Protein 5WPJ (pdb70)

Organism: Streptococcus pneumoniae (strain ATCC BAA-255 / R6) (NCBI:txid171101)

InterPro domains:
  IPR002202 Hydroxymethylglutaryl-CoA reductase, class I/II [PF00368] (13-383)
  IPR002202 Hydroxymethylglutaryl-CoA reductase, class I/II [PS50065] (44-381)
  IPR002202 Hydroxymethylglutaryl-CoA reductase, class I/II [PTHR10572] (31-384)
  IPR004553 Hydroxymethylglutaryl-CoA reductase, bacterial-type [TIGR00532] (6-382)
  IPR004553 Hydroxymethylglutaryl-CoA reductase, bacterial-type [cd00644] (7-423)
  IPR009023 Hydroxymethylglutaryl-CoA reductase, class I/II, NAD/NADP-binding domain superfamily [SSF55035] (110-216)
  IPR009029 Hydroxymethylglutaryl-CoA reductase, class I/II, substrate-binding domain superfamily [SSF56542] (5-423)
  IPR023074 Hydroxymethylglutaryl-CoA reductase, class I/II, catalytic domain superfamily [G3DSA:3.90.770.10] (3-153)
  IPR023074 Hydroxymethylglutaryl-CoA reductase, class I/II, catalytic domain superfamily [G3DSA:3.90.770.10] (174-372)
  IPR023076 Hydroxymethylglutaryl-CoA reductase, class I/II, conserved site [PS01192] (368-381)

Foldseek 3Di:
DDCPCLVVDDPVVVLVVVVVVVLDDPVLSVCVVVPPWQAQVLVCVQDPPRDGDDDFDKDWQFQQAEPNDGATFIFTARDPPLSVLLNVLNVLQVVQVHKYKDKPAAWFKKKWKWPPQPCLVQLQVLCVVCFVVLQVQLCVLPVVQVVVPKGWDGKHWDWDPDVHIIIMIMIIIRNWQDLCFVSQQSSQVSCQVVSCVSRVTHTPGIGTDLLGPRGKMKMKTKGALCSLDVVPVVSVVLLVQLQVLLVVQQVDVVSQVVLQVLLVSQLVGRCVQQQWDVVSQVVNFQVVCCPVPDRGHQKGWDAPVVRRIIMIMGMGRQNTHCDDRCRPSTSSNVSSCSSRVVDGSRVVSRSSNSSSRSSSVSVSSVVRD/DDPVVVLVVVVVVVLFPPVLSVCVVVPPWQAQVLVVVQDPPRDGDDDFDKDWQFQQAEPNDGATFIFTDNDPPLSVLLNVLNVLLVVQVHKYKAKPAAWWKKKWKWPPQPDLVQLQVLCQVCWVVLQVQLCVLPVPQVVVPKGWDGKHWDWDPDVHIIIMIMIIIGPFQDLCFVSQQSSQVSNQVVSCVSRVTHTDGITIDLLGPRTKMKMKTKGALCSLDVPVVVSLVLLVQLQVLQVVQAVDVVSQVVLQVLLCSQLVGRCVQQQWDVVSQVVNFQVVCCPVPDRGHQKGWDAPPVRRIIMIMGMGRQNTHCDDNCNPRIVSNVSSCSSRVNDGSRVVSRSSNSSSRSSSVSVSSVVRDDDPPPPVLLVQQLVLLVVLPHDDVVRVVRSVVQNVDPHDDSVRSNVVVVVVVD/DDCPCLVVDDPVVVLVVVVVVVLDDPVLSVCVVVVPWQFQVLVCVQDPPRDGDDDFDKDWQFQQAEPNDGATFIFTFRDPPLSVLLNVLRVLLVVQVHKYKDWPAAWFKKKWKWPPQPDLVQLQVLCVVCFVVLQVQLCVLPVVQVVVVKGWDGKHWDWDPDVHIIIMIMIIIDNWFDLCFVSQQSSQVRCQVVSCVSRVTHIPGIGTDLLGPRGKMKMKTKGALCSLDVDPCVSVVLLVQLQVLLVVQAVDVVSQVVLQVLLVSQLVGRCVQQVWDVVSQVVNFQCVCCVVPDRGHQKGWDAPPVRRIIMIMGMGRQNTHNDDSCGPSTSSNVSSCSSRVNDGSRVVSSSSNSSSRSSSVSVSSVVPVD/DLDCPCLVVDDPVVVLVSVVVVVLDDPVLSVCVVVPPWQFLVLVCVQDPPRPGDDDFDKDWQFQQAEPRDGAIFIFTDRDPPLSVLLNVLNVLLVVQVHKYKAWPAAWFKKKWKWPPQPCLVQLQVLCVVCWVVLQVQLCVQPVVQVVVPKGWDGKHWDWDPDVHIIIMIMIIIDNFQDLQFVSQQSSQVRNQVVSCVSRVTHTDGIGTDLLGPRGKMKMKTKGALCSLDPPRVCSLVLLVQLQVLQVVQAVDVVSQVVLQVLLVSQLVGRCVQQVWDVVSQVVNFQVVCCVVPRRGHQKHWDAPPVRRIIMIMGMGRQNTHCDDRCCVRISSNVSSCSSRVNDGSRVVSRSSNSSSRSSSVSVSSVVRDDPPDDDDLLVQLLVLLVVLPDDPVRSVVLSVVCVVVVDDDNVSSNVVCVVVPD

Radius of gyration: 37.46 Å; Cα contacts (8 Å, |Δi|>4): 3570; chains: 4; bounding box: 80×111×124 Å

Structure (mmCIF, N/CA/C/O backbone):
data_5WPJ
#
_entry.id   5WPJ
#
_cell.length_a   57.990
_cell.length_b   84.000
_cell.length_c   94.210
_cell.angle_alpha   108.16
_cell.angle_beta   100.60
_cell.angle_gamma   109.12
#
_symmetry.space_group_name_H-M   'P 1'
#
loop_
_entity.id
_entity.type
_entity.pdbx_description
1 polymer '3-hydroxy-3-methylglutaryl coenzyme A reductase'
2 non-polymer 'NADPH DIHYDRO-NICOTINAMIDE-ADENINE-DINUCLEOTIDE PHOSPHATE'
3 non-polymer GLYCEROL
4 water water
#
loop_
_atom_site.group_PDB
_atom_site.id
_atom_site.type_symbol
_atom_site.label_atom_id
_atom_site.label_alt_id
_atom_site.label_comp_id
_atom_site.label_asym_id
_atom_site.label_entity_id
_atom_site.label_seq_id
_atom_site.pdbx_PDB_ins_code
_atom_site.Cartn_x
_atom_site.Cartn_y
_atom_site.Cartn_z
_atom_site.occupancy
_atom_site.B_iso_or_equiv
_atom_site.auth_seq_id
_atom_site.auth_comp_id
_atom_site.auth_asym_id
_atom_site.auth_atom_id
_atom_site.pdbx_PDB_model_num
ATOM 1 N N . ILE A 1 5 ? -33.373 106.796 43.626 1.00 43.23 3 ILE A N 1
ATOM 2 C CA . ILE A 1 5 ? -33.303 108.204 43.988 1.00 38.51 3 ILE A CA 1
ATOM 3 C C . ILE A 1 5 ? -31.867 108.718 43.892 1.00 43.46 3 ILE A C 1
ATOM 4 O O . ILE A 1 5 ? -30.913 107.948 43.719 1.00 40.35 3 ILE A O 1
ATOM 9 N N . SER A 1 6 ? -31.712 110.031 44.009 1.00 43.04 4 SER A N 1
ATOM 10 C CA . SER A 1 6 ? -30.451 110.666 43.660 1.00 37.98 4 SER A CA 1
ATOM 11 C C . SER A 1 6 ? -29.429 110.584 44.792 1.00 37.54 4 SER A C 1
ATOM 12 O O . SER A 1 6 ? -29.776 110.663 45.976 1.00 32.33 4 SER A O 1
ATOM 15 N N . TRP A 1 7 ? -28.158 110.419 44.415 1.00 27.03 5 TRP A N 1
ATOM 16 C CA . TRP A 1 7 ? -27.032 110.570 45.329 1.00 35.08 5 TRP A CA 1
ATOM 17 C C . TRP A 1 7 ? -26.504 111.993 45.356 1.00 36.11 5 TRP A C 1
ATOM 18 O O . TRP A 1 7 ? -25.432 112.233 45.914 1.00 34.44 5 TRP A O 1
ATOM 29 N N . ASN A 1 8 ? -27.218 112.938 44.760 1.00 41.75 6 ASN A N 1
ATOM 30 C CA . ASN A 1 8 ? -26.732 114.308 44.734 1.00 45.08 6 ASN A CA 1
ATOM 31 C C . ASN A 1 8 ? -26.710 114.894 46.141 1.00 46.17 6 ASN A C 1
ATOM 32 O O . ASN A 1 8 ? -27.630 114.683 46.938 1.00 46.45 6 ASN A O 1
ATOM 37 N N . GLY A 1 9 ? -25.633 115.613 46.455 1.00 36.66 7 GLY A N 1
ATOM 38 C CA . GLY A 1 9 ? -25.507 116.228 47.760 1.00 40.14 7 GLY A CA 1
ATOM 39 C C . GLY A 1 9 ? -24.963 115.327 48.843 1.00 34.97 7 GLY A C 1
ATOM 40 O O . GLY A 1 9 ? -24.889 115.751 50.001 1.00 33.68 7 GLY A O 1
ATOM 41 N N . PHE A 1 10 ? -24.557 114.106 48.499 1.00 27.28 8 PHE A N 1
ATOM 42 C CA . PHE A 1 10 ? -24.161 113.139 49.514 1.00 28.75 8 PHE A CA 1
ATOM 43 C C . PHE A 1 10 ? -22.866 113.547 50.214 1.00 28.00 8 PHE A C 1
ATOM 44 O O . PHE A 1 10 ? -22.760 113.429 51.440 1.00 27.18 8 PHE A O 1
ATOM 52 N N . SER A 1 11 ? -21.866 114.020 49.460 1.00 25.93 9 SER A N 1
ATOM 53 C CA . SER A 1 11 ? -20.584 114.371 50.074 1.00 27.86 9 SER A CA 1
ATOM 54 C C . SER A 1 11 ? -20.718 115.581 50.994 1.00 29.27 9 SER A C 1
ATOM 55 O O . SER A 1 11 ? -20.089 115.635 52.056 1.00 24.28 9 SER A O 1
ATOM 58 N N . LYS A 1 12 ? -21.513 116.568 50.597 1.00 29.28 10 LYS A N 1
ATOM 59 C CA . LYS A 1 12 ? -21.680 117.759 51.419 1.00 34.23 10 LYS A CA 1
ATOM 60 C C . LYS A 1 12 ? -22.655 117.550 52.575 1.00 33.46 10 LYS A C 1
ATOM 61 O O . LYS A 1 12 ? -22.648 118.347 53.517 1.00 36.86 10 LYS A O 1
ATOM 67 N N . LYS A 1 13 ? -23.481 116.503 52.528 1.00 26.82 11 LYS A N 1
ATOM 68 C CA . LYS A 1 13 ? -24.338 116.173 53.656 1.00 23.98 11 LYS A CA 1
ATOM 69 C C . LYS A 1 13 ? -23.519 115.866 54.901 1.00 25.27 11 LYS A C 1
ATOM 70 O O . LYS A 1 13 ? -22.379 115.392 54.835 1.00 20.53 11 LYS A O 1
ATOM 76 N N . SER A 1 14 ? -24.129 116.116 56.050 1.00 21.50 12 SER A N 1
ATOM 77 C CA . SER A 1 14 ? -23.515 115.699 57.293 1.00 25.30 12 SER A CA 1
ATOM 78 C C . SER A 1 14 ? -23.536 114.178 57.391 1.00 24.90 12 SER A C 1
ATOM 79 O O . SER A 1 14 ? -24.259 113.487 56.667 1.00 25.69 12 SER A O 1
ATOM 82 N N . TYR A 1 15 ? -22.707 113.662 58.294 1.00 25.07 13 TYR A N 1
ATOM 83 C CA . TYR A 1 15 ? -22.746 112.245 58.633 1.00 23.93 13 TYR A CA 1
ATOM 84 C C . TYR A 1 15 ? -24.189 111.766 58.856 1.00 22.58 13 TYR A C 1
ATOM 85 O O . TYR A 1 15 ? -24.644 110.799 58.236 1.00 22.16 13 TYR A O 1
ATOM 94 N N . GLN A 1 16 ? -24.931 112.451 59.727 1.00 27.08 14 GLN A N 1
ATOM 95 C CA . GLN A 1 16 ? -26.305 112.047 60.000 1.00 18.14 14 GLN A CA 1
ATOM 96 C C . GLN A 1 16 ? -27.161 112.078 58.739 1.00 21.95 14 GLN A C 1
ATOM 97 O O . GLN A 1 16 ? -27.987 111.183 58.521 1.00 20.43 14 GLN A O 1
ATOM 99 N N . GLU A 1 17 ? -27.005 113.113 57.909 1.00 21.03 15 GLU A N 1
ATOM 100 C CA . GLU A 1 17 ? -27.774 113.165 56.671 1.00 19.35 15 GLU A CA 1
ATOM 101 C C . GLU A 1 17 ? -27.334 112.088 55.681 1.00 20.03 15 GLU A C 1
ATOM 102 O O . GLU A 1 17 ? -28.175 111.516 54.976 1.00 19.86 15 GLU A O 1
ATOM 108 N N . ARG A 1 18 ? -26.032 111.780 55.615 1.00 18.44 16 ARG A N 1
ATOM 109 C CA . ARG A 1 18 ? -25.599 110.700 54.729 1.00 15.42 16 ARG A CA 1
ATOM 110 C C . ARG A 1 18 ? -26.272 109.395 55.102 1.00 18.80 16 ARG A C 1
ATOM 111 O O . ARG A 1 18 ? -26.722 108.649 54.226 1.00 15.81 16 ARG A O 1
ATOM 119 N N . LEU A 1 19 ? -26.356 109.107 56.402 1.00 19.58 17 LEU A N 1
ATOM 120 C CA . LEU A 1 19 ? -27.023 107.892 56.846 1.00 17.85 17 LEU A CA 1
ATOM 121 C C . LEU A 1 19 ? -28.482 107.881 56.414 1.00 16.87 17 LEU A C 1
ATOM 122 O O . LEU A 1 19 ? -28.992 106.851 55.961 1.00 19.37 17 LEU A O 1
ATOM 127 N N . GLU A 1 20 ? -29.159 109.028 56.530 1.00 18.39 18 GLU A N 1
ATOM 128 C CA . GLU A 1 20 ? -30.546 109.138 56.091 1.00 20.24 18 GLU A CA 1
ATOM 129 C C . GLU A 1 20 ? -30.684 108.906 54.595 1.00 21.54 18 GLU A C 1
ATOM 130 O O . GLU A 1 20 ? -31.621 108.227 54.147 1.00 24.18 18 GLU A O 1
ATOM 136 N N . LEU A 1 21 ? -29.786 109.494 53.799 1.00 19.01 19 LEU A N 1
ATOM 137 C CA . LEU A 1 21 ? -29.842 109.265 52.363 1.00 18.03 19 LEU A CA 1
ATOM 138 C C . LEU A 1 21 ? -29.633 107.786 52.048 1.00 17.01 19 LEU A C 1
ATOM 139 O O . LEU A 1 21 ? -30.351 107.208 51.225 1.00 19.35 19 LEU A O 1
ATOM 144 N N . LEU A 1 22 ? -28.661 107.155 52.705 1.00 16.32 20 LEU A N 1
ATOM 145 C CA . LEU A 1 22 ? -28.473 105.719 52.552 1.00 17.03 20 LEU A CA 1
ATOM 146 C C . LEU A 1 22 ? -29.754 104.953 52.884 1.00 14.89 20 LEU A C 1
ATOM 147 O O . LEU A 1 22 ? -30.121 103.993 52.195 1.00 14.36 20 LEU A O 1
ATOM 152 N N . LYS A 1 23 ? -30.434 105.356 53.957 1.00 17.11 21 LYS A N 1
ATOM 153 C CA . LYS A 1 23 ? -31.673 104.699 54.344 1.00 16.39 21 LYS A CA 1
ATOM 154 C C . LYS A 1 23 ? -32.714 104.858 53.245 1.00 14.56 21 LYS A C 1
ATOM 155 O O . LYS A 1 23 ? -33.401 103.902 52.886 1.00 14.94 21 LYS A O 1
ATOM 161 N N . ALA A 1 24 ? -32.784 106.047 52.646 1.00 14.21 22 ALA A N 1
ATOM 162 C CA . ALA A 1 24 ? -33.727 106.281 51.563 1.00 17.29 22 ALA A CA 1
ATOM 163 C C . ALA A 1 24 ? -33.454 105.371 50.384 1.00 18.35 22 ALA A C 1
ATOM 164 O O . ALA A 1 24 ? -34.391 104.966 49.687 1.00 17.74 22 ALA A O 1
ATOM 166 N N . GLN A 1 25 ? -32.186 105.009 50.156 1.00 18.04 23 GLN A N 1
ATOM 167 C CA . GLN A 1 25 ? -31.855 104.099 49.058 1.00 17.25 23 GLN A CA 1
ATOM 168 C C . GLN A 1 25 ? -32.305 102.659 49.310 1.00 14.27 23 GLN A C 1
ATOM 169 O O . GLN A 1 25 ? -32.366 101.873 48.360 1.00 20.50 23 GLN A O 1
ATOM 175 N N . ALA A 1 26 ? -32.629 102.283 50.546 1.00 12.81 24 ALA A N 1
ATOM 176 C CA . ALA A 1 26 ? -33.156 100.947 50.806 1.00 11.50 24 ALA A CA 1
ATOM 177 C C . ALA A 1 26 ? -32.155 99.872 50.392 1.00 18.07 24 ALA A C 1
ATOM 178 O O . ALA A 1 26 ? -32.523 98.841 49.824 1.00 19.21 24 ALA A O 1
ATOM 180 N N . LEU A 1 27 ? -30.863 100.154 50.594 1.00 19.71 25 LEU A N 1
ATOM 181 C CA . LEU A 1 27 ? -29.829 99.181 50.269 1.00 16.19 25 LEU A CA 1
ATOM 182 C C . LEU A 1 27 ? -29.624 98.149 51.372 1.00 18.94 25 LEU A C 1
ATOM 183 O O . LEU A 1 27 ? -29.189 97.029 51.082 1.00 23.29 25 LEU A O 1
ATOM 188 N N . LEU A 1 28 ? -29.958 98.482 52.613 1.00 16.25 26 LEU A N 1
ATOM 189 C CA . LEU A 1 28 ? -29.683 97.625 53.756 1.00 14.99 26 LEU A CA 1
ATOM 190 C C . LEU A 1 28 ? -30.956 97.196 54.467 1.00 15.24 26 LEU A C 1
ATOM 191 O O . LEU A 1 28 ? -31.909 97.971 54.591 1.00 15.55 26 LEU A O 1
ATOM 196 N N . SER A 1 29 ? -30.928 95.968 54.997 1.00 15.45 27 SER A N 1
ATOM 197 C CA . SER A 1 29 ? -31.999 95.478 55.838 1.00 10.47 27 SER A CA 1
ATOM 198 C C . SER A 1 29 ? -32.163 96.366 57.074 1.00 15.34 27 SER A C 1
ATOM 199 O O . SER A 1 29 ? -31.260 97.126 57.432 1.00 18.81 27 SER A O 1
ATOM 202 N N . PRO A 1 30 ? -33.313 96.295 57.744 1.00 16.73 28 PRO A N 1
ATOM 203 C CA . PRO A 1 30 ? -33.453 97.061 59.003 1.00 14.75 28 PRO A CA 1
ATOM 204 C C . PRO A 1 30 ? -32.346 96.772 60.006 1.00 14.16 28 PRO A C 1
ATOM 205 O O . PRO A 1 30 ? -31.875 97.700 60.671 1.00 10.87 28 PRO A O 1
ATOM 209 N N . GLU A 1 31 ? -31.913 95.513 60.139 1.00 11.86 29 GLU A N 1
ATOM 210 C CA . GLU A 1 31 ? -30.863 95.208 61.112 1.00 17.65 29 GLU A CA 1
ATOM 211 C C . GLU A 1 31 ? -29.530 95.839 60.705 1.00 13.21 29 GLU A C 1
ATOM 212 O O . GLU A 1 31 ? -28.834 96.432 61.536 1.00 15.94 29 GLU A O 1
ATOM 218 N N . ARG A 1 32 ? -29.156 95.711 59.432 1.00 16.15 30 ARG A N 1
ATOM 219 C CA . ARG A 1 32 ? -27.884 96.268 58.967 1.00 14.31 30 ARG A CA 1
ATOM 220 C C . ARG A 1 32 ? -27.890 97.789 59.041 1.00 15.13 30 ARG A C 1
ATOM 221 O O . ARG A 1 32 ? -26.901 98.403 59.461 1.00 18.15 30 ARG A O 1
ATOM 229 N N . GLN A 1 33 ? -28.990 98.424 58.630 1.00 15.94 31 GLN A N 1
ATOM 230 C CA . GLN A 1 33 ? -29.054 99.876 58.754 1.00 13.25 31 GLN A CA 1
ATOM 231 C C . GLN A 1 33 ? -28.930 100.288 60.220 1.00 16.55 31 GLN A C 1
ATOM 232 O O . GLN A 1 33 ? -28.221 101.249 60.548 1.00 16.79 31 GLN A O 1
ATOM 238 N N . ALA A 1 34 ? -29.589 99.556 61.118 1.00 15.03 32 ALA A N 1
ATOM 239 C CA . ALA A 1 34 ? -29.468 99.847 62.544 1.00 19.80 32 ALA A CA 1
ATOM 240 C C . ALA A 1 34 ? -28.038 99.680 63.028 1.00 17.42 32 ALA A C 1
ATOM 241 O O . ALA A 1 34 ? -27.560 100.466 63.852 1.00 13.94 32 ALA A O 1
ATOM 243 N N . SER A 1 35 ? -27.379 98.605 62.592 1.00 15.95 33 SER A N 1
ATOM 244 C CA . SER A 1 35 ? -25.995 98.345 62.957 1.00 15.09 33 SER A CA 1
ATOM 245 C C . SER A 1 35 ? -25.122 99.526 62.574 1.00 18.47 33 SER A C 1
ATOM 246 O O . SER A 1 35 ? -24.313 100.007 63.374 1.00 19.54 33 SER A O 1
ATOM 249 N N . LEU A 1 36 ? -25.285 100.010 61.346 1.00 18.66 34 LEU A N 1
ATOM 250 C CA . LEU A 1 36 ? -24.473 101.122 60.876 1.00 16.46 34 LEU A CA 1
ATOM 251 C C . LEU A 1 36 ? -24.798 102.403 61.632 1.00 18.06 34 LEU A C 1
ATOM 252 O O . LEU A 1 36 ? -23.890 103.149 62.011 1.00 18.94 34 LEU A O 1
ATOM 257 N N . GLU A 1 37 ? -26.083 102.657 61.889 1.00 19.43 35 GLU A N 1
ATOM 258 C CA . GLU A 1 37 ? -26.485 103.911 62.524 1.00 23.73 35 GLU A CA 1
ATOM 259 C C . GLU A 1 37 ? -25.963 104.027 63.951 1.00 20.50 35 GLU A C 1
ATOM 260 O O . GLU A 1 37 ? -25.702 105.139 64.417 1.00 26.93 35 GLU A O 1
ATOM 266 N N . LYS A 1 38 ? -25.804 102.912 64.658 1.00 17.66 36 LYS A N 1
ATOM 267 C CA . LYS A 1 38 ? -25.143 102.895 65.954 1.00 18.72 36 LYS A CA 1
ATOM 268 C C . LYS A 1 38 ? -23.623 102.743 65.833 1.00 20.89 36 LYS A C 1
ATOM 269 O O . LYS A 1 38 ? -22.955 102.577 66.853 1.00 14.96 36 LYS A O 1
ATOM 275 N N . ASP A 1 39 ? -23.085 102.774 64.611 1.00 20.31 37 ASP A N 1
ATOM 276 C CA . ASP A 1 39 ? -21.663 102.559 64.288 1.00 17.61 37 ASP A CA 1
ATOM 277 C C . ASP A 1 39 ? -21.085 101.364 65.033 1.00 16.38 37 ASP A C 1
ATOM 278 O O . ASP A 1 39 ? -20.053 101.455 65.701 1.00 18.28 37 ASP A O 1
ATOM 283 N N . GLU A 1 40 ? -21.756 100.225 64.891 1.00 14.93 38 GLU A N 1
ATOM 284 C CA . GLU A 1 40 ? -21.351 99.003 65.575 1.00 16.27 38 GLU A CA 1
ATOM 285 C C . GLU A 1 40 ? -20.013 98.510 65.057 1.00 17.78 38 GLU A C 1
ATOM 286 O O . GLU A 1 40 ? -19.806 98.392 63.846 1.00 16.91 38 GLU A O 1
ATOM 292 N N . GLN A 1 41 ? -19.123 98.197 65.984 1.00 14.70 39 GLN A N 1
ATOM 293 C CA . GLN A 1 41 ? -17.769 97.772 65.690 1.00 22.56 39 GLN A CA 1
ATOM 294 C C . GLN A 1 41 ? -17.605 96.319 66.085 1.00 20.73 39 GLN A C 1
ATOM 295 O O . GLN A 1 41 ? -18.324 95.795 66.942 1.00 23.04 39 GLN A O 1
ATOM 301 N N . MET A 1 42 ? -16.636 95.676 65.453 1.00 19.65 40 MET A N 1
ATOM 302 C CA . MET A 1 42 ? -16.168 94.399 65.956 1.00 27.13 40 MET A CA 1
ATOM 303 C C . MET A 1 42 ? -15.732 94.560 67.402 1.00 22.12 40 MET A C 1
ATOM 304 O O . MET A 1 42 ? -15.023 95.513 67.746 1.00 20.61 40 MET A O 1
ATOM 309 N N . SER A 1 43 ? -16.166 93.636 68.248 1.00 23.00 41 SER A N 1
ATOM 310 C CA . SER A 1 43 ? -15.823 93.756 69.650 1.00 21.70 41 SER A CA 1
ATOM 311 C C . SER A 1 43 ? -14.388 93.299 69.881 1.00 22.99 41 SER A C 1
ATOM 312 O O . SER A 1 43 ? -13.757 92.672 69.026 1.00 25.31 41 SER A O 1
ATOM 315 N N . VAL A 1 44 ? -13.867 93.639 71.060 1.00 23.61 42 VAL A N 1
ATOM 316 C CA . VAL A 1 44 ? -12.569 93.114 71.466 1.00 20.54 42 VAL A CA 1
ATOM 317 C C . VAL A 1 44 ? -12.612 91.596 71.570 1.00 25.05 42 VAL A C 1
ATOM 318 O O . VAL A 1 44 ? -11.634 90.916 71.239 1.00 23.14 42 VAL A O 1
ATOM 322 N N . THR A 1 45 ? -13.745 91.033 72.002 1.00 26.42 43 THR A N 1
ATOM 323 C CA . THR A 1 45 ? -13.824 89.580 72.150 1.00 27.28 43 THR A CA 1
ATOM 324 C C . THR A 1 45 ? -13.672 88.869 70.814 1.00 26.58 43 THR A C 1
ATOM 325 O O . THR A 1 45 ? -12.987 87.844 70.726 1.00 31.55 43 THR A O 1
ATOM 329 N N . VAL A 1 46 ? -14.316 89.382 69.768 1.00 25.42 44 VAL A N 1
ATOM 330 C CA . VAL A 1 46 ? -14.166 88.787 68.443 1.00 27.80 44 VAL A CA 1
ATOM 331 C C . VAL A 1 46 ? -12.772 89.078 67.885 1.00 23.38 44 VAL A C 1
ATOM 332 O O . VAL A 1 46 ? -12.148 88.214 67.259 1.00 23.86 44 VAL A O 1
ATOM 336 N N . ALA A 1 47 ? -12.270 90.299 68.088 1.00 19.93 45 ALA A N 1
ATOM 337 C CA . ALA A 1 47 ? -10.910 90.617 67.659 1.00 21.58 45 ALA A CA 1
ATOM 338 C C . ALA A 1 47 ? -9.918 89.641 68.266 1.00 24.17 45 ALA A C 1
ATOM 339 O O . ALA A 1 47 ? -8.988 89.174 67.594 1.00 20.20 45 ALA A O 1
ATOM 341 N N . ASP A 1 48 ? -10.136 89.299 69.535 1.00 21.48 46 ASP A N 1
ATOM 342 C CA . ASP A 1 48 ? -9.275 88.391 70.277 1.00 29.30 46 ASP A CA 1
ATOM 343 C C . ASP A 1 48 ? -9.211 87.003 69.659 1.00 27.48 46 ASP A C 1
ATOM 344 O O . ASP A 1 48 ? -8.272 86.256 69.949 1.00 31.66 46 ASP A O 1
ATOM 349 N N . GLN A 1 49 ? -10.194 86.620 68.846 1.00 30.57 47 GLN A N 1
ATOM 350 C CA . GLN A 1 49 ? -10.120 85.338 68.155 1.00 28.43 47 GLN A CA 1
ATOM 351 C C . GLN A 1 49 ? -9.542 85.444 66.745 1.00 28.42 47 GLN A C 1
ATOM 352 O O . GLN A 1 49 ? -9.157 84.418 66.175 1.00 37.30 47 GLN A O 1
ATOM 358 N N . LEU A 1 50 ? -9.463 86.647 66.171 1.00 25.90 48 LEU A N 1
ATOM 359 C CA . LEU A 1 50 ? -8.856 86.823 64.855 1.00 28.81 48 LEU A CA 1
ATOM 360 C C . LEU A 1 50 ? -7.338 87.026 64.902 1.00 25.49 48 LEU A C 1
ATOM 361 O O . LEU A 1 50 ? -6.661 86.781 63.895 1.00 25.99 48 LEU A O 1
ATOM 366 N N . SER A 1 51 ? -6.799 87.542 66.005 1.00 21.68 49 SER A N 1
ATOM 367 C CA . SER A 1 51 ? -5.381 87.861 66.114 1.00 15.94 49 SER A CA 1
ATOM 368 C C . SER A 1 51 ? -4.898 87.428 67.493 1.00 19.14 49 SER A C 1
ATOM 369 O O . SER A 1 51 ? -5.656 86.850 68.277 1.00 20.10 49 SER A O 1
ATOM 372 N N . GLU A 1 52 ? -3.612 87.666 67.775 1.00 18.64 50 GLU A N 1
ATOM 373 C CA . GLU A 1 52 ? -2.993 87.294 69.043 1.00 18.87 50 GLU A CA 1
ATOM 374 C C . GLU A 1 52 ? -2.510 88.534 69.792 1.00 17.62 50 GLU A C 1
ATOM 375 O O . GLU A 1 52 ? -2.309 89.608 69.213 1.00 17.62 50 GLU A O 1
ATOM 381 N N . ASN A 1 53 ? -2.289 88.367 71.097 1.00 19.90 51 ASN A N 1
ATOM 382 C CA . ASN A 1 53 ? -1.807 89.462 71.947 1.00 19.09 51 ASN A CA 1
ATOM 383 C C . ASN A 1 53 ? -2.679 90.707 71.807 1.00 17.58 51 ASN A C 1
ATOM 384 O O . ASN A 1 53 ? -2.188 91.840 71.798 1.00 14.82 51 ASN A O 1
ATOM 389 N N . VAL A 1 54 ? -3.986 90.496 71.663 1.00 14.68 52 VAL A N 1
ATOM 390 C CA . VAL A 1 54 ? -4.900 91.599 71.410 1.00 15.64 52 VAL A CA 1
ATOM 391 C C . VAL A 1 54 ? -5.107 92.384 72.704 1.00 16.57 52 VAL A C 1
ATOM 392 O O . VAL A 1 54 ? -5.321 91.794 73.773 1.00 16.04 52 VAL A O 1
ATOM 396 N N . VAL A 1 55 ? -5.004 93.718 72.623 1.00 15.74 53 VAL A N 1
ATOM 397 C CA . VAL A 1 55 ? -5.185 94.597 73.787 1.00 14.73 53 VAL A CA 1
ATOM 398 C C . VAL A 1 55 ? -6.207 95.685 73.486 1.00 17.13 53 VAL A C 1
ATOM 399 O O . VAL A 1 55 ? -6.452 96.575 74.313 1.00 19.07 53 VAL A O 1
ATOM 403 N N . GLY A 1 56 ? -6.854 95.592 72.332 1.00 15.17 54 GLY A N 1
ATOM 404 C CA . GLY A 1 56 ? -7.841 96.586 71.954 1.00 16.02 54 GLY A CA 1
ATOM 405 C C . GLY A 1 56 ? -8.190 96.453 70.483 1.00 13.37 54 GLY A C 1
ATOM 406 O O . GLY A 1 56 ? -7.872 95.448 69.854 1.00 16.91 54 GLY A O 1
ATOM 407 N N . THR A 1 57 ? -8.826 97.490 69.946 1.00 13.56 55 THR A N 1
ATOM 408 C CA . THR A 1 57 ? -9.187 97.541 68.536 1.00 18.50 55 THR A CA 1
ATOM 409 C C . THR A 1 57 ? -8.680 98.849 67.949 1.00 18.64 55 THR A C 1
ATOM 410 O O . THR A 1 57 ? -8.272 99.761 68.675 1.00 22.23 55 THR A O 1
ATOM 414 N N . PHE A 1 58 ? -8.695 98.931 66.616 1.00 15.21 56 PHE A N 1
ATOM 415 C CA . PHE A 1 58 ? -8.152 100.072 65.890 1.00 15.30 56 PHE A CA 1
ATOM 416 C C . PHE A 1 58 ? -9.165 100.444 64.820 1.00 17.03 56 PHE A C 1
ATOM 417 O O . PHE A 1 58 ? -9.580 99.582 64.036 1.00 19.42 56 PHE A O 1
ATOM 425 N N . SER A 1 59 ? -9.582 101.708 64.789 1.00 13.86 57 SER A N 1
ATOM 426 C CA A SER A 1 59 ? -10.654 102.131 63.902 0.27 15.17 57 SER A CA 1
ATOM 427 C CA B SER A 1 59 ? -10.657 102.151 63.913 0.73 15.23 57 SER A CA 1
ATOM 428 C C . SER A 1 59 ? -10.129 103.020 62.783 1.00 14.79 57 SER A C 1
ATOM 429 O O . SER A 1 59 ? -9.159 103.762 62.946 1.00 14.44 57 SER A O 1
ATOM 434 N N . LEU A 1 60 ? -10.798 102.929 61.645 1.00 15.89 58 LEU A N 1
ATOM 435 C CA . LEU A 1 60 ? -10.544 103.726 60.455 1.00 11.51 58 LEU A CA 1
ATOM 436 C C . LEU A 1 60 ? -11.877 104.229 59.948 1.00 10.63 58 LEU A C 1
ATOM 437 O O . LEU A 1 60 ? -12.929 103.726 60.348 1.00 13.88 58 LEU A O 1
ATOM 442 N N . PRO A 1 61 ? -11.871 105.199 59.036 1.00 14.24 59 PRO A N 1
ATOM 443 C CA . PRO A 1 61 ? -13.130 105.657 58.445 1.00 14.79 59 PRO A CA 1
ATOM 444 C C . PRO A 1 61 ? -13.752 104.583 57.571 1.00 14.50 59 PRO A C 1
ATOM 445 O O . PRO A 1 61 ? -13.068 103.685 57.047 1.00 9.05 59 PRO A O 1
ATOM 449 N N . TYR A 1 62 ? -15.080 104.674 57.462 1.00 12.43 60 TYR A N 1
ATOM 450 C CA . TYR A 1 62 ? -15.907 103.806 56.627 1.00 12.90 60 TYR A CA 1
ATOM 451 C C . TYR A 1 62 ? -16.803 104.683 55.758 1.00 17.16 60 TYR A C 1
ATOM 452 O O . TYR A 1 62 ? -17.616 105.465 56.277 1.00 12.99 60 TYR A O 1
ATOM 461 N N . SER A 1 63 ? -16.630 104.585 54.444 1.00 11.18 61 SER A N 1
ATOM 462 C CA . SER A 1 63 ? -17.247 105.503 53.498 1.00 12.79 61 SER A CA 1
ATOM 463 C C . SER A 1 63 ? -17.945 104.722 52.396 1.00 14.12 61 SER A C 1
ATOM 464 O O . SER A 1 63 ? -17.682 103.531 52.191 1.00 17.69 61 SER A O 1
ATOM 467 N N . LEU A 1 64 ? -18.778 105.427 51.628 1.00 15.15 62 LEU A N 1
ATOM 468 C CA . LEU A 1 64 ? -19.495 104.845 50.500 1.00 12.97 62 LEU A CA 1
ATOM 469 C C . LEU A 1 64 ? -19.076 105.516 49.198 1.00 16.84 62 LEU A C 1
ATOM 470 O O . LEU A 1 64 ? -18.947 106.741 49.128 1.00 18.41 62 LEU A O 1
ATOM 475 N N . VAL A 1 65 ? -18.869 104.699 48.170 1.00 15.22 63 VAL A N 1
ATOM 476 C CA . VAL A 1 65 ? -18.661 105.181 46.805 1.00 14.51 63 VAL A CA 1
ATOM 477 C C . VAL A 1 65 ? -19.885 104.754 46.002 1.00 15.29 63 VAL A C 1
ATOM 478 O O . VAL A 1 65 ? -20.025 103.574 45.652 1.00 18.26 63 VAL A O 1
ATOM 482 N N . PRO A 1 66 ? -20.800 105.655 45.713 1.00 14.33 64 PRO A N 1
ATOM 483 C CA . PRO A 1 66 ? -22.019 105.265 45.000 1.00 17.60 64 PRO A CA 1
ATOM 484 C C . PRO A 1 66 ? -21.818 105.255 43.492 1.00 18.34 64 PRO A C 1
ATOM 485 O O . PRO A 1 66 ? -20.841 105.772 42.951 1.00 13.89 64 PRO A O 1
ATOM 489 N N . GLU A 1 67 ? -22.780 104.629 42.824 1.00 15.07 65 GLU A N 1
ATOM 490 C CA . GLU A 1 67 ? -22.910 104.704 41.377 1.00 15.98 65 GLU A CA 1
ATOM 491 C C . GLU A 1 67 ? -21.734 104.063 40.649 1.00 18.46 65 GLU A C 1
ATOM 492 O O . GLU A 1 67 ? -21.264 104.572 39.629 1.00 18.17 65 GLU A O 1
ATOM 498 N N . VAL A 1 68 ? -21.319 102.899 41.131 1.00 10.41 66 VAL A N 1
ATOM 499 C CA . VAL A 1 68 ? -20.344 102.060 40.438 1.00 16.29 66 VAL A CA 1
ATOM 500 C C . VAL A 1 68 ? -21.099 101.069 39.550 1.00 14.49 66 VAL A C 1
ATOM 501 O O . VAL A 1 68 ? -21.675 100.089 40.029 1.00 14.32 66 VAL A O 1
ATOM 505 N N . LEU A 1 69 ? -21.025 101.280 38.243 1.00 17.94 67 LE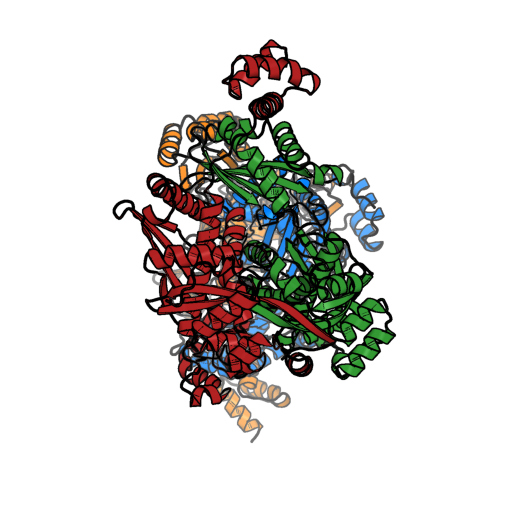U A N 1
ATOM 506 C CA . LEU A 1 69 ? -21.806 100.521 37.274 1.00 16.74 67 LEU A CA 1
ATOM 507 C C . LEU A 1 69 ? -20.896 99.498 36.597 1.00 14.71 67 LEU A C 1
ATOM 508 O O . LEU A 1 69 ? -20.015 99.862 35.812 1.00 15.42 67 LEU A O 1
ATOM 513 N N . VAL A 1 70 ? -21.136 98.217 36.869 1.00 17.25 68 VAL A N 1
ATOM 514 C CA . VAL A 1 70 ? -20.304 97.131 36.364 1.00 14.75 68 VAL A CA 1
ATOM 515 C C . VAL A 1 70 ? -21.202 96.116 35.666 1.00 17.20 68 VAL A C 1
ATOM 516 O O . VAL A 1 70 ? -22.050 95.485 36.309 1.00 19.21 68 VAL A O 1
ATOM 520 N N . ASN A 1 71 ? -20.984 95.925 34.364 1.00 16.11 69 ASN A N 1
ATOM 521 C CA . ASN A 1 71 ? -21.749 94.964 33.575 1.00 18.12 69 ASN A CA 1
ATOM 522 C C . ASN A 1 71 ? -23.257 95.201 33.724 1.00 21.83 69 ASN A C 1
ATOM 523 O O . ASN A 1 71 ? -24.043 94.271 33.925 1.00 20.63 69 ASN A O 1
ATOM 528 N N . GLY A 1 72 ? -23.662 96.465 33.649 1.00 19.34 70 GLY A N 1
ATOM 529 C CA . GLY A 1 72 ? -25.067 96.814 33.732 1.00 24.35 70 GLY A CA 1
ATOM 530 C C . GLY A 1 72 ? -25.663 96.763 35.119 1.00 22.95 70 GLY A C 1
ATOM 531 O O . GLY A 1 72 ? -26.863 97.006 35.266 1.00 26.03 70 GLY A O 1
ATOM 532 N N . GLN A 1 73 ? -24.878 96.428 36.137 1.00 23.90 71 GLN A N 1
ATOM 533 C CA . GLN A 1 73 ? -25.347 96.369 37.514 1.00 19.80 71 GLN A CA 1
ATOM 534 C C . GLN A 1 73 ? -24.723 97.495 38.323 1.00 21.80 71 GLN A C 1
ATOM 535 O O . GLN A 1 73 ? -23.498 97.664 38.310 1.00 18.15 71 GLN A O 1
ATOM 541 N N . GLU A 1 74 ? -25.563 98.240 39.052 1.00 22.47 72 GLU A N 1
ATOM 542 C CA . GLU A 1 74 ? -25.103 99.378 39.832 1.00 21.00 72 GLU A CA 1
ATOM 543 C C . GLU A 1 74 ? -24.889 98.965 41.279 1.00 21.25 72 GLU A C 1
ATOM 544 O O . GLU A 1 74 ? -25.715 98.264 41.868 1.00 22.61 72 GLU A O 1
ATOM 550 N N . TYR A 1 75 ? -23.772 99.415 41.849 1.00 20.02 73 TYR A N 1
ATOM 551 C CA . TYR A 1 75 ? -23.387 99.066 43.203 1.00 16.97 73 TYR A CA 1
ATOM 552 C C . TYR A 1 75 ? -23.080 100.326 43.985 1.00 16.18 73 TYR A C 1
ATOM 553 O O . TYR A 1 75 ? -22.703 101.355 43.418 1.00 15.17 73 TYR A O 1
ATOM 562 N N . THR A 1 76 ? -23.250 100.237 45.287 1.00 12.09 74 THR A N 1
ATOM 563 C CA . THR A 1 76 ? -22.749 101.244 46.208 1.00 15.20 74 THR A CA 1
ATOM 564 C C . THR A 1 76 ? -21.578 100.589 46.920 1.00 12.98 74 THR A C 1
ATOM 565 O O . THR A 1 76 ? -21.776 99.621 47.660 1.00 12.50 74 THR A O 1
ATOM 569 N N . VAL A 1 77 ? -20.367 101.083 46.691 1.00 11.89 75 VAL A N 1
ATOM 570 C CA . VAL A 1 77 ? -19.150 100.376 47.097 1.00 17.74 75 VAL A CA 1
ATOM 571 C C . VAL A 1 77 ? -18.675 100.906 48.445 1.00 17.81 75 VAL A C 1
ATOM 572 O O . VAL A 1 77 ? -18.506 102.130 48.593 1.00 14.58 75 VAL A O 1
ATOM 576 N N . PRO A 1 78 ? -18.397 100.030 49.416 1.00 13.46 76 PRO A N 1
ATOM 577 C CA . PRO A 1 78 ? -17.824 100.468 50.692 1.00 13.91 76 PRO A CA 1
ATOM 578 C C . PRO A 1 78 ? -16.301 100.570 50.653 1.00 14.43 76 PRO A C 1
ATOM 579 O O . PRO A 1 78 ? -15.589 99.724 50.094 1.00 11.18 76 PRO A O 1
ATOM 583 N N . TYR A 1 79 ? -15.802 101.618 51.303 1.00 14.75 77 TYR A N 1
ATOM 584 C CA . TYR A 1 79 ? -14.378 101.930 51.367 1.00 14.48 77 TYR A CA 1
ATOM 585 C C . TYR A 1 79 ? -13.927 102.149 52.804 1.00 15.45 77 TYR A C 1
ATOM 586 O O . TYR A 1 79 ? -14.574 102.885 53.565 1.00 9.24 77 TYR A O 1
ATOM 595 N N . VAL A 1 80 ? -12.759 101.595 53.138 1.00 10.81 78 VAL A N 1
ATOM 596 C CA . VAL A 1 80 ? -12.068 101.911 54.385 1.00 12.08 78 VAL A CA 1
ATOM 597 C C . VAL A 1 80 ? -10.714 102.503 53.996 1.00 12.10 78 VAL A C 1
ATOM 598 O O . VAL A 1 80 ? -9.832 101.783 53.499 1.00 10.20 78 VAL A O 1
ATOM 602 N N . THR A 1 81 ? -10.573 103.820 54.149 1.00 14.48 79 THR A N 1
ATOM 603 C CA . THR A 1 81 ? -9.312 104.504 53.882 1.00 10.99 79 THR A CA 1
ATOM 604 C C . THR A 1 81 ? -9.141 105.685 54.831 1.00 17.31 79 THR A C 1
ATOM 605 O O . THR A 1 81 ? -10.111 106.323 55.260 1.00 14.98 79 THR A O 1
ATOM 609 N N . GLU A 1 82 ? -7.878 105.953 55.145 1.00 16.61 80 GLU A N 1
ATOM 610 C CA . GLU A 1 82 ? -7.445 107.049 55.996 1.00 18.37 80 GLU A CA 1
ATOM 611 C C . GLU A 1 82 ? -6.816 108.187 55.198 1.00 18.69 80 GLU A C 1
ATOM 612 O O . GLU A 1 82 ? -6.272 109.121 55.792 1.00 19.29 80 GLU A O 1
ATOM 618 N N . GLU A 1 83 ? -6.890 108.136 53.867 1.00 15.59 81 GLU A N 1
ATOM 619 C CA . GLU A 1 83 ? -6.229 109.126 53.020 1.00 15.61 81 GLU A CA 1
ATOM 620 C C . GLU A 1 83 ? -7.251 110.113 52.484 1.00 14.90 81 GLU A C 1
ATOM 621 O O . GLU A 1 83 ? -8.154 109.700 51.746 1.00 15.50 81 GLU A O 1
ATOM 627 N N . PRO A 1 84 ? -7.164 111.400 52.805 1.00 16.65 82 PRO A N 1
ATOM 628 C CA . PRO A 1 84 ? -8.129 112.348 52.246 1.00 18.13 82 PRO A CA 1
ATOM 629 C C . PRO A 1 84 ? -8.056 112.360 50.731 1.00 16.76 82 PRO A C 1
ATOM 630 O O . PRO A 1 84 ? -6.974 112.262 50.140 1.00 18.07 82 PRO A O 1
ATOM 634 N N . SER A 1 85 ? -9.226 112.544 50.120 1.00 16.00 83 SER A N 1
ATOM 635 C CA . SER A 1 85 ? -9.512 112.721 48.701 1.00 16.21 83 SER A CA 1
ATOM 636 C C . SER A 1 85 ? -9.673 111.390 47.987 1.00 13.34 83 SER A C 1
ATOM 637 O O . SER A 1 85 ? -10.215 111.365 46.884 1.00 17.59 83 SER A O 1
ATOM 640 N N . VAL A 1 86 ? -9.291 110.275 48.606 1.00 13.75 84 VAL A N 1
ATOM 641 C CA . VAL A 1 86 ? -9.397 108.985 47.928 1.00 14.21 84 VAL A CA 1
ATOM 642 C C . VAL A 1 86 ? -10.858 108.648 47.629 1.00 13.00 84 VAL A C 1
ATOM 643 O O . VAL A 1 86 ? -11.214 108.300 46.497 1.00 14.13 84 VAL A O 1
ATOM 647 N N . VAL A 1 87 ? -11.724 108.740 48.638 1.00 15.71 85 VAL A N 1
ATOM 648 C CA . VAL A 1 87 ? -13.136 108.404 48.431 1.00 13.34 85 VAL A CA 1
ATOM 649 C C . VAL A 1 87 ? -13.769 109.376 47.443 1.00 12.54 85 VAL A C 1
ATOM 650 O O . VAL A 1 87 ? -14.577 108.979 46.595 1.00 16.12 85 VAL A O 1
ATOM 654 N N . ALA A 1 88 ? -13.446 110.666 47.562 1.00 14.70 86 ALA A N 1
ATOM 655 C CA . ALA A 1 88 ? -13.987 111.662 46.642 1.00 14.82 86 ALA A CA 1
ATOM 656 C C . ALA A 1 88 ? -13.584 111.369 45.204 1.00 16.99 86 ALA A C 1
ATOM 657 O O . ALA A 1 88 ? -14.405 111.459 44.282 1.00 14.43 86 ALA A O 1
ATOM 659 N N . ALA A 1 89 ? -12.307 111.042 44.989 1.00 20.39 87 ALA A N 1
ATOM 660 C CA . ALA A 1 89 ? -11.828 110.753 43.642 1.00 14.94 87 ALA A CA 1
ATOM 661 C C . ALA A 1 89 ? -12.529 109.542 43.064 1.00 13.50 87 ALA A C 1
ATOM 662 O O . ALA A 1 89 ? -12.887 109.524 41.883 1.00 16.63 87 ALA A O 1
ATOM 664 N N . ALA A 1 90 ? -12.673 108.488 43.862 1.00 14.12 88 ALA A N 1
ATOM 665 C CA . ALA A 1 90 ? -13.337 107.289 43.377 1.00 10.99 88 ALA A CA 1
ATOM 666 C C . ALA A 1 90 ? -14.802 107.564 43.048 1.00 15.26 88 ALA A C 1
ATOM 667 O O . ALA A 1 90 ? -15.325 107.056 42.050 1.00 12.68 88 ALA A O 1
ATOM 669 N N . SER A 1 91 ? -15.481 108.370 43.875 1.00 14.00 89 SER A N 1
ATOM 670 C CA . SER A 1 91 ? -16.874 108.712 43.592 1.00 15.47 89 SER A CA 1
ATOM 671 C C . SER A 1 91 ? -16.986 109.574 42.338 1.00 14.36 89 SER A C 1
ATOM 672 O O . SER A 1 91 ? -17.913 109.406 41.536 1.00 11.65 89 SER A O 1
ATOM 675 N N . TYR A 1 92 ? -16.070 110.522 42.166 1.00 17.41 90 TYR A N 1
ATOM 676 C CA . TYR A 1 92 ? -16.083 111.366 40.974 1.00 13.99 90 TYR A CA 1
ATOM 677 C C . TYR A 1 92 ? -15.882 110.536 39.710 1.00 17.98 90 TYR A C 1
ATOM 678 O O . TYR A 1 92 ? -16.636 110.658 38.730 1.00 19.79 90 TYR A O 1
ATOM 687 N N . ALA A 1 93 ? -14.883 109.651 39.730 1.00 13.44 91 ALA A N 1
ATOM 688 C CA . ALA A 1 93 ? -14.622 108.806 38.573 1.00 15.17 91 ALA A CA 1
ATOM 689 C C . ALA A 1 93 ? -15.800 107.886 38.287 1.00 10.68 91 ALA A C 1
ATOM 690 O O . ALA A 1 93 ? -16.183 107.689 37.129 1.00 15.77 91 ALA A O 1
ATOM 692 N N . SER A 1 94 ? -16.381 107.305 39.330 1.00 11.98 92 SER A N 1
ATOM 693 C CA . SER A 1 94 ? -17.462 106.356 39.114 1.00 14.30 92 SER A CA 1
ATOM 694 C C . SER A 1 94 ? -18.660 107.023 38.427 1.00 18.53 92 SER A C 1
ATOM 695 O O . SER A 1 94 ? -19.263 106.445 37.514 1.00 21.11 92 SER A O 1
ATOM 698 N N . LYS A 1 95 ? -19.014 108.241 38.852 1.00 16.25 93 LYS A N 1
ATOM 699 C CA . LYS A 1 95 ? -20.144 108.945 38.248 1.00 19.70 93 LYS A CA 1
ATOM 700 C C . LYS A 1 95 ? -19.893 109.239 36.774 1.00 24.76 93 LYS A C 1
ATOM 701 O O . LYS A 1 95 ? -20.772 109.023 35.929 1.00 19.99 93 LYS A O 1
ATOM 707 N N . ILE A 1 96 ? -18.702 109.752 36.442 1.00 17.31 94 ILE A N 1
ATOM 708 C CA . ILE A 1 96 ? -18.382 110.024 35.042 1.00 21.16 94 ILE A CA 1
ATOM 709 C C . ILE A 1 96 ? -18.508 108.751 34.223 1.00 16.76 94 ILE A C 1
ATOM 710 O O . ILE A 1 96 ? -19.089 108.744 33.130 1.00 18.53 94 ILE A O 1
ATOM 715 N N . ILE A 1 97 ? -17.943 107.656 34.733 1.00 18.82 95 ILE A N 1
ATOM 716 C CA . ILE A 1 97 ? -17.912 106.411 33.973 1.00 17.51 95 ILE A CA 1
ATOM 717 C C . ILE A 1 97 ? -19.293 105.758 33.917 1.00 18.47 95 ILE A C 1
ATOM 718 O O . ILE A 1 97 ? -19.617 105.055 32.949 1.00 16.90 95 ILE A O 1
ATOM 723 N N . LYS A 1 98 ? -20.127 105.959 34.941 1.00 19.56 96 LYS A N 1
ATOM 724 C CA . LYS A 1 98 ? -21.525 105.551 34.822 1.00 17.21 96 LYS A CA 1
ATOM 725 C C . LYS A 1 98 ? -22.196 106.285 33.674 1.00 21.27 96 LYS A C 1
ATOM 726 O O . LYS A 1 98 ? -22.953 105.683 32.896 1.00 17.55 96 LYS A O 1
ATOM 732 N N . ARG A 1 99 ? -21.940 107.591 33.557 1.00 18.14 97 ARG A N 1
ATOM 733 C CA . ARG A 1 99 ? -22.481 108.326 32.424 1.00 22.10 97 ARG A CA 1
ATOM 734 C C . ARG A 1 99 ? -22.036 107.688 31.118 1.00 23.05 97 ARG A C 1
ATOM 735 O O . ARG A 1 99 ? -22.836 107.543 30.185 1.00 21.75 97 ARG A O 1
ATOM 743 N N . ALA A 1 100 ? -20.795 107.214 31.067 1.00 21.31 98 ALA A N 1
ATOM 744 C CA . ALA A 1 100 ? -20.236 106.666 29.838 1.00 24.16 98 ALA A CA 1
ATOM 745 C C . ALA A 1 100 ? -20.595 105.208 29.643 1.00 21.22 98 ALA A C 1
ATOM 746 O O . ALA A 1 100 ? -20.007 104.540 28.791 1.00 21.97 98 ALA A O 1
ATOM 748 N N . GLY A 1 101 ? -21.563 104.705 30.395 1.00 20.72 99 GLY A N 1
ATOM 749 C CA . GLY A 1 101 ? -22.033 103.352 30.217 1.00 21.56 99 GLY A CA 1
ATOM 750 C C . GLY A 1 101 ? -21.500 102.369 31.220 1.00 20.66 99 GLY A C 1
ATOM 751 O O . GLY A 1 101 ? -21.911 101.201 31.193 1.00 18.03 99 GLY A O 1
ATOM 752 N N . GLY A 1 102 ? -20.603 102.802 32.104 1.00 18.64 100 GLY A N 1
ATOM 753 C CA . GLY A 1 102 ? -20.076 101.932 33.131 1.00 14.97 100 GLY A CA 1
ATOM 754 C C . GLY A 1 102 ? -18.983 101.013 32.633 1.00 21.70 100 GLY A C 1
ATOM 755 O O . GLY A 1 102 ? -18.545 101.044 31.471 1.00 21.49 100 GLY A O 1
ATOM 756 N N . PHE A 1 103 ? -18.569 100.137 33.537 1.00 16.32 101 PHE A N 1
ATOM 757 C CA . PHE A 1 103 ? -17.491 99.209 33.264 1.00 15.67 101 PHE A CA 1
ATOM 758 C C . PHE A 1 103 ? -18.014 97.928 32.629 1.00 18.60 101 PHE A C 1
ATOM 759 O O . PHE A 1 103 ? -19.155 97.516 32.843 1.00 17.21 101 PHE A O 1
ATOM 767 N N . THR A 1 104 ? -17.144 97.309 31.844 1.00 18.84 102 THR A N 1
ATOM 768 C CA . THR A 1 104 ? -17.274 95.931 31.401 1.00 17.46 102 THR A CA 1
ATOM 769 C C . THR A 1 104 ? -16.177 95.109 32.056 1.00 15.14 102 THR A C 1
ATOM 770 O O . THR A 1 104 ? -15.004 95.495 32.031 1.00 15.88 102 THR A O 1
ATOM 774 N N . ALA A 1 105 ? -16.561 93.998 32.665 1.00 18.69 103 ALA A N 1
ATOM 775 C CA . ALA A 1 105 ? -15.622 93.209 33.439 1.00 19.09 103 ALA A CA 1
ATOM 776 C C . ALA A 1 105 ? -15.866 91.734 33.159 1.00 21.20 103 ALA A C 1
ATOM 777 O O . ALA A 1 105 ? -17.007 91.290 33.008 1.00 22.40 103 ALA A O 1
ATOM 779 N N . GLN A 1 106 ? -14.787 90.967 33.154 1.00 17.06 104 GLN A N 1
ATOM 780 C CA . GLN A 1 106 ? -14.901 89.542 32.922 1.00 24.28 104 GLN A CA 1
ATOM 781 C C . GLN A 1 106 ? -13.817 88.805 33.692 1.00 23.25 104 GLN A C 1
ATOM 782 O O . GLN A 1 106 ? -12.695 89.302 33.866 1.00 18.08 104 GLN A O 1
ATOM 788 N N . VAL A 1 107 ? -14.196 87.634 34.184 1.00 19.28 105 VAL A N 1
ATOM 789 C CA . VAL A 1 107 ? -13.299 86.712 34.858 1.00 22.78 105 VAL A CA 1
ATOM 790 C C . VAL A 1 107 ? -12.832 85.669 33.857 1.00 25.49 105 VAL A C 1
ATOM 791 O O . VAL A 1 107 ? -13.644 84.917 33.305 1.00 28.61 105 VAL A O 1
ATOM 795 N N . HIS A 1 108 ? -11.520 85.597 33.657 1.00 22.18 106 HIS A N 1
ATOM 796 C CA . HIS A 1 108 ? -10.960 84.630 32.725 1.00 26.26 106 HIS A CA 1
ATOM 797 C C . HIS A 1 108 ? -10.908 83.234 33.326 1.00 26.11 106 HIS A C 1
ATOM 798 O O . HIS A 1 108 ? -11.187 82.239 32.648 1.00 27.48 106 HIS A O 1
ATOM 805 N N . GLN A 1 109 ? -10.561 83.149 34.600 1.00 25.35 107 GLN A N 1
ATOM 806 C CA . GLN A 1 109 ? -10.433 81.879 35.281 1.00 23.85 107 GLN A CA 1
ATOM 807 C C . GLN A 1 109 ? -10.493 82.207 36.758 1.00 19.88 107 GLN A C 1
ATOM 808 O O . GLN A 1 109 ? -10.187 83.331 37.157 1.00 18.37 107 GLN A O 1
ATOM 814 N N . ARG A 1 110 ? -10.892 81.230 37.574 1.00 21.11 108 ARG A N 1
ATOM 815 C CA . ARG A 1 110 ? -10.852 81.446 39.026 1.00 17.95 108 ARG A CA 1
ATOM 816 C C . ARG A 1 110 ? -10.362 80.154 39.667 1.00 19.46 108 ARG A C 1
ATOM 817 O O . ARG A 1 110 ? -11.150 79.284 40.042 1.00 18.08 108 ARG A O 1
ATOM 825 N N . GLN A 1 111 ? -9.042 80.036 39.760 1.00 18.63 109 GLN A N 1
ATOM 826 C CA . GLN A 1 111 ? -8.383 78.943 40.446 1.00 12.75 109 GLN A CA 1
ATOM 827 C C . GLN A 1 111 ? -7.167 79.485 41.180 1.00 16.27 109 GLN A C 1
ATOM 828 O O . GLN A 1 111 ? -6.560 80.473 40.752 1.00 12.86 109 GLN A O 1
ATOM 834 N N . MET A 1 112 ? -6.801 78.810 42.270 1.00 12.80 110 MET A N 1
ATOM 835 C CA . MET A 1 112 ? -5.601 79.119 43.032 1.00 12.56 110 MET A CA 1
ATOM 836 C C . MET A 1 112 ? -4.480 78.161 42.670 1.00 17.56 110 MET A C 1
ATOM 837 O O . MET A 1 112 ? -4.711 77.008 42.293 1.00 15.19 110 MET A O 1
ATOM 842 N N . ILE A 1 113 ? -3.256 78.657 42.811 1.00 14.04 111 ILE A N 1
ATOM 843 C CA . ILE A 1 113 ? -2.044 77.917 42.490 1.00 15.59 111 ILE A CA 1
ATOM 844 C C . ILE A 1 113 ? -1.292 77.626 43.786 1.00 16.59 111 ILE A C 1
ATOM 845 O O . ILE A 1 113 ? -1.164 78.507 44.647 1.00 19.48 111 ILE A O 1
ATOM 850 N N . GLY A 1 114 ? -0.851 76.377 43.954 1.00 15.72 112 GLY A N 1
ATOM 851 C CA . GLY A 1 114 ? 0.064 76.033 45.020 1.00 13.45 112 GLY A CA 1
ATOM 852 C C . GLY A 1 114 ? 1.253 75.283 44.458 1.00 17.03 112 GLY A C 1
ATOM 853 O O . GLY A 1 114 ? 1.197 74.727 43.359 1.00 13.00 112 GLY A O 1
ATOM 854 N N . GLN A 1 115 ? 2.340 75.261 45.234 1.00 15.77 113 GLN A N 1
ATOM 855 C CA . GLN A 1 115 ? 3.572 74.681 44.720 1.00 16.89 113 GLN A CA 1
ATOM 856 C C . GLN A 1 115 ? 4.296 73.871 45.777 1.00 13.27 113 GLN A C 1
ATOM 857 O O . GLN A 1 115 ? 4.321 74.231 46.963 1.00 13.51 113 GLN A O 1
ATOM 863 N N . VAL A 1 116 ? 4.910 72.790 45.311 1.00 13.70 114 VAL A N 1
ATOM 864 C CA . VAL A 1 116 ? 5.881 72.020 46.064 1.00 14.97 114 VAL A CA 1
ATOM 865 C C . VAL A 1 116 ? 7.217 72.195 45.356 1.00 18.64 114 VAL A C 1
ATOM 866 O O . VAL A 1 116 ? 7.315 72.009 44.133 1.00 18.83 114 VAL A O 1
ATOM 870 N N . ALA A 1 117 ? 8.221 72.632 46.102 1.00 15.90 115 ALA A N 1
ATOM 871 C CA . ALA A 1 117 ? 9.558 72.781 45.552 1.00 16.02 115 ALA A CA 1
ATOM 872 C C . ALA A 1 117 ? 10.364 71.560 45.953 1.00 18.85 115 ALA A C 1
ATOM 873 O O . ALA A 1 117 ? 10.463 71.237 47.139 1.00 19.89 115 ALA A O 1
ATOM 875 N N . LEU A 1 118 ? 10.937 70.895 44.968 1.00 18.83 116 LEU A N 1
ATOM 876 C CA . LEU A 1 118 ? 11.762 69.724 45.183 1.00 19.78 116 LEU A CA 1
ATOM 877 C C . LEU A 1 118 ? 13.195 70.055 44.787 1.00 20.75 116 LEU A C 1
ATOM 878 O O . LEU A 1 118 ? 13.427 70.794 43.823 1.00 19.02 116 LEU A O 1
ATOM 883 N N . TYR A 1 119 ? 14.151 69.531 45.546 1.00 20.72 117 TYR A N 1
ATOM 884 C CA . TYR A 1 119 ? 15.560 69.699 45.222 1.00 23.53 117 TYR A CA 1
ATOM 885 C C . TYR A 1 119 ? 16.278 68.364 45.384 1.00 27.52 117 TYR A C 1
ATOM 886 O O . TYR A 1 119 ? 15.709 67.368 45.846 1.00 23.02 117 TYR A O 1
ATOM 895 N N . GLN A 1 120 ? 17.541 68.341 44.964 1.00 26.90 118 GLN A N 1
ATOM 896 C CA . GLN A 1 120 ? 18.323 67.104 44.950 1.00 33.48 118 GLN A CA 1
ATOM 897 C C . GLN A 1 120 ? 17.640 66.042 44.094 1.00 31.27 118 GLN A C 1
ATOM 898 O O . GLN A 1 120 ? 17.613 64.861 44.444 1.00 33.66 118 GLN A O 1
ATOM 904 N N . VAL A 1 121 ? 17.074 66.471 42.969 1.00 29.40 119 VAL A N 1
ATOM 905 C CA . VAL A 1 121 ? 16.458 65.570 42.005 1.00 30.78 119 VAL A CA 1
ATOM 906 C C . VAL A 1 121 ? 17.513 65.225 40.961 1.00 33.07 119 VAL A C 1
ATOM 907 O O . VAL A 1 121 ? 17.900 66.073 40.155 1.00 31.95 119 VAL A O 1
ATOM 911 N N . ALA A 1 122 ? 17.999 63.987 40.992 1.00 30.59 120 ALA A N 1
ATOM 912 C CA . ALA A 1 122 ? 19.087 63.614 40.092 1.00 38.45 120 ALA A CA 1
ATOM 913 C C . ALA A 1 122 ? 18.640 63.641 38.633 1.00 35.38 120 ALA A C 1
ATOM 914 O O . ALA A 1 122 ? 19.397 64.069 37.754 1.00 33.45 120 ALA A O 1
ATOM 916 N N . ASN A 1 123 ? 17.412 63.202 38.353 1.00 33.98 121 ASN A N 1
ATOM 917 C CA . ASN A 1 123 ? 16.905 63.064 36.988 1.00 31.85 121 ASN A CA 1
ATOM 918 C C . ASN A 1 123 ? 15.628 63.882 36.825 1.00 29.58 121 ASN A C 1
ATOM 919 O O . ASN A 1 123 ? 14.518 63.324 36.773 1.00 27.92 121 ASN A O 1
ATOM 924 N N . PRO A 1 124 ? 15.750 65.207 36.701 1.00 33.93 122 PRO A N 1
ATOM 925 C CA . PRO A 1 124 ? 14.540 66.051 36.615 1.00 37.62 122 PRO A CA 1
ATOM 926 C C . PRO A 1 124 ? 13.624 65.679 35.464 1.00 34.75 122 PRO A C 1
ATOM 927 O O . PRO A 1 124 ? 12.396 65.689 35.619 1.00 36.40 122 PRO A O 1
ATOM 931 N N . LYS A 1 125 ? 14.190 65.375 34.294 1.00 35.26 123 LYS A N 1
ATOM 932 C CA . LYS A 1 125 ? 13.365 64.996 33.155 1.00 35.79 123 LYS A CA 1
ATOM 933 C C . LYS A 1 125 ? 12.561 63.745 33.468 1.00 29.30 123 LYS A C 1
ATOM 934 O O . LYS A 1 125 ? 11.348 63.699 33.244 1.00 34.39 123 LYS A O 1
ATOM 936 N N . LEU A 1 126 ? 13.218 62.724 34.015 1.00 33.95 124 LEU A N 1
ATOM 937 C CA . LEU A 1 126 ? 12.510 61.503 34.384 1.00 30.08 124 LEU A CA 1
ATOM 938 C C . LEU A 1 126 ? 11.464 61.782 35.455 1.00 29.79 124 LEU A C 1
ATOM 939 O O . LEU A 1 126 ? 10.308 61.362 35.337 1.00 28.27 124 LEU A O 1
ATOM 944 N N . ALA A 1 127 ? 11.852 62.494 36.512 1.00 29.08 125 ALA A N 1
ATOM 945 C CA . ALA A 1 127 ? 10.885 62.822 37.550 1.00 27.61 125 ALA A CA 1
ATOM 946 C C . ALA A 1 127 ? 9.697 63.551 36.954 1.00 27.22 125 ALA A C 1
ATOM 947 O O . ALA A 1 127 ? 8.542 63.231 37.250 1.00 24.26 125 ALA A O 1
ATOM 949 N N . GLN A 1 128 ? 9.969 64.506 36.072 1.00 28.65 126 GLN A N 1
ATOM 950 C CA . GLN A 1 128 ? 8.906 65.269 35.436 1.00 29.69 126 GLN A CA 1
ATOM 951 C C . GLN A 1 128 ? 7.919 64.362 34.705 1.00 29.56 126 GLN A C 1
ATOM 952 O O . GLN A 1 128 ? 6.705 64.590 34.760 1.00 30.62 126 GLN A O 1
ATOM 958 N N . GLU A 1 129 ? 8.416 63.335 34.001 1.00 30.29 127 GLU A N 1
ATOM 959 C CA . GLU A 1 129 ? 7.512 62.448 33.270 1.00 34.70 127 GLU A CA 1
ATOM 960 C C . GLU A 1 129 ? 6.787 61.485 34.202 1.00 27.25 127 GLU A C 1
ATOM 961 O O . GLU A 1 129 ? 5.612 61.177 33.978 1.00 27.16 127 GLU A O 1
ATOM 967 N N . LYS A 1 130 ? 7.479 60.967 35.221 1.00 27.67 128 LYS A N 1
ATOM 968 C CA . LYS A 1 130 ? 6.823 60.090 36.190 1.00 27.31 128 LYS A CA 1
ATOM 969 C C . LYS A 1 130 ? 5.698 60.826 36.902 1.00 31.17 128 LYS A C 1
ATOM 970 O O . LYS A 1 130 ? 4.588 60.299 37.056 1.00 27.99 128 LYS A O 1
ATOM 972 N N . ILE A 1 131 ? 5.959 62.059 37.338 1.00 28.51 129 ILE A N 1
ATOM 973 C CA . ILE A 1 131 ? 4.913 62.821 38.018 1.00 28.58 129 ILE A CA 1
ATOM 974 C C . ILE A 1 131 ? 3.737 63.055 37.070 1.00 30.47 129 ILE A C 1
ATOM 975 O O . ILE A 1 131 ? 2.576 62.834 37.430 1.00 26.69 129 ILE A O 1
ATOM 980 N N . ALA A 1 132 ? 4.019 63.461 35.822 1.00 34.84 130 ALA A N 1
ATOM 981 C CA . ALA A 1 132 ? 2.926 63.695 34.875 1.00 32.41 130 ALA A CA 1
ATOM 982 C C . ALA A 1 132 ? 2.118 62.428 34.616 1.00 34.69 130 ALA A C 1
ATOM 983 O O . ALA A 1 132 ? 0.907 62.501 34.368 1.00 30.33 130 ALA A O 1
ATOM 985 N N . SER A 1 133 ? 2.757 61.258 34.676 1.00 32.17 131 SER A N 1
ATOM 986 C CA . SER A 1 133 ? 2.041 60.023 34.386 1.00 32.92 131 SER A CA 1
ATOM 987 C C . SER A 1 133 ? 1.111 59.604 35.519 1.00 32.22 131 SER A C 1
ATOM 988 O O . SER A 1 133 ? 0.214 58.787 35.296 1.00 33.67 131 SER A O 1
ATOM 991 N N . LYS A 1 134 ? 1.305 60.126 36.729 1.00 32.92 132 LYS A N 1
ATOM 992 C CA . LYS A 1 134 ? 0.378 59.908 37.832 1.00 30.34 132 LYS A CA 1
ATOM 993 C C . LYS A 1 134 ? -0.480 61.133 38.129 1.00 27.34 132 LYS A C 1
ATOM 994 O O . LYS A 1 134 ? -1.029 61.254 39.230 1.00 26.69 132 LYS A O 1
ATOM 1000 N N . LYS A 1 135 ? -0.613 62.039 37.166 1.00 25.21 133 LYS A N 1
ATOM 1001 C CA . LYS A 1 135 ? -1.370 63.262 37.386 1.00 26.03 133 LYS A CA 1
ATOM 1002 C C . LYS A 1 135 ? -2.750 62.980 37.972 1.00 27.99 133 LYS A C 1
ATOM 1003 O O . LYS A 1 135 ? -3.111 63.523 39.022 1.00 32.23 133 LYS A O 1
ATOM 1009 N N . ALA A 1 136 ? -3.550 62.149 37.295 1.00 27.34 134 ALA A N 1
ATOM 1010 C CA . ALA A 1 136 ? -4.900 61.871 37.780 1.00 30.59 134 ALA A CA 1
ATOM 1011 C C . ALA A 1 136 ? -4.877 61.265 39.180 1.00 31.85 134 ALA A C 1
ATOM 1012 O O . ALA A 1 136 ? -5.723 61.594 40.022 1.00 29.46 134 ALA A O 1
ATOM 1014 N N . GLU A 1 137 ? -3.923 60.373 39.445 1.00 26.57 135 GLU A N 1
ATOM 1015 C CA . GLU A 1 137 ? -3.835 59.762 40.767 1.00 25.09 135 GLU A CA 1
ATOM 1016 C C . GLU A 1 137 ? -3.441 60.793 41.815 1.00 28.72 135 GLU A C 1
ATOM 1017 O O . GLU A 1 137 ? -3.925 60.753 42.952 1.00 28.19 135 GLU A O 1
ATOM 1023 N N . LEU A 1 138 ? -2.556 61.725 41.449 1.00 31.12 136 LEU A N 1
ATOM 1024 C CA . LEU A 1 138 ? -2.141 62.765 42.383 1.00 25.70 136 LEU A CA 1
ATOM 1025 C C . LEU A 1 138 ? -3.272 63.756 42.648 1.00 18.18 136 LEU A C 1
ATOM 1026 O O . LEU A 1 138 ? -3.460 64.207 43.782 1.00 21.00 136 LEU A O 1
ATOM 1031 N N . LEU A 1 139 ? -4.043 64.103 41.620 1.00 23.17 137 LEU A N 1
ATOM 1032 C CA . LEU A 1 139 ? -5.155 65.017 41.841 1.00 24.78 137 LEU A CA 1
ATOM 1033 C C . LEU A 1 139 ? -6.200 64.400 42.758 1.00 27.10 137 LEU A C 1
ATOM 1034 O O . LEU A 1 139 ? -6.764 65.089 43.615 1.00 24.31 137 LEU A O 1
ATOM 1039 N N . GLU A 1 140 ? -6.461 63.098 42.610 1.00 23.71 138 GLU A N 1
ATOM 1040 C CA . GLU A 1 140 ? -7.434 62.453 43.490 1.00 26.87 138 GLU A CA 1
ATOM 1041 C C . GLU A 1 140 ? -6.905 62.367 44.920 1.00 25.53 138 GLU A C 1
ATOM 1042 O O . GLU A 1 140 ? -7.666 62.528 45.880 1.00 26.83 138 GLU A O 1
ATOM 1048 N N . LEU A 1 141 ? -5.598 62.148 45.081 1.00 27.38 139 LEU A N 1
ATOM 1049 C CA . LEU A 1 141 ? -5.002 62.155 46.418 1.00 24.91 139 LEU A CA 1
ATOM 1050 C C . LEU A 1 141 ? -5.189 63.504 47.104 1.00 28.06 139 LEU A C 1
ATOM 1051 O O . LEU A 1 141 ? -5.516 63.567 48.297 1.00 24.52 139 LEU A O 1
ATOM 1056 N N . ALA A 1 142 ? -4.954 64.594 46.367 1.00 25.86 140 ALA A N 1
ATOM 1057 C CA . ALA A 1 142 ? -5.149 65.937 46.906 1.00 30.74 140 ALA A CA 1
ATOM 1058 C C . ALA A 1 142 ? -6.602 66.180 47.304 1.00 26.67 140 ALA A C 1
ATOM 1059 O O . ALA A 1 142 ? -6.882 66.765 48.359 1.00 29.44 140 ALA A O 1
ATOM 1061 N N . ASN A 1 143 ? -7.542 65.746 46.469 1.00 28.94 141 ASN A N 1
ATOM 1062 C CA . ASN A 1 143 ? -8.947 65.992 46.762 1.00 30.36 141 ASN A CA 1
ATOM 1063 C C . ASN A 1 143 ? -9.392 65.247 48.009 1.00 33.24 141 ASN A C 1
ATOM 1064 O O . ASN A 1 143 ? -10.201 65.762 48.785 1.00 45.54 141 ASN A O 1
ATOM 1069 N N . GLN A 1 144 ? -8.875 64.041 48.231 1.00 29.13 142 GLN A N 1
ATOM 1070 C CA . GLN A 1 144 ? -9.236 63.332 49.452 1.00 35.53 142 GLN A CA 1
ATOM 1071 C C . GLN A 1 144 ? -8.658 63.993 50.689 1.00 39.98 142 GLN A C 1
ATOM 1072 O O . GLN A 1 144 ? -9.176 63.780 51.789 1.00 37.40 142 GLN A O 1
ATOM 1078 N N . ALA A 1 145 ? -7.594 64.787 50.535 1.00 40.94 143 ALA A N 1
ATOM 1079 C CA . ALA A 1 145 ? -7.003 65.473 51.675 1.00 37.47 143 ALA A CA 1
ATOM 1080 C C . ALA A 1 145 ? -7.870 66.617 52.170 1.00 39.05 143 ALA A C 1
ATOM 1081 O O . ALA A 1 145 ? -7.735 67.028 53.327 1.00 39.56 143 ALA A O 1
ATOM 1083 N N . TYR A 1 146 ? -8.753 67.137 51.327 1.00 39.22 144 TYR A N 1
ATOM 1084 C CA . TYR A 1 146 ? -9.636 68.243 51.692 1.00 39.35 144 TYR A CA 1
ATOM 1085 C C . TYR A 1 146 ? -10.991 67.982 51.054 1.00 40.22 144 TYR A C 1
ATOM 1086 O O . TYR A 1 146 ? -11.415 68.685 50.128 1.00 39.21 144 TYR A O 1
ATOM 1095 N N . PRO A 1 147 ? -11.695 66.952 51.523 1.00 35.23 145 PRO A N 1
ATOM 1096 C CA . PRO A 1 147 ? -12.897 66.495 50.809 1.00 47.36 145 PRO A CA 1
ATOM 1097 C C . PRO A 1 147 ? -14.068 67.457 50.885 1.00 45.37 145 PRO A C 1
ATOM 1098 O O . PRO A 1 147 ? -14.972 67.354 50.053 1.00 42.20 145 PRO A O 1
ATOM 1102 N N . SER A 1 148 ? -14.089 68.392 51.835 1.00 47.16 146 SER A N 1
ATOM 1103 C CA . SER A 1 148 ? -15.241 69.284 51.923 1.00 44.75 146 SER A CA 1
ATOM 1104 C C . SER A 1 148 ? -15.353 70.171 50.688 1.00 50.70 146 SER A C 1
ATOM 1105 O O . SER A 1 148 ? -16.468 70.487 50.254 1.00 51.03 146 SER A O 1
ATOM 1108 N N . ILE A 1 149 ? -14.220 70.577 50.105 1.00 51.13 147 ILE A N 1
ATOM 1109 C CA . ILE A 1 149 ? -14.266 71.470 48.951 1.00 43.08 147 ILE A CA 1
ATOM 1110 C C . ILE A 1 149 ? -14.836 70.762 47.732 1.00 42.02 147 ILE A C 1
ATOM 1111 O O . ILE A 1 149 ? -15.510 71.388 46.904 1.00 42.11 147 ILE A O 1
ATOM 1116 N N . VAL A 1 150 ? -14.561 69.464 47.583 1.00 43.48 148 VAL A N 1
ATOM 1117 C CA . VAL A 1 150 ? -15.083 68.722 46.437 1.00 49.80 148 VAL A CA 1
ATOM 1118 C C . VAL A 1 150 ? -16.597 68.566 46.545 1.00 46.96 148 VAL A C 1
ATOM 1119 O O . VAL A 1 150 ? -17.316 68.665 45.542 1.00 50.60 148 VAL A O 1
ATOM 1123 N N . LYS A 1 151 ? -17.108 68.336 47.759 1.00 49.24 149 LYS A N 1
ATOM 1124 C CA . LYS A 1 151 ? -18.555 68.269 47.947 1.00 43.26 149 LYS A CA 1
ATOM 1125 C C . LYS A 1 151 ? -19.235 69.543 47.458 1.00 47.69 149 LYS A C 1
ATOM 1126 O O . LYS A 1 151 ? -20.395 69.505 47.032 1.00 39.68 149 LYS A O 1
ATOM 1128 N N . ARG A 1 152 ? -18.529 70.673 47.493 1.00 47.94 150 ARG A N 1
ATOM 1129 C CA . ARG A 1 152 ? -19.078 71.953 47.068 1.00 45.01 150 ARG A CA 1
ATOM 1130 C C . ARG A 1 152 ? -18.853 72.232 45.588 1.00 49.38 150 ARG A C 1
ATOM 1131 O O . ARG A 1 152 ? -19.224 73.313 45.119 1.00 53.37 150 ARG A O 1
ATOM 1139 N N . GLY A 1 153 ? -18.215 71.316 44.855 1.00 47.56 151 GLY A N 1
ATOM 1140 C CA . GLY A 1 153 ? -18.010 71.473 43.430 1.00 47.22 151 GLY A CA 1
ATOM 1141 C C . GLY A 1 153 ? -16.618 71.899 43.005 1.00 43.81 151 GLY A C 1
ATOM 1142 O O . GLY A 1 153 ? -16.375 72.019 41.798 1.00 46.09 151 GLY A O 1
ATOM 1143 N N . GLY A 1 154 ? -15.706 72.150 43.944 1.00 42.88 152 GLY A N 1
ATOM 1144 C CA . GLY A 1 154 ? -14.345 72.534 43.629 1.00 36.17 152 GLY A CA 1
ATOM 1145 C C . GLY A 1 154 ? -13.365 71.384 43.757 1.00 36.80 152 GLY A C 1
ATOM 1146 O O . GLY A 1 154 ? -13.735 70.205 43.727 1.00 44.08 152 GLY A O 1
ATOM 1147 N N . GLY A 1 155 ? -12.096 71.733 43.923 1.00 26.52 153 GLY A N 1
ATOM 1148 C CA . GLY A 1 155 ? -11.047 70.763 44.148 1.00 29.72 153 GLY A CA 1
ATOM 1149 C C . GLY A 1 155 ? -9.887 70.941 43.190 1.00 25.17 153 GLY A C 1
ATOM 1150 O O . GLY A 1 155 ? -9.848 71.856 42.366 1.00 21.54 153 GLY A O 1
ATOM 1151 N N . ALA A 1 156 ? -8.923 70.028 43.312 1.00 21.87 154 ALA A N 1
ATOM 1152 C CA . ALA A 1 156 ? -7.720 70.076 42.497 1.00 22.69 154 ALA A CA 1
ATOM 1153 C C . ALA A 1 156 ? -8.061 69.720 41.061 1.00 24.25 154 ALA A C 1
ATOM 1154 O O . ALA A 1 156 ? -8.607 68.643 40.800 1.00 27.93 154 ALA A O 1
ATOM 1156 N N . ARG A 1 157 ? -7.716 70.605 40.125 1.00 19.49 155 ARG A N 1
ATOM 1157 C CA . ARG A 1 157 ? -8.107 70.439 38.728 1.00 22.53 155 ARG A CA 1
ATOM 1158 C C . ARG A 1 157 ? -6.956 70.095 37.810 1.00 19.96 155 ARG A C 1
ATOM 1159 O O . ARG A 1 157 ? -7.171 69.437 36.793 1.00 19.67 155 ARG A O 1
ATOM 1167 N N . ASP A 1 158 ? -5.747 70.541 38.124 1.00 20.82 156 ASP A N 1
ATOM 1168 C CA . ASP A 1 158 ? -4.632 70.346 37.215 1.00 18.63 156 ASP A CA 1
ATOM 1169 C C . ASP A 1 158 ? -3.349 70.367 38.034 1.00 20.47 156 ASP A C 1
ATOM 1170 O O . ASP A 1 158 ? -3.323 70.823 39.181 1.00 20.21 156 ASP A O 1
ATOM 1175 N N . LEU A 1 159 ? -2.284 69.885 37.411 1.00 18.26 157 LEU A N 1
ATOM 1176 C CA . LEU A 1 159 ? -0.986 69.762 38.051 1.00 20.00 157 LEU A CA 1
ATOM 1177 C C . LEU A 1 159 ? 0.037 69.784 36.934 1.00 25.49 157 LEU A C 1
ATOM 1178 O O . LEU A 1 159 ? -0.149 69.090 35.925 1.00 29.19 157 LEU A O 1
ATOM 1183 N N . HIS A 1 160 ? 1.069 70.620 37.073 1.00 20.79 158 HIS A N 1
ATOM 1184 C CA . HIS A 1 160 ? 2.182 70.608 36.134 1.00 22.15 158 HIS A CA 1
ATOM 1185 C C . HIS A 1 160 ? 3.496 70.787 36.894 1.00 23.54 158 HIS A C 1
ATOM 1186 O O . HIS A 1 160 ? 3.521 71.151 38.076 1.00 18.82 158 HIS A O 1
ATOM 1193 N N . VAL A 1 161 ? 4.594 70.488 36.198 1.00 24.45 159 VAL A N 1
ATOM 1194 C CA . VAL A 1 161 ? 5.930 70.387 36.772 1.00 20.25 159 VAL A CA 1
ATOM 1195 C C . VAL A 1 161 ? 6.904 71.196 35.924 1.00 24.62 159 VAL A C 1
ATOM 1196 O O . VAL A 1 161 ? 6.875 71.117 34.691 1.00 25.10 159 VAL A O 1
ATOM 1200 N N . GLU A 1 162 ? 7.752 71.991 36.583 1.00 19.71 160 GLU A N 1
ATOM 1201 C CA . GLU A 1 162 ? 8.729 72.829 35.901 1.00 25.29 160 GLU A CA 1
ATOM 1202 C C . GLU A 1 162 ? 10.102 72.674 36.530 1.00 25.69 160 GLU A C 1
ATOM 1203 O O . GLU A 1 162 ? 10.241 72.602 37.752 1.00 20.59 160 GLU A O 1
ATOM 1209 N N . GLN A 1 163 ? 11.117 72.630 35.683 1.00 29.06 161 GLN A N 1
ATOM 1210 C CA . GLN A 1 163 ? 12.487 72.760 36.136 1.00 29.16 161 GLN A CA 1
ATOM 1211 C C . GLN A 1 163 ? 12.851 74.239 36.172 1.00 29.60 161 GLN A C 1
ATOM 1212 O O . GLN A 1 163 ? 12.688 74.951 35.178 1.00 30.44 161 GLN A O 1
ATOM 1218 N N . ILE A 1 164 ? 13.353 74.694 37.310 1.00 30.72 162 ILE A N 1
ATOM 1219 C CA . ILE A 1 164 ? 13.842 76.057 37.451 1.00 29.63 162 ILE A CA 1
ATOM 1220 C C . ILE A 1 164 ? 15.323 75.944 37.756 1.00 34.76 162 ILE A C 1
ATOM 1221 O O . ILE A 1 164 ? 15.718 75.700 38.902 1.00 35.94 162 ILE A O 1
ATOM 1226 N N . LYS A 1 165 ? 16.146 76.118 36.729 1.00 40.36 163 LYS A N 1
ATOM 1227 C CA . LYS A 1 165 ? 17.580 76.005 36.898 1.00 45.47 163 LYS A CA 1
ATOM 1228 C C . LYS A 1 165 ? 18.100 77.198 37.692 1.00 49.23 163 LYS A C 1
ATOM 1229 O O . LYS A 1 165 ? 17.486 78.269 37.738 1.00 52.51 163 LYS A O 1
ATOM 1231 N N . GLY A 1 166 ? 19.230 76.993 38.344 1.00 49.30 164 GLY A N 1
ATOM 1232 C CA . GLY A 1 166 ? 19.806 78.031 39.177 1.00 45.37 164 GLY A CA 1
ATOM 1233 C C . GLY A 1 166 ? 20.726 77.413 40.210 1.00 38.99 164 GLY A C 1
ATOM 1234 O O . GLY A 1 166 ? 21.378 76.399 39.948 1.00 46.97 164 GLY A O 1
ATOM 1235 N N . GLU A 1 167 ? 20.739 78.027 41.391 1.00 42.17 165 GLU A N 1
ATOM 1236 C CA . GLU A 1 167 ? 21.669 77.663 42.459 1.00 39.07 165 GLU A CA 1
ATOM 1237 C C . GLU A 1 167 ? 20.896 77.399 43.742 1.00 40.65 165 GLU A C 1
ATOM 1238 O O . GLU A 1 167 ? 20.690 78.311 44.556 1.00 46.37 165 GLU A O 1
ATOM 1240 N N . PRO A 1 168 ? 20.434 76.158 43.955 1.00 36.32 166 PRO A N 1
ATOM 1241 C CA . PRO A 1 168 ? 20.568 75.046 43.010 1.00 33.72 166 PRO A CA 1
ATOM 1242 C C . PRO A 1 168 ? 19.380 74.969 42.065 1.00 32.61 166 PRO A C 1
ATOM 1243 O O . PRO A 1 168 ? 18.549 75.872 42.075 1.00 38.61 166 PRO A O 1
ATOM 1247 N N . ASP A 1 169 ? 19.287 73.897 41.282 1.00 38.46 167 ASP A N 1
ATOM 1248 C CA . ASP A 1 169 ? 18.092 73.670 40.482 1.00 35.15 167 ASP A CA 1
ATOM 1249 C C . ASP A 1 169 ? 16.943 73.228 41.378 1.00 33.17 167 ASP A C 1
ATOM 1250 O O . ASP A 1 169 ? 17.137 72.528 42.374 1.00 38.57 167 ASP A O 1
ATOM 1255 N N . PHE A 1 170 ? 15.735 73.644 41.022 1.00 27.61 168 PHE A N 1
ATOM 1256 C CA . PHE A 1 170 ? 14.534 73.192 41.704 1.00 27.36 168 PHE A CA 1
ATOM 1257 C C . PHE A 1 170 ? 13.619 72.509 40.698 1.00 25.19 168 PHE A C 1
ATOM 1258 O O . PHE A 1 170 ? 13.570 72.897 39.525 1.00 24.90 168 PHE A O 1
ATOM 1266 N N . LEU A 1 171 ? 12.918 71.477 41.163 1.00 21.53 169 LEU A N 1
ATOM 1267 C CA . LEU A 1 171 ? 11.821 70.852 40.439 1.00 22.78 169 LEU A CA 1
ATOM 1268 C C . LEU A 1 171 ? 10.539 71.274 41.138 1.00 17.62 169 LEU A C 1
ATOM 1269 O O . LEU A 1 171 ? 10.326 70.916 42.302 1.00 21.09 169 LEU A O 1
ATOM 1274 N N . VAL A 1 172 ? 9.685 72.018 40.443 1.00 15.48 170 VAL A N 1
ATOM 1275 C CA . VAL A 1 172 ? 8.514 72.634 41.072 1.00 15.25 170 VAL A CA 1
ATOM 1276 C C . VAL A 1 172 ? 7.255 71.977 40.521 1.00 16.10 170 VAL A C 1
ATOM 1277 O O . VAL A 1 172 ? 7.005 71.998 39.307 1.00 21.68 170 VAL A O 1
ATOM 1281 N N . VAL A 1 173 ? 6.440 71.445 41.418 1.00 18.28 171 VAL A N 1
ATOM 1282 C CA . VAL A 1 173 ? 5.126 70.901 41.088 1.00 14.15 171 VAL A CA 1
ATOM 1283 C C . VAL A 1 173 ? 4.101 71.956 41.479 1.00 17.95 171 VAL A C 1
ATOM 1284 O O . VAL A 1 173 ? 4.050 72.378 42.641 1.00 17.21 171 VAL A O 1
ATOM 1288 N N . TYR A 1 174 ? 3.306 72.400 40.509 1.00 18.39 172 TYR A N 1
ATOM 1289 C CA . TYR A 1 174 ? 2.232 73.357 40.725 1.00 18.86 172 TYR A CA 1
ATOM 1290 C C . TYR A 1 174 ? 0.893 72.640 40.650 1.00 17.03 172 TYR A C 1
ATOM 1291 O O . TYR A 1 174 ? 0.683 71.791 39.778 1.00 13.52 172 TYR A O 1
ATOM 1300 N N . ILE A 1 175 ? -0.019 72.994 41.549 1.00 13.58 173 ILE A N 1
ATOM 1301 C CA . ILE A 1 175 ? -1.374 72.476 41.465 1.00 16.68 173 ILE A CA 1
ATOM 1302 C C . ILE A 1 175 ? -2.321 73.644 41.253 1.00 18.19 173 ILE A C 1
ATOM 1303 O O . ILE A 1 175 ? -2.104 74.752 41.751 1.00 16.73 173 ILE A O 1
ATOM 1308 N N . HIS A 1 176 ? -3.374 73.388 40.489 1.00 17.35 174 HIS A N 1
ATOM 1309 C CA . HIS A 1 176 ? -4.367 74.395 40.170 1.00 15.62 174 HIS A CA 1
ATOM 1310 C C . HIS A 1 176 ? -5.676 73.906 40.770 1.00 18.05 174 HIS A C 1
ATOM 1311 O O . HIS A 1 176 ? -6.150 72.823 40.409 1.00 21.08 174 HIS A O 1
ATOM 1318 N N . VAL A 1 177 ? -6.254 74.701 41.675 1.00 14.94 175 VAL A N 1
ATOM 1319 C CA . VAL A 1 177 ? -7.328 74.255 42.554 1.00 18.34 175 VAL A CA 1
ATOM 1320 C C . VAL A 1 177 ? -8.490 75.242 42.488 1.00 19.64 175 VAL A C 1
ATOM 1321 O O . VAL A 1 177 ? -8.308 76.441 42.725 1.00 23.09 175 VAL A O 1
ATOM 1325 N N . ASP A 1 178 ? -9.688 74.726 42.236 1.00 17.66 176 ASP A N 1
ATOM 1326 C CA . ASP A 1 178 ? -10.928 75.496 42.334 1.00 18.32 176 ASP A CA 1
ATOM 1327 C C . ASP A 1 178 ? -11.321 75.592 43.804 1.00 22.87 176 ASP A C 1
ATOM 1328 O O . ASP A 1 178 ? -11.695 74.590 44.423 1.00 21.18 176 ASP A O 1
ATOM 1333 N N . THR A 1 179 ? -11.192 76.782 44.384 1.00 18.75 177 THR A N 1
ATOM 1334 C CA . THR A 1 179 ? -11.479 76.973 45.804 1.00 24.43 177 THR A CA 1
ATOM 1335 C C . THR A 1 179 ? -12.864 77.566 46.060 1.00 24.64 177 THR A C 1
ATOM 1336 O O . THR A 1 179 ? -13.201 77.862 47.220 1.00 20.26 177 THR A O 1
ATOM 1340 N N . GLN A 1 180 ? -13.659 77.768 45.012 1.00 22.01 178 GLN A N 1
ATOM 1341 C CA . GLN A 1 180 ? -15.053 78.219 45.144 1.00 29.02 178 GLN A CA 1
ATOM 1342 C C . GLN A 1 180 ? -15.066 79.600 45.798 1.00 25.38 178 GLN A C 1
ATOM 1343 O O . GLN A 1 180 ? -14.405 80.519 45.290 1.00 27.60 178 GLN A O 1
ATOM 1349 N N . GLU A 1 181 ? -15.809 79.811 46.883 1.00 23.92 179 GLU A N 1
ATOM 1350 C CA . GLU A 1 181 ? -15.965 81.144 47.454 1.00 25.57 179 GLU A CA 1
ATOM 1351 C C . GLU A 1 181 ? -14.867 81.513 48.449 1.00 25.99 179 GLU A C 1
ATOM 1352 O O . GLU A 1 181 ? -14.886 82.626 48.987 1.00 24.76 179 GLU A O 1
ATOM 1358 N N . ALA A 1 182 ? -13.940 80.612 48.745 1.00 26.53 180 ALA A N 1
ATOM 1359 C CA . ALA A 1 182 ? -12.895 80.904 49.714 1.00 28.80 180 ALA A CA 1
ATOM 1360 C C . ALA A 1 182 ? -11.592 81.231 49.005 1.00 28.22 180 ALA A C 1
ATOM 1361 O O . ALA A 1 182 ? -11.386 80.876 47.843 1.00 25.80 180 ALA A O 1
ATOM 1363 N N . MET A 1 183 ? -10.686 81.884 49.739 1.00 31.31 181 MET A N 1
ATOM 1364 C CA . MET A 1 183 ? -9.350 82.112 49.200 1.00 28.00 181 MET A CA 1
ATOM 1365 C C . MET A 1 183 ? -8.576 80.802 49.111 1.00 32.12 181 MET A C 1
ATOM 1366 O O . MET A 1 183 ? -7.784 80.607 48.180 1.00 32.98 181 MET A O 1
ATOM 1371 N N . GLY A 1 184 ? -8.791 79.898 50.070 1.00 28.68 182 GLY A N 1
ATOM 1372 C CA . GLY A 1 184 ? -8.298 78.537 49.964 1.00 34.59 182 GLY A CA 1
ATOM 1373 C C . GLY A 1 184 ? -6.864 78.305 50.376 1.00 29.81 182 GLY A C 1
ATOM 1374 O O . GLY A 1 184 ? -6.282 77.279 50.003 1.00 25.96 182 GLY A O 1
ATOM 1375 N N . ALA A 1 185 ? -6.286 79.204 51.168 1.00 29.78 183 ALA A N 1
ATOM 1376 C CA . ALA A 1 185 ? -4.939 78.977 51.672 1.00 35.82 183 ALA A CA 1
ATOM 1377 C C . ALA A 1 185 ? -4.878 77.685 52.474 1.00 26.63 183 ALA A C 1
ATOM 1378 O O . ALA A 1 185 ? -3.977 76.860 52.280 1.00 30.16 183 ALA A O 1
ATOM 1380 N N . ASN A 1 186 ? -5.824 77.491 53.387 1.00 30.00 184 ASN A N 1
ATOM 1381 C CA . ASN A 1 186 ? -5.801 76.270 54.185 1.00 24.47 184 ASN A CA 1
ATOM 1382 C C . ASN A 1 186 ? -6.055 75.048 53.313 1.00 26.42 184 ASN A C 1
ATOM 1383 O O . ASN A 1 186 ? -5.418 74.001 53.497 1.00 33.24 184 ASN A O 1
ATOM 1385 N N . MET A 1 187 ? -6.976 75.166 52.354 1.00 31.91 185 MET A N 1
ATOM 1386 C CA . MET A 1 187 ? -7.242 74.081 51.416 1.00 29.96 185 MET A CA 1
ATOM 1387 C C . MET A 1 187 ? -5.972 73.690 50.648 1.00 24.96 185 MET A C 1
ATOM 1388 O O . MET A 1 187 ? -5.545 72.529 50.683 1.00 22.54 185 MET A O 1
ATOM 1393 N N . LEU A 1 188 ? -5.333 74.657 49.972 1.00 18.61 186 LEU A N 1
ATOM 1394 C CA . LEU A 1 188 ? -4.130 74.331 49.203 1.00 25.81 186 LEU A CA 1
ATOM 1395 C C . LEU A 1 188 ? -3.007 73.834 50.104 1.00 23.06 186 LEU A C 1
ATOM 1396 O O . LEU A 1 188 ? -2.308 72.869 49.767 1.00 23.21 186 LEU A O 1
ATOM 1401 N N . ASN A 1 189 ? -2.789 74.490 51.238 1.00 22.45 187 ASN A N 1
ATOM 1402 C CA . ASN A 1 189 ? -1.696 74.041 52.088 1.00 27.35 187 ASN A CA 1
ATOM 1403 C C . ASN A 1 189 ? -1.924 72.614 52.567 1.00 27.38 187 ASN A C 1
ATOM 1404 O O . ASN A 1 189 ? -0.974 71.827 52.652 1.00 24.48 187 ASN A O 1
ATOM 1409 N N . THR A 1 190 ? -3.185 72.248 52.833 1.00 25.23 188 THR A N 1
ATOM 1410 C CA . THR A 1 190 ? -3.491 70.881 53.246 1.00 23.54 188 THR A CA 1
ATOM 1411 C C . THR A 1 190 ? -3.225 69.881 52.117 1.00 20.53 188 THR A C 1
ATOM 1412 O O . THR A 1 190 ? -2.600 68.839 52.332 1.00 24.56 188 THR A O 1
ATOM 1416 N N . MET A 1 191 ? -3.687 70.184 50.902 1.00 21.67 189 MET A N 1
ATOM 1417 C CA . MET A 1 191 ? -3.411 69.311 49.762 1.00 23.13 189 MET A CA 1
ATOM 1418 C C . MET A 1 191 ? -1.919 69.178 49.533 1.00 24.33 189 MET A C 1
ATOM 1419 O O . MET A 1 191 ? -1.415 68.088 49.222 1.00 23.01 189 MET A O 1
ATOM 1424 N N . LEU A 1 192 ? -1.200 70.294 49.656 1.00 21.04 190 LEU A N 1
ATOM 1425 C CA . LEU A 1 192 ? 0.229 70.280 49.397 1.00 24.90 190 LEU A CA 1
ATOM 1426 C C . LEU A 1 192 ? 0.957 69.418 50.421 1.00 22.13 190 LEU A C 1
ATOM 1427 O O . LEU A 1 192 ? 1.817 68.609 50.053 1.00 16.30 190 LEU A O 1
ATOM 1432 N N . GLU A 1 193 ? 0.581 69.509 51.698 1.00 19.36 191 GLU A N 1
ATOM 1433 C CA . GLU A 1 193 ? 1.198 68.609 52.667 1.00 27.82 191 GLU A CA 1
ATOM 1434 C C . GLU A 1 193 ? 0.998 67.147 52.283 1.00 26.55 191 GLU A C 1
ATOM 1435 O O . GLU A 1 193 ? 1.921 66.331 52.423 1.00 29.41 191 GLU A O 1
ATOM 1441 N N . ALA A 1 194 ? -0.194 66.796 51.790 1.00 22.84 192 ALA A N 1
ATOM 1442 C CA . ALA A 1 194 ? -0.442 65.421 51.367 1.00 23.79 192 ALA A CA 1
ATOM 1443 C C . ALA A 1 194 ? 0.386 65.040 50.143 1.00 22.62 192 ALA A C 1
ATOM 1444 O O . ALA A 1 194 ? 0.729 63.867 49.985 1.00 24.53 192 ALA A O 1
ATOM 1446 N N . LEU A 1 195 ? 0.693 65.996 49.256 1.00 19.28 193 LEU A N 1
ATOM 1447 C CA . LEU A 1 195 ? 1.448 65.663 48.052 1.00 19.00 193 LEU A CA 1
ATOM 1448 C C . LEU A 1 195 ? 2.939 65.481 48.316 1.00 23.66 193 LEU A C 1
ATOM 1449 O O . LEU A 1 195 ? 3.611 64.773 47.557 1.00 24.10 193 LEU A O 1
ATOM 1454 N N . LYS A 1 196 ? 3.480 66.109 49.356 1.00 16.85 194 LYS A N 1
ATOM 1455 C CA . LYS A 1 196 ? 4.923 66.065 49.580 1.00 27.06 194 LYS A CA 1
ATOM 1456 C C . LYS A 1 196 ? 5.483 64.652 49.547 1.00 23.69 194 LYS A C 1
ATOM 1457 O O . LYS A 1 196 ? 6.440 64.408 48.796 1.00 26.01 194 LYS A O 1
ATOM 1463 N N . PRO A 1 197 ? 4.952 63.695 50.312 1.00 24.23 195 PRO A N 1
ATOM 1464 C CA . PRO A 1 197 ? 5.545 62.346 50.318 1.00 24.56 195 PRO A CA 1
ATOM 1465 C C . PRO A 1 197 ? 5.606 61.708 48.941 1.00 22.93 195 PRO A C 1
ATOM 1466 O O . PRO A 1 197 ? 6.656 61.184 48.546 1.00 22.30 195 PRO A O 1
ATOM 1470 N N . VAL A 1 198 ? 4.492 61.735 48.199 1.00 21.97 196 VAL A N 1
ATOM 1471 C CA . VAL A 1 198 ? 4.427 61.040 46.919 1.00 21.01 196 VAL A CA 1
ATOM 1472 C C . VAL A 1 198 ? 5.275 61.748 45.876 1.00 26.88 196 VAL A C 1
ATOM 1473 O O . VAL A 1 198 ? 5.906 61.099 45.031 1.00 22.28 196 VAL A O 1
ATOM 1477 N N . LEU A 1 199 ? 5.305 63.084 45.913 1.00 20.57 197 LEU A N 1
ATOM 1478 C CA . LEU A 1 199 ? 6.160 63.818 44.986 1.00 23.84 197 LEU A CA 1
ATOM 1479 C C . LEU A 1 199 ? 7.634 63.525 45.245 1.00 20.74 197 LEU A C 1
ATOM 1480 O O . LEU A 1 199 ? 8.418 63.385 44.300 1.00 23.59 197 LEU A O 1
ATOM 1485 N N . GLU A 1 200 ? 8.026 63.408 46.518 1.00 23.63 198 GLU A N 1
ATOM 1486 C CA . GLU A 1 200 ? 9.398 63.007 46.838 1.00 23.46 198 GLU A CA 1
ATOM 1487 C C . GLU A 1 200 ? 9.686 61.605 46.322 1.00 26.74 198 GLU A C 1
ATOM 1488 O O . GLU A 1 200 ? 10.758 61.345 45.759 1.00 23.51 198 GLU A O 1
ATOM 1494 N N . GLU A 1 201 ? 8.733 60.688 46.510 1.00 27.17 199 GLU A N 1
ATOM 1495 C CA . GLU A 1 201 ? 8.903 59.325 46.029 1.00 27.57 199 GLU A CA 1
ATOM 1496 C C . GLU A 1 201 ? 9.030 59.297 44.513 1.00 27.98 199 GLU A C 1
ATOM 1497 O O . GLU A 1 201 ? 9.945 58.671 43.965 1.00 28.78 199 GLU A O 1
ATOM 1503 N N . LEU A 1 202 ? 8.126 59.993 43.819 1.00 21.74 200 LEU A N 1
ATOM 1504 C CA . LEU A 1 202 ? 8.148 59.997 42.361 1.00 26.56 200 LEU A CA 1
ATOM 1505 C C . LEU A 1 202 ? 9.424 60.642 41.835 1.00 27.75 200 LEU A C 1
ATOM 1506 O O . LEU A 1 202 ? 10.072 60.112 40.923 1.00 34.21 200 LEU A O 1
ATOM 1511 N N . SER A 1 203 ? 9.854 61.729 42.458 1.00 23.97 201 SER A N 1
ATOM 1512 C CA . SER A 1 203 ? 11.016 62.447 41.960 1.00 28.71 201 SER A CA 1
ATOM 1513 C C . SER A 1 203 ? 12.322 61.892 42.490 1.00 25.57 201 SER A C 1
ATOM 1514 O O . SER A 1 203 ? 13.377 62.196 41.929 1.00 25.84 201 SER A O 1
ATOM 1517 N N . GLN A 1 204 ? 12.270 61.071 43.538 1.00 29.90 202 GLN A N 1
ATOM 1518 C CA . GLN A 1 204 ? 13.474 60.668 44.258 1.00 34.93 202 GLN A CA 1
ATOM 1519 C C . GLN A 1 204 ? 14.262 61.887 44.733 1.00 31.98 202 GLN A C 1
ATOM 1520 O O . GLN A 1 204 ? 15.492 61.863 44.796 1.00 32.68 202 GLN A O 1
ATOM 1526 N N . GLY A 1 205 ? 13.539 62.958 45.077 1.00 31.81 203 GLY A N 1
ATOM 1527 C CA . GLY A 1 205 ? 14.125 64.192 45.565 1.00 26.30 203 GLY A CA 1
ATOM 1528 C C . GLY A 1 205 ? 13.658 64.576 46.961 1.00 29.73 203 GLY A C 1
ATOM 1529 O O . GLY A 1 205 ? 12.922 63.827 47.617 1.00 27.83 203 GLY A O 1
ATOM 1530 N N . GLN A 1 206 ? 14.064 65.760 47.414 1.00 26.82 204 GLN A N 1
ATOM 1531 C CA . GLN A 1 206 ? 13.736 66.271 48.739 1.00 25.89 204 GLN A CA 1
ATOM 1532 C C . GLN A 1 206 ? 12.722 67.393 48.618 1.00 25.23 204 GLN A C 1
ATOM 1533 O O . GLN A 1 206 ? 12.879 68.297 47.788 1.00 22.82 204 GLN A O 1
ATOM 1539 N N . SER A 1 207 ? 11.699 67.341 49.454 1.00 19.52 205 SER A N 1
ATOM 1540 C CA . SER A 1 207 ? 10.723 68.412 49.493 1.00 23.93 205 SER A CA 1
ATOM 1541 C C . SER A 1 207 ? 11.282 69.564 50.321 1.00 30.74 205 SER A C 1
ATOM 1542 O O . SER A 1 207 ? 11.638 69.377 51.487 1.00 21.99 205 SER A O 1
ATOM 1545 N N . LEU A 1 208 ? 11.343 70.757 49.726 1.00 26.46 206 LEU A N 1
ATOM 1546 C CA . LEU A 1 208 ? 11.741 71.958 50.449 1.00 19.33 206 LEU A CA 1
ATOM 1547 C C . LEU A 1 208 ? 10.554 72.626 51.125 1.00 22.29 206 LEU A C 1
ATOM 1548 O O . LEU A 1 208 ? 10.682 73.139 52.244 1.00 21.03 206 LEU A O 1
ATOM 1553 N N . MET A 1 209 ? 9.406 72.646 50.456 1.00 18.68 207 MET A N 1
ATOM 1554 C CA . MET A 1 209 ? 8.230 73.327 50.973 1.00 22.06 207 MET A CA 1
ATOM 1555 C C . MET A 1 209 ? 7.050 72.916 50.119 1.00 21.40 207 MET A C 1
ATOM 1556 O O . MET A 1 209 ? 7.220 72.399 49.010 1.00 21.18 207 MET A O 1
ATOM 1561 N N . GLY A 1 210 ? 5.854 73.127 50.666 1.00 21.15 208 GLY A N 1
ATOM 1562 C CA . GLY A 1 210 ? 4.597 73.021 49.947 1.00 20.70 208 GLY A CA 1
ATOM 1563 C C . GLY A 1 210 ? 3.670 74.132 50.403 1.00 20.35 208 GLY A C 1
ATOM 1564 O O . GLY A 1 210 ? 3.261 74.162 51.567 1.00 18.13 208 GLY A O 1
ATOM 1565 N N . ILE A 1 211 ? 3.358 75.086 49.532 1.00 16.43 209 ILE A N 1
ATOM 1566 C CA . ILE A 1 211 ? 2.695 76.304 49.987 1.00 16.47 209 ILE A CA 1
ATOM 1567 C C . ILE A 1 211 ? 1.951 76.928 48.815 1.00 19.99 209 ILE A C 1
ATOM 1568 O O . ILE A 1 211 ? 2.378 76.825 47.657 1.00 16.60 209 ILE A O 1
ATOM 1573 N N . LEU A 1 212 ? 0.845 77.596 49.121 1.00 12.53 210 LEU A N 1
ATOM 1574 C CA . LEU A 1 212 ? 0.132 78.288 48.072 1.00 14.38 210 LEU A CA 1
ATOM 1575 C C . LEU A 1 212 ? 0.986 79.427 47.539 1.00 14.91 210 LEU A C 1
ATOM 1576 O O . LEU A 1 212 ? 1.917 79.897 48.191 1.00 17.26 210 LEU A O 1
ATOM 1581 N N . SER A 1 213 ? 0.655 79.878 46.340 1.00 14.70 211 SER A N 1
ATOM 1582 C CA . SER A 1 213 ? 1.312 81.018 45.726 1.00 13.99 211 SER A CA 1
ATOM 1583 C C . SER A 1 213 ? 0.338 82.185 45.635 1.00 14.54 211 SER A C 1
ATOM 1584 O O . SER A 1 213 ? -0.791 82.017 45.157 1.00 15.37 211 SER A O 1
ATOM 1587 N N . ASN A 1 214 ? 0.782 83.372 46.073 1.00 18.06 212 ASN A N 1
ATOM 1588 C CA . ASN A 1 214 ? 0.005 84.601 45.917 1.00 13.76 212 ASN A CA 1
ATOM 1589 C C . ASN A 1 214 ? 0.190 85.242 44.550 1.00 15.27 212 ASN A C 1
ATOM 1590 O O . ASN A 1 214 ? -0.351 86.330 44.312 1.00 19.11 212 ASN A O 1
ATOM 1595 N N . TYR A 1 215 ? 0.973 84.626 43.665 1.00 18.79 213 TYR A N 1
ATOM 1596 C CA . TYR A 1 215 ? 1.084 85.079 42.278 1.00 18.94 213 TYR A CA 1
ATOM 1597 C C . TYR A 1 215 ? -0.024 84.368 41.503 1.00 15.96 213 TYR A C 1
ATOM 1598 O O . TYR A 1 215 ? 0.198 83.399 40.776 1.00 15.67 213 TYR A O 1
ATOM 1607 N N . ALA A 1 216 ? -1.237 84.894 41.644 1.00 16.53 214 ALA A N 1
ATOM 1608 C CA . ALA A 1 216 ? -2.464 84.155 41.332 1.00 16.80 214 ALA A CA 1
ATOM 1609 C C . ALA A 1 216 ? -2.873 84.346 39.865 1.00 16.59 214 ALA A C 1
ATOM 1610 O O . ALA A 1 216 ? -3.912 84.925 39.540 1.00 15.60 214 ALA A O 1
ATOM 1612 N N . THR A 1 217 ? -2.049 83.805 38.960 1.00 14.91 215 THR A N 1
ATOM 1613 C CA . THR A 1 217 ? -2.266 84.017 37.530 1.00 14.07 215 THR A CA 1
ATOM 1614 C C . THR A 1 217 ? -3.381 83.158 36.935 1.00 13.03 215 THR A C 1
ATOM 1615 O O . THR A 1 217 ? -3.759 83.377 35.775 1.00 14.32 215 THR A O 1
ATOM 1619 N N . ASP A 1 218 ? -3.932 82.228 37.705 1.00 12.06 216 ASP A N 1
ATOM 1620 C CA . ASP A 1 218 ? -5.127 81.472 37.363 1.00 17.48 216 ASP A CA 1
ATOM 1621 C C . ASP A 1 218 ? -6.399 82.168 37.844 1.00 16.26 216 ASP A C 1
ATOM 1622 O O . ASP A 1 218 ? -7.487 81.582 37.771 1.00 20.92 216 ASP A O 1
ATOM 1627 N N . SER A 1 219 ? -6.280 83.395 38.353 1.00 16.94 217 SER A N 1
ATOM 1628 C CA . SER A 1 219 ? -7.407 84.182 38.852 1.00 15.10 217 SER A CA 1
ATOM 1629 C C . SER A 1 219 ? -7.400 85.590 38.266 1.00 16.27 217 SER A C 1
ATOM 1630 O O . SER A 1 219 ? -7.711 86.570 38.953 1.00 20.38 217 SER A O 1
ATOM 1633 N N . LEU A 1 220 ? -7.099 85.717 36.977 1.00 17.06 218 LEU A N 1
ATOM 1634 C CA . LEU A 1 220 ? -7.065 87.032 36.345 1.00 15.55 218 LEU A CA 1
ATOM 1635 C C . LEU A 1 220 ? -8.462 87.602 36.119 1.00 19.30 218 LEU A C 1
ATOM 1636 O O . LEU A 1 220 ? -9.395 86.893 35.738 1.00 18.82 218 LEU A O 1
ATOM 1641 N N . VAL A 1 221 ? -8.594 88.901 36.342 1.00 19.49 219 VAL A N 1
ATOM 1642 C CA . VAL A 1 221 ? -9.834 89.619 36.103 1.00 17.16 219 VAL A CA 1
ATOM 1643 C C . VAL A 1 221 ? -9.496 90.872 35.312 1.00 13.56 219 VAL A C 1
ATOM 1644 O O . VAL A 1 221 ? -8.488 91.526 35.584 1.00 16.74 219 VAL A O 1
ATOM 1648 N N . THR A 1 222 ? -10.307 91.171 34.293 1.00 14.78 220 THR A N 1
ATOM 1649 C CA . THR A 1 222 ? -10.132 92.343 33.442 1.00 17.33 220 THR A CA 1
ATOM 1650 C C . THR A 1 222 ? -11.346 93.245 33.593 1.00 16.29 220 THR A C 1
ATOM 1651 O O . THR A 1 222 ? -12.487 92.763 33.627 1.00 17.26 220 THR A O 1
ATOM 1655 N N . ALA A 1 223 ? -11.097 94.543 33.710 1.00 15.35 221 ALA A N 1
ATOM 1656 C CA . ALA A 1 223 ? -12.151 95.547 33.687 1.00 16.48 221 ALA A CA 1
ATOM 1657 C C . ALA A 1 223 ? -11.765 96.599 32.663 1.00 16.04 221 ALA A C 1
ATOM 1658 O O . ALA A 1 223 ? -10.580 96.871 32.465 1.00 11.91 221 ALA A O 1
ATOM 1660 N N . SER A 1 224 ? -12.769 97.177 32.002 1.00 12.62 222 SER A N 1
ATOM 1661 C CA . SER A 1 224 ? -12.500 98.209 31.015 1.00 16.41 222 SER A CA 1
ATOM 1662 C C . SER A 1 224 ? -13.641 99.222 31.003 1.00 14.91 222 SER A C 1
ATOM 1663 O O . SER A 1 224 ? -14.738 98.950 31.494 1.00 15.29 222 SER A O 1
ATOM 1666 N N . CYS A 1 225 ? -13.365 100.405 30.434 1.00 14.22 223 CYS A N 1
ATOM 1667 C CA . CYS A 1 225 ? -14.390 101.419 30.201 1.00 14.70 223 CYS A CA 1
ATOM 1668 C C . CYS A 1 225 ? -14.069 102.184 28.927 1.00 18.41 223 CYS A C 1
ATOM 1669 O O . CYS A 1 225 ? -12.944 102.156 28.424 1.00 17.98 223 CYS A O 1
ATOM 1672 N N . ARG A 1 226 ? -15.080 102.890 28.423 1.00 21.49 224 ARG A N 1
ATOM 1673 C CA . ARG A 1 226 ? -14.969 103.670 27.192 1.00 18.10 224 ARG A CA 1
ATOM 1674 C C . ARG A 1 226 ? -15.674 104.984 27.470 1.00 18.25 224 ARG A C 1
ATOM 1675 O O . ARG A 1 226 ? -16.894 105.005 27.642 1.00 20.35 224 ARG A O 1
ATOM 1683 N N . ILE A 1 227 ? -14.911 106.068 27.559 1.00 23.13 225 ILE A N 1
ATOM 1684 C CA . ILE A 1 227 ? -15.430 107.347 28.026 1.00 18.25 225 ILE A CA 1
ATOM 1685 C C . ILE A 1 227 ? -15.409 108.303 26.842 1.00 21.86 225 ILE A C 1
ATOM 1686 O O . ILE A 1 227 ? -14.334 108.712 26.386 1.00 19.24 225 ILE A O 1
ATOM 1691 N N . ALA A 1 228 ? -16.595 108.666 26.350 1.00 17.23 226 ALA A N 1
ATOM 1692 C CA . ALA A 1 228 ? -16.686 109.641 25.276 1.00 19.29 226 ALA A CA 1
ATOM 1693 C C . ALA A 1 228 ? -16.009 110.939 25.694 1.00 22.31 226 ALA A C 1
ATOM 1694 O O . ALA A 1 228 ? -16.026 111.323 26.866 1.00 24.35 226 ALA A O 1
ATOM 1696 N N . PHE A 1 229 ? -15.385 111.607 24.720 1.00 17.74 227 PHE A N 1
ATOM 1697 C CA . PHE A 1 229 ? -14.694 112.860 25.008 1.00 22.01 227 PHE A CA 1
ATOM 1698 C C . PHE A 1 229 ? -15.614 113.885 25.666 1.00 28.35 227 PHE A C 1
ATOM 1699 O O . PHE A 1 229 ? -15.147 114.714 26.460 1.00 26.53 227 PHE A O 1
ATOM 1707 N N . ARG A 1 230 ? -16.911 113.861 25.342 1.00 25.89 228 ARG A N 1
ATOM 1708 C CA . ARG A 1 230 ? -17.834 114.854 25.877 1.00 26.19 228 ARG A CA 1
ATOM 1709 C C . ARG A 1 230 ? -18.096 114.644 27.364 1.00 32.54 228 ARG A C 1
ATOM 1710 O O . ARG A 1 230 ? -18.571 115.569 28.040 1.00 23.98 228 ARG A O 1
ATOM 1718 N N . TYR A 1 231 ? -17.819 113.446 27.883 1.00 25.37 229 TYR A N 1
ATOM 1719 C CA . TYR A 1 231 ? -17.938 113.224 29.314 1.00 23.13 229 TYR A CA 1
ATOM 1720 C C . TYR A 1 231 ? -16.690 113.650 30.066 1.00 26.76 229 TYR A C 1
ATOM 1721 O O . TYR A 1 231 ? -16.703 113.644 31.300 1.00 27.90 229 TYR A O 1
ATOM 1730 N N . LEU A 1 232 ? -15.615 114.004 29.358 1.00 25.77 230 LEU A N 1
ATOM 1731 C CA . LEU A 1 232 ? -14.409 114.503 30.007 1.00 28.63 230 LEU A CA 1
ATOM 1732 C C . LEU A 1 232 ? -14.398 116.013 30.122 1.00 32.74 230 LEU A C 1
ATOM 1733 O O . LEU A 1 232 ? -13.631 116.547 30.927 1.00 31.77 230 LEU A O 1
ATOM 1738 N N . SER A 1 233 ? -15.227 116.712 29.345 1.00 31.53 231 SER A N 1
ATOM 1739 C CA . SER A 1 233 ? -15.230 118.169 29.390 1.00 45.71 231 SER A CA 1
ATOM 1740 C C . SER A 1 233 ? -16.415 118.711 28.604 1.00 41.21 231 SER A C 1
ATOM 1741 O O . SER A 1 233 ? -16.778 118.167 27.560 1.00 42.82 231 SER A O 1
ATOM 1744 N N . ARG A 1 234 ? -16.996 119.798 29.117 1.00 55.39 232 ARG A N 1
ATOM 1745 C CA . ARG A 1 234 ? -18.095 120.485 28.447 1.00 54.26 232 ARG A CA 1
ATOM 1746 C C . ARG A 1 234 ? -17.633 121.314 27.251 1.00 62.47 232 ARG A C 1
ATOM 1747 O O . ARG A 1 234 ? -18.406 121.501 26.302 1.00 62.78 232 ARG A O 1
ATOM 1749 N N . GLN A 1 235 ? -16.387 121.810 27.266 1.00 57.73 233 GLN A N 1
ATOM 1750 C CA . GLN A 1 235 ? -15.900 122.696 26.209 1.00 56.97 233 GLN A CA 1
ATOM 1751 C C . GLN A 1 235 ? -15.571 121.983 24.898 1.00 60.61 233 GLN A C 1
ATOM 1752 O O . GLN A 1 235 ? -15.107 122.656 23.968 1.00 64.55 233 GLN A O 1
ATOM 1754 N N . LYS A 1 236 ? -15.785 120.668 24.796 1.00 60.12 234 LYS A N 1
ATOM 1755 C CA . LYS A 1 236 ? -15.574 119.920 23.556 1.00 56.93 234 LYS A CA 1
ATOM 1756 C C . LYS A 1 236 ? -14.121 119.527 23.321 1.00 59.31 234 LYS A C 1
ATOM 1757 O O . LYS A 1 236 ? -13.676 118.482 23.811 1.00 57.32 234 LYS A O 1
ATOM 1759 N N . ASP A 1 237 ? -13.373 120.352 22.572 1.00 56.13 235 ASP A N 1
ATOM 1760 C CA . ASP A 1 237 ? -11.997 119.992 22.232 1.00 52.26 235 ASP A CA 1
ATOM 1761 C C . ASP A 1 237 ? -11.173 119.748 23.475 1.00 45.29 235 ASP A C 1
ATOM 1762 O O . ASP A 1 237 ? -10.247 118.929 23.462 1.00 44.75 235 ASP A O 1
ATOM 1767 N N . GLN A 1 238 ? -11.490 120.457 24.552 1.00 48.70 236 GLN A N 1
ATOM 1768 C CA . GLN A 1 238 ? -10.788 120.245 25.807 1.00 48.60 236 GLN A CA 1
ATOM 1769 C C . GLN A 1 238 ? -10.885 118.774 26.203 1.00 36.97 236 GLN A C 1
ATOM 1770 O O . GLN A 1 238 ? -9.928 118.194 26.727 1.00 35.01 236 GLN A O 1
ATOM 1776 N N . GLY A 1 239 ? -12.036 118.150 25.933 1.00 37.50 237 GLY A N 1
ATOM 1777 C CA . GLY A 1 239 ? -12.197 116.740 26.246 1.00 32.86 237 GLY A CA 1
ATOM 1778 C C . GLY A 1 239 ? -11.174 115.870 25.538 1.00 32.87 237 GLY A C 1
ATOM 1779 O O . GLY A 1 239 ? -10.606 114.951 26.135 1.00 26.16 237 GLY A O 1
ATOM 1780 N N . ARG A 1 240 ? -10.930 116.142 24.252 1.00 30.30 238 ARG A N 1
ATOM 1781 C CA . ARG A 1 240 ? -9.934 115.369 23.516 1.00 34.51 238 ARG A CA 1
ATOM 1782 C C . ARG A 1 240 ? -8.534 115.599 24.080 1.00 30.38 238 ARG A C 1
ATOM 1783 O O . ARG A 1 240 ? -7.745 114.655 24.198 1.00 24.55 238 ARG A O 1
ATOM 1791 N N . GLU A 1 241 ? -8.213 116.845 24.448 1.00 25.68 239 GLU A N 1
ATOM 1792 C CA . GLU A 1 241 ? -6.907 117.134 25.035 1.00 28.95 239 GLU A CA 1
ATOM 1793 C C . GLU A 1 241 ? -6.717 116.390 26.349 1.00 22.70 239 GLU A C 1
ATOM 1794 O O . GLU A 1 241 ? -5.624 115.896 26.638 1.00 29.02 239 GLU A O 1
ATOM 1800 N N . ILE A 1 242 ? -7.761 116.328 27.175 1.00 28.17 240 ILE A N 1
ATOM 1801 C CA . ILE A 1 242 ? -7.670 115.571 28.421 1.00 25.37 240 ILE A CA 1
ATOM 1802 C C . ILE A 1 242 ? -7.460 114.095 28.125 1.00 23.22 240 ILE A C 1
ATOM 1803 O O . ILE A 1 242 ? -6.586 113.448 28.707 1.00 23.04 240 ILE A O 1
ATOM 1808 N N . ALA A 1 243 ? -8.244 113.544 27.201 1.00 26.43 241 ALA A N 1
ATOM 1809 C CA . ALA A 1 243 ? -8.041 112.156 26.804 1.00 22.42 241 ALA A CA 1
ATOM 1810 C C . ALA A 1 243 ? -6.605 111.929 26.352 1.00 21.71 241 ALA A C 1
ATOM 1811 O O . ALA A 1 243 ? -5.961 110.955 26.751 1.00 18.84 241 ALA A O 1
ATOM 1813 N N . GLU A 1 244 ? -6.088 112.830 25.517 1.00 21.52 242 GLU A N 1
ATOM 1814 C CA . GLU A 1 244 ? -4.737 112.674 24.997 1.00 23.01 242 GLU A CA 1
ATOM 1815 C C . GLU A 1 244 ? -3.708 112.685 26.120 1.00 19.98 242 GLU A C 1
ATOM 1816 O O . GLU A 1 244 ? -2.745 111.920 26.088 1.00 14.81 242 GLU A O 1
ATOM 1822 N N . LYS A 1 245 ? -3.894 113.551 27.120 1.00 17.93 243 LYS A N 1
ATOM 1823 C CA . LYS A 1 245 ? -2.916 113.640 28.203 1.00 19.26 243 LYS A CA 1
ATOM 1824 C C . LYS A 1 245 ? -3.000 112.441 29.144 1.00 19.32 243 LYS A C 1
ATOM 1825 O O . LYS A 1 245 ? -1.977 111.985 29.670 1.00 22.72 243 LYS A O 1
ATOM 1831 N N . ILE A 1 246 ? -4.202 111.923 29.374 1.00 11.55 244 ILE A N 1
ATOM 1832 C CA . ILE A 1 246 ? -4.341 110.736 30.216 1.00 17.79 244 ILE A CA 1
ATOM 1833 C C . ILE A 1 246 ? -3.672 109.529 29.561 1.00 17.47 244 ILE A C 1
ATOM 1834 O O . ILE A 1 246 ? -2.948 108.772 30.212 1.00 16.31 244 ILE A O 1
ATOM 1839 N N . ALA A 1 247 ? -3.871 109.357 28.256 1.00 18.00 245 ALA A N 1
ATOM 1840 C CA . ALA A 1 247 ? -3.161 108.309 27.539 1.00 16.12 245 ALA A CA 1
ATOM 1841 C C . ALA A 1 247 ? -1.650 108.505 27.651 1.00 18.19 245 ALA A C 1
ATOM 1842 O O . ALA A 1 247 ? -0.908 107.546 27.886 1.00 17.37 245 ALA A O 1
ATOM 1844 N N . LEU A 1 248 ? -1.177 109.749 27.511 1.00 18.35 246 LEU A N 1
ATOM 1845 C CA . LEU A 1 248 ? 0.252 110.020 27.669 1.00 16.68 246 LEU A CA 1
ATOM 1846 C C . LEU A 1 248 ? 0.750 109.640 29.067 1.00 18.72 246 LEU A C 1
ATOM 1847 O O . LEU A 1 248 ? 1.814 109.030 29.210 1.00 18.17 246 LEU A O 1
ATOM 1852 N N . ALA A 1 249 ? -0.012 109.990 30.110 1.00 16.19 247 ALA A N 1
ATOM 1853 C CA . ALA A 1 249 ? 0.382 109.631 31.473 1.00 19.98 247 ALA A CA 1
ATOM 1854 C C . ALA A 1 249 ? 0.436 108.116 31.647 1.00 17.97 247 ALA A C 1
ATOM 1855 O O . ALA A 1 249 ? 1.307 107.595 32.350 1.00 16.98 247 ALA A O 1
ATOM 1857 N N . SER A 1 250 ? -0.515 107.398 31.042 1.00 16.98 248 SER A N 1
ATOM 1858 C CA . SER A 1 250 ? -0.484 105.937 31.050 1.00 17.47 248 SER A CA 1
ATOM 1859 C C . SER A 1 250 ? 0.776 105.406 30.361 1.00 20.48 248 SER A C 1
ATOM 1860 O O . SER A 1 250 ? 1.386 104.425 30.815 1.00 12.66 248 SER A O 1
ATOM 1863 N N . GLN A 1 251 ? 1.169 106.038 29.255 1.00 15.95 249 GLN A N 1
ATOM 1864 C CA . GLN A 1 251 ? 2.380 105.643 28.542 1.00 22.60 249 GLN A CA 1
ATOM 1865 C C . GLN A 1 251 ? 3.629 105.941 29.367 1.00 18.72 249 GLN A C 1
ATOM 1866 O O . GLN A 1 251 ? 4.598 105.168 29.357 1.00 20.08 249 GLN A O 1
ATOM 1872 N N . PHE A 1 252 ? 3.631 107.068 30.066 1.00 16.22 250 PHE A N 1
ATOM 1873 C CA . PHE A 1 252 ? 4.748 107.397 30.940 1.00 17.00 250 PHE A CA 1
ATOM 1874 C C . PHE A 1 252 ? 4.941 106.306 31.980 1.00 18.31 250 PHE A C 1
ATOM 1875 O O . PHE A 1 252 ? 6.077 105.958 32.324 1.00 19.42 250 PHE A O 1
ATOM 1883 N N . ALA A 1 253 ? 3.836 105.746 32.484 1.00 16.45 251 ALA A N 1
ATOM 1884 C CA . ALA A 1 253 ? 3.912 104.675 33.472 1.00 14.40 251 ALA A CA 1
ATOM 1885 C C . ALA A 1 253 ? 4.398 103.360 32.879 1.00 16.38 251 ALA A C 1
ATOM 1886 O O . ALA A 1 253 ? 4.871 102.487 33.627 1.00 17.85 251 ALA A O 1
ATOM 1888 N N . GLN A 1 254 ? 4.271 103.183 31.564 1.00 16.00 252 GLN A N 1
ATOM 1889 C CA . GLN A 1 254 ? 4.900 102.039 30.919 1.00 15.48 252 GLN A CA 1
ATOM 1890 C C . GLN A 1 254 ? 6.397 102.227 30.775 1.00 20.12 252 GLN A C 1
ATOM 1891 O O . GLN A 1 254 ? 7.129 101.235 30.690 1.00 20.78 252 GLN A O 1
ATOM 1897 N N . ALA A 1 255 ? 6.865 103.473 30.782 1.00 17.66 253 ALA A N 1
ATOM 1898 C CA . ALA A 1 255 ? 8.252 103.776 30.475 1.00 22.15 253 ALA A CA 1
ATOM 1899 C C . ALA A 1 255 ? 9.129 103.929 31.701 1.00 20.42 253 ALA A C 1
ATOM 1900 O O . ALA A 1 255 ? 10.308 103.569 31.639 1.00 17.20 253 ALA A O 1
ATOM 1902 N N . ASP A 1 256 ? 8.591 104.429 32.813 1.00 17.08 254 ASP A N 1
ATOM 1903 C CA . ASP A 1 256 ? 9.416 104.758 33.976 1.00 16.60 254 ASP A CA 1
ATOM 1904 C C . ASP A 1 256 ? 8.932 104.065 35.238 1.00 17.35 254 ASP A C 1
ATOM 1905 O O . ASP A 1 256 ? 7.863 104.431 35.768 1.00 17.19 254 ASP A O 1
ATOM 1910 N N . PRO A 1 257 ? 9.701 103.115 35.786 1.00 12.21 255 PRO A N 1
ATOM 1911 C CA . PRO A 1 257 ? 9.318 102.507 37.076 1.00 10.99 255 PRO A CA 1
ATOM 1912 C C . PRO A 1 257 ? 9.073 103.519 38.186 1.00 15.88 255 PRO A C 1
ATOM 1913 O O . PRO A 1 257 ? 8.272 103.235 39.086 1.00 11.17 255 PRO A O 1
ATOM 1917 N N . TYR A 1 258 ? 9.768 104.668 38.189 1.00 11.41 256 TYR A N 1
ATOM 1918 C CA . TYR A 1 258 ? 9.475 105.676 39.206 1.00 13.63 256 TYR A CA 1
ATOM 1919 C C . TYR A 1 258 ? 8.051 106.177 39.089 1.00 12.85 256 TYR A C 1
ATOM 1920 O O . TYR A 1 258 ? 7.436 106.529 40.103 1.00 12.15 256 TYR A O 1
ATOM 1929 N N . ARG A 1 259 ? 7.523 106.249 37.860 1.00 13.69 257 ARG A N 1
ATOM 1930 C CA . ARG A 1 259 ? 6.118 106.597 37.665 1.00 13.14 257 ARG A CA 1
ATOM 1931 C C . ARG A 1 259 ? 5.205 105.398 37.887 1.00 12.89 257 ARG A C 1
ATOM 1932 O O . ARG A 1 259 ? 4.138 105.541 38.490 1.00 15.03 257 ARG A O 1
ATOM 1940 N N . ALA A 1 260 ? 5.599 104.209 37.419 1.00 12.99 258 ALA A N 1
ATOM 1941 C CA . ALA A 1 260 ? 4.726 103.044 37.559 1.00 13.81 258 ALA A CA 1
ATOM 1942 C C . ALA A 1 260 ? 4.385 102.786 39.026 1.00 13.55 258 ALA A C 1
ATOM 1943 O O . ALA A 1 260 ? 3.224 102.498 39.360 1.00 13.42 258 ALA A O 1
ATOM 1945 N N . ALA A 1 261 ? 5.373 102.917 39.920 1.00 14.30 259 ALA A N 1
ATOM 1946 C CA . ALA A 1 261 ? 5.117 102.673 41.340 1.00 11.97 259 ALA A CA 1
ATOM 1947 C C . ALA A 1 261 ? 3.997 103.572 41.859 1.00 12.50 259 ALA A C 1
ATOM 1948 O O . ALA A 1 261 ? 3.111 103.109 42.581 1.00 13.24 259 ALA A O 1
ATOM 1950 N N . THR A 1 262 ? 4.013 104.856 41.485 1.00 11.46 260 THR A N 1
ATOM 1951 C CA . THR A 1 262 ? 2.982 105.797 41.933 1.00 13.19 260 THR A CA 1
ATOM 1952 C C . THR A 1 262 ? 1.638 105.530 41.241 1.00 14.83 260 THR A C 1
ATOM 1953 O O . THR A 1 262 ? 0.569 105.632 41.856 1.00 10.46 260 THR A O 1
ATOM 1957 N N . HIS A 1 263 ? 1.681 105.257 39.944 1.00 13.81 261 HIS A N 1
ATOM 1958 C CA . HIS A 1 263 ? 0.499 104.854 39.194 1.00 13.45 261 HIS A CA 1
ATOM 1959 C C . HIS A 1 263 ? -0.196 103.677 39.871 1.00 12.99 261 HIS A C 1
ATOM 1960 O O . HIS A 1 263 ? -1.413 103.679 40.060 1.00 10.72 261 HIS A O 1
ATOM 1967 N N . ASN A 1 264 ? 0.572 102.640 40.211 1.00 13.49 262 ASN A N 1
ATOM 1968 C CA . ASN A 1 264 ? -0.013 101.424 40.765 1.00 12.77 262 ASN A CA 1
ATOM 1969 C C . ASN A 1 264 ? -0.434 101.643 42.213 1.00 14.66 262 ASN A C 1
ATOM 1970 O O . ASN A 1 264 ? -1.489 101.156 42.643 1.00 11.96 262 ASN A O 1
ATOM 1975 N N . LYS A 1 265 ? 0.354 102.409 42.963 1.00 9.01 263 LYS A N 1
ATOM 1976 C CA . LYS A 1 265 ? -0.078 102.821 44.296 1.00 11.81 263 LYS A CA 1
ATOM 1977 C C . LYS A 1 265 ? -1.445 103.490 44.242 1.00 13.49 263 LYS A C 1
ATOM 1978 O O . LYS A 1 265 ? -2.319 103.207 45.069 1.00 15.71 263 LYS A O 1
ATOM 1984 N N . GLY A 1 266 ? -1.644 104.384 43.274 1.00 11.70 264 GLY A N 1
ATOM 1985 C CA . GLY A 1 266 ? -2.905 105.101 43.191 1.00 12.60 264 GLY A CA 1
ATOM 1986 C C . GLY A 1 266 ? -4.079 104.172 42.956 1.00 12.66 264 GLY A C 1
ATOM 1987 O O . GLY A 1 266 ? -5.178 104.422 43.435 1.00 16.86 264 GLY A O 1
ATOM 1988 N N . ILE A 1 267 ? -3.862 103.112 42.175 1.00 15.43 265 ILE A N 1
ATOM 1989 C CA . ILE A 1 267 ? -4.861 102.068 41.972 1.00 11.66 265 ILE A CA 1
ATOM 1990 C C . ILE A 1 267 ? -5.203 101.387 43.294 1.00 14.67 265 ILE A C 1
ATOM 1991 O O . ILE A 1 267 ? -6.373 101.092 43.578 1.00 8.46 265 ILE A O 1
ATOM 1996 N N . PHE A 1 268 ? -4.191 101.110 44.113 1.00 10.52 266 PHE A N 1
ATOM 1997 C CA . PHE A 1 268 ? -4.426 100.324 45.320 1.00 12.75 266 PHE A CA 1
ATOM 1998 C C . PHE A 1 268 ? -4.937 101.155 46.490 1.00 11.32 266 PHE A C 1
ATOM 1999 O O . PHE A 1 268 ? -5.439 100.581 47.468 1.00 16.68 266 PHE A O 1
ATOM 2007 N N . ASN A 1 269 ? -4.891 102.477 46.384 1.00 11.10 267 ASN A N 1
ATOM 2008 C CA . ASN A 1 269 ? -5.682 103.310 47.288 1.00 13.61 267 ASN A CA 1
ATOM 2009 C C . ASN A 1 269 ? -7.141 102.863 47.285 1.00 18.46 267 ASN A C 1
ATOM 2010 O O . ASN A 1 269 ? -7.786 102.822 48.337 1.00 17.54 267 ASN A O 1
ATOM 2015 N N . GLY A 1 270 ? -7.680 102.546 46.105 1.00 12.39 268 GLY A N 1
ATOM 2016 C CA . GLY A 1 270 ? -9.055 102.109 45.991 1.00 10.67 268 GLY A CA 1
ATOM 2017 C C . GLY A 1 270 ? -9.227 100.633 46.287 1.00 14.92 268 GLY A C 1
ATOM 2018 O O . GLY A 1 270 ? -10.094 100.233 47.071 1.00 10.81 268 GLY A O 1
ATOM 2019 N N . ILE A 1 271 ? -8.380 99.810 45.665 1.00 11.55 269 ILE A N 1
ATOM 2020 C CA . ILE A 1 271 ? -8.516 98.365 45.802 1.00 8.29 269 ILE A CA 1
ATOM 2021 C C . ILE A 1 271 ? -8.385 97.945 47.260 1.00 9.04 269 ILE A C 1
ATOM 2022 O O . ILE A 1 271 ? -9.203 97.172 47.774 1.00 11.26 269 ILE A O 1
ATOM 2027 N N . ASP A 1 272 ? -7.349 98.426 47.949 1.00 13.81 270 ASP A N 1
ATOM 2028 C CA . ASP A 1 272 ? -7.190 98.020 49.339 1.00 13.18 270 ASP A CA 1
ATOM 2029 C C . ASP A 1 272 ? -8.345 98.535 50.193 1.00 12.72 270 ASP A C 1
ATOM 2030 O O . ASP A 1 272 ? -8.733 97.883 51.171 1.00 9.45 270 ASP A O 1
ATOM 2035 N N . ALA A 1 273 ? -8.913 99.692 49.830 1.00 13.47 271 ALA A N 1
ATOM 2036 C CA . ALA A 1 273 ? -10.018 100.262 50.600 1.00 14.99 271 ALA A CA 1
ATOM 2037 C C . ALA A 1 273 ? -11.240 99.344 50.585 1.00 14.67 271 ALA A C 1
ATOM 2038 O O . ALA A 1 273 ? -11.850 99.098 51.633 1.00 14.63 271 ALA A O 1
ATOM 2040 N N . ILE A 1 274 ? -11.584 98.783 49.421 1.00 12.59 272 ILE A N 1
ATOM 2041 C CA . ILE A 1 274 ? -12.725 97.869 49.375 1.00 9.48 272 ILE A CA 1
ATOM 2042 C C . ILE A 1 274 ? -12.334 96.468 49.847 1.00 12.02 272 ILE A C 1
ATOM 2043 O O . ILE A 1 274 ? -13.178 95.731 50.367 1.00 15.85 272 ILE A O 1
ATOM 2048 N N . LEU A 1 275 ? -11.065 96.074 49.698 1.00 12.84 273 LEU A N 1
ATOM 2049 C CA . LEU A 1 275 ? -10.622 94.801 50.254 1.00 11.38 273 LEU A CA 1
ATOM 2050 C C . LEU A 1 275 ? -10.782 94.779 51.772 1.00 13.35 273 LEU A C 1
ATOM 2051 O O . LEU A 1 275 ? -11.307 93.814 52.349 1.00 13.93 273 LEU A O 1
ATOM 2056 N N . ILE A 1 276 ? -10.316 95.824 52.444 1.00 12.30 274 ILE A N 1
ATOM 2057 C CA . ILE A 1 276 ? -10.502 95.867 53.889 1.00 15.42 274 ILE A CA 1
ATOM 2058 C C . ILE A 1 276 ? -11.988 95.819 54.223 1.00 11.59 274 ILE A C 1
ATOM 2059 O O . ILE A 1 276 ? -12.419 95.049 55.089 1.00 13.34 274 ILE A O 1
ATOM 2064 N N . ALA A 1 277 ? -12.801 96.611 53.512 1.00 13.11 275 ALA A N 1
ATOM 2065 C CA . ALA A 1 277 ? -14.236 96.675 53.815 1.00 14.16 275 ALA A CA 1
ATOM 2066 C C . ALA A 1 277 ? -14.926 95.320 53.693 1.00 12.83 275 ALA A C 1
ATOM 2067 O O . ALA A 1 277 ? -15.919 95.083 54.377 1.00 15.08 275 ALA A O 1
ATOM 2069 N N . THR A 1 278 ? -14.442 94.437 52.816 1.00 11.91 276 THR A N 1
ATOM 2070 C CA . THR A 1 278 ? -15.040 93.127 52.601 1.00 11.97 276 THR A CA 1
ATOM 2071 C C . THR A 1 278 ? -14.251 92.004 53.287 1.00 13.71 276 THR A C 1
ATOM 2072 O O . THR A 1 278 ? -14.474 90.832 52.994 1.00 15.88 276 THR A O 1
ATOM 2076 N N . GLY A 1 279 ? -13.321 92.343 54.178 1.00 16.40 277 GLY A N 1
ATOM 2077 C CA . GLY A 1 279 ? -12.604 91.341 54.940 1.00 15.47 277 GLY A CA 1
ATOM 2078 C C . GLY A 1 279 ? -11.595 90.516 54.166 1.00 15.56 277 GLY A C 1
ATOM 2079 O O . GLY A 1 279 ? -11.206 89.451 54.638 1.00 15.44 277 GLY A O 1
ATOM 2080 N N . ASN A 1 280 ? -11.117 90.995 53.018 1.00 10.79 278 ASN A N 1
ATOM 2081 C CA . ASN A 1 280 ? -10.175 90.243 52.204 1.00 18.09 278 ASN A CA 1
ATOM 2082 C C . ASN A 1 280 ? -8.721 90.632 52.512 1.00 15.04 278 ASN A C 1
ATOM 2083 O O . ASN A 1 280 ? -8.427 91.714 53.018 1.00 10.90 278 ASN A O 1
ATOM 2088 N N . ASP A 1 281 ? -7.812 89.717 52.191 1.00 15.09 279 ASP A N 1
ATOM 2089 C CA . ASP A 1 281 ? -6.386 89.846 52.510 1.00 13.72 279 ASP A CA 1
ATOM 2090 C C . ASP A 1 281 ? -5.748 90.782 51.497 1.00 13.67 279 ASP A C 1
ATOM 2091 O O . ASP A 1 281 ? -5.503 90.397 50.354 1.00 16.49 279 ASP A O 1
ATOM 2096 N N . TRP A 1 282 ? -5.492 92.025 51.891 1.00 10.03 280 TRP A N 1
ATOM 2097 C CA . TRP A 1 282 ? -4.940 92.954 50.916 1.00 16.44 280 TRP A CA 1
ATOM 2098 C C . TRP A 1 282 ? -3.434 92.760 50.702 1.00 14.12 280 TRP A C 1
ATOM 2099 O O . TRP A 1 282 ? -2.920 93.205 49.676 1.00 15.19 280 TRP A O 1
ATOM 2110 N N . ARG A 1 283 ? -2.705 92.140 51.640 1.00 13.03 281 ARG A N 1
ATOM 2111 C CA . ARG A 1 283 ? -1.307 91.818 51.349 1.00 14.45 281 ARG A CA 1
ATOM 2112 C C . ARG A 1 283 ? -1.209 90.859 50.172 1.00 14.34 281 ARG A C 1
ATOM 2113 O O . ARG A 1 283 ? -0.327 91.004 49.321 1.00 13.49 281 ARG A O 1
ATOM 2121 N N . ALA A 1 284 ? -2.121 89.882 50.106 1.00 12.07 282 ALA A N 1
ATOM 2122 C CA . ALA A 1 284 ? -2.133 88.899 49.023 1.00 15.26 282 ALA A CA 1
ATOM 2123 C C . ALA A 1 284 ? -2.403 89.552 47.660 1.00 11.47 282 ALA A C 1
ATOM 2124 O O . ALA A 1 284 ? -1.723 89.256 46.671 1.00 13.42 282 ALA A O 1
ATOM 2126 N N . ILE A 1 285 ? -3.421 90.412 47.582 1.00 14.06 283 ILE A N 1
ATOM 2127 C CA . ILE A 1 285 ? -3.746 91.061 46.312 1.00 12.26 283 ILE A CA 1
ATOM 2128 C C . ILE A 1 285 ? -2.634 92.024 45.911 1.00 9.14 283 ILE A C 1
ATOM 2129 O O . ILE A 1 285 ? -2.216 92.063 44.743 1.00 10.02 283 ILE A O 1
ATOM 2134 N N . GLU A 1 286 ? -2.136 92.814 46.864 1.00 11.19 284 GLU A N 1
ATOM 2135 C CA . GLU A 1 286 ? -1.023 93.719 46.570 1.00 15.10 284 GLU A CA 1
ATOM 2136 C C . GLU A 1 286 ? 0.158 92.958 45.972 1.00 13.03 284 GLU A C 1
ATOM 2137 O O . GLU A 1 286 ? 0.694 93.332 44.929 1.00 11.10 284 GLU A O 1
ATOM 2143 N N . ALA A 1 287 ? 0.572 91.879 46.629 1.00 9.15 285 ALA A N 1
ATOM 2144 C CA . ALA A 1 287 ? 1.772 91.164 46.202 1.00 17.53 285 ALA A CA 1
ATOM 2145 C C . ALA A 1 287 ? 1.610 90.576 44.801 1.00 18.03 285 ALA A C 1
ATOM 2146 O O . ALA A 1 287 ? 2.482 90.736 43.939 1.00 16.00 285 ALA A O 1
ATOM 2148 N N . GLY A 1 288 ? 0.504 89.875 44.558 1.00 11.71 286 GLY A N 1
ATOM 2149 C CA . GLY A 1 288 ? 0.323 89.251 43.261 1.00 12.74 286 GLY A CA 1
ATOM 2150 C C . GLY A 1 288 ? 0.253 90.271 42.142 1.00 13.04 286 GLY A C 1
ATOM 2151 O O . GLY A 1 288 ? 0.739 90.033 41.037 1.00 11.78 286 GLY A O 1
ATOM 2152 N N . ALA A 1 289 ? -0.365 91.417 42.416 1.00 10.56 287 ALA A N 1
ATOM 2153 C CA . ALA A 1 289 ? -0.587 92.419 41.384 1.00 11.98 287 ALA A CA 1
ATOM 2154 C C . ALA A 1 289 ? 0.707 93.136 41.039 1.00 11.62 287 ALA A C 1
ATOM 2155 O O . ALA A 1 289 ? 1.004 93.377 39.865 1.00 12.60 287 ALA A O 1
ATOM 2157 N N . HIS A 1 290 ? 1.451 93.556 42.062 1.00 12.21 288 HIS A N 1
ATOM 2158 C CA . HIS A 1 290 ? 2.745 94.176 41.822 1.00 15.07 288 HIS A CA 1
ATOM 2159 C C . HIS A 1 290 ? 3.698 93.195 41.156 1.00 11.65 288 HIS A C 1
ATOM 2160 O O . HIS A 1 290 ? 4.525 93.600 40.346 1.00 12.24 288 HIS A O 1
ATOM 2167 N N . ALA A 1 291 ? 3.604 91.910 41.489 1.00 10.48 289 ALA A N 1
ATOM 2168 C CA . ALA A 1 291 ? 4.385 90.928 40.749 1.00 12.00 289 ALA A CA 1
ATOM 2169 C C . ALA A 1 291 ? 3.964 90.899 39.286 1.00 15.19 289 ALA A C 1
ATOM 2170 O O . ALA A 1 291 ? 4.808 90.783 38.386 1.00 16.18 289 ALA A O 1
ATOM 2172 N N . PHE A 1 292 ? 2.652 91.005 39.037 1.00 12.59 290 PHE A N 1
ATOM 2173 C CA . PHE A 1 292 ? 2.126 90.986 37.683 1.00 13.75 290 PHE A CA 1
ATOM 2174 C C . PHE A 1 292 ? 2.626 92.182 36.890 1.00 14.80 290 PHE A C 1
ATOM 2175 O O . PHE A 1 292 ? 2.785 92.099 35.668 1.00 15.20 290 PHE A O 1
ATOM 2183 N N . ALA A 1 293 ? 2.880 93.296 37.571 1.00 13.75 291 ALA A N 1
ATOM 2184 C CA . ALA A 1 293 ? 3.282 94.528 36.897 1.00 16.63 291 ALA A CA 1
ATOM 2185 C C . ALA A 1 293 ? 4.659 94.430 36.250 1.00 14.76 291 ALA A C 1
ATOM 2186 O O . ALA A 1 293 ? 4.986 95.265 35.406 1.00 15.45 291 ALA A O 1
ATOM 2188 N N . SER A 1 294 ? 5.468 93.439 36.611 1.00 15.12 292 SER A N 1
ATOM 2189 C CA . SER A 1 294 ? 6.778 93.275 36.000 1.00 22.35 292 SER A CA 1
ATOM 2190 C C . SER A 1 294 ? 6.865 92.001 35.167 1.00 26.50 292 SER A C 1
ATOM 2191 O O . SER A 1 294 ? 7.953 91.459 34.975 1.00 29.29 292 SER A O 1
ATOM 2194 N N . ARG A 1 295 ? 5.727 91.498 34.678 1.00 25.97 293 ARG A N 1
ATOM 2195 C CA . ARG A 1 295 ? 5.758 90.246 33.930 1.00 29.13 293 ARG A CA 1
ATOM 2196 C C . ARG A 1 295 ? 6.493 90.384 32.599 1.00 34.89 293 ARG A C 1
ATOM 2197 O O . ARG A 1 295 ? 6.983 89.379 32.072 1.00 41.51 293 ARG A O 1
ATOM 2205 N N . ASP A 1 296 ? 6.597 91.593 32.050 1.00 34.45 294 ASP A N 1
ATOM 2206 C CA . ASP A 1 296 ? 7.287 91.800 30.782 1.00 37.16 294 ASP A CA 1
ATOM 2207 C C . ASP A 1 296 ? 8.760 92.171 30.956 1.00 35.14 294 ASP A C 1
ATOM 2208 O O . ASP A 1 296 ? 9.379 92.656 30.004 1.00 46.77 294 ASP A O 1
ATOM 2213 N N . GLY A 1 297 ? 9.331 91.970 32.142 1.00 30.27 295 GLY A N 1
ATOM 2214 C CA . GLY A 1 297 ? 10.735 92.262 32.367 1.00 32.82 295 GLY A CA 1
ATOM 2215 C C . GLY A 1 297 ? 11.039 93.629 32.945 1.00 28.88 295 GLY A C 1
ATOM 2216 O O . GLY A 1 297 ? 12.211 93.931 33.199 1.00 28.35 295 GLY A O 1
ATOM 2217 N N . ARG A 1 298 ? 10.032 94.471 33.140 1.00 26.98 296 ARG A N 1
ATOM 2218 C CA . ARG A 1 298 ? 10.219 95.788 33.729 1.00 22.40 296 ARG A CA 1
ATOM 2219 C C . ARG A 1 298 ? 8.990 96.083 34.572 1.00 16.93 296 ARG A C 1
ATOM 2220 O O . ARG A 1 298 ? 7.873 95.734 34.181 1.00 15.87 296 ARG A O 1
ATOM 2228 N N . TYR A 1 299 ? 9.197 96.725 35.718 1.00 15.93 297 TYR A N 1
ATOM 2229 C CA . TYR A 1 299 ? 8.073 97.120 36.555 1.00 15.24 297 TYR A CA 1
ATOM 2230 C C . TYR A 1 299 ? 7.291 98.240 35.869 1.00 13.18 297 TYR A C 1
ATOM 2231 O O . TYR A 1 299 ? 7.808 99.355 35.689 1.00 14.63 297 TYR A O 1
ATOM 2240 N N . GLN A 1 300 ? 6.036 97.965 35.510 1.00 13.33 298 GLN A N 1
ATOM 2241 C CA . GLN A 1 300 ? 5.272 98.893 34.688 1.00 13.27 298 GLN A CA 1
ATOM 2242 C C . GLN A 1 300 ? 3.884 99.114 35.273 1.00 15.40 298 GLN A C 1
ATOM 2243 O O . GLN A 1 300 ? 3.432 98.364 36.131 1.00 13.52 298 GLN A O 1
ATOM 2249 N N . GLY A 1 301 ? 3.204 100.144 34.770 1.00 12.76 299 GLY A N 1
ATOM 2250 C CA . GLY A 1 301 ? 1.840 100.411 35.205 1.00 13.32 299 GLY A CA 1
ATOM 2251 C C . GLY A 1 301 ? 0.896 99.268 34.868 1.00 13.40 299 GLY A C 1
ATOM 2252 O O . GLY A 1 301 ? 1.004 98.628 33.820 1.00 15.04 299 GLY A O 1
ATOM 2253 N N . LEU A 1 302 ? -0.046 99.017 35.776 1.00 14.19 300 LEU A N 1
ATOM 2254 C CA . LEU A 1 302 ? -0.947 97.872 35.702 1.00 14.36 300 LEU A CA 1
ATOM 2255 C C . LEU A 1 302 ? -2.161 98.122 34.814 1.00 14.71 300 LEU A C 1
ATOM 2256 O O . LEU A 1 302 ? -2.896 97.184 34.502 1.00 12.53 300 LEU A O 1
ATOM 2261 N N . SER A 1 303 ? -2.409 99.364 34.432 1.00 15.23 301 SER A N 1
ATOM 2262 C CA . SER A 1 303 ? -3.538 99.717 33.599 1.00 12.98 301 SER A CA 1
ATOM 2263 C C . SER A 1 303 ? -3.042 100.458 32.369 1.00 16.55 301 SER A C 1
ATOM 2264 O O . SER A 1 303 ? -1.936 101.021 32.351 1.00 15.08 301 SER A O 1
ATOM 2267 N N . CYS A 1 304 ? -3.868 100.449 31.327 1.00 15.11 302 CYS A N 1
ATOM 2268 C CA A CYS A 1 304 ? -3.544 101.113 30.071 0.91 17.53 302 CYS A CA 1
ATOM 2269 C CA B CYS A 1 304 ? -3.539 101.123 30.080 0.09 17.55 302 CYS A CA 1
ATOM 2270 C C . CYS A 1 304 ? -4.714 101.989 29.663 1.00 16.93 302 CYS A C 1
ATOM 2271 O O . CYS A 1 304 ? -5.855 101.524 29.647 1.00 18.97 302 CYS A O 1
ATOM 2276 N N . TRP A 1 305 ? -4.424 103.240 29.327 1.00 14.07 303 TRP A N 1
ATOM 2277 C CA . TRP A 1 305 ? -5.401 104.175 28.801 1.00 13.34 303 TRP A CA 1
ATOM 2278 C C . TRP A 1 305 ? -4.984 104.560 27.390 1.00 18.22 303 TRP A C 1
ATOM 2279 O O . TRP A 1 305 ? -3.825 104.915 27.156 1.00 18.44 303 TRP A O 1
ATOM 2290 N N . THR A 1 306 ? -5.921 104.484 26.456 1.00 15.05 304 THR A N 1
ATOM 2291 C CA . THR A 1 306 ? -5.583 104.689 25.059 1.00 24.12 304 THR A CA 1
ATOM 2292 C C . THR A 1 306 ? -6.630 105.572 24.396 1.00 18.73 304 THR A C 1
ATOM 2293 O O . THR A 1 306 ? -7.801 105.555 24.775 1.00 20.26 304 THR A O 1
ATOM 2297 N N . LEU A 1 307 ? -6.203 106.303 23.365 1.00 18.09 305 LEU A N 1
ATOM 2298 C CA . LEU A 1 307 ? -7.114 107.139 22.603 1.00 23.98 305 LEU A CA 1
ATOM 2299 C C . LEU A 1 307 ? -7.794 106.302 21.536 1.00 22.52 305 LEU A C 1
ATOM 2300 O O . LEU A 1 307 ? -7.139 105.555 20.802 1.00 19.47 305 LEU A O 1
ATOM 2305 N N . ASP A 1 308 ? -9.109 106.419 21.462 1.00 21.29 306 ASP A N 1
ATOM 2306 C CA . ASP A 1 308 ? -9.872 105.944 20.318 1.00 17.30 306 ASP A CA 1
ATOM 2307 C C . ASP A 1 308 ? -10.360 107.201 19.601 1.00 16.29 306 ASP A C 1
ATOM 2308 O O . ASP A 1 308 ? -11.485 107.659 19.793 1.00 18.97 306 ASP A O 1
ATOM 2313 N N . LEU A 1 309 ? -9.482 107.781 18.784 1.00 18.95 307 LEU A N 1
ATOM 2314 C CA . LEU A 1 309 ? -9.839 109.019 18.102 1.00 22.42 307 LEU A CA 1
ATOM 2315 C C . LEU A 1 309 ? -11.035 108.814 17.180 1.00 21.90 307 LEU A C 1
ATOM 2316 O O . LEU A 1 309 ? -11.890 109.694 17.054 1.00 22.12 307 LEU A O 1
ATOM 2321 N N . GLU A 1 310 ? -11.127 107.640 16.554 1.00 17.76 308 GLU A N 1
ATOM 2322 C CA . GLU A 1 310 ? -12.198 107.387 15.599 1.00 18.80 308 GLU A CA 1
ATOM 2323 C C . GLU A 1 310 ? -13.567 107.388 16.272 1.00 20.53 308 GLU A C 1
ATOM 2324 O O . GLU A 1 310 ? -14.527 107.936 15.723 1.00 23.42 308 GLU A O 1
ATOM 2330 N N . ARG A 1 311 ? -13.692 106.746 17.433 1.00 19.00 309 ARG A N 1
ATOM 2331 C CA . ARG A 1 311 ? -14.949 106.756 18.179 1.00 16.21 309 ARG A CA 1
ATOM 2332 C C . ARG A 1 311 ? -15.051 107.929 19.147 1.00 16.83 309 ARG A C 1
ATOM 2333 O O . ARG A 1 311 ? -16.052 108.047 19.862 1.00 19.60 309 ARG A O 1
ATOM 2341 N N . GLU A 1 312 ? -14.019 108.761 19.220 1.00 19.96 310 GLU A N 1
ATOM 2342 C CA . GLU A 1 312 ? -13.933 109.866 20.174 1.00 21.55 310 GLU A CA 1
ATOM 2343 C C . GLU A 1 312 ? -14.151 109.379 21.603 1.00 19.57 310 GLU A C 1
ATOM 2344 O O . GLU A 1 312 ? -14.967 109.910 22.357 1.00 17.78 310 GLU A O 1
ATOM 2350 N N . GLU A 1 313 ? -13.338 108.391 21.994 1.00 17.08 311 GLU A N 1
ATOM 2351 C CA . GLU A 1 313 ? -13.471 107.809 23.321 1.00 18.69 311 GLU A CA 1
ATOM 2352 C C . GLU A 1 313 ? -12.097 107.649 23.963 1.00 20.19 311 GLU A C 1
ATOM 2353 O O . GLU A 1 313 ? -11.106 107.376 23.279 1.00 15.78 311 GLU A O 1
ATOM 2359 N N . LEU A 1 314 ? -12.050 107.853 25.279 1.00 15.41 312 LEU A N 1
ATOM 2360 C CA . LEU A 1 314 ? -10.898 107.480 26.089 1.00 16.41 312 LEU A CA 1
ATOM 2361 C C . LEU A 1 314 ? -11.178 106.087 26.640 1.00 18.19 312 LEU A C 1
ATOM 2362 O O . LEU A 1 314 ? -12.232 105.860 27.248 1.00 17.45 312 LEU A O 1
ATOM 2367 N N . VAL A 1 315 ? -10.261 105.148 26.395 1.00 14.11 313 VAL A N 1
ATOM 2368 C CA . VAL A 1 315 ? -10.491 103.737 26.700 1.00 17.42 313 VAL A CA 1
ATOM 2369 C C . VAL A 1 315 ? -9.541 103.310 27.808 1.00 16.41 313 VAL A C 1
ATOM 2370 O O . VAL A 1 315 ? -8.329 103.534 27.710 1.00 18.06 313 VAL A O 1
ATOM 2374 N N . GLY A 1 316 ? -10.094 102.706 28.859 1.00 17.58 314 GLY A N 1
ATOM 2375 C CA . GLY A 1 316 ? -9.310 102.218 29.978 1.00 18.31 314 GLY A CA 1
ATOM 2376 C C . GLY A 1 316 ? -9.522 100.731 30.186 1.00 15.30 314 GLY A C 1
ATOM 2377 O O . GLY A 1 316 ? -10.615 100.206 29.964 1.00 15.72 314 GLY A O 1
ATOM 2378 N N . GLU A 1 317 ? -8.453 100.048 30.593 1.00 11.87 315 GLU A N 1
ATOM 2379 C CA . GLU A 1 317 ? -8.443 98.602 30.772 1.00 15.68 315 GLU A CA 1
ATOM 2380 C C . GLU A 1 317 ? -7.406 98.219 31.825 1.00 16.52 315 GLU A C 1
ATOM 2381 O O . GLU A 1 317 ? -6.326 98.821 31.898 1.00 14.96 315 GLU A O 1
ATOM 2387 N N . MET A 1 318 ? -7.730 97.214 32.635 1.00 11.64 316 MET A N 1
ATOM 2388 C CA . MET A 1 318 ? -6.788 96.743 33.640 1.00 12.39 316 MET A CA 1
ATOM 2389 C C . MET A 1 318 ? -7.067 95.278 33.939 1.00 14.33 316 MET A C 1
ATOM 2390 O O . MET A 1 318 ? -8.217 94.916 34.215 1.00 19.31 316 MET A O 1
ATOM 2395 N N . THR A 1 319 ? -6.030 94.447 33.865 1.00 13.92 317 THR A N 1
ATOM 2396 C CA . THR A 1 319 ? -6.105 93.036 34.230 1.00 15.62 317 THR A CA 1
ATOM 2397 C C . THR A 1 319 ? -5.231 92.771 35.446 1.00 12.34 317 THR A C 1
ATOM 2398 O O . THR A 1 319 ? -4.056 93.156 35.466 1.00 11.43 317 THR A O 1
ATOM 2402 N N . LEU A 1 320 ? -5.795 92.097 36.445 1.00 9.34 318 LEU A N 1
ATOM 2403 C CA . LEU A 1 320 ? -5.063 91.799 37.665 1.00 16.33 318 LEU A CA 1
ATOM 2404 C C . LEU A 1 320 ? -5.391 90.398 38.143 1.00 12.41 318 LEU A C 1
ATOM 2405 O O . LEU A 1 320 ? -6.485 89.886 37.880 1.00 16.16 318 LEU A O 1
ATOM 2410 N N . PRO A 1 321 ? -4.472 89.775 38.881 1.00 13.32 319 PRO A N 1
ATOM 2411 C CA . PRO A 1 321 ? -4.837 88.610 39.699 1.00 14.28 319 PRO A CA 1
ATOM 2412 C C . PRO A 1 321 ? -5.713 89.082 40.847 1.00 14.80 319 PRO A C 1
ATOM 2413 O O . PRO A 1 321 ? -5.339 89.993 41.590 1.00 15.53 319 PRO A O 1
ATOM 2417 N N . MET A 1 322 ? -6.891 88.479 40.980 1.00 15.38 320 MET A N 1
ATOM 2418 C CA . MET A 1 322 ? -7.890 88.962 41.937 1.00 16.01 320 MET A CA 1
ATOM 2419 C C . MET A 1 322 ? -8.582 87.777 42.608 1.00 13.25 320 MET A C 1
ATOM 2420 O O . MET A 1 322 ? -9.797 87.595 42.503 1.00 17.12 320 MET A O 1
ATOM 2425 N N . PRO A 1 323 ? -7.831 86.953 43.306 1.00 15.47 321 PRO A N 1
ATOM 2426 C CA . PRO A 1 323 ? -8.407 85.804 44.029 1.00 14.91 321 PRO A CA 1
ATOM 2427 C C . PRO A 1 323 ? -9.052 86.222 45.351 1.00 15.13 321 PRO A C 1
ATOM 2428 O O . PRO A 1 323 ? -8.625 85.813 46.435 1.00 17.71 321 PRO A O 1
ATOM 2432 N N . VAL A 1 324 ? -10.098 87.047 45.279 1.00 12.66 322 VAL A N 1
ATOM 2433 C CA . VAL A 1 324 ? -10.742 87.525 46.502 1.00 17.92 322 VAL A CA 1
ATOM 2434 C C . VAL A 1 324 ? -11.729 86.465 46.982 1.00 19.51 322 VAL A C 1
ATOM 2435 O O . VAL A 1 324 ? -11.908 85.434 46.325 1.00 20.23 322 VAL A O 1
ATOM 2439 N N . ALA A 1 325 ? -12.352 86.687 48.139 1.00 20.42 323 ALA A N 1
ATOM 2440 C CA . ALA A 1 325 ? -13.215 85.674 48.733 1.00 18.71 323 ALA A CA 1
ATOM 2441 C C . ALA A 1 325 ? -14.490 86.302 49.279 1.00 19.75 323 ALA A C 1
ATOM 2442 O O . ALA A 1 325 ? -14.555 87.503 49.531 1.00 16.47 323 ALA A O 1
ATOM 2444 N N . THR A 1 326 ? -15.521 85.463 49.446 1.00 22.54 324 THR A N 1
ATOM 2445 C CA . THR A 1 326 ? -16.729 85.856 50.159 1.00 18.54 324 THR A CA 1
ATOM 2446 C C . THR A 1 326 ? -16.990 84.969 51.367 1.00 20.40 324 THR A C 1
ATOM 2447 O O . THR A 1 326 ? -17.948 85.222 52.108 1.00 21.34 324 THR A O 1
ATOM 2451 N N . LYS A 1 327 ? -16.177 83.934 51.571 1.00 22.52 325 LYS A N 1
ATOM 2452 C CA . LYS A 1 327 ? -16.263 83.047 52.722 1.00 25.12 325 LYS A CA 1
ATOM 2453 C C . LYS A 1 327 ? -14.875 82.847 53.312 1.00 28.98 325 LYS A C 1
ATOM 2454 O O . LYS A 1 327 ? -13.877 82.786 52.589 1.00 25.54 325 LYS A O 1
ATOM 2460 N N . GLY A 1 328 ? -14.837 82.693 54.638 1.00 37.58 326 GLY A N 1
ATOM 2461 C CA . GLY A 1 328 ? -13.622 82.437 55.392 1.00 31.32 326 GLY A CA 1
ATOM 2462 C C . GLY A 1 328 ? -13.069 83.687 56.066 1.00 45.97 326 GLY A C 1
ATOM 2463 O O . GLY A 1 328 ? -13.652 84.777 56.030 1.00 44.84 326 GLY A O 1
ATOM 2464 N N . GLY A 1 329 ? -11.904 83.506 56.692 1.00 51.09 327 GLY A N 1
ATOM 2465 C CA . GLY A 1 329 ? -11.244 84.587 57.419 1.00 39.09 327 GLY A CA 1
ATOM 2466 C C . GLY A 1 329 ? -12.178 85.371 58.322 1.00 44.42 327 GLY A C 1
ATOM 2467 O O . GLY A 1 329 ? -13.075 84.821 58.975 1.00 33.86 327 GLY A O 1
ATOM 2468 N N . SER A 1 330 ? -11.951 86.678 58.387 1.00 48.80 328 SER A N 1
ATOM 2469 C CA . SER A 1 330 ? -12.795 87.572 59.177 1.00 41.17 328 SER A CA 1
ATOM 2470 C C . SER A 1 330 ? -14.132 87.852 58.520 1.00 40.08 328 SER A C 1
ATOM 2471 O O . SER A 1 330 ? -14.955 88.580 59.098 1.00 31.13 328 SER A O 1
ATOM 2474 N N . ILE A 1 331 ? -14.354 87.306 57.325 1.00 33.13 329 ILE A N 1
ATOM 2475 C CA . ILE A 1 331 ? -15.589 87.533 56.596 1.00 26.89 329 ILE A CA 1
ATOM 2476 C C . ILE A 1 331 ? -16.700 86.967 57.465 1.00 37.30 329 ILE A C 1
ATOM 2477 O O . ILE A 1 331 ? -16.744 85.755 57.711 1.00 39.09 329 ILE A O 1
ATOM 2482 N N . GLY A 1 332 ? -17.581 87.833 57.971 1.00 22.98 330 GLY A N 1
ATOM 2483 C CA . GLY A 1 332 ? -18.673 87.423 58.795 1.00 34.91 330 GLY A CA 1
ATOM 2484 C C . GLY A 1 332 ? -18.433 87.596 60.284 1.00 37.11 330 GLY A C 1
ATOM 2485 O O . GLY A 1 332 ? -19.402 87.761 61.033 1.00 37.87 330 GLY A O 1
ATOM 2486 N N . LEU A 1 333 ? -17.172 87.577 60.736 1.00 30.88 331 LEU A N 1
ATOM 2487 C CA . LEU A 1 333 ? -16.937 87.800 62.160 1.00 20.79 331 LEU A CA 1
ATOM 2488 C C . LEU A 1 333 ? -16.969 89.280 62.474 1.00 20.96 331 LEU A C 1
ATOM 2489 O O . LEU A 1 333 ? -17.532 89.686 63.494 1.00 22.24 331 LEU A O 1
ATOM 2494 N N . ASN A 1 334 ? -16.350 90.096 61.624 1.00 22.06 332 ASN A N 1
ATOM 2495 C CA . ASN A 1 334 ? -16.419 91.528 61.794 1.00 19.62 332 ASN A CA 1
ATOM 2496 C C . ASN A 1 334 ? -17.784 91.998 61.311 1.00 22.12 332 ASN A C 1
ATOM 2497 O O . ASN A 1 334 ? -18.091 91.851 60.121 1.00 17.72 332 ASN A O 1
ATOM 2502 N N . PRO A 1 335 ? -18.640 92.535 62.185 1.00 21.23 333 PRO A N 1
ATOM 2503 C CA . PRO A 1 335 ? -20.004 92.858 61.732 1.00 18.71 333 PRO A CA 1
ATOM 2504 C C . PRO A 1 335 ? -20.026 93.842 60.575 1.00 14.23 333 PRO A C 1
ATOM 2505 O O . PRO A 1 335 ? -20.938 93.786 59.744 1.00 14.66 333 PRO A O 1
ATOM 2509 N N . ARG A 1 336 ? -19.057 94.746 60.483 1.00 14.53 334 ARG A N 1
ATOM 2510 C CA . ARG A 1 336 ? -19.083 95.670 59.361 1.00 13.99 334 ARG A CA 1
ATOM 2511 C C . ARG A 1 336 ? -18.648 94.992 58.059 1.00 14.26 334 ARG A C 1
ATOM 2512 O O . ARG A 1 336 ? -19.064 95.419 56.976 1.00 13.63 334 ARG A O 1
ATOM 2520 N N . VAL A 1 337 ? -17.846 93.925 58.127 1.00 12.31 335 VAL A N 1
ATOM 2521 C CA . VAL A 1 337 ? -17.526 93.194 56.902 1.00 13.00 335 VAL A CA 1
ATOM 2522 C C . VAL A 1 337 ? -18.769 92.479 56.380 1.00 12.31 335 VAL A C 1
ATOM 2523 O O . VAL A 1 337 ? -19.089 92.548 55.189 1.00 13.33 335 VAL A O 1
ATOM 2527 N N . ALA A 1 338 ? -19.486 91.776 57.262 1.00 15.40 336 ALA A N 1
ATOM 2528 C CA . ALA A 1 338 ? -20.740 91.160 56.843 1.00 19.06 336 ALA A CA 1
ATOM 2529 C C . ALA A 1 338 ? -21.667 92.196 56.240 1.00 14.66 336 ALA A C 1
ATOM 2530 O O . ALA A 1 338 ? -22.305 91.948 55.209 1.00 14.45 336 ALA A O 1
ATOM 2532 N N . LEU A 1 339 ? -21.732 93.379 56.855 1.00 16.00 337 LEU A N 1
ATOM 2533 C CA . LEU A 1 339 ? -22.582 94.441 56.324 1.00 14.14 337 LEU A CA 1
ATOM 2534 C C . LEU A 1 339 ? -22.130 94.867 54.931 1.00 14.82 337 LEU A C 1
ATOM 2535 O O . LEU A 1 339 ? -22.961 95.047 54.031 1.00 17.08 337 LEU A O 1
ATOM 2540 N N . SER A 1 340 ? -20.815 94.989 54.718 1.00 12.94 338 SER A N 1
ATOM 2541 C CA . SER A 1 340 ? -20.303 95.382 53.401 1.00 14.28 338 SER A CA 1
ATOM 2542 C C . SER A 1 340 ? -20.739 94.408 52.313 1.00 14.61 338 SER A C 1
ATOM 2543 O O . SER A 1 340 ? -21.127 94.820 51.208 1.00 10.59 338 SER A O 1
ATOM 2546 N N . HIS A 1 341 ? -20.674 93.109 52.599 1.00 12.21 339 HIS A N 1
ATOM 2547 C CA . HIS A 1 341 ? -21.125 92.145 51.605 1.00 17.11 339 HIS A CA 1
ATOM 2548 C C . HIS A 1 341 ? -22.629 92.267 51.351 1.00 15.29 339 HIS A C 1
ATOM 2549 O O . HIS A 1 341 ? -23.067 92.236 50.195 1.00 15.54 339 HIS A O 1
ATOM 2556 N N . ASP A 1 342 ? -23.439 92.417 52.407 1.00 20.26 340 ASP A N 1
ATOM 2557 C CA . ASP A 1 342 ? -24.869 92.633 52.183 1.00 16.74 340 ASP A CA 1
ATOM 2558 C C . ASP A 1 342 ? -25.088 93.869 51.331 1.00 15.79 340 ASP A C 1
ATOM 2559 O O . ASP A 1 342 ? -25.903 93.864 50.405 1.00 21.02 340 ASP A O 1
ATOM 2564 N N . LEU A 1 343 ? -24.348 94.933 51.626 1.00 13.63 341 LEU A N 1
ATOM 2565 C CA . LEU A 1 343 ? -24.458 96.180 50.873 1.00 13.57 341 LEU A CA 1
ATOM 2566 C C . LEU A 1 343 ? -24.247 95.962 49.377 1.00 16.67 341 LEU A C 1
ATOM 2567 O O . LEU A 1 343 ? -24.916 96.591 48.548 1.00 19.96 341 LEU A O 1
ATOM 2572 N N . LEU A 1 344 ? -23.327 95.077 49.010 1.00 13.65 342 LEU A N 1
ATOM 2573 C CA . LEU A 1 344 ? -23.060 94.827 47.603 1.00 15.88 342 LEU A CA 1
ATOM 2574 C C . LEU A 1 344 ? -24.054 93.865 46.971 1.00 18.67 342 LEU A C 1
ATOM 2575 O O . LEU A 1 344 ? -23.929 93.568 45.777 1.00 20.22 342 LEU A O 1
ATOM 2580 N N . GLY A 1 345 ? -25.055 93.403 47.722 1.00 26.91 343 GLY A N 1
ATOM 2581 C CA . GLY A 1 345 ? -25.975 92.409 47.206 1.00 20.35 343 GLY A CA 1
ATOM 2582 C C . GLY A 1 345 ? -25.463 91.000 47.339 1.00 22.06 343 GLY A C 1
ATOM 2583 O O . GLY A 1 345 ? -25.923 90.111 46.622 1.00 24.71 343 GLY A O 1
ATOM 2584 N N . ASN A 1 346 ? -24.524 90.767 48.249 1.00 18.90 344 ASN A N 1
ATOM 2585 C CA . ASN A 1 346 ? -23.938 89.450 48.466 1.00 20.81 344 ASN A CA 1
ATOM 2586 C C . ASN A 1 346 ? -23.397 88.863 47.159 1.00 20.02 344 ASN A C 1
ATOM 2587 O O . ASN A 1 346 ? -23.751 87.744 46.778 1.00 22.55 344 ASN A O 1
ATOM 2592 N N . PRO A 1 347 ? -22.515 89.579 46.472 1.00 18.41 345 PRO A N 1
ATOM 2593 C CA . PRO A 1 347 ? -21.992 89.062 45.205 1.00 18.67 345 PRO A CA 1
ATOM 2594 C C . PRO A 1 347 ? -21.187 87.790 45.432 1.00 15.80 345 PRO A C 1
ATOM 2595 O O . PRO A 1 347 ? -20.657 87.548 46.517 1.00 16.00 345 PRO A O 1
ATOM 2599 N N . SER A 1 348 ? -21.147 86.942 44.411 1.00 15.13 346 SER A N 1
ATOM 2600 C CA . SER A 1 348 ? -20.209 85.840 44.458 1.00 20.39 346 SER A CA 1
ATOM 2601 C C . SER A 1 348 ? -18.786 86.398 44.442 1.00 16.83 346 SER A C 1
ATOM 2602 O O . SER A 1 348 ? -18.553 87.566 44.114 1.00 17.22 346 SER A O 1
ATOM 2605 N N . ALA A 1 349 ? -17.819 85.543 44.777 1.00 18.44 347 ALA A N 1
ATOM 2606 C CA . ALA A 1 349 ? -16.425 85.978 44.714 1.00 16.75 347 ALA A CA 1
ATOM 2607 C C . ALA A 1 349 ? -16.075 86.474 43.316 1.00 18.73 347 ALA A C 1
ATOM 2608 O O . ALA A 1 349 ? -15.418 87.517 43.160 1.00 13.65 347 ALA A O 1
ATOM 2610 N N . ARG A 1 350 ? -16.515 85.740 42.286 1.00 20.64 348 ARG A N 1
ATOM 2611 C CA . ARG A 1 350 ? -16.288 86.164 40.907 1.00 15.80 348 ARG A CA 1
ATOM 2612 C C . ARG A 1 350 ? -16.872 87.546 40.660 1.00 14.06 348 ARG A C 1
ATOM 2613 O O . ARG A 1 350 ? -16.204 88.427 40.107 1.00 19.60 348 ARG A O 1
ATOM 2621 N N . GLU A 1 351 ? -18.121 87.759 41.076 1.00 19.81 349 GLU A N 1
ATOM 2622 C CA . GLU A 1 351 ? -18.731 89.077 40.937 1.00 19.86 349 GLU A CA 1
ATOM 2623 C C . GLU A 1 351 ? -17.952 90.142 41.709 1.00 18.44 349 GLU A C 1
ATOM 2624 O O . GLU A 1 351 ? -17.706 91.239 41.190 1.00 14.00 349 GLU A O 1
ATOM 2630 N N . LEU A 1 352 ? -17.563 89.835 42.954 1.00 15.38 350 LEU A N 1
ATOM 2631 C CA . LEU A 1 352 ? -16.804 90.790 43.761 1.00 17.27 350 LEU A CA 1
ATOM 2632 C C . LEU A 1 352 ? -15.486 91.144 43.101 1.00 14.28 350 LEU A C 1
ATOM 2633 O O . LEU A 1 352 ? -15.065 92.307 43.125 1.00 14.84 350 LEU A O 1
ATOM 2638 N N . ALA A 1 353 ? -14.791 90.141 42.549 1.00 16.35 351 ALA A N 1
ATOM 2639 C CA . ALA A 1 353 ? -13.550 90.414 41.835 1.00 11.29 351 ALA A CA 1
ATOM 2640 C C . ALA A 1 353 ? -13.795 91.423 40.729 1.00 12.26 351 ALA A C 1
ATOM 2641 O O . ALA A 1 353 ? -12.998 92.346 40.520 1.00 11.59 351 ALA A O 1
ATOM 2643 N N . GLN A 1 354 ? -14.930 91.301 40.042 1.00 12.53 352 GLN A N 1
ATOM 2644 C CA . GLN A 1 354 ? -15.193 92.231 38.956 1.00 16.41 352 GLN A CA 1
ATOM 2645 C C . GLN A 1 354 ? -15.513 93.620 39.482 1.00 12.01 352 GLN A C 1
ATOM 2646 O O . GLN A 1 354 ? -15.162 94.615 38.842 1.00 14.35 352 GLN A O 1
ATOM 2652 N N . ILE A 1 355 ? -16.167 93.718 40.635 1.00 13.08 353 ILE A N 1
ATOM 2653 C CA . ILE A 1 355 ? -16.398 95.037 41.221 1.00 13.39 353 ILE A CA 1
ATOM 2654 C C . ILE A 1 355 ? -15.084 95.680 41.659 1.00 11.47 353 ILE A C 1
ATOM 2655 O O . ILE A 1 355 ? -14.849 96.874 41.423 1.00 10.14 353 ILE A O 1
ATOM 2660 N N . ILE A 1 356 ? -14.225 94.914 42.333 1.00 10.95 354 ILE A N 1
ATOM 2661 C CA . ILE A 1 356 ? -12.972 95.487 42.809 1.00 12.39 354 ILE A CA 1
ATOM 2662 C C . ILE A 1 356 ? -12.102 95.913 41.638 1.00 11.84 354 ILE A C 1
ATOM 2663 O O . ILE A 1 356 ? -11.564 97.019 41.627 1.00 13.59 354 ILE A O 1
ATOM 2668 N N . GLU A 1 357 ? -12.004 95.074 40.609 1.00 14.06 355 GLU A N 1
ATOM 2669 C CA . GLU A 1 357 ? -11.190 95.436 39.452 1.00 10.53 355 GLU A CA 1
ATOM 2670 C C . GLU A 1 357 ? -11.654 96.755 38.862 1.00 10.97 355 GLU A C 1
ATOM 2671 O O . GLU A 1 357 ? -10.835 97.615 38.520 1.00 12.50 355 GLU A O 1
ATOM 2677 N N . SER A 1 358 ? -12.975 96.926 38.738 1.00 14.01 356 SER A N 1
ATOM 2678 C CA . SER A 1 358 ? -13.549 98.174 38.247 1.00 13.79 356 SER A CA 1
ATOM 2679 C C . SER A 1 358 ? -13.212 99.346 39.160 1.00 12.83 356 SER A C 1
ATOM 2680 O O . SER A 1 358 ? -12.875 100.438 38.685 1.00 10.81 356 SER A O 1
ATOM 2683 N N . ILE A 1 359 ? -13.316 99.147 40.478 1.00 9.24 357 ILE A N 1
ATOM 2684 C CA . ILE A 1 359 ? -12.996 100.218 41.423 1.00 13.43 357 ILE A CA 1
ATOM 2685 C C . ILE A 1 359 ? -11.553 100.699 41.235 1.00 13.90 357 ILE A C 1
ATOM 2686 O O . ILE A 1 359 ? -11.273 101.908 41.200 1.00 15.40 357 ILE A O 1
ATOM 2691 N N . GLY A 1 360 ? -10.615 99.761 41.096 1.00 14.02 358 GLY A N 1
ATOM 2692 C CA . GLY A 1 360 ? -9.220 100.150 40.931 1.00 10.48 358 GLY A CA 1
ATOM 2693 C C . GLY A 1 360 ? -9.000 101.015 39.705 1.00 12.18 358 GLY A C 1
ATOM 2694 O O . GLY A 1 360 ? -8.267 102.014 39.753 1.00 11.30 358 GLY A O 1
ATOM 2695 N N . LEU A 1 361 ? -9.633 100.639 38.589 1.00 11.52 359 LEU A N 1
ATOM 2696 C CA . LEU A 1 361 ? -9.557 101.418 37.357 1.00 11.90 359 LEU A CA 1
ATOM 2697 C C . LEU A 1 361 ? -10.238 102.774 37.520 1.00 12.82 359 LEU A C 1
ATOM 2698 O O . LEU A 1 361 ? -9.763 103.783 36.982 1.00 15.90 359 LEU A O 1
ATOM 2703 N N . ALA A 1 362 ? -11.352 102.823 38.258 1.00 13.75 360 ALA A N 1
ATOM 2704 C CA . ALA A 1 362 ? -11.990 104.111 38.543 1.00 11.61 360 ALA A CA 1
ATOM 2705 C C . ALA A 1 362 ? -11.043 105.017 39.310 1.00 13.59 360 ALA A C 1
ATOM 2706 O O . ALA A 1 362 ? -10.879 106.197 38.980 1.00 13.35 360 ALA A O 1
ATOM 2708 N N . GLN A 1 363 ? -10.446 104.481 40.371 1.00 12.73 361 GLN A N 1
ATOM 2709 C CA . GLN A 1 363 ? -9.491 105.249 41.165 1.00 14.21 361 GLN A CA 1
ATOM 2710 C C . GLN A 1 363 ? -8.354 105.758 40.297 1.00 12.49 361 GLN A C 1
ATOM 2711 O O . GLN A 1 363 ? -7.956 106.926 40.385 1.00 13.00 361 GLN A O 1
ATOM 2717 N N . ASN A 1 364 ? -7.831 104.886 39.437 1.00 15.01 362 ASN A N 1
ATOM 2718 C CA . ASN A 1 364 ? -6.744 105.258 38.546 1.00 14.89 362 ASN A CA 1
ATOM 2719 C C . ASN A 1 364 ? -7.164 106.384 37.615 1.00 14.24 362 ASN A C 1
ATOM 2720 O O . ASN A 1 364 ? -6.416 107.352 37.428 1.00 12.35 362 ASN A O 1
ATOM 2725 N N . PHE A 1 365 ? -8.386 106.306 37.070 1.00 18.91 363 PHE A N 1
ATOM 2726 C CA . PHE A 1 365 ? -8.859 107.348 36.165 1.00 15.95 363 PHE A CA 1
ATOM 2727 C C . PHE A 1 365 ? -8.863 108.714 36.848 1.00 13.53 363 PHE A C 1
ATOM 2728 O O . PHE A 1 365 ? -8.385 109.704 36.285 1.00 14.52 363 PHE A O 1
ATOM 2736 N N . ALA A 1 366 ? -9.377 108.781 38.071 1.00 13.19 364 ALA A N 1
ATOM 2737 C CA . ALA A 1 366 ? -9.428 110.059 38.771 1.00 12.36 364 ALA A CA 1
ATOM 2738 C C . ALA A 1 366 ? -8.021 110.584 39.067 1.00 16.38 364 ALA A C 1
ATOM 2739 O O . ALA A 1 366 ? -7.756 111.789 38.937 1.00 17.41 364 ALA A O 1
ATOM 2741 N N . ALA A 1 367 ? -7.096 109.696 39.434 1.00 14.37 365 ALA A N 1
ATOM 2742 C CA . ALA A 1 367 ? -5.731 110.145 39.686 1.00 16.45 365 ALA A CA 1
ATOM 2743 C C . ALA A 1 367 ? -5.113 110.747 38.427 1.00 18.93 365 ALA A C 1
ATOM 2744 O O . ALA A 1 367 ? -4.595 111.866 38.463 1.00 14.21 365 ALA A O 1
ATOM 2746 N N . LEU A 1 368 ? -5.207 110.042 37.289 1.00 15.16 366 LEU A N 1
ATOM 2747 C CA . LEU A 1 368 ? -4.581 110.545 36.065 1.00 15.88 366 LEU A CA 1
ATOM 2748 C C . LEU A 1 368 ? -5.248 111.824 35.581 1.00 16.46 366 LEU A C 1
ATOM 2749 O O . LEU A 1 368 ? -4.560 112.767 35.169 1.00 18.68 366 LEU A O 1
ATOM 2754 N N . LYS A 1 369 ? -6.588 111.863 35.598 1.00 16.65 367 LYS A N 1
ATOM 2755 C CA . LYS A 1 369 ? -7.305 113.066 35.182 1.00 19.67 367 LYS A CA 1
ATOM 2756 C C . LYS A 1 369 ? -6.885 114.267 36.014 1.00 17.65 367 LYS A C 1
ATOM 2757 O O . LYS A 1 369 ? -6.589 115.342 35.477 1.00 13.59 367 LYS A O 1
ATOM 2763 N N . ALA A 1 370 ? -6.854 114.104 37.332 1.00 12.76 368 ALA A N 1
ATOM 2764 C CA . ALA A 1 370 ? -6.437 115.213 38.186 1.00 20.77 368 ALA A CA 1
ATOM 2765 C C . ALA A 1 370 ? -4.982 115.586 37.918 1.00 19.54 368 ALA A C 1
ATOM 2766 O O . ALA A 1 370 ? -4.621 116.770 37.935 1.00 17.71 368 ALA A O 1
ATOM 2768 N N . LEU A 1 371 ? -4.138 114.588 37.638 1.00 17.35 369 LEU A N 1
ATOM 2769 C CA . LEU A 1 371 ? -2.714 114.847 37.431 1.00 19.39 369 LEU A CA 1
ATOM 2770 C C . LEU A 1 371 ? -2.454 115.717 36.196 1.00 18.50 369 LEU A C 1
ATOM 2771 O O . LEU A 1 371 ? -1.634 116.641 36.242 1.00 19.99 369 LEU A O 1
ATOM 2776 N N . VAL A 1 372 ? -3.150 115.454 35.085 1.00 23.49 370 VAL A N 1
ATOM 2777 C CA . VAL A 1 372 ? -2.852 116.126 33.817 1.00 22.43 370 VAL A CA 1
ATOM 2778 C C . VAL A 1 372 ? -3.720 117.349 33.576 1.00 27.50 370 VAL A C 1
ATOM 2779 O O . VAL A 1 372 ? -3.460 118.092 32.620 1.00 26.95 370 VAL A O 1
ATOM 2783 N N . SER A 1 373 ? -4.736 117.582 34.400 1.00 24.99 371 SER A N 1
ATOM 2784 C CA . SER A 1 373 ? -5.672 118.676 34.188 1.00 25.62 371 SER A CA 1
ATOM 2785 C C . SER A 1 373 ? -5.227 119.925 34.931 1.00 39.18 371 SER A C 1
ATOM 2786 O O . SER A 1 373 ? -5.560 120.101 36.103 1.00 41.44 371 SER A O 1
ATOM 2789 N N . LYS B 1 13 ? -2.667 84.487 78.406 1.00 47.11 11 LYS B N 1
ATOM 2790 C CA . LYS B 1 13 ? -3.403 85.417 79.257 1.00 35.38 11 LYS B CA 1
ATOM 2791 C C . LYS B 1 13 ? -4.669 85.877 78.568 1.00 34.51 11 LYS B C 1
ATOM 2792 O O . LYS B 1 13 ? -4.750 85.873 77.344 1.00 42.63 11 LYS B O 1
ATOM 2798 N N . SER B 1 14 ? -5.674 86.232 79.361 1.00 37.81 12 SER B N 1
ATOM 2799 C CA . SER B 1 14 ? -6.877 86.837 78.817 1.00 35.80 12 SER B CA 1
ATOM 2800 C C . SER B 1 14 ? -6.613 88.280 78.392 1.00 33.08 12 SER B C 1
ATOM 2801 O O . SER B 1 14 ? -5.616 88.906 78.769 1.00 26.11 12 SER B O 1
ATOM 2804 N N . TYR B 1 15 ? -7.539 88.806 77.593 1.00 31.12 13 TYR B N 1
ATOM 2805 C CA . TYR B 1 15 ? -7.506 90.213 77.210 1.00 32.67 13 TYR B CA 1
ATOM 2806 C C . TYR B 1 15 ? -7.271 91.135 78.411 1.00 32.51 13 TYR B C 1
ATOM 2807 O O . TYR B 1 15 ? -6.348 91.957 78.413 1.00 31.92 13 TYR B O 1
ATOM 2816 N N . GLN B 1 16 ? -8.114 91.020 79.439 1.00 35.51 14 GLN B N 1
ATOM 2817 C CA . GLN B 1 16 ? -7.957 91.859 80.627 1.00 30.35 14 GLN B CA 1
ATOM 2818 C C . GLN B 1 16 ? -6.612 91.621 81.311 1.00 30.95 14 GLN B C 1
ATOM 2819 O O . GLN B 1 16 ? -5.996 92.560 81.823 1.00 31.59 14 GLN B O 1
ATOM 2821 N N . GLU B 1 17 ? -6.154 90.369 81.367 1.00 34.92 15 GLU B N 1
ATOM 2822 C CA . GLU B 1 17 ? -4.859 90.106 81.987 1.00 36.79 15 GLU B CA 1
ATOM 2823 C C . GLU B 1 17 ? -3.739 90.744 81.175 1.00 33.94 15 GLU B C 1
ATOM 2824 O O . GLU B 1 17 ? -2.742 91.211 81.740 1.00 31.88 15 GLU B O 1
ATOM 2830 N N . ARG B 1 18 ? -3.889 90.779 79.853 1.00 32.26 16 ARG B N 1
ATOM 2831 C CA . ARG B 1 18 ? -2.910 91.462 79.017 1.00 31.18 16 ARG B CA 1
ATOM 2832 C C . ARG B 1 18 ? -2.818 92.945 79.374 1.00 19.91 16 ARG B C 1
ATOM 2833 O O . ARG B 1 18 ? -1.721 93.504 79.454 1.00 23.84 16 ARG B O 1
ATOM 2841 N N . LEU B 1 19 ? -3.962 93.600 79.587 1.00 27.73 17 LEU B N 1
ATOM 2842 C CA . LEU B 1 19 ? -3.953 95.008 79.972 1.00 26.76 17 LEU B CA 1
ATOM 2843 C C . LEU B 1 19 ? -3.274 95.218 81.321 1.00 27.08 17 LEU B C 1
ATOM 2844 O O . LEU B 1 19 ? -2.484 96.156 81.485 1.00 26.42 17 LEU B O 1
ATOM 2849 N N . GLU B 1 20 ? -3.550 94.346 82.295 1.00 25.09 18 GLU B N 1
ATOM 2850 C CA . GLU B 1 20 ? -2.881 94.467 83.588 1.00 29.41 18 GLU B CA 1
ATOM 2851 C C . GLU B 1 20 ? -1.375 94.321 83.439 1.00 32.31 18 GLU B C 1
ATOM 2852 O O . GLU B 1 20 ? -0.605 95.088 84.035 1.00 29.09 18 GLU B O 1
ATOM 2858 N N . LEU B 1 21 ? -0.934 93.340 82.641 1.00 27.00 19 LEU B N 1
ATOM 2859 C CA . LEU B 1 21 ? 0.495 93.151 82.426 1.00 22.22 19 LEU B CA 1
ATOM 2860 C C . LEU B 1 21 ? 1.119 94.364 81.754 1.00 24.58 19 LEU B C 1
ATOM 2861 O O . LEU B 1 21 ? 2.173 94.849 82.181 1.00 31.67 19 LEU B O 1
ATOM 2866 N N . LEU B 1 22 ? 0.487 94.871 80.694 1.00 24.69 20 LEU B N 1
ATOM 2867 C CA . LEU B 1 22 ? 0.993 96.083 80.058 1.00 22.45 20 LEU B CA 1
ATOM 2868 C C . LEU B 1 22 ? 1.061 97.234 81.058 1.00 25.38 20 LEU B C 1
ATOM 2869 O O . LEU B 1 22 ? 1.987 98.054 81.024 1.00 22.35 20 LEU B O 1
ATOM 2874 N N . LYS B 1 23 ? 0.068 97.336 81.932 1.00 25.16 21 LYS B N 1
ATOM 2875 C CA . LYS B 1 23 ? 0.095 98.395 82.930 1.00 24.07 21 LYS B CA 1
ATOM 2876 C C . LYS B 1 23 ? 1.277 98.227 83.885 1.00 24.94 21 LYS B C 1
ATOM 2877 O O . LYS B 1 23 ? 1.972 99.199 84.198 1.00 26.06 21 LYS B O 1
ATOM 2883 N N . ALA B 1 24 ? 1.538 96.995 84.333 1.00 22.85 22 ALA B N 1
ATOM 2884 C CA . ALA B 1 24 ? 2.657 96.748 85.241 1.00 26.04 22 ALA B CA 1
ATOM 2885 C C . ALA B 1 24 ? 4.009 96.997 84.576 1.00 24.15 22 ALA B C 1
ATOM 2886 O O . ALA B 1 24 ? 4.965 97.396 85.252 1.00 28.71 22 ALA B O 1
ATOM 2888 N N . GLN B 1 25 ? 4.119 96.742 83.269 1.00 26.61 23 GLN B N 1
ATOM 2889 C CA . GLN B 1 25 ? 5.348 97.039 82.541 1.00 26.19 23 GLN B CA 1
ATOM 2890 C C . GLN B 1 25 ? 5.587 98.534 82.376 1.00 23.05 23 GLN B C 1
ATOM 2891 O O . GLN B 1 25 ? 6.710 98.937 82.058 1.00 23.71 23 GLN B O 1
ATOM 2897 N N . ALA B 1 26 ? 4.565 99.360 82.592 1.00 23.73 24 ALA B N 1
ATOM 2898 C CA . ALA B 1 26 ? 4.703 100.813 82.579 1.00 25.14 24 ALA B CA 1
ATOM 2899 C C . ALA B 1 26 ? 5.159 101.338 81.221 1.00 27.27 24 ALA B C 1
ATOM 2900 O O . ALA B 1 26 ? 5.824 102.375 81.134 1.00 21.08 24 ALA B O 1
ATOM 2902 N N . LEU B 1 27 ? 4.739 100.682 80.140 1.00 27.57 25 LEU B N 1
ATOM 2903 C CA . LEU B 1 27 ? 5.127 101.136 78.810 1.00 24.51 25 LEU B CA 1
ATOM 2904 C C . LEU B 1 27 ? 4.330 102.362 78.376 1.00 22.42 25 LEU B C 1
ATOM 2905 O O . LEU B 1 27 ? 4.781 103.110 77.504 1.00 22.72 25 LEU B O 1
ATOM 2910 N N . LEU B 1 28 ? 3.170 102.596 78.979 1.00 23.62 26 LEU B N 1
ATOM 2911 C CA . LEU B 1 28 ? 2.329 103.724 78.634 1.00 21.30 26 LEU B CA 1
ATOM 2912 C C . LEU B 1 28 ? 2.224 104.622 79.853 1.00 22.40 26 LEU B C 1
ATOM 2913 O O . LEU B 1 28 ? 2.229 104.145 80.990 1.00 21.70 26 LEU B O 1
ATOM 2918 N N . SER B 1 29 ? 2.140 105.922 79.610 1.00 18.48 27 SER B N 1
ATOM 2919 C CA . SER B 1 29 ? 1.831 106.828 80.688 1.00 21.38 27 SER B CA 1
ATOM 2920 C C . SER B 1 29 ? 0.468 106.459 81.274 1.00 20.53 27 SER B C 1
ATOM 2921 O O . SER B 1 29 ? -0.342 105.782 80.629 1.00 22.05 27 SER B O 1
ATOM 2924 N N . PRO B 1 30 ? 0.181 106.893 82.499 1.00 26.30 28 PRO B N 1
ATOM 2925 C CA . PRO B 1 30 ? -1.134 106.565 83.071 1.00 19.04 28 PRO B CA 1
ATOM 2926 C C . PRO B 1 30 ? -2.282 106.978 82.167 1.00 21.87 28 PRO B C 1
ATOM 2927 O O . PRO B 1 30 ? -3.261 106.237 82.045 1.00 19.32 28 PRO B O 1
ATOM 2931 N N . GLU B 1 31 ? -2.181 108.137 81.517 1.00 22.22 29 GLU B N 1
ATOM 2932 C CA . GLU B 1 31 ? -3.267 108.608 80.661 1.00 26.60 29 GLU B CA 1
ATOM 2933 C C . GLU B 1 31 ? -3.419 107.715 79.430 1.00 21.54 29 GLU B C 1
ATOM 2934 O O . GLU B 1 31 ? -4.537 107.337 79.059 1.00 23.99 29 GLU B O 1
ATOM 2940 N N . ARG B 1 32 ? -2.304 107.370 78.778 1.00 22.56 30 ARG B N 1
ATOM 2941 C CA . ARG B 1 32 ? -2.392 106.479 77.625 1.00 19.45 30 ARG B CA 1
ATOM 2942 C C . ARG B 1 32 ? -2.909 105.118 78.042 1.00 19.20 30 ARG B C 1
ATOM 2943 O O . ARG B 1 32 ? -3.761 104.539 77.360 1.00 18.89 30 ARG B O 1
ATOM 2951 N N . GLN B 1 33 ? -2.432 104.602 79.178 1.00 17.73 31 GLN B N 1
ATOM 2952 C CA . GLN B 1 33 ? -2.908 103.303 79.631 1.00 20.94 31 GLN B CA 1
ATOM 2953 C C . GLN B 1 33 ? -4.421 103.308 79.833 1.00 20.58 31 GLN B C 1
ATOM 2954 O O . GLN B 1 33 ? -5.114 102.395 79.373 1.00 18.92 31 GLN B O 1
ATOM 2960 N N . ALA B 1 34 ? -4.960 104.355 80.486 1.00 20.59 32 ALA B N 1
ATOM 2961 C CA . ALA B 1 34 ? -6.406 104.444 80.693 1.00 22.35 32 ALA B CA 1
ATOM 2962 C C . ALA B 1 34 ? -7.140 104.513 79.362 1.00 23.37 32 ALA B C 1
ATOM 2963 O O . ALA B 1 34 ? -8.165 103.845 79.170 1.00 21.42 32 ALA B O 1
ATOM 2965 N N . SER B 1 35 ? -6.620 105.313 78.428 1.00 22.72 33 SER B N 1
ATOM 2966 C CA . SER B 1 35 ? -7.188 105.387 77.085 1.00 23.59 33 SER B CA 1
ATOM 2967 C C . SER B 1 35 ? -7.270 104.009 76.441 1.00 22.25 33 SER B C 1
ATOM 2968 O O . SER B 1 35 ? -8.300 103.628 75.868 1.00 19.76 33 SER B O 1
ATOM 2971 N N . LEU B 1 36 ? -6.184 103.245 76.520 1.00 17.31 34 LEU B N 1
ATOM 2972 C CA . LEU B 1 36 ? -6.208 101.910 75.943 1.00 18.09 34 LEU B CA 1
ATOM 2973 C C . LEU B 1 36 ? -7.200 101.010 76.673 1.00 24.29 34 LEU B C 1
ATOM 2974 O O . LEU B 1 36 ? -7.893 100.205 76.041 1.00 17.32 34 LEU B O 1
ATOM 2979 N N . GLU B 1 37 ? -7.272 101.108 78.005 1.00 21.89 35 GLU B N 1
ATOM 2980 C CA . GLU B 1 37 ? -8.206 100.252 78.730 1.00 22.40 35 GLU B CA 1
ATOM 2981 C C . GLU B 1 37 ? -9.654 100.602 78.386 1.00 23.30 35 GLU B C 1
ATOM 2982 O O . GLU B 1 37 ? -10.528 99.726 78.393 1.00 22.33 35 GLU B O 1
ATOM 2988 N N . LYS B 1 38 ? -9.929 101.854 78.049 1.00 19.14 36 LYS B N 1
ATOM 2989 C CA . LYS B 1 38 ? -11.262 102.172 77.561 1.00 21.08 36 LYS B CA 1
ATOM 2990 C C . LYS B 1 38 ? -11.405 101.883 76.070 1.00 26.32 36 LYS B C 1
ATOM 2991 O O . LYS B 1 38 ? -12.482 102.114 75.508 1.00 21.99 36 LYS B O 1
ATOM 2993 N N . ASP B 1 39 ? -10.364 101.325 75.445 1.00 20.61 37 ASP B N 1
ATOM 2994 C CA . ASP B 1 39 ? -10.335 101.058 74.008 1.00 16.81 37 ASP B CA 1
ATOM 2995 C C . ASP B 1 39 ? -10.829 102.270 73.220 1.00 21.36 37 ASP B C 1
ATOM 2996 O O . ASP B 1 39 ? -11.686 102.164 72.339 1.00 21.17 37 ASP B O 1
ATOM 3001 N N . GLU B 1 40 ? -10.232 103.429 73.511 1.00 16.73 38 GLU B N 1
ATOM 3002 C CA . GLU B 1 40 ? -10.644 104.673 72.868 1.00 20.17 38 GLU B CA 1
ATOM 3003 C C . GLU B 1 40 ? -10.356 104.647 71.371 1.00 23.79 38 GLU B C 1
ATOM 3004 O O . GLU B 1 40 ? -9.247 104.331 70.939 1.00 16.88 38 GLU B O 1
ATOM 3010 N N . GLN B 1 41 ? -11.352 105.025 70.585 1.00 26.20 39 GLN B N 1
ATOM 3011 C CA . GLN B 1 41 ? -11.259 104.993 69.138 1.00 26.11 39 GLN B CA 1
ATOM 3012 C C . GLN B 1 41 ? -11.300 106.399 68.572 1.00 21.59 39 GLN B C 1
ATOM 3013 O O . GLN B 1 41 ? -11.679 107.354 69.245 1.00 20.01 39 GLN B O 1
ATOM 3019 N N . MET B 1 42 ? -10.836 106.515 67.334 1.00 24.66 40 MET B N 1
ATOM 3020 C CA . MET B 1 42 ? -11.112 107.705 66.548 1.00 25.93 40 MET B CA 1
ATOM 3021 C C . MET B 1 42 ? -12.626 107.887 66.425 1.00 28.44 40 MET B C 1
ATOM 3022 O O . MET B 1 42 ? -13.351 106.935 66.115 1.00 29.09 40 MET B O 1
ATOM 3027 N N . SER B 1 43 ? -13.114 109.100 66.681 1.00 25.01 41 SER B N 1
ATOM 3028 C CA . SER B 1 43 ? -14.552 109.325 66.617 1.00 26.54 41 SER B CA 1
ATOM 3029 C C . SER B 1 43 ? -15.014 109.470 65.169 1.00 25.24 41 SER B C 1
ATOM 3030 O O . SER B 1 43 ? -14.217 109.723 64.262 1.00 23.31 41 SER B O 1
ATOM 3033 N N . VAL B 1 44 ? -16.333 109.350 64.965 1.00 22.15 42 VAL B N 1
ATOM 3034 C CA . VAL B 1 44 ? -16.889 109.547 63.626 1.00 21.63 42 VAL B CA 1
ATOM 3035 C C . VAL B 1 44 ? -16.619 110.963 63.143 1.00 22.82 42 VAL B C 1
ATOM 3036 O O . VAL B 1 44 ? -16.468 111.198 61.942 1.00 21.06 42 VAL B O 1
ATOM 3040 N N . THR B 1 45 ? -16.587 111.931 64.058 1.00 19.71 43 THR B N 1
ATOM 3041 C CA . THR B 1 45 ? -16.339 113.319 63.674 1.00 24.56 43 THR B CA 1
ATOM 3042 C C . THR B 1 45 ? -14.937 113.491 63.106 1.00 24.28 43 THR B C 1
ATOM 3043 O O . THR B 1 45 ? -14.742 114.192 62.107 1.00 28.10 43 THR B O 1
ATOM 3047 N N . VAL B 1 46 ? -13.953 112.853 63.739 1.00 22.10 44 VAL B N 1
ATOM 3048 C CA . VAL B 1 46 ? -12.583 112.879 63.255 1.00 24.00 44 VAL B CA 1
ATOM 3049 C C . VAL B 1 46 ? -12.449 112.060 61.969 1.00 22.76 44 VAL B C 1
ATOM 3050 O O . VAL B 1 46 ? -11.792 112.486 61.011 1.00 19.55 44 VAL B O 1
ATOM 3054 N N . ALA B 1 47 ? -13.081 110.883 61.926 1.00 21.09 45 ALA B N 1
ATOM 3055 C CA . ALA B 1 47 ? -13.073 110.078 60.707 1.00 21.76 45 ALA B CA 1
ATOM 3056 C C . ALA B 1 47 ? -13.602 110.891 59.535 1.00 23.22 45 ALA B C 1
ATOM 3057 O O . ALA B 1 47 ? -13.065 110.819 58.426 1.00 19.42 45 ALA B O 1
ATOM 3059 N N . ASP B 1 48 ? -14.644 111.692 59.780 1.00 21.37 46 ASP B N 1
ATOM 3060 C CA . ASP B 1 48 ? -15.204 112.577 58.770 1.00 21.48 46 ASP B CA 1
ATOM 3061 C C . ASP B 1 48 ? -14.175 113.585 58.273 1.00 20.61 46 ASP B C 1
ATOM 3062 O O . ASP B 1 48 ? -14.346 114.148 57.187 1.00 23.72 46 ASP B O 1
ATOM 3067 N N . GLN B 1 49 ? -13.105 113.827 59.037 1.00 23.21 47 GLN B N 1
ATOM 3068 C CA . GLN B 1 49 ? -12.053 114.732 58.584 1.00 28.14 47 GLN B CA 1
ATOM 3069 C C . GLN B 1 49 ? -10.949 114.029 57.817 1.00 24.98 47 GLN B C 1
ATOM 3070 O O . GLN B 1 49 ? -10.206 114.687 57.088 1.00 30.68 47 GLN B O 1
ATOM 3076 N N . LEU B 1 50 ? -10.836 112.716 57.951 1.00 23.34 48 LEU B N 1
ATOM 3077 C CA . LEU B 1 50 ? -9.810 111.959 57.256 1.00 22.11 48 LEU B CA 1
ATOM 3078 C C . LEU B 1 50 ? -10.249 111.500 55.878 1.00 24.77 48 LEU B C 1
ATOM 3079 O O . LEU B 1 50 ? -9.405 111.321 54.999 1.00 26.06 48 LEU B O 1
ATOM 3084 N N . SER B 1 51 ? -11.544 111.284 55.672 1.00 16.07 49 SER B N 1
ATOM 3085 C CA . SER B 1 51 ? -12.043 110.712 54.434 1.00 13.64 49 SER B CA 1
ATOM 3086 C C . SER B 1 51 ? -13.318 111.452 54.039 1.00 18.51 49 SER B C 1
ATOM 3087 O O . SER B 1 51 ? -13.737 112.408 54.701 1.00 18.09 49 SER B O 1
ATOM 3090 N N . GLU B 1 52 ? -13.917 111.021 52.931 1.00 16.24 50 GLU B N 1
ATOM 3091 C CA . GLU B 1 52 ? -15.148 111.590 52.407 1.00 12.51 50 GLU B CA 1
ATOM 3092 C C . GLU B 1 52 ? -16.259 110.543 52.413 1.00 13.32 50 GLU B C 1
ATOM 3093 O O . GLU B 1 52 ? -16.008 109.338 52.522 1.00 13.84 50 GLU B O 1
ATOM 3099 N N . ASN B 1 53 ? -17.504 111.023 52.290 1.00 13.53 51 ASN B N 1
ATOM 3100 C CA . ASN B 1 53 ? -18.702 110.170 52.281 1.00 12.95 51 ASN B CA 1
ATOM 3101 C C . ASN B 1 53 ? -18.707 109.210 53.474 1.00 12.26 51 ASN B C 1
ATOM 3102 O O . ASN B 1 53 ? -19.166 108.068 53.377 1.00 17.08 51 ASN B O 1
ATOM 3107 N N . VAL B 1 54 ? -18.214 109.685 54.619 1.00 16.55 52 VAL B N 1
ATOM 3108 C CA . VAL B 1 54 ? -18.076 108.842 55.805 1.00 12.38 52 VAL B CA 1
ATOM 3109 C C . VAL B 1 54 ? -19.451 108.580 56.418 1.00 18.30 52 VAL B C 1
ATOM 3110 O O . VAL B 1 54 ? -20.228 109.513 56.673 1.00 15.82 52 VAL B O 1
ATOM 3114 N N . VAL B 1 55 ? -19.741 107.308 56.702 1.00 14.41 53 VAL B N 1
ATOM 3115 C CA . VAL B 1 55 ? -21.026 106.913 57.279 1.00 18.36 53 VAL B CA 1
ATOM 3116 C C . VAL B 1 55 ? -20.795 106.084 58.537 1.00 19.08 53 VAL B C 1
ATOM 3117 O O . VAL B 1 55 ? -21.738 105.495 59.081 1.00 17.47 53 VAL B O 1
ATOM 3121 N N . GLY B 1 56 ? -19.548 106.017 58.998 1.00 10.27 54 GLY B N 1
ATOM 3122 C CA . GLY B 1 56 ? -19.239 105.245 60.187 1.00 13.33 54 GLY B CA 1
ATOM 3123 C C . GLY B 1 56 ? -17.742 105.007 60.281 1.00 14.12 54 GLY B C 1
ATOM 3124 O O . GLY B 1 56 ? -16.952 105.663 59.605 1.00 18.06 54 GLY B O 1
ATOM 3125 N N . THR B 1 57 ? -17.380 104.055 61.127 1.00 13.85 55 THR B N 1
ATOM 3126 C CA . THR B 1 57 ? -15.996 103.637 61.282 1.00 16.55 55 THR B CA 1
ATOM 3127 C C . THR B 1 57 ? -15.919 102.117 61.193 1.00 13.96 55 THR B C 1
ATOM 3128 O O . THR B 1 57 ? -16.928 101.405 61.212 1.00 17.87 55 THR B O 1
ATOM 3132 N N . PHE B 1 58 ? -14.696 101.626 61.076 1.00 14.56 56 PHE B N 1
ATOM 3133 C CA . PHE B 1 58 ? -14.402 100.216 60.851 1.00 14.06 56 PHE B CA 1
ATOM 3134 C C . PHE B 1 58 ? -13.248 99.841 61.773 1.00 12.55 56 PHE B C 1
ATOM 3135 O O . PHE B 1 58 ? -12.257 100.568 61.839 1.00 13.49 56 PHE B O 1
ATOM 3143 N N . SER B 1 59 ? -13.385 98.740 62.507 1.00 14.67 57 SER B N 1
ATOM 3144 C CA . SER B 1 59 ? -12.406 98.346 63.511 1.00 11.60 57 SER B CA 1
ATOM 3145 C C . SER B 1 59 ? -11.672 97.078 63.105 1.00 15.99 57 SER B C 1
ATOM 3146 O O . SER B 1 59 ? -12.272 96.144 62.557 1.00 17.16 57 SER B O 1
ATOM 3149 N N . LEU B 1 60 ? -10.371 97.042 63.428 1.00 18.04 58 LEU B N 1
ATOM 3150 C CA . LEU B 1 60 ? -9.509 95.869 63.302 1.00 18.56 58 LEU B CA 1
ATOM 3151 C C . LEU B 1 60 ? -8.884 95.566 64.659 1.00 15.03 58 LEU B C 1
ATOM 3152 O O . LEU B 1 60 ? -8.929 96.421 65.554 1.00 15.97 58 LEU B O 1
ATOM 3157 N N . PRO B 1 61 ? -8.282 94.387 64.840 1.00 15.19 59 PRO B N 1
ATOM 3158 C CA . PRO B 1 61 ? -7.594 94.089 66.104 1.00 18.10 59 PRO B CA 1
ATOM 3159 C C . PRO B 1 61 ? -6.346 94.943 66.283 1.00 16.85 59 PRO B C 1
ATOM 3160 O O . PRO B 1 61 ? -5.697 95.344 65.312 1.00 15.36 59 PRO B O 1
ATOM 3164 N N . TYR B 1 62 ? -6.012 95.205 67.552 1.00 14.56 60 TYR B N 1
ATOM 3165 C CA . TYR B 1 62 ? -4.821 95.946 67.944 1.00 13.93 60 TYR B CA 1
ATOM 3166 C C . TYR B 1 62 ? -4.068 95.079 68.935 1.00 13.31 60 TYR B C 1
ATOM 3167 O O . TYR B 1 62 ? -4.596 94.761 70.008 1.00 16.58 60 TYR B O 1
ATOM 3176 N N . SER B 1 63 ? -2.859 94.673 68.564 1.00 14.46 61 SER B N 1
ATOM 3177 C CA . SER B 1 63 ? -2.098 93.666 69.284 1.00 14.36 61 SER B CA 1
ATOM 3178 C C . SER B 1 63 ? -0.712 94.216 69.589 1.00 12.69 61 SER B C 1
ATOM 3179 O O . SER B 1 63 ? -0.274 95.214 69.008 1.00 10.20 61 SER B O 1
ATOM 3182 N N . LEU B 1 64 ? -0.004 93.530 70.484 1.00 12.15 62 LEU B N 1
ATOM 3183 C CA . LEU B 1 64 ? 1.360 93.889 70.847 1.00 14.39 62 LEU B CA 1
ATOM 3184 C C . LEU B 1 64 ? 2.312 92.746 70.512 1.00 13.41 62 LEU B C 1
ATOM 3185 O O . LEU B 1 64 ? 2.017 91.577 70.790 1.00 16.42 62 LEU B O 1
ATOM 3190 N N . VAL B 1 65 ? 3.462 93.094 69.939 1.00 12.02 63 VAL B N 1
ATOM 3191 C CA . VAL B 1 65 ? 4.571 92.186 69.666 1.00 11.23 63 VAL B CA 1
ATOM 3192 C C . VAL B 1 65 ? 5.707 92.560 70.619 1.00 12.07 63 VAL B C 1
ATOM 3193 O O . VAL B 1 65 ? 6.340 93.610 70.445 1.00 12.36 63 VAL B O 1
ATOM 3197 N N . PRO B 1 66 ? 5.970 91.784 71.660 1.00 12.56 64 PRO B N 1
ATOM 3198 C CA . PRO B 1 66 ? 6.986 92.190 72.633 1.00 11.11 64 PRO B CA 1
ATOM 3199 C C . PRO B 1 66 ? 8.391 91.761 72.225 1.00 18.21 64 PRO B C 1
ATOM 3200 O O . PRO B 1 66 ? 8.594 90.899 71.366 1.00 13.30 64 PRO B O 1
ATOM 3204 N N . GLU B 1 67 ? 9.371 92.400 72.868 1.00 20.22 65 GLU B N 1
ATOM 3205 C CA . GLU B 1 67 ? 10.774 91.981 72.794 1.00 17.42 65 GLU B CA 1
ATOM 3206 C C . GLU B 1 67 ? 11.334 92.080 71.379 1.00 16.20 65 GLU B C 1
ATOM 3207 O O . GLU B 1 67 ? 12.078 91.206 70.910 1.00 19.70 65 GLU B O 1
ATOM 3213 N N . VAL B 1 68 ? 11.031 93.194 70.722 1.00 17.88 66 VAL B N 1
ATOM 3214 C CA . VAL B 1 68 ? 11.621 93.520 69.433 1.00 14.72 66 VAL B CA 1
ATOM 3215 C C . VAL B 1 68 ? 12.880 94.342 69.719 1.00 14.41 66 VAL B C 1
ATOM 3216 O O . VAL B 1 68 ? 12.807 95.477 70.200 1.00 13.90 66 VAL B O 1
ATOM 3220 N N . LEU B 1 69 ? 14.046 93.742 69.470 1.00 18.34 67 LEU B N 1
ATOM 3221 C CA . LEU B 1 69 ? 15.338 94.317 69.842 1.00 10.47 67 LEU B CA 1
ATOM 3222 C C . LEU B 1 69 ? 16.012 94.844 68.583 1.00 15.95 67 LEU B C 1
ATOM 3223 O O . LEU B 1 69 ? 16.401 94.062 67.702 1.00 11.74 67 LEU B O 1
ATOM 3228 N N . VAL B 1 70 ? 16.160 96.164 68.497 1.00 12.45 68 VAL B N 1
ATOM 3229 C CA . VAL B 1 70 ? 16.704 96.805 67.309 1.00 14.92 68 VAL B CA 1
ATOM 3230 C C . VAL B 1 70 ? 17.850 97.709 67.745 1.00 13.20 68 VAL B C 1
ATOM 3231 O O . VAL B 1 70 ? 17.646 98.624 68.553 1.00 16.97 68 VAL B O 1
ATOM 3235 N N . ASN B 1 71 ? 19.052 97.445 67.224 1.00 13.88 69 ASN B N 1
ATOM 3236 C CA . ASN B 1 71 ? 20.239 98.237 67.575 1.00 14.88 69 ASN B CA 1
ATOM 3237 C C . ASN B 1 71 ? 20.385 98.354 69.097 1.00 16.29 69 ASN B C 1
ATOM 3238 O O . ASN B 1 71 ? 20.679 99.417 69.637 1.00 13.88 69 ASN B O 1
ATOM 3243 N N . GLY B 1 72 ? 20.168 97.244 69.804 1.00 15.40 70 GLY B N 1
ATOM 3244 C CA . GLY B 1 72 ? 20.363 97.226 71.234 1.00 15.44 70 GLY B CA 1
ATOM 3245 C C . GLY B 1 72 ? 19.272 97.872 72.054 1.00 18.32 70 GLY B C 1
ATOM 3246 O O . GLY B 1 72 ? 19.399 97.909 73.281 1.00 21.93 70 GLY B O 1
ATOM 3247 N N . GLN B 1 73 ? 18.220 98.403 71.429 1.00 14.53 71 GLN B N 1
ATOM 3248 C CA . GLN B 1 73 ? 17.089 98.965 72.152 1.00 15.32 71 GLN B CA 1
ATOM 3249 C C . GLN B 1 73 ? 15.885 98.056 71.933 1.00 19.12 71 GLN B C 1
ATOM 3250 O O . GLN B 1 73 ? 15.569 97.699 70.793 1.00 16.46 71 GLN B O 1
ATOM 3256 N N . GLU B 1 74 ? 15.207 97.696 73.013 1.00 15.69 72 GLU B N 1
ATOM 3257 C CA . GLU B 1 74 ? 14.074 96.785 72.946 1.00 18.35 72 GLU B CA 1
ATOM 3258 C C . GLU B 1 74 ? 12.761 97.561 72.875 1.00 19.83 72 GLU B C 1
ATOM 3259 O O . GLU B 1 74 ? 12.581 98.565 73.571 1.00 18.42 72 GLU B O 1
ATOM 3265 N N . TYR B 1 75 ? 11.842 97.085 72.026 1.00 15.12 73 TYR B N 1
ATOM 3266 C CA . TYR B 1 75 ? 10.549 97.717 71.821 1.00 16.71 73 TYR B CA 1
ATOM 3267 C C . TYR B 1 75 ? 9.418 96.707 71.982 1.00 18.60 73 TYR B C 1
ATOM 3268 O O . TYR B 1 75 ? 9.604 95.504 71.783 1.00 17.12 73 TYR B O 1
ATOM 3277 N N . THR B 1 76 ? 8.239 97.214 72.351 1.00 15.36 74 THR B N 1
ATOM 3278 C CA . THR B 1 76 ? 6.983 96.483 72.222 1.00 16.55 74 THR B CA 1
ATOM 3279 C C . THR B 1 76 ? 6.259 97.126 71.053 1.00 12.63 74 THR B C 1
ATOM 3280 O O . THR B 1 76 ? 5.997 98.331 71.073 1.00 15.57 74 THR B O 1
ATOM 3284 N N . VAL B 1 77 ? 6.058 96.361 69.990 1.00 10.90 75 VAL B N 1
ATOM 3285 C CA . VAL B 1 77 ? 5.601 96.898 68.714 1.00 10.59 75 VAL B CA 1
ATOM 3286 C C . VAL B 1 77 ? 4.099 96.672 68.592 1.00 13.31 75 VAL B C 1
ATOM 3287 O O . VAL B 1 77 ? 3.626 95.563 68.886 1.00 14.37 75 VAL B O 1
ATOM 3291 N N . PRO B 1 78 ? 3.328 97.676 68.192 1.00 17.21 76 PRO B N 1
ATOM 3292 C CA . PRO B 1 78 ? 1.896 97.465 67.954 1.00 13.89 76 PRO B CA 1
ATOM 3293 C C . PRO B 1 78 ? 1.624 96.931 66.550 1.00 15.15 76 PRO B C 1
ATOM 3294 O O . PRO B 1 78 ? 2.292 97.300 65.583 1.00 16.07 76 PRO B O 1
ATOM 3298 N N . TYR B 1 79 ? 0.635 96.041 66.442 1.00 11.92 77 TYR B N 1
ATOM 3299 C CA . TYR B 1 79 ? 0.242 95.447 65.172 1.00 13.60 77 TYR B CA 1
ATOM 3300 C C . TYR B 1 79 ? -1.263 95.611 64.980 1.00 13.11 77 TYR B C 1
ATOM 3301 O O . TYR B 1 79 ? -2.043 95.391 65.910 1.00 14.93 77 TYR B O 1
ATOM 3310 N N . VAL B 1 80 ? -1.672 95.948 63.764 1.00 14.90 78 VAL B N 1
ATOM 3311 C CA . VAL B 1 80 ? -3.075 95.890 63.361 1.00 13.77 78 VAL B CA 1
ATOM 3312 C C . VAL B 1 80 ? -3.185 94.941 62.178 1.00 13.41 78 VAL B C 1
ATOM 3313 O O . VAL B 1 80 ? -2.826 95.308 61.049 1.00 15.14 78 VAL B O 1
ATOM 3317 N N . THR B 1 81 ? -3.709 93.733 62.429 1.00 14.56 79 THR B N 1
ATOM 3318 C CA . THR B 1 81 ? -3.934 92.738 61.383 1.00 15.20 79 THR B CA 1
ATOM 3319 C C . THR B 1 81 ? -5.190 91.932 61.684 1.00 18.21 79 THR B C 1
ATOM 3320 O O . THR B 1 81 ? -5.536 91.707 62.848 1.00 16.31 79 THR B O 1
ATOM 3324 N N . GLU B 1 82 ? -5.846 91.463 60.619 1.00 19.12 80 GLU B N 1
ATOM 3325 C CA . GLU B 1 82 ? -7.019 90.598 60.725 1.00 22.49 80 GLU B CA 1
ATOM 3326 C C . GLU B 1 82 ? -6.679 89.140 60.468 1.00 25.54 80 GLU B C 1
ATOM 3327 O O . GLU B 1 82 ? -7.589 88.304 60.408 1.00 18.78 80 GLU B O 1
ATOM 3333 N N . GLU B 1 83 ? -5.386 88.816 60.319 1.00 18.81 81 GLU B N 1
ATOM 3334 C CA . GLU B 1 83 ? -4.971 87.492 59.879 1.00 16.78 81 GLU B CA 1
ATOM 3335 C C . GLU B 1 83 ? -4.457 86.683 61.057 1.00 19.12 81 GLU B C 1
ATOM 3336 O O . GLU B 1 83 ? -3.460 87.078 61.689 1.00 18.92 81 GLU B O 1
ATOM 3342 N N . PRO B 1 84 ? -5.084 85.549 61.367 1.00 16.32 82 PRO B N 1
ATOM 3343 C CA . PRO B 1 84 ? -4.617 84.720 62.484 1.00 17.30 82 PRO B CA 1
ATOM 3344 C C . PRO B 1 84 ? -3.176 84.278 62.296 1.00 20.56 82 PRO B C 1
ATOM 3345 O O . PRO B 1 84 ? -2.714 84.062 61.177 1.00 22.88 82 PRO B O 1
ATOM 3349 N N . SER B 1 85 ? -2.460 84.184 63.415 1.00 17.53 83 SER B N 1
ATOM 3350 C CA . SER B 1 85 ? -1.113 83.652 63.565 1.00 17.43 83 SER B CA 1
ATOM 3351 C C . SER B 1 85 ? -0.043 84.675 63.185 1.00 15.83 83 SER B C 1
ATOM 3352 O O . SER B 1 85 ? 1.121 84.493 63.558 1.00 14.83 83 SER B O 1
ATOM 3355 N N . VAL B 1 86 ? -0.405 85.786 62.545 1.00 14.54 84 VAL B N 1
ATOM 3356 C CA . VAL B 1 86 ? 0.580 86.783 62.138 1.00 14.33 84 VAL B CA 1
ATOM 3357 C C . VAL B 1 86 ? 1.293 87.379 63.351 1.00 15.69 84 VAL B C 1
ATOM 3358 O O . VAL B 1 86 ? 2.526 87.423 63.400 1.00 12.61 84 VAL B O 1
ATOM 3362 N N . VAL B 1 87 ? 0.531 87.846 64.347 1.00 14.71 85 VAL B N 1
ATOM 3363 C CA . VAL B 1 87 ? 1.145 88.413 65.546 1.00 14.69 85 VAL B CA 1
ATOM 3364 C C . VAL B 1 87 ? 1.974 87.358 66.267 1.00 18.38 85 VAL B C 1
ATOM 3365 O O . VAL B 1 87 ? 3.121 87.606 66.681 1.00 13.85 85 VAL B O 1
ATOM 3369 N N . ALA B 1 88 ? 1.397 86.165 66.440 1.00 17.69 86 ALA B N 1
ATOM 3370 C CA . ALA B 1 88 ? 2.111 85.098 67.129 1.00 21.91 86 ALA B CA 1
ATOM 3371 C C . ALA B 1 88 ? 3.434 84.791 66.435 1.00 16.97 86 ALA B C 1
ATOM 3372 O O . ALA B 1 88 ? 4.456 84.565 67.095 1.00 12.64 86 ALA B O 1
ATOM 3374 N N . ALA B 1 89 ? 3.428 84.774 65.098 1.00 16.56 87 ALA B N 1
ATOM 3375 C CA . ALA B 1 89 ? 4.651 84.508 64.359 1.00 15.20 87 ALA B CA 1
ATOM 3376 C C . ALA B 1 89 ? 5.683 85.586 64.632 1.00 15.25 87 ALA B C 1
ATOM 3377 O O . ALA B 1 89 ? 6.845 85.288 64.917 1.00 17.35 87 ALA B O 1
ATOM 3379 N N . ALA B 1 90 ? 5.265 86.853 64.582 1.00 16.32 88 ALA B N 1
ATOM 3380 C CA . ALA B 1 90 ? 6.213 87.938 64.794 1.00 17.83 88 ALA B CA 1
ATOM 3381 C C . ALA B 1 90 ? 6.787 87.882 66.200 1.00 16.43 88 ALA B C 1
ATOM 3382 O O . ALA B 1 90 ? 7.979 88.133 66.399 1.00 16.31 88 ALA B O 1
ATOM 3384 N N . SER B 1 91 ? 5.958 87.535 67.184 1.00 19.63 89 SER B N 1
ATOM 3385 C CA . SER B 1 91 ? 6.444 87.444 68.557 1.00 18.33 89 SER B CA 1
ATOM 3386 C C . SER B 1 91 ? 7.440 86.311 68.697 1.00 15.15 89 SER B C 1
ATOM 3387 O O . SER B 1 91 ? 8.438 86.435 69.417 1.00 17.80 89 SER B O 1
ATOM 3390 N N . TYR B 1 92 ? 7.156 85.188 68.039 1.00 18.84 90 TYR B N 1
ATOM 3391 C CA . TYR B 1 92 ? 8.042 84.031 68.081 1.00 19.54 90 TYR B CA 1
ATOM 3392 C C . TYR B 1 92 ? 9.393 84.359 67.462 1.00 21.10 90 TYR B C 1
ATOM 3393 O O . TYR B 1 92 ? 10.449 84.082 68.050 1.00 17.50 90 TYR B O 1
ATOM 3402 N N . ALA B 1 93 ? 9.371 84.982 66.280 1.00 17.58 91 ALA B N 1
ATOM 3403 C CA . ALA B 1 93 ? 10.600 85.354 65.602 1.00 15.19 91 ALA B CA 1
ATOM 3404 C C . ALA B 1 93 ? 11.404 86.342 66.434 1.00 16.35 91 ALA B C 1
ATOM 3405 O O . ALA B 1 93 ? 12.626 86.201 66.566 1.00 14.23 91 ALA B O 1
ATOM 3407 N N . SER B 1 94 ? 10.725 87.336 67.020 1.00 14.87 92 SER B N 1
ATOM 3408 C CA . SER B 1 94 ? 11.412 88.364 67.792 1.00 15.28 92 SER B CA 1
ATOM 3409 C C . SER B 1 94 ? 12.115 87.758 68.991 1.00 15.46 92 SER B C 1
ATOM 3410 O O . SER B 1 94 ? 13.246 88.135 69.317 1.00 16.88 92 SER B O 1
ATOM 3413 N N . LYS B 1 95 ? 11.452 86.811 69.656 1.00 16.89 93 LYS B N 1
ATOM 3414 C CA . LYS B 1 95 ? 12.033 86.162 70.816 1.00 15.09 93 LYS B CA 1
ATOM 3415 C C . LYS B 1 95 ? 13.318 85.434 70.447 1.00 20.99 93 LYS B C 1
ATOM 3416 O O . LYS B 1 95 ? 14.358 85.638 71.080 1.00 17.43 93 LYS B O 1
ATOM 3422 N N . ILE B 1 96 ? 13.271 84.599 69.403 1.00 17.14 94 ILE B N 1
ATOM 3423 C CA . ILE B 1 96 ? 14.473 83.881 68.974 1.00 16.19 94 ILE B CA 1
ATOM 3424 C C . ILE B 1 96 ? 15.569 84.863 68.586 1.00 16.33 94 ILE B C 1
ATOM 3425 O O . ILE B 1 96 ? 16.731 84.711 68.975 1.00 18.27 94 ILE B O 1
ATOM 3430 N N . ILE B 1 97 ? 15.223 85.879 67.796 1.00 17.57 95 ILE B N 1
ATOM 3431 C CA . ILE B 1 97 ? 16.272 86.766 67.303 1.00 17.28 95 ILE B CA 1
ATOM 3432 C C . ILE B 1 97 ? 16.832 87.625 68.430 1.00 16.68 95 ILE B C 1
ATOM 3433 O O . ILE B 1 97 ? 18.030 87.972 68.425 1.00 14.94 95 ILE B O 1
ATOM 3438 N N . LYS B 1 98 ? 16.007 87.947 69.430 1.00 13.10 96 LYS B N 1
ATOM 3439 C CA . LYS B 1 98 ? 16.542 88.595 70.620 1.00 17.44 96 LYS B CA 1
ATOM 3440 C C . LYS B 1 98 ? 17.596 87.717 71.291 1.00 19.12 96 LYS B C 1
ATOM 3441 O O . LYS B 1 98 ? 18.657 88.211 71.684 1.00 23.30 96 LYS B O 1
ATOM 3447 N N . ARG B 1 99 ? 17.342 86.404 71.402 1.00 22.57 97 ARG B N 1
ATOM 3448 C CA . ARG B 1 99 ? 18.357 85.501 71.962 1.00 25.78 97 ARG B CA 1
ATOM 3449 C C . ARG B 1 99 ? 19.673 85.621 71.203 1.00 26.43 97 ARG B C 1
ATOM 3450 O O . ARG B 1 99 ? 20.764 85.518 71.786 1.00 18.29 97 ARG B O 1
ATOM 3458 N N . ALA B 1 100 ? 19.580 85.817 69.892 1.00 22.94 98 ALA B N 1
ATOM 3459 C CA . ALA B 1 100 ? 20.717 85.910 68.997 1.00 19.23 98 ALA B CA 1
ATOM 3460 C C . ALA B 1 100 ? 21.236 87.336 68.838 1.00 16.79 98 ALA B C 1
ATOM 3461 O O . ALA B 1 100 ? 21.860 87.634 67.819 1.00 20.17 98 ALA B O 1
ATOM 3463 N N . GLY B 1 101 ? 20.904 88.247 69.755 1.00 19.78 99 GLY B N 1
ATOM 3464 C CA . GLY B 1 101 ? 21.452 89.592 69.727 1.00 16.88 99 GLY B CA 1
ATOM 3465 C C . GLY B 1 101 ? 20.555 90.672 69.149 1.00 20.79 99 GLY B C 1
ATOM 3466 O O . GLY B 1 101 ? 20.948 91.844 69.160 1.00 12.99 99 GLY B O 1
ATOM 3467 N N . GLY B 1 102 ? 19.366 90.323 68.648 1.00 16.09 100 GLY B N 1
ATOM 3468 C CA . GLY B 1 102 ? 18.502 91.327 68.083 1.00 12.47 100 GLY B CA 1
ATOM 3469 C C . GLY B 1 102 ? 18.933 91.701 66.679 1.00 14.43 100 GLY B C 1
ATOM 3470 O O . GLY B 1 102 ? 19.841 91.110 66.076 1.00 16.06 100 GLY B O 1
ATOM 3471 N N . PHE B 1 103 ? 18.259 92.709 66.147 1.00 12.40 101 PHE B N 1
ATOM 3472 C CA . PHE B 1 103 ? 18.542 93.190 64.806 1.00 11.68 101 PHE B CA 1
ATOM 3473 C C . PHE B 1 103 ? 19.573 94.319 64.840 1.00 12.10 101 PHE B C 1
ATOM 3474 O O . PHE B 1 103 ? 19.685 95.066 65.817 1.00 15.32 101 PHE B O 1
ATOM 3482 N N . THR B 1 104 ? 20.324 94.432 63.755 1.00 12.88 102 THR B N 1
ATOM 3483 C CA . THR B 1 104 ? 21.144 95.596 63.455 1.00 12.94 102 THR B CA 1
ATOM 3484 C C . THR B 1 104 ? 20.530 96.250 62.220 1.00 15.16 102 THR B C 1
ATOM 3485 O O . THR B 1 104 ? 20.233 95.561 61.234 1.00 12.80 102 THR B O 1
ATOM 3489 N N . ALA B 1 105 ? 20.283 97.557 62.285 1.00 13.77 103 ALA B N 1
ATOM 3490 C CA . ALA B 1 105 ? 19.554 98.244 61.220 1.00 13.20 103 ALA B CA 1
ATOM 3491 C C . ALA B 1 105 ? 20.169 99.611 60.975 1.00 15.34 103 ALA B C 1
ATOM 3492 O O . ALA B 1 105 ? 20.740 100.214 61.889 1.00 19.58 103 ALA B O 1
ATOM 3494 N N . GLN B 1 106 ? 20.057 100.096 59.734 1.00 16.27 104 GLN B N 1
ATOM 3495 C CA . GLN B 1 106 ? 20.583 101.416 59.399 1.00 19.06 104 GLN B CA 1
ATOM 3496 C C . GLN B 1 106 ? 19.783 102.050 58.260 1.00 16.24 104 GLN B C 1
ATOM 3497 O O . GLN B 1 106 ? 19.285 101.361 57.373 1.00 13.72 104 GLN B O 1
ATOM 3503 N N . VAL B 1 107 ? 19.680 103.378 58.291 1.00 15.51 105 VAL B N 1
ATOM 3504 C CA . VAL B 1 107 ? 19.091 104.171 57.207 1.00 16.71 105 VAL B CA 1
ATOM 3505 C C . VAL B 1 107 ? 20.219 104.661 56.295 1.00 18.63 105 VAL B C 1
ATOM 3506 O O . VAL B 1 107 ? 21.126 105.364 56.755 1.00 19.11 105 VAL B O 1
ATOM 3510 N N . HIS B 1 108 ? 20.169 104.310 54.999 1.00 14.85 106 HIS B N 1
ATOM 3511 C CA . HIS B 1 108 ? 21.228 104.734 54.082 1.00 15.10 106 HIS B CA 1
ATOM 3512 C C . HIS B 1 108 ? 21.085 106.198 53.715 1.00 16.10 106 HIS B C 1
ATOM 3513 O O . HIS B 1 108 ? 22.084 106.930 53.633 1.00 18.94 106 HIS B O 1
ATOM 3520 N N . GLN B 1 109 ? 19.850 106.624 53.489 1.00 15.56 107 GLN B N 1
ATOM 3521 C CA . GLN B 1 109 ? 19.488 107.981 53.123 1.00 19.88 107 GLN B CA 1
ATOM 3522 C C . GLN B 1 109 ? 18.010 108.145 53.440 1.00 15.11 107 GLN B C 1
ATOM 3523 O O . GLN B 1 109 ? 17.274 107.162 53.570 1.00 17.25 107 GLN B O 1
ATOM 3529 N N . ARG B 1 110 ? 17.586 109.393 53.597 1.00 17.86 108 ARG B N 1
ATOM 3530 C CA . ARG B 1 110 ? 16.159 109.689 53.787 1.00 21.53 108 ARG B CA 1
ATOM 3531 C C . ARG B 1 110 ? 15.832 110.950 52.994 1.00 17.79 108 ARG B C 1
ATOM 3532 O O . ARG B 1 110 ? 15.893 112.062 53.517 1.00 19.11 108 ARG B O 1
ATOM 3540 N N . GLN B 1 111 ? 15.490 110.768 51.731 1.00 14.51 109 GLN B N 1
ATOM 3541 C CA . GLN B 1 111 ? 14.976 111.851 50.915 1.00 16.33 109 GLN B CA 1
ATOM 3542 C C . GLN B 1 111 ? 13.862 111.277 50.056 1.00 16.01 109 GLN B C 1
ATOM 3543 O O . GLN B 1 111 ? 13.875 110.089 49.734 1.00 17.27 109 GLN B O 1
ATOM 3549 N N . MET B 1 112 ? 12.902 112.126 49.687 1.00 15.10 110 MET B N 1
ATOM 3550 C CA . MET B 1 112 ? 11.810 111.751 48.803 1.00 12.03 110 MET B CA 1
ATOM 3551 C C . MET B 1 112 ? 12.113 112.233 47.387 1.00 17.69 110 MET B C 1
ATOM 3552 O O . MET B 1 112 ? 12.795 113.246 47.193 1.00 12.40 110 MET B O 1
ATOM 3557 N N . ILE B 1 113 ? 11.599 111.505 46.399 1.00 16.69 111 ILE B N 1
ATOM 3558 C CA . ILE B 1 113 ? 11.833 111.800 44.986 1.00 15.52 111 ILE B CA 1
ATOM 3559 C C . ILE B 1 113 ? 10.522 112.237 44.345 1.00 14.35 111 ILE B C 1
ATOM 3560 O O . ILE B 1 113 ? 9.470 111.621 44.571 1.00 11.70 111 ILE B O 1
ATOM 3565 N N . GLY B 1 114 ? 10.577 113.342 43.596 1.00 14.50 112 GLY B N 1
ATOM 3566 C CA . GLY B 1 114 ? 9.469 113.757 42.764 1.00 15.45 112 GLY B CA 1
ATOM 3567 C C . GLY B 1 114 ? 9.945 114.005 41.345 1.00 19.21 112 GLY B C 1
ATOM 3568 O O . GLY B 1 114 ? 11.131 114.224 41.092 1.00 16.96 112 GLY B O 1
ATOM 3569 N N . GLN B 1 115 ? 8.994 113.989 40.414 1.00 19.91 113 GLN B N 1
ATOM 3570 C CA . GLN B 1 115 ? 9.340 114.057 39.000 1.00 16.51 113 GLN B CA 1
ATOM 3571 C C . GLN B 1 115 ? 8.366 114.934 38.229 1.00 15.69 113 GLN B C 1
ATOM 3572 O O . GLN B 1 115 ? 7.169 114.963 38.521 1.00 17.17 113 GLN B O 1
ATOM 3578 N N . VAL B 1 116 ? 8.899 115.646 37.245 1.00 18.85 114 VAL B N 1
ATOM 3579 C CA . VAL B 1 116 ? 8.122 116.306 36.206 1.00 18.33 114 VAL B CA 1
ATOM 3580 C C . VAL B 1 116 ? 8.455 115.597 34.900 1.00 21.23 114 VAL B C 1
ATOM 3581 O O . VAL B 1 116 ? 9.636 115.410 34.572 1.00 17.39 114 VAL B O 1
ATOM 3585 N N . ALA B 1 117 ? 7.425 115.147 34.186 1.00 15.77 115 ALA B N 1
ATOM 3586 C CA . ALA B 1 117 ? 7.600 114.537 32.872 1.00 18.66 115 ALA B CA 1
ATOM 3587 C C . ALA B 1 117 ? 7.315 115.579 31.793 1.00 20.77 115 ALA B C 1
ATOM 3588 O O . ALA B 1 117 ? 6.308 116.292 31.861 1.00 21.64 115 ALA B O 1
ATOM 3590 N N . LEU B 1 118 ? 8.236 115.714 30.843 1.00 25.34 116 LEU B N 1
ATOM 3591 C CA . LEU B 1 118 ? 8.096 116.630 29.717 1.00 24.56 116 LEU B CA 1
ATOM 3592 C C . LEU B 1 118 ? 8.028 115.832 28.426 1.00 24.14 116 LEU B C 1
ATOM 3593 O O . LEU B 1 118 ? 8.714 114.814 28.282 1.00 22.44 116 LEU B O 1
ATOM 3598 N N . TYR B 1 119 ? 7.204 116.296 27.488 1.00 22.64 117 TYR B N 1
ATOM 3599 C CA . TYR B 1 119 ? 7.111 115.678 26.169 1.00 27.78 117 TYR B CA 1
ATOM 3600 C C . TYR B 1 119 ? 7.102 116.768 25.108 1.00 31.04 117 TYR B C 1
ATOM 3601 O O . TYR B 1 119 ? 6.982 117.962 25.409 1.00 28.78 117 TYR B O 1
ATOM 3610 N N . GLN B 1 120 ? 7.214 116.343 23.847 1.00 35.68 118 GLN B N 1
ATOM 3611 C CA . GLN B 1 120 ? 7.301 117.275 22.727 1.00 33.07 118 GLN B CA 1
ATOM 3612 C C . GLN B 1 120 ? 8.493 118.213 22.889 1.00 29.48 118 GLN B C 1
ATOM 3613 O O . GLN B 1 120 ? 8.389 119.422 22.671 1.00 34.21 118 GLN B O 1
ATOM 3619 N N . VAL B 1 121 ? 9.622 117.662 23.322 1.00 26.31 119 VAL B N 1
ATOM 3620 C CA . VAL B 1 121 ? 10.866 118.417 23.448 1.00 31.20 119 VAL B CA 1
ATOM 3621 C C . VAL B 1 121 ? 11.671 118.206 22.173 1.00 39.49 119 VAL B C 1
ATOM 3622 O O . VAL B 1 121 ? 12.214 117.120 21.947 1.00 37.71 119 VAL B O 1
ATOM 3626 N N . ALA B 1 122 ? 11.775 119.257 21.352 1.00 36.33 120 ALA B N 1
ATOM 3627 C CA . ALA B 1 122 ? 12.388 119.103 20.035 1.00 43.31 120 ALA B CA 1
ATOM 3628 C C . ALA B 1 122 ? 13.852 118.705 20.140 1.00 36.45 120 ALA B C 1
ATOM 3629 O O . ALA B 1 122 ? 14.319 117.832 19.398 1.00 45.19 120 ALA B O 1
ATOM 3631 N N . ASN B 1 123 ? 14.588 119.300 21.079 1.00 31.85 121 ASN B N 1
ATOM 3632 C CA . ASN B 1 123 ? 16.019 119.051 21.235 1.00 39.35 121 ASN B CA 1
ATOM 3633 C C . ASN B 1 123 ? 16.281 118.535 22.646 1.00 39.31 121 ASN B C 1
ATOM 3634 O O . ASN B 1 123 ? 16.759 119.278 23.518 1.00 35.78 121 ASN B O 1
ATOM 3639 N N . PRO B 1 124 ? 15.978 117.265 22.909 1.00 31.90 122 PRO B N 1
ATOM 3640 C CA . PRO B 1 124 ? 16.174 116.748 24.269 1.00 35.12 122 PRO B CA 1
ATOM 3641 C C . PRO B 1 124 ? 17.602 116.874 24.782 1.00 32.08 122 PRO B C 1
ATOM 3642 O O . PRO B 1 124 ? 17.787 117.196 25.963 1.00 35.64 122 PRO B O 1
ATOM 3646 N N . LYS B 1 125 ? 18.621 116.639 23.946 1.00 33.45 123 LYS B N 1
ATOM 3647 C CA . LYS B 1 125 ? 20.001 116.742 24.427 1.00 37.37 123 LYS B CA 1
ATOM 3648 C C . LYS B 1 125 ? 20.300 118.145 24.948 1.00 34.17 123 LYS B C 1
ATOM 3649 O O . LYS B 1 125 ? 20.843 118.316 26.047 1.00 36.49 123 LYS B O 1
ATOM 3651 N N . LEU B 1 126 ? 19.943 119.166 24.179 1.00 33.80 124 LEU B N 1
ATOM 3652 C CA . LEU B 1 126 ? 20.151 120.529 24.648 1.00 38.13 124 LEU B CA 1
ATOM 3653 C C . LEU B 1 126 ? 19.321 120.821 25.894 1.00 37.45 124 LEU B C 1
ATOM 3654 O O . LEU B 1 126 ? 19.824 121.397 26.869 1.00 33.89 124 LEU B O 1
ATOM 3659 N N . ALA B 1 127 ? 18.035 120.447 25.870 1.00 34.17 125 ALA B N 1
ATOM 3660 C CA . ALA B 1 127 ? 17.163 120.666 27.022 1.00 35.69 125 ALA B CA 1
ATOM 3661 C C . ALA B 1 127 ? 17.732 120.026 28.282 1.00 24.65 125 ALA B C 1
ATOM 3662 O O . ALA B 1 127 ? 17.705 120.631 29.361 1.00 31.34 125 ALA B O 1
ATOM 3664 N N . GLN B 1 128 ? 18.231 118.795 28.170 1.00 25.87 126 GLN B N 1
ATOM 3665 C CA . GLN B 1 128 ? 18.875 118.142 29.305 1.00 27.88 126 GLN B CA 1
ATOM 3666 C C . GLN B 1 128 ? 20.046 118.959 29.840 1.00 35.28 126 GLN B C 1
ATOM 3667 O O . GLN B 1 128 ? 20.192 119.125 31.058 1.00 28.88 126 GLN B O 1
ATOM 3673 N N . GLU B 1 129 ? 20.885 119.496 28.943 1.00 37.86 127 GLU B N 1
ATOM 3674 C CA . GLU B 1 129 ? 22.064 120.235 29.385 1.00 30.03 127 GLU B CA 1
ATOM 3675 C C . GLU B 1 129 ? 21.689 121.599 29.956 1.00 29.48 127 GLU B C 1
ATOM 3676 O O . GLU B 1 129 ? 22.274 122.035 30.952 1.00 27.36 127 GLU B O 1
ATOM 3682 N N . LYS B 1 130 ? 20.701 122.278 29.366 1.00 28.00 128 LYS B N 1
ATOM 3683 C CA . LYS B 1 130 ? 20.253 123.553 29.920 1.00 30.05 128 LYS B CA 1
ATOM 3684 C C . LYS B 1 130 ? 19.724 123.382 31.343 1.00 28.74 128 LYS B C 1
ATOM 3685 O O . LYS B 1 130 ? 20.094 124.132 32.253 1.00 29.08 128 LYS B O 1
ATOM 3691 N N . ILE B 1 131 ? 18.858 122.389 31.551 1.00 27.92 129 ILE B N 1
ATOM 3692 C CA . ILE B 1 131 ? 18.262 122.172 32.863 1.00 24.86 129 ILE B CA 1
ATOM 3693 C C . ILE B 1 131 ? 19.329 121.808 33.882 1.00 23.86 129 ILE B C 1
ATOM 3694 O O . ILE B 1 131 ? 19.354 122.341 34.996 1.00 24.45 129 ILE B O 1
ATOM 3699 N N . ALA B 1 132 ? 20.237 120.913 33.517 1.00 24.49 130 ALA B N 1
ATOM 3700 C CA . ALA B 1 132 ? 21.279 120.513 34.451 1.00 28.51 130 ALA B CA 1
ATOM 3701 C C . ALA B 1 132 ? 22.122 121.712 34.880 1.00 30.31 130 ALA B C 1
ATOM 3702 O O . ALA B 1 132 ? 22.549 121.801 36.039 1.00 27.27 130 ALA B O 1
ATOM 3704 N N . SER B 1 133 ? 22.358 122.653 33.963 1.00 22.80 131 SER B N 1
ATOM 3705 C CA . SER B 1 133 ? 23.178 123.818 34.274 1.00 23.64 131 SER B CA 1
ATOM 3706 C C . SER B 1 133 ? 22.463 124.820 35.179 1.00 28.36 131 SER B C 1
ATOM 3707 O O . SER B 1 133 ? 23.115 125.711 35.741 1.00 28.25 131 SER B O 1
ATOM 3710 N N . LYS B 1 134 ? 21.141 124.714 35.317 1.00 24.44 132 LYS B N 1
ATOM 3711 C CA . LYS B 1 134 ? 20.363 125.587 36.188 1.00 26.87 132 LYS B CA 1
ATOM 3712 C C . LYS B 1 134 ? 19.974 124.888 37.484 1.00 25.29 132 LYS B C 1
ATOM 3713 O O . LYS B 1 134 ? 19.018 125.300 38.154 1.00 24.94 132 LYS B O 1
ATOM 3719 N N . LYS B 1 135 ? 20.706 123.834 37.835 1.00 24.72 133 LYS B N 1
ATOM 3720 C CA . LYS B 1 135 ? 20.383 123.019 38.994 1.00 24.11 133 LYS B CA 1
ATOM 3721 C C . LYS B 1 135 ? 20.162 123.865 40.243 1.00 24.99 133 LYS B C 1
ATOM 3722 O O . LYS B 1 135 ? 19.091 123.816 40.850 1.00 16.58 133 LYS B O 1
ATOM 3728 N N . ALA B 1 136 ? 21.168 124.650 40.647 1.00 19.90 134 ALA B N 1
ATOM 3729 C CA . ALA B 1 136 ? 21.033 125.407 41.891 1.00 22.46 134 ALA B CA 1
ATOM 3730 C C . ALA B 1 136 ? 19.848 126.367 41.820 1.00 25.28 134 ALA B C 1
ATOM 3731 O O . ALA B 1 136 ? 19.065 126.485 42.776 1.00 22.12 134 ALA B O 1
ATOM 3733 N N . GLU B 1 137 ? 19.700 127.049 40.683 1.00 23.34 135 GLU B N 1
ATOM 3734 C CA A GLU B 1 137 ? 18.602 127.991 40.518 0.54 23.44 135 GLU B CA 1
ATOM 3735 C CA B GLU B 1 137 ? 18.601 127.989 40.502 0.46 23.45 135 GLU B CA 1
ATOM 3736 C C . GLU B 1 137 ? 17.248 127.294 40.620 1.00 22.69 135 GLU B C 1
ATOM 3737 O O . GLU B 1 137 ? 16.311 127.835 41.224 1.00 23.29 135 GLU B O 1
ATOM 3748 N N . LEU B 1 138 ? 17.127 126.092 40.046 1.00 18.76 136 LEU B N 1
ATOM 3749 C CA . LEU B 1 138 ? 15.864 125.351 40.089 1.00 24.22 136 LEU B CA 1
ATOM 3750 C C . LEU B 1 138 ? 15.572 124.806 41.489 1.00 24.92 136 LEU B C 1
ATOM 3751 O O . LEU B 1 138 ? 14.405 124.702 41.887 1.00 20.11 136 LEU B O 1
ATOM 3756 N N . LEU B 1 139 ? 16.610 124.368 42.211 1.00 20.32 137 LEU B N 1
ATOM 3757 C CA . LEU B 1 139 ? 16.420 123.918 43.590 1.00 16.54 137 LEU B CA 1
ATOM 3758 C C . LEU B 1 139 ? 16.017 125.078 44.491 1.00 21.60 137 LEU B C 1
ATOM 3759 O O . LEU B 1 139 ? 15.204 124.909 45.410 1.00 19.31 137 LEU B O 1
ATOM 3764 N N . GLU B 1 140 ? 16.567 126.266 44.237 1.00 21.22 138 GLU B N 1
ATOM 3765 C CA . GLU B 1 140 ? 16.163 127.441 44.998 1.00 20.02 138 GLU B CA 1
ATOM 3766 C C . GLU B 1 140 ? 14.714 127.801 44.711 1.00 23.08 138 GLU B C 1
ATOM 3767 O O . GLU B 1 140 ? 14.002 128.289 45.594 1.00 21.65 138 GLU B O 1
ATOM 3773 N N . LEU B 1 141 ? 14.278 127.613 43.465 1.00 17.88 139 LEU B N 1
ATOM 3774 C CA . LEU B 1 141 ? 12.885 127.873 43.117 1.00 25.18 139 LEU B CA 1
ATOM 3775 C C . LEU B 1 141 ? 11.944 126.931 43.862 1.00 19.01 139 LEU B C 1
ATOM 3776 O O . LEU B 1 141 ? 10.942 127.368 44.435 1.00 23.24 139 LEU B O 1
ATOM 3781 N N . ALA B 1 142 ? 12.266 125.633 43.890 1.00 19.51 140 ALA B N 1
ATOM 3782 C CA . ALA B 1 142 ? 11.431 124.690 44.633 1.00 18.74 140 ALA B CA 1
ATOM 3783 C C . ALA B 1 142 ? 11.375 125.062 46.107 1.00 17.61 140 ALA B C 1
ATOM 3784 O O . ALA B 1 142 ? 10.313 124.985 46.739 1.00 23.28 140 ALA B O 1
ATOM 3786 N N . ASN B 1 143 ? 12.512 125.455 46.676 1.00 18.35 141 ASN B N 1
ATOM 3787 C CA . ASN B 1 143 ? 12.533 125.799 48.088 1.00 20.11 141 ASN B CA 1
ATOM 3788 C C . ASN B 1 143 ? 11.708 127.045 48.364 1.00 20.49 141 ASN B C 1
ATOM 3789 O O . ASN B 1 143 ? 11.045 127.130 49.398 1.00 18.92 141 ASN B O 1
ATOM 3794 N N . GLN B 1 144 ? 11.750 128.030 47.462 1.00 18.82 142 GLN B N 1
ATOM 3795 C CA . GLN B 1 144 ? 10.929 129.222 47.646 1.00 27.42 142 GLN B CA 1
ATOM 3796 C C . GLN B 1 144 ? 9.439 128.944 47.471 1.00 18.75 142 GLN B C 1
ATOM 3797 O O . GLN B 1 144 ? 8.619 129.665 48.043 1.00 19.57 142 GLN B O 1
ATOM 3803 N N . ALA B 1 145 ? 9.073 127.903 46.720 1.00 22.66 143 ALA B N 1
ATOM 3804 C CA . ALA B 1 145 ? 7.668 127.549 46.538 1.00 21.88 143 ALA B CA 1
ATOM 3805 C C . ALA B 1 145 ? 7.072 126.897 47.775 1.00 22.86 143 ALA B C 1
ATOM 3806 O O . ALA B 1 145 ? 5.849 126.786 47.866 1.00 22.91 143 ALA B O 1
ATOM 3808 N N . TYR B 1 146 ? 7.904 126.394 48.681 1.00 21.02 144 TYR B N 1
ATOM 3809 C CA . TYR B 1 146 ? 7.454 125.727 49.905 1.00 20.55 144 TYR B CA 1
ATOM 3810 C C . TYR B 1 146 ? 8.417 126.137 51.007 1.00 23.59 144 TYR B C 1
ATOM 3811 O O . TYR B 1 146 ? 9.140 125.305 51.568 1.00 21.62 144 TYR B O 1
ATOM 3820 N N . PRO B 1 147 ? 8.405 127.425 51.385 1.00 24.08 145 PRO B N 1
ATOM 3821 C CA . PRO B 1 147 ? 9.505 127.973 52.199 1.00 23.59 145 PRO B CA 1
ATOM 3822 C C . PRO B 1 147 ? 9.593 127.441 53.617 1.00 25.25 145 PRO B C 1
ATOM 3823 O O . PRO B 1 147 ? 10.619 127.666 54.266 1.00 24.46 145 PRO B O 1
ATOM 3827 N N . SER B 1 148 ? 8.561 126.779 54.143 1.00 24.30 146 SER B N 1
ATOM 3828 C CA . SER B 1 148 ? 8.629 126.326 55.533 1.00 18.55 146 SER B CA 1
ATOM 3829 C C . SER B 1 148 ? 9.701 125.264 55.748 1.00 22.37 146 SER B C 1
ATOM 3830 O O . SER B 1 148 ? 10.363 125.266 56.793 1.00 19.90 146 SER B O 1
ATOM 3833 N N . ILE B 1 149 ? 9.901 124.356 54.778 1.00 19.17 147 ILE B N 1
ATOM 3834 C CA . ILE B 1 149 ? 10.807 123.228 55.009 1.00 22.30 147 ILE B CA 1
ATOM 3835 C C . ILE B 1 149 ? 12.262 123.693 55.122 1.00 22.07 147 ILE B C 1
ATOM 3836 O O . ILE B 1 149 ? 13.037 123.149 55.922 1.00 19.46 147 ILE B O 1
ATOM 3841 N N . VAL B 1 150 ? 12.663 124.710 54.362 1.00 20.94 148 VAL B N 1
ATOM 3842 C CA . VAL B 1 150 ? 14.047 125.149 54.508 1.00 23.28 148 VAL B CA 1
ATOM 3843 C C . VAL B 1 150 ? 14.249 125.817 55.865 1.00 22.46 148 VAL B C 1
ATOM 3844 O O . VAL B 1 150 ? 15.260 125.580 56.533 1.00 23.61 148 VAL B O 1
ATOM 3848 N N . LYS B 1 151 ? 13.281 126.633 56.311 1.00 24.17 149 LYS B N 1
ATOM 3849 C CA . LYS B 1 151 ? 13.392 127.232 57.642 1.00 21.06 149 LYS B CA 1
ATOM 3850 C C . LYS B 1 151 ? 13.521 126.169 58.723 1.00 22.69 149 LYS B C 1
ATOM 3851 O O . LYS B 1 151 ? 14.191 126.388 59.738 1.00 24.64 149 LYS B O 1
ATOM 3857 N N . ARG B 1 152 ? 12.921 125.008 58.518 1.00 22.00 150 ARG B N 1
ATOM 3858 C CA . ARG B 1 152 ? 12.961 123.950 59.511 1.00 22.91 150 ARG B CA 1
ATOM 3859 C C . ARG B 1 152 ? 14.157 123.017 59.337 1.00 25.95 150 ARG B C 1
ATOM 3860 O O . ARG B 1 152 ? 14.286 122.064 60.112 1.00 24.05 150 ARG B O 1
ATOM 3868 N N . GLY B 1 153 ? 15.024 123.266 58.347 1.00 23.50 151 GLY B N 1
ATOM 3869 C CA . GLY B 1 153 ? 16.244 122.494 58.154 1.00 24.46 151 GLY B CA 1
ATOM 3870 C C . GLY B 1 153 ? 16.249 121.493 57.011 1.00 24.27 151 GLY B C 1
ATOM 3871 O O . GLY B 1 153 ? 17.275 120.832 56.804 1.00 22.68 151 GLY B O 1
ATOM 3872 N N . GLY B 1 154 ? 15.153 121.337 56.280 1.00 23.46 152 GLY B N 1
ATOM 3873 C CA . GLY B 1 154 ? 15.063 120.427 55.145 1.00 20.18 152 GLY B CA 1
ATOM 3874 C C . GLY B 1 154 ? 15.152 121.139 53.811 1.00 21.65 152 GLY B C 1
ATOM 3875 O O . GLY B 1 154 ? 15.769 122.203 53.687 1.00 23.26 152 GLY B O 1
ATOM 3876 N N . GLY B 1 155 ? 14.567 120.522 52.784 1.00 12.43 153 GLY B N 1
ATOM 3877 C CA . GLY B 1 155 ? 14.400 121.166 51.502 1.00 14.33 153 GLY B CA 1
ATOM 3878 C C . GLY B 1 155 ? 14.926 120.330 50.355 1.00 16.54 153 GLY B C 1
ATOM 3879 O O . GLY B 1 155 ? 15.436 119.225 50.527 1.00 14.39 153 GLY B O 1
ATOM 3880 N N . ALA B 1 156 ? 14.785 120.886 49.154 1.00 13.88 154 ALA B N 1
ATOM 3881 C CA . ALA B 1 156 ? 15.205 120.201 47.943 1.00 16.15 154 ALA B CA 1
ATOM 3882 C C . ALA B 1 156 ? 16.727 120.242 47.840 1.00 19.99 154 ALA B C 1
ATOM 3883 O O . ALA B 1 156 ? 17.332 121.319 47.866 1.00 20.40 154 ALA B O 1
ATOM 3885 N N . ARG B 1 157 ? 17.335 119.069 47.686 1.00 17.76 155 ARG B N 1
ATOM 3886 C CA . ARG B 1 157 ? 18.779 118.902 47.779 1.00 16.09 155 ARG B CA 1
ATOM 3887 C C . ARG B 1 157 ? 19.459 118.602 46.460 1.00 19.06 155 ARG B C 1
ATOM 3888 O O . ARG B 1 157 ? 20.639 118.912 46.316 1.00 20.77 155 ARG B O 1
ATOM 3896 N N . ASP B 1 158 ? 18.767 117.982 45.509 1.00 17.87 156 ASP B N 1
ATOM 3897 C CA . ASP B 1 158 ? 19.411 117.550 44.279 1.00 24.24 156 ASP B CA 1
ATOM 3898 C C . ASP B 1 158 ? 18.385 117.519 43.163 1.00 22.30 156 ASP B C 1
ATOM 3899 O O . ASP B 1 158 ? 17.174 117.616 43.395 1.00 21.85 156 ASP B O 1
ATOM 3904 N N . LEU B 1 159 ? 18.895 117.403 41.940 1.00 24.46 157 LEU B N 1
ATOM 3905 C CA . LEU B 1 159 ? 18.074 117.386 40.742 1.00 17.24 157 LEU B CA 1
ATOM 3906 C C . LEU B 1 159 ? 18.849 116.653 39.661 1.00 26.68 157 LEU B C 1
ATOM 3907 O O . LEU B 1 159 ? 20.062 116.836 39.533 1.00 27.92 157 LEU B O 1
ATOM 3912 N N . HIS B 1 160 ? 18.157 115.793 38.918 1.00 23.75 158 HIS B N 1
ATOM 3913 C CA A HIS B 1 160 ? 18.719 115.036 37.802 0.57 26.81 158 HIS B CA 1
ATOM 3914 C CA B HIS B 1 160 ? 18.776 115.286 37.714 0.43 26.87 158 HIS B CA 1
ATOM 3915 C C . HIS B 1 160 ? 17.720 115.047 36.653 1.00 25.98 158 HIS B C 1
ATOM 3916 O O . HIS B 1 160 ? 16.507 115.007 36.902 1.00 23.60 158 HIS B O 1
ATOM 3929 N N . VAL B 1 161 ? 18.224 115.031 35.423 1.00 24.33 159 VAL B N 1
ATOM 3930 C CA . VAL B 1 161 ? 17.420 115.028 34.209 1.00 27.03 159 VAL B CA 1
ATOM 3931 C C . VAL B 1 161 ? 17.774 113.771 33.432 1.00 29.52 159 VAL B C 1
ATOM 3932 O O . VAL B 1 161 ? 18.959 113.469 33.245 1.00 27.83 159 VAL B O 1
ATOM 3936 N N . GLU B 1 162 ? 16.753 113.046 32.981 1.00 26.44 160 GLU B N 1
ATOM 3937 C CA . GLU B 1 162 ? 16.934 111.806 32.244 1.00 27.55 160 GLU B CA 1
ATOM 3938 C C . GLU B 1 162 ? 16.051 111.836 31.012 1.00 30.33 160 GLU B C 1
ATOM 3939 O O . GLU B 1 162 ? 14.898 112.280 31.075 1.00 24.37 160 GLU B O 1
ATOM 3945 N N . GLN B 1 163 ? 16.605 111.366 29.897 1.00 26.89 161 GLN B N 1
ATOM 3946 C CA . GLN B 1 163 ? 15.824 111.049 28.715 1.00 29.19 161 GLN B CA 1
ATOM 3947 C C . GLN B 1 163 ? 15.333 109.613 28.826 1.00 29.62 161 GLN B C 1
ATOM 3948 O O . GLN B 1 163 ? 16.112 108.704 29.131 1.00 34.47 161 GLN B O 1
ATOM 3954 N N . ILE B 1 164 ? 14.040 109.417 28.623 1.00 31.49 162 ILE B N 1
ATOM 3955 C CA . ILE B 1 164 ? 13.435 108.092 28.580 1.00 31.81 162 ILE B CA 1
ATOM 3956 C C . ILE B 1 164 ? 12.829 107.953 27.189 1.00 34.44 162 ILE B C 1
ATOM 3957 O O . ILE B 1 164 ? 11.817 108.597 26.873 1.00 33.21 162 ILE B O 1
ATOM 3962 N N . LYS B 1 165 ? 13.512 107.197 26.327 1.00 32.61 163 LYS B N 1
ATOM 3963 C CA . LYS B 1 165 ? 13.071 106.959 24.958 1.00 37.38 163 LYS B CA 1
ATOM 3964 C C . LYS B 1 165 ? 11.887 105.999 24.913 1.00 40.90 163 LYS B C 1
ATOM 3965 O O . LYS B 1 165 ? 11.659 105.207 25.832 1.00 38.36 163 LYS B O 1
ATOM 3971 N N . GLY B 1 166 ? 11.108 106.100 23.851 1.00 39.14 164 GLY B N 1
ATOM 3972 C CA . GLY B 1 166 ? 9.953 105.242 23.719 1.00 38.01 164 GLY B CA 1
ATOM 3973 C C . GLY B 1 166 ? 8.896 105.892 22.830 1.00 45.36 164 GLY B C 1
ATOM 3974 O O . GLY B 1 166 ? 9.213 106.559 21.840 1.00 41.55 164 GLY B O 1
ATOM 3975 N N . GLU B 1 167 ? 7.630 105.659 23.213 1.00 40.65 165 GLU B N 1
ATOM 3976 C CA . GLU B 1 167 ? 6.456 106.079 22.443 1.00 38.90 165 GLU B CA 1
ATOM 3977 C C . GLU B 1 167 ? 5.510 106.864 23.339 1.00 35.06 165 GLU B C 1
ATOM 3978 O O . GLU B 1 167 ? 4.587 106.296 23.933 1.00 41.43 165 GLU B O 1
ATOM 3984 N N . PRO B 1 168 ? 5.698 108.179 23.456 1.00 38.66 166 PRO B N 1
ATOM 3985 C CA . PRO B 1 168 ? 6.766 108.954 22.830 1.00 31.44 166 PRO B CA 1
ATOM 3986 C C . PRO B 1 168 ? 7.989 108.996 23.725 1.00 31.39 166 PRO B C 1
ATOM 3987 O O . PRO B 1 168 ? 8.044 108.229 24.677 1.00 35.28 166 PRO B O 1
ATOM 3991 N N . ASP B 1 169 ? 8.976 109.821 23.392 1.00 31.03 167 ASP B N 1
ATOM 3992 C CA . ASP B 1 169 ? 10.089 110.066 24.298 1.00 32.93 167 ASP B CA 1
ATOM 3993 C C . ASP B 1 169 ? 9.652 111.008 25.417 1.00 26.62 167 ASP B C 1
ATOM 3994 O O . ASP B 1 169 ? 8.843 111.915 25.206 1.00 35.25 167 ASP B O 1
ATOM 3999 N N . PHE B 1 170 ? 10.198 110.800 26.612 1.00 25.46 168 PHE B N 1
ATOM 4000 C CA . PHE B 1 170 ? 9.969 111.710 27.729 1.00 30.13 168 PHE B CA 1
ATOM 4001 C C . PHE B 1 170 ? 11.292 112.271 28.239 1.00 27.67 168 PHE B C 1
ATOM 4002 O O . PHE B 1 170 ? 12.312 111.574 28.260 1.00 27.96 168 PHE B O 1
ATOM 4010 N N . LEU B 1 171 ? 11.275 113.534 28.652 1.00 23.16 169 LEU B N 1
ATOM 4011 C CA . LEU B 1 171 ? 12.376 114.125 29.401 1.00 30.11 169 LEU B CA 1
ATOM 4012 C C . LEU B 1 171 ? 11.889 114.295 30.832 1.00 24.77 169 LEU B C 1
ATOM 4013 O O . LEU B 1 171 ? 10.931 115.030 31.077 1.00 23.71 169 LEU B O 1
ATOM 4018 N N . VAL B 1 172 ? 12.538 113.617 31.769 1.00 26.17 170 VAL B N 1
ATOM 4019 C CA . VAL B 1 172 ? 12.053 113.521 33.142 1.00 23.88 170 VAL B CA 1
ATOM 4020 C C . VAL B 1 172 ? 13.016 114.276 34.054 1.00 18.97 170 VAL B C 1
ATOM 4021 O O . VAL B 1 172 ? 14.229 114.034 34.035 1.00 23.57 170 VAL B O 1
ATOM 4025 N N . VAL B 1 173 ? 12.479 115.224 34.816 1.00 17.39 171 VAL B N 1
ATOM 4026 C CA . VAL B 1 173 ? 13.229 115.945 35.839 1.00 20.25 171 VAL B CA 1
ATOM 4027 C C . VAL B 1 173 ? 12.832 115.374 37.194 1.00 20.47 171 VAL B C 1
ATOM 4028 O O . VAL B 1 173 ? 11.645 115.405 37.569 1.00 15.13 171 VAL B O 1
ATOM 4032 N N . TYR B 1 174 ? 13.820 114.872 37.933 1.00 15.52 172 TYR B N 1
ATOM 4033 C CA . TYR B 1 174 ? 13.622 114.331 39.271 1.00 18.22 172 TYR B CA 1
ATOM 4034 C C . TYR B 1 174 ? 14.200 115.285 40.301 1.00 16.39 172 TYR B C 1
ATOM 4035 O O . TYR B 1 174 ? 15.308 115.803 40.128 1.00 18.87 172 TYR B O 1
ATOM 4044 N N . ILE B 1 175 ? 13.471 115.493 41.385 1.00 16.02 173 ILE B N 1
ATOM 4045 C CA . ILE B 1 175 ? 14.007 116.262 42.499 1.00 19.60 173 ILE B CA 1
ATOM 4046 C C . ILE B 1 175 ? 14.077 115.357 43.722 1.00 20.05 173 ILE B C 1
ATOM 4047 O O . ILE B 1 175 ? 13.260 114.444 43.893 1.00 14.66 173 ILE B O 1
ATOM 4052 N N . HIS B 1 176 ? 15.094 115.604 44.553 1.00 16.55 174 HIS B N 1
ATOM 4053 C CA . HIS B 1 176 ? 15.359 114.885 45.792 1.00 16.30 174 HIS B CA 1
ATOM 4054 C C . HIS B 1 176 ? 15.242 115.880 46.931 1.00 18.10 174 HIS B C 1
ATOM 4055 O O . HIS B 1 176 ? 15.936 116.901 46.941 1.00 18.66 174 HIS B O 1
ATOM 4062 N N . VAL B 1 177 ? 14.366 115.593 47.876 1.00 14.91 175 VAL B N 1
ATOM 4063 C CA . VAL B 1 177 ? 13.931 116.581 48.849 1.00 11.72 175 VAL B CA 1
ATOM 4064 C C . VAL B 1 177 ? 14.048 115.975 50.234 1.00 14.76 175 VAL B C 1
ATOM 4065 O O . VAL B 1 177 ? 13.624 114.834 50.455 1.00 18.34 175 VAL B O 1
ATOM 4069 N N . ASP B 1 178 ? 14.654 116.720 51.153 1.00 17.62 176 ASP B N 1
ATOM 4070 C CA . ASP B 1 178 ? 14.651 116.359 52.566 1.00 15.77 176 ASP B CA 1
ATOM 4071 C C . ASP B 1 178 ? 13.336 116.837 53.187 1.00 17.08 176 ASP B C 1
ATOM 4072 O O . ASP B 1 178 ? 13.138 118.040 53.390 1.00 14.33 176 ASP B O 1
ATOM 4077 N N . THR B 1 179 ? 12.430 115.900 53.488 1.00 13.76 177 THR B N 1
ATOM 4078 C CA . THR B 1 179 ? 11.139 116.235 54.058 1.00 15.93 177 THR B CA 1
ATOM 4079 C C . THR B 1 179 ? 11.116 116.060 55.571 1.00 20.39 177 THR B C 1
ATOM 4080 O O . THR B 1 179 ? 10.059 116.231 56.189 1.00 18.65 177 THR B O 1
ATOM 4084 N N . GLN B 1 180 ? 12.249 115.703 56.172 1.00 16.91 178 GLN B N 1
ATOM 4085 C CA . GLN B 1 180 ? 12.397 115.606 57.625 1.00 19.19 178 GLN B CA 1
ATOM 4086 C C . GLN B 1 180 ? 11.392 114.558 58.102 1.00 18.88 178 GLN B C 1
ATOM 4087 O O . GLN B 1 180 ? 11.428 113.432 57.587 1.00 17.79 178 GLN B O 1
ATOM 4093 N N . GLU B 1 181 ? 10.503 114.863 59.056 1.00 16.81 179 GLU B N 1
ATOM 4094 C CA . GLU B 1 181 ? 9.658 113.828 59.654 1.00 16.48 179 GLU B CA 1
ATOM 4095 C C . GLU B 1 181 ? 8.371 113.544 58.878 1.00 19.53 179 GLU B C 1
ATOM 4096 O O . GLU B 1 181 ? 7.645 112.612 59.249 1.00 19.87 179 GLU B O 1
ATOM 4102 N N . ALA B 1 182 ? 8.086 114.283 57.803 1.00 21.52 180 ALA B N 1
ATOM 4103 C CA . ALA B 1 182 ? 6.847 114.143 57.046 1.00 23.66 180 ALA B CA 1
ATOM 4104 C C . ALA B 1 182 ? 7.052 113.322 55.780 1.00 27.76 180 ALA B C 1
ATOM 4105 O O . ALA B 1 182 ? 8.163 113.205 55.258 1.00 19.88 180 ALA B O 1
ATOM 4107 N N . MET B 1 183 ? 5.935 112.804 55.247 1.00 29.29 181 MET B N 1
ATOM 4108 C CA . MET B 1 183 ? 5.994 112.060 53.987 1.00 37.21 181 MET B CA 1
ATOM 4109 C C . MET B 1 183 ? 6.214 112.982 52.789 1.00 28.38 181 MET B C 1
ATOM 4110 O O . MET B 1 183 ? 6.935 112.623 51.853 1.00 28.42 181 MET B O 1
ATOM 4115 N N . GLY B 1 184 ? 5.597 114.161 52.788 1.00 26.88 182 GLY B N 1
ATOM 4116 C CA . GLY B 1 184 ? 5.941 115.175 51.803 1.00 26.12 182 GLY B CA 1
ATOM 4117 C C . GLY B 1 184 ? 5.309 115.063 50.429 1.00 22.42 182 GLY B C 1
ATOM 4118 O O . GLY B 1 184 ? 5.806 115.676 49.476 1.00 18.41 182 GLY B O 1
ATOM 4119 N N . ALA B 1 185 ? 4.209 114.330 50.286 1.00 25.59 183 ALA B N 1
ATOM 4120 C CA . ALA B 1 185 ? 3.535 114.314 48.994 1.00 21.28 183 ALA B CA 1
ATOM 4121 C C . ALA B 1 185 ? 3.121 115.725 48.600 1.00 25.08 183 ALA B C 1
ATOM 4122 O O . ALA B 1 185 ? 3.357 116.167 47.468 1.00 19.37 183 ALA B O 1
ATOM 4124 N N . ASN B 1 186 ? 2.501 116.454 49.532 1.00 19.80 184 ASN B N 1
ATOM 4125 C CA . ASN B 1 186 ? 2.066 117.808 49.229 1.00 22.76 184 ASN B CA 1
ATOM 4126 C C . ASN B 1 186 ? 3.257 118.741 49.004 1.00 17.88 184 ASN B C 1
ATOM 4127 O O . ASN B 1 186 ? 3.217 119.611 48.124 1.00 18.97 184 ASN B O 1
ATOM 4132 N N . MET B 1 187 ? 4.314 118.593 49.804 1.00 16.28 185 MET B N 1
ATOM 4133 C CA . MET B 1 187 ? 5.517 119.401 49.607 1.00 19.91 185 MET B CA 1
ATOM 4134 C C . MET B 1 187 ? 6.082 119.216 48.200 1.00 16.60 185 MET B C 1
ATOM 4135 O O . MET B 1 187 ? 6.312 120.191 47.472 1.00 18.57 185 MET B O 1
ATOM 4140 N N . LEU B 1 188 ? 6.323 117.966 47.800 1.00 13.57 186 LEU B N 1
ATOM 4141 C CA . LEU B 1 188 ? 6.893 117.732 46.479 1.00 21.82 186 LEU B CA 1
ATOM 4142 C C . LEU B 1 188 ? 5.943 118.203 45.388 1.00 18.86 186 LEU B C 1
ATOM 4143 O O . LEU B 1 188 ? 6.359 118.860 44.422 1.00 19.10 186 LEU B O 1
ATOM 4148 N N . ASN B 1 189 ? 4.657 117.908 45.534 1.00 17.86 187 ASN B N 1
ATOM 4149 C CA . ASN B 1 189 ? 3.720 118.323 44.504 1.00 21.63 187 ASN B CA 1
ATOM 4150 C C . ASN B 1 189 ? 3.729 119.846 44.352 1.00 19.53 187 ASN B C 1
ATOM 4151 O O . ASN B 1 189 ? 3.674 120.364 43.234 1.00 22.09 187 ASN B O 1
ATOM 4156 N N . THR B 1 190 ? 3.855 120.578 45.462 1.00 15.72 188 THR B N 1
ATOM 4157 C CA . THR B 1 190 ? 3.906 122.040 45.395 1.00 15.37 188 THR B CA 1
ATOM 4158 C C . THR B 1 190 ? 5.188 122.534 44.735 1.00 23.07 188 THR B C 1
ATOM 4159 O O . THR B 1 190 ? 5.164 123.498 43.953 1.00 21.29 188 THR B O 1
ATOM 4163 N N . MET B 1 191 ? 6.329 121.943 45.110 1.00 21.23 189 MET B N 1
ATOM 4164 C CA . MET B 1 191 ? 7.596 122.311 44.486 1.00 19.43 189 MET B CA 1
ATOM 4165 C C . MET B 1 191 ? 7.578 122.009 43.000 1.00 22.30 189 MET B C 1
ATOM 4166 O O . MET B 1 191 ? 7.989 122.839 42.179 1.00 18.62 189 MET B O 1
ATOM 4171 N N . LEU B 1 192 ? 7.078 120.832 42.632 1.00 19.57 190 LEU B N 1
ATOM 4172 C CA . LEU B 1 192 ? 7.103 120.434 41.232 1.00 23.48 190 LEU B CA 1
ATOM 4173 C C . LEU B 1 192 ? 6.206 121.331 40.391 1.00 22.46 190 LEU B C 1
ATOM 4174 O O . LEU B 1 192 ? 6.573 121.717 39.274 1.00 20.95 190 LEU B O 1
ATOM 4179 N N . GLU B 1 193 ? 5.040 121.695 40.927 1.00 22.64 191 GLU B N 1
ATOM 4180 C CA . GLU B 1 193 ? 4.143 122.604 40.223 1.00 23.08 191 GLU B CA 1
ATOM 4181 C C . GLU B 1 193 ? 4.832 123.936 39.930 1.00 21.70 191 GLU B C 1
ATOM 4182 O O . GLU B 1 193 ? 4.647 124.517 38.856 1.00 24.62 191 GLU B O 1
ATOM 4188 N N . ALA B 1 194 ? 5.627 124.441 40.882 1.00 22.15 192 ALA B N 1
ATOM 4189 C CA . ALA B 1 194 ? 6.350 125.691 40.675 1.00 26.48 192 ALA B CA 1
ATOM 4190 C C . ALA B 1 194 ? 7.417 125.556 39.598 1.00 23.72 192 ALA B C 1
ATOM 4191 O O . ALA B 1 194 ? 7.706 126.526 38.889 1.00 20.28 192 ALA B O 1
ATOM 4193 N N . LEU B 1 195 ? 8.004 124.369 39.456 1.00 18.61 193 LEU B N 1
ATOM 4194 C CA . LEU B 1 195 ? 9.065 124.158 38.478 1.00 25.19 193 LEU B CA 1
ATOM 4195 C C . LEU B 1 195 ? 8.548 124.041 37.046 1.00 26.27 193 LEU B C 1
ATOM 4196 O O . LEU B 1 195 ? 9.319 124.292 36.112 1.00 24.35 193 LEU B O 1
ATOM 4201 N N . LYS B 1 196 ? 7.280 123.652 36.857 1.00 21.19 194 LYS B N 1
ATOM 4202 C CA . LYS B 1 196 ? 6.739 123.380 35.524 1.00 21.90 194 LYS B CA 1
ATOM 4203 C C . LYS B 1 196 ? 6.964 124.497 34.512 1.00 27.14 194 LYS B C 1
ATOM 4204 O O . LYS B 1 196 ? 7.509 124.221 33.431 1.00 23.89 194 LYS B O 1
ATOM 4210 N N . PRO B 1 197 ? 6.573 125.745 34.773 1.00 23.97 195 PRO B N 1
ATOM 4211 C CA . PRO B 1 197 ? 6.764 126.784 33.747 1.00 23.43 195 PRO B CA 1
ATOM 4212 C C . PRO B 1 197 ? 8.209 126.931 33.314 1.00 29.50 195 PRO B C 1
ATOM 4213 O O . PRO B 1 197 ? 8.490 126.987 32.109 1.00 25.54 195 PRO B O 1
ATOM 4217 N N . VAL B 1 198 ? 9.140 127.002 34.268 1.00 25.12 196 VAL B N 1
ATOM 4218 C CA . VAL B 1 198 ? 10.533 127.224 33.910 1.00 26.02 196 VAL B CA 1
ATOM 4219 C C . VAL B 1 198 ? 11.110 125.984 33.232 1.00 30.16 196 VAL B C 1
ATOM 4220 O O . VAL B 1 198 ? 11.905 126.086 32.290 1.00 23.00 196 VAL B O 1
ATOM 4224 N N . LEU B 1 199 ? 10.698 124.795 33.676 1.00 24.42 197 LEU B N 1
ATOM 4225 C CA . LEU B 1 199 ? 11.146 123.576 33.007 1.00 24.84 197 LEU B CA 1
ATOM 4226 C C . LEU B 1 199 ? 10.648 123.526 31.565 1.00 25.01 197 LEU B C 1
ATOM 4227 O O . LEU B 1 199 ? 11.336 123.011 30.679 1.00 25.82 197 LEU B O 1
ATOM 4232 N N . GLU B 1 200 ? 9.431 124.010 31.319 1.00 27.60 198 GLU B N 1
ATOM 4233 C CA . GLU B 1 200 ? 8.925 124.071 29.953 1.00 30.21 198 GLU B CA 1
ATOM 4234 C C . GLU B 1 200 ? 9.721 125.056 29.107 1.00 32.52 198 GLU B C 1
ATOM 4235 O O . GLU B 1 200 ? 10.080 124.758 27.957 1.00 29.75 198 GLU B O 1
ATOM 4241 N N . GLU B 1 201 ? 9.979 126.249 29.651 1.00 31.03 199 GLU B N 1
ATOM 4242 C CA . GLU B 1 201 ? 10.752 127.243 28.916 1.00 31.94 199 GLU B CA 1
ATOM 4243 C C . GLU B 1 201 ? 12.160 126.736 28.654 1.00 31.05 199 GLU B C 1
ATOM 4244 O O . GLU B 1 201 ? 12.678 126.863 27.537 1.00 37.02 199 GLU B O 1
ATOM 4246 N N . LEU B 1 202 ? 12.796 126.150 29.667 1.00 25.86 200 LEU B N 1
ATOM 4247 C CA . LEU B 1 202 ? 14.161 125.672 29.476 1.00 25.44 200 LEU B CA 1
ATOM 4248 C C . LEU B 1 202 ? 14.224 124.569 28.423 1.00 27.87 200 LEU B C 1
ATOM 4249 O O . LEU B 1 202 ? 15.212 124.456 27.690 1.00 27.95 200 LEU B O 1
ATOM 4254 N N . SER B 1 203 ? 13.230 123.686 28.397 1.00 28.59 201 SER B N 1
ATOM 4255 C CA . SER B 1 203 ? 13.226 122.584 27.447 1.00 26.57 201 SER B CA 1
ATOM 4256 C C . SER B 1 203 ? 12.471 122.920 26.170 1.00 30.38 201 SER B C 1
ATOM 4257 O O . SER B 1 203 ? 12.591 122.187 25.183 1.00 32.01 201 SER B O 1
ATOM 4260 N N . GLN B 1 204 ? 11.688 123.995 26.174 1.00 33.09 202 GLN B N 1
ATOM 4261 C CA . GLN B 1 204 ? 10.744 124.281 25.094 1.00 36.25 202 GLN B CA 1
ATOM 4262 C C . GLN B 1 204 ? 9.821 123.093 24.867 1.00 35.45 202 GLN B C 1
ATOM 4263 O O . GLN B 1 204 ? 9.429 122.791 23.738 1.00 34.47 202 GLN B O 1
ATOM 4269 N N . GLY B 1 205 ? 9.478 122.406 25.953 1.00 35.72 203 GLY B N 1
ATOM 4270 C CA . GLY B 1 205 ? 8.605 121.255 25.878 1.00 27.85 203 GLY B CA 1
ATOM 4271 C C . GLY B 1 205 ? 7.306 121.417 26.647 1.00 34.64 203 GLY B C 1
ATOM 4272 O O . GLY B 1 205 ? 6.995 122.497 27.163 1.00 32.69 203 GLY B O 1
ATOM 4273 N N . GLN B 1 206 ? 6.535 120.339 26.721 1.00 32.59 204 GLN B N 1
ATOM 4274 C CA . GLN B 1 206 ? 5.237 120.330 27.377 1.00 33.90 204 GLN B CA 1
ATOM 4275 C C . GLN B 1 206 ? 5.343 119.558 28.685 1.00 24.46 204 GLN B C 1
ATOM 4276 O O . GLN B 1 206 ? 5.889 118.451 28.717 1.00 25.02 204 GLN B O 1
ATOM 4282 N N . SER B 1 207 ? 4.821 120.140 29.758 1.00 26.28 205 SER B N 1
ATOM 4283 C CA . SER B 1 207 ? 4.789 119.456 31.044 1.00 24.32 205 SER B CA 1
ATOM 4284 C C . SER B 1 207 ? 3.589 118.513 31.060 1.00 26.54 205 SER B C 1
ATOM 4285 O O . SER B 1 207 ? 2.458 118.935 30.799 1.00 25.37 205 SER B O 1
ATOM 4288 N N . LEU B 1 208 ? 3.833 117.234 31.335 1.00 24.10 206 LEU B N 1
ATOM 4289 C CA . LEU B 1 208 ? 2.733 116.283 31.434 1.00 20.49 206 LEU B CA 1
ATOM 4290 C C . LEU B 1 208 ? 2.174 116.206 32.852 1.00 22.80 206 LEU B C 1
ATOM 4291 O O . LEU B 1 208 ? 0.948 116.215 33.045 1.00 22.20 206 LEU B O 1
ATOM 4296 N N . MET B 1 209 ? 3.055 116.200 33.850 1.00 17.46 207 MET B N 1
ATOM 4297 C CA . MET B 1 209 ? 2.652 116.020 35.239 1.00 21.42 207 MET B CA 1
ATOM 4298 C C . MET B 1 209 ? 3.818 116.400 36.136 1.00 19.05 207 MET B C 1
ATOM 4299 O O . MET B 1 209 ? 4.973 116.419 35.704 1.00 20.44 207 MET B O 1
ATOM 4304 N N . GLY B 1 210 ? 3.496 116.701 37.394 1.00 21.71 208 GLY B N 1
ATOM 4305 C CA . GLY B 1 210 ? 4.484 116.897 38.440 1.00 17.52 208 GLY B CA 1
ATOM 4306 C C . GLY B 1 210 ? 3.993 116.246 39.714 1.00 14.92 208 GLY B C 1
ATOM 4307 O O . GLY B 1 210 ? 3.000 116.692 40.284 1.00 16.57 208 GLY B O 1
ATOM 4308 N N . ILE B 1 211 ? 4.665 115.198 40.183 1.00 13.41 209 ILE B N 1
ATOM 4309 C CA . ILE B 1 211 ? 4.083 114.337 41.204 1.00 22.50 209 ILE B CA 1
ATOM 4310 C C . ILE B 1 211 ? 5.206 113.647 41.960 1.00 20.72 209 ILE B C 1
ATOM 4311 O O . ILE B 1 211 ? 6.262 113.352 41.394 1.00 19.89 209 ILE B O 1
ATOM 4316 N N . LEU B 1 212 ? 4.972 113.364 43.241 1.00 17.95 210 LEU B N 1
ATOM 4317 C CA . LEU B 1 212 ? 5.974 112.592 43.958 1.00 16.02 210 LEU B CA 1
ATOM 4318 C C . LEU B 1 212 ? 6.049 111.185 43.376 1.00 17.56 210 LEU B C 1
ATOM 4319 O O . LEU B 1 212 ? 5.138 110.726 42.679 1.00 18.59 210 LEU B O 1
ATOM 4324 N N . SER B 1 213 ? 7.161 110.503 43.638 1.00 14.18 211 SER B N 1
ATOM 4325 C CA . SER B 1 213 ? 7.341 109.128 43.187 1.00 15.53 211 SER B CA 1
ATOM 4326 C C . SER B 1 213 ? 7.357 108.201 44.395 1.00 15.71 211 SER B C 1
ATOM 4327 O O . SER B 1 213 ? 8.094 108.445 45.357 1.00 18.57 211 SER B O 1
ATOM 4330 N N . ASN B 1 214 ? 6.557 107.135 44.339 1.00 16.26 212 ASN B N 1
ATOM 4331 C CA . ASN B 1 214 ? 6.576 106.134 45.400 1.00 15.99 212 ASN B CA 1
ATOM 4332 C C . ASN B 1 214 ? 7.676 105.088 45.219 1.00 15.78 212 ASN B C 1
ATOM 4333 O O . ASN B 1 214 ? 7.743 104.147 46.018 1.00 14.85 212 ASN B O 1
ATOM 4338 N N . TYR B 1 215 ? 8.526 105.215 44.195 1.00 13.57 213 TYR B N 1
ATOM 4339 C CA . TYR B 1 215 ? 9.715 104.371 44.063 1.00 15.74 213 TYR B CA 1
ATOM 4340 C C . TYR B 1 215 ? 10.839 105.075 44.817 1.00 15.26 213 TYR B C 1
ATOM 4341 O O . TYR B 1 215 ? 11.647 105.829 44.263 1.00 12.34 213 TYR B O 1
ATOM 4350 N N . ALA B 1 216 ? 10.838 104.879 46.133 1.00 14.72 214 ALA B N 1
ATOM 4351 C CA . ALA B 1 216 ? 11.564 105.773 47.032 1.00 13.76 214 ALA B CA 1
ATOM 4352 C C . ALA B 1 216 ? 12.986 105.257 47.268 1.00 15.48 214 ALA B C 1
ATOM 4353 O O . ALA B 1 216 ? 13.379 104.875 48.376 1.00 16.85 214 ALA B O 1
ATOM 4355 N N . THR B 1 217 ? 13.784 105.297 46.196 1.00 14.33 215 THR B N 1
ATOM 4356 C CA . THR B 1 217 ? 15.133 104.775 46.273 1.00 13.64 215 THR B CA 1
ATOM 4357 C C . THR B 1 217 ? 16.091 105.701 47.019 1.00 13.52 215 THR B C 1
ATOM 4358 O O . THR B 1 217 ? 17.232 105.302 47.262 1.00 13.88 215 THR B O 1
ATOM 4362 N N . ASP B 1 218 ? 15.667 106.909 47.404 1.00 15.53 216 ASP B N 1
ATOM 4363 C CA . ASP B 1 218 ? 16.463 107.749 48.298 1.00 18.17 216 ASP B CA 1
ATOM 4364 C C . ASP B 1 218 ? 16.130 107.524 49.769 1.00 17.63 216 ASP B C 1
ATOM 4365 O O . ASP B 1 218 ? 16.544 108.326 50.610 1.00 20.24 216 ASP B O 1
ATOM 4370 N N . SER B 1 219 ? 15.401 106.464 50.106 1.00 12.80 217 SER B N 1
ATOM 4371 C CA A SER B 1 219 ? 15.030 106.201 51.492 0.52 14.40 217 SER B CA 1
ATOM 4372 C CA B SER B 1 219 ? 15.050 106.204 51.498 0.48 14.12 217 SER B CA 1
ATOM 4373 C C . SER B 1 219 ? 15.234 104.733 51.827 1.00 14.38 217 SER B C 1
ATOM 4374 O O . SER B 1 219 ? 14.434 104.136 52.554 1.00 11.27 217 SER B O 1
ATOM 4379 N N . LEU B 1 220 ? 16.312 104.133 51.318 1.00 15.83 218 LEU B N 1
ATOM 4380 C CA . LEU B 1 220 ? 16.569 102.722 51.595 1.00 14.46 218 LEU B CA 1
ATOM 4381 C C . LEU B 1 220 ? 16.999 102.508 53.045 1.00 13.75 218 LEU B C 1
ATOM 4382 O O . LEU B 1 220 ? 17.825 103.250 53.584 1.00 15.90 218 LEU B O 1
ATOM 4387 N N . VAL B 1 221 ? 16.479 101.438 53.643 1.00 12.51 219 VAL B N 1
ATOM 4388 C CA . VAL B 1 221 ? 16.738 101.049 55.028 1.00 16.04 219 VAL B CA 1
ATOM 4389 C C . VAL B 1 221 ? 17.044 99.555 55.066 1.00 15.27 219 VAL B C 1
ATOM 4390 O O . VAL B 1 221 ? 16.339 98.760 54.436 1.00 13.99 219 VAL B O 1
ATOM 4394 N N . THR B 1 222 ? 18.098 99.174 55.796 1.00 14.63 220 THR B N 1
ATOM 4395 C CA . THR B 1 222 ? 18.534 97.788 55.879 1.00 14.69 220 THR B CA 1
ATOM 4396 C C . THR B 1 222 ? 18.518 97.316 57.325 1.00 14.12 220 THR B C 1
ATOM 4397 O O . THR B 1 222 ? 18.982 98.023 58.227 1.00 14.62 220 THR B O 1
ATOM 4401 N N . ALA B 1 223 ? 18.015 96.103 57.521 1.00 12.16 221 ALA B N 1
ATOM 4402 C CA . ALA B 1 223 ? 18.021 95.397 58.795 1.00 13.65 221 ALA B CA 1
ATOM 4403 C C . ALA B 1 223 ? 18.625 94.017 58.596 1.00 14.06 221 ALA B C 1
ATOM 4404 O O . ALA B 1 223 ? 18.470 93.402 57.539 1.00 13.43 221 ALA B O 1
ATOM 4406 N N . SER B 1 224 ? 19.304 93.521 59.626 1.00 16.73 222 SER B N 1
ATOM 4407 C CA . SER B 1 224 ? 19.895 92.199 59.546 1.00 13.21 222 SER B CA 1
ATOM 4408 C C . SER B 1 224 ? 19.815 91.529 60.904 1.00 11.09 222 SER B C 1
ATOM 4409 O O . SER B 1 224 ? 19.585 92.169 61.933 1.00 10.65 222 SER B O 1
ATOM 4412 N N . CYS B 1 225 ? 19.990 90.216 60.880 1.00 13.94 223 CYS B N 1
ATOM 4413 C CA . CYS B 1 225 ? 20.103 89.419 62.088 1.00 15.63 223 CYS B CA 1
ATOM 4414 C C . CYS B 1 225 ? 21.099 88.310 61.806 1.00 15.33 223 CYS B C 1
ATOM 4415 O O . CYS B 1 225 ? 21.403 87.997 60.650 1.00 10.95 223 CYS B O 1
ATOM 4418 N N . ARG B 1 226 ? 21.610 87.730 62.884 1.00 14.65 224 ARG B N 1
ATOM 4419 C CA . ARG B 1 226 ? 22.649 86.710 62.819 1.00 16.33 224 ARG B CA 1
ATOM 4420 C C . ARG B 1 226 ? 22.325 85.681 63.893 1.00 23.72 224 ARG B C 1
ATOM 4421 O O . ARG B 1 226 ? 22.487 85.971 65.087 1.00 19.28 224 ARG B O 1
ATOM 4429 N N . ILE B 1 227 ? 21.870 84.493 63.476 1.00 19.92 225 ILE B N 1
ATOM 4430 C CA . ILE B 1 227 ? 21.273 83.498 64.376 1.00 18.12 225 ILE B CA 1
ATOM 4431 C C . ILE B 1 227 ? 22.135 82.241 64.411 1.00 17.97 225 ILE B C 1
ATOM 4432 O O . ILE B 1 227 ? 22.162 81.475 63.441 1.00 16.95 225 ILE B O 1
ATOM 4437 N N . ALA B 1 228 ? 22.795 81.998 65.539 1.00 18.93 226 ALA B N 1
ATOM 4438 C CA . ALA B 1 228 ? 23.575 80.778 65.694 1.00 21.03 226 ALA B CA 1
ATOM 4439 C C . ALA B 1 228 ? 22.678 79.558 65.492 1.00 22.62 226 ALA B C 1
ATOM 4440 O O . ALA B 1 228 ? 21.501 79.573 65.860 1.00 21.06 226 ALA B O 1
ATOM 4442 N N . PHE B 1 229 ? 23.239 78.497 64.889 1.00 18.98 227 PHE B N 1
ATOM 4443 C CA . PHE B 1 229 ? 22.441 77.310 64.585 1.00 21.93 227 PHE B CA 1
ATOM 4444 C C . PHE B 1 229 ? 21.744 76.749 65.816 1.00 24.13 227 PHE B C 1
ATOM 4445 O O . PHE B 1 229 ? 20.664 76.159 65.697 1.00 25.92 227 PHE B O 1
ATOM 4453 N N . ARG B 1 230 ? 22.343 76.919 67.001 1.00 21.31 228 ARG B N 1
ATOM 4454 C CA . ARG B 1 230 ? 21.800 76.342 68.227 1.00 31.19 228 ARG B CA 1
ATOM 4455 C C . ARG B 1 230 ? 20.482 76.975 68.640 1.00 30.53 228 ARG B C 1
ATOM 4456 O O . ARG B 1 230 ? 19.752 76.378 69.436 1.00 36.77 228 ARG B O 1
ATOM 4464 N N . TYR B 1 231 ? 20.161 78.168 68.140 1.00 27.67 229 TYR B N 1
ATOM 4465 C CA . TYR B 1 231 ? 18.850 78.732 68.427 1.00 27.83 229 TYR B CA 1
ATOM 4466 C C . TYR B 1 231 ? 17.777 78.165 67.521 1.00 29.07 229 TYR B C 1
ATOM 4467 O O . TYR B 1 231 ? 16.597 78.470 67.715 1.00 32.06 229 TYR B O 1
ATOM 4476 N N . LEU B 1 232 ? 18.152 77.372 66.524 1.00 27.66 230 LEU B N 1
ATOM 4477 C CA . LEU B 1 232 ? 17.153 76.821 65.627 1.00 32.29 230 LEU B CA 1
ATOM 4478 C C . LEU B 1 232 ? 16.698 75.419 66.011 1.00 32.67 230 LEU B C 1
ATOM 4479 O O . LEU B 1 232 ? 15.561 75.051 65.705 1.00 32.45 230 LEU B O 1
ATOM 4484 N N . SER B 1 233 ? 17.534 74.669 66.725 1.00 43.71 231 SER B N 1
ATOM 4485 C CA . SER B 1 233 ? 17.303 73.293 67.147 1.00 49.17 231 SER B CA 1
ATOM 4486 C C . SER B 1 233 ? 18.446 72.861 68.059 1.00 53.37 231 SER B C 1
ATOM 4487 O O . SER B 1 233 ? 19.601 73.256 67.860 1.00 51.49 231 SER B O 1
ATOM 4490 N N . ARG B 1 234 ? 18.121 72.009 69.029 1.00 59.95 232 ARG B N 1
ATOM 4491 C CA . ARG B 1 234 ? 19.151 71.497 69.926 1.00 53.82 232 ARG B CA 1
ATOM 4492 C C . ARG B 1 234 ? 20.070 70.481 69.243 1.00 50.50 232 ARG B C 1
ATOM 4493 O O . ARG B 1 234 ? 21.259 70.388 69.585 1.00 53.38 232 ARG B O 1
ATOM 4501 N N . GLN B 1 235 ? 19.557 69.722 68.280 1.00 49.86 233 GLN B N 1
ATOM 4502 C CA . GLN B 1 235 ? 20.344 68.680 67.612 1.00 43.15 233 GLN B CA 1
ATOM 4503 C C . GLN B 1 235 ? 21.282 69.334 66.601 1.00 45.59 233 GLN B C 1
ATOM 4504 O O . GLN B 1 235 ? 20.880 69.683 65.486 1.00 44.36 233 GLN B O 1
ATOM 4510 N N . LYS B 1 236 ? 22.536 69.516 67.014 1.00 48.78 234 LYS B N 1
ATOM 4511 C CA . LYS B 1 236 ? 23.574 70.186 66.230 1.00 58.77 234 LYS B CA 1
ATOM 4512 C C . LYS B 1 236 ? 23.339 70.139 64.724 1.00 53.07 234 LYS B C 1
ATOM 4513 O O . LYS B 1 236 ? 23.213 71.185 64.076 1.00 52.40 234 LYS B O 1
ATOM 4515 N N . ASP B 1 237 ? 23.288 68.935 64.150 1.00 48.21 235 ASP B N 1
ATOM 4516 C CA . ASP B 1 237 ? 23.051 68.842 62.714 1.00 44.54 235 ASP B CA 1
ATOM 4517 C C . ASP B 1 237 ? 21.666 69.386 62.344 1.00 46.46 235 ASP B C 1
ATOM 4518 O O . ASP B 1 237 ? 21.497 69.951 61.258 1.00 42.59 235 ASP B O 1
ATOM 4523 N N . GLN B 1 238 ? 20.668 69.220 63.226 1.00 41.37 236 GLN B N 1
ATOM 4524 C CA . GLN B 1 238 ? 19.312 69.699 62.940 1.00 47.59 236 GLN B CA 1
ATOM 4525 C C . GLN B 1 238 ? 19.286 71.206 62.709 1.00 47.17 236 GLN B C 1
ATOM 4526 O O . GLN B 1 238 ? 18.728 71.685 61.714 1.00 37.49 236 GLN B O 1
ATOM 4532 N N . GLY B 1 239 ? 19.891 71.973 63.628 1.00 48.12 237 GLY B N 1
ATOM 4533 C CA . GLY B 1 239 ? 19.891 73.425 63.495 1.00 36.67 237 GLY B CA 1
ATOM 4534 C C . GLY B 1 239 ? 20.527 73.860 62.190 1.00 32.54 237 GLY B C 1
ATOM 4535 O O . GLY B 1 239 ? 20.059 74.789 61.524 1.00 29.56 237 GLY B O 1
ATOM 4536 N N . ARG B 1 240 ? 21.618 73.200 61.820 1.00 34.91 238 ARG B N 1
ATOM 4537 C CA . ARG B 1 240 ? 22.234 73.471 60.537 1.00 33.92 238 ARG B CA 1
ATOM 4538 C C . ARG B 1 240 ? 21.270 73.124 59.410 1.00 27.39 238 ARG B C 1
ATOM 4539 O O . ARG B 1 240 ? 21.129 73.880 58.443 1.00 25.24 238 ARG B O 1
ATOM 4547 N N . GLU B 1 241 ? 20.562 72.001 59.541 1.00 29.73 239 GLU B N 1
ATOM 4548 C CA . GLU B 1 241 ? 19.627 71.596 58.497 1.00 35.39 239 GLU B CA 1
ATOM 4549 C C . GLU B 1 241 ? 18.502 72.618 58.340 1.00 26.29 239 GLU B C 1
ATOM 4550 O O . GLU B 1 241 ? 18.142 72.987 57.218 1.00 23.89 239 GLU B O 1
ATOM 4556 N N . ILE B 1 242 ? 17.965 73.121 59.455 1.00 28.51 240 ILE B N 1
ATOM 4557 C CA . ILE B 1 242 ? 16.929 74.148 59.380 1.00 17.67 240 ILE B CA 1
ATOM 4558 C C . ILE B 1 242 ? 17.480 75.406 58.718 1.00 22.72 240 ILE B C 1
ATOM 4559 O O . ILE B 1 242 ? 16.890 75.945 57.775 1.00 18.28 240 ILE B O 1
ATOM 4564 N N . ALA B 1 243 ? 18.652 75.862 59.168 1.00 23.65 241 ALA B N 1
ATOM 4565 C CA . ALA B 1 243 ? 19.290 77.015 58.539 1.00 19.99 241 ALA B CA 1
ATOM 4566 C C . ALA B 1 243 ? 19.490 76.788 57.045 1.00 20.18 241 ALA B C 1
ATOM 4567 O O . ALA B 1 243 ? 19.187 77.667 56.230 1.00 15.99 241 ALA B O 1
ATOM 4569 N N . GLU B 1 244 ? 19.993 75.606 56.660 1.00 23.50 242 GLU B N 1
ATOM 4570 C CA . GLU B 1 244 ? 20.241 75.336 55.242 1.00 21.17 242 GLU B CA 1
ATOM 4571 C C . GLU B 1 244 ? 18.954 75.421 54.431 1.00 22.26 242 GLU B C 1
ATOM 4572 O O . GLU B 1 244 ? 18.940 75.957 53.312 1.00 19.42 242 GLU B O 1
ATOM 4578 N N . LYS B 1 245 ? 17.859 74.912 54.989 1.00 23.00 243 LYS B N 1
ATOM 4579 C CA . LYS B 1 245 ? 16.585 74.939 54.286 1.00 20.60 243 LYS B CA 1
ATOM 4580 C C . LYS B 1 245 ? 16.036 76.357 54.206 1.00 17.44 243 LYS B C 1
ATOM 4581 O O . LYS B 1 245 ? 15.421 76.733 53.201 1.00 19.14 243 LYS B O 1
ATOM 4587 N N . ILE B 1 246 ? 16.257 77.169 55.243 1.00 14.46 244 ILE B N 1
ATOM 4588 C CA . ILE B 1 246 ? 15.805 78.557 55.168 1.00 16.76 244 ILE B CA 1
ATOM 4589 C C . ILE B 1 246 ? 16.556 79.307 54.072 1.00 20.34 244 ILE B C 1
ATOM 4590 O O . ILE B 1 246 ? 15.954 80.064 53.290 1.00 15.79 244 ILE B O 1
ATOM 4595 N N . ALA B 1 247 ? 17.877 79.097 53.986 1.00 18.20 245 ALA B N 1
ATOM 4596 C CA . ALA B 1 247 ? 18.660 79.680 52.903 1.00 17.61 245 ALA B CA 1
ATOM 4597 C C . ALA B 1 247 ? 18.167 79.189 51.546 1.00 16.90 245 ALA B C 1
ATOM 4598 O O . ALA B 1 247 ? 17.990 79.982 50.614 1.00 18.70 245 ALA B O 1
ATOM 4600 N N . LEU B 1 248 ? 17.916 77.881 51.421 1.00 20.22 246 LEU B N 1
ATOM 4601 C CA . LEU B 1 248 ? 17.334 77.352 50.188 1.00 20.57 246 LEU B CA 1
ATOM 4602 C C . LEU B 1 248 ? 15.975 77.985 49.892 1.00 18.08 246 LEU B C 1
ATOM 4603 O O . LEU B 1 248 ? 15.652 78.262 48.732 1.00 17.61 246 LEU B O 1
ATOM 4608 N N . ALA B 1 249 ? 15.149 78.186 50.917 1.00 18.29 247 ALA B N 1
ATOM 4609 C CA . ALA B 1 249 ? 13.867 78.840 50.678 1.00 14.98 247 ALA B CA 1
ATOM 4610 C C . ALA B 1 249 ? 14.072 80.254 50.154 1.00 16.12 247 ALA B C 1
ATOM 4611 O O . ALA B 1 249 ? 13.406 80.669 49.198 1.00 17.63 247 ALA B O 1
ATOM 4613 N N . SER B 1 250 ? 15.024 80.991 50.744 1.00 15.64 248 SER B N 1
ATOM 4614 C CA . SER B 1 250 ? 15.378 82.321 50.249 1.00 18.09 248 SER B CA 1
ATOM 4615 C C . SER B 1 250 ? 15.914 82.259 48.821 1.00 14.61 248 SER B C 1
ATOM 4616 O O . SER B 1 250 ? 15.572 83.103 47.986 1.00 16.16 248 SER B O 1
ATOM 4619 N N . GLN B 1 251 ? 16.734 81.252 48.504 1.00 16.46 249 GLN B N 1
ATOM 4620 C CA . GLN B 1 251 ? 17.189 81.113 47.119 1.00 17.05 249 GLN B CA 1
ATOM 4621 C C . GLN B 1 251 ? 16.021 80.823 46.172 1.00 20.20 249 GLN B C 1
ATOM 4622 O O . GLN B 1 251 ? 15.941 81.402 45.082 1.00 17.44 249 GLN B O 1
ATOM 4628 N N . PHE B 1 252 ? 15.081 79.974 46.594 1.00 17.05 250 PHE B N 1
ATOM 4629 C CA . PHE B 1 252 ? 13.916 79.669 45.763 1.00 13.92 250 PHE B CA 1
ATOM 4630 C C . PHE B 1 252 ? 13.101 80.918 45.441 1.00 18.70 250 PHE B C 1
ATOM 4631 O O . PHE B 1 252 ? 12.597 81.063 44.320 1.00 14.16 250 PHE B O 1
ATOM 4639 N N . ALA B 1 253 ? 12.945 81.830 46.409 1.00 14.92 251 ALA B N 1
ATOM 4640 C CA . ALA B 1 253 ? 12.201 83.053 46.134 1.00 15.67 251 ALA B CA 1
ATOM 4641 C C . ALA B 1 253 ? 12.945 83.955 45.153 1.00 16.05 251 ALA B C 1
ATOM 4642 O O . ALA B 1 253 ? 12.319 84.811 44.515 1.00 14.28 251 ALA B O 1
ATOM 4644 N N . GLN B 1 254 ? 14.261 83.775 45.014 1.00 17.43 252 GLN B N 1
ATOM 4645 C CA . GLN B 1 254 ? 15.043 84.463 43.984 1.00 17.37 252 GLN B CA 1
ATOM 4646 C C . GLN B 1 254 ? 14.831 83.863 42.594 1.00 16.53 252 GLN B C 1
ATOM 4647 O O . GLN B 1 254 ? 15.045 84.554 41.588 1.00 19.44 252 GLN B O 1
ATOM 4653 N N . ALA B 1 255 ? 14.414 82.601 42.518 1.00 19.50 253 ALA B N 1
ATOM 4654 C CA . ALA B 1 255 ? 14.304 81.865 41.263 1.00 24.62 253 ALA B CA 1
ATOM 4655 C C . ALA B 1 255 ? 12.887 81.821 40.689 1.00 24.10 253 ALA B C 1
ATOM 4656 O O . ALA B 1 255 ? 12.726 81.773 39.462 1.00 22.60 253 ALA B O 1
ATOM 4658 N N . ASP B 1 256 ? 11.857 81.842 41.526 1.00 15.17 254 ASP B N 1
ATOM 4659 C CA . ASP B 1 256 ? 10.482 81.657 41.049 1.00 11.93 254 ASP B CA 1
ATOM 4660 C C . ASP B 1 256 ? 9.618 82.846 41.472 1.00 16.11 254 ASP B C 1
ATOM 4661 O O . ASP B 1 256 ? 9.345 83.020 42.679 1.00 12.36 254 ASP B O 1
ATOM 4666 N N . PRO B 1 257 ? 9.169 83.686 40.543 1.00 18.16 255 PRO B N 1
ATOM 4667 C CA . PRO B 1 257 ? 8.226 84.744 40.926 1.00 16.51 255 PRO B CA 1
ATOM 4668 C C . PRO B 1 257 ? 6.997 84.212 41.653 1.00 16.91 255 PRO B C 1
ATOM 4669 O O . PRO B 1 257 ? 6.443 84.922 42.504 1.00 17.31 255 PRO B O 1
ATOM 4673 N N . TYR B 1 258 ? 6.537 82.994 41.344 1.00 17.42 256 TYR B N 1
ATOM 4674 C CA . TYR B 1 258 ? 5.403 82.452 42.087 1.00 15.29 256 TYR B CA 1
ATOM 4675 C C . TYR B 1 258 ? 5.732 82.304 43.560 1.00 14.24 256 TYR B C 1
ATOM 4676 O O . TYR B 1 258 ? 4.864 82.522 44.411 1.00 13.01 256 TYR B O 1
ATOM 4685 N N . ARG B 1 259 ? 6.983 81.975 43.885 1.00 15.90 257 ARG B N 1
ATOM 4686 C CA . ARG B 1 259 ? 7.385 81.937 45.287 1.00 15.48 257 ARG B CA 1
ATOM 4687 C C . ARG B 1 259 ? 7.630 83.336 45.815 1.00 13.43 257 ARG B C 1
ATOM 4688 O O . ARG B 1 259 ? 7.290 83.640 46.963 1.00 10.43 257 ARG B O 1
ATOM 4696 N N . ALA B 1 260 ? 8.228 84.192 44.981 1.00 14.50 258 ALA B N 1
ATOM 4697 C CA . ALA B 1 260 ? 8.602 85.525 45.418 1.00 14.90 258 ALA B CA 1
ATOM 4698 C C . ALA B 1 260 ? 7.388 86.301 45.906 1.00 15.16 258 ALA B C 1
ATOM 4699 O O . ALA B 1 260 ? 7.465 87.011 46.910 1.00 11.01 258 ALA B O 1
ATOM 4701 N N . ALA B 1 261 ? 6.255 86.187 45.206 1.00 16.16 259 ALA B N 1
ATOM 4702 C CA . ALA B 1 261 ? 5.068 86.920 45.644 1.00 13.38 259 ALA B CA 1
ATOM 4703 C C . ALA B 1 261 ? 4.677 86.530 47.064 1.00 17.19 259 ALA B C 1
ATOM 4704 O O . ALA B 1 261 ? 4.344 87.398 47.886 1.00 12.88 259 ALA B O 1
ATOM 4706 N N . THR B 1 262 ? 4.718 85.220 47.367 1.00 13.55 260 THR B N 1
ATOM 4707 C CA . THR B 1 262 ? 4.319 84.723 48.681 1.00 12.98 260 THR B CA 1
ATOM 4708 C C . THR B 1 262 ? 5.340 85.098 49.750 1.00 13.53 260 THR B C 1
ATOM 4709 O O . THR B 1 262 ? 4.971 85.541 50.847 1.00 13.00 260 THR B O 1
ATOM 4713 N N . HIS B 1 263 ? 6.626 84.921 49.442 1.00 12.44 261 HIS B N 1
ATOM 4714 C CA . HIS B 1 263 ? 7.701 85.369 50.321 1.00 10.77 261 HIS B CA 1
ATOM 4715 C C . HIS B 1 263 ? 7.511 86.832 50.723 1.00 9.94 261 HIS B C 1
ATOM 4716 O O . HIS B 1 263 ? 7.605 87.186 51.905 1.00 10.89 261 HIS B O 1
ATOM 4723 N N . ASN B 1 264 ? 7.268 87.705 49.745 1.00 11.64 262 ASN B N 1
ATOM 4724 C CA . ASN B 1 264 ? 7.158 89.130 50.039 1.00 13.75 262 ASN B CA 1
ATOM 4725 C C . ASN B 1 264 ? 5.830 89.492 50.706 1.00 13.79 262 ASN B C 1
ATOM 4726 O O . ASN B 1 264 ? 5.795 90.379 51.566 1.00 12.87 262 ASN B O 1
ATOM 4731 N N . LYS B 1 265 ? 4.743 88.814 50.328 1.00 12.23 263 LYS B N 1
ATOM 4732 C CA . LYS B 1 265 ? 3.488 88.962 51.041 1.00 9.83 263 LYS B CA 1
ATOM 4733 C C . LYS B 1 265 ? 3.695 88.699 52.526 1.00 11.38 263 LYS B C 1
ATOM 4734 O O . LYS B 1 265 ? 3.212 89.454 53.386 1.00 8.97 263 LYS B O 1
ATOM 4740 N N . GLY B 1 266 ? 4.445 87.643 52.848 1.00 12.97 264 GLY B N 1
ATOM 4741 C CA . GLY B 1 266 ? 4.686 87.325 54.244 1.00 10.97 264 GLY B CA 1
ATOM 4742 C C . GLY B 1 266 ? 5.406 88.439 54.971 1.00 15.13 264 GLY B C 1
ATOM 4743 O O . GLY B 1 266 ? 5.082 88.757 56.119 1.00 17.39 264 GLY B O 1
ATOM 4744 N N . ILE B 1 267 ? 6.361 89.089 54.294 1.00 15.13 265 ILE B N 1
ATOM 4745 C CA . ILE B 1 267 ? 7.019 90.246 54.895 1.00 14.71 265 ILE B CA 1
ATOM 4746 C C . ILE B 1 267 ? 5.994 91.332 55.199 1.00 11.82 265 ILE B C 1
ATOM 4747 O O . ILE B 1 267 ? 6.004 91.939 56.276 1.00 12.67 265 ILE B O 1
ATOM 4752 N N . PHE B 1 268 ? 5.085 91.583 54.264 1.00 13.95 266 PHE B N 1
ATOM 4753 C CA . PHE B 1 268 ? 4.167 92.692 54.444 1.00 14.22 266 PHE B CA 1
ATOM 4754 C C . PHE B 1 268 ? 2.993 92.373 55.356 1.00 13.18 266 PHE B C 1
ATOM 4755 O O . PHE B 1 268 ? 2.274 93.303 55.731 1.00 13.92 266 PHE B O 1
ATOM 4763 N N . ASN B 1 269 ? 2.778 91.103 55.723 1.00 12.51 267 ASN B N 1
ATOM 4764 C CA . ASN B 1 269 ? 1.901 90.816 56.852 1.00 15.16 267 ASN B CA 1
ATOM 4765 C C . ASN B 1 269 ? 2.342 91.589 58.087 1.00 14.27 267 ASN B C 1
ATOM 4766 O O . ASN B 1 269 ? 1.511 92.130 58.825 1.00 11.92 267 ASN B O 1
ATOM 4771 N N . GLY B 1 270 ? 3.651 91.637 58.339 1.00 12.11 268 GLY B N 1
ATOM 4772 C CA . GLY B 1 270 ? 4.170 92.364 59.478 1.00 11.25 268 GLY B CA 1
ATOM 4773 C C . GLY B 1 270 ? 4.298 93.848 59.230 1.00 12.12 268 GLY B C 1
ATOM 4774 O O . GLY B 1 270 ? 3.868 94.690 60.028 1.00 11.16 268 GLY B O 1
ATOM 4775 N N . ILE B 1 271 ? 4.890 94.188 58.100 1.00 14.08 269 ILE B N 1
ATOM 4776 C CA . ILE B 1 271 ? 5.130 95.598 57.818 1.00 14.28 269 ILE B CA 1
ATOM 4777 C C . ILE B 1 271 ? 3.814 96.363 57.776 1.00 9.82 269 ILE B C 1
ATOM 4778 O O . ILE B 1 271 ? 3.676 97.414 58.410 1.00 10.89 269 ILE B O 1
ATOM 4783 N N . ASP B 1 272 ? 2.815 95.835 57.059 1.00 12.88 270 ASP B N 1
ATOM 4784 C CA . ASP B 1 272 ? 1.561 96.574 56.957 1.00 10.01 270 ASP B CA 1
ATOM 4785 C C . ASP B 1 272 ? 0.865 96.693 58.298 1.00 11.46 270 ASP B C 1
ATOM 4786 O O . ASP B 1 272 ? 0.176 97.693 58.543 1.00 11.85 270 ASP B O 1
ATOM 4791 N N . ALA B 1 273 ? 1.034 95.694 59.172 1.00 12.92 271 ALA B N 1
ATOM 4792 C CA . ALA B 1 273 ? 0.421 95.736 60.492 1.00 13.01 271 ALA B CA 1
ATOM 4793 C C . ALA B 1 273 ? 0.951 96.897 61.329 1.00 11.71 271 ALA B C 1
ATOM 4794 O O . ALA B 1 273 ? 0.176 97.573 62.027 1.00 13.64 271 ALA B O 1
ATOM 4796 N N . ILE B 1 274 ? 2.269 97.132 61.299 1.00 10.37 272 ILE B N 1
ATOM 4797 C CA . ILE B 1 274 ? 2.824 98.234 62.074 1.00 9.96 272 ILE B CA 1
ATOM 4798 C C . ILE B 1 274 ? 2.653 99.559 61.335 1.00 13.22 272 ILE B C 1
ATOM 4799 O O . ILE B 1 274 ? 2.537 100.614 61.974 1.00 9.34 272 ILE B O 1
ATOM 4804 N N . LEU B 1 275 ? 2.595 99.551 59.998 1.00 7.65 273 LEU B N 1
ATOM 4805 C CA . LEU B 1 275 ? 2.298 100.808 59.307 1.00 8.61 273 LEU B CA 1
ATOM 4806 C C . LEU B 1 275 ? 0.911 101.323 59.695 1.00 13.28 273 LEU B C 1
ATOM 4807 O O . LEU B 1 275 ? 0.737 102.512 59.987 1.00 8.48 273 LEU B O 1
ATOM 4812 N N . ILE B 1 276 ? -0.097 100.436 59.682 1.00 9.21 274 ILE B N 1
ATOM 4813 C CA . ILE B 1 276 ? -1.447 100.849 60.066 1.00 10.93 274 ILE B CA 1
ATOM 4814 C C . ILE B 1 276 ? -1.448 101.372 61.491 1.00 12.37 274 ILE B C 1
ATOM 4815 O O . ILE B 1 276 ? -1.980 102.448 61.778 1.00 11.96 274 ILE B O 1
ATOM 4820 N N . ALA B 1 277 ? -0.814 100.630 62.396 1.00 10.68 275 ALA B N 1
ATOM 4821 C CA . ALA B 1 277 ? -0.780 101.020 63.793 1.00 11.53 275 ALA B CA 1
ATOM 4822 C C . ALA B 1 277 ? -0.148 102.392 63.992 1.00 15.48 275 ALA B C 1
ATOM 4823 O O . ALA B 1 277 ? -0.513 103.107 64.938 1.00 11.55 275 ALA B O 1
ATOM 4825 N N . THR B 1 278 ? 0.796 102.782 63.132 1.00 13.66 276 THR B N 1
ATOM 4826 C CA . THR B 1 278 ? 1.477 104.060 63.278 1.00 11.60 276 THR B CA 1
ATOM 4827 C C . THR B 1 278 ? 0.974 105.121 62.314 1.00 10.58 276 THR B C 1
ATOM 4828 O O . THR B 1 278 ? 1.659 106.137 62.122 1.00 13.62 276 THR B O 1
ATOM 4832 N N . GLY B 1 279 ? -0.168 104.898 61.666 1.00 14.93 277 GLY B N 1
ATOM 4833 C CA . GLY B 1 279 ? -0.725 105.910 60.791 1.00 12.18 277 GLY B CA 1
ATOM 4834 C C . GLY B 1 279 ? 0.027 106.119 59.491 1.00 14.32 277 GLY B C 1
ATOM 4835 O O . GLY B 1 279 ? -0.145 107.153 58.845 1.00 13.97 277 GLY B O 1
ATOM 4836 N N . ASN B 1 280 ? 0.825 105.154 59.057 1.00 13.02 278 ASN B N 1
ATOM 4837 C CA . ASN B 1 280 ? 1.582 105.332 57.827 1.00 11.64 278 ASN B CA 1
ATOM 4838 C C . ASN B 1 280 ? 0.874 104.718 56.621 1.00 13.48 278 ASN B C 1
ATOM 4839 O O . ASN B 1 280 ? 0.069 103.790 56.731 1.00 12.59 278 ASN B O 1
ATOM 4844 N N . ASP B 1 281 ? 1.215 105.244 55.450 1.00 17.07 279 ASP B N 1
ATOM 4845 C CA . ASP B 1 281 ? 0.554 104.893 54.193 1.00 14.39 279 ASP B CA 1
ATOM 4846 C C . ASP B 1 281 ? 1.163 103.589 53.668 1.00 15.85 279 ASP B C 1
ATOM 4847 O O . ASP B 1 281 ? 2.254 103.587 53.092 1.00 14.55 279 ASP B O 1
ATOM 4852 N N . TRP B 1 282 ? 0.458 102.465 53.858 1.00 12.79 280 TRP B N 1
ATOM 4853 C CA . TRP B 1 282 ? 1.022 101.183 53.450 1.00 13.31 280 TRP B CA 1
ATOM 4854 C C . TRP B 1 282 ? 0.920 100.930 51.953 1.00 11.39 280 TRP B C 1
ATOM 4855 O O . TRP B 1 282 ? 1.741 100.175 51.413 1.00 14.90 280 TRP B O 1
ATOM 4866 N N . ARG B 1 283 ? -0.048 101.544 51.258 1.00 14.29 281 ARG B N 1
ATOM 4867 C CA . ARG B 1 283 ? -0.036 101.446 49.801 1.00 10.55 281 ARG B CA 1
ATOM 4868 C C . ARG B 1 283 ? 1.266 102.014 49.248 1.00 11.88 281 ARG B C 1
ATOM 4869 O O . ARG B 1 283 ? 1.815 101.490 48.274 1.00 11.72 281 ARG B O 1
ATOM 4877 N N . ALA B 1 284 ? 1.757 103.102 49.842 1.00 10.03 282 ALA B N 1
ATOM 4878 C CA . ALA B 1 284 ? 3.022 103.688 49.401 1.00 15.77 282 ALA B CA 1
ATOM 4879 C C . ALA B 1 284 ? 4.192 102.736 49.647 1.00 12.67 282 ALA B C 1
ATOM 4880 O O . ALA B 1 284 ? 5.015 102.507 48.754 1.00 14.24 282 ALA B O 1
ATOM 4882 N N . ILE B 1 285 ? 4.276 102.155 50.850 1.00 12.85 283 ILE B N 1
ATOM 4883 C CA . ILE B 1 285 ? 5.406 101.274 51.149 1.00 11.10 283 ILE B CA 1
ATOM 4884 C C . ILE B 1 285 ? 5.347 100.011 50.298 1.00 12.04 283 ILE B C 1
ATOM 4885 O O . ILE B 1 285 ? 6.375 99.552 49.782 1.00 9.64 283 ILE B O 1
ATOM 4890 N N . GLU B 1 286 ? 4.150 99.408 50.182 1.00 10.56 284 GLU B N 1
ATOM 4891 C CA . GLU B 1 286 ? 3.956 98.232 49.341 1.00 12.64 284 GLU B CA 1
ATOM 4892 C C . GLU B 1 286 ? 4.435 98.489 47.920 1.00 12.65 284 GLU B C 1
ATOM 4893 O O . GLU B 1 286 ? 5.178 97.686 47.344 1.00 13.37 284 GLU B O 1
ATOM 4899 N N . ALA B 1 287 ? 3.974 99.586 47.322 1.00 11.82 285 ALA B N 1
ATOM 4900 C CA . ALA B 1 287 ? 4.313 99.867 45.932 1.00 12.88 285 ALA B CA 1
ATOM 4901 C C . ALA B 1 287 ? 5.810 100.043 45.765 1.00 11.98 285 ALA B C 1
ATOM 4902 O O . ALA B 1 287 ? 6.411 99.470 44.852 1.00 12.16 285 ALA B O 1
ATOM 4904 N N . GLY B 1 288 ? 6.429 100.838 46.638 1.00 13.45 286 GLY B N 1
ATOM 4905 C CA . GLY B 1 288 ? 7.857 101.069 46.505 1.00 10.98 286 GLY B CA 1
ATOM 4906 C C . GLY B 1 288 ? 8.663 99.797 46.652 1.00 12.60 286 GLY B C 1
ATOM 4907 O O . GLY B 1 288 ? 9.602 99.557 45.891 1.00 12.01 286 GLY B O 1
ATOM 4908 N N . ALA B 1 289 ? 8.261 98.930 47.587 1.00 13.40 287 ALA B N 1
ATOM 4909 C CA . ALA B 1 289 ? 9.041 97.734 47.869 1.00 10.79 287 ALA B CA 1
ATOM 4910 C C . ALA B 1 289 ? 8.853 96.670 46.795 1.00 14.17 287 ALA B C 1
ATOM 4911 O O . ALA B 1 289 ? 9.829 96.081 46.323 1.00 12.07 287 ALA B O 1
ATOM 4913 N N . HIS B 1 290 ? 7.603 96.391 46.410 1.00 11.54 288 HIS B N 1
ATOM 4914 C CA . HIS B 1 290 ? 7.374 95.413 45.355 1.00 11.11 288 HIS B CA 1
ATOM 4915 C C . HIS B 1 290 ? 8.023 95.838 44.037 1.00 14.51 288 HIS B C 1
ATOM 4916 O O . HIS B 1 290 ? 8.486 94.982 43.276 1.00 16.03 288 HIS B O 1
ATOM 4923 N N . ALA B 1 291 ? 8.062 97.143 43.748 1.00 13.81 289 ALA B N 1
ATOM 4924 C CA . ALA B 1 291 ? 8.812 97.630 42.594 1.00 11.45 289 ALA B CA 1
ATOM 4925 C C . ALA B 1 291 ? 10.309 97.401 42.773 1.00 19.61 289 ALA B C 1
ATOM 4926 O O . ALA B 1 291 ? 11.016 97.068 41.811 1.00 15.47 289 ALA B O 1
ATOM 4928 N N . PHE B 1 292 ? 10.812 97.603 43.997 1.00 15.06 290 PHE B N 1
ATOM 4929 C CA . PHE B 1 292 ? 12.217 97.354 44.298 1.00 14.80 290 PHE B CA 1
ATOM 4930 C C . PHE B 1 292 ? 12.570 95.888 44.080 1.00 15.77 290 PHE B C 1
ATOM 4931 O O . PHE B 1 292 ? 13.693 95.569 43.656 1.00 18.23 290 PHE B O 1
ATOM 4939 N N . ALA B 1 293 ? 11.605 94.995 44.313 1.00 14.40 291 ALA B N 1
ATOM 4940 C CA . ALA B 1 293 ? 11.808 93.557 44.194 1.00 15.84 291 ALA B CA 1
ATOM 4941 C C . ALA B 1 293 ? 12.055 93.113 42.764 1.00 14.25 291 ALA B C 1
ATOM 4942 O O . ALA B 1 293 ? 12.532 91.993 42.558 1.00 19.16 291 ALA B O 1
ATOM 4944 N N . SER B 1 294 ? 11.747 93.950 41.774 1.00 12.53 292 SER B N 1
ATOM 4945 C CA . SER B 1 294 ? 11.987 93.604 40.375 1.00 19.16 292 SER B CA 1
ATOM 4946 C C . SER B 1 294 ? 13.022 94.512 39.715 1.00 20.65 292 SER B C 1
ATOM 4947 O O . SER B 1 294 ? 13.021 94.662 38.490 1.00 23.34 292 SER B O 1
ATOM 4950 N N . ARG B 1 295 ? 13.890 95.146 40.489 1.00 20.71 293 ARG B N 1
ATOM 4951 C CA . ARG B 1 295 ? 14.837 96.050 39.857 1.00 23.93 293 ARG B CA 1
ATOM 4952 C C . ARG B 1 295 ? 15.854 95.306 38.990 1.00 33.65 293 ARG B C 1
ATOM 4953 O O . ARG B 1 295 ? 16.428 95.910 38.073 1.00 33.37 293 ARG B O 1
ATOM 4961 N N . ASP B 1 296 ? 16.070 94.010 39.228 1.00 33.12 294 ASP B N 1
ATOM 4962 C CA . ASP B 1 296 ? 17.034 93.247 38.442 1.00 32.49 294 ASP B CA 1
ATOM 4963 C C . ASP B 1 296 ? 16.415 92.584 37.229 1.00 28.21 294 ASP B C 1
ATOM 4964 O O . ASP B 1 296 ? 17.022 91.669 36.667 1.00 31.24 294 ASP B O 1
ATOM 4969 N N . GLY B 1 297 ? 15.210 92.989 36.840 1.00 31.14 295 GLY B N 1
ATOM 4970 C CA . GLY B 1 297 ? 14.573 92.439 35.668 1.00 33.12 295 GLY B CA 1
ATOM 4971 C C . GLY B 1 297 ? 13.659 91.266 35.936 1.00 30.26 295 GLY B C 1
ATOM 4972 O O . GLY B 1 297 ? 13.012 90.779 35.002 1.00 31.27 295 GLY B O 1
ATOM 4973 N N . ARG B 1 298 ? 13.586 90.803 37.177 1.00 27.67 296 ARG B N 1
ATOM 4974 C CA . ARG B 1 298 ? 12.727 89.702 37.567 1.00 28.08 296 ARG B CA 1
ATOM 4975 C C . ARG B 1 298 ? 12.183 89.993 38.957 1.00 22.24 296 ARG B C 1
ATOM 4976 O O . ARG B 1 298 ? 12.917 90.485 39.820 1.00 18.54 296 ARG B O 1
ATOM 4984 N N . TYR B 1 299 ? 10.900 89.692 39.172 1.00 18.59 297 TYR B N 1
ATOM 4985 C CA . TYR B 1 299 ? 10.299 89.909 40.481 1.00 16.38 297 TYR B CA 1
ATOM 4986 C C . TYR B 1 299 ? 10.830 88.864 41.467 1.00 17.70 297 TYR B C 1
ATOM 4987 O O . TYR B 1 299 ? 10.611 87.662 41.292 1.00 13.29 297 TYR B O 1
ATOM 4996 N N . GLN B 1 300 ? 11.524 89.314 42.513 1.00 16.25 298 GLN B N 1
ATOM 4997 C CA . GLN B 1 300 ? 12.245 88.408 43.389 1.00 12.01 298 GLN B CA 1
ATOM 4998 C C . GLN B 1 300 ? 11.940 88.711 44.847 1.00 15.56 298 GLN B C 1
ATOM 4999 O O . GLN B 1 300 ? 11.387 89.760 45.188 1.00 14.38 298 GLN B O 1
ATOM 5005 N N . GLY B 1 301 ? 12.321 87.758 45.697 1.00 16.01 299 GLY B N 1
ATOM 5006 C CA . GLY B 1 301 ? 12.156 87.940 47.128 1.00 16.16 299 GLY B CA 1
ATOM 5007 C C . GLY B 1 301 ? 12.970 89.124 47.616 1.00 18.00 299 GLY B C 1
ATOM 5008 O O . GLY B 1 301 ? 14.084 89.369 47.150 1.00 12.35 299 GLY B O 1
ATOM 5009 N N . LEU B 1 302 ? 12.401 89.854 48.580 1.00 14.21 300 LEU B N 1
ATOM 5010 C CA . LEU B 1 302 ? 12.957 91.113 49.053 1.00 12.40 300 LEU B CA 1
ATOM 5011 C C . LEU B 1 302 ? 14.048 90.940 50.107 1.00 14.76 300 LEU B C 1
ATOM 5012 O O . LEU B 1 302 ? 14.818 91.877 50.345 1.00 11.65 300 LEU B O 1
ATOM 5017 N N . SER B 1 303 ? 14.161 89.766 50.712 1.00 12.47 301 SER B N 1
ATOM 5018 C CA . SER B 1 303 ? 15.169 89.512 51.726 1.00 15.02 301 SER B CA 1
ATOM 5019 C C . SER B 1 303 ? 16.051 88.342 51.296 1.00 13.33 301 SER B C 1
ATOM 5020 O O . SER B 1 303 ? 15.678 87.553 50.427 1.00 16.25 301 SER B O 1
ATOM 5023 N N . CYS B 1 304 ? 17.233 88.257 51.917 1.00 13.52 302 CYS B N 1
ATOM 5024 C CA A CYS B 1 304 ? 18.232 87.239 51.613 0.62 16.98 302 CYS B CA 1
ATOM 5025 C CA B CYS B 1 304 ? 18.245 87.246 51.611 0.38 16.97 302 CYS B CA 1
ATOM 5026 C C . CYS B 1 304 ? 18.647 86.543 52.901 1.00 17.68 302 CYS B C 1
ATOM 5027 O O . CYS B 1 304 ? 18.955 87.203 53.899 1.00 14.74 302 CYS B O 1
ATOM 5032 N N . TRP B 1 305 ? 18.629 85.213 52.883 1.00 13.68 303 TRP B N 1
ATOM 5033 C CA . TRP B 1 305 ? 19.059 84.409 54.014 1.00 13.18 303 TRP B CA 1
ATOM 5034 C C . TRP B 1 305 ? 20.228 83.563 53.547 1.00 17.66 303 TRP B C 1
ATOM 5035 O O . TRP B 1 305 ? 20.155 82.928 52.486 1.00 19.07 303 TRP B O 1
ATOM 5046 N N . THR B 1 306 ? 21.322 83.604 54.303 1.00 16.91 304 THR B N 1
ATOM 5047 C CA . THR B 1 306 ? 22.551 82.936 53.899 1.00 15.60 304 THR B CA 1
ATOM 5048 C C . THR B 1 306 ? 23.202 82.286 55.111 1.00 18.32 304 THR B C 1
ATOM 5049 O O . THR B 1 306 ? 22.946 82.649 56.260 1.00 16.91 304 THR B O 1
ATOM 5053 N N . LEU B 1 307 ? 24.014 81.277 54.832 1.00 20.85 305 LEU B N 1
ATOM 5054 C CA . LEU B 1 307 ? 24.742 80.549 55.856 1.00 22.00 305 LEU B CA 1
ATOM 5055 C C . LEU B 1 307 ? 26.115 81.172 56.105 1.00 24.79 305 LEU B C 1
ATOM 5056 O O . LEU B 1 307 ? 26.802 81.593 55.172 1.00 25.52 305 LEU B O 1
ATOM 5061 N N . ASP B 1 308 ? 26.488 81.282 57.374 1.00 27.14 306 ASP B N 1
ATOM 5062 C CA . ASP B 1 308 ? 27.876 81.540 57.766 1.00 26.59 306 ASP B CA 1
ATOM 5063 C C . ASP B 1 308 ? 28.387 80.214 58.323 1.00 25.94 306 ASP B C 1
ATOM 5064 O O . ASP B 1 308 ? 28.311 79.945 59.519 1.00 27.89 306 ASP B O 1
ATOM 5069 N N . LEU B 1 309 ? 28.845 79.349 57.416 1.00 31.65 307 LEU B N 1
ATOM 5070 C CA . LEU B 1 309 ? 29.254 77.997 57.794 1.00 36.68 307 LEU B CA 1
ATOM 5071 C C . LEU B 1 309 ? 30.420 77.996 58.770 1.00 38.97 307 LEU B C 1
ATOM 5072 O O . LEU B 1 309 ? 30.508 77.102 59.621 1.00 45.45 307 LEU B O 1
ATOM 5077 N N . GLU B 1 310 ? 31.339 78.960 58.648 1.00 27.30 308 GLU B N 1
ATOM 5078 C CA . GLU B 1 310 ? 32.464 79.012 59.577 1.00 37.25 308 GLU B CA 1
ATOM 5079 C C . GLU B 1 310 ? 31.990 79.344 60.990 1.00 37.66 308 GLU B C 1
ATOM 5080 O O . GLU B 1 310 ? 32.380 78.685 61.963 1.00 37.14 308 GLU B O 1
ATOM 5082 N N . ARG B 1 311 ? 31.120 80.344 61.125 1.00 27.74 309 ARG B N 1
ATOM 5083 C CA . ARG B 1 311 ? 30.590 80.708 62.432 1.00 28.98 309 ARG B CA 1
ATOM 5084 C C . ARG B 1 311 ? 29.358 79.917 62.820 1.00 23.94 309 ARG B C 1
ATOM 5085 O O . ARG B 1 311 ? 28.889 80.057 63.951 1.00 24.38 309 ARG B O 1
ATOM 5093 N N . GLU B 1 312 ? 28.846 79.084 61.923 1.00 23.79 310 GLU B N 1
ATOM 5094 C CA . GLU B 1 312 ? 27.617 78.327 62.145 1.00 30.69 310 GLU B CA 1
ATOM 5095 C C . GLU B 1 312 ? 26.471 79.251 62.570 1.00 21.63 310 GLU B C 1
ATOM 5096 O O . GLU B 1 312 ? 25.881 79.107 63.639 1.00 17.51 310 GLU B O 1
ATOM 5102 N N . GLU B 1 313 ? 26.172 80.221 61.710 1.00 18.76 311 GLU B N 1
ATOM 5103 C CA . GLU B 1 313 ? 25.133 81.210 61.959 1.00 19.93 311 GLU B CA 1
ATOM 5104 C C . GLU B 1 313 ? 24.304 81.365 60.698 1.00 20.38 311 GLU B C 1
ATOM 5105 O O . GLU B 1 313 ? 24.834 81.276 59.583 1.00 21.32 311 GLU B O 1
ATOM 5111 N N . LEU B 1 314 ? 23.004 81.575 60.882 1.00 26.19 312 LEU B N 1
ATOM 5112 C CA . LEU B 1 314 ? 22.093 81.930 59.801 1.00 16.36 312 LEU B CA 1
ATOM 5113 C C . LEU B 1 314 ? 21.938 83.443 59.784 1.00 14.42 312 LEU B C 1
ATOM 5114 O O . LEU B 1 314 ? 21.598 84.047 60.810 1.00 14.91 312 LEU B O 1
ATOM 5119 N N . VAL B 1 315 ? 22.185 84.046 58.622 1.00 15.07 313 VAL B N 1
ATOM 5120 C CA . VAL B 1 315 ? 22.249 85.494 58.458 1.00 17.42 313 VAL B CA 1
ATOM 5121 C C . VAL B 1 315 ? 21.081 85.953 57.587 1.00 16.06 313 VAL B C 1
ATOM 5122 O O . VAL B 1 315 ? 20.911 85.475 56.460 1.00 16.28 313 VAL B O 1
ATOM 5126 N N . GLY B 1 316 ? 20.298 86.893 58.088 1.00 12.77 314 GLY B N 1
ATOM 5127 C CA . GLY B 1 316 ? 19.173 87.445 57.341 1.00 10.46 314 GLY B CA 1
ATOM 5128 C C . GLY B 1 316 ? 19.392 88.927 57.115 1.00 11.16 314 GLY B C 1
ATOM 5129 O O . GLY B 1 316 ? 19.926 89.615 57.984 1.00 20.20 314 GLY B O 1
ATOM 5130 N N . GLU B 1 317 ? 18.997 89.410 55.937 1.00 13.25 315 GLU B N 1
ATOM 5131 C CA . GLU B 1 317 ? 19.198 90.813 55.591 1.00 12.30 315 GLU B CA 1
ATOM 5132 C C . GLU B 1 317 ? 18.095 91.250 54.630 1.00 17.90 315 GLU B C 1
ATOM 5133 O O . GLU B 1 317 ? 17.716 90.497 53.731 1.00 13.96 315 GLU B O 1
ATOM 5139 N N . MET B 1 318 ? 17.599 92.478 54.811 1.00 17.52 316 MET B N 1
ATOM 5140 C CA . MET B 1 318 ? 16.522 92.981 53.965 1.00 14.41 316 MET B CA 1
ATOM 5141 C C . MET B 1 318 ? 16.624 94.489 53.809 1.00 12.78 316 MET B C 1
ATOM 5142 O O . MET B 1 318 ? 16.592 95.231 54.796 1.00 10.98 316 MET B O 1
ATOM 5147 N N . THR B 1 319 ? 16.672 94.935 52.562 1.00 13.45 317 THR B N 1
ATOM 5148 C CA . THR B 1 319 ? 16.744 96.346 52.223 1.00 11.93 317 THR B CA 1
ATOM 5149 C C . THR B 1 319 ? 15.462 96.754 51.503 1.00 15.03 317 THR B C 1
ATOM 5150 O O . THR B 1 319 ? 15.044 96.084 50.549 1.00 11.40 317 THR B O 1
ATOM 5154 N N . LEU B 1 320 ? 14.833 97.831 51.970 1.00 11.15 318 LEU B N 1
ATOM 5155 C CA . LEU B 1 320 ? 13.606 98.327 51.354 1.00 15.99 318 LEU B CA 1
ATOM 5156 C C . LEU B 1 320 ? 13.596 99.845 51.347 1.00 11.21 318 LEU B C 1
ATOM 5157 O O . LEU B 1 320 ? 14.179 100.477 52.235 1.00 10.15 318 LEU B O 1
ATOM 5162 N N . PRO B 1 321 ? 12.882 100.453 50.399 1.00 12.33 319 PRO B N 1
ATOM 5163 C CA . PRO B 1 321 ? 12.512 101.866 50.542 1.00 11.02 319 PRO B CA 1
ATOM 5164 C C . PRO B 1 321 ? 11.510 101.988 51.684 1.00 16.77 319 PRO B C 1
ATOM 5165 O O . PRO B 1 321 ? 10.487 101.295 51.707 1.00 8.93 319 PRO B O 1
ATOM 5169 N N . MET B 1 322 ? 11.816 102.841 52.661 1.00 12.99 320 MET B N 1
ATOM 5170 C CA . MET B 1 322 ? 11.002 102.923 53.878 1.00 13.78 320 MET B CA 1
ATOM 5171 C C . MET B 1 322 ? 10.822 104.379 54.289 1.00 13.79 320 MET B C 1
ATOM 5172 O O . MET B 1 322 ? 11.191 104.788 55.394 1.00 11.65 320 MET B O 1
ATOM 5177 N N . PRO B 1 323 ? 10.209 105.182 53.419 1.00 13.29 321 PRO B N 1
ATOM 5178 C CA . PRO B 1 323 ? 9.946 106.601 53.662 1.00 13.06 321 PRO B CA 1
ATOM 5179 C C . PRO B 1 323 ? 8.709 106.807 54.529 1.00 18.83 321 PRO B C 1
ATOM 5180 O O . PRO B 1 323 ? 7.675 107.367 54.127 1.00 21.92 321 PRO B O 1
ATOM 5184 N N . VAL B 1 324 ? 8.794 106.334 55.769 1.00 13.74 322 VAL B N 1
ATOM 5185 C CA . VAL B 1 324 ? 7.680 106.439 56.698 1.00 16.15 322 VAL B CA 1
ATOM 5186 C C . VAL B 1 324 ? 7.715 107.815 57.348 1.00 16.80 322 VAL B C 1
ATOM 5187 O O . VAL B 1 324 ? 8.683 108.564 57.187 1.00 17.69 322 VAL B O 1
ATOM 5191 N N . ALA B 1 325 ? 6.695 108.141 58.133 1.00 16.08 323 ALA B N 1
ATOM 5192 C CA . ALA B 1 325 ? 6.596 109.479 58.697 1.00 17.03 323 ALA B CA 1
ATOM 5193 C C . ALA B 1 325 ? 6.213 109.396 60.168 1.00 15.08 323 ALA B C 1
ATOM 5194 O O . ALA B 1 325 ? 5.690 108.386 60.647 1.00 16.22 323 ALA B O 1
ATOM 5196 N N . THR B 1 326 ? 6.490 110.478 60.892 1.00 16.28 324 THR B N 1
ATOM 5197 C CA . THR B 1 326 ? 6.025 110.627 62.262 1.00 16.53 324 THR B CA 1
ATOM 5198 C C . THR B 1 326 ? 5.119 111.829 62.422 1.00 18.36 324 THR B C 1
ATOM 5199 O O . THR B 1 326 ? 4.642 112.079 63.534 1.00 18.53 324 THR B O 1
ATOM 5203 N N . LYS B 1 327 ? 4.906 112.596 61.355 1.00 20.62 325 LYS B N 1
ATOM 5204 C CA . LYS B 1 327 ? 4.009 113.739 61.337 1.00 27.12 325 LYS B CA 1
ATOM 5205 C C . LYS B 1 327 ? 3.156 113.652 60.081 1.00 22.32 325 LYS B C 1
ATOM 5206 O O . LYS B 1 327 ? 3.615 113.172 59.041 1.00 30.84 325 LYS B O 1
ATOM 5212 N N . GLY B 1 328 ? 1.927 114.154 60.167 1.00 29.52 326 GLY B N 1
ATOM 5213 C CA . GLY B 1 328 ? 1.043 114.224 59.015 1.00 26.09 326 GLY B CA 1
ATOM 5214 C C . GLY B 1 328 ? 0.018 113.108 58.973 1.00 28.89 326 GLY B C 1
ATOM 5215 O O . GLY B 1 328 ? -0.090 112.266 59.868 1.00 31.11 326 GLY B O 1
ATOM 5216 N N . GLY B 1 329 ? -0.736 113.100 57.875 1.00 36.89 327 GLY B N 1
ATOM 5217 C CA . GLY B 1 329 ? -1.815 112.143 57.707 1.00 30.38 327 GLY B CA 1
ATOM 5218 C C . GLY B 1 329 ? -2.688 112.077 58.935 1.00 28.80 327 GLY B C 1
ATOM 5219 O O . GLY B 1 329 ? -3.032 113.101 59.536 1.00 35.13 327 GLY B O 1
ATOM 5220 N N . SER B 1 330 ? -3.053 110.858 59.329 1.00 32.57 328 SER B N 1
ATOM 5221 C CA . SER B 1 330 ? -3.863 110.643 60.519 1.00 30.27 328 SER B CA 1
ATOM 5222 C C . SER B 1 330 ? -3.022 110.533 61.785 1.00 31.51 328 SER B C 1
ATOM 5223 O O . SER B 1 330 ? -3.573 110.261 62.862 1.00 24.43 328 SER B O 1
ATOM 5226 N N . ILE B 1 331 ? -1.705 110.738 61.689 1.00 27.57 329 ILE B N 1
ATOM 5227 C CA . ILE B 1 331 ? -0.859 110.546 62.861 1.00 29.92 329 ILE B CA 1
ATOM 5228 C C . ILE B 1 331 ? -1.323 111.431 64.009 1.00 26.46 329 ILE B C 1
ATOM 5229 O O . ILE B 1 331 ? -1.342 111.002 65.166 1.00 28.05 329 ILE B O 1
ATOM 5234 N N . GLY B 1 332 ? -1.761 112.644 63.713 1.00 28.23 330 GLY B N 1
ATOM 5235 C CA . GLY B 1 332 ? -2.282 113.474 64.782 1.00 30.51 330 GLY B CA 1
ATOM 5236 C C . GLY B 1 332 ? -3.756 113.274 65.118 1.00 33.00 330 GLY B C 1
ATOM 5237 O O . GLY B 1 332 ? -4.172 113.590 66.235 1.00 34.31 330 GLY B O 1
ATOM 5238 N N . LEU B 1 333 ? -4.558 112.779 64.169 1.00 30.09 331 LEU B N 1
ATOM 5239 C CA . LEU B 1 333 ? -6.010 112.652 64.330 1.00 29.52 331 LEU B CA 1
ATOM 5240 C C . LEU B 1 333 ? -6.472 111.343 64.985 1.00 27.68 331 LEU B C 1
ATOM 5241 O O . LEU B 1 333 ? -7.320 111.361 65.882 1.00 22.34 331 LEU B O 1
ATOM 5246 N N . ASN B 1 334 ? -5.938 110.201 64.563 1.00 25.70 332 ASN B N 1
ATOM 5247 C CA . ASN B 1 334 ? -6.364 108.937 65.153 1.00 18.64 332 ASN B CA 1
ATOM 5248 C C . ASN B 1 334 ? -5.688 108.765 66.507 1.00 21.50 332 ASN B C 1
ATOM 5249 O O . ASN B 1 334 ? -4.453 108.619 66.583 1.00 20.11 332 ASN B O 1
ATOM 5254 N N . PRO B 1 335 ? -6.453 108.808 67.604 1.00 27.48 333 PRO B N 1
ATOM 5255 C CA . PRO B 1 335 ? -5.817 108.749 68.927 1.00 23.52 333 PRO B CA 1
ATOM 5256 C C . PRO B 1 335 ? -5.026 107.487 69.166 1.00 20.21 333 PRO B C 1
ATOM 5257 O O . PRO B 1 335 ? -4.012 107.541 69.873 1.00 19.49 333 PRO B O 1
ATOM 5261 N N . ARG B 1 336 ? -5.439 106.353 68.597 1.00 22.44 334 ARG B N 1
ATOM 5262 C CA . ARG B 1 336 ? -4.669 105.132 68.813 1.00 22.29 334 ARG B CA 1
ATOM 5263 C C . ARG B 1 336 ? -3.358 105.135 68.051 1.00 17.09 334 ARG B C 1
ATOM 5264 O O . ARG B 1 336 ? -2.438 104.413 68.446 1.00 16.21 334 ARG B O 1
ATOM 5272 N N . VAL B 1 337 ? -3.261 105.905 66.966 1.00 14.91 335 VAL B N 1
ATOM 5273 C CA . VAL B 1 337 ? -1.980 106.053 66.288 1.00 13.20 335 VAL B CA 1
ATOM 5274 C C . VAL B 1 337 ? -1.024 106.828 67.183 1.00 15.11 335 VAL B C 1
ATOM 5275 O O . VAL B 1 337 ? 0.125 106.421 67.397 1.00 12.14 335 VAL B O 1
ATOM 5279 N N . ALA B 1 338 ? -1.504 107.939 67.757 1.00 15.38 336 ALA B N 1
ATOM 5280 C CA . ALA B 1 338 ? -0.690 108.680 68.714 1.00 14.46 336 ALA B CA 1
ATOM 5281 C C . ALA B 1 338 ? -0.216 107.771 69.837 1.00 14.42 336 ALA B C 1
ATOM 5282 O O . ALA B 1 338 ? 0.944 107.840 70.258 1.00 13.95 336 ALA B O 1
ATOM 5284 N N . LEU B 1 339 ? -1.097 106.896 70.326 1.00 14.82 337 LEU B N 1
ATOM 5285 C CA . LEU B 1 339 ? -0.677 105.975 71.372 1.00 12.38 337 LEU B CA 1
ATOM 5286 C C . LEU B 1 339 ? 0.421 105.042 70.864 1.00 12.51 337 LEU B C 1
ATOM 5287 O O . LEU B 1 339 ? 1.398 104.774 71.575 1.00 9.22 337 LEU B O 1
ATOM 5292 N N . SER B 1 340 ? 0.297 104.560 69.623 1.00 13.56 338 SER B N 1
ATOM 5293 C CA . SER B 1 340 ? 1.327 103.677 69.081 1.00 14.58 338 SER B CA 1
ATOM 5294 C C . SER B 1 340 ? 2.682 104.368 69.040 1.00 12.75 338 SER B C 1
ATOM 5295 O O . SER B 1 340 ? 3.694 103.756 69.394 1.00 11.51 338 SER B O 1
ATOM 5298 N N . HIS B 1 341 ? 2.731 105.638 68.613 1.00 12.30 339 HIS B N 1
ATOM 5299 C CA . HIS B 1 341 ? 4.019 106.335 68.607 1.00 13.96 339 HIS B CA 1
ATOM 5300 C C . HIS B 1 341 ? 4.555 106.503 70.026 1.00 13.70 339 HIS B C 1
ATOM 5301 O O . HIS B 1 341 ? 5.745 106.289 70.270 1.00 12.16 339 HIS B O 1
ATOM 5308 N N . ASP B 1 342 ? 3.690 106.872 70.976 1.00 16.85 340 ASP B N 1
ATOM 5309 C CA . ASP B 1 342 ? 4.111 106.934 72.379 1.00 17.05 340 ASP B CA 1
ATOM 5310 C C . ASP B 1 342 ? 4.626 105.588 72.866 1.00 16.36 340 ASP B C 1
ATOM 5311 O O . ASP B 1 342 ? 5.666 105.520 73.536 1.00 20.30 340 ASP B O 1
ATOM 5316 N N . LEU B 1 343 ? 3.913 104.506 72.543 1.00 11.87 341 LEU B N 1
ATOM 5317 C CA . LEU B 1 343 ? 4.344 103.183 72.979 1.00 13.65 341 LEU B CA 1
ATOM 5318 C C . LEU B 1 343 ? 5.765 102.886 72.511 1.00 17.28 341 LEU B C 1
ATOM 5319 O O . LEU B 1 343 ? 6.533 102.213 73.208 1.00 12.77 341 LEU B O 1
ATOM 5324 N N . LEU B 1 344 ? 6.114 103.337 71.311 1.00 15.58 342 LEU B N 1
ATOM 5325 C CA . LEU B 1 344 ? 7.441 103.075 70.773 1.00 15.15 342 LEU B CA 1
ATOM 5326 C C . LEU B 1 344 ? 8.484 104.048 71.306 1.00 17.37 342 LEU B C 1
ATOM 5327 O O . LEU B 1 344 ? 9.645 103.971 70.891 1.00 15.09 342 LEU B O 1
ATOM 5332 N N . GLY B 1 345 ? 8.093 104.959 72.201 1.00 16.04 343 GLY B N 1
ATOM 5333 C CA . GLY B 1 345 ? 9.012 105.960 72.697 1.00 18.77 343 GLY B CA 1
ATOM 5334 C C . GLY B 1 345 ? 9.172 107.144 71.776 1.00 19.31 343 GLY B C 1
ATOM 5335 O O . GLY B 1 345 ? 10.232 107.778 71.789 1.00 13.98 343 GLY B O 1
ATOM 5336 N N . ASN B 1 346 ? 8.184 107.406 70.917 1.00 12.87 344 ASN B N 1
ATOM 5337 C CA . ASN B 1 346 ? 8.216 108.525 69.980 1.00 14.03 344 ASN B CA 1
ATOM 5338 C C . ASN B 1 346 ? 9.475 108.531 69.110 1.00 19.59 344 ASN B C 1
ATOM 5339 O O . ASN B 1 346 ? 10.197 109.535 69.049 1.00 22.15 344 ASN B O 1
ATOM 5344 N N . PRO B 1 347 ? 9.753 107.451 68.400 1.00 16.44 345 PRO B N 1
ATOM 5345 C CA . PRO B 1 347 ? 10.950 107.428 67.562 1.00 15.07 345 PRO B CA 1
ATOM 5346 C C . PRO B 1 347 ? 10.848 108.451 66.440 1.00 16.08 345 PRO B C 1
ATOM 5347 O O . PRO B 1 347 ? 9.758 108.830 65.996 1.00 17.15 345 PRO B O 1
ATOM 5351 N N . SER B 1 348 ? 12.010 108.922 66.003 1.00 12.69 346 SER B N 1
ATOM 5352 C CA . SER B 1 348 ? 12.088 109.693 64.778 1.00 14.92 346 SER B CA 1
ATOM 5353 C C . SER B 1 348 ? 11.656 108.803 63.608 1.00 13.63 346 SER B C 1
ATOM 5354 O O . SER B 1 348 ? 11.464 107.592 63.755 1.00 12.56 346 SER B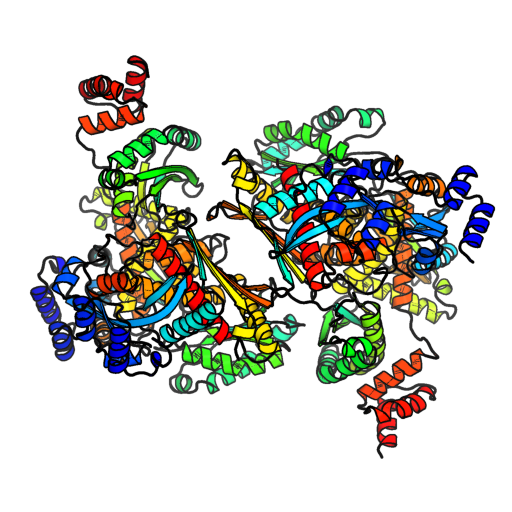 O 1
ATOM 5357 N N . ALA B 1 349 ? 11.458 109.420 62.443 1.00 9.55 347 ALA B N 1
ATOM 5358 C CA . ALA B 1 349 ? 11.144 108.640 61.247 1.00 13.55 347 ALA B CA 1
ATOM 5359 C C . ALA B 1 349 ? 12.248 107.625 60.945 1.00 14.21 347 ALA B C 1
ATOM 5360 O O . ALA B 1 349 ? 11.976 106.455 60.664 1.00 13.64 347 ALA B O 1
ATOM 5362 N N . ARG B 1 350 ? 13.509 108.053 61.003 1.00 13.72 348 ARG B N 1
ATOM 5363 C CA A ARG B 1 350 ? 14.615 107.128 60.761 0.53 13.43 348 ARG B CA 1
ATOM 5364 C CA B ARG B 1 350 ? 14.613 107.128 60.761 0.47 13.11 348 ARG B CA 1
ATOM 5365 C C . ARG B 1 350 ? 14.566 105.949 61.727 1.00 12.92 348 ARG B C 1
ATOM 5366 O O . ARG B 1 350 ? 14.695 104.788 61.320 1.00 11.46 348 ARG B O 1
ATOM 5381 N N . GLU B 1 351 ? 14.371 106.225 63.018 1.00 12.76 349 GLU B N 1
ATOM 5382 C CA . GLU B 1 351 ? 14.295 105.141 63.997 1.00 12.92 349 GLU B CA 1
ATOM 5383 C C . GLU B 1 351 ? 13.082 104.268 63.732 1.00 11.25 349 GLU B C 1
ATOM 5384 O O . GLU B 1 351 ? 13.163 103.037 63.798 1.00 14.36 349 GLU B O 1
ATOM 5390 N N . LEU B 1 352 ? 11.937 104.886 63.426 1.00 11.79 350 LEU B N 1
ATOM 5391 C CA . LEU B 1 352 ? 10.761 104.089 63.128 1.00 11.05 350 LEU B CA 1
ATOM 5392 C C . LEU B 1 352 ? 11.001 103.207 61.915 1.00 11.17 350 LEU B C 1
ATOM 5393 O O . LEU B 1 352 ? 10.654 102.022 61.925 1.00 8.13 350 LEU B O 1
ATOM 5398 N N . ALA B 1 353 ? 11.605 103.767 60.862 1.00 7.97 351 ALA B N 1
ATOM 5399 C CA . ALA B 1 353 ? 11.884 102.987 59.658 1.00 9.93 351 ALA B CA 1
ATOM 5400 C C . ALA B 1 353 ? 12.724 101.757 59.967 1.00 9.90 351 ALA B C 1
ATOM 5401 O O . ALA B 1 353 ? 12.522 100.687 59.371 1.00 13.59 351 ALA B O 1
ATOM 5403 N N . GLN B 1 354 ? 13.684 101.897 60.882 1.00 9.43 352 GLN B N 1
ATOM 5404 C CA . GLN B 1 354 ? 14.573 100.791 61.214 1.00 11.92 352 GLN B CA 1
ATOM 5405 C C . GLN B 1 354 ? 13.848 99.737 62.032 1.00 12.22 352 GLN B C 1
ATOM 5406 O O . GLN B 1 354 ? 14.150 98.543 61.918 1.00 10.64 352 GLN B O 1
ATOM 5412 N N . ILE B 1 355 ? 12.909 100.166 62.873 1.00 12.58 353 ILE B N 1
ATOM 5413 C CA . ILE B 1 355 ? 12.045 99.225 63.585 1.00 13.81 353 ILE B CA 1
ATOM 5414 C C . ILE B 1 355 ? 11.155 98.459 62.612 1.00 13.62 353 ILE B C 1
ATOM 5415 O O . ILE B 1 355 ? 10.965 97.244 62.742 1.00 11.45 353 ILE B O 1
ATOM 5420 N N . ILE B 1 356 ? 10.556 99.162 61.658 1.00 10.85 354 ILE B N 1
ATOM 5421 C CA . ILE B 1 356 ? 9.662 98.506 60.714 1.00 10.84 354 ILE B CA 1
ATOM 5422 C C . ILE B 1 356 ? 10.431 97.504 59.860 1.00 12.18 354 ILE B C 1
ATOM 5423 O O . ILE B 1 356 ? 9.949 96.390 59.600 1.00 12.13 354 ILE B O 1
ATOM 5428 N N . GLU B 1 357 ? 11.632 97.881 59.411 1.00 13.46 355 GLU B N 1
ATOM 5429 C CA . GLU B 1 357 ? 12.454 96.975 58.616 1.00 10.78 355 GLU B CA 1
ATOM 5430 C C . GLU B 1 357 ? 12.776 95.711 59.397 1.00 9.73 355 GLU B C 1
ATOM 5431 O O . GLU B 1 357 ? 12.705 94.598 58.862 1.00 12.46 355 GLU B O 1
ATOM 5437 N N . SER B 1 358 ? 13.136 95.857 60.667 1.00 8.47 356 SER B N 1
ATOM 5438 C CA . SER B 1 358 ? 13.441 94.681 61.476 1.00 12.91 356 SER B CA 1
ATOM 5439 C C . SER B 1 358 ? 12.217 93.793 61.619 1.00 14.04 356 SER B C 1
ATOM 5440 O O . SER B 1 358 ? 12.300 92.563 61.485 1.00 18.33 356 SER B O 1
ATOM 5443 N N . ILE B 1 359 ? 11.069 94.410 61.890 1.00 11.93 357 ILE B N 1
ATOM 5444 C CA . ILE B 1 359 ? 9.818 93.674 62.009 1.00 13.39 357 ILE B CA 1
ATOM 5445 C C . ILE B 1 359 ? 9.522 92.899 60.735 1.00 12.32 357 ILE B C 1
ATOM 5446 O O . ILE B 1 359 ? 9.082 91.745 60.781 1.00 9.18 357 ILE B O 1
ATOM 5451 N N . GLY B 1 360 ? 9.722 93.526 59.575 1.00 10.14 358 GLY B N 1
ATOM 5452 C CA . GLY B 1 360 ? 9.467 92.815 58.334 1.00 10.35 358 GLY B CA 1
ATOM 5453 C C . GLY B 1 360 ? 10.340 91.582 58.217 1.00 14.54 358 GLY B C 1
ATOM 5454 O O . GLY B 1 360 ? 9.865 90.492 57.876 1.00 12.93 358 GLY B O 1
ATOM 5455 N N . LEU B 1 361 ? 11.621 91.724 58.562 1.00 11.88 359 LEU B N 1
ATOM 5456 C CA . LEU B 1 361 ? 12.536 90.588 58.511 1.00 11.87 359 LEU B CA 1
ATOM 5457 C C . LEU B 1 361 ? 12.185 89.534 59.553 1.00 14.46 359 LEU B C 1
ATOM 5458 O O . LEU B 1 361 ? 12.365 88.331 59.313 1.00 13.42 359 LEU B O 1
ATOM 5463 N N . ALA B 1 362 ? 11.744 89.962 60.737 1.00 12.92 360 ALA B N 1
ATOM 5464 C CA . ALA B 1 362 ? 11.290 89.000 61.733 1.00 10.55 360 ALA B CA 1
ATOM 5465 C C . ALA B 1 362 ? 10.118 88.204 61.193 1.00 9.27 360 ALA B C 1
ATOM 5466 O O . ALA B 1 362 ? 10.107 86.973 61.237 1.00 14.39 360 ALA B O 1
ATOM 5468 N N . GLN B 1 363 ? 9.127 88.901 60.645 1.00 15.25 361 GLN B N 1
ATOM 5469 C CA . GLN B 1 363 ? 7.978 88.222 60.084 1.00 12.65 361 GLN B CA 1
ATOM 5470 C C . GLN B 1 363 ? 8.403 87.202 59.045 1.00 12.96 361 GLN B C 1
ATOM 5471 O O . GLN B 1 363 ? 7.924 86.063 59.048 1.00 11.81 361 GLN B O 1
ATOM 5477 N N . ASN B 1 364 ? 9.325 87.592 58.167 1.00 14.06 362 ASN B N 1
ATOM 5478 C CA . ASN B 1 364 ? 9.823 86.697 57.127 1.00 14.77 362 ASN B CA 1
ATOM 5479 C C . ASN B 1 364 ? 10.493 85.458 57.724 1.00 13.77 362 ASN B C 1
ATOM 5480 O O . ASN B 1 364 ? 10.320 84.338 57.222 1.00 12.85 362 ASN B O 1
ATOM 5485 N N . PHE B 1 365 ? 11.284 85.646 58.782 1.00 15.79 363 PHE B N 1
ATOM 5486 C CA . PHE B 1 365 ? 12.002 84.530 59.399 1.00 14.41 363 PHE B CA 1
ATOM 5487 C C . PHE B 1 365 ? 11.046 83.474 59.948 1.00 13.80 363 PHE B C 1
ATOM 5488 O O . PHE B 1 365 ? 11.267 82.273 59.763 1.00 15.38 363 PHE B O 1
ATOM 5496 N N . ALA B 1 366 ? 9.989 83.900 60.647 1.00 15.96 364 ALA B N 1
ATOM 5497 C CA . ALA B 1 366 ? 9.031 82.944 61.204 1.00 17.04 364 ALA B CA 1
ATOM 5498 C C . ALA B 1 366 ? 8.308 82.170 60.100 1.00 16.69 364 ALA B C 1
ATOM 5499 O O . ALA B 1 366 ? 7.986 80.985 60.262 1.00 17.02 364 ALA B O 1
ATOM 5501 N N . ALA B 1 367 ? 7.988 82.844 58.995 1.00 12.99 365 ALA B N 1
ATOM 5502 C CA . ALA B 1 367 ? 7.348 82.178 57.863 1.00 10.93 365 ALA B CA 1
ATOM 5503 C C . ALA B 1 367 ? 8.257 81.104 57.267 1.00 16.05 365 ALA B C 1
ATOM 5504 O O . ALA B 1 367 ? 7.813 79.993 56.964 1.00 16.82 365 ALA B O 1
ATOM 5506 N N . LEU B 1 368 ? 9.532 81.435 57.059 1.00 12.49 366 LEU B N 1
ATOM 5507 C CA . LEU B 1 368 ? 10.455 80.487 56.433 1.00 14.09 366 LEU B CA 1
ATOM 5508 C C . LEU B 1 368 ? 10.730 79.296 57.341 1.00 16.00 366 LEU B C 1
ATOM 5509 O O . LEU B 1 368 ? 10.747 78.149 56.882 1.00 14.26 366 LEU B O 1
ATOM 5514 N N . LYS B 1 369 ? 10.938 79.547 58.632 1.00 16.99 367 LYS B N 1
ATOM 5515 C CA . LYS B 1 369 ? 11.150 78.452 59.571 1.00 18.07 367 LYS B CA 1
ATOM 5516 C C . LYS B 1 369 ? 9.972 77.479 59.545 1.00 22.07 367 LYS B C 1
ATOM 5517 O O . LYS B 1 369 ? 10.154 76.266 59.399 1.00 23.24 367 LYS B O 1
ATOM 5523 N N . ALA B 1 370 ? 8.747 78.004 59.624 1.00 12.73 368 ALA B N 1
ATOM 5524 C CA . ALA B 1 370 ? 7.578 77.131 59.589 1.00 23.78 368 ALA B CA 1
ATOM 5525 C C . ALA B 1 370 ? 7.471 76.406 58.251 1.00 18.79 368 ALA B C 1
ATOM 5526 O O . ALA B 1 370 ? 7.125 75.225 58.206 1.00 16.96 368 ALA B O 1
ATOM 5528 N N . LEU B 1 371 ? 7.796 77.090 57.158 1.00 18.31 369 LEU B N 1
ATOM 5529 C CA . LEU B 1 371 ? 7.683 76.483 55.836 1.00 19.75 369 LEU B CA 1
ATOM 5530 C C . LEU B 1 371 ? 8.578 75.270 55.690 1.00 22.97 369 LEU B C 1
ATOM 5531 O O . LEU B 1 371 ? 8.206 74.291 55.028 1.00 21.89 369 LEU B O 1
ATOM 5536 N N . VAL B 1 372 ? 9.792 75.337 56.241 1.00 20.71 370 VAL B N 1
ATOM 5537 C CA . VAL B 1 372 ? 10.780 74.301 55.982 1.00 23.31 370 VAL B CA 1
ATOM 5538 C C . VAL B 1 372 ? 10.804 73.238 57.057 1.00 25.72 370 VAL B C 1
ATOM 5539 O O . VAL B 1 372 ? 11.537 72.254 56.909 1.00 24.81 370 VAL B O 1
ATOM 5543 N N . SER B 1 373 ? 10.022 73.395 58.129 1.00 24.38 371 SER B N 1
ATOM 5544 C CA . SER B 1 373 ? 10.034 72.445 59.235 1.00 28.17 371 SER B CA 1
ATOM 5545 C C . SER B 1 373 ? 8.995 71.357 59.011 1.00 40.86 371 SER B C 1
ATOM 5546 O O . SER B 1 373 ? 7.901 71.617 58.505 1.00 44.77 371 SER B O 1
ATOM 5549 N N . THR B 1 374 ? 9.348 70.131 59.386 1.00 43.57 372 THR B N 1
ATOM 5550 C CA . THR B 1 374 ? 8.547 68.974 59.017 1.00 52.58 372 THR B CA 1
ATOM 5551 C C . THR B 1 374 ? 8.412 68.027 60.199 1.00 55.50 372 THR B C 1
ATOM 5552 O O . THR B 1 374 ? 9.190 68.075 61.155 1.00 56.33 372 THR B O 1
ATOM 5554 N N . GLY B 1 375 ? 7.403 67.162 60.117 1.00 61.17 373 GLY B N 1
ATOM 5555 C CA . GLY B 1 375 ? 7.317 66.015 60.999 1.00 60.82 373 GLY B CA 1
ATOM 5556 C C . GLY B 1 375 ? 6.429 66.205 62.210 1.00 57.49 373 GLY B C 1
ATOM 5557 O O . GLY B 1 375 ? 6.906 66.228 63.350 1.00 50.18 373 GLY B O 1
ATOM 5558 N N . ILE B 1 376 ? 5.117 66.307 61.966 1.00 64.87 374 ILE B N 1
ATOM 5559 C CA . ILE B 1 376 ? 4.111 66.404 63.019 1.00 62.11 374 ILE B CA 1
ATOM 5560 C C . ILE B 1 376 ? 4.228 65.178 63.914 1.00 64.83 374 ILE B C 1
ATOM 5561 O O . ILE B 1 376 ? 3.572 65.086 64.960 1.00 68.76 374 ILE B O 1
ATOM 5566 N N . GLN B 1 377 ? 5.066 64.229 63.500 1.00 59.66 375 GLN B N 1
ATOM 5567 C CA . GLN B 1 377 ? 5.251 62.981 64.218 1.00 59.27 375 GLN B CA 1
ATOM 5568 C C . GLN B 1 377 ? 3.915 62.255 64.327 1.00 64.59 375 GLN B C 1
ATOM 5569 O O . GLN B 1 377 ? 3.453 61.657 63.350 1.00 60.48 375 GLN B O 1
ATOM 5571 N N . GLN B 1 378 ? 3.277 62.325 65.497 1.00 65.73 376 GLN B N 1
ATOM 5572 C CA . GLN B 1 378 ? 2.114 61.487 65.770 1.00 68.23 376 GLN B CA 1
ATOM 5573 C C . GLN B 1 378 ? 1.119 61.524 64.613 1.00 67.79 376 GLN B C 1
ATOM 5574 O O . GLN B 1 378 ? 0.779 60.488 64.028 1.00 61.47 376 GLN B O 1
ATOM 5576 N N . GLY B 1 379 ? 0.659 62.720 64.252 1.00 69.73 377 GLY B N 1
ATOM 5577 C CA . GLY B 1 379 ? -0.330 62.854 63.203 1.00 59.98 377 GLY B CA 1
ATOM 5578 C C . GLY B 1 379 ? 0.261 62.902 61.811 1.00 56.39 377 GLY B C 1
ATOM 5579 O O . GLY B 1 379 ? -0.367 62.441 60.852 1.00 52.66 377 GLY B O 1
ATOM 5580 N N . HIS B 1 380 ? 1.465 63.465 61.676 1.00 60.20 378 HIS B N 1
ATOM 5581 C CA . HIS B 1 380 ? 2.081 63.568 60.357 1.00 51.99 378 HIS B CA 1
ATOM 5582 C C . HIS B 1 380 ? 2.305 62.198 59.733 1.00 48.12 378 HIS B C 1
ATOM 5583 O O . HIS B 1 380 ? 2.200 62.047 58.509 1.00 46.35 378 HIS B O 1
ATOM 5585 N N . MET B 1 381 ? 2.606 61.188 60.555 1.00 51.14 379 MET B N 1
ATOM 5586 C CA . MET B 1 381 ? 2.935 59.867 60.029 1.00 47.75 379 MET B CA 1
ATOM 5587 C C . MET B 1 381 ? 1.729 59.197 59.390 1.00 45.51 379 MET B C 1
ATOM 5588 O O . MET B 1 381 ? 1.887 58.425 58.437 1.00 40.82 379 MET B O 1
ATOM 5593 N N . LYS B 1 382 ? 0.526 59.461 59.905 1.00 42.64 380 LYS B N 1
ATOM 5594 C CA . LYS B 1 382 ? -0.676 58.905 59.287 1.00 40.42 380 LYS B CA 1
ATOM 5595 C C . LYS B 1 382 ? -0.994 59.619 57.976 1.00 38.30 380 LYS B C 1
ATOM 5596 O O . LYS B 1 382 ? -1.491 59.002 57.022 1.00 33.85 380 LYS B O 1
ATOM 5598 N N . LEU B 1 383 ? -0.719 60.921 57.915 1.00 39.46 381 LEU B N 1
ATOM 5599 C CA . LEU B 1 383 ? -0.852 61.659 56.664 1.00 38.76 381 LEU B CA 1
ATOM 5600 C C . LEU B 1 383 ? 0.085 61.097 55.598 1.00 38.36 381 LEU B C 1
ATOM 5601 O O . LEU B 1 383 ? -0.343 60.785 54.479 1.00 35.20 381 LEU B O 1
ATOM 5606 N N . GLN B 1 384 ? 1.375 60.976 55.931 1.00 36.24 382 GLN B N 1
ATOM 5607 C CA . GLN B 1 384 ? 2.344 60.348 55.034 1.00 37.68 382 GLN B CA 1
ATOM 5608 C C . GLN B 1 384 ? 1.861 58.982 54.563 1.00 31.58 382 GLN B C 1
ATOM 5609 O O . GLN B 1 384 ? 1.827 58.699 53.360 1.00 28.31 382 GLN B O 1
ATOM 5615 N N . ALA B 1 385 ? 1.497 58.113 55.510 1.00 33.67 383 ALA B N 1
ATOM 5616 C CA . ALA B 1 385 ? 1.154 56.739 55.165 1.00 31.30 383 ALA B CA 1
ATOM 5617 C C . ALA B 1 385 ? -0.093 56.675 54.286 1.00 25.18 383 ALA B C 1
ATOM 5618 O O . ALA B 1 385 ? -0.183 55.824 53.389 1.00 24.94 383 ALA B O 1
ATOM 5620 N N . LYS B 1 386 ? -1.058 57.576 54.498 1.00 26.63 384 LYS B N 1
ATOM 5621 C CA . LYS B 1 386 ? -2.254 57.510 53.658 1.00 26.17 384 LYS B CA 1
ATOM 5622 C C . LYS B 1 386 ? -1.943 57.920 52.227 1.00 27.64 384 LYS B C 1
ATOM 5623 O O . LYS B 1 386 ? -2.480 57.339 51.274 1.00 25.69 384 LYS B O 1
ATOM 5629 N N . SER B 1 387 ? -1.095 58.932 52.053 1.00 23.37 385 SER B N 1
ATOM 5630 C CA . SER B 1 387 ? -0.730 59.339 50.705 1.00 27.87 385 SER B CA 1
ATOM 5631 C C . SER B 1 387 ? -0.057 58.201 49.960 1.00 25.45 385 SER B C 1
ATOM 5632 O O . SER B 1 387 ? -0.362 57.950 48.787 1.00 22.86 385 SER B O 1
ATOM 5635 N N . LEU B 1 388 ? 0.854 57.489 50.633 1.00 24.64 386 LEU B N 1
ATOM 5636 C CA . LEU B 1 388 ? 1.536 56.372 49.991 1.00 26.97 386 LEU B CA 1
ATOM 5637 C C . LEU B 1 388 ? 0.568 55.235 49.714 1.00 26.83 386 LEU B C 1
ATOM 5638 O O . LEU B 1 388 ? 0.666 54.566 48.680 1.00 25.67 386 LEU B O 1
ATOM 5643 N N . ALA B 1 389 ? -0.369 54.999 50.635 1.00 28.20 387 ALA B N 1
ATOM 5644 C CA . ALA B 1 389 ? -1.408 54.001 50.397 1.00 27.92 387 ALA B CA 1
ATOM 5645 C C . ALA B 1 389 ? -2.131 54.279 49.087 1.00 29.37 387 ALA B C 1
ATOM 5646 O O . ALA B 1 389 ? -2.273 53.390 48.238 1.00 27.98 387 ALA B O 1
ATOM 5648 N N . LEU B 1 390 ? -2.575 55.526 48.898 1.00 28.51 388 LEU B N 1
ATOM 5649 C CA . LEU B 1 390 ? -3.351 55.867 47.707 1.00 23.00 388 LEU B CA 1
ATOM 5650 C C . LEU B 1 390 ? -2.517 55.758 46.440 1.00 34.72 388 LEU B C 1
ATOM 5651 O O . LEU B 1 390 ? -3.007 55.275 45.410 1.00 31.76 388 LEU B O 1
ATOM 5656 N N . LEU B 1 391 ? -1.264 56.223 46.489 1.00 25.66 389 LEU B N 1
ATOM 5657 C CA . LEU B 1 391 ? -0.382 56.113 45.333 1.00 33.38 389 LEU B CA 1
ATOM 5658 C C . LEU B 1 391 ? -0.122 54.660 44.984 1.00 31.48 389 LEU B C 1
ATOM 5659 O O . LEU B 1 391 ? -0.035 54.305 43.803 1.00 28.56 389 LEU B O 1
ATOM 5664 N N . ALA B 1 392 ? 0.025 53.808 46.002 1.00 30.09 390 ALA B N 1
ATOM 5665 C CA . ALA B 1 392 ? 0.174 52.378 45.768 1.00 36.31 390 ALA B CA 1
ATOM 5666 C C . ALA B 1 392 ? -1.035 51.792 45.054 1.00 36.44 390 ALA B C 1
ATOM 5667 O O . ALA B 1 392 ? -0.943 50.692 44.498 1.00 34.05 390 ALA B O 1
ATOM 5669 N N . GLY B 1 393 ? -2.155 52.506 45.056 1.00 30.96 391 GLY B N 1
ATOM 5670 C CA . GLY B 1 393 ? -3.366 52.048 44.424 1.00 32.41 391 GLY B CA 1
ATOM 5671 C C . GLY B 1 393 ? -4.402 51.513 45.377 1.00 39.58 391 GLY B C 1
ATOM 5672 O O . GLY B 1 393 ? -5.312 50.802 44.935 1.00 41.58 391 GLY B O 1
ATOM 5673 N N . ALA B 1 394 ? -4.288 51.808 46.668 1.00 35.30 392 ALA B N 1
ATOM 5674 C CA . ALA B 1 394 ? -5.291 51.326 47.597 1.00 34.13 392 ALA B CA 1
ATOM 5675 C C . ALA B 1 394 ? -6.648 51.882 47.206 1.00 41.56 392 ALA B C 1
ATOM 5676 O O . ALA B 1 394 ? -6.777 53.057 46.845 1.00 39.39 392 ALA B O 1
ATOM 5678 N N . SER B 1 395 ? -7.659 51.025 47.254 1.00 34.70 393 SER B N 1
ATOM 5679 C CA . SER B 1 395 ? -9.024 51.491 47.102 1.00 42.10 393 SER B CA 1
ATOM 5680 C C . SER B 1 395 ? -9.561 51.931 48.468 1.00 40.31 393 SER B C 1
ATOM 5681 O O . SER B 1 395 ? -8.891 51.817 49.498 1.00 38.34 393 SER B O 1
ATOM 5684 N N . GLU B 1 396 ? -10.798 52.430 48.478 1.00 41.92 394 GLU B N 1
ATOM 5685 C CA . GLU B 1 396 ? -11.303 53.174 49.632 1.00 43.17 394 GLU B CA 1
ATOM 5686 C C . GLU B 1 396 ? -11.286 52.344 50.915 1.00 43.77 394 GLU B C 1
ATOM 5687 O O . GLU B 1 396 ? -10.916 52.851 51.984 1.00 35.96 394 GLU B O 1
ATOM 5693 N N . SER B 1 397 ? -11.699 51.072 50.839 1.00 40.76 395 SER B N 1
ATOM 5694 C CA . SER B 1 397 ? -11.780 50.258 52.050 1.00 49.36 395 SER B CA 1
ATOM 5695 C C . SER B 1 397 ? -10.419 49.759 52.520 1.00 43.16 395 SER B C 1
ATOM 5696 O O . SER B 1 397 ? -10.276 49.399 53.694 1.00 41.91 395 SER B O 1
ATOM 5699 N N . GLU B 1 398 ? -9.415 49.762 51.647 1.00 42.60 396 GLU B N 1
ATOM 5700 C CA . GLU B 1 398 ? -8.094 49.262 51.999 1.00 38.81 396 GLU B CA 1
ATOM 5701 C C . GLU B 1 398 ? -7.226 50.296 52.700 1.00 38.74 396 GLU B C 1
ATOM 5702 O O . GLU B 1 398 ? -6.188 49.933 53.266 1.00 37.38 396 GLU B O 1
ATOM 5708 N N . VAL B 1 399 ? -7.636 51.562 52.698 1.00 38.65 397 VAL B N 1
ATOM 5709 C CA . VAL B 1 399 ? -6.746 52.634 53.127 1.00 40.25 397 VAL B CA 1
ATOM 5710 C C . VAL B 1 399 ? -6.499 52.566 54.632 1.00 40.26 397 VAL B C 1
ATOM 5711 O O . VAL B 1 399 ? -5.358 52.702 55.097 1.00 41.27 397 VAL B O 1
ATOM 5715 N N . ALA B 1 400 ? -7.558 52.364 55.421 1.00 33.94 398 ALA B N 1
ATOM 5716 C CA . ALA B 1 400 ? -7.375 52.380 56.872 1.00 35.62 398 ALA B CA 1
ATOM 5717 C C . ALA B 1 400 ? -6.508 51.221 57.338 1.00 40.12 398 ALA B C 1
ATOM 5718 O O . ALA B 1 400 ? -5.588 51.448 58.146 1.00 39.52 398 ALA B O 1
ATOM 5720 N N . PRO B 1 401 ? -6.727 49.981 56.894 1.00 41.37 399 PRO B N 1
ATOM 5721 C CA . PRO B 1 401 ? -5.801 48.909 57.292 1.00 42.16 399 PRO B CA 1
ATOM 5722 C C . PRO B 1 401 ? -4.366 49.191 56.875 1.00 34.93 399 PRO B C 1
ATOM 5723 O O . PRO B 1 401 ? -3.443 48.952 57.663 1.00 37.75 399 PRO B O 1
ATOM 5727 N N . LEU B 1 402 ? -4.163 49.696 55.652 1.00 34.02 400 LEU B N 1
ATOM 5728 C CA . LEU B 1 402 ? -2.824 50.033 55.171 1.00 35.31 400 LEU B CA 1
ATOM 5729 C C . LEU B 1 402 ? -2.129 51.016 56.106 1.00 33.36 400 LEU B C 1
ATOM 5730 O O . LEU B 1 402 ? -1.025 50.757 56.593 1.00 38.78 400 LEU B O 1
ATOM 5735 N N . VAL B 1 403 ? -2.764 52.160 56.362 1.00 36.82 401 VAL B N 1
ATOM 5736 C CA . VAL B 1 403 ? -2.138 53.190 57.188 1.00 37.11 401 VAL B CA 1
ATOM 5737 C C . VAL B 1 403 ? -1.751 52.620 58.546 1.00 41.10 401 VAL B C 1
ATOM 5738 O O . VAL B 1 403 ? -0.677 52.924 59.087 1.00 34.97 401 VAL B O 1
ATOM 5742 N N . GLU B 1 404 ? -2.618 51.777 59.115 1.00 45.22 402 GLU B N 1
ATOM 5743 C CA . GLU B 1 404 ? -2.380 51.252 60.455 1.00 44.37 402 GLU B CA 1
ATOM 5744 C C . GLU B 1 404 ? -1.093 50.438 60.498 1.00 42.72 402 GLU B C 1
ATOM 5745 O O . GLU B 1 404 ? -0.254 50.619 61.389 1.00 39.78 402 GLU B O 1
ATOM 5751 N N . ARG B 1 405 ? -0.909 49.548 59.525 1.00 39.07 403 ARG B N 1
ATOM 5752 C CA . ARG B 1 405 ? 0.318 48.760 59.470 1.00 42.93 403 ARG B CA 1
ATOM 5753 C C . ARG B 1 405 ? 1.541 49.656 59.272 1.00 42.33 403 ARG B C 1
ATOM 5754 O O . ARG B 1 405 ? 2.520 49.563 60.023 1.00 40.92 403 ARG B O 1
ATOM 5762 N N . LEU B 1 406 ? 1.493 50.549 58.277 1.00 37.28 404 LEU B N 1
ATOM 5763 C CA . LEU B 1 406 ? 2.636 51.411 57.984 1.00 38.19 404 LEU B CA 1
ATOM 5764 C C . LEU B 1 406 ? 3.089 52.185 59.219 1.00 37.22 404 LEU B C 1
ATOM 5765 O O . LEU B 1 406 ? 4.234 52.052 59.669 1.00 35.40 404 LEU B O 1
ATOM 5770 N N . ILE B 1 407 ? 2.207 53.014 59.779 1.00 34.14 405 ILE B N 1
ATOM 5771 C CA . ILE B 1 407 ? 2.609 53.861 60.895 1.00 41.91 405 ILE B CA 1
ATOM 5772 C C . ILE B 1 407 ? 3.117 53.060 62.085 1.00 40.66 405 ILE B C 1
ATOM 5773 O O . ILE B 1 407 ? 3.707 53.635 63.005 1.00 40.26 405 ILE B O 1
ATOM 5778 N N . SER B 1 408 ? 2.913 51.748 62.091 1.00 41.24 406 SER B N 1
ATOM 5779 C CA . SER B 1 408 ? 3.406 50.915 63.178 1.00 44.87 406 SER B CA 1
ATOM 5780 C C . SER B 1 408 ? 4.833 50.425 62.960 1.00 35.82 406 SER B C 1
ATOM 5781 O O . SER B 1 408 ? 5.363 49.723 63.827 1.00 37.45 406 SER B O 1
ATOM 5784 N N . ASP B 1 409 ? 5.469 50.791 61.848 1.00 40.05 407 ASP B N 1
ATOM 5785 C CA . ASP B 1 409 ? 6.849 50.432 61.545 1.00 34.70 407 ASP B CA 1
ATOM 5786 C C . ASP B 1 409 ? 7.811 51.546 61.964 1.00 35.30 407 ASP B C 1
ATOM 5787 O O . ASP B 1 409 ? 7.431 52.717 62.088 1.00 34.47 407 ASP B O 1
ATOM 5792 N N . LYS B 1 410 ? 9.083 51.165 62.1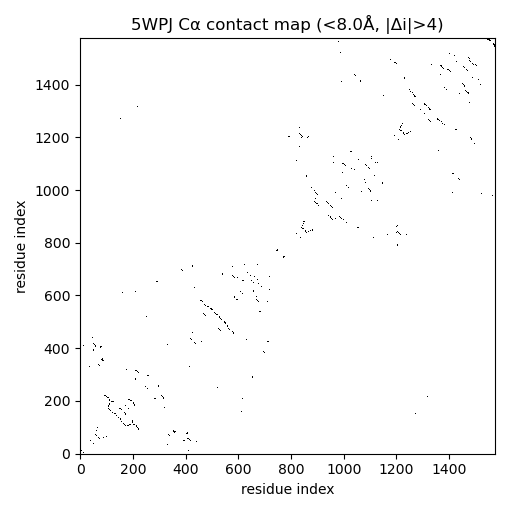67 1.00 32.63 408 LYS B N 1
ATOM 5793 C CA . LYS B 1 410 ? 10.114 52.155 62.489 1.00 36.08 408 LYS B CA 1
ATOM 5794 C C . LYS B 1 410 ? 10.289 53.160 61.362 1.00 32.60 408 LYS B C 1
ATOM 5795 O O . LYS B 1 410 ? 10.696 54.307 61.602 1.00 31.51 408 LYS B O 1
ATOM 5801 N N . THR B 1 411 ? 10.018 52.735 60.132 1.00 32.73 409 THR B N 1
ATOM 5802 C CA . THR B 1 411 ? 10.101 53.580 58.951 1.00 35.70 409 THR B CA 1
ATOM 5803 C C . THR B 1 411 ? 9.287 52.894 57.862 1.00 33.37 409 THR B C 1
ATOM 5804 O O . THR B 1 411 ? 8.913 51.724 57.990 1.00 36.93 409 THR B O 1
ATOM 5808 N N . PHE B 1 412 ? 8.965 53.645 56.816 1.00 28.00 410 PHE B N 1
ATOM 5809 C CA . PHE B 1 412 ? 8.222 53.077 55.699 1.00 31.53 410 PHE B CA 1
ATOM 5810 C C . PHE B 1 412 ? 8.372 54.012 54.512 1.00 28.49 410 PHE B C 1
ATOM 5811 O O . PHE B 1 412 ? 8.786 55.163 54.657 1.00 36.36 410 PHE B O 1
ATOM 5819 N N . ASN B 1 413 ? 8.048 53.493 53.334 1.00 27.91 411 ASN B N 1
ATOM 5820 C CA . ASN B 1 413 ? 8.109 54.259 52.103 1.00 27.12 411 ASN B CA 1
ATOM 5821 C C . ASN B 1 413 ? 7.097 53.673 51.121 1.00 28.65 411 ASN B C 1
ATOM 5822 O O . ASN B 1 413 ? 6.342 52.752 51.455 1.00 22.72 411 ASN B O 1
ATOM 5827 N N . LEU B 1 414 ? 7.104 54.196 49.893 1.00 25.62 412 LEU B N 1
ATOM 5828 C CA . LEU B 1 414 ? 6.171 53.721 48.878 1.00 25.13 412 LEU B CA 1
ATOM 5829 C C . LEU B 1 414 ? 6.267 52.211 48.693 1.00 28.05 412 LEU B C 1
ATOM 5830 O O . LEU B 1 414 ? 5.246 51.521 48.635 1.00 26.41 412 LEU B O 1
ATOM 5835 N N . GLU B 1 415 ? 7.491 51.673 48.602 1.00 30.27 413 GLU B N 1
ATOM 5836 C CA . GLU B 1 415 ? 7.638 50.226 48.441 1.00 29.74 413 GLU B CA 1
ATOM 5837 C C . GLU B 1 415 ? 6.965 49.464 49.584 1.00 31.81 413 GLU B C 1
ATOM 5838 O O . GLU B 1 415 ? 6.348 48.413 49.355 1.00 30.18 413 GLU B O 1
ATOM 5840 N N . THR B 1 416 ? 7.074 49.975 50.823 1.00 27.15 414 THR B N 1
ATOM 5841 C CA . THR B 1 416 ? 6.382 49.356 51.956 1.00 27.35 414 THR B CA 1
ATOM 5842 C C . THR B 1 416 ? 4.868 49.377 51.756 1.00 30.08 414 THR B C 1
ATOM 5843 O O . THR B 1 416 ? 4.183 48.374 51.991 1.00 31.43 414 THR B O 1
ATOM 5847 N N . ALA B 1 417 ? 4.325 50.530 51.353 1.00 27.03 415 ALA B N 1
ATOM 5848 C CA . ALA B 1 417 ? 2.888 50.631 51.098 1.00 26.45 415 ALA B CA 1
ATOM 5849 C C . ALA B 1 417 ? 2.438 49.625 50.047 1.00 30.06 415 ALA B C 1
ATOM 5850 O O . ALA B 1 417 ? 1.386 48.985 50.191 1.00 25.32 415 ALA B O 1
ATOM 5852 N N . GLN B 1 418 ? 3.218 49.478 48.974 1.00 27.82 416 GLN B N 1
ATOM 5853 C CA . GLN B 1 418 ? 2.846 48.550 47.913 1.00 28.60 416 GLN B CA 1
ATOM 5854 C C . GLN B 1 418 ? 2.938 47.099 48.379 1.00 34.32 416 GLN B C 1
ATOM 5855 O O . GLN B 1 418 ? 2.051 46.291 48.078 1.00 30.63 416 GLN B O 1
ATOM 5861 N N . ARG B 1 419 ? 3.997 46.743 49.112 1.00 29.82 417 ARG B N 1
ATOM 5862 C CA . ARG B 1 419 ? 4.111 45.369 49.593 1.00 32.98 417 ARG B CA 1
ATOM 5863 C C . ARG B 1 419 ? 2.960 45.023 50.530 1.00 30.63 417 ARG B C 1
ATOM 5864 O O . ARG B 1 419 ? 2.352 43.952 50.415 1.00 30.63 417 ARG B O 1
ATOM 5866 N N . TYR B 1 420 ? 2.636 45.923 51.461 1.00 30.30 418 TYR B N 1
ATOM 5867 C CA . TYR B 1 420 ? 1.524 45.657 52.363 1.00 29.81 418 TYR B CA 1
ATOM 5868 C C . TYR B 1 420 ? 0.190 45.649 51.619 1.00 32.05 418 TYR B C 1
ATOM 5869 O O . TYR B 1 420 ? -0.717 44.899 51.993 1.00 25.08 418 TYR B O 1
ATOM 5878 N N . LEU B 1 421 ? 0.053 46.462 50.566 1.00 27.92 419 LEU B N 1
ATOM 5879 C CA . LEU B 1 421 ? -1.150 46.396 49.742 1.00 27.69 419 LEU B CA 1
ATOM 5880 C C . LEU B 1 421 ? -1.303 45.016 49.111 1.00 32.98 419 LEU B C 1
ATOM 5881 O O . LEU B 1 421 ? -2.415 44.478 49.034 1.00 28.31 419 LEU B O 1
ATOM 5886 N N . GLU B 1 422 ? -0.197 44.422 48.652 1.00 28.17 420 GLU B N 1
ATOM 5887 C CA . GLU B 1 422 ? -0.290 43.086 48.074 1.00 30.10 420 GLU B CA 1
ATOM 5888 C C . GLU B 1 422 ? -0.671 42.049 49.126 1.00 39.86 420 GLU B C 1
ATOM 5889 O O . GLU B 1 422 ? -1.490 41.159 48.856 1.00 34.47 420 GLU B O 1
ATOM 5895 N N . ASN B 1 423 ? -0.087 42.145 50.329 1.00 35.24 421 ASN B N 1
ATOM 5896 C CA . ASN B 1 423 ? -0.491 41.270 51.428 1.00 35.63 421 ASN B CA 1
ATOM 5897 C C . ASN B 1 423 ? -1.982 41.403 51.703 1.00 38.44 421 ASN B C 1
ATOM 5898 O O . ASN B 1 423 ? -2.684 40.404 51.890 1.00 43.16 421 ASN B O 1
ATOM 5903 N N . LEU B 1 424 ? -2.474 42.642 51.762 1.00 36.50 422 LEU B N 1
ATOM 5904 C CA . LEU B 1 424 ? -3.900 42.877 51.947 1.00 33.21 422 LEU B CA 1
ATOM 5905 C C . LEU B 1 424 ? -4.717 42.087 50.933 1.00 34.93 422 LEU B C 1
ATOM 5906 O O . LEU B 1 424 ? -5.639 41.348 51.295 1.00 31.61 422 LEU B O 1
ATOM 5911 N N . ARG B 1 425 ? -4.362 42.203 49.653 1.00 34.01 423 ARG B N 1
ATOM 5912 C CA . ARG B 1 425 ? -5.194 41.629 48.606 1.00 35.05 423 ARG B CA 1
ATOM 5913 C C . ARG B 1 425 ? -4.927 40.144 48.398 1.00 41.61 423 ARG B C 1
ATOM 5914 O O . ARG B 1 425 ? -5.852 39.404 48.040 1.00 43.35 423 ARG B O 1
ATOM 5922 N N . SER B 1 426 ? -3.703 39.685 48.633 1.00 40.72 424 SER B N 1
ATOM 5923 C CA . SER B 1 426 ? -3.392 38.265 48.467 1.00 43.24 424 SER B CA 1
ATOM 5924 C C . SER B 1 426 ? -4.016 37.435 49.593 1.00 44.45 424 SER B C 1
ATOM 5925 O O . SER B 1 426 ? -3.726 36.243 49.730 1.00 41.23 424 SER B O 1
ATOM 5929 N N . ILE C 1 5 ? -47.383 83.336 8.674 1.00 43.74 3 ILE C N 1
ATOM 5930 C CA . ILE C 1 5 ? -47.032 82.133 7.928 1.00 31.85 3 ILE C CA 1
ATOM 5931 C C . ILE C 1 5 ? -45.605 81.727 8.278 1.00 35.55 3 ILE C C 1
ATOM 5932 O O . ILE C 1 5 ? -44.683 82.534 8.216 1.00 39.35 3 ILE C O 1
ATOM 5937 N N . SER C 1 6 ? -45.433 80.466 8.658 1.00 33.44 4 SER C N 1
ATOM 5938 C CA . SER C 1 6 ? -44.144 79.999 9.145 1.00 36.99 4 SER C CA 1
ATOM 5939 C C . SER C 1 6 ? -43.123 79.868 8.015 1.00 33.35 4 SER C C 1
ATOM 5940 O O . SER C 1 6 ? -43.465 79.585 6.864 1.00 28.82 4 SER C O 1
ATOM 5943 N N . TRP C 1 7 ? -41.845 80.046 8.372 1.00 27.00 5 TRP C N 1
ATOM 5944 C CA . TRP C 1 7 ? -40.727 79.875 7.456 1.00 30.21 5 TRP C CA 1
ATOM 5945 C C . TRP C 1 7 ? -39.964 78.569 7.654 1.00 35.24 5 TRP C C 1
ATOM 5946 O O . TRP C 1 7 ? -39.027 78.307 6.890 1.00 28.01 5 TRP C O 1
ATOM 5957 N N . ASN C 1 8 ? -40.291 77.759 8.661 1.00 39.45 6 ASN C N 1
ATOM 5958 C CA . ASN C 1 8 ? -39.466 76.575 8.874 1.00 35.46 6 ASN C CA 1
ATOM 5959 C C . ASN C 1 8 ? -39.754 75.541 7.790 1.00 38.32 6 ASN C C 1
ATOM 5960 O O . ASN C 1 8 ? -40.868 75.441 7.264 1.00 41.20 6 ASN C O 1
ATOM 5965 N N . GLY C 1 9 ? -38.724 74.783 7.436 1.00 33.09 7 GLY C N 1
ATOM 5966 C CA . GLY C 1 9 ? -38.784 73.991 6.233 1.00 34.20 7 GLY C CA 1
ATOM 5967 C C . GLY C 1 9 ? -38.500 74.757 4.959 1.00 28.75 7 GLY C C 1
ATOM 5968 O O . GLY C 1 9 ? -38.440 74.142 3.888 1.00 28.35 7 GLY C O 1
ATOM 5969 N N . PHE C 1 10 ? -38.322 76.078 5.036 1.00 23.39 8 PHE C N 1
ATOM 5970 C CA . PHE C 1 10 ? -38.019 76.859 3.839 1.00 22.85 8 PHE C CA 1
ATOM 5971 C C . PHE C 1 10 ? -36.781 76.319 3.120 1.00 22.56 8 PHE C C 1
ATOM 5972 O O . PHE C 1 10 ? -36.796 76.100 1.901 1.00 19.50 8 PHE C O 1
ATOM 5980 N N . SER C 1 11 ? -35.695 76.094 3.862 1.00 23.46 9 SER C N 1
ATOM 5981 C CA . SER C 1 11 ? -34.456 75.630 3.242 1.00 25.18 9 SER C CA 1
ATOM 5982 C C . SER C 1 11 ? -34.663 74.317 2.499 1.00 27.28 9 SER C C 1
ATOM 5983 O O . SER C 1 11 ? -34.180 74.141 1.369 1.00 21.96 9 SER C O 1
ATOM 5986 N N . LYS C 1 12 ? -35.367 73.368 3.133 1.00 26.50 10 LYS C N 1
ATOM 5987 C CA . LYS C 1 12 ? -35.546 72.047 2.544 1.00 23.53 10 LYS C CA 1
ATOM 5988 C C . LYS C 1 12 ? -36.621 72.038 1.466 1.00 25.42 10 LYS C C 1
ATOM 5989 O O . LYS C 1 12 ? -36.616 71.146 0.612 1.00 23.74 10 LYS C O 1
ATOM 5991 N N . LYS C 1 13 ? -37.530 73.007 1.475 1.00 20.22 11 LYS C N 1
ATOM 5992 C CA . LYS C 1 13 ? -38.486 73.105 0.382 1.00 27.30 11 LYS C CA 1
ATOM 5993 C C . LYS C 1 13 ? -37.742 73.267 -0.938 1.00 27.21 11 LYS C C 1
ATOM 5994 O O . LYS C 1 13 ? -36.655 73.851 -0.997 1.00 20.78 11 LYS C O 1
ATOM 6000 N N . SER C 1 14 ? -38.344 72.768 -2.013 1.00 23.87 12 SER C N 1
ATOM 6001 C CA . SER C 1 14 ? -37.734 72.969 -3.317 1.00 22.80 12 SER C CA 1
ATOM 6002 C C . SER C 1 14 ? -37.847 74.428 -3.742 1.00 22.96 12 SER C C 1
ATOM 6003 O O . SER C 1 14 ? -38.687 75.192 -3.248 1.00 19.75 12 SER C O 1
ATOM 6006 N N . TYR C 1 15 ? -37.003 74.792 -4.708 1.00 19.21 13 TYR C N 1
ATOM 6007 C CA . TYR C 1 15 ? -37.033 76.127 -5.299 1.00 18.62 13 TYR C CA 1
ATOM 6008 C C . TYR C 1 15 ? -38.459 76.558 -5.614 1.00 20.07 13 TYR C C 1
ATOM 6009 O O . TYR C 1 15 ? -38.893 77.650 -5.229 1.00 18.37 13 TYR C O 1
ATOM 6018 N N . GLN C 1 16 ? -39.199 75.709 -6.334 1.00 22.84 14 GLN C N 1
ATOM 6019 C CA . GLN C 1 16 ? -40.582 76.019 -6.683 1.00 21.34 14 GLN C CA 1
ATOM 6020 C C . GLN C 1 16 ? -41.442 76.196 -5.440 1.00 22.79 14 GLN C C 1
ATOM 6021 O O . GLN C 1 16 ? -42.281 77.105 -5.379 1.00 22.67 14 GLN C O 1
ATOM 6027 N N . GLU C 1 17 ? -41.260 75.327 -4.443 1.00 23.82 15 GLU C N 1
ATOM 6028 C CA . GLU C 1 17 ? -42.012 75.476 -3.204 1.00 24.97 15 GLU C CA 1
ATOM 6029 C C . GLU C 1 17 ? -41.604 76.743 -2.464 1.00 21.96 15 GLU C C 1
ATOM 6030 O O . GLU C 1 17 ? -42.461 77.435 -1.898 1.00 21.20 15 GLU C O 1
ATOM 6036 N N . ARG C 1 18 ? -40.308 77.091 -2.496 1.00 20.45 16 ARG C N 1
ATOM 6037 C CA . ARG C 1 18 ? -39.863 78.338 -1.871 1.00 20.02 16 ARG C CA 1
ATOM 6038 C C . ARG C 1 18 ? -40.562 79.544 -2.479 1.00 19.98 16 ARG C C 1
ATOM 6039 O O . ARG C 1 18 ? -40.942 80.479 -1.759 1.00 15.26 16 ARG C O 1
ATOM 6047 N N . LEU C 1 19 ? -40.687 79.565 -3.813 1.00 14.99 17 LEU C N 1
ATOM 6048 C CA . LEU C 1 19 ? -41.368 80.670 -4.479 1.00 16.44 17 LEU C CA 1
ATOM 6049 C C . LEU C 1 19 ? -42.846 80.735 -4.077 1.00 22.39 17 LEU C C 1
ATOM 6050 O O . LEU C 1 19 ? -43.399 81.825 -3.893 1.00 18.69 17 LEU C O 1
ATOM 6055 N N . GLU C 1 20 ? -43.502 79.578 -3.961 1.00 14.64 18 GLU C N 1
ATOM 6056 C CA . GLU C 1 20 ? -44.885 79.554 -3.507 1.00 19.87 18 GLU C CA 1
ATOM 6057 C C . GLU C 1 20 ? -45.000 80.099 -2.096 1.00 18.67 18 GLU C C 1
ATOM 6058 O O . GLU C 1 20 ? -45.881 80.914 -1.813 1.00 19.75 18 GLU C O 1
ATOM 6064 N N . LEU C 1 21 ? -44.099 79.679 -1.202 1.00 19.91 19 LEU C N 1
ATOM 6065 C CA . LEU C 1 21 ? -44.134 80.185 0.167 1.00 18.37 19 LEU C CA 1
ATOM 6066 C C . LEU C 1 21 ? -43.910 81.687 0.197 1.00 19.49 19 LEU C C 1
ATOM 6067 O O . LEU C 1 21 ? -44.605 82.417 0.921 1.00 16.99 19 LEU C O 1
ATOM 6072 N N . LEU C 1 22 ? -42.929 82.174 -0.562 1.00 17.86 20 LEU C N 1
ATOM 6073 C CA . LEU C 1 22 ? -42.733 83.615 -0.622 1.00 16.65 20 LEU C CA 1
ATOM 6074 C C . LEU C 1 22 ? -43.993 84.306 -1.128 1.00 15.49 20 LEU C C 1
ATOM 6075 O O . LEU C 1 22 ? -44.446 85.303 -0.551 1.00 14.61 20 LEU C O 1
ATOM 6080 N N . LYS C 1 23 ? -44.611 83.753 -2.167 1.00 14.04 21 LYS C N 1
ATOM 6081 C CA . LYS C 1 23 ? -45.838 84.351 -2.678 1.00 18.69 21 LYS C CA 1
ATOM 6082 C C . LYS C 1 23 ? -46.950 84.323 -1.627 1.00 18.88 21 LYS C C 1
ATOM 6083 O O . LYS C 1 23 ? -47.692 85.301 -1.478 1.00 18.50 21 LYS C O 1
ATOM 6089 N N . ALA C 1 24 ? -47.066 83.220 -0.877 1.00 17.41 22 ALA C N 1
ATOM 6090 C CA . ALA C 1 24 ? -48.056 83.153 0.199 1.00 20.01 22 ALA C CA 1
ATOM 6091 C C . ALA C 1 24 ? -47.773 84.179 1.288 1.00 20.14 22 ALA C C 1
ATOM 6092 O O . ALA C 1 24 ? -48.707 84.658 1.946 1.00 17.17 22 ALA C O 1
ATOM 6094 N N . GLN C 1 25 ? -46.498 84.516 1.517 1.00 18.59 23 GLN C N 1
ATOM 6095 C CA . GLN C 1 25 ? -46.181 85.568 2.477 1.00 20.16 23 GLN C CA 1
ATOM 6096 C C . GLN C 1 25 ? -46.632 86.944 1.993 1.00 17.76 23 GLN C C 1
ATOM 6097 O O . GLN C 1 25 ? -46.688 87.879 2.793 1.00 16.63 23 GLN C O 1
ATOM 6103 N N . ALA C 1 26 ? -46.921 87.099 0.701 1.00 18.87 24 ALA C N 1
ATOM 6104 C CA . ALA C 1 26 ? -47.469 88.346 0.157 1.00 15.62 24 ALA C CA 1
ATOM 6105 C C . ALA C 1 26 ? -46.539 89.539 0.404 1.00 19.45 24 ALA C C 1
ATOM 6106 O O . ALA C 1 26 ? -46.995 90.662 0.626 1.00 16.69 24 ALA C O 1
ATOM 6108 N N . LEU C 1 27 ? -45.227 89.295 0.350 1.00 16.15 25 LEU C N 1
ATOM 6109 C CA . LEU C 1 27 ? -44.230 90.339 0.596 1.00 17.78 25 LEU C CA 1
ATOM 6110 C C . LEU C 1 27 ? -44.010 91.250 -0.606 1.00 17.80 25 LEU C C 1
ATOM 6111 O O . LEU C 1 27 ? -43.606 92.404 -0.431 1.00 15.24 25 LEU C O 1
ATOM 6116 N N . LEU C 1 28 ? -44.282 90.767 -1.820 1.00 13.76 26 LEU C N 1
ATOM 6117 C CA . LEU C 1 28 ? -43.989 91.503 -3.040 1.00 15.92 26 LEU C CA 1
ATOM 6118 C C . LEU C 1 28 ? -45.277 91.793 -3.802 1.00 16.69 26 LEU C C 1
ATOM 6119 O O . LEU C 1 28 ? -46.236 91.012 -3.761 1.00 11.85 26 LEU C O 1
ATOM 6124 N N . SER C 1 29 ? -45.275 92.924 -4.507 1.00 18.21 27 SER C N 1
ATOM 6125 C CA . SER C 1 29 ? -46.336 93.269 -5.443 1.00 17.04 27 SER C CA 1
ATOM 6126 C C . SER C 1 29 ? -46.451 92.211 -6.538 1.00 21.81 27 SER C C 1
ATOM 6127 O O . SER C 1 29 ? -45.519 91.436 -6.771 1.00 15.53 27 SER C O 1
ATOM 6130 N N . PRO C 1 30 ? -47.583 92.177 -7.245 1.00 20.48 28 PRO C N 1
ATOM 6131 C CA . PRO C 1 30 ? -47.697 91.222 -8.360 1.00 14.88 28 PRO C CA 1
ATOM 6132 C C . PRO C 1 30 ? -46.580 91.361 -9.385 1.00 16.95 28 PRO C C 1
ATOM 6133 O O . PRO C 1 30 ? -46.067 90.344 -9.880 1.00 13.20 28 PRO C O 1
ATOM 6137 N N . GLU C 1 31 ? -46.176 92.593 -9.719 1.00 15.58 29 GLU C N 1
ATOM 6138 C CA . GLU C 1 31 ? -45.109 92.766 -10.707 1.00 14.86 29 GLU C CA 1
ATOM 6139 C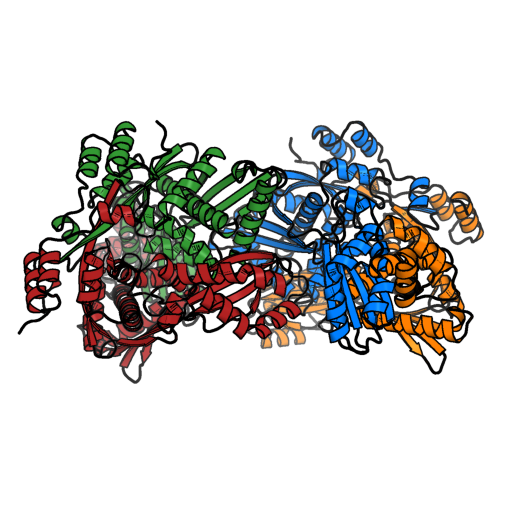 C . GLU C 1 31 ? -43.773 92.223 -10.190 1.00 12.38 29 GLU C C 1
ATOM 6140 O O . GLU C 1 31 ? -43.037 91.552 -10.927 1.00 17.01 29 GLU C O 1
ATOM 6146 N N . ARG C 1 32 ? -43.431 92.524 -8.941 1.00 10.47 30 ARG C N 1
ATOM 6147 C CA . ARG C 1 32 ? -42.165 92.052 -8.386 1.00 20.11 30 ARG C CA 1
ATOM 6148 C C . ARG C 1 32 ? -42.150 90.538 -8.226 1.00 17.94 30 ARG C C 1
ATOM 6149 O O . ARG C 1 32 ? -41.148 89.888 -8.541 1.00 19.41 30 ARG C O 1
ATOM 6157 N N . GLN C 1 33 ? -43.239 89.957 -7.717 1.00 13.90 31 GLN C N 1
ATOM 6158 C CA . GLN C 1 33 ? -43.293 88.506 -7.582 1.00 15.49 31 GLN C CA 1
ATOM 6159 C C . GLN C 1 33 ? -43.183 87.829 -8.945 1.00 16.41 31 GLN C C 1
ATOM 6160 O O . GLN C 1 33 ? -42.467 86.831 -9.103 1.00 15.73 31 GLN C O 1
ATOM 6166 N N . ALA C 1 34 ? -43.881 88.357 -9.949 1.00 16.30 32 ALA C N 1
ATOM 6167 C CA . ALA C 1 34 ? -43.740 87.804 -11.292 1.00 21.17 32 ALA C CA 1
ATOM 6168 C C . ALA C 1 34 ? -42.306 87.949 -11.783 1.00 16.38 32 ALA C C 1
ATOM 6169 O O . ALA C 1 34 ? -41.744 87.022 -12.373 1.00 22.92 32 ALA C O 1
ATOM 6171 N N . SER C 1 35 ? -41.704 89.114 -11.549 1.00 17.92 33 SER C N 1
ATOM 6172 C CA . SER C 1 35 ? -40.306 89.313 -11.906 1.00 19.07 33 SER C CA 1
ATOM 6173 C C . SER C 1 35 ? -39.444 88.221 -11.302 1.00 20.99 33 SER C C 1
ATOM 6174 O O . SER C 1 35 ? -38.650 87.577 -11.999 1.00 16.18 33 SER C O 1
ATOM 6177 N N . LEU C 1 36 ? -39.631 87.958 -10.011 1.00 18.16 34 LEU C N 1
ATOM 6178 C CA . LEU C 1 36 ? -38.817 86.935 -9.368 1.00 19.05 34 LEU C CA 1
ATOM 6179 C C . LEU C 1 36 ? -39.118 85.551 -9.934 1.00 16.76 34 LEU C C 1
ATOM 6180 O O . LEU C 1 36 ? -38.196 84.767 -10.205 1.00 13.73 34 LEU C O 1
ATOM 6185 N N . GLU C 1 37 ? -40.401 85.247 -10.168 1.00 18.23 35 GLU C N 1
ATOM 6186 C CA . GLU C 1 37 ? -40.767 83.909 -10.611 1.00 14.63 35 GLU C CA 1
ATOM 6187 C C . GLU C 1 37 ? -40.211 83.587 -11.988 1.00 17.21 35 GLU C C 1
ATOM 6188 O O . GLU C 1 37 ? -39.914 82.424 -12.274 1.00 18.30 35 GLU C O 1
ATOM 6194 N N . LYS C 1 38 ? -40.087 84.577 -12.862 1.00 12.97 36 LYS C N 1
ATOM 6195 C CA . LYS C 1 38 ? -39.402 84.358 -14.123 1.00 23.42 36 LYS C CA 1
ATOM 6196 C C . LYS C 1 38 ? -37.898 84.617 -14.008 1.00 19.77 36 LYS C C 1
ATOM 6197 O O . LYS C 1 38 ? -37.198 84.618 -15.028 1.00 19.65 36 LYS C O 1
ATOM 6203 N N . ASP C 1 39 ? -37.407 84.841 -12.786 1.00 16.04 37 ASP C N 1
ATOM 6204 C CA . ASP C 1 39 ? -36.003 85.142 -12.513 1.00 16.39 37 ASP C CA 1
ATOM 6205 C C . ASP C 1 39 ? -35.461 86.210 -13.462 1.00 16.42 37 ASP C C 1
ATOM 6206 O O . ASP C 1 39 ? -34.430 86.044 -14.120 1.00 18.87 37 ASP C O 1
ATOM 6211 N N . GLU C 1 40 ? -36.160 87.329 -13.518 1.00 13.58 38 GLU C N 1
ATOM 6212 C CA . GLU C 1 40 ? -35.743 88.411 -14.392 1.00 20.63 38 GLU C CA 1
ATOM 6213 C C . GLU C 1 40 ? -34.392 88.939 -13.930 1.00 21.50 38 GLU C C 1
ATOM 6214 O O . GLU C 1 40 ? -34.172 89.154 -12.732 1.00 16.66 38 GLU C O 1
ATOM 6220 N N . GLN C 1 41 ? -33.466 89.075 -14.874 1.00 21.93 39 GLN C N 1
ATOM 6221 C CA . GLN C 1 41 ? -32.119 89.548 -14.608 1.00 23.55 39 GLN C CA 1
ATOM 6222 C C . GLN C 1 41 ? -31.886 90.872 -15.328 1.00 21.15 39 GLN C C 1
ATOM 6223 O O . GLN C 1 41 ? -32.568 91.209 -16.301 1.00 22.05 39 GLN C O 1
ATOM 6229 N N . MET C 1 42 ? -30.898 91.616 -14.847 1.00 18.05 40 MET C N 1
ATOM 6230 C CA . MET C 1 42 ? -30.406 92.767 -15.597 1.00 19.37 40 MET C CA 1
ATOM 6231 C C . MET C 1 42 ? -30.001 92.350 -17.003 1.00 15.28 40 MET C C 1
ATOM 6232 O O . MET C 1 42 ? -29.252 91.388 -17.184 1.00 18.43 40 MET C O 1
ATOM 6237 N N . SER C 1 43 ? -30.492 93.088 -17.997 1.00 21.15 41 SER C N 1
ATOM 6238 C CA . SER C 1 43 ? -30.183 92.814 -19.393 1.00 18.00 41 SER C CA 1
ATOM 6239 C C . SER C 1 43 ? -28.811 93.368 -19.752 1.00 20.93 41 SER C C 1
ATOM 6240 O O . SER C 1 43 ? -28.214 94.147 -19.002 1.00 15.62 41 SER C O 1
ATOM 6243 N N . VAL C 1 44 ? -28.310 92.942 -20.922 1.00 17.38 42 VAL C N 1
ATOM 6244 C CA . VAL C 1 44 ? -27.044 93.465 -21.432 1.00 21.66 42 VAL C CA 1
ATOM 6245 C C . VAL C 1 44 ? -27.145 94.954 -21.712 1.00 19.28 42 VAL C C 1
ATOM 6246 O O . VAL C 1 44 ? -26.166 95.691 -21.540 1.00 17.33 42 VAL C O 1
ATOM 6250 N N . THR C 1 45 ? -28.320 95.423 -22.148 1.00 20.57 43 THR C N 1
ATOM 6251 C CA . THR C 1 45 ? -28.495 96.853 -22.377 1.00 18.41 43 THR C CA 1
ATOM 6252 C C . THR C 1 45 ? -28.317 97.637 -21.089 1.00 24.66 43 THR C C 1
ATOM 6253 O O . THR C 1 45 ? -27.655 98.682 -21.077 1.00 28.40 43 THR C O 1
ATOM 6257 N N . VAL C 1 46 ? -28.869 97.135 -19.984 1.00 19.29 44 VAL C N 1
ATOM 6258 C CA . VAL C 1 46 ? -28.660 97.810 -18.708 1.00 19.01 44 VAL C CA 1
ATOM 6259 C C . VAL C 1 46 ? -27.209 97.659 -18.246 1.00 20.02 44 VAL C C 1
ATOM 6260 O O . VAL C 1 46 ? -26.583 98.629 -17.804 1.00 23.84 44 VAL C O 1
ATOM 6264 N N . ALA C 1 47 ? -26.636 96.461 -18.368 1.00 21.54 45 ALA C N 1
ATOM 6265 C CA . ALA C 1 47 ? -25.238 96.285 -17.969 1.00 18.78 45 ALA C CA 1
ATOM 6266 C C . ALA C 1 47 ? -24.321 97.244 -18.713 1.00 17.63 45 ALA C C 1
ATOM 6267 O O . ALA C 1 47 ? -23.377 97.800 -18.133 1.00 21.70 45 ALA C O 1
ATOM 6269 N N . ASP C 1 48 ? -24.588 97.454 -20.001 1.00 25.11 46 ASP C N 1
ATOM 6270 C CA . ASP C 1 48 ? -23.763 98.315 -20.839 1.00 16.97 46 ASP C CA 1
ATOM 6271 C C . ASP C 1 48 ? -23.734 99.764 -20.345 1.00 27.46 46 ASP C C 1
ATOM 6272 O O . ASP C 1 48 ? -22.780 100.496 -20.638 1.00 26.10 46 ASP C O 1
ATOM 6277 N N . GLN C 1 49 ? -24.724 100.185 -19.562 1.00 27.86 47 GLN C N 1
ATOM 6278 C CA . GLN C 1 49 ? -24.715 101.534 -19.020 1.00 28.27 47 GLN C CA 1
ATOM 6279 C C . GLN C 1 49 ? -24.055 101.622 -17.653 1.00 23.45 47 GLN C C 1
ATOM 6280 O O . GLN C 1 49 ? -23.670 102.717 -17.233 1.00 34.75 47 GLN C O 1
ATOM 6286 N N . LEU C 1 50 ? -23.892 100.503 -16.962 1.00 20.21 48 LEU C N 1
ATOM 6287 C CA . LEU C 1 50 ? -23.266 100.517 -15.653 1.00 18.66 48 LEU C CA 1
ATOM 6288 C C . LEU C 1 50 ? -21.747 100.371 -15.729 1.00 23.89 48 LEU C C 1
ATOM 6289 O O . LEU C 1 50 ? -21.030 100.907 -14.873 1.00 23.94 48 LEU C O 1
ATOM 6294 N N . SER C 1 51 ? -21.231 99.671 -16.735 1.00 23.00 49 SER C N 1
ATOM 6295 C CA . SER C 1 51 ? -19.801 99.397 -16.804 1.00 22.70 49 SER C CA 1
ATOM 6296 C C . SER C 1 51 ? -19.341 99.576 -18.242 1.00 25.76 49 SER C C 1
ATOM 6297 O O . SER C 1 51 ? -20.145 99.837 -19.145 1.00 19.74 49 SER C O 1
ATOM 6300 N N . GLU C 1 52 ? -18.037 99.373 -18.459 1.00 23.41 50 GLU C N 1
ATOM 6301 C CA . GLU C 1 52 ? -17.403 99.544 -19.757 1.00 18.68 50 GLU C CA 1
ATOM 6302 C C . GLU C 1 52 ? -16.938 98.202 -20.287 1.00 20.55 50 GLU C C 1
ATOM 6303 O O . GLU C 1 52 ? -16.806 97.222 -19.538 1.00 13.05 50 GLU C O 1
ATOM 6309 N N . ASN C 1 53 ? -16.689 98.181 -21.604 1.00 15.54 51 ASN C N 1
ATOM 6310 C CA . ASN C 1 53 ? -16.230 96.981 -22.295 1.00 14.03 51 ASN C CA 1
ATOM 6311 C C . ASN C 1 53 ? -17.137 95.792 -22.016 1.00 14.27 51 ASN C C 1
ATOM 6312 O O . ASN C 1 53 ? -16.692 94.644 -21.962 1.00 11.86 51 ASN C O 1
ATOM 6317 N N . VAL C 1 54 ? -18.434 96.057 -21.898 1.00 17.06 52 VAL C N 1
ATOM 6318 C CA . VAL C 1 54 ? -19.358 95.005 -21.492 1.00 12.91 52 VAL C CA 1
ATOM 6319 C C . VAL C 1 54 ? -19.574 94.032 -22.642 1.00 14.86 52 VAL C C 1
ATOM 6320 O O . VAL C 1 54 ? -19.824 94.444 -23.777 1.00 16.25 52 VAL C O 1
ATOM 6324 N N . VAL C 1 55 ? -19.470 92.732 -22.357 1.00 12.46 53 VAL C N 1
ATOM 6325 C CA . VAL C 1 55 ? -19.643 91.711 -23.395 1.00 14.00 53 VAL C CA 1
ATOM 6326 C C . VAL C 1 55 ? -20.663 90.656 -22.966 1.00 15.05 53 VAL C C 1
ATOM 6327 O O . VAL C 1 55 ? -20.848 89.652 -23.658 1.00 13.73 53 VAL C O 1
ATOM 6331 N N . GLY C 1 56 ? -21.350 90.892 -21.849 1.00 15.56 54 GLY C N 1
ATOM 6332 C CA . GLY C 1 56 ? -22.333 89.955 -21.325 1.00 10.64 54 GLY C CA 1
ATOM 6333 C C . GLY C 1 56 ? -22.666 90.311 -19.885 1.00 12.25 54 GLY C C 1
ATOM 6334 O O . GLY C 1 56 ? -22.355 91.404 -19.423 1.00 11.68 54 GLY C O 1
ATOM 6335 N N . THR C 1 57 ? -23.309 89.364 -19.191 1.00 11.01 55 THR C N 1
ATOM 6336 C CA . THR C 1 57 ? -23.612 89.503 -17.770 1.00 13.12 55 THR C CA 1
ATOM 6337 C C . THR C 1 57 ? -23.186 88.240 -17.036 1.00 12.77 55 THR C C 1
ATOM 6338 O O . THR C 1 57 ? -22.932 87.194 -17.638 1.00 14.16 55 THR C O 1
ATOM 6342 N N . PHE C 1 58 ? -23.133 88.353 -15.718 1.00 11.14 56 PHE C N 1
ATOM 6343 C CA . PHE C 1 58 ? -22.622 87.326 -14.823 1.00 15.94 56 PHE C CA 1
ATOM 6344 C C . PHE C 1 58 ? -23.608 87.172 -13.682 1.00 12.53 56 PHE C C 1
ATOM 6345 O O . PHE C 1 58 ? -24.119 88.175 -13.169 1.00 15.98 56 PHE C O 1
ATOM 6353 N N . SER C 1 59 ? -23.829 85.931 -13.242 1.00 14.56 57 SER C N 1
ATOM 6354 C CA . SER C 1 59 ? -24.942 85.610 -12.354 1.00 14.63 57 SER C CA 1
ATOM 6355 C C . SER C 1 59 ? -24.495 84.869 -11.101 1.00 12.71 57 SER C C 1
ATOM 6356 O O . SER C 1 59 ? -23.683 83.939 -11.163 1.00 14.27 57 SER C O 1
ATOM 6359 N N . LEU C 1 60 ? -25.051 85.275 -9.964 1.00 15.31 58 LEU C N 1
ATOM 6360 C CA . LEU C 1 60 ? -24.803 84.567 -8.714 1.00 13.52 58 LEU C CA 1
ATOM 6361 C C . LEU C 1 60 ? -26.145 84.159 -8.124 1.00 14.14 58 LEU C C 1
ATOM 6362 O O . LEU C 1 60 ? -27.199 84.595 -8.608 1.00 13.53 58 LEU C O 1
ATOM 6367 N N . PRO C 1 61 ? -26.144 83.293 -7.119 1.00 17.30 59 PRO C N 1
ATOM 6368 C CA . PRO C 1 61 ? -27.402 82.900 -6.480 1.00 11.08 59 PRO C CA 1
ATOM 6369 C C . PRO C 1 61 ? -28.054 84.068 -5.742 1.00 14.24 59 PRO C C 1
ATOM 6370 O O . PRO C 1 61 ? -27.380 84.978 -5.252 1.00 12.24 59 PRO C O 1
ATOM 6374 N N . TYR C 1 62 ? -29.388 84.030 -5.658 1.00 12.00 60 TYR C N 1
ATOM 6375 C CA . TYR C 1 62 ? -30.169 85.029 -4.930 1.00 14.13 60 TYR C CA 1
ATOM 6376 C C . TYR C 1 62 ? -31.033 84.298 -3.918 1.00 14.17 60 TYR C C 1
ATOM 6377 O O . TYR C 1 62 ? -31.872 83.471 -4.297 1.00 16.21 60 TYR C O 1
ATOM 6386 N N . SER C 1 63 ? -30.810 84.579 -2.635 1.00 12.78 61 SER C N 1
ATOM 6387 C CA . SER C 1 63 ? -31.416 83.819 -1.552 1.00 11.90 61 SER C CA 1
ATOM 6388 C C . SER C 1 63 ? -32.120 84.764 -0.577 1.00 13.88 61 SER C C 1
ATOM 6389 O O . SER C 1 63 ? -32.032 85.985 -0.697 1.00 15.18 61 SER C O 1
ATOM 6392 N N . LEU C 1 64 ? -32.898 84.182 0.338 1.00 12.07 62 LEU C N 1
ATOM 6393 C CA . LEU C 1 64 ? -33.586 84.907 1.402 1.00 11.56 62 LEU C CA 1
ATOM 6394 C C . LEU C 1 64 ? -33.135 84.388 2.759 1.00 9.85 62 LEU C C 1
ATOM 6395 O O . LEU C 1 64 ? -32.959 83.183 2.942 1.00 14.14 62 LEU C O 1
ATOM 6400 N N . VAL C 1 65 ? -32.924 85.304 3.696 1.00 12.16 63 VAL C N 1
ATOM 6401 C CA . VAL C 1 65 ? -32.674 84.991 5.099 1.00 12.85 63 VAL C CA 1
ATOM 6402 C C . VAL C 1 65 ? -33.884 85.535 5.843 1.00 16.93 63 VAL C C 1
ATOM 6403 O O . VAL C 1 65 ? -34.019 86.758 6.006 1.00 15.92 63 VAL C O 1
ATOM 6407 N N . PRO C 1 66 ? -34.801 84.690 6.275 1.00 16.22 64 PRO C N 1
ATOM 6408 C CA . PRO C 1 66 ? -36.028 85.201 6.887 1.00 15.02 64 PRO C CA 1
ATOM 6409 C C . PRO C 1 66 ? -35.857 85.482 8.374 1.00 17.28 64 PRO C C 1
ATOM 6410 O O . PRO C 1 66 ? -34.910 85.026 9.024 1.00 18.30 64 PRO C O 1
ATOM 6414 N N . GLU C 1 67 ? -36.802 86.272 8.897 1.00 16.64 65 GLU C N 1
ATOM 6415 C CA . GLU C 1 67 ? -36.966 86.467 10.340 1.00 15.75 65 GLU C CA 1
ATOM 6416 C C . GLU C 1 67 ? -35.770 87.188 10.969 1.00 15.33 65 GLU C C 1
ATOM 6417 O O . GLU C 1 67 ? -35.234 86.752 11.986 1.00 17.14 65 GLU C O 1
ATOM 6423 N N . VAL C 1 68 ? -35.339 88.282 10.348 1.00 13.14 66 VAL C N 1
ATOM 6424 C CA . VAL C 1 68 ? -34.302 89.154 10.910 1.00 19.81 66 VAL C CA 1
ATOM 6425 C C . VAL C 1 68 ? -34.985 90.295 11.662 1.00 14.47 66 VAL C C 1
ATOM 6426 O O . VAL C 1 68 ? -35.590 91.181 11.052 1.00 17.46 66 VAL C O 1
ATOM 6430 N N . LEU C 1 69 ? -34.858 90.292 12.982 1.00 17.66 67 LEU C N 1
ATOM 6431 C CA . LEU C 1 69 ? -35.592 91.199 13.858 1.00 17.52 67 LEU C CA 1
ATOM 6432 C C . LEU C 1 69 ? -34.646 92.279 14.363 1.00 18.10 67 LEU C C 1
ATOM 6433 O O . LEU C 1 69 ? -33.703 91.992 15.112 1.00 16.25 67 LEU C O 1
ATOM 6438 N N . VAL C 1 70 ? -34.893 93.520 13.952 1.00 16.72 68 VAL C N 1
ATOM 6439 C CA . VAL C 1 70 ? -34.008 94.630 14.277 1.00 19.07 68 VAL C CA 1
ATOM 6440 C C . VAL C 1 70 ? -34.835 95.766 14.852 1.00 20.52 68 VAL C C 1
ATOM 6441 O O . VAL C 1 70 ? -35.739 96.279 14.182 1.00 21.28 68 VAL C O 1
ATOM 6445 N N . ASN C 1 71 ? -34.540 96.156 16.092 1.00 16.32 69 ASN C N 1
ATOM 6446 C CA . ASN C 1 71 ? -35.266 97.256 16.721 1.00 19.10 69 ASN C CA 1
ATOM 6447 C C . ASN C 1 71 ? -36.772 97.035 16.629 1.00 17.84 69 ASN C C 1
ATOM 6448 O O . ASN C 1 71 ? -37.537 97.943 16.290 1.00 18.13 69 ASN C O 1
ATOM 6453 N N . GLY C 1 72 ? -37.198 95.803 16.902 1.00 20.04 70 GLY C N 1
ATOM 6454 C CA . GLY C 1 72 ? -38.609 95.478 16.912 1.00 20.53 70 GLY C CA 1
ATOM 6455 C C . GLY C 1 72 ? -39.254 95.333 15.551 1.00 23.26 70 GLY C C 1
ATOM 6456 O O . GLY C 1 72 ? -40.460 95.061 15.479 1.00 24.00 70 GLY C O 1
ATOM 6457 N N . GLN C 1 73 ? -38.511 95.512 14.468 1.00 21.46 71 GLN C N 1
ATOM 6458 C CA . GLN C 1 73 ? -39.059 95.343 13.132 1.00 19.81 71 GLN C CA 1
ATOM 6459 C C . GLN C 1 73 ? -38.457 94.119 12.456 1.00 20.15 71 GLN C C 1
ATOM 6460 O O . GLN C 1 73 ? -37.243 93.913 12.503 1.00 21.03 71 GLN C O 1
ATOM 6466 N N . GLU C 1 74 ? -39.305 93.295 11.848 1.00 19.67 72 GLU C N 1
ATOM 6467 C CA . GLU C 1 74 ? -38.845 92.068 11.210 1.00 22.96 72 GLU C CA 1
ATOM 6468 C C . GLU C 1 74 ? -38.673 92.274 9.708 1.00 20.15 72 GLU C C 1
ATOM 6469 O O . GLU C 1 74 ? -39.474 92.957 9.063 1.00 13.83 72 GLU C O 1
ATOM 6475 N N . TYR C 1 75 ? -37.593 91.697 9.164 1.00 24.98 73 TYR C N 1
ATOM 6476 C CA . TYR C 1 75 ? -37.267 91.816 7.755 1.00 16.10 73 TYR C CA 1
ATOM 6477 C C . TYR C 1 75 ? -37.043 90.440 7.155 1.00 17.30 73 TYR C C 1
ATOM 6478 O O . TYR C 1 75 ? -36.651 89.490 7.845 1.00 16.92 73 TYR C O 1
ATOM 6487 N N . THR C 1 76 ? -37.286 90.351 5.854 1.00 13.27 74 THR C N 1
ATOM 6488 C CA . THR C 1 76 ? -36.868 89.213 5.047 1.00 19.97 74 THR C CA 1
ATOM 6489 C C . THR C 1 76 ? -35.683 89.727 4.232 1.00 13.35 74 THR C C 1
ATOM 6490 O O . THR C 1 76 ? -35.850 90.571 3.347 1.00 17.93 74 THR C O 1
ATOM 6494 N N . VAL C 1 77 ? -34.495 89.226 4.517 1.00 19.66 75 VAL C N 1
ATOM 6495 C CA . VAL C 1 77 ? -33.258 89.824 4.019 1.00 13.15 75 VAL C CA 1
ATOM 6496 C C . VAL C 1 77 ? -32.812 89.085 2.760 1.00 15.62 75 VAL C C 1
ATOM 6497 O O . VAL C 1 77 ? -32.663 87.854 2.798 1.00 14.75 75 VAL C O 1
ATOM 6501 N N . PRO C 1 78 ? -32.541 89.788 1.663 1.00 13.26 76 PRO C N 1
ATOM 6502 C CA . PRO C 1 78 ? -31.967 89.142 0.478 1.00 14.33 76 PRO C CA 1
ATOM 6503 C C . PRO C 1 78 ? -30.449 89.042 0.568 1.00 12.97 76 PRO C C 1
ATOM 6504 O O . PRO C 1 78 ? -29.781 89.927 1.100 1.00 10.52 76 PRO C O 1
ATOM 6508 N N . TYR C 1 79 ? -29.911 87.916 0.063 1.00 11.74 77 TYR C N 1
ATOM 6509 C CA . TYR C 1 79 ? -28.477 87.611 0.035 1.00 13.23 77 TYR C CA 1
ATOM 6510 C C . TYR C 1 79 ? -28.072 87.215 -1.373 1.00 13.51 77 TYR C C 1
ATOM 6511 O O . TYR C 1 79 ? -28.800 86.476 -2.042 1.00 13.06 77 TYR C O 1
ATOM 6520 N N . VAL C 1 80 ? -26.905 87.677 -1.808 1.00 13.68 78 VAL C N 1
ATOM 6521 C CA . VAL C 1 80 ? -26.266 87.162 -3.020 1.00 11.40 78 VAL C CA 1
ATOM 6522 C C . VAL C 1 80 ? -24.923 86.616 -2.560 1.00 12.75 78 VAL C C 1
ATOM 6523 O O . VAL C 1 80 ? -24.016 87.392 -2.223 1.00 13.70 78 VAL C O 1
ATOM 6527 N N . THR C 1 81 ? -24.801 85.289 -2.490 1.00 13.80 79 THR C N 1
ATOM 6528 C CA . THR C 1 81 ? -23.526 84.668 -2.149 1.00 14.15 79 THR C CA 1
ATOM 6529 C C . THR C 1 81 ? -23.382 83.360 -2.910 1.00 16.01 79 THR C C 1
ATOM 6530 O O . THR C 1 81 ? -24.366 82.669 -3.191 1.00 18.71 79 THR C O 1
ATOM 6534 N N . GLU C 1 82 ? -22.136 83.023 -3.217 1.00 13.53 80 GLU C N 1
ATOM 6535 C CA . GLU C 1 82 ? -21.788 81.777 -3.880 1.00 15.88 80 GLU C CA 1
ATOM 6536 C C . GLU C 1 82 ? -21.135 80.769 -2.934 1.00 19.98 80 GLU C C 1
ATOM 6537 O O . GLU C 1 82 ? -20.567 79.774 -3.396 1.00 18.97 80 GLU C O 1
ATOM 6543 N N . GLU C 1 83 ? -21.166 81.020 -1.620 1.00 16.13 81 GLU C N 1
ATOM 6544 C CA . GLU C 1 83 ? -20.475 80.163 -0.668 1.00 19.68 81 GLU C CA 1
ATOM 6545 C C . GLU C 1 83 ? -21.470 79.268 0.057 1.00 16.25 81 GLU C C 1
ATOM 6546 O O . GLU C 1 83 ? -22.326 79.775 0.799 1.00 17.54 81 GLU C O 1
ATOM 6552 N N . PRO C 1 84 ? -21.371 77.949 -0.079 1.00 17.25 82 PRO C N 1
ATOM 6553 C CA . PRO C 1 84 ? -22.309 77.067 0.630 1.00 15.89 82 PRO C CA 1
ATOM 6554 C C . PRO C 1 84 ? -22.278 77.299 2.137 1.00 17.23 82 PRO C C 1
ATOM 6555 O O . PRO C 1 84 ? -21.224 77.543 2.728 1.00 18.84 82 PRO C O 1
ATOM 6559 N N . SER C 1 85 ? -23.456 77.210 2.752 1.00 13.10 83 SER C N 1
ATOM 6560 C CA . SER C 1 85 ? -23.730 77.273 4.182 1.00 17.46 83 SER C CA 1
ATOM 6561 C C . SER C 1 85 ? -23.820 78.719 4.691 1.00 14.63 83 SER C C 1
ATOM 6562 O O . SER C 1 85 ? -24.228 78.933 5.838 1.00 12.75 83 SER C O 1
ATOM 6565 N N . VAL C 1 86 ? -23.430 79.713 3.898 1.00 12.73 84 VAL C N 1
ATOM 6566 C CA . VAL C 1 86 ? -23.497 81.094 4.353 1.00 11.80 84 VAL C CA 1
ATOM 6567 C C . VAL C 1 86 ? -24.950 81.516 4.598 1.00 12.49 84 VAL C C 1
ATOM 6568 O O . VAL C 1 86 ? -25.269 82.104 5.631 1.00 11.14 84 VAL C O 1
ATOM 6572 N N . VAL C 1 87 ? -25.845 81.246 3.644 1.00 11.41 85 VAL C N 1
ATOM 6573 C CA . VAL C 1 87 ? -27.259 81.594 3.836 1.00 13.68 85 VAL C CA 1
ATOM 6574 C C . VAL C 1 87 ? -27.859 80.795 4.989 1.00 13.67 85 VAL C C 1
ATOM 6575 O O . VAL C 1 87 ? -28.576 81.340 5.841 1.00 11.82 85 VAL C O 1
ATOM 6579 N N . ALA C 1 88 ? -27.587 79.488 5.029 1.00 10.07 86 ALA C N 1
ATOM 6580 C CA . ALA C 1 88 ? -28.131 78.664 6.113 1.00 13.60 86 ALA C CA 1
ATOM 6581 C C . ALA C 1 88 ? -27.672 79.161 7.481 1.00 20.07 86 ALA C C 1
ATOM 6582 O O . ALA C 1 88 ? -28.468 79.221 8.432 1.00 16.05 86 ALA C O 1
ATOM 6584 N N . ALA C 1 89 ? -26.387 79.506 7.604 1.00 11.08 87 ALA C N 1
ATOM 6585 C CA . ALA C 1 89 ? -25.856 79.984 8.878 1.00 15.93 87 ALA C CA 1
ATOM 6586 C C . ALA C 1 89 ? -26.514 81.298 9.289 1.00 12.65 87 ALA C C 1
ATOM 6587 O O . ALA C 1 89 ? -26.877 81.496 10.455 1.00 12.80 87 ALA C O 1
ATOM 6589 N N . ALA C 1 90 ? -26.649 82.227 8.345 1.00 15.26 88 ALA C N 1
ATOM 6590 C CA . ALA C 1 90 ? -27.297 83.494 8.665 1.00 14.51 88 ALA C CA 1
ATOM 6591 C C . ALA C 1 90 ? -28.753 83.280 9.083 1.00 15.13 88 ALA C C 1
ATOM 6592 O O . ALA C 1 90 ? -29.241 83.935 10.016 1.00 14.14 88 ALA C O 1
ATOM 6594 N N . SER C 1 91 ? -29.462 82.360 8.413 1.00 18.26 89 SER C N 1
ATOM 6595 C CA . SER C 1 91 ? -30.857 82.094 8.785 1.00 19.73 89 SER C CA 1
ATOM 6596 C C . SER C 1 91 ? -30.957 81.434 10.150 1.00 21.21 89 SER C C 1
ATOM 6597 O O . SER C 1 91 ? -31.870 81.738 10.928 1.00 19.00 89 SER C O 1
ATOM 6600 N N . TYR C 1 92 ? -30.058 80.491 10.435 1.00 19.98 90 TYR C N 1
ATOM 6601 C CA . TYR C 1 92 ? -30.060 79.824 11.731 1.00 21.21 90 TYR C CA 1
ATOM 6602 C C . TYR C 1 92 ? -29.804 80.827 12.843 1.00 19.05 90 TYR C C 1
ATOM 6603 O O . TYR C 1 92 ? -30.515 80.850 13.861 1.00 20.54 90 TYR C O 1
ATOM 6612 N N . ALA C 1 93 ? -28.794 81.681 12.652 1.00 16.89 91 ALA C N 1
ATOM 6613 C CA . ALA C 1 93 ? -28.476 82.701 13.643 1.00 17.01 91 ALA C CA 1
ATOM 6614 C C . ALA C 1 93 ? -29.640 83.668 13.833 1.00 17.49 91 ALA C C 1
ATOM 6615 O O . ALA C 1 93 ? -29.931 84.080 14.960 1.00 13.23 91 ALA C O 1
ATOM 6617 N N . SER C 1 94 ? -30.284 84.072 12.732 1.00 17.75 92 SER C N 1
ATOM 6618 C CA . SER C 1 94 ? -31.377 85.036 12.808 1.00 19.18 92 SER C CA 1
ATOM 6619 C C . SER C 1 94 ? -32.540 84.483 13.615 1.00 17.70 92 SER C C 1
ATOM 6620 O O . SER C 1 94 ? -33.178 85.215 14.383 1.00 22.77 92 SER C O 1
ATOM 6623 N N . LYS C 1 95 ? -32.860 83.206 13.419 1.00 22.39 93 LYS C N 1
ATOM 6624 C CA . LYS C 1 95 ? -33.962 82.601 14.159 1.00 27.24 93 LYS C CA 1
ATOM 6625 C C . LYS C 1 95 ? -33.648 82.548 15.653 1.00 23.30 93 LYS C C 1
ATOM 6626 O O . LYS C 1 95 ? -34.480 82.931 16.485 1.00 28.16 93 LYS C O 1
ATOM 6632 N N . ILE C 1 96 ? -32.445 82.089 16.014 1.00 22.70 94 ILE C N 1
ATOM 6633 C CA . ILE C 1 96 ? -32.055 82.042 17.425 1.00 21.08 94 ILE C CA 1
ATOM 6634 C C . ILE C 1 96 ? -32.127 83.427 18.056 1.00 21.71 94 ILE C C 1
ATOM 6635 O O . ILE C 1 96 ? -32.699 83.611 19.139 1.00 18.07 94 ILE C O 1
ATOM 6640 N N . ILE C 1 97 ? -31.539 84.425 17.393 1.00 20.75 95 ILE C N 1
ATOM 6641 C CA . ILE C 1 97 ? -31.482 85.747 18.003 1.00 19.96 95 ILE C CA 1
ATOM 6642 C C . ILE C 1 97 ? -32.871 86.397 18.031 1.00 20.56 95 ILE C C 1
ATOM 6643 O O . ILE C 1 97 ? -33.166 87.200 18.926 1.00 16.78 95 ILE C O 1
ATOM 6648 N N . LYS C 1 98 ? -33.746 86.050 17.078 1.00 21.18 96 LYS C N 1
ATOM 6649 C CA . LYS C 1 98 ? -35.140 86.491 17.144 1.00 16.81 96 LYS C CA 1
ATOM 6650 C C . LYS C 1 98 ? -35.835 85.949 18.390 1.00 26.78 96 LYS C C 1
ATOM 6651 O O . LYS C 1 98 ? -36.553 86.681 19.083 1.00 30.68 96 LYS C O 1
ATOM 6657 N N . ARG C 1 99 ? -35.652 84.661 18.681 1.00 20.07 97 ARG C N 1
ATOM 6658 C CA . ARG C 1 99 ? -36.180 84.124 19.926 1.00 25.07 97 ARG C CA 1
ATOM 6659 C C . ARG C 1 99 ? -35.668 84.898 21.127 1.00 29.40 97 ARG C C 1
ATOM 6660 O O . ARG C 1 99 ? -36.392 85.055 22.118 1.00 28.66 97 ARG C O 1
ATOM 6668 N N . ALA C 1 100 ? -34.425 85.378 21.063 1.00 21.16 98 ALA C N 1
ATOM 6669 C CA . ALA C 1 100 ? -33.785 86.036 22.189 1.00 23.29 98 ALA C CA 1
ATOM 6670 C C . ALA C 1 100 ? -34.072 87.524 22.242 1.00 20.76 98 ALA C C 1
ATOM 6671 O O . ALA C 1 100 ? -33.373 88.253 22.960 1.00 23.68 98 ALA C O 1
ATOM 6673 N N . GLY C 1 101 ? -35.080 87.991 21.514 1.00 15.05 99 GLY C N 1
ATOM 6674 C CA . GLY C 1 101 ? -35.459 89.390 21.525 1.00 22.18 99 GLY C CA 1
ATOM 6675 C C . GLY C 1 101 ? -35.036 90.188 20.309 1.00 23.16 99 GLY C C 1
ATOM 6676 O O . GLY C 1 101 ? -35.404 91.368 20.200 1.00 18.23 99 GLY C O 1
ATOM 6677 N N . GLY C 1 102 ? -34.306 89.584 19.380 1.00 20.00 100 GLY C N 1
ATOM 6678 C CA . GLY C 1 102 ? -33.896 90.290 18.196 1.00 14.63 100 GLY C CA 1
ATOM 6679 C C . GLY C 1 102 ? -32.695 91.171 18.471 1.00 17.75 100 GLY C C 1
ATOM 6680 O O . GLY C 1 102 ? -32.098 91.160 19.554 1.00 20.08 100 GLY C O 1
ATOM 6681 N N . PHE C 1 103 ? -32.347 91.957 17.462 1.00 14.42 101 PHE C N 1
ATOM 6682 C CA . PHE C 1 103 ? -31.207 92.853 17.536 1.00 13.78 101 PHE C CA 1
ATOM 6683 C C . PHE C 1 103 ? -31.616 94.228 18.041 1.00 18.61 101 PHE C C 1
ATOM 6684 O O . PHE C 1 103 ? -32.736 94.689 17.805 1.00 14.72 101 PHE C O 1
ATOM 6692 N N . THR C 1 104 ? -30.677 94.888 18.713 1.00 19.75 102 THR C N 1
ATOM 6693 C CA . THR C 1 104 ? -30.762 96.310 19.022 1.00 22.76 102 THR C CA 1
ATOM 6694 C C . THR C 1 104 ? -29.668 97.043 18.260 1.00 22.16 102 THR C C 1
ATOM 6695 O O . THR C 1 104 ? -28.506 96.625 18.289 1.00 23.78 102 THR C O 1
ATOM 6699 N N . ALA C 1 105 ? -30.033 98.112 17.558 1.00 18.74 103 ALA C N 1
ATOM 6700 C CA . ALA C 1 105 ? -29.079 98.792 16.688 1.00 19.96 103 ALA C CA 1
ATOM 6701 C C . ALA C 1 105 ? -29.281 100.298 16.752 1.00 19.40 103 ALA C C 1
ATOM 6702 O O . ALA C 1 105 ? -30.394 100.778 16.973 1.00 16.09 103 ALA C O 1
ATOM 6704 N N . GLN C 1 106 ? -28.192 101.044 16.555 1.00 22.96 104 GLN C N 1
ATOM 6705 C CA . GLN C 1 106 ? -28.288 102.496 16.504 1.00 23.94 104 GLN C CA 1
ATOM 6706 C C . GLN C 1 106 ? -27.231 103.060 15.565 1.00 20.50 104 GLN C C 1
ATOM 6707 O O . GLN C 1 106 ? -26.102 102.567 15.494 1.00 23.12 104 GLN C O 1
ATOM 6713 N N . VAL C 1 107 ? -27.604 104.137 14.893 1.00 15.97 105 VAL C N 1
ATOM 6714 C CA . VAL C 1 107 ? -26.696 104.910 14.059 1.00 18.64 105 VAL C CA 1
ATOM 6715 C C . VAL C 1 107 ? -26.146 106.027 14.934 1.00 18.34 105 VAL C C 1
ATOM 6716 O O . VAL C 1 107 ? -26.913 106.820 15.482 1.00 21.93 105 VAL C O 1
ATOM 6720 N N . HIS C 1 108 ? -24.824 106.085 15.097 1.00 19.50 106 HIS C N 1
ATOM 6721 C CA . HIS C 1 108 ? -24.268 107.150 15.932 1.00 17.41 106 HIS C CA 1
ATOM 6722 C C . HIS C 1 108 ? -24.281 108.487 15.193 1.00 23.72 106 HIS C C 1
ATOM 6723 O O . HIS C 1 108 ? -24.658 109.519 15.764 1.00 20.32 106 HIS C O 1
ATOM 6730 N N . GLN C 1 109 ? -23.941 108.461 13.908 1.00 16.83 107 GLN C N 1
ATOM 6731 C CA . GLN C 1 109 ? -23.908 109.623 13.038 1.00 15.72 107 GLN C CA 1
ATOM 6732 C C . GLN C 1 109 ? -23.979 109.092 11.611 1.00 18.76 107 GLN C C 1
ATOM 6733 O O . GLN C 1 109 ? -23.638 107.932 11.354 1.00 17.32 107 GLN C O 1
ATOM 6739 N N . ARG C 1 110 ? -24.416 109.941 10.679 1.00 17.67 108 ARG C N 1
ATOM 6740 C CA . ARG C 1 110 ? -24.393 109.562 9.255 1.00 18.10 108 ARG C CA 1
ATOM 6741 C C . ARG C 1 110 ? -23.945 110.788 8.460 1.00 19.34 108 ARG C C 1
ATOM 6742 O O . ARG C 1 110 ? -24.761 111.588 7.992 1.00 18.77 108 ARG C O 1
ATOM 6750 N N . GLN C 1 111 ? -22.633 110.928 8.332 1.00 15.55 109 GLN C N 1
ATOM 6751 C CA . GLN C 1 111 ? -21.992 111.930 7.492 1.00 23.44 109 GLN C CA 1
ATOM 6752 C C . GLN C 1 111 ? -20.794 111.279 6.818 1.00 16.42 109 GLN C C 1
ATOM 6753 O O . GLN C 1 111 ? -20.209 110.337 7.353 1.00 18.70 109 GLN C O 1
ATOM 6759 N N . MET C 1 112 ? -20.451 111.772 5.631 1.00 14.13 110 MET C N 1
ATOM 6760 C CA . MET C 1 112 ? -19.277 111.308 4.902 1.00 14.66 110 MET C CA 1
ATOM 6761 C C . MET C 1 112 ? -18.136 112.300 5.076 1.00 19.77 110 MET C C 1
ATOM 6762 O O . MET C 1 112 ? -18.355 113.511 5.188 1.00 20.60 110 MET C O 1
ATOM 6767 N N . ILE C 1 113 ? -16.913 111.781 5.052 1.00 14.89 111 ILE C N 1
ATOM 6768 C CA . ILE C 1 113 ? -15.711 112.573 5.254 1.00 14.77 111 ILE C CA 1
ATOM 6769 C C . ILE C 1 113 ? -14.946 112.619 3.937 1.00 17.72 111 ILE C C 1
ATOM 6770 O O . ILE C 1 113 ? -14.716 111.581 3.303 1.00 19.21 111 ILE C O 1
ATOM 6775 N N . GLY C 1 114 ? -14.555 113.814 3.522 1.00 18.93 112 GLY C N 1
ATOM 6776 C CA . GLY C 1 114 ? -13.658 113.941 2.384 1.00 14.90 112 GLY C CA 1
ATOM 6777 C C . GLY C 1 114 ? -12.454 114.744 2.827 1.00 17.33 112 GLY C C 1
ATOM 6778 O O . GLY C 1 114 ? -12.518 115.416 3.865 1.00 14.11 112 GLY C O 1
ATOM 6779 N N . GLN C 1 115 ? -11.357 114.681 2.070 1.00 15.31 113 GLN C N 1
ATOM 6780 C CA . GLN C 1 115 ? -10.105 115.302 2.488 1.00 16.37 113 GLN C CA 1
ATOM 6781 C C . GLN C 1 115 ? -9.401 115.989 1.330 1.00 16.43 113 GLN C C 1
ATOM 6782 O O . GLN C 1 115 ? -9.443 115.513 0.189 1.00 22.66 113 GLN C O 1
ATOM 6788 N N . VAL C 1 116 ? -8.759 117.118 1.624 1.00 17.87 114 VAL C N 1
ATOM 6789 C CA . VAL C 1 116 ? -7.817 117.743 0.708 1.00 14.39 114 VAL C CA 1
ATOM 6790 C C . VAL C 1 116 ? -6.451 117.721 1.366 1.00 21.88 114 VAL C C 1
ATOM 6791 O O . VAL C 1 116 ? -6.303 118.167 2.509 1.00 19.25 114 VAL C O 1
ATOM 6795 N N . ALA C 1 117 ? -5.469 117.174 0.656 1.00 21.26 115 ALA C N 1
ATOM 6796 C CA . ALA C 1 117 ? -4.092 117.101 1.121 1.00 16.76 115 ALA C CA 1
ATOM 6797 C C . ALA C 1 117 ? -3.278 118.229 0.497 1.00 24.86 115 ALA C C 1
ATOM 6798 O O . ALA C 1 117 ? -3.312 118.427 -0.721 1.00 19.64 115 ALA C O 1
ATOM 6800 N N . LEU C 1 118 ? -2.578 118.983 1.339 1.00 25.30 116 LEU C N 1
ATOM 6801 C CA . LEU C 1 118 ? -1.717 120.075 0.918 1.00 20.97 116 LEU C CA 1
ATOM 6802 C C . LEU C 1 118 ? -0.284 119.757 1.292 1.00 22.29 116 LEU C C 1
ATOM 6803 O O . LEU C 1 118 ? -0.027 119.175 2.349 1.00 20.51 116 LEU C O 1
ATOM 6808 N N . TYR C 1 119 ? 0.656 120.134 0.426 1.00 28.73 117 TYR C N 1
ATOM 6809 C CA . TYR C 1 119 ? 2.068 119.945 0.723 1.00 24.20 117 TYR C CA 1
ATOM 6810 C C . TYR C 1 119 ? 2.824 121.214 0.358 1.00 31.93 117 TYR C C 1
ATOM 6811 O O . TYR C 1 119 ? 2.270 122.140 -0.244 1.00 27.61 117 TYR C O 1
ATOM 6820 N N . GLN C 1 120 ? 4.100 121.261 0.759 1.00 30.37 118 GLN C N 1
ATOM 6821 C CA . GLN C 1 120 ? 4.938 122.434 0.528 1.00 29.24 118 GLN C CA 1
ATOM 6822 C C . GLN C 1 120 ? 4.304 123.676 1.143 1.00 31.04 118 GLN C C 1
ATOM 6823 O O . GLN C 1 120 ? 4.261 124.746 0.536 1.00 35.70 118 GLN C O 1
ATOM 6829 N N . VAL C 1 121 ? 3.771 123.515 2.347 1.00 30.43 119 VAL C N 1
ATOM 6830 C CA . VAL C 1 121 ? 3.236 124.629 3.118 1.00 28.14 119 VAL C CA 1
ATOM 6831 C C . VAL C 1 121 ? 4.371 125.131 4.005 1.00 39.54 119 VAL C C 1
ATOM 6832 O O . VAL C 1 121 ? 4.812 124.426 4.915 1.00 39.77 119 VAL C O 1
ATOM 6836 N N . ALA C 1 122 ? 4.865 126.341 3.727 1.00 40.24 120 ALA C N 1
ATOM 6837 C CA . ALA C 1 122 ? 6.042 126.833 4.439 1.00 45.14 120 ALA C CA 1
ATOM 6838 C C . ALA C 1 122 ? 5.783 126.978 5.933 1.00 38.74 120 ALA C C 1
ATOM 6839 O O . ALA C 1 122 ? 6.657 126.669 6.749 1.00 42.77 120 ALA C O 1
ATOM 6841 N N . ASN C 1 123 ? 4.593 127.455 6.315 1.00 39.66 121 ASN C N 1
ATOM 6842 C CA . ASN C 1 123 ? 4.250 127.722 7.712 1.00 31.98 121 ASN C CA 1
ATOM 6843 C C . ASN C 1 123 ? 2.988 126.943 8.077 1.00 35.21 121 ASN C C 1
ATOM 6844 O O . ASN C 1 123 ? 1.901 127.524 8.203 1.00 36.69 121 ASN C O 1
ATOM 6849 N N . PRO C 1 124 ? 3.100 125.631 8.290 1.00 38.20 122 PRO C N 1
ATOM 6850 C CA . PRO C 1 124 ? 1.889 124.823 8.539 1.00 32.96 122 PRO C CA 1
ATOM 6851 C C . PRO C 1 124 ? 1.047 125.259 9.731 1.00 32.94 122 PRO C C 1
ATOM 6852 O O . PRO C 1 124 ? -0.187 125.245 9.632 1.00 32.16 122 PRO C O 1
ATOM 6856 N N . LYS C 1 125 ? 1.657 125.622 10.865 1.00 36.29 123 LYS C N 1
ATOM 6857 C CA . LYS C 1 125 ? 0.856 126.066 12.006 1.00 32.21 123 LYS C CA 1
ATOM 6858 C C . LYS C 1 125 ? 0.018 127.286 11.635 1.00 34.90 123 LYS C C 1
ATOM 6859 O O . LYS C 1 125 ? -1.163 127.375 11.991 1.00 30.29 123 LYS C O 1
ATOM 6861 N N . LEU C 1 126 ? 0.620 128.250 10.938 1.00 32.80 124 LEU C N 1
ATOM 6862 C CA . LEU C 1 126 ? -0.139 129.419 10.515 1.00 29.20 124 LEU C CA 1
ATOM 6863 C C . LEU C 1 126 ? -1.261 129.019 9.560 1.00 36.06 124 LEU C C 1
ATOM 6864 O O . LEU C 1 126 ? -2.423 129.404 9.748 1.00 35.18 124 LEU C O 1
ATOM 6869 N N . ALA C 1 127 ? -0.936 128.216 8.542 1.00 34.01 125 ALA C N 1
ATOM 6870 C CA . ALA C 1 127 ? -1.958 127.763 7.601 1.00 34.77 125 ALA C CA 1
ATOM 6871 C C . ALA C 1 127 ? -3.088 127.036 8.320 1.00 32.72 125 ALA C C 1
ATOM 6872 O O . ALA C 1 127 ? -4.273 127.278 8.043 1.00 30.09 125 ALA C O 1
ATOM 6874 N N . GLN C 1 128 ? -2.742 126.157 9.263 1.00 33.75 126 GLN C N 1
ATOM 6875 C CA . GLN C 1 128 ? -3.765 125.466 10.039 1.00 26.53 126 GLN C CA 1
ATOM 6876 C C . GLN C 1 128 ? -4.701 126.458 10.703 1.00 31.78 126 GLN C C 1
ATOM 6877 O O . GLN C 1 128 ? -5.928 126.306 10.642 1.00 29.80 126 GLN C O 1
ATOM 6883 N N . GLU C 1 129 ? -4.140 127.517 11.294 1.00 31.25 127 GLU C N 1
ATOM 6884 C CA . GLU C 1 129 ? -4.977 128.511 11.955 1.00 32.75 127 GLU C CA 1
ATOM 6885 C C . GLU C 1 129 ? -5.734 129.347 10.937 1.00 27.62 127 GLU C C 1
ATOM 6886 O O . GLU C 1 129 ? -6.909 129.670 11.148 1.00 35.02 127 GLU C O 1
ATOM 6892 N N . LYS C 1 130 ? -5.085 129.699 9.824 1.00 31.17 128 LYS C N 1
ATOM 6893 C CA . LYS C 1 130 ? -5.776 130.463 8.792 1.00 31.08 128 LYS C CA 1
ATOM 6894 C C . LYS C 1 130 ? -6.976 129.687 8.277 1.00 31.14 128 LYS C C 1
ATOM 6895 O O . LYS C 1 130 ? -8.092 130.214 8.206 1.00 30.00 128 LYS C O 1
ATOM 6901 N N . ILE C 1 131 ? -6.766 128.414 7.943 1.00 26.82 129 ILE C N 1
ATOM 6902 C CA . ILE C 1 131 ? -7.861 127.604 7.425 1.00 34.30 129 ILE C CA 1
ATOM 6903 C C . ILE C 1 131 ? -8.943 127.439 8.482 1.00 26.08 129 ILE C C 1
ATOM 6904 O O . ILE C 1 131 ? -10.139 127.562 8.190 1.00 28.26 129 ILE C O 1
ATOM 6909 N N . ALA C 1 132 ? -8.543 127.177 9.730 1.00 30.66 130 ALA C N 1
ATOM 6910 C CA . ALA C 1 132 ? -9.520 126.966 10.795 1.00 27.79 130 ALA C CA 1
ATOM 6911 C C . ALA C 1 132 ? -10.424 128.178 10.997 1.00 26.20 130 ALA C C 1
ATOM 6912 O O . ALA C 1 132 ? -11.598 128.019 11.350 1.00 27.33 130 ALA C O 1
ATOM 6914 N N . SER C 1 133 ? -9.908 129.391 10.783 1.00 28.38 131 SER C N 1
ATOM 6915 C CA A SER C 1 133 ? -10.716 130.594 10.966 0.46 29.94 131 SER C CA 1
ATOM 6916 C CA B SER C 1 133 ? -10.741 130.571 10.981 0.54 29.95 131 SER C CA 1
ATOM 6917 C C . SER C 1 133 ? -11.722 130.802 9.841 1.00 31.09 131 SER C C 1
ATOM 6918 O O . SER C 1 133 ? -12.704 131.531 10.026 1.00 30.11 131 SER C O 1
ATOM 6923 N N . LYS C 1 134 ? -11.497 130.196 8.676 1.00 33.65 132 LYS C N 1
ATOM 6924 C CA . LYS C 1 134 ? -12.402 130.357 7.548 1.00 27.68 132 LYS C CA 1
ATOM 6925 C C . LYS C 1 134 ? -13.371 129.190 7.437 1.00 24.86 132 LYS C C 1
ATOM 6926 O O . LYS C 1 134 ? -14.006 129.004 6.394 1.00 24.19 132 LYS C O 1
ATOM 6932 N N . LYS C 1 135 ? -13.528 128.434 8.520 1.00 26.46 133 LYS C N 1
ATOM 6933 C CA . LYS C 1 135 ? -14.372 127.248 8.514 1.00 23.49 133 LYS C CA 1
ATOM 6934 C C . LYS C 1 135 ? -15.740 127.543 7.906 1.00 25.17 133 LYS C C 1
ATOM 6935 O O . LYS C 1 135 ? -16.162 126.903 6.933 1.00 25.06 133 LYS C O 1
ATOM 6941 N N . ALA C 1 136 ? -16.443 128.528 8.462 1.00 24.70 134 ALA C N 1
ATOM 6942 C CA . ALA C 1 136 ? -17.784 128.841 7.983 1.00 24.34 134 ALA C CA 1
ATOM 6943 C C . ALA C 1 136 ? -17.767 129.204 6.505 1.00 21.80 134 ALA C C 1
ATOM 6944 O O . ALA C 1 136 ? -18.611 128.737 5.731 1.00 31.60 134 ALA C O 1
ATOM 6946 N N . GLU C 1 137 ? -16.818 130.044 6.096 1.00 19.73 135 GLU C N 1
ATOM 6947 C CA . GLU C 1 137 ? -16.750 130.454 4.695 1.00 26.94 135 GLU C CA 1
ATOM 6948 C C . GLU C 1 137 ? -16.497 129.256 3.791 1.00 23.80 135 GLU C C 1
ATOM 6949 O O . GLU C 1 137 ? -17.161 129.086 2.762 1.00 20.33 135 GLU C O 1
ATOM 6955 N N . LEU C 1 138 ? -15.532 128.414 4.165 1.00 20.15 136 LEU C N 1
ATOM 6956 C CA . LEU C 1 138 ? -15.179 127.272 3.331 1.00 20.10 136 LEU C CA 1
ATOM 6957 C C . LEU C 1 138 ? -16.357 126.316 3.189 1.00 20.83 136 LEU C C 1
ATOM 6958 O O . LEU C 1 138 ? -16.632 125.810 2.092 1.00 23.04 136 LEU C O 1
ATOM 6963 N N . LEU C 1 139 ? -17.099 126.096 4.274 1.00 20.70 137 LEU C N 1
ATOM 6964 C CA . LEU C 1 139 ? -18.273 125.231 4.190 1.00 19.59 137 LEU C CA 1
ATOM 6965 C C . LEU C 1 139 ? -19.330 125.831 3.278 1.00 22.23 137 LEU C C 1
ATOM 6966 O O . LEU C 1 139 ? -20.071 125.100 2.609 1.00 23.45 137 LEU C O 1
ATOM 6971 N N . GLU C 1 140 ? -19.458 127.162 3.279 1.00 24.97 138 GLU C N 1
ATOM 6972 C CA . GLU C 1 140 ? -20.430 127.798 2.395 1.00 26.59 138 GLU C CA 1
ATOM 6973 C C . GLU C 1 140 ? -19.995 127.671 0.937 1.00 22.78 138 GLU C C 1
ATOM 6974 O O . GLU C 1 140 ? -20.826 127.430 0.053 1.00 23.67 138 GLU C O 1
ATOM 6980 N N . LEU C 1 141 ? -18.689 127.777 0.677 1.00 27.46 139 LEU C N 1
ATOM 6981 C CA . LEU C 1 141 ? -18.181 127.546 -0.676 1.00 28.60 139 LEU C CA 1
ATOM 6982 C C . LEU C 1 141 ? -18.455 126.116 -1.131 1.00 20.52 139 LEU C C 1
ATOM 6983 O O . LEU C 1 141 ? -18.891 125.891 -2.264 1.00 25.29 139 LEU C O 1
ATOM 6988 N N . ALA C 1 142 ? -18.207 125.136 -0.263 1.00 18.54 140 ALA C N 1
ATOM 6989 C CA . ALA C 1 142 ? -18.490 123.752 -0.619 1.00 21.69 140 ALA C CA 1
ATOM 6990 C C . ALA C 1 142 ? -19.966 123.555 -0.933 1.00 23.90 140 ALA C C 1
ATOM 6991 O O . ALA C 1 142 ? -20.318 122.889 -1.915 1.00 21.00 140 ALA C O 1
ATOM 6993 N N . ASN C 1 143 ? -20.846 124.146 -0.122 1.00 25.87 141 ASN C N 1
ATOM 6994 C CA . ASN C 1 143 ? -22.277 123.967 -0.329 1.00 22.46 141 ASN C CA 1
ATOM 6995 C C . ASN C 1 143 ? -22.751 124.622 -1.614 1.00 24.85 141 ASN C C 1
ATOM 6996 O O . ASN C 1 143 ? -23.587 124.057 -2.330 1.00 23.54 141 ASN C O 1
ATOM 7001 N N . GLN C 1 144 ? -22.219 125.797 -1.943 1.00 20.66 142 GLN C N 1
ATOM 7002 C CA . GLN C 1 144 ? -22.598 126.399 -3.213 1.00 21.80 142 GLN C CA 1
ATOM 7003 C C . GLN C 1 144 ? -22.072 125.589 -4.383 1.00 26.03 142 GLN C C 1
ATOM 7004 O O . GLN C 1 144 ? -22.620 125.689 -5.484 1.00 20.97 142 GLN C O 1
ATOM 7010 N N . ALA C 1 145 ? -21.034 124.774 -4.166 1.00 24.11 143 ALA C N 1
ATOM 7011 C CA . ALA C 1 145 ? -20.544 123.932 -5.248 1.00 25.93 143 ALA C CA 1
ATOM 7012 C C . ALA C 1 145 ? -21.500 122.792 -5.567 1.00 25.41 143 ALA C C 1
ATOM 7013 O O . ALA C 1 145 ? -21.467 122.276 -6.685 1.00 23.43 143 ALA C O 1
ATOM 7015 N N . TYR C 1 146 ? -22.384 122.415 -4.644 1.00 26.91 144 TYR C N 1
ATOM 7016 C CA . TYR C 1 146 ? -23.285 121.283 -4.867 1.00 24.86 144 TYR C CA 1
ATOM 7017 C C . TYR C 1 146 ? -24.669 121.617 -4.337 1.00 29.04 144 TYR C C 1
ATOM 7018 O O . TYR C 1 146 ? -25.144 121.037 -3.353 1.00 29.55 144 TYR C O 1
ATOM 7027 N N . PRO C 1 147 ? -25.364 122.537 -4.998 1.00 30.47 145 PRO C N 1
ATOM 7028 C CA . PRO C 1 147 ? -26.631 123.031 -4.445 1.00 33.53 145 PRO C CA 1
ATOM 7029 C C . PRO C 1 147 ? -27.738 121.986 -4.428 1.00 33.19 145 PRO C C 1
ATOM 7030 O O . PRO C 1 147 ? -28.717 122.166 -3.692 1.00 38.76 145 PRO C O 1
ATOM 7034 N N . SER C 1 148 ? -27.627 120.896 -5.192 1.00 28.24 146 SER C N 1
ATOM 7035 C CA . SER C 1 148 ? -28.725 119.931 -5.202 1.00 35.85 146 SER C CA 1
ATOM 7036 C C . SER C 1 148 ? -28.894 119.268 -3.841 1.00 35.10 146 SER C C 1
ATOM 7037 O O . SER C 1 148 ? -30.025 119.007 -3.416 1.00 34.64 146 SER C O 1
ATOM 7040 N N . ILE C 1 149 ? -27.786 118.960 -3.154 1.00 36.67 147 ILE C N 1
ATOM 7041 C CA . ILE C 1 149 ? -27.896 118.320 -1.842 1.00 34.70 147 ILE C CA 1
ATOM 7042 C C . ILE C 1 149 ? -28.408 119.310 -0.804 1.00 39.49 147 ILE C C 1
ATOM 7043 O O . ILE C 1 149 ? -29.103 118.922 0.145 1.00 30.14 147 ILE C O 1
ATOM 7048 N N . VAL C 1 150 ? -28.053 120.591 -0.939 1.00 36.16 148 VAL C N 1
ATOM 7049 C CA . VAL C 1 150 ? -28.582 121.583 -0.008 1.00 36.01 148 VAL C CA 1
ATOM 7050 C C . VAL C 1 150 ? -30.086 121.711 -0.193 1.00 37.13 148 VAL C C 1
ATOM 7051 O O . VAL C 1 150 ? -30.836 121.868 0.778 1.00 31.53 148 VAL C O 1
ATOM 7055 N N . LYS C 1 151 ? -30.549 121.654 -1.447 1.00 37.44 149 LYS C N 1
ATOM 7056 C CA . LYS C 1 151 ? -31.980 121.695 -1.728 1.00 40.18 149 LYS C CA 1
ATOM 7057 C C . LYS C 1 151 ? -32.719 120.575 -1.011 1.00 38.15 149 LYS C C 1
ATOM 7058 O O . LYS C 1 151 ? -33.893 120.730 -0.661 1.00 39.36 149 LYS C O 1
ATOM 7064 N N . ARG C 1 152 ? -32.049 119.453 -0.772 1.00 36.62 150 ARG C N 1
ATOM 7065 C CA . ARG C 1 152 ? -32.651 118.281 -0.154 1.00 34.39 150 ARG C CA 1
ATOM 7066 C C . ARG C 1 152 ? -32.515 118.263 1.366 1.00 34.67 150 ARG C C 1
ATOM 7067 O O . ARG C 1 152 ? -33.011 117.328 2.001 1.00 34.66 150 ARG C O 1
ATOM 7075 N N . GLY C 1 153 ? -31.847 119.254 1.961 1.00 36.94 151 GLY C N 1
ATOM 7076 C CA . GLY C 1 153 ? -31.657 119.322 3.400 1.00 27.17 151 GLY C CA 1
ATOM 7077 C C . GLY C 1 153 ? -30.281 118.908 3.900 1.00 29.88 151 GLY C C 1
ATOM 7078 O O . GLY C 1 153 ? -30.023 119.002 5.109 1.00 31.16 151 GLY C O 1
ATOM 7079 N N . GLY C 1 154 ? -29.382 118.467 3.023 1.00 29.81 152 GLY C N 1
ATOM 7080 C CA . GLY C 1 154 ? -28.057 118.061 3.427 1.00 30.82 152 GLY C CA 1
ATOM 7081 C C . GLY C 1 154 ? -27.032 119.143 3.177 1.00 24.35 152 GLY C C 1
ATOM 7082 O O . GLY C 1 154 ? -27.361 120.322 3.005 1.00 28.50 152 GLY C O 1
ATOM 7083 N N . GLY C 1 155 ? -25.771 118.730 3.111 1.00 28.56 153 GLY C N 1
ATOM 7084 C CA . GLY C 1 155 ? -24.677 119.620 2.787 1.00 22.11 153 GLY C CA 1
ATOM 7085 C C . GLY C 1 155 ? -23.524 119.495 3.761 1.00 24.75 153 GLY C C 1
ATOM 7086 O O . GLY C 1 155 ? -23.544 118.708 4.707 1.00 17.50 153 GLY C O 1
ATOM 7087 N N . ALA C 1 156 ? -22.489 120.297 3.499 1.00 23.81 154 ALA C N 1
ATOM 7088 C CA . ALA C 1 156 ? -21.272 120.250 4.298 1.00 23.37 154 ALA C CA 1
ATOM 7089 C C . ALA C 1 156 ? -21.539 120.834 5.674 1.00 26.74 154 ALA C C 1
ATOM 7090 O O . ALA C 1 156 ? -22.032 121.962 5.792 1.00 22.37 154 ALA C O 1
ATOM 7092 N N . ARG C 1 157 ? -21.207 120.068 6.716 1.00 26.20 155 ARG C N 1
ATOM 7093 C CA . ARG C 1 157 ? -21.547 120.434 8.085 1.00 23.74 155 ARG C CA 1
ATOM 7094 C C . ARG C 1 157 ? -20.365 120.823 8.958 1.00 23.19 155 ARG C C 1
ATOM 7095 O O . ARG C 1 157 ? -20.555 121.575 9.914 1.00 24.27 155 ARG C O 1
ATOM 7103 N N . ASP C 1 158 ? -19.166 120.307 8.694 1.00 23.28 156 ASP C N 1
ATOM 7104 C CA . ASP C 1 158 ? -18.030 120.552 9.576 1.00 22.12 156 ASP C CA 1
ATOM 7105 C C . ASP C 1 158 ? -16.728 120.431 8.795 1.00 23.24 156 ASP C C 1
ATOM 7106 O O . ASP C 1 158 ? -16.686 119.871 7.697 1.00 26.02 156 ASP C O 1
ATOM 7111 N N . LEU C 1 159 ? -15.651 120.935 9.395 1.00 26.11 157 LEU C N 1
ATOM 7112 C CA . LEU C 1 159 ? -14.353 120.981 8.733 1.00 23.01 157 LEU C CA 1
ATOM 7113 C C . LEU C 1 159 ? -13.250 121.004 9.779 1.00 26.12 157 LEU C C 1
ATOM 7114 O O . LEU C 1 159 ? -13.326 121.764 10.749 1.00 22.29 157 LEU C O 1
ATOM 7119 N N . HIS C 1 160 ? -12.242 120.162 9.580 1.00 21.70 158 HIS C N 1
ATOM 7120 C CA . HIS C 1 160 ? -11.106 120.045 10.479 1.00 24.67 158 HIS C CA 1
ATOM 7121 C C . HIS C 1 160 ? -9.820 120.076 9.672 1.00 27.79 158 HIS C C 1
ATOM 7122 O O . HIS C 1 160 ? -9.771 119.602 8.533 1.00 24.78 158 HIS C O 1
ATOM 7129 N N . VAL C 1 161 ? -8.776 120.644 10.266 1.00 29.03 159 VAL C N 1
ATOM 7130 C CA . VAL C 1 161 ? -7.493 120.780 9.597 1.00 27.74 159 VAL C CA 1
ATOM 7131 C C . VAL C 1 161 ? -6.440 120.157 10.499 1.00 33.70 159 VAL C C 1
ATOM 7132 O O . VAL C 1 161 ? -6.350 120.507 11.679 1.00 34.91 159 VAL C O 1
ATOM 7136 N N . GLU C 1 162 ? -5.622 119.264 9.937 1.00 33.05 160 GLU C N 1
ATOM 7137 C CA . GLU C 1 162 ? -4.625 118.531 10.705 1.00 34.07 160 GLU C CA 1
ATOM 7138 C C . GLU C 1 162 ? -3.283 118.555 9.993 1.00 28.25 160 GLU C C 1
ATOM 7139 O O . GLU C 1 162 ? -3.214 118.376 8.777 1.00 26.60 160 GLU C O 1
ATOM 7145 N N . GLN C 1 163 ? -2.214 118.743 10.761 1.00 30.32 161 GLN C N 1
ATOM 7146 C CA . GLN C 1 163 ? -0.870 118.489 10.271 1.00 26.69 161 GLN C CA 1
ATOM 7147 C C . GLN C 1 163 ? -0.564 117.011 10.464 1.00 30.80 161 GLN C C 1
ATOM 7148 O O . GLN C 1 163 ? -0.825 116.456 11.536 1.00 29.13 161 GLN C O 1
ATOM 7154 N N . ILE C 1 164 ? -0.064 116.363 9.420 1.00 21.75 162 ILE C N 1
ATOM 7155 C CA . ILE C 1 164 ? 0.406 114.989 9.538 1.00 30.95 162 ILE C CA 1
ATOM 7156 C C . ILE C 1 164 ? 1.896 115.034 9.250 1.00 33.72 162 ILE C C 1
ATOM 7157 O O . ILE C 1 164 ? 2.320 115.059 8.090 1.00 34.48 162 ILE C O 1
ATOM 7162 N N . LYS C 1 165 ? 2.697 115.044 10.307 1.00 40.22 163 LYS C N 1
ATOM 7163 C CA . LYS C 1 165 ? 4.132 115.130 10.125 1.00 39.80 163 LYS C CA 1
ATOM 7164 C C . LYS C 1 165 ? 4.650 113.817 9.557 1.00 45.16 163 LYS C C 1
ATOM 7165 O O . LYS C 1 165 ? 4.070 112.747 9.774 1.00 45.60 163 LYS C O 1
ATOM 7171 N N . GLY C 1 166 ? 5.752 113.907 8.817 1.00 42.50 164 GLY C N 1
ATOM 7172 C CA . GLY C 1 166 ? 6.292 112.736 8.159 1.00 46.78 164 GLY C CA 1
ATOM 7173 C C . GLY C 1 166 ? 7.166 113.047 6.962 1.00 44.65 164 GLY C C 1
ATOM 7174 O O . GLY C 1 166 ? 7.891 114.047 6.959 1.00 48.43 164 GLY C O 1
ATOM 7175 N N . GLU C 1 167 ? 7.107 112.194 5.936 1.00 47.31 165 GLU C N 1
ATOM 7176 C CA . GLU C 1 167 ? 8.013 112.273 4.791 1.00 42.45 165 GLU C CA 1
ATOM 7177 C C . GLU C 1 167 ? 7.237 112.284 3.481 1.00 39.47 165 GLU C C 1
ATOM 7178 O O . GLU C 1 167 ? 7.058 111.238 2.844 1.00 42.26 165 GLU C O 1
ATOM 7180 N N . PRO C 1 168 ? 6.784 113.460 3.025 1.00 37.26 166 PRO C N 1
ATOM 7181 C CA . PRO C 1 168 ? 6.937 114.717 3.759 1.00 34.51 166 PRO C CA 1
ATOM 7182 C C . PRO C 1 168 ? 5.767 114.991 4.688 1.00 36.22 166 PRO C C 1
ATOM 7183 O O . PRO C 1 168 ? 4.899 114.136 4.861 1.00 39.11 166 PRO C O 1
ATOM 7187 N N . ASP C 1 169 ? 5.748 116.181 5.276 1.00 33.60 167 ASP C N 1
ATOM 7188 C CA . ASP C 1 169 ? 4.607 116.601 6.066 1.00 35.71 167 ASP C CA 1
ATOM 7189 C C . ASP C 1 169 ? 3.458 116.964 5.136 1.00 31.80 167 ASP C C 1
ATOM 7190 O O . ASP C 1 169 ? 3.664 117.490 4.041 1.00 29.71 167 ASP C O 1
ATOM 7195 N N . PHE C 1 170 ? 2.241 116.676 5.575 1.00 27.20 168 PHE C N 1
ATOM 7196 C CA . PHE C 1 170 ? 1.049 117.080 4.846 1.00 28.07 168 PHE C CA 1
ATOM 7197 C C . PHE C 1 170 ? 0.174 117.942 5.746 1.00 24.00 168 PHE C C 1
ATOM 7198 O O . PHE C 1 170 ? 0.177 117.786 6.968 1.00 29.41 168 PHE C O 1
ATOM 7206 N N . LEU C 1 171 ? -0.534 118.890 5.136 1.00 24.10 169 LEU C N 1
ATOM 7207 C CA . LEU C 1 171 ? -1.606 119.631 5.792 1.00 18.16 169 LEU C CA 1
ATOM 7208 C C . LEU C 1 171 ? -2.928 119.146 5.209 1.00 19.64 169 LEU C C 1
ATOM 7209 O O . LEU C 1 171 ? -3.146 119.245 3.998 1.00 23.54 169 LEU C O 1
ATOM 7214 N N . VAL C 1 172 ? -3.782 118.567 6.052 1.00 17.71 170 VAL C N 1
ATOM 7215 C CA . VAL C 1 172 ? -4.978 117.871 5.586 1.00 17.90 170 VAL C CA 1
ATOM 7216 C C . VAL C 1 172 ? -6.229 118.593 6.099 1.00 25.02 170 VAL C C 1
ATOM 7217 O O . VAL C 1 172 ? -6.409 118.771 7.312 1.00 19.29 170 VAL C O 1
ATOM 7221 N N . VAL C 1 173 ? -7.093 118.992 5.170 1.00 19.42 171 VAL C N 1
ATOM 7222 C CA . VAL C 1 173 ? -8.385 119.592 5.472 1.00 17.07 171 VAL C CA 1
ATOM 7223 C C . VAL C 1 173 ? -9.447 118.524 5.234 1.00 14.74 171 VAL C C 1
ATOM 7224 O O . VAL C 1 173 ? -9.498 117.928 4.152 1.00 17.07 171 VAL C O 1
ATOM 7228 N N . TYR C 1 174 ? -10.227 118.222 6.265 1.00 13.77 172 TYR C N 1
ATOM 7229 C CA . TYR C 1 174 ? -11.332 117.269 6.207 1.00 18.61 172 TYR C CA 1
ATOM 7230 C C . TYR C 1 174 ? -12.667 117.999 6.275 1.00 21.14 172 TYR C C 1
ATOM 7231 O O . TYR C 1 174 ? -12.853 118.895 7.108 1.00 23.38 172 TYR C O 1
ATOM 7240 N N . ILE C 1 175 ? -13.611 117.573 5.442 1.00 21.81 173 ILE C N 1
ATOM 7241 C CA . ILE C 1 175 ? -14.981 118.058 5.497 1.00 22.56 173 ILE C CA 1
ATOM 7242 C C . ILE C 1 175 ? -15.908 116.893 5.816 1.00 21.53 173 ILE C C 1
ATOM 7243 O O . ILE C 1 175 ? -15.651 115.741 5.458 1.00 15.92 173 ILE C O 1
ATOM 7248 N N . HIS C 1 176 ? -16.968 117.207 6.548 1.00 16.39 174 HIS C N 1
ATOM 7249 C CA . HIS C 1 176 ? -17.992 116.263 6.957 1.00 21.50 174 HIS C CA 1
ATOM 7250 C C . HIS C 1 176 ? -19.301 116.710 6.332 1.00 21.76 174 HIS C C 1
ATOM 7251 O O . HIS C 1 176 ? -19.756 117.829 6.594 1.00 23.83 174 HIS C O 1
ATOM 7258 N N . VAL C 1 177 ? -19.932 115.826 5.558 1.00 23.87 175 VAL C N 1
ATOM 7259 C CA . VAL C 1 177 ? -21.047 116.193 4.690 1.00 20.42 175 VAL C CA 1
ATOM 7260 C C . VAL C 1 177 ? -22.228 115.259 4.933 1.00 20.31 175 VAL C C 1
ATOM 7261 O O . VAL C 1 177 ? -22.074 114.031 4.932 1.00 17.08 175 VAL C O 1
ATOM 7265 N N . ASP C 1 178 ? -23.412 115.844 5.118 1.00 17.70 176 ASP C N 1
ATOM 7266 C CA . ASP C 1 178 ? -24.654 115.085 5.123 1.00 15.80 176 ASP C CA 1
ATOM 7267 C C . ASP C 1 178 ? -25.042 114.810 3.679 1.00 21.76 176 ASP C C 1
ATOM 7268 O O . ASP C 1 178 ? -25.428 115.725 2.943 1.00 21.79 176 ASP C O 1
ATOM 7273 N N . THR C 1 179 ? -24.923 113.552 3.272 1.00 19.03 177 THR C N 1
ATOM 7274 C CA . THR C 1 179 ? -25.207 113.132 1.908 1.00 23.24 177 THR C CA 1
ATOM 7275 C C . THR C 1 179 ? -26.600 112.529 1.748 1.00 21.28 177 THR C C 1
ATOM 7276 O O . THR C 1 179 ? -26.920 112.032 0.666 1.00 17.91 177 THR C O 1
ATOM 7280 N N . GLN C 1 180 ? -27.407 112.516 2.802 1.00 18.05 178 GLN C N 1
ATOM 7281 C CA . GLN C 1 180 ? -28.794 112.011 2.761 1.00 20.40 178 GLN C CA 1
ATOM 7282 C C . GLN C 1 180 ? -28.752 110.537 2.353 1.00 25.16 178 GLN C C 1
ATOM 7283 O O . GLN C 1 180 ? -27.975 109.772 2.943 1.00 23.53 178 GLN C O 1
ATOM 7289 N N . GLU C 1 181 ? -29.528 110.102 1.349 1.00 19.98 179 GLU C N 1
ATOM 7290 C CA . GLU C 1 181 ? -29.691 108.683 1.042 1.00 21.71 179 GLU C CA 1
ATOM 7291 C C . GLU C 1 181 ? -28.625 108.129 0.105 1.00 20.99 179 GLU C C 1
ATOM 7292 O O . GLU C 1 181 ? -28.592 106.915 -0.116 1.00 19.27 179 GLU C O 1
ATOM 7298 N N . ALA C 1 182 ? -27.735 108.965 -0.407 1.00 19.21 180 ALA C N 1
ATOM 7299 C CA . ALA C 1 182 ? -26.703 108.518 -1.331 1.00 20.85 180 ALA C CA 1
ATOM 7300 C C . ALA C 1 182 ? -25.382 108.277 -0.601 1.00 23.15 180 ALA C C 1
ATOM 7301 O O . ALA C 1 182 ? -25.154 108.748 0.520 1.00 19.82 180 ALA C O 1
ATOM 7303 N N . MET C 1 183 ? -24.496 107.542 -1.266 1.00 19.57 181 MET C N 1
ATOM 7304 C CA . MET C 1 183 ? -23.160 107.395 -0.715 1.00 21.67 181 MET C CA 1
ATOM 7305 C C . MET C 1 183 ? -22.420 108.724 -0.750 1.00 19.73 181 MET C C 1
ATOM 7306 O O . MET C 1 183 ? -21.718 109.077 0.209 1.00 22.85 181 MET C O 1
ATOM 7311 N N . GLY C 1 184 ? -22.627 109.496 -1.813 1.00 21.77 182 GLY C N 1
ATOM 7312 C CA . GLY C 1 184 ? -22.127 110.855 -1.912 1.00 24.71 182 GLY C CA 1
ATOM 7313 C C . GLY C 1 184 ? -20.711 111.038 -2.415 1.00 24.87 182 GLY C C 1
ATOM 7314 O O . GLY C 1 184 ? -20.112 112.085 -2.150 1.00 19.20 182 GLY C O 1
ATOM 7315 N N . ALA C 1 185 ? -20.151 110.071 -3.145 1.00 22.27 183 ALA C N 1
ATOM 7316 C CA . ALA C 1 185 ? -18.814 110.259 -3.707 1.00 23.20 183 ALA C CA 1
ATOM 7317 C C . ALA C 1 185 ? -18.765 111.450 -4.663 1.00 20.95 183 ALA C C 1
ATOM 7318 O O . ALA C 1 185 ? -17.863 112.294 -4.583 1.00 21.05 183 ALA C O 1
ATOM 7320 N N . ASN C 1 186 ? -19.709 111.526 -5.596 1.00 27.09 184 ASN C N 1
ATOM 7321 C CA . ASN C 1 186 ? -19.667 112.630 -6.547 1.00 29.12 184 ASN C CA 1
ATOM 7322 C C . ASN C 1 186 ? -19.885 113.962 -5.838 1.00 26.92 184 ASN C C 1
ATOM 7323 O O . ASN C 1 186 ? -19.184 114.944 -6.108 1.00 29.36 184 ASN C O 1
ATOM 7328 N N . MET C 1 187 ? -20.813 113.996 -4.891 1.00 20.57 185 MET C N 1
ATOM 7329 C CA . MET C 1 187 ? -21.034 115.205 -4.110 1.00 24.40 185 MET C CA 1
ATOM 7330 C C . MET C 1 187 ? -19.749 115.659 -3.422 1.00 25.78 185 MET C C 1
ATOM 7331 O O . MET C 1 187 ? -19.314 116.808 -3.575 1.00 21.87 185 MET C O 1
ATOM 7336 N N . LEU C 1 188 ? -19.114 114.757 -2.670 1.00 23.12 186 LEU C N 1
ATOM 7337 C CA . LEU C 1 188 ? -17.924 115.143 -1.924 1.00 22.95 186 LEU C CA 1
ATOM 7338 C C . LEU C 1 188 ? -16.805 115.575 -2.855 1.00 24.61 186 LEU C C 1
ATOM 7339 O O . LEU C 1 188 ? -16.163 116.608 -2.629 1.00 21.85 186 LEU C O 1
ATOM 7344 N N . ASN C 1 189 ? -16.565 114.801 -3.918 1.00 20.35 187 ASN C N 1
ATOM 7345 C CA . ASN C 1 189 ? -15.470 115.124 -4.823 1.00 22.36 187 ASN C CA 1
ATOM 7346 C C . ASN C 1 189 ? -15.700 116.471 -5.492 1.00 22.69 187 ASN C C 1
ATOM 7347 O O . ASN C 1 189 ? -14.750 117.235 -5.724 1.00 22.16 187 ASN C O 1
ATOM 7352 N N . THR C 1 190 ? -16.957 116.784 -5.799 1.00 18.18 188 THR C N 1
ATOM 7353 C CA . THR C 1 190 ? -17.272 118.085 -6.376 1.00 25.93 188 THR C CA 1
ATOM 7354 C C . THR C 1 190 ? -17.023 119.213 -5.371 1.00 22.21 188 THR C C 1
ATOM 7355 O O . THR C 1 190 ? -16.442 120.244 -5.723 1.00 22.79 188 THR C O 1
ATOM 7359 N N . MET C 1 191 ? -17.459 119.042 -4.120 1.00 23.53 189 MET C N 1
ATOM 7360 C CA . MET C 1 191 ? -17.165 120.046 -3.095 1.00 23.70 189 MET C CA 1
ATOM 7361 C C . MET C 1 191 ? -15.663 120.205 -2.896 1.00 22.30 189 MET C C 1
ATOM 7362 O O . MET C 1 191 ? -15.156 121.330 -2.779 1.00 18.79 189 MET C O 1
ATOM 7367 N N . LEU C 1 192 ? -14.938 119.086 -2.855 1.00 24.24 190 LEU C N 1
ATOM 7368 C CA . LEU C 1 192 ? -13.496 119.143 -2.638 1.00 23.18 190 LEU C CA 1
ATOM 7369 C C . LEU C 1 192 ? -12.784 119.807 -3.811 1.00 22.12 190 LEU C C 1
ATOM 7370 O O . LEU C 1 192 ? -11.863 120.605 -3.609 1.00 21.45 190 LEU C O 1
ATOM 7375 N N . GLU C 1 193 ? -13.209 119.522 -5.043 1.00 19.44 191 GLU C N 1
ATOM 7376 C CA . GLU C 1 193 ? -12.599 120.204 -6.179 1.00 20.88 191 GLU C CA 1
ATOM 7377 C C . GLU C 1 193 ? -12.730 121.719 -6.039 1.00 23.83 191 GLU C C 1
ATOM 7378 O O . GLU C 1 193 ? -11.782 122.461 -6.334 1.00 25.89 191 GLU C O 1
ATOM 7384 N N . ALA C 1 194 ? -13.886 122.201 -5.560 1.00 19.00 192 ALA C N 1
ATOM 7385 C CA . ALA C 1 194 ? -14.068 123.642 -5.387 1.00 18.57 192 ALA C CA 1
ATOM 7386 C C . ALA C 1 194 ? -13.163 124.224 -4.302 1.00 22.73 192 ALA C C 1
ATOM 7387 O O . ALA C 1 194 ? -12.713 125.368 -4.426 1.00 20.73 192 ALA C O 1
ATOM 7389 N N . LEU C 1 195 ? -12.877 123.469 -3.240 1.00 20.35 193 LEU C N 1
ATOM 7390 C CA . LEU C 1 195 ? -12.070 124.001 -2.147 1.00 19.54 193 LEU C CA 1
ATOM 7391 C C . LEU C 1 195 ? -10.570 124.039 -2.446 1.00 21.13 193 LEU C C 1
ATOM 7392 O O . LEU C 1 195 ? -9.855 124.813 -1.803 1.00 22.52 193 LEU C O 1
ATOM 7397 N N . LYS C 1 196 ? -10.068 123.211 -3.371 1.00 21.82 194 LYS C N 1
ATOM 7398 C CA . LYS C 1 196 ? -8.628 123.150 -3.636 1.00 23.97 194 LYS C CA 1
ATOM 7399 C C . LYS C 1 196 ? -7.992 124.514 -3.871 1.00 27.56 194 LYS C C 1
ATOM 7400 O O . LYS C 1 196 ? -6.967 124.813 -3.235 1.00 25.39 194 LYS C O 1
ATOM 7406 N N . PRO C 1 197 ? -8.490 125.345 -4.791 1.00 25.95 195 PRO C N 1
ATOM 7407 C CA . PRO C 1 197 ? -7.849 126.657 -5.022 1.00 25.84 195 PRO C CA 1
ATOM 7408 C C . PRO C 1 197 ? -7.787 127.528 -3.772 1.00 23.50 195 PRO C C 1
ATOM 7409 O O . PRO C 1 197 ? -6.732 128.090 -3.462 1.00 29.22 195 PRO C O 1
ATOM 7413 N N . VAL C 1 198 ? -8.898 127.663 -3.041 1.00 26.82 196 VAL C N 1
ATOM 7414 C CA . VAL C 1 198 ? -8.902 128.558 -1.887 1.00 29.12 196 VAL C CA 1
ATOM 7415 C C . VAL C 1 198 ? -8.027 127.992 -0.771 1.00 33.13 196 VAL C C 1
ATOM 7416 O O . VAL C 1 198 ? -7.363 128.744 -0.041 1.00 29.58 196 VAL C O 1
ATOM 7420 N N . LEU C 1 199 ? -8.007 126.664 -0.616 1.00 25.99 197 LEU C N 1
ATOM 7421 C CA . LEU C 1 199 ? -7.116 126.074 0.376 1.00 29.82 197 LEU C CA 1
ATOM 7422 C C . LEU C 1 199 ? -5.659 126.321 0.019 1.00 29.32 197 LEU C C 1
ATOM 7423 O O . LEU C 1 199 ? -4.830 126.544 0.907 1.00 32.87 197 LEU C O 1
ATOM 7428 N N . GLU C 1 200 ? -5.323 126.292 -1.272 1.00 27.93 198 GLU C N 1
ATOM 7429 C CA . GLU C 1 200 ? -3.959 126.634 -1.659 1.00 32.29 198 GLU C CA 1
ATOM 7430 C C . GLU C 1 200 ? -3.647 128.083 -1.309 1.00 30.42 198 GLU C C 1
ATOM 7431 O O . GLU C 1 200 ? -2.591 128.379 -0.740 1.00 33.23 198 GLU C O 1
ATOM 7437 N N . GLU C 1 201 ? -4.575 128.995 -1.605 1.00 32.34 199 GLU C N 1
ATOM 7438 C CA . GLU C 1 201 ? -4.355 130.405 -1.299 1.00 33.36 199 GLU C CA 1
ATOM 7439 C C . GLU C 1 201 ? -4.209 130.627 0.203 1.00 34.12 199 GLU C C 1
ATOM 7440 O O . GLU C 1 201 ? -3.301 131.339 0.651 1.00 37.95 199 GLU C O 1
ATOM 7446 N N . LEU C 1 202 ? -5.093 130.018 0.999 1.00 29.07 200 LEU C N 1
ATOM 7447 C CA . LEU C 1 202 ? -5.004 130.173 2.447 1.00 33.56 200 LEU C CA 1
ATOM 7448 C C . LEU C 1 202 ? -3.695 129.617 2.986 1.00 36.69 200 LEU C C 1
ATOM 7449 O O . LEU C 1 202 ? -3.081 130.209 3.883 1.00 27.88 200 LEU C O 1
ATOM 7454 N N . SER C 1 203 ? -3.247 128.486 2.451 1.00 30.03 201 SER C N 1
ATOM 7455 C CA . SER C 1 203 ? -2.064 127.835 2.987 1.00 35.58 201 SER C CA 1
ATOM 7456 C C . SER C 1 203 ? -0.780 128.280 2.313 1.00 31.47 201 SER C C 1
ATOM 7457 O O . SER C 1 203 ? 0.297 128.038 2.862 1.00 38.09 201 SER C O 1
ATOM 7460 N N . GLN C 1 204 ? -0.866 128.944 1.162 1.00 32.47 202 GLN C N 1
ATOM 7461 C CA . GLN C 1 204 ? 0.299 129.189 0.321 1.00 38.69 202 GLN C CA 1
ATOM 7462 C C . GLN C 1 204 ? 0.982 127.871 -0.017 1.00 37.23 202 GLN C C 1
ATOM 7463 O O . GLN C 1 204 ? 2.211 127.802 -0.131 1.00 35.80 202 GLN C O 1
ATOM 7469 N N . GLY C 1 205 ? 0.177 126.813 -0.147 1.00 36.47 203 GLY C N 1
ATOM 7470 C CA . GLY C 1 205 ? 0.666 125.491 -0.463 1.00 34.03 203 GLY C CA 1
ATOM 7471 C C . GLY C 1 205 ? 0.086 124.942 -1.757 1.00 29.47 203 GLY C C 1
ATOM 7472 O O . GLY C 1 205 ? -0.655 125.613 -2.478 1.00 35.52 203 GLY C O 1
ATOM 7473 N N . GLN C 1 206 ? 0.453 123.698 -2.039 1.00 33.81 204 GLN C N 1
ATOM 7474 C CA . GLN C 1 206 ? 0.031 123.000 -3.246 1.00 36.46 204 GLN C CA 1
ATOM 7475 C C . GLN C 1 206 ? -0.937 121.884 -2.871 1.00 31.65 204 GLN C C 1
ATOM 7476 O O . GLN C 1 206 ? -0.657 121.108 -1.948 1.00 22.96 204 GLN C O 1
ATOM 7482 N N . SER C 1 207 ? -2.063 121.798 -3.587 1.00 29.33 205 SER C N 1
ATOM 7483 C CA . SER C 1 207 ? -3.013 120.709 -3.376 1.00 25.39 205 SER C CA 1
ATOM 7484 C C . SER C 1 207 ? -2.584 119.465 -4.153 1.00 29.06 205 SER C C 1
ATOM 7485 O O . SER C 1 207 ? -2.290 119.528 -5.350 1.00 24.58 205 SER C O 1
ATOM 7488 N N . LEU C 1 208 ? -2.512 118.340 -3.449 1.00 21.36 206 LEU C N 1
ATOM 7489 C CA . LEU C 1 208 ? -2.190 117.051 -4.040 1.00 23.35 206 LEU C CA 1
ATOM 7490 C C . LEU C 1 208 ? -3.432 116.323 -4.552 1.00 26.99 206 LEU C C 1
ATOM 7491 O O . LEU C 1 208 ? -3.372 115.670 -5.599 1.00 24.80 206 LEU C O 1
ATOM 7496 N N . MET C 1 209 ? -4.547 116.407 -3.825 1.00 20.83 207 MET C N 1
ATOM 7497 C CA . MET C 1 209 ? -5.774 115.689 -4.169 1.00 28.14 207 MET C CA 1
ATOM 7498 C C . MET C 1 209 ? -6.937 116.239 -3.351 1.00 20.75 207 MET C C 1
ATOM 7499 O O . MET C 1 209 ? -6.743 116.849 -2.296 1.00 21.19 207 MET C O 1
ATOM 7504 N N . GLY C 1 210 ? -8.150 115.982 -3.843 1.00 21.86 208 GLY C N 1
ATOM 7505 C CA . GLY C 1 210 ? -9.385 116.223 -3.115 1.00 19.29 208 GLY C CA 1
ATOM 7506 C C . GLY C 1 210 ? -10.328 115.068 -3.382 1.00 21.12 208 GLY C C 1
ATOM 7507 O O . GLY C 1 210 ? -10.779 114.895 -4.513 1.00 19.06 208 GLY C O 1
ATOM 7508 N N . ILE C 1 211 ? -10.613 114.246 -2.372 1.00 19.99 209 ILE C N 1
ATOM 7509 C CA . ILE C 1 211 ? -11.285 112.977 -2.607 1.00 22.81 209 ILE C CA 1
ATOM 7510 C C . ILE C 1 211 ? -11.986 112.557 -1.323 1.00 21.43 209 ILE C C 1
ATOM 7511 O O . ILE C 1 211 ? -11.523 112.848 -0.215 1.00 19.67 209 ILE C O 1
ATOM 7516 N N . LEU C 1 212 ? -13.106 111.866 -1.471 1.00 18.40 210 LEU C N 1
ATOM 7517 C CA . LEU C 1 212 ? -13.750 111.328 -0.293 1.00 18.51 210 LEU C CA 1
ATOM 7518 C C . LEU C 1 212 ? -12.886 110.221 0.316 1.00 22.19 210 LEU C C 1
ATOM 7519 O O . LEU C 1 212 ? -12.008 109.645 -0.331 1.00 22.93 210 LEU C O 1
ATOM 7524 N N . SER C 1 213 ? -13.134 109.940 1.586 1.00 18.20 211 SER C N 1
ATOM 7525 C CA . SER C 1 213 ? -12.446 108.882 2.304 1.00 16.76 211 SER C CA 1
ATOM 7526 C C . SER C 1 213 ? -13.440 107.784 2.652 1.00 17.82 211 SER C C 1
ATOM 7527 O O . SER C 1 213 ? -14.526 108.070 3.165 1.00 16.04 211 SER C O 1
ATOM 7530 N N . ASN C 1 214 ? -13.063 106.532 2.374 1.00 16.72 212 ASN C N 1
ATOM 7531 C CA . ASN C 1 214 ? -13.868 105.377 2.757 1.00 16.08 212 ASN C CA 1
ATOM 7532 C C . ASN C 1 214 ? -13.643 104.981 4.216 1.00 16.98 212 ASN C C 1
ATOM 7533 O O . ASN C 1 214 ? -14.233 104.006 4.688 1.00 15.38 212 ASN C O 1
ATOM 7538 N N . TYR C 1 215 ? -12.810 105.713 4.951 1.00 18.24 213 TYR C N 1
ATOM 7539 C CA . TYR C 1 215 ? -12.656 105.482 6.386 1.00 14.12 213 TYR C CA 1
ATOM 7540 C C . TYR C 1 215 ? -13.747 106.313 7.065 1.00 16.68 213 TYR C C 1
ATOM 7541 O O . TYR C 1 215 ? -13.507 107.387 7.615 1.00 17.58 213 TYR C O 1
ATOM 7550 N N . ALA C 1 216 ? -14.973 105.787 7.027 1.00 12.67 214 ALA C N 1
ATOM 7551 C CA . ALA C 1 216 ? -16.172 106.595 7.260 1.00 16.74 214 ALA C CA 1
ATOM 7552 C C . ALA C 1 216 ? -16.529 106.607 8.751 1.00 16.87 214 ALA C C 1
ATOM 7553 O O . ALA C 1 216 ? -17.531 106.048 9.197 1.00 17.10 214 ALA C O 1
ATOM 7555 N N . THR C 1 217 ? -15.669 107.262 9.537 1.00 16.04 215 THR C N 1
ATOM 7556 C CA . THR C 1 217 ? -15.828 107.244 10.989 1.00 15.48 215 THR C CA 1
ATOM 7557 C C . THR C 1 217 ? -16.927 108.191 11.473 1.00 19.86 215 THR C C 1
ATOM 7558 O O . THR C 1 217 ? -17.208 108.231 12.675 1.00 16.87 215 THR C O 1
ATOM 7562 N N . ASP C 1 218 ? -17.515 108.984 10.585 1.00 14.68 216 ASP C N 1
ATOM 7563 C CA . ASP C 1 218 ? -18.724 109.725 10.900 1.00 17.93 216 ASP C CA 1
ATOM 7564 C C . ASP C 1 218 ? -19.985 108.955 10.550 1.00 14.24 216 ASP C C 1
ATOM 7565 O O . ASP C 1 218 ? -21.071 109.537 10.601 1.00 18.39 216 ASP C O 1
ATOM 7570 N N . SER C 1 219 ? -19.866 107.673 10.181 1.00 12.92 217 SER C N 1
ATOM 7571 C CA . SER C 1 219 ? -21.020 106.832 9.851 1.00 15.02 217 SER C CA 1
ATOM 7572 C C . SER C 1 219 ? -21.043 105.549 10.667 1.00 16.86 217 SER C C 1
ATOM 7573 O O . SER C 1 219 ? -21.458 104.495 10.160 1.00 16.51 217 SER C O 1
ATOM 7576 N N . LEU C 1 220 ? -20.584 105.602 11.913 1.00 15.48 218 LEU C N 1
ATOM 7577 C CA . LEU C 1 220 ? -20.520 104.396 12.722 1.00 12.77 218 LEU C CA 1
ATOM 7578 C C . LEU C 1 220 ? -21.919 103.934 13.115 1.00 17.09 218 LEU C C 1
ATOM 7579 O O . LEU C 1 220 ? -22.772 104.746 13.512 1.00 14.30 218 LEU C O 1
ATOM 7584 N N . VAL C 1 221 ? -22.137 102.611 13.041 1.00 15.50 219 VAL C N 1
ATOM 7585 C CA . VAL C 1 221 ? -23.415 101.980 13.375 1.00 13.59 219 VAL C CA 1
ATOM 7586 C C . VAL C 1 221 ? -23.155 100.789 14.286 1.00 13.12 219 VAL C C 1
ATOM 7587 O O . VAL C 1 221 ? -22.279 99.966 14.003 1.00 17.02 219 VAL C O 1
ATOM 7591 N N . THR C 1 222 ? -23.952 100.656 15.345 1.00 15.05 220 THR C N 1
ATOM 7592 C CA . THR C 1 222 ? -23.791 99.571 16.308 1.00 15.09 220 THR C CA 1
ATOM 7593 C C . THR C 1 222 ? -25.016 98.675 16.308 1.00 17.77 220 THR C C 1
ATOM 7594 O O . THR C 1 222 ? -26.152 99.150 16.228 1.00 16.43 220 THR C O 1
ATOM 7598 N N . ALA C 1 223 ? -24.780 97.368 16.362 1.00 16.69 221 ALA C N 1
ATOM 7599 C CA . ALA C 1 223 ? -25.840 96.397 16.566 1.00 17.22 221 ALA C CA 1
ATOM 7600 C C . ALA C 1 223 ? -25.432 95.506 17.725 1.00 19.99 221 ALA C C 1
ATOM 7601 O O . ALA C 1 223 ? -24.237 95.296 17.960 1.00 18.28 221 ALA C O 1
ATOM 7603 N N . SER C 1 224 ? -26.423 95.028 18.482 1.00 15.94 222 SER C N 1
ATOM 7604 C CA . SER C 1 224 ? -26.129 94.108 19.570 1.00 17.82 222 SER C CA 1
ATOM 7605 C C . SER C 1 224 ? -27.292 93.147 19.783 1.00 18.86 222 SER C C 1
ATOM 7606 O O . SER C 1 224 ? -28.430 93.396 19.376 1.00 14.86 222 SER C O 1
ATOM 7609 N N . CYS C 1 225 ? -26.987 92.046 20.459 1.00 18.80 223 CYS C N 1
ATOM 7610 C CA . CYS C 1 225 ? -27.988 91.060 20.818 1.00 13.43 223 CYS C CA 1
ATOM 7611 C C . CYS C 1 225 ? -27.626 90.509 22.187 1.00 15.22 223 CYS C C 1
ATOM 7612 O O . CYS C 1 225 ? -26.504 90.690 22.676 1.00 17.95 223 CYS C O 1
ATOM 7615 N N . ARG C 1 226 ? -28.603 89.860 22.818 1.00 15.85 224 ARG C N 1
ATOM 7616 C CA . ARG C 1 226 ? -28.445 89.321 24.168 1.00 20.47 224 ARG C CA 1
ATOM 7617 C C . ARG C 1 226 ? -29.187 87.995 24.193 1.00 19.65 224 ARG C C 1
ATOM 7618 O O . ARG C 1 226 ? -30.421 87.975 24.124 1.00 20.47 224 ARG C O 1
ATOM 7626 N N . ILE C 1 227 ? -28.444 86.892 24.259 1.00 20.64 225 ILE C N 1
ATOM 7627 C CA . ILE C 1 227 ? -28.984 85.555 24.044 1.00 19.23 225 ILE C CA 1
ATOM 7628 C C . ILE C 1 227 ? -28.923 84.773 25.352 1.00 21.92 225 ILE C C 1
ATOM 7629 O O . ILE C 1 227 ? -27.842 84.360 25.789 1.00 22.35 225 ILE C O 1
ATOM 7634 N N . ALA C 1 228 ? -30.087 84.498 25.940 1.00 21.17 226 ALA C N 1
ATOM 7635 C CA . ALA C 1 228 ? -30.138 83.647 27.123 1.00 26.34 226 ALA C CA 1
ATOM 7636 C C . ALA C 1 228 ? -29.522 82.284 26.824 1.00 24.71 226 ALA C C 1
ATOM 7637 O O . ALA C 1 228 ? -29.701 81.728 25.741 1.00 24.00 226 ALA C O 1
ATOM 7639 N N . PHE C 1 229 ? -28.827 81.729 27.816 1.00 23.43 227 PHE C N 1
ATOM 7640 C CA . PHE C 1 229 ? -28.149 80.451 27.638 1.00 24.91 227 PHE C CA 1
ATOM 7641 C C . PHE C 1 229 ? -29.092 79.365 27.147 1.00 31.21 227 PHE C C 1
ATOM 7642 O O . PHE C 1 229 ? -28.661 78.434 26.447 1.00 28.87 227 PHE C O 1
ATOM 7650 N N . ARG C 1 230 ? -30.377 79.452 27.509 1.00 24.66 228 ARG C N 1
ATOM 7651 C CA . ARG C 1 230 ? -31.315 78.393 27.152 1.00 27.60 228 ARG C CA 1
ATOM 7652 C C . ARG C 1 230 ? -31.582 78.348 25.661 1.00 25.59 228 ARG C C 1
ATOM 7653 O O . ARG C 1 230 ? -32.026 77.315 25.160 1.00 25.06 228 ARG C O 1
ATOM 7661 N N . TYR C 1 231 ? -31.331 79.447 24.948 1.00 26.41 229 TYR C N 1
ATOM 7662 C CA . TYR C 1 231 ? -31.449 79.463 23.498 1.00 24.78 229 TYR C CA 1
ATOM 7663 C C . TYR C 1 231 ? -30.206 78.933 22.810 1.00 25.18 229 TYR C C 1
ATOM 7664 O O . TYR C 1 231 ? -30.207 78.807 21.583 1.00 29.92 229 TYR C O 1
ATOM 7673 N N . LEU C 1 232 ? -29.140 78.659 23.557 1.00 25.38 230 LEU C N 1
ATOM 7674 C CA . LEU C 1 232 ? -27.958 78.054 22.967 1.00 26.01 230 LEU C CA 1
ATOM 7675 C C . LEU C 1 232 ? -27.992 76.536 23.064 1.00 28.63 230 LEU C C 1
ATOM 7676 O O . LEU C 1 232 ? -27.375 75.855 22.238 1.00 30.20 230 LEU C O 1
ATOM 7681 N N . SER C 1 233 ? -28.777 75.996 23.989 1.00 31.05 231 SER C N 1
ATOM 7682 C CA . SER C 1 233 ? -28.876 74.556 24.161 1.00 37.71 231 SER C CA 1
ATOM 7683 C C . SER C 1 233 ? -30.020 74.254 25.112 1.00 40.50 231 SER C C 1
ATOM 7684 O O . SER C 1 233 ? -30.247 74.994 26.073 1.00 37.53 231 SER C O 1
ATOM 7687 N N . ARG C 1 234 ? -30.732 73.161 24.837 1.00 48.52 232 ARG C N 1
ATOM 7688 C CA . ARG C 1 234 ? -31.788 72.735 25.746 1.00 52.19 232 ARG C CA 1
ATOM 7689 C C . ARG C 1 234 ? -31.208 72.116 27.010 1.00 47.76 232 ARG C C 1
ATOM 7690 O O . ARG C 1 234 ? -31.800 72.238 28.087 1.00 47.81 232 ARG C O 1
ATOM 7692 N N . GLN C 1 235 ? -30.038 71.490 26.905 1.00 49.33 233 GLN C N 1
ATOM 7693 C CA . GLN C 1 235 ? -29.425 70.818 28.039 1.00 41.75 233 GLN C CA 1
ATOM 7694 C C . GLN C 1 235 ? -28.832 71.833 28.999 1.00 46.26 233 GLN C C 1
ATOM 7695 O O . GLN C 1 235 ? -28.183 72.797 28.586 1.00 48.87 233 GLN C O 1
ATOM 7697 N N . LYS C 1 2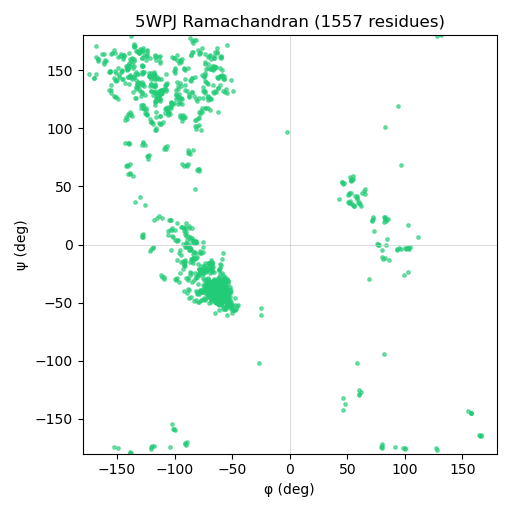36 ? -29.084 71.608 30.288 1.00 52.24 234 LYS C N 1
ATOM 7698 C CA . LYS C 1 236 ? -28.665 72.452 31.404 1.00 55.01 234 LYS C CA 1
ATOM 7699 C C . LYS C 1 236 ? -27.412 73.281 31.156 1.00 53.77 234 LYS C C 1
ATOM 7700 O O . LYS C 1 236 ? -27.454 74.333 30.509 1.00 59.32 234 LYS C O 1
ATOM 7702 N N . ASP C 1 237 ? -26.296 72.809 31.708 1.00 49.03 235 ASP C N 1
ATOM 7703 C CA . ASP C 1 237 ? -25.035 73.543 31.664 1.00 51.05 235 ASP C CA 1
ATOM 7704 C C . ASP C 1 237 ? -24.538 73.794 30.244 1.00 44.36 235 ASP C C 1
ATOM 7705 O O . ASP C 1 237 ? -23.769 74.736 30.021 1.00 43.38 235 ASP C O 1
ATOM 7710 N N . GLN C 1 238 ? -24.935 72.959 29.282 1.00 41.02 236 GLN C N 1
ATOM 7711 C CA . GLN C 1 238 ? -24.409 73.092 27.926 1.00 38.94 236 GLN C CA 1
ATOM 7712 C C . GLN C 1 238 ? -24.550 74.512 27.394 1.00 29.87 236 GLN C C 1
ATOM 7713 O O . GLN C 1 238 ? -23.674 74.998 26.674 1.00 28.50 236 GLN C O 1
ATOM 7719 N N . GLY C 1 239 ? -25.646 75.194 27.727 1.00 36.43 237 GLY C N 1
ATOM 7720 C CA . GLY C 1 239 ? -25.825 76.551 27.234 1.00 26.97 237 GLY C CA 1
ATOM 7721 C C . GLY C 1 239 ? -24.714 77.484 27.682 1.00 29.54 237 GLY C C 1
ATOM 7722 O O . GLY C 1 239 ? -24.176 78.260 26.887 1.00 24.32 237 GLY C O 1
ATOM 7723 N N . ARG C 1 240 ? -24.346 77.414 28.966 1.00 29.25 238 ARG C N 1
ATOM 7724 C CA . ARG C 1 240 ? -23.294 78.289 29.472 1.00 27.62 238 ARG C CA 1
ATOM 7725 C C . ARG C 1 240 ? -21.943 77.932 28.866 1.00 28.24 238 ARG C C 1
ATOM 7726 O O . ARG C 1 240 ? -21.120 78.814 28.599 1.00 26.08 238 ARG C O 1
ATOM 7734 N N . GLU C 1 241 ? -21.678 76.640 28.686 1.00 26.53 239 GLU C N 1
ATOM 7735 C CA . GLU C 1 241 ? -20.406 76.222 28.114 1.00 28.05 239 GLU C CA 1
ATOM 7736 C C . GLU C 1 241 ? -20.247 76.721 26.683 1.00 21.66 239 GLU C C 1
ATOM 7737 O O . GLU C 1 241 ? -19.164 77.169 26.297 1.00 27.74 239 GLU C O 1
ATOM 7743 N N . ILE C 1 242 ? -21.317 76.658 25.884 1.00 23.24 240 ILE C N 1
ATOM 7744 C CA . ILE C 1 242 ? -21.276 77.206 24.531 1.00 21.28 240 ILE C CA 1
ATOM 7745 C C . ILE C 1 242 ? -21.048 78.710 24.579 1.00 21.80 240 ILE C C 1
ATOM 7746 O O . ILE C 1 242 ? -20.257 79.260 23.807 1.00 24.36 240 ILE C O 1
ATOM 7751 N N . ALA C 1 243 ? -21.765 79.403 25.465 1.00 22.06 241 ALA C N 1
ATOM 7752 C CA . ALA C 1 243 ? -21.545 80.830 25.650 1.00 18.31 241 ALA C CA 1
ATOM 7753 C C . ALA C 1 243 ? -20.085 81.128 25.983 1.00 18.23 241 ALA C C 1
ATOM 7754 O O . ALA C 1 243 ? -19.491 82.058 25.433 1.00 20.72 241 ALA C O 1
ATOM 7756 N N . GLU C 1 244 ? -19.504 80.371 26.913 1.00 14.95 242 GLU C N 1
ATOM 7757 C CA . GLU C 1 244 ? -18.133 80.630 27.341 1.00 20.29 242 GLU C CA 1
ATOM 7758 C C . GLU C 1 244 ? -17.150 80.459 26.198 1.00 18.44 242 GLU C C 1
ATOM 7759 O O . GLU C 1 244 ? -16.199 81.239 26.074 1.00 17.69 242 GLU C O 1
ATOM 7765 N N . LYS C 1 245 ? -17.364 79.442 25.355 1.00 20.04 243 LYS C N 1
ATOM 7766 C CA . LYS C 1 245 ? -16.451 79.187 24.246 1.00 23.11 243 LYS C CA 1
ATOM 7767 C C . LYS C 1 245 ? -16.588 80.248 23.163 1.00 19.91 243 LYS C C 1
ATOM 7768 O O . LYS C 1 245 ? -15.585 80.676 22.576 1.00 21.89 243 LYS C O 1
ATOM 7774 N N . ILE C 1 246 ? -17.807 80.735 22.932 1.00 22.07 244 ILE C N 1
ATOM 7775 C CA . ILE C 1 246 ? -17.989 81.806 21.956 1.00 20.31 244 ILE C CA 1
ATOM 7776 C C . ILE C 1 246 ? -17.266 83.072 22.410 1.00 24.07 244 ILE C C 1
ATOM 7777 O O . ILE C 1 246 ? -16.667 83.789 21.597 1.00 21.88 244 ILE C O 1
ATOM 7782 N N . ALA C 1 247 ? -17.364 83.402 23.705 1.00 18.50 245 ALA C N 1
ATOM 7783 C CA . ALA C 1 247 ? -16.609 84.534 24.238 1.00 20.23 245 ALA C CA 1
ATOM 7784 C C . ALA C 1 247 ? -15.104 84.312 24.112 1.00 18.36 245 ALA C C 1
ATOM 7785 O O . ALA C 1 247 ? -14.350 85.245 23.813 1.00 21.32 245 ALA C O 1
ATOM 7787 N N . LEU C 1 248 ? -14.639 83.100 24.405 1.00 18.32 246 LEU C N 1
ATOM 7788 C CA . LEU C 1 248 ? -13.227 82.790 24.231 1.00 16.03 246 LEU C CA 1
ATOM 7789 C C . LEU C 1 248 ? -12.802 82.953 22.776 1.00 18.47 246 LEU C C 1
ATOM 7790 O O . LEU C 1 248 ? -11.728 83.505 22.490 1.00 15.52 246 LEU C O 1
ATOM 7795 N N . ALA C 1 249 ? -13.634 82.469 21.850 1.00 17.59 247 ALA C N 1
ATOM 7796 C CA . ALA C 1 249 ? -13.335 82.577 20.428 1.00 12.81 247 ALA C CA 1
ATOM 7797 C C . ALA C 1 249 ? -13.292 84.030 20.003 1.00 19.58 247 ALA C C 1
ATOM 7798 O O . ALA C 1 249 ? -12.450 84.422 19.190 1.00 17.03 247 ALA C O 1
ATOM 7800 N N . SER C 1 250 ? -14.220 84.840 20.521 1.00 17.31 248 SER C N 1
ATOM 7801 C CA . SER C 1 250 ? -14.182 86.270 20.258 1.00 16.57 248 SER C CA 1
ATOM 7802 C C . SER C 1 250 ? -12.916 86.883 20.836 1.00 15.77 248 SER C C 1
ATOM 7803 O O . SER C 1 250 ? -12.324 87.793 20.247 1.00 12.55 248 SER C O 1
ATOM 7806 N N . GLN C 1 251 ? -12.505 86.417 22.008 1.00 18.52 249 GLN C N 1
ATOM 7807 C CA . GLN C 1 251 ? -11.267 86.897 22.602 1.00 21.27 249 GLN C CA 1
ATOM 7808 C C . GLN C 1 251 ? -10.058 86.485 21.772 1.00 19.57 249 GLN C C 1
ATOM 7809 O O . GLN C 1 251 ? -9.120 87.272 21.601 1.00 20.28 249 GLN C O 1
ATOM 7815 N N . PHE C 1 252 ? -10.067 85.258 21.244 1.00 15.53 250 PHE C N 1
ATOM 7816 C CA . PHE C 1 252 ? -8.965 84.810 20.401 1.00 17.77 250 PHE C CA 1
ATOM 7817 C C . PHE C 1 252 ? -8.802 85.729 19.196 1.00 18.39 250 PHE C C 1
ATOM 7818 O O . PHE C 1 252 ? -7.681 86.055 18.812 1.00 14.77 250 PHE C O 1
ATOM 7826 N N . ALA C 1 253 ? -9.913 86.213 18.621 1.00 16.26 251 ALA C N 1
ATOM 7827 C CA . ALA C 1 253 ? -9.795 87.110 17.471 1.00 15.38 251 ALA C CA 1
ATOM 7828 C C . ALA C 1 253 ? -9.215 88.466 17.841 1.00 18.11 251 ALA C C 1
ATOM 7829 O O . ALA C 1 253 ? -8.709 89.170 16.960 1.00 17.39 251 ALA C O 1
ATOM 7831 N N . GLN C 1 254 ? -9.283 88.859 19.116 1.00 17.76 252 GLN C N 1
ATOM 7832 C CA . GLN C 1 254 ? -8.590 90.059 19.564 1.00 18.70 252 GLN C CA 1
ATOM 7833 C C . GLN C 1 254 ? -7.087 89.865 19.732 1.00 20.48 252 GLN C C 1
ATOM 7834 O O . GLN C 1 254 ? -6.343 90.849 19.693 1.00 20.74 252 GLN C O 1
ATOM 7840 N N . ALA C 1 255 ? -6.627 88.635 19.946 1.00 16.38 253 ALA C N 1
ATOM 7841 C CA . ALA C 1 255 ? -5.230 88.379 20.265 1.00 22.94 253 ALA C CA 1
ATOM 7842 C C . ALA C 1 255 ? -4.413 87.952 19.058 1.00 21.41 253 ALA C C 1
ATOM 7843 O O . ALA C 1 255 ? -3.202 88.185 19.043 1.00 22.31 253 ALA C O 1
ATOM 7845 N N . ASP C 1 256 ? -5.028 87.311 18.065 1.00 15.57 254 ASP C N 1
ATOM 7846 C CA . ASP C 1 256 ? -4.277 86.738 16.945 1.00 13.77 254 ASP C CA 1
ATOM 7847 C C . ASP C 1 256 ? -4.772 87.266 15.603 1.00 14.22 254 ASP C C 1
ATOM 7848 O O . ASP C 1 256 ? -5.887 86.915 15.172 1.00 13.27 254 ASP C O 1
ATOM 7853 N N . PRO C 1 257 ? -3.967 88.063 14.890 1.00 17.75 255 PRO C N 1
ATOM 7854 C CA . PRO C 1 257 ? -4.362 88.510 13.544 1.00 16.62 255 PRO C CA 1
ATOM 7855 C C . PRO C 1 257 ? -4.733 87.376 12.601 1.00 18.10 255 PRO C C 1
ATOM 7856 O O . PRO C 1 257 ? -5.639 87.546 11.770 1.00 16.27 255 PRO C O 1
ATOM 7860 N N . TYR C 1 258 ? -4.077 86.216 12.713 1.00 11.66 256 TYR C N 1
ATOM 7861 C CA . TYR C 1 258 ? -4.455 85.083 11.876 1.00 13.66 256 TYR C CA 1
ATOM 7862 C C . TYR C 1 258 ? -5.895 84.663 12.121 1.00 16.79 256 TYR C C 1
ATOM 7863 O O . TYR C 1 258 ? -6.565 84.186 11.202 1.00 15.20 256 TYR C O 1
ATOM 7872 N N . ARG C 1 259 ? -6.375 84.803 13.358 1.00 11.44 257 ARG C N 1
ATOM 7873 C CA . ARG C 1 259 ? -7.773 84.505 13.651 1.00 18.82 257 ARG C CA 1
ATOM 7874 C C . ARG C 1 259 ? -8.681 85.674 13.284 1.00 15.68 257 ARG C C 1
ATOM 7875 O O . ARG C 1 259 ? -9.770 85.471 12.727 1.00 15.38 257 ARG C O 1
ATOM 7883 N N . ALA C 1 260 ? -8.230 86.902 13.556 1.00 13.38 258 ALA C N 1
ATOM 7884 C CA . ALA C 1 260 ? -9.056 88.071 13.279 1.00 17.59 258 ALA C CA 1
ATOM 7885 C C . ALA C 1 260 ? -9.459 88.128 11.805 1.00 17.07 258 ALA C C 1
ATOM 7886 O O . ALA C 1 260 ? -10.592 88.503 11.474 1.00 15.92 258 ALA C O 1
ATOM 7888 N N . ALA C 1 261 ? -8.541 87.784 10.909 1.00 13.21 259 ALA C N 1
ATOM 7889 C CA . ALA C 1 261 ? -8.846 87.829 9.483 1.00 13.52 259 ALA C CA 1
ATOM 7890 C C . ALA C 1 261 ? -10.029 86.935 9.142 1.00 13.65 259 ALA C C 1
ATOM 7891 O O . ALA C 1 261 ? -10.885 87.310 8.335 1.00 13.83 259 ALA C O 1
ATOM 7893 N N . THR C 1 262 ? -10.066 85.738 9.721 1.00 11.17 260 THR C N 1
ATOM 7894 C CA . THR C 1 262 ? -11.124 84.779 9.460 1.00 11.09 260 THR C CA 1
ATOM 7895 C C . THR C 1 262 ? -12.413 85.197 10.153 1.00 14.07 260 THR C C 1
ATOM 7896 O O . THR C 1 262 ? -13.494 85.140 9.567 1.00 13.65 260 THR C O 1
ATOM 7900 N N . HIS C 1 263 ? -12.306 85.590 11.421 1.00 14.73 261 HIS C N 1
ATOM 7901 C CA . HIS C 1 263 ? -13.436 86.157 12.151 1.00 12.48 261 HIS C CA 1
ATOM 7902 C C . HIS C 1 263 ? -14.086 87.277 11.341 1.00 11.57 261 HIS C C 1
ATOM 7903 O O . HIS C 1 263 ? -15.286 87.244 11.049 1.00 10.91 261 HIS C O 1
ATOM 7910 N N . ASN C 1 264 ? -13.280 88.235 10.885 1.00 10.24 262 ASN C N 1
ATOM 7911 C CA . ASN C 1 264 ? -13.841 89.356 10.149 1.00 12.20 262 ASN C CA 1
ATOM 7912 C C . ASN C 1 264 ? -14.310 88.946 8.756 1.00 15.36 262 ASN C C 1
ATOM 7913 O O . ASN C 1 264 ? -15.312 89.484 8.264 1.00 10.01 262 ASN C O 1
ATOM 7918 N N . LYS C 1 265 ? -13.606 88.010 8.108 1.00 7.41 263 LYS C N 1
ATOM 7919 C CA . LYS C 1 265 ? -14.072 87.479 6.830 1.00 8.59 263 LYS C CA 1
ATOM 7920 C C . LYS C 1 265 ? -15.471 86.891 6.953 1.00 13.36 263 LYS C C 1
ATOM 7921 O O . LYS C 1 265 ? -16.349 87.151 6.113 1.00 11.98 263 LYS C O 1
ATOM 7927 N N . GLY C 1 266 ? -15.702 86.095 8.004 1.00 12.03 264 GLY C N 1
ATOM 7928 C CA . GLY C 1 266 ? -17.009 85.489 8.176 1.00 11.95 264 GLY C CA 1
ATOM 7929 C C . GLY C 1 266 ? -18.109 86.524 8.339 1.00 13.04 264 GLY C C 1
ATOM 7930 O O . GLY C 1 266 ? -19.229 86.337 7.851 1.00 12.92 264 GLY C O 1
ATOM 7931 N N . ILE C 1 267 ? -17.805 87.631 9.016 1.00 13.60 265 ILE C N 1
ATOM 7932 C CA . ILE C 1 267 ? -18.782 88.713 9.119 1.00 13.29 265 ILE C CA 1
ATOM 7933 C C . ILE C 1 267 ? -19.142 89.200 7.728 1.00 14.78 265 ILE C C 1
ATOM 7934 O O . ILE C 1 267 ? -20.317 89.447 7.417 1.00 11.77 265 ILE C O 1
ATOM 7939 N N . PHE C 1 268 ? -18.142 89.337 6.860 1.00 16.13 266 PHE C N 1
ATOM 7940 C CA . PHE C 1 268 ? -18.419 89.926 5.558 1.00 13.23 266 PHE C CA 1
ATOM 7941 C C . PHE C 1 268 ? -18.980 88.935 4.539 1.00 9.79 266 PHE C C 1
ATOM 7942 O O . PHE C 1 268 ? -19.516 89.378 3.521 1.00 11.97 266 PHE C O 1
ATOM 7950 N N . ASN C 1 269 ? -18.942 87.626 4.804 1.00 10.43 267 ASN C N 1
ATOM 7951 C CA . ASN C 1 269 ? -19.763 86.712 4.016 1.00 11.07 267 ASN C CA 1
ATOM 7952 C C . ASN C 1 269 ? -21.219 87.197 4.002 1.00 13.27 267 ASN C C 1
ATOM 7953 O O . ASN C 1 269 ? -21.882 87.170 2.961 1.00 12.21 267 ASN C O 1
ATOM 7958 N N . GLY C 1 270 ? -21.717 87.667 5.153 1.00 11.07 268 GLY C N 1
ATOM 7959 C CA . GLY C 1 270 ? -23.073 88.171 5.295 1.00 12.60 268 GLY C CA 1
ATOM 7960 C C . GLY C 1 270 ? -23.246 89.586 4.791 1.00 14.23 268 GLY C C 1
ATOM 7961 O O . GLY C 1 270 ? -24.151 89.862 3.996 1.00 15.22 268 GLY C O 1
ATOM 7962 N N . ILE C 1 271 ? -22.356 90.485 5.220 1.00 12.33 269 ILE C N 1
ATOM 7963 C CA . ILE C 1 271 ? -22.471 91.890 4.854 1.00 15.68 269 ILE C CA 1
ATOM 7964 C C . ILE C 1 271 ? -22.369 92.059 3.344 1.00 12.90 269 ILE C C 1
ATOM 7965 O O . ILE C 1 271 ? -23.143 92.802 2.734 1.00 11.81 269 ILE C O 1
ATOM 7970 N N . ASP C 1 272 ? -21.386 91.409 2.716 1.00 13.52 270 ASP C N 1
ATOM 7971 C CA . ASP C 1 272 ? -21.257 91.584 1.272 1.00 14.04 270 ASP C CA 1
ATOM 7972 C C . ASP C 1 272 ? -22.446 90.987 0.532 1.00 9.58 270 ASP C C 1
ATOM 7973 O O . ASP C 1 272 ? -22.839 91.494 -0.525 1.00 9.77 270 ASP C O 1
ATOM 7978 N N . ALA C 1 273 ? -23.036 89.916 1.065 1.00 9.33 271 ALA C N 1
ATOM 7979 C CA . ALA C 1 273 ? -24.178 89.306 0.395 1.00 8.77 271 ALA C CA 1
ATOM 7980 C C . ALA C 1 273 ? -25.361 90.270 0.326 1.00 12.30 271 ALA C C 1
ATOM 7981 O O . ALA C 1 273 ? -26.031 90.364 -0.710 1.00 15.30 271 ALA C O 1
ATOM 7983 N N . ILE C 1 274 ? -25.634 91.002 1.414 1.00 10.81 272 ILE C N 1
ATOM 7984 C CA . ILE C 1 274 ? -26.773 91.929 1.379 1.00 11.44 272 ILE C CA 1
ATOM 7985 C C . ILE C 1 274 ? -26.396 93.240 0.684 1.00 11.58 272 ILE C C 1
ATOM 7986 O O . ILE C 1 274 ? -27.253 93.889 0.088 1.00 8.93 272 ILE C O 1
ATOM 7991 N N . LEU C 1 275 ? -25.121 93.645 0.730 1.00 9.23 273 LEU C N 1
ATOM 7992 C CA . LEU C 1 275 ? -24.694 94.828 -0.020 1.00 9.43 273 LEU C CA 1
ATOM 7993 C C . LEU C 1 275 ? -24.908 94.629 -1.517 1.00 11.70 273 LEU C C 1
ATOM 7994 O O . LEU C 1 275 ? -25.436 95.511 -2.206 1.00 12.76 273 LEU C O 1
ATOM 7999 N N . ILE C 1 276 ? -24.486 93.475 -2.045 1.00 9.87 274 ILE C N 1
ATOM 8000 C CA . ILE C 1 276 ? -24.701 93.187 -3.459 1.00 11.28 274 ILE C CA 1
ATOM 8001 C C . ILE C 1 276 ? -26.193 93.181 -3.787 1.00 13.07 274 ILE C C 1
ATOM 8002 O O . ILE C 1 276 ? -26.630 93.798 -4.763 1.00 12.87 274 ILE C O 1
ATOM 8007 N N . ALA C 1 277 ? -26.993 92.472 -2.983 1.00 10.74 275 ALA C N 1
ATOM 8008 C CA . ALA C 1 277 ? -28.427 92.373 -3.262 1.00 13.93 275 ALA C CA 1
ATOM 8009 C C . ALA C 1 277 ? -29.112 93.740 -3.249 1.00 14.47 275 ALA C C 1
ATOM 8010 O O . ALA C 1 277 ? -30.093 93.942 -3.977 1.00 14.11 275 ALA C O 1
ATOM 8012 N N . THR C 1 278 ? -28.602 94.692 -2.463 1.00 10.85 276 THR C N 1
ATOM 8013 C CA . THR C 1 278 ? -29.178 96.033 -2.398 1.00 12.08 276 THR C CA 1
ATOM 8014 C C . THR C 1 278 ? -28.415 97.032 -3.256 1.00 11.91 276 THR C C 1
ATOM 8015 O O . THR C 1 278 ? -28.658 98.236 -3.150 1.00 12.18 276 THR C O 1
ATOM 8019 N N . GLY C 1 279 ? -27.523 96.556 -4.126 1.00 10.49 277 GLY C N 1
ATOM 8020 C CA . GLY C 1 279 ? -26.831 97.424 -5.065 1.00 10.68 277 GLY C CA 1
ATOM 8021 C C . GLY C 1 279 ? -25.779 98.339 -4.474 1.00 12.37 277 GLY C C 1
ATOM 8022 O O . GLY C 1 279 ? -25.421 99.332 -5.105 1.00 16.48 277 GLY C O 1
ATOM 8023 N N . ASN C 1 280 ? -25.244 98.021 -3.298 1.00 13.87 278 ASN C N 1
ATOM 8024 C CA . ASN C 1 280 ? -24.277 98.885 -2.641 1.00 9.44 278 ASN C CA 1
ATOM 8025 C C . ASN C 1 280 ? -22.842 98.466 -2.950 1.00 16.06 278 ASN C C 1
ATOM 8026 O O . ASN C 1 280 ? -22.564 97.330 -3.331 1.00 16.31 278 ASN C O 1
ATOM 8031 N N . ASP C 1 281 ? -21.932 99.420 -2.781 1.00 17.00 279 ASP C N 1
ATOM 8032 C CA . ASP C 1 281 ? -20.509 99.241 -3.078 1.00 15.49 279 ASP C CA 1
ATOM 8033 C C . ASP C 1 281 ? -19.866 98.504 -1.908 1.00 9.73 279 ASP C C 1
ATOM 8034 O O . ASP C 1 281 ? -19.607 99.091 -0.860 1.00 13.87 279 ASP C O 1
ATOM 8039 N N . TRP C 1 282 ? -19.625 97.200 -2.066 1.00 11.30 280 TRP C N 1
ATOM 8040 C CA . TRP C 1 282 ? -19.061 96.443 -0.955 1.00 12.94 280 TRP C CA 1
ATOM 8041 C C . TRP C 1 282 ? -17.561 96.657 -0.773 1.00 17.68 280 TRP C C 1
ATOM 8042 O O . TRP C 1 282 ? -17.053 96.345 0.310 1.00 13.04 280 TRP C O 1
ATOM 8053 N N . ARG C 1 283 ? -16.834 97.104 -1.813 1.00 14.08 281 ARG C N 1
ATOM 8054 C CA . ARG C 1 283 ? -15.427 97.456 -1.618 1.00 11.72 281 ARG C CA 1
ATOM 8055 C C . ARG C 1 283 ? -15.301 98.595 -0.628 1.00 12.26 281 ARG C C 1
ATOM 8056 O O . ARG C 1 283 ? -14.370 98.624 0.189 1.00 12.14 281 ARG C O 1
ATOM 8064 N N . ALA C 1 284 ? -16.218 99.561 -0.711 1.00 11.69 282 ALA C N 1
ATOM 8065 C CA . ALA C 1 284 ? -16.209 100.692 0.212 1.00 12.94 282 ALA C CA 1
ATOM 8066 C C . ALA C 1 284 ? -16.431 100.232 1.645 1.00 9.66 282 ALA C C 1
ATOM 8067 O O . ALA C 1 284 ? -15.702 100.627 2.559 1.00 13.21 282 ALA C O 1
ATOM 8069 N N . ILE C 1 285 ? -17.458 99.419 1.866 1.00 13.94 283 ILE C N 1
ATOM 8070 C CA . ILE C 1 285 ? -17.745 98.988 3.224 1.00 12.69 283 ILE C CA 1
ATOM 8071 C C . ILE C 1 285 ? -16.617 98.113 3.752 1.00 12.31 283 ILE C C 1
ATOM 8072 O O . ILE C 1 285 ? -16.213 98.253 4.910 1.00 13.34 283 ILE C O 1
ATOM 8077 N N . GLU C 1 286 ? -16.118 97.177 2.926 1.00 9.28 284 GLU C N 1
ATOM 8078 C CA . GLU C 1 286 ? -15.010 96.314 3.337 1.00 10.67 284 GLU C CA 1
ATOM 8079 C C . GLU C 1 286 ? -13.816 97.135 3.810 1.00 12.43 284 GLU C C 1
ATOM 8080 O O . GLU C 1 286 ? -13.298 96.922 4.912 1.00 12.98 284 GLU C O 1
ATOM 8086 N N . ALA C 1 287 ? -13.369 98.085 2.979 1.00 9.58 285 ALA C N 1
ATOM 8087 C CA . ALA C 1 287 ? -12.169 98.859 3.289 1.00 11.48 285 ALA C CA 1
ATOM 8088 C C . ALA C 1 287 ? -12.352 99.654 4.576 1.00 12.45 285 ALA C C 1
ATOM 8089 O O . ALA C 1 287 ? -11.468 99.677 5.439 1.00 13.25 285 ALA C O 1
ATOM 8091 N N . GLY C 1 288 ? -13.494 100.325 4.722 1.00 12.68 286 GLY C N 1
ATOM 8092 C CA . GLY C 1 288 ? -13.699 101.109 5.931 1.00 10.83 286 GLY C CA 1
ATOM 8093 C C . GLY C 1 288 ? -13.649 100.251 7.184 1.00 12.46 286 GLY C C 1
ATOM 8094 O O . GLY C 1 288 ? -13.120 100.670 8.214 1.00 13.91 286 GLY C O 1
ATOM 8095 N N . ALA C 1 289 ? -14.185 99.031 7.107 1.00 10.64 287 ALA C N 1
ATOM 8096 C CA . ALA C 1 289 ? -14.291 98.170 8.281 1.00 12.81 287 ALA C CA 1
ATOM 8097 C C . ALA C 1 289 ? -12.957 97.524 8.643 1.00 12.57 287 ALA C C 1
ATOM 8098 O O . ALA C 1 289 ? -12.560 97.531 9.814 1.00 13.83 287 ALA C O 1
ATOM 8100 N N . HIS C 1 290 ? -12.257 96.950 7.653 1.00 10.15 288 HIS C N 1
ATOM 8101 C CA . HIS C 1 290 ? -10.952 96.342 7.913 1.00 10.13 288 HIS C CA 1
ATOM 8102 C C . HIS C 1 290 ? -9.944 97.381 8.400 1.00 11.18 288 HIS C C 1
ATOM 8103 O O . HIS C 1 290 ? -9.159 97.111 9.316 1.00 13.93 288 HIS C O 1
ATOM 8110 N N . ALA C 1 291 ? -10.001 98.600 7.860 1.00 10.16 289 ALA C N 1
ATOM 8111 C CA . ALA C 1 291 ? -9.191 99.685 8.407 1.00 12.04 289 ALA C CA 1
ATOM 8112 C C . ALA C 1 291 ? -9.605 100.023 9.844 1.00 14.91 289 ALA C C 1
ATOM 8113 O O . ALA C 1 291 ? -8.750 100.294 10.693 1.00 15.62 289 ALA C O 1
ATOM 8115 N N . PHE C 1 292 ? -10.912 100.021 10.128 1.00 14.37 290 PHE C N 1
ATOM 8116 C CA . PHE C 1 292 ? -11.403 100.260 11.488 1.00 14.36 290 PHE C CA 1
ATOM 8117 C C . PHE C 1 292 ? -10.908 99.185 12.442 1.00 13.66 290 PHE C C 1
ATOM 8118 O O . PHE C 1 292 ? -10.547 99.473 13.586 1.00 14.53 290 PHE C O 1
ATOM 8126 N N . ALA C 1 293 ? -10.810 97.949 11.958 1.00 16.47 291 ALA C N 1
ATOM 8127 C CA . ALA C 1 293 ? -10.366 96.830 12.779 1.00 14.67 291 ALA C CA 1
ATOM 8128 C C . ALA C 1 293 ? -8.902 96.947 13.187 1.00 13.50 291 ALA C C 1
ATOM 8129 O O . ALA C 1 293 ? -8.450 96.202 14.063 1.00 10.26 291 ALA C O 1
ATOM 8131 N N . SER C 1 294 ? -8.137 97.816 12.542 1.00 12.69 292 SER C N 1
ATOM 8132 C CA . SER C 1 294 ? -6.727 97.952 12.886 1.00 15.50 292 SER C CA 1
ATOM 8133 C C . SER C 1 294 ? -6.351 99.335 13.403 1.00 21.75 292 SER C C 1
ATOM 8134 O O . SER C 1 294 ? -5.158 99.666 13.438 1.00 15.73 292 SER C O 1
ATOM 8137 N N . ARG C 1 295 ? -7.329 100.112 13.894 1.00 15.32 293 ARG C N 1
ATOM 8138 C CA . ARG C 1 295 ? -7.053 101.495 14.263 1.00 18.20 293 ARG C CA 1
ATOM 8139 C C . ARG C 1 295 ? -6.160 101.595 15.487 1.00 26.01 293 ARG C C 1
ATOM 8140 O O . ARG C 1 295 ? -5.521 102.632 15.695 1.00 24.56 293 ARG C O 1
ATOM 8148 N N . ASP C 1 296 ? -6.106 100.546 16.292 1.00 28.86 294 ASP C N 1
ATOM 8149 C CA . ASP C 1 296 ? -5.303 100.511 17.497 1.00 31.19 294 ASP C CA 1
ATOM 8150 C C . ASP C 1 296 ? -3.906 99.943 17.234 1.00 31.47 294 ASP C C 1
ATOM 8151 O O . ASP C 1 296 ? -3.140 99.721 18.175 1.00 40.61 294 ASP C O 1
ATOM 8156 N N . GLY C 1 297 ? -3.529 99.782 15.970 1.00 27.97 295 GLY C N 1
ATOM 8157 C CA . GLY C 1 297 ? -2.210 99.311 15.621 1.00 29.72 295 GLY C CA 1
ATOM 8158 C C . GLY C 1 297 ? -2.080 97.820 15.413 1.00 29.89 295 GLY C C 1
ATOM 8159 O O . GLY C 1 297 ? -1.003 97.360 15.015 1.00 32.13 295 GLY C O 1
ATOM 8160 N N . ARG C 1 298 ? -3.136 97.053 15.648 1.00 23.42 296 ARG C N 1
ATOM 8161 C CA . ARG C 1 298 ? -3.102 95.621 15.430 1.00 24.50 296 ARG C CA 1
ATOM 8162 C C . ARG C 1 298 ? -4.434 95.235 14.818 1.00 21.53 296 ARG C C 1
ATOM 8163 O O . ARG C 1 298 ? -5.490 95.732 15.235 1.00 18.74 296 ARG C O 1
ATOM 8165 N N . TYR C 1 299 ? -4.371 94.357 13.824 1.00 18.49 297 TYR C N 1
ATOM 8166 C CA . TYR C 1 299 ? -5.577 93.908 13.144 1.00 16.21 297 TYR C CA 1
ATOM 8167 C C . TYR C 1 299 ? -6.359 92.959 14.050 1.00 16.26 297 TYR C C 1
ATOM 8168 O O . TYR C 1 299 ? -5.869 91.868 14.365 1.00 18.50 297 TYR C O 1
ATOM 8177 N N . GLN C 1 300 ? -7.590 93.343 14.433 1.00 15.38 298 GLN C N 1
ATOM 8178 C CA . GLN C 1 300 ? -8.349 92.607 15.446 1.00 17.26 298 GLN C CA 1
ATOM 8179 C C . GLN C 1 300 ? -9.777 92.316 14.974 1.00 12.00 298 GLN C C 1
ATOM 8180 O O . GLN C 1 300 ? -10.259 92.882 13.994 1.00 10.76 298 GLN C O 1
ATOM 8186 N N . GLY C 1 301 ? -10.444 91.398 15.670 1.00 11.03 299 GLY C N 1
ATOM 8187 C CA . GLY C 1 301 ? -11.822 91.080 15.327 1.00 9.31 299 GLY C CA 1
ATOM 8188 C C . GLY C 1 301 ? -12.725 92.286 15.522 1.00 16.49 299 GLY C C 1
ATOM 8189 O O . GLY C 1 301 ? -12.541 93.078 16.448 1.00 14.52 299 GLY C O 1
ATOM 8190 N N . LEU C 1 302 ? -13.714 92.425 14.632 1.00 15.40 300 LEU C N 1
ATOM 8191 C CA . LEU C 1 302 ? -14.586 93.602 14.614 1.00 14.67 300 LEU C CA 1
ATOM 8192 C C . LEU C 1 302 ? -15.754 93.532 15.593 1.00 13.96 300 LEU C C 1
ATOM 8193 O O . LEU C 1 302 ? -16.469 94.538 15.757 1.00 12.86 300 LEU C O 1
ATOM 8198 N N . SER C 1 303 ? -16.015 92.370 16.179 1.00 12.50 301 SER C N 1
ATOM 8199 C CA . SER C 1 303 ? -17.105 92.194 17.126 1.00 16.91 301 SER C CA 1
ATOM 8200 C C . SER C 1 303 ? -16.562 91.643 18.437 1.00 17.80 301 SER C C 1
ATOM 8201 O O . SER C 1 303 ? -15.440 91.137 18.503 1.00 16.85 301 SER C O 1
ATOM 8204 N N . CYS C 1 304 ? -17.376 91.752 19.489 1.00 17.31 302 CYS C N 1
ATOM 8205 C CA A CYS C 1 304 ? -16.999 91.236 20.795 0.43 18.25 302 CYS C CA 1
ATOM 8206 C CA B CYS C 1 304 ? -17.014 91.290 20.825 0.57 18.22 302 CYS C CA 1
ATOM 8207 C C . CYS C 1 304 ? -18.194 90.548 21.436 1.00 21.12 302 CYS C C 1
ATOM 8208 O O . CYS C 1 304 ? -19.314 91.070 21.437 1.00 22.01 302 CYS C O 1
ATOM 8213 N N . TRP C 1 305 ? -17.943 89.356 21.952 1.00 18.47 303 TRP C N 1
ATOM 8214 C CA . TRP C 1 305 ? -18.935 88.542 22.639 1.00 18.33 303 TRP C CA 1
ATOM 8215 C C . TRP C 1 305 ? -18.466 88.372 24.077 1.00 23.70 303 TRP C C 1
ATOM 8216 O O . TRP C 1 305 ? -17.284 88.105 24.317 1.00 20.70 303 TRP C O 1
ATOM 8227 N N . THR C 1 306 ? -19.368 88.600 25.026 1.00 20.85 304 THR C N 1
ATOM 8228 C CA . THR C 1 306 ? -19.042 88.595 26.444 1.00 21.31 304 THR C CA 1
ATOM 8229 C C . THR C 1 306 ? -20.108 87.812 27.204 1.00 20.53 304 THR C C 1
ATOM 8230 O O . THR C 1 306 ? -21.249 87.695 26.751 1.00 22.01 304 THR C O 1
ATOM 8234 N N . LEU C 1 307 ? -19.718 87.254 28.352 1.00 23.51 305 LEU C N 1
ATOM 8235 C CA . LEU C 1 307 ? -20.638 86.526 29.219 1.00 27.86 305 LEU C CA 1
ATOM 8236 C C . LEU C 1 307 ? -21.299 87.474 30.208 1.00 31.58 305 LEU C C 1
ATOM 8237 O O . LEU C 1 307 ? -20.622 88.259 30.875 1.00 23.98 305 LEU C O 1
ATOM 8242 N N . ASP C 1 308 ? -22.617 87.378 30.326 1.00 30.68 306 ASP C N 1
ATOM 8243 C CA . ASP C 1 308 ? -23.341 88.004 31.424 1.00 29.23 306 ASP C CA 1
ATOM 8244 C C . ASP C 1 308 ? -23.800 86.862 32.328 1.00 32.02 306 ASP C C 1
ATOM 8245 O O . ASP C 1 308 ? -24.912 86.344 32.205 1.00 34.44 306 ASP C O 1
ATOM 8250 N N . LEU C 1 309 ? -22.897 86.433 33.214 1.00 38.57 307 LEU C N 1
ATOM 8251 C CA . LEU C 1 309 ? -23.196 85.306 34.091 1.00 38.19 307 LEU C CA 1
ATOM 8252 C C . LEU C 1 309 ? -24.395 85.592 34.979 1.00 42.06 307 LEU C C 1
ATOM 8253 O O . LEU C 1 309 ? -25.129 84.667 35.344 1.00 43.56 307 LEU C O 1
ATOM 8258 N N . GLU C 1 310 ? -24.594 86.854 35.362 1.00 40.29 308 GLU C N 1
ATOM 8259 C CA . GLU C 1 310 ? -25.704 87.188 36.247 1.00 39.79 308 GLU C CA 1
ATOM 8260 C C . GLU C 1 310 ? -27.046 86.955 35.564 1.00 44.82 308 GLU C C 1
ATOM 8261 O O . GLU C 1 310 ? -27.935 86.308 36.130 1.00 48.34 308 GLU C O 1
ATOM 8263 N N . ARG C 1 311 ? -27.209 87.445 34.336 1.00 35.61 309 ARG C N 1
ATOM 8264 C CA . ARG C 1 311 ? -28.461 87.225 33.631 1.00 35.46 309 ARG C CA 1
ATOM 8265 C C . ARG C 1 311 ? -28.465 85.920 32.846 1.00 32.70 309 ARG C C 1
ATOM 8266 O O . ARG C 1 311 ? -29.497 85.572 32.260 1.00 29.79 309 ARG C O 1
ATOM 8274 N N . GLU C 1 312 ? -27.353 85.185 32.841 1.00 30.86 310 GLU C N 1
ATOM 8275 C CA . GLU C 1 312 ? -27.223 83.969 32.046 1.00 31.12 310 GLU C CA 1
ATOM 8276 C C . GLU C 1 312 ? -27.537 84.273 30.583 1.00 26.34 310 GLU C C 1
ATOM 8277 O O . GLU C 1 312 ? -28.486 83.756 29.998 1.00 27.66 310 GLU C O 1
ATOM 8283 N N . GLU C 1 313 ? -26.760 85.196 30.027 1.00 23.93 311 GLU C N 1
ATOM 8284 C CA . GLU C 1 313 ? -26.939 85.650 28.659 1.00 23.09 311 GLU C CA 1
ATOM 8285 C C . GLU C 1 313 ? -25.587 85.764 27.972 1.00 25.65 311 GLU C C 1
ATOM 8286 O O . GLU C 1 313 ? -24.599 86.180 28.586 1.00 24.60 311 GLU C O 1
ATOM 8292 N N . LEU C 1 314 ? -25.565 85.411 26.692 1.00 21.71 312 LEU C N 1
ATOM 8293 C CA . LEU C 1 314 ? -24.426 85.660 25.822 1.00 16.60 312 LEU C CA 1
ATOM 8294 C C . LEU C 1 314 ? -24.667 86.975 25.100 1.00 14.04 312 LEU C C 1
ATOM 8295 O O . LEU C 1 314 ? -25.721 87.165 24.488 1.00 18.90 312 LEU C O 1
ATOM 8300 N N . VAL C 1 315 ? -23.715 87.894 25.191 1.00 15.56 313 VAL C N 1
ATOM 8301 C CA . VAL C 1 315 ? -23.911 89.256 24.706 1.00 19.11 313 VAL C CA 1
ATOM 8302 C C . VAL C 1 315 ? -22.988 89.501 23.526 1.00 17.80 313 VAL C C 1
ATOM 8303 O O . VAL C 1 315 ? -21.770 89.328 23.639 1.00 20.51 313 VAL C O 1
ATOM 8307 N N . GLY C 1 316 ? -23.558 89.938 22.410 1.00 19.25 314 GLY C N 1
ATOM 8308 C CA . GLY C 1 316 ? -22.789 90.221 21.215 1.00 16.75 314 GLY C CA 1
ATOM 8309 C C . GLY C 1 316 ? -22.955 91.662 20.788 1.00 13.48 314 GLY C C 1
ATOM 8310 O O . GLY C 1 316 ? -24.032 92.241 20.918 1.00 20.57 314 GLY C O 1
ATOM 8311 N N . GLU C 1 317 ? -21.874 92.235 20.257 1.00 20.00 315 GLU C N 1
ATOM 8312 C CA . GLU C 1 317 ? -21.868 93.635 19.852 1.00 18.22 315 GLU C CA 1
ATOM 8313 C C . GLU C 1 317 ? -20.889 93.866 18.712 1.00 17.82 315 GLU C C 1
ATOM 8314 O O . GLU C 1 317 ? -19.795 93.307 18.719 1.00 16.14 315 GLU C O 1
ATOM 8320 N N . MET C 1 318 ? -21.270 94.733 17.768 1.00 19.35 316 MET C N 1
ATOM 8321 C CA . MET C 1 318 ? -20.391 95.071 16.657 1.00 13.91 316 MET C CA 1
ATOM 8322 C C . MET C 1 318 ? -20.665 96.472 16.141 1.00 15.51 316 MET C C 1
ATOM 8323 O O . MET C 1 318 ? -21.800 96.793 15.776 1.00 13.79 316 MET C O 1
ATOM 8328 N N . THR C 1 319 ? -19.611 97.280 16.064 1.00 16.16 317 THR C N 1
ATOM 8329 C CA . THR C 1 319 ? -19.668 98.630 15.521 1.00 12.73 317 THR C CA 1
ATOM 8330 C C . THR C 1 319 ? -18.812 98.735 14.266 1.00 16.69 317 THR C C 1
ATOM 8331 O O . THR C 1 319 ? -17.638 98.354 14.279 1.00 16.73 317 THR C O 1
ATOM 8335 N N . LEU C 1 320 ? -19.389 99.271 13.194 1.00 13.21 318 LEU C N 1
ATOM 8336 C CA . LEU C 1 320 ? -18.685 99.430 11.934 1.00 14.79 318 LEU C CA 1
ATOM 8337 C C . LEU C 1 320 ? -19.048 100.751 11.273 1.00 14.61 318 LEU C C 1
ATOM 8338 O O . LEU C 1 320 ? -20.139 101.272 11.504 1.00 13.91 318 LEU C O 1
ATOM 8343 N N . PRO C 1 321 ? -18.165 101.306 10.426 1.00 15.91 319 PRO C N 1
ATOM 8344 C CA . PRO C 1 321 ? -18.621 102.357 9.503 1.00 10.28 319 PRO C CA 1
ATOM 8345 C C . PRO C 1 321 ? -19.545 101.733 8.468 1.00 16.87 319 PRO C C 1
ATOM 8346 O O . PRO C 1 321 ? -19.196 100.736 7.829 1.00 15.41 319 PRO C O 1
ATOM 8350 N N . MET C 1 322 ? -20.751 102.292 8.334 1.00 10.98 320 MET C N 1
ATOM 8351 C CA . MET C 1 322 ? -21.767 101.702 7.465 1.00 11.48 320 MET C CA 1
ATOM 8352 C C . MET C 1 322 ? -22.459 102.782 6.643 1.00 16.11 320 MET C C 1
ATOM 8353 O O . MET C 1 322 ? -23.681 102.931 6.675 1.00 14.62 320 MET C O 1
ATOM 8358 N N . PRO C 1 323 ? -21.709 103.514 5.854 1.00 16.10 321 PRO C N 1
ATOM 8359 C CA . PRO C 1 323 ? -22.328 104.551 4.997 1.00 19.79 321 PRO C CA 1
ATOM 8360 C C . PRO C 1 323 ? -22.974 103.994 3.733 1.00 21.31 321 PRO C C 1
ATOM 8361 O O . PRO C 1 323 ? -22.585 104.318 2.615 1.00 20.39 321 PRO C O 1
ATOM 8365 N N . VAL C 1 324 ? -24.027 103.185 3.895 1.00 15.34 322 VAL C N 1
ATOM 8366 C CA . VAL C 1 324 ? -24.681 102.550 2.751 1.00 19.40 322 VAL C CA 1
ATOM 8367 C C . VAL C 1 324 ? -25.646 103.525 2.095 1.00 19.53 322 VAL C C 1
ATOM 8368 O O . VAL C 1 324 ? -25.820 104.655 2.565 1.00 19.96 322 VAL C O 1
ATOM 8372 N N . ALA C 1 325 ? -26.266 103.114 0.989 1.00 17.52 323 ALA C N 1
ATOM 8373 C CA . ALA C 1 325 ? -27.127 104.023 0.254 1.00 19.11 323 ALA C CA 1
ATOM 8374 C C . ALA C 1 325 ? -28.392 103.305 -0.195 1.00 18.56 323 ALA C C 1
ATOM 8375 O O . ALA C 1 325 ? -28.442 102.078 -0.298 1.00 20.31 323 ALA C O 1
ATOM 8377 N N . THR C 1 326 ? -29.426 104.100 -0.452 1.00 18.34 324 THR C N 1
ATOM 8378 C CA . THR C 1 326 ? -30.656 103.633 -1.069 1.00 15.13 324 THR C CA 1
ATOM 8379 C C . THR C 1 326 ? -30.972 104.364 -2.357 1.00 18.76 324 THR C C 1
ATOM 8380 O O . THR C 1 326 ? -31.940 103.999 -3.035 1.00 18.42 324 THR C O 1
ATOM 8384 N N . LYS C 1 327 ? -30.188 105.387 -2.702 1.00 21.40 325 LYS C N 1
ATOM 8385 C CA . LYS C 1 327 ? -30.348 106.170 -3.915 1.00 26.96 325 LYS C CA 1
ATOM 8386 C C . LYS C 1 327 ? -28.997 106.366 -4.572 1.00 25.03 325 LYS C C 1
ATOM 8387 O O . LYS C 1 327 ? -27.965 106.457 -3.899 1.00 23.07 325 LYS C O 1
ATOM 8393 N N . GLY C 1 328 ? -29.001 106.412 -5.893 1.00 34.94 326 GLY C N 1
ATOM 8394 C CA . GLY C 1 328 ? -27.810 106.794 -6.597 1.00 26.24 326 GLY C CA 1
ATOM 8395 C C . GLY C 1 328 ? -26.957 105.602 -6.942 1.00 36.33 326 GLY C C 1
ATOM 8396 O O . GLY C 1 328 ? -27.335 104.440 -6.760 1.00 41.77 326 GLY C O 1
ATOM 8397 N N . GLY C 1 329 ? -25.787 105.914 -7.490 1.00 37.03 327 GLY C N 1
ATOM 8398 C CA . GLY C 1 329 ? -24.786 104.914 -7.785 1.00 44.81 327 GLY C CA 1
ATOM 8399 C C . GLY C 1 329 ? -25.294 103.634 -8.404 1.00 45.72 327 GLY C C 1
ATOM 8400 O O . GLY C 1 329 ? -24.831 102.550 -8.047 1.00 50.40 327 GLY C O 1
ATOM 8401 N N . SER C 1 330 ? -26.269 103.743 -9.306 1.00 39.18 328 SER C N 1
ATOM 8402 C CA . SER C 1 330 ? -26.856 102.655 -10.091 1.00 37.77 328 SER C CA 1
ATOM 8403 C C . SER C 1 330 ? -27.952 101.875 -9.361 1.00 43.89 328 SER C C 1
ATOM 8404 O O . SER C 1 330 ? -28.486 100.924 -9.963 1.00 35.04 328 SER C O 1
ATOM 8407 N N . ILE C 1 331 ? -28.303 102.200 -8.108 1.00 36.95 329 ILE C N 1
ATOM 8408 C CA . ILE C 1 331 ? -29.419 101.505 -7.475 1.00 34.75 329 ILE C CA 1
ATOM 8409 C C . ILE C 1 331 ? -30.668 101.809 -8.292 1.00 34.32 329 ILE C C 1
ATOM 8410 O O . ILE C 1 331 ? -30.913 102.956 -8.682 1.00 40.09 329 ILE C O 1
ATOM 8415 N N . GLY C 1 332 ? -31.459 100.791 -8.572 1.00 32.29 330 GLY C N 1
ATOM 8416 C CA . GLY C 1 332 ? -32.637 100.979 -9.378 1.00 34.97 330 GLY C CA 1
ATOM 8417 C C . GLY C 1 332 ? -32.487 100.516 -10.813 1.00 39.43 330 GLY C C 1
ATOM 8418 O O . GLY C 1 332 ? -33.495 100.189 -11.448 1.00 42.40 330 GLY C O 1
ATOM 8419 N N . LEU C 1 333 ? -31.257 100.450 -11.334 1.00 30.29 331 LEU C N 1
ATOM 8420 C CA . LEU C 1 333 ? -31.086 100.002 -12.712 1.00 32.24 331 LEU C CA 1
ATOM 8421 C C . LEU C 1 333 ? -31.177 98.489 -12.788 1.00 25.26 331 LEU C C 1
ATOM 8422 O O . LEU C 1 333 ? -31.807 97.941 -13.700 1.00 25.78 331 LEU C O 1
ATOM 8427 N N . ASN C 1 334 ? -30.559 97.806 -11.845 1.00 17.79 332 ASN C N 1
ATOM 8428 C CA . ASN C 1 334 ? -30.634 96.358 -11.775 1.00 21.16 332 ASN C CA 1
ATOM 8429 C C . ASN C 1 334 ? -32.003 95.991 -11.209 1.00 16.55 332 ASN C C 1
ATOM 8430 O O . ASN C 1 334 ? -32.274 96.300 -10.046 1.00 14.65 332 ASN C O 1
ATOM 8435 N N . PRO C 1 335 ? -32.879 95.338 -11.983 1.00 17.21 333 PRO C N 1
ATOM 8436 C CA . PRO C 1 335 ? -34.246 95.076 -11.493 1.00 20.42 333 PRO C CA 1
ATOM 8437 C C . PRO C 1 335 ? -34.291 94.237 -10.225 1.00 16.94 333 PRO C C 1
ATOM 8438 O O . PRO C 1 335 ? -35.205 94.400 -9.410 1.00 19.85 333 PRO C O 1
ATOM 8442 N N . ARG C 1 336 ? -33.348 93.326 -10.022 1.00 15.82 334 ARG C N 1
ATOM 8443 C CA . ARG C 1 336 ? -33.384 92.577 -8.774 1.00 13.73 334 ARG C CA 1
ATOM 8444 C C . ARG C 1 336 ? -32.934 93.440 -7.594 1.00 13.27 334 ARG C C 1
ATOM 8445 O O . ARG C 1 336 ? -33.236 93.106 -6.447 1.00 18.42 334 ARG C O 1
ATOM 8453 N N . VAL C 1 337 ? -32.195 94.521 -7.843 1.00 11.61 335 VAL C N 1
ATOM 8454 C CA . VAL C 1 337 ? -31.846 95.432 -6.753 1.00 14.50 335 VAL C CA 1
ATOM 8455 C C . VAL C 1 337 ? -33.079 96.191 -6.282 1.00 14.69 335 VAL C C 1
ATOM 8456 O O . VAL C 1 337 ? -33.380 96.230 -5.084 1.00 14.21 335 VAL C O 1
ATOM 8460 N N . ALA C 1 338 ? -33.818 96.790 -7.219 1.00 20.14 336 ALA C N 1
ATOM 8461 C CA . ALA C 1 338 ? -35.084 97.428 -6.865 1.00 17.25 336 ALA C CA 1
ATOM 8462 C C . ALA C 1 338 ? -35.983 96.445 -6.132 1.00 16.60 336 ALA C C 1
ATOM 8463 O O . ALA C 1 338 ? -36.683 96.812 -5.189 1.00 17.71 336 ALA C O 1
ATOM 8465 N N . LEU C 1 339 ? -35.980 95.186 -6.559 1.00 15.38 337 LEU C N 1
ATOM 8466 C CA . LEU C 1 339 ? -36.780 94.183 -5.875 1.00 14.11 337 LEU C CA 1
ATOM 8467 C C . LEU C 1 339 ? -36.299 93.983 -4.442 1.00 16.24 337 LEU C C 1
ATOM 8468 O O . LEU C 1 339 ? -37.118 93.849 -3.517 1.00 12.79 337 LEU C O 1
ATOM 8473 N N . SER C 1 340 ? -34.961 93.959 -4.241 1.00 15.28 338 SER C N 1
ATOM 8474 C CA . SER C 1 340 ? -34.400 93.776 -2.902 1.00 13.08 338 SER C CA 1
ATOM 8475 C C . SER C 1 340 ? -34.821 94.899 -1.968 1.00 12.39 338 SER C C 1
ATOM 8476 O O . SER C 1 340 ? -35.157 94.654 -0.801 1.00 9.91 338 SER C O 1
ATOM 8479 N N . HIS C 1 341 ? -34.783 96.140 -2.447 1.00 10.15 339 HIS C N 1
ATOM 8480 C CA . HIS C 1 341 ? -35.252 97.233 -1.599 1.00 15.12 339 HIS C CA 1
ATOM 8481 C C . HIS C 1 341 ? -36.753 97.123 -1.334 1.00 16.19 339 HIS C C 1
ATOM 8482 O O . HIS C 1 341 ? -37.192 97.308 -0.193 1.00 20.31 339 HIS C O 1
ATOM 8489 N N . ASP C 1 342 ? -37.558 96.806 -2.357 1.00 12.55 340 ASP C N 1
ATOM 8490 C CA . ASP C 1 342 ? -38.996 96.620 -2.119 1.00 21.36 340 ASP C CA 1
ATOM 8491 C C . ASP C 1 342 ? -39.236 95.532 -1.088 1.00 15.91 340 ASP C C 1
ATOM 8492 O O . ASP C 1 342 ? -40.074 95.683 -0.195 1.00 18.63 340 ASP C O 1
ATOM 8497 N N . LEU C 1 343 ? -38.503 94.426 -1.207 1.00 14.59 341 LEU C N 1
ATOM 8498 C CA . LEU C 1 343 ? -38.636 93.318 -0.268 1.00 19.82 341 LEU C CA 1
ATOM 8499 C C . LEU C 1 343 ? -38.366 93.756 1.168 1.00 21.47 341 LEU C C 1
ATOM 8500 O O . LEU C 1 343 ? -39.012 93.273 2.104 1.00 24.51 341 LEU C O 1
ATOM 8505 N N . LEU C 1 344 ? -37.405 94.660 1.369 1.00 16.89 342 LEU C N 1
ATOM 8506 C CA . LEU C 1 344 ? -37.088 95.125 2.711 1.00 18.26 342 LEU C CA 1
ATOM 8507 C C . LEU C 1 344 ? -38.035 96.216 3.202 1.00 14.03 342 LEU C C 1
ATOM 8508 O O . LEU C 1 344 ? -37.851 96.713 4.313 1.00 12.19 342 LEU C O 1
ATOM 8513 N N . GLY C 1 345 ? -39.049 96.581 2.416 1.00 22.94 343 GLY C N 1
ATOM 8514 C CA . GLY C 1 345 ? -39.952 97.651 2.792 1.00 18.34 343 GLY C CA 1
ATOM 8515 C C . GLY C 1 345 ? -39.440 99.028 2.465 1.00 21.31 343 GLY C C 1
ATOM 8516 O O . GLY C 1 345 ? -39.876 100.001 3.090 1.00 21.82 343 GLY C O 1
ATOM 8517 N N . ASN C 1 346 ? -38.506 99.135 1.521 1.00 16.49 344 ASN C N 1
ATOM 8518 C CA . ASN C 1 346 ? -37.909 100.406 1.124 1.00 15.39 344 ASN C CA 1
ATOM 8519 C C . ASN C 1 346 ? -37.336 101.192 2.307 1.00 20.36 344 ASN C C 1
ATOM 8520 O O . ASN C 1 346 ? -37.682 102.361 2.508 1.00 20.28 344 ASN C O 1
ATOM 8525 N N . PRO C 1 347 ? -36.443 100.594 3.086 1.00 22.85 345 PRO C N 1
ATOM 8526 C CA . PRO C 1 347 ? -35.881 101.303 4.246 1.00 19.58 345 PRO C CA 1
ATOM 8527 C C . PRO C 1 347 ? -35.007 102.486 3.850 1.00 17.54 345 PRO C C 1
ATOM 8528 O O . PRO C 1 347 ? -34.434 102.533 2.758 1.00 16.89 345 PRO C O 1
ATOM 8532 N N . SER C 1 348 ? -34.932 103.463 4.752 1.00 17.37 346 SER C N 1
ATOM 8533 C CA . SER C 1 348 ? -33.963 104.540 4.616 1.00 17.41 346 SER C CA 1
ATOM 8534 C C . SER C 1 348 ? -32.545 103.984 4.690 1.00 17.22 346 SER C C 1
ATOM 8535 O O . SER C 1 348 ? -32.315 102.864 5.152 1.00 11.20 346 SER C O 1
ATOM 8538 N N . ALA C 1 349 ? -31.580 104.808 4.263 1.00 13.18 347 ALA C N 1
ATOM 8539 C CA . ALA C 1 349 ? -30.181 104.401 4.364 1.00 12.91 347 ALA C CA 1
ATOM 8540 C C . ALA C 1 349 ? -29.829 104.032 5.798 1.00 13.58 347 ALA C C 1
ATOM 8541 O O . ALA C 1 349 ? -29.172 103.017 6.047 1.00 11.60 347 ALA C O 1
ATOM 8543 N N . ARG C 1 350 ? -30.305 104.821 6.761 1.00 12.76 348 ARG C N 1
ATOM 8544 C CA . ARG C 1 350 ? -29.996 104.556 8.161 1.00 11.96 348 ARG C CA 1
ATOM 8545 C C . ARG C 1 350 ? -30.626 103.245 8.626 1.00 14.15 348 ARG C C 1
ATOM 8546 O O . ARG C 1 350 ? -29.964 102.435 9.288 1.00 13.30 348 ARG C O 1
ATOM 8554 N N . GLU C 1 351 ? -31.903 103.003 8.276 1.00 10.63 349 GLU C N 1
ATOM 8555 C CA . GLU C 1 351 ? -32.518 101.720 8.607 1.00 12.36 349 GLU C CA 1
ATOM 8556 C C . GLU C 1 351 ? -31.769 100.575 7.934 1.00 13.55 349 GLU C C 1
ATOM 8557 O O . GLU C 1 351 ? -31.544 99.524 8.542 1.00 12.24 349 GLU C O 1
ATOM 8563 N N . LEU C 1 352 ? -31.396 100.750 6.669 1.00 9.45 350 LEU C N 1
ATOM 8564 C CA . LEU C 1 352 ? -30.655 99.694 5.986 1.00 12.90 350 LEU C CA 1
ATOM 8565 C C . LEU C 1 352 ? -29.303 99.450 6.663 1.00 13.04 350 LEU C C 1
ATOM 8566 O O . LEU C 1 352 ? -28.886 98.298 6.840 1.00 16.08 350 LEU C O 1
ATOM 8571 N N . ALA C 1 353 ? -28.610 100.519 7.073 1.00 11.02 351 ALA C N 1
ATOM 8572 C CA . ALA C 1 353 ? -27.341 100.321 7.768 1.00 11.45 351 ALA C CA 1
ATOM 8573 C C . ALA C 1 353 ? -27.515 99.443 9.006 1.00 16.39 351 ALA C C 1
ATOM 8574 O O . ALA C 1 353 ? -26.633 98.636 9.321 1.00 13.66 351 ALA C O 1
ATOM 8576 N N . GLN C 1 354 ? -28.636 99.595 9.730 1.00 14.07 352 GLN C N 1
ATOM 8577 C CA . GLN C 1 354 ? -28.855 98.816 10.958 1.00 14.29 352 GLN C CA 1
ATOM 8578 C C . GLN C 1 354 ? -29.187 97.355 10.660 1.00 13.04 352 GLN C C 1
ATOM 8579 O O . GLN C 1 354 ? -28.794 96.440 11.404 1.00 13.35 352 GLN C O 1
ATOM 8585 N N . ILE C 1 355 ? -29.917 97.112 9.577 1.00 13.53 353 ILE C N 1
ATOM 8586 C CA . ILE C 1 355 ? -30.165 95.744 9.138 1.00 16.63 353 ILE C CA 1
ATOM 8587 C C . ILE C 1 355 ? -28.851 95.071 8.731 1.00 14.65 353 ILE C C 1
ATOM 8588 O O . ILE C 1 355 ? -28.575 93.919 9.100 1.00 11.64 353 ILE C O 1
ATOM 8593 N N . ILE C 1 356 ? -28.016 95.782 7.981 1.00 13.95 354 ILE C N 1
ATOM 8594 C CA . ILE C 1 356 ? -26.740 95.219 7.541 1.00 14.60 354 ILE C CA 1
ATOM 8595 C C . ILE C 1 356 ? -25.833 94.947 8.739 1.00 16.65 354 ILE C C 1
ATOM 8596 O O . ILE C 1 356 ? -25.145 93.918 8.804 1.00 16.20 354 ILE C O 1
ATOM 8601 N N . GLU C 1 357 ? -25.785 95.875 9.693 1.00 11.29 355 GLU C N 1
ATOM 8602 C CA . GLU C 1 357 ? -24.972 95.630 10.879 1.00 14.74 355 GLU C CA 1
ATOM 8603 C C . GLU C 1 357 ? -25.466 94.387 11.618 1.00 14.76 355 GLU C C 1
ATOM 8604 O O . GLU C 1 357 ? -24.670 93.527 12.022 1.00 13.02 355 GLU C O 1
ATOM 8610 N N . SER C 1 358 ? -26.787 94.260 11.772 1.00 12.12 356 SER C N 1
ATOM 8611 C CA . SER C 1 358 ? -27.346 93.097 12.457 1.00 11.05 356 SER C CA 1
ATOM 8612 C C . SER C 1 358 ? -27.017 91.810 11.713 1.00 14.26 356 SER C C 1
ATOM 8613 O O . SER C 1 358 ? -26.611 90.811 12.320 1.00 16.33 356 SER C O 1
ATOM 8616 N N . ILE C 1 359 ? -27.166 91.821 10.396 1.00 15.32 357 ILE C N 1
ATOM 8617 C CA . ILE C 1 359 ? -26.857 90.639 9.605 1.00 15.58 357 ILE C CA 1
ATOM 8618 C C . ILE C 1 359 ? -25.419 90.188 9.847 1.00 13.91 357 ILE C C 1
ATOM 8619 O O . ILE C 1 359 ? -25.159 88.997 10.038 1.00 16.57 357 ILE C O 1
ATOM 8624 N N . GLY C 1 360 ? -24.469 91.129 9.863 1.00 11.20 358 GLY C N 1
ATOM 8625 C CA . GLY C 1 360 ? -23.079 90.766 10.088 1.00 14.17 358 GLY C CA 1
ATOM 8626 C C . GLY C 1 360 ? -22.849 90.114 11.435 1.00 16.97 358 GLY C C 1
ATOM 8627 O O . GLY C 1 360 ? -22.147 89.103 11.537 1.00 17.03 358 GLY C O 1
ATOM 8628 N N . LEU C 1 361 ? -23.448 90.674 12.484 1.00 12.19 359 LEU C N 1
ATOM 8629 C CA . LEU C 1 361 ? -23.334 90.074 13.803 1.00 13.63 359 LEU C CA 1
ATOM 8630 C C . LEU C 1 361 ? -24.032 88.713 13.837 1.00 15.83 359 LEU C C 1
ATOM 8631 O O . LEU C 1 361 ? -23.569 87.785 14.517 1.00 14.09 359 LEU C O 1
ATOM 8636 N N . ALA C 1 362 ? -25.162 88.579 13.120 1.00 12.72 360 ALA C N 1
ATOM 8637 C CA . ALA C 1 362 ? -25.820 87.283 13.002 1.00 10.10 360 ALA C CA 1
ATOM 8638 C C . ALA C 1 362 ? -24.903 86.272 12.322 1.00 13.85 360 ALA C C 1
ATOM 8639 O O . ALA C 1 362 ? -24.725 85.146 12.803 1.00 11.77 360 ALA C O 1
ATOM 8641 N N . GLN C 1 363 ? -24.314 86.667 11.192 1.00 14.95 361 GLN C N 1
ATOM 8642 C CA . GLN C 1 363 ? -23.362 85.811 10.497 1.00 13.54 361 GLN C CA 1
ATOM 8643 C C . GLN C 1 363 ? -22.209 85.416 11.413 1.00 15.73 361 GLN C C 1
ATOM 8644 O O . GLN C 1 363 ? -21.807 84.246 11.447 1.00 10.93 361 GLN C O 1
ATOM 8650 N N . ASN C 1 364 ? -21.668 86.383 12.165 1.00 13.35 362 ASN C N 1
ATOM 8651 C CA . ASN C 1 364 ? -20.562 86.092 13.075 1.00 12.48 362 ASN C CA 1
ATOM 8652 C C . ASN C 1 364 ? -20.979 85.094 14.147 1.00 14.83 362 ASN C C 1
ATOM 8653 O O . ASN C 1 364 ? -20.238 84.152 14.456 1.00 16.46 362 ASN C O 1
ATOM 8658 N N . PHE C 1 365 ? -22.180 85.264 14.700 1.00 15.24 363 PHE C N 1
ATOM 8659 C CA . PHE C 1 365 ? -22.636 84.369 15.757 1.00 14.65 363 PHE C CA 1
ATOM 8660 C C . PHE C 1 365 ? -22.688 82.933 15.269 1.00 16.30 363 PHE C C 1
ATOM 8661 O O . PHE C 1 365 ? -22.275 82.012 15.985 1.00 17.58 363 PHE C O 1
ATOM 8669 N N . ALA C 1 366 ? -23.220 82.721 14.060 1.00 15.17 364 ALA C N 1
ATOM 8670 C CA . ALA C 1 366 ? -23.358 81.370 13.536 1.00 15.93 364 ALA C CA 1
ATOM 8671 C C . ALA C 1 366 ? -21.987 80.742 13.305 1.00 15.85 364 ALA C C 1
ATOM 8672 O O . ALA C 1 366 ? -21.781 79.562 13.606 1.00 16.77 364 ALA C O 1
ATOM 8674 N N . ALA C 1 367 ? -21.029 81.537 12.818 1.00 11.66 365 ALA C N 1
ATOM 8675 C CA . ALA C 1 367 ? -19.668 81.048 12.609 1.00 17.27 365 ALA C CA 1
ATOM 8676 C C . ALA C 1 367 ? -19.025 80.628 13.926 1.00 14.72 365 ALA C C 1
ATOM 8677 O O . ALA C 1 367 ? -18.412 79.559 14.015 1.00 14.36 365 ALA C O 1
ATOM 8679 N N . LEU C 1 368 ? -19.137 81.467 14.960 1.00 8.85 366 LEU C N 1
ATOM 8680 C CA . LEU C 1 368 ? -18.501 81.130 16.231 1.00 14.75 366 LEU C CA 1
ATOM 8681 C C . LEU C 1 368 ? -19.159 79.921 16.894 1.00 15.31 366 LEU C C 1
ATOM 8682 O O . LEU C 1 368 ? -18.463 79.023 17.388 1.00 16.95 366 LEU C O 1
ATOM 8687 N N . LYS C 1 369 ? -20.491 79.862 16.900 1.00 18.20 367 LYS C N 1
ATOM 8688 C CA . LYS C 1 369 ? -21.163 78.709 17.500 1.00 13.65 367 LYS C CA 1
ATOM 8689 C C . LYS C 1 369 ? -20.706 77.407 16.847 1.00 18.69 367 LYS C C 1
ATOM 8690 O O . LYS C 1 369 ? -20.425 76.417 17.530 1.00 18.67 367 LYS C O 1
ATOM 8696 N N . ALA C 1 370 ? -20.661 77.380 15.517 1.00 17.32 368 ALA C N 1
ATOM 8697 C CA . ALA C 1 370 ? -20.220 76.173 14.826 1.00 19.96 368 ALA C CA 1
ATOM 8698 C C . ALA C 1 370 ? -18.768 75.841 15.160 1.00 18.89 368 ALA C C 1
ATOM 8699 O O . ALA C 1 370 ? -18.414 74.667 15.320 1.00 21.03 368 ALA C O 1
ATOM 8701 N N . LEU C 1 371 ? -17.918 76.864 15.299 1.00 20.71 369 LEU C N 1
ATOM 8702 C CA . LEU C 1 371 ? -16.495 76.635 15.564 1.00 23.10 369 LEU C CA 1
ATOM 8703 C C . LEU C 1 371 ? -16.278 75.915 16.892 1.00 25.59 369 LEU C C 1
ATOM 8704 O O . LEU C 1 371 ? -15.445 75.007 16.996 1.00 20.50 369 LEU C O 1
ATOM 8709 N N . VAL C 1 372 ? -17.016 76.312 17.925 1.00 23.12 370 VAL C N 1
ATOM 8710 C CA . VAL C 1 372 ? -16.772 75.813 19.271 1.00 27.02 370 VAL C CA 1
ATOM 8711 C C . VAL C 1 372 ? -17.675 74.654 19.635 1.00 27.64 370 VAL C C 1
ATOM 8712 O O . VAL C 1 372 ? -17.495 74.066 20.712 1.00 33.32 370 VAL C O 1
ATOM 8716 N N . SER C 1 373 ? -18.656 74.322 18.800 1.00 32.25 371 SER C N 1
ATOM 8717 C CA . SER C 1 373 ? -19.618 73.271 19.136 1.00 38.70 371 SER C CA 1
ATOM 8718 C C . SER C 1 373 ? -19.144 71.937 18.566 1.00 41.16 371 SER C C 1
ATOM 8719 O O . SER C 1 373 ? -19.725 71.375 17.639 1.00 51.21 371 SER C O 1
ATOM 8722 N N . THR C 1 374 ? -18.059 71.446 19.158 1.00 44.40 372 THR C N 1
ATOM 8723 C CA . THR C 1 374 ? -17.481 70.128 18.875 1.00 50.90 372 THR C CA 1
ATOM 8724 C C . THR C 1 374 ? -17.782 69.591 17.478 1.00 54.54 372 THR C C 1
ATOM 8725 O O . THR C 1 374 ? -18.122 68.415 17.318 1.00 53.14 372 THR C O 1
ATOM 8729 N N . LYS D 1 4 ? -3.743 92.475 -38.235 1.00 46.62 2 LYS D N 1
ATOM 8730 C CA . LYS D 1 4 ? -4.752 93.497 -38.505 1.00 43.94 2 LYS D CA 1
ATOM 8731 C C . LYS D 1 4 ? -5.828 93.508 -37.415 1.00 39.89 2 LYS D C 1
ATOM 8732 O O . LYS D 1 4 ? -6.506 94.520 -37.206 1.00 45.48 2 LYS D O 1
ATOM 8734 N N . ILE D 1 5 ? -5.979 92.375 -36.729 1.00 42.09 3 ILE D N 1
ATOM 8735 C CA . ILE D 1 5 ? -6.917 92.254 -35.615 1.00 41.11 3 ILE D CA 1
ATOM 8736 C C . ILE D 1 5 ? -6.316 92.955 -34.401 1.00 37.22 3 ILE D C 1
ATOM 8737 O O . ILE D 1 5 ? -5.263 92.551 -33.897 1.00 33.88 3 ILE D O 1
ATOM 8742 N N . SER D 1 6 ? -6.991 94.001 -33.922 1.00 37.85 4 SER D N 1
ATOM 8743 C CA . SER D 1 6 ? -6.446 94.874 -32.892 1.00 31.53 4 SER D CA 1
ATOM 8744 C C . SER D 1 6 ? -7.497 95.155 -31.826 1.00 34.41 4 SER D C 1
ATOM 8745 O O . SER D 1 6 ? -8.697 95.036 -32.066 1.00 28.28 4 SER D O 1
ATOM 8748 N N . TRP D 1 7 ? -7.032 95.540 -30.635 1.00 32.33 5 TRP D N 1
ATOM 8749 C CA . TRP D 1 7 ? -7.932 95.994 -29.579 1.00 34.09 5 TRP D CA 1
ATOM 8750 C C . TRP D 1 7 ? -8.260 97.479 -29.682 1.00 36.42 5 TRP D C 1
ATOM 8751 O O . TRP D 1 7 ? -9.173 97.941 -28.989 1.00 35.54 5 TRP D O 1
ATOM 8762 N N . ASN D 1 8 ? -7.537 98.228 -30.517 1.00 39.01 6 ASN D N 1
ATOM 8763 C CA . ASN D 1 8 ? -7.774 99.657 -30.674 1.00 37.72 6 ASN D CA 1
ATOM 8764 C C . ASN D 1 8 ? -9.252 99.946 -30.894 1.00 38.36 6 ASN D C 1
ATOM 8765 O O . ASN D 1 8 ? -9.913 99.295 -31.711 1.00 36.54 6 ASN D O 1
ATOM 8767 N N . GLY D 1 9 ? -9.770 100.923 -30.147 1.00 43.70 7 GLY D N 1
ATOM 8768 C CA . GLY D 1 9 ? -11.158 101.323 -30.273 1.00 38.35 7 GLY D CA 1
ATOM 8769 C C . GLY D 1 9 ? -12.172 100.364 -29.694 1.00 34.15 7 GLY D C 1
ATOM 8770 O O . GLY D 1 9 ? -13.366 100.531 -29.949 1.00 36.03 7 GLY D O 1
ATOM 8771 N N . PHE D 1 10 ? -11.738 99.368 -28.916 1.00 39.19 8 PHE D N 1
ATOM 8772 C CA . PHE D 1 10 ? -12.679 98.406 -28.342 1.00 33.91 8 PHE D CA 1
ATOM 8773 C C . PHE D 1 10 ? -13.750 99.102 -27.517 1.00 32.23 8 PHE D C 1
ATOM 8774 O O . PHE D 1 10 ? -14.929 98.739 -27.586 1.00 37.41 8 PHE D O 1
ATOM 8782 N N . SER D 1 11 ? -13.360 100.090 -26.713 1.00 37.89 9 SER D N 1
ATOM 8783 C CA . SER D 1 11 ? -14.316 100.724 -25.809 1.00 43.59 9 SER D CA 1
ATOM 8784 C C . SER D 1 11 ? -15.476 101.347 -26.583 1.00 40.13 9 SER D C 1
ATOM 8785 O O . SER D 1 11 ? -16.647 101.097 -26.271 1.00 41.59 9 SER D O 1
ATOM 8788 N N . LYS D 1 12 ? -15.167 102.133 -27.628 1.00 42.18 10 LYS D N 1
ATOM 8789 C CA . LYS D 1 12 ? -16.193 102.809 -28.420 1.00 40.02 10 LYS D CA 1
ATOM 8790 C C . LYS D 1 12 ? -17.039 101.847 -29.244 1.00 43.41 10 LYS D C 1
ATOM 8791 O O . LYS D 1 12 ? -18.122 102.228 -29.697 1.00 45.54 10 LYS D O 1
ATOM 8793 N N . LYS D 1 13 ? -16.579 100.620 -29.463 1.00 43.77 11 LYS D N 1
ATOM 8794 C CA . LYS D 1 13 ? -17.382 99.676 -30.222 1.00 34.30 11 LYS D CA 1
ATOM 8795 C C . LYS D 1 13 ? -18.663 99.358 -29.471 1.00 39.96 11 LYS D C 1
ATOM 8796 O O . LYS D 1 13 ? -18.726 99.443 -28.239 1.00 37.57 11 LYS D O 1
ATOM 8802 N N . SER D 1 14 ? -19.694 99.002 -30.235 1.00 27.69 12 SER D N 1
ATOM 8803 C CA . SER D 1 14 ? -20.932 98.508 -29.666 1.00 31.60 12 SER D CA 1
ATOM 8804 C C . SER D 1 14 ? -20.737 97.113 -29.073 1.00 30.95 12 SER D C 1
ATOM 8805 O O . SER D 1 14 ? -19.780 96.394 -29.379 1.00 28.53 12 SER D O 1
ATOM 8808 N N . TYR D 1 15 ? -21.687 96.733 -28.221 1.00 27.36 13 TYR D N 1
ATOM 8809 C CA . TYR D 1 15 ? -21.719 95.387 -27.661 1.00 24.99 13 TYR D CA 1
ATOM 8810 C C . TYR D 1 15 ? -21.524 94.339 -28.746 1.00 26.22 13 TYR D C 1
ATOM 8811 O O . TYR D 1 15 ? -20.641 93.481 -28.658 1.00 21.21 13 TYR D O 1
ATOM 8820 N N . GLN D 1 16 ? -22.330 94.433 -29.801 1.00 29.17 14 GLN D N 1
ATOM 8821 C CA . GLN D 1 16 ? -22.283 93.463 -30.885 1.00 32.35 14 GLN D CA 1
ATOM 8822 C C . GLN D 1 16 ? -20.895 93.378 -31.494 1.00 26.23 14 GLN D C 1
ATOM 8823 O O . GLN D 1 16 ? -20.387 92.280 -31.754 1.00 28.87 14 GLN D O 1
ATOM 8829 N N . GLU D 1 17 ? -20.274 94.532 -31.724 1.00 25.49 15 GLU D N 1
ATOM 8830 C CA . GLU D 1 17 ? -18.937 94.620 -32.296 1.00 25.22 15 GLU D CA 1
ATOM 8831 C C . GLU D 1 17 ? -17.860 94.140 -31.325 1.00 28.87 15 GLU D C 1
ATOM 8832 O O . GLU D 1 17 ? -16.845 93.568 -31.751 1.00 19.32 15 GLU D O 1
ATOM 8838 N N . ARG D 1 18 ? -18.041 94.385 -30.024 1.00 25.22 16 ARG D N 1
ATOM 8839 C CA . ARG D 1 18 ? -17.093 93.857 -29.048 1.00 23.07 16 ARG D CA 1
ATOM 8840 C C . ARG D 1 18 ? -17.031 92.338 -29.153 1.00 24.27 16 ARG D C 1
ATOM 8841 O O . ARG D 1 18 ? -15.946 91.741 -29.186 1.00 21.20 16 ARG D O 1
ATOM 8849 N N . LEU D 1 19 ? -18.201 91.699 -29.248 1.00 18.41 17 LEU D N 1
ATOM 8850 C CA . LEU D 1 19 ? -18.246 90.252 -29.399 1.00 18.91 17 LEU D CA 1
ATOM 8851 C C . LEU D 1 19 ? -17.582 89.818 -30.695 1.00 24.24 17 LEU D C 1
ATOM 8852 O O . LEU D 1 19 ? -16.890 88.796 -30.729 1.00 23.33 17 LEU D O 1
ATOM 8857 N N . GLU D 1 20 ? -17.825 90.559 -31.785 1.00 23.13 18 GLU D N 1
ATOM 8858 C CA . GLU D 1 20 ? -17.205 90.235 -33.063 1.00 23.66 18 GLU D CA 1
ATOM 8859 C C . GLU D 1 20 ? -15.690 90.382 -32.985 1.00 24.83 18 GLU D C 1
ATOM 8860 O O . GLU D 1 20 ? -14.948 89.527 -33.481 1.00 26.29 18 GLU D O 1
ATOM 8862 N N . LEU D 1 21 ? -15.211 91.466 -32.376 1.00 17.78 19 LEU D N 1
ATOM 8863 C CA . LEU D 1 21 ? -13.779 91.613 -32.193 1.00 19.00 19 LEU D CA 1
ATOM 8864 C C . LEU D 1 21 ? -13.238 90.498 -31.300 1.00 20.49 19 LEU D C 1
ATOM 8865 O O . LEU D 1 21 ? -12.217 89.879 -31.614 1.00 26.93 19 LEU D O 1
ATOM 8870 N N . LEU D 1 22 ? -13.934 90.192 -30.203 1.00 21.28 20 LEU D N 1
ATOM 8871 C CA . LEU D 1 22 ? -13.505 89.085 -29.350 1.00 17.61 20 LEU D CA 1
ATOM 8872 C C . LEU D 1 22 ? -13.385 87.792 -30.145 1.00 19.38 20 LEU D C 1
ATOM 8873 O O . LEU D 1 22 ? -12.464 86.995 -29.926 1.00 17.05 20 LEU D O 1
ATOM 8878 N N . LYS D 1 23 ? -14.324 87.550 -31.047 1.00 19.32 21 LYS D N 1
ATOM 8879 C CA . LYS D 1 23 ? -14.250 86.352 -31.869 1.00 28.62 21 LYS D CA 1
ATOM 8880 C C . LYS D 1 23 ? -13.014 86.379 -32.759 1.00 22.34 21 LYS D C 1
ATOM 8881 O O . LYS D 1 23 ? -12.321 85.370 -32.894 1.00 20.59 21 LYS D O 1
ATOM 8887 N N . ALA D 1 24 ? -12.707 87.533 -33.356 1.00 25.40 22 ALA D N 1
ATOM 8888 C CA . ALA D 1 24 ? -11.511 87.627 -34.187 1.00 25.69 22 ALA D CA 1
ATOM 8889 C C . ALA D 1 24 ? -10.230 87.424 -33.376 1.00 26.84 22 ALA D C 1
ATOM 8890 O O . ALA D 1 24 ? -9.275 86.813 -33.867 1.00 22.44 22 ALA D O 1
ATOM 8892 N N . GLN D 1 25 ? -10.204 87.880 -32.126 1.00 21.56 23 GLN D N 1
ATOM 8893 C CA . GLN D 1 25 ? -9.034 87.674 -31.274 1.00 24.04 23 GLN D CA 1
ATOM 8894 C C . GLN D 1 25 ? -8.839 86.213 -30.908 1.00 22.00 23 GLN D C 1
ATOM 8895 O O . GLN D 1 25 ? -7.771 85.854 -30.398 1.00 23.84 23 GLN D O 1
ATOM 8901 N N . ALA D 1 26 ? -9.842 85.380 -31.148 1.00 18.52 24 ALA D N 1
ATOM 8902 C CA . ALA D 1 26 ? -9.739 83.936 -30.989 1.00 16.48 24 ALA D CA 1
ATOM 8903 C C . ALA D 1 26 ? -9.406 83.550 -29.560 1.00 19.03 24 ALA D C 1
ATOM 8904 O O . ALA D 1 26 ? -8.733 82.547 -29.316 1.00 19.49 24 ALA D O 1
ATOM 8906 N N . LEU D 1 27 ? -9.922 84.309 -28.595 1.00 16.05 25 LEU D N 1
ATOM 8907 C CA . LEU D 1 27 ? -9.644 83.983 -27.206 1.00 18.33 25 LEU D CA 1
ATOM 8908 C C . LEU D 1 27 ? -10.478 82.824 -26.694 1.00 19.04 25 LEU D C 1
ATOM 8909 O O . LEU D 1 27 ? -10.094 82.204 -25.695 1.00 20.11 25 LEU D O 1
ATOM 8914 N N . LEU D 1 28 ? -11.618 82.540 -27.323 1.00 11.30 26 LEU D N 1
ATOM 89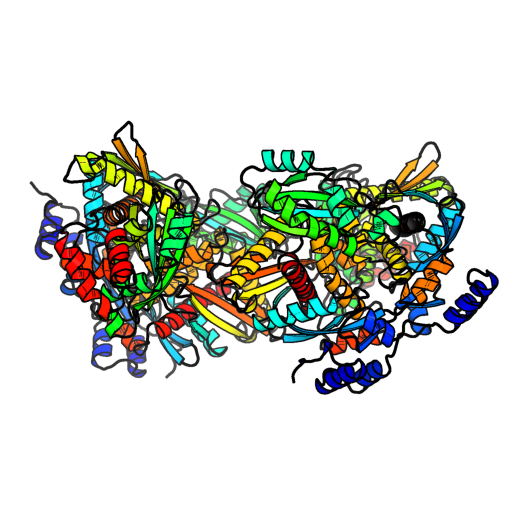15 C CA . LEU D 1 28 ? -12.524 81.505 -26.847 1.00 18.73 26 LEU D CA 1
ATOM 8916 C C . LEU D 1 28 ? -12.744 80.425 -27.900 1.00 18.80 26 LEU D C 1
ATOM 8917 O O . LEU D 1 28 ? -12.764 80.704 -29.098 1.00 14.07 26 LEU D O 1
ATOM 8922 N N . SER D 1 29 ? -12.951 79.189 -27.432 1.00 24.06 27 SER D N 1
ATOM 8923 C CA . SER D 1 29 ? -13.386 78.103 -28.298 1.00 18.47 27 SER D CA 1
ATOM 8924 C C . SER D 1 29 ? -14.737 78.436 -28.926 1.00 21.40 27 SER D C 1
ATOM 8925 O O . SER D 1 29 ? -15.460 79.307 -28.438 1.00 20.33 27 SER D O 1
ATOM 8928 N N . PRO D 1 30 ? -15.104 77.748 -30.015 1.00 24.94 28 PRO D N 1
ATOM 8929 C CA . PRO D 1 30 ? -16.434 77.991 -30.597 1.00 20.78 28 PRO D CA 1
ATOM 8930 C C . PRO D 1 30 ? -17.544 77.798 -29.582 1.00 21.58 28 PRO D C 1
ATOM 8931 O O . PRO D 1 30 ? -18.519 78.559 -29.575 1.00 21.22 28 PRO D O 1
ATOM 8935 N N . GLU D 1 31 ? -17.410 76.799 -28.707 1.00 19.69 29 GLU D N 1
ATOM 8936 C CA . GLU D 1 31 ? -18.432 76.560 -27.694 1.00 24.65 29 GLU D CA 1
ATOM 8937 C C . GLU D 1 31 ? -18.519 77.730 -26.714 1.00 25.12 29 GLU D C 1
ATOM 8938 O O . GLU D 1 31 ? -19.614 78.225 -26.412 1.00 21.51 29 GLU D O 1
ATOM 8944 N N . ARG D 1 32 ? -17.374 78.208 -26.224 1.00 23.53 30 ARG D N 1
ATOM 8945 C CA . ARG D 1 32 ? -17.390 79.315 -25.268 1.00 18.52 30 ARG D CA 1
ATOM 8946 C C . ARG D 1 32 ? -17.905 80.605 -25.907 1.00 19.19 30 ARG D C 1
ATOM 8947 O O . ARG D 1 32 ? -18.664 81.355 -25.280 1.00 18.08 30 ARG D O 1
ATOM 8955 N N . GLN D 1 33 ? -17.477 80.902 -27.137 1.00 16.86 31 GLN D N 1
ATOM 8956 C CA . GLN D 1 33 ? -17.951 82.107 -27.809 1.00 14.90 31 GLN D CA 1
ATOM 8957 C C . GLN D 1 33 ? -19.463 82.053 -27.997 1.00 20.98 31 GLN D C 1
ATOM 8958 O O . GLN D 1 33 ? -20.161 83.053 -27.790 1.00 18.40 31 GLN D O 1
ATOM 8964 N N . ALA D 1 34 ? -19.987 80.892 -28.395 1.00 19.11 32 ALA D N 1
ATOM 8965 C CA . ALA D 1 34 ? -21.432 80.734 -28.489 1.00 24.19 32 ALA D CA 1
ATOM 8966 C C . ALA D 1 34 ? -22.088 80.938 -27.127 1.00 24.77 32 ALA D C 1
ATOM 8967 O O . ALA D 1 34 ? -23.123 81.611 -27.024 1.00 18.85 32 ALA D O 1
ATOM 8969 N N . SER D 1 35 ? -21.496 80.373 -26.068 1.00 21.59 33 SER D N 1
ATOM 8970 C CA . SER D 1 35 ? -22.017 80.591 -24.719 1.00 19.35 33 SER D CA 1
ATOM 8971 C C . SER D 1 35 ? -22.094 82.078 -24.397 1.00 20.32 33 SER D C 1
ATOM 8972 O O . SER D 1 35 ? -23.126 82.577 -23.925 1.00 22.93 33 SER D O 1
ATOM 8975 N N . LEU D 1 36 ? -21.016 82.814 -24.676 1.00 17.71 34 LEU D N 1
ATOM 8976 C CA . LEU D 1 36 ? -21.003 84.239 -24.359 1.00 20.20 34 LEU D CA 1
ATOM 8977 C C . LEU D 1 36 ? -22.010 84.998 -25.214 1.00 18.11 34 LEU D C 1
ATOM 8978 O O . LEU D 1 36 ? -22.682 85.918 -24.727 1.00 15.43 34 LEU D O 1
ATOM 8983 N N . GLU D 1 37 ? -22.116 84.638 -26.495 1.00 13.94 35 GLU D N 1
ATOM 8984 C CA . GLU D 1 37 ? -23.011 85.360 -27.395 1.00 19.51 35 GLU D CA 1
ATOM 8985 C C . GLU D 1 37 ? -24.476 85.173 -27.008 1.00 19.60 35 GLU D C 1
ATOM 8986 O O . GLU D 1 37 ? -25.280 86.101 -27.163 1.00 20.38 35 GLU D O 1
ATOM 8992 N N . LYS D 1 38 ? -24.834 84.012 -26.468 1.00 18.68 36 LYS D N 1
ATOM 8993 C CA . LYS D 1 38 ? -26.170 83.791 -25.935 1.00 22.59 36 LYS D CA 1
ATOM 8994 C C . LYS D 1 38 ? -26.287 84.271 -24.490 1.00 21.39 36 LYS D C 1
ATOM 8995 O O . LYS D 1 38 ? -27.337 84.088 -23.872 1.00 21.07 36 LYS D O 1
ATOM 8997 N N . ASP D 1 39 ? -25.235 84.901 -23.966 1.00 15.56 37 ASP D N 1
ATOM 8998 C CA . ASP D 1 39 ? -25.149 85.368 -22.583 1.00 15.66 37 ASP D CA 1
ATOM 8999 C C . ASP D 1 39 ? -25.641 84.304 -21.609 1.00 16.59 37 ASP D C 1
ATOM 9000 O O . ASP D 1 39 ? -26.507 84.546 -20.756 1.00 18.04 37 ASP D O 1
ATOM 9005 N N . GLU D 1 40 ? -25.060 83.113 -21.732 1.00 15.36 38 GLU D N 1
ATOM 9006 C CA . GLU D 1 40 ? -25.453 81.990 -20.888 1.00 15.77 38 GLU D CA 1
ATOM 9007 C C . GLU D 1 40 ? -25.105 82.264 -19.427 1.00 22.25 38 GLU D C 1
ATOM 9008 O O . GLU D 1 40 ? -23.958 82.613 -19.105 1.00 18.71 38 GLU D O 1
ATOM 9014 N N . GLN D 1 41 ? -26.082 82.050 -18.540 1.00 15.92 39 GLN D N 1
ATOM 9015 C CA . GLN D 1 41 ? -25.947 82.336 -17.121 1.00 15.21 39 GLN D CA 1
ATOM 9016 C C . GLN D 1 41 ? -25.958 81.044 -16.326 1.00 16.59 39 GLN D C 1
ATOM 9017 O O . GLN D 1 41 ? -26.495 80.021 -16.752 1.00 21.79 39 GLN D O 1
ATOM 9023 N N . MET D 1 42 ? -25.399 81.109 -15.138 1.00 11.94 40 MET D N 1
ATOM 9024 C CA . MET D 1 42 ? -25.661 80.042 -14.182 1.00 18.45 40 MET D CA 1
ATOM 9025 C C . MET D 1 42 ? -27.165 79.903 -13.976 1.00 16.84 40 MET D C 1
ATOM 9026 O O . MET D 1 42 ? -27.861 80.894 -13.744 1.00 18.05 40 MET D O 1
ATOM 9031 N N . SER D 1 43 ? -27.664 78.671 -14.055 1.00 18.18 41 SER D N 1
ATOM 9032 C CA . SER D 1 43 ? -29.087 78.412 -13.903 1.00 18.08 41 SER D CA 1
ATOM 9033 C C . SER D 1 43 ? -29.502 78.440 -12.437 1.00 21.39 41 SER D C 1
ATOM 9034 O O . SER D 1 43 ? -28.678 78.368 -11.524 1.00 19.27 41 SER D O 1
ATOM 9037 N N . VAL D 1 44 ? -30.818 78.529 -12.227 1.00 18.19 42 VAL D N 1
ATOM 9038 C CA . VAL D 1 44 ? -31.363 78.437 -10.881 1.00 20.74 42 VAL D CA 1
ATOM 9039 C C . VAL D 1 44 ? -31.041 77.074 -10.288 1.00 20.89 42 VAL D C 1
ATOM 9040 O O . VAL D 1 44 ? -30.782 76.954 -9.084 1.00 20.84 42 VAL D O 1
ATOM 9044 N N . THR D 1 45 ? -31.015 76.032 -11.130 1.00 21.35 43 THR D N 1
ATOM 9045 C CA . THR D 1 45 ? -30.702 74.682 -10.665 1.00 19.79 43 THR D CA 1
ATOM 9046 C C . THR D 1 45 ? -29.278 74.592 -10.119 1.00 24.35 43 THR D C 1
ATOM 9047 O O . THR D 1 45 ? -29.032 73.928 -9.100 1.00 23.03 43 THR D O 1
ATOM 9051 N N . VAL D 1 46 ? -28.320 75.231 -10.802 1.00 19.11 44 VAL D N 1
ATOM 9052 C CA . VAL D 1 46 ? -26.951 75.271 -10.301 1.00 21.68 44 VAL D CA 1
ATOM 9053 C C . VAL D 1 46 ? -26.858 76.182 -9.089 1.00 21.31 44 VAL D C 1
ATOM 9054 O O . VAL D 1 46 ? -26.225 75.835 -8.086 1.00 18.75 44 VAL D O 1
ATOM 9058 N N . ALA D 1 47 ? -27.505 77.350 -9.147 1.00 17.93 45 ALA D N 1
ATOM 9059 C CA . ALA D 1 47 ? -27.510 78.235 -7.985 1.00 18.54 45 ALA D CA 1
ATOM 9060 C C . ALA D 1 47 ? -28.037 77.512 -6.752 1.00 19.39 45 ALA D C 1
ATOM 9061 O O . ALA D 1 47 ? -27.515 77.683 -5.645 1.00 13.94 45 ALA D O 1
ATOM 9063 N N . ASP D 1 48 ? -29.075 76.694 -6.934 1.00 17.73 46 ASP D N 1
ATOM 9064 C CA . ASP D 1 48 ? -29.691 75.979 -5.825 1.00 23.97 46 ASP D CA 1
ATOM 9065 C C . ASP D 1 48 ? -28.719 75.027 -5.147 1.00 20.66 46 ASP D C 1
ATOM 9066 O O . ASP D 1 48 ? -28.917 74.689 -3.979 1.00 24.76 46 ASP D O 1
ATOM 9071 N N . GLN D 1 49 ? -27.663 74.620 -5.843 1.00 28.11 47 GLN D N 1
ATOM 9072 C CA . GLN D 1 49 ? -26.639 73.738 -5.299 1.00 26.40 47 GLN D CA 1
ATOM 9073 C C . GLN D 1 49 ? -25.458 74.475 -4.673 1.00 26.50 47 GLN D C 1
ATOM 9074 O O . GLN D 1 49 ? -24.660 73.843 -3.976 1.00 33.73 47 GLN D O 1
ATOM 9076 N N . LEU D 1 50 ? -25.286 75.768 -4.950 1.00 22.53 48 LEU D N 1
ATOM 9077 C CA . LEU D 1 50 ? -24.214 76.553 -4.352 1.00 22.76 48 LEU D CA 1
ATOM 9078 C C . LEU D 1 50 ? -24.615 77.222 -3.049 1.00 23.61 48 LEU D C 1
ATOM 9079 O O . LEU D 1 50 ? -23.754 77.451 -2.186 1.00 20.82 48 LEU D O 1
ATOM 9084 N N . SER D 1 51 ? -25.895 77.550 -2.887 1.00 20.90 49 SER D N 1
ATOM 9085 C CA . SER D 1 51 ? -26.344 78.332 -1.746 1.00 20.39 49 SER D CA 1
ATOM 9086 C C . SER D 1 51 ? -27.643 77.743 -1.216 1.00 19.14 49 SER D C 1
ATOM 9087 O O . SER D 1 51 ? -28.154 76.747 -1.733 1.00 21.28 49 SER D O 1
ATOM 9090 N N . GLU D 1 52 ? -28.175 78.373 -0.174 1.00 16.73 50 GLU D N 1
ATOM 9091 C CA . GLU D 1 52 ? -29.386 77.926 0.496 1.00 16.00 50 GLU D CA 1
ATOM 9092 C C . GLU D 1 52 ? -30.469 78.980 0.324 1.00 14.20 50 GLU D C 1
ATOM 9093 O O . GLU D 1 52 ? -30.190 80.126 -0.046 1.00 17.27 50 GLU D O 1
ATOM 9099 N N . ASN D 1 53 ? -31.716 78.557 0.548 1.00 14.61 51 ASN D N 1
ATOM 9100 C CA . ASN D 1 53 ? -32.899 79.418 0.440 1.00 15.90 51 ASN D CA 1
ATOM 9101 C C . ASN D 1 53 ? -32.928 80.147 -0.899 1.00 17.36 51 ASN D C 1
ATOM 9102 O O . ASN D 1 53 ? -33.358 81.303 -0.991 1.00 16.37 51 ASN D O 1
ATOM 9107 N N . VAL D 1 54 ? -32.463 79.476 -1.954 1.00 11.72 52 VAL D N 1
ATOM 9108 C CA . VAL D 1 54 ? -32.356 80.138 -3.249 1.00 12.35 52 VAL D CA 1
ATOM 9109 C C . VAL D 1 54 ? -33.736 80.297 -3.871 1.00 16.86 52 VAL D C 1
ATOM 9110 O O . VAL D 1 54 ? -34.534 79.349 -3.914 1.00 19.11 52 VAL D O 1
ATOM 9114 N N . VAL D 1 55 ? -34.023 81.505 -4.359 1.00 12.50 53 VAL D N 1
ATOM 9115 C CA . VAL D 1 55 ? -35.308 81.809 -4.976 1.00 16.78 53 VAL D CA 1
ATOM 9116 C C . VAL D 1 55 ? -35.043 82.447 -6.338 1.00 15.22 53 VAL D C 1
ATOM 9117 O O . VAL D 1 55 ? -35.969 82.894 -7.019 1.00 17.64 53 VAL D O 1
ATOM 9121 N N . GLY D 1 56 ? -33.784 82.479 -6.761 1.00 17.91 54 GLY D N 1
ATOM 9122 C CA . GLY D 1 56 ? -33.467 83.042 -8.062 1.00 15.75 54 GLY D CA 1
ATOM 9123 C C . GLY D 1 56 ? -31.977 83.296 -8.199 1.00 15.18 54 GLY D C 1
ATOM 9124 O O . GLY D 1 56 ? -31.170 82.782 -7.419 1.00 18.39 54 GLY D O 1
ATOM 9125 N N . THR D 1 57 ? -31.629 84.099 -9.203 1.00 14.83 55 THR D N 1
ATOM 9126 C CA . THR D 1 57 ? -30.248 84.484 -9.444 1.00 12.31 55 THR D CA 1
ATOM 9127 C C . THR D 1 57 ? -30.180 85.989 -9.605 1.00 12.33 55 THR D C 1
ATOM 9128 O O . THR D 1 57 ? -31.180 86.661 -9.874 1.00 14.82 55 THR D O 1
ATOM 9132 N N . PHE D 1 58 ? -28.961 86.502 -9.530 1.00 15.53 56 PHE D N 1
ATOM 9133 C CA . PHE D 1 58 ? -28.698 87.931 -9.508 1.00 18.26 56 PHE D CA 1
ATOM 9134 C C . PHE D 1 58 ? -27.569 88.195 -10.486 1.00 15.70 56 PHE D C 1
ATOM 9135 O O . PHE D 1 58 ? -26.514 87.574 -10.372 1.00 16.59 56 PHE D O 1
ATOM 9143 N N . SER D 1 59 ? -27.780 89.115 -11.425 1.00 18.72 57 SER D N 1
ATOM 9144 C CA . SER D 1 59 ? -26.814 89.408 -12.478 1.00 17.81 57 SER D CA 1
ATOM 9145 C C . SER D 1 59 ? -26.119 90.754 -12.280 1.00 17.43 57 SER D C 1
ATOM 9146 O O . SER D 1 59 ? -26.707 91.718 -11.774 1.00 14.15 57 SER D O 1
ATOM 9149 N N . LEU D 1 60 ? -24.855 90.794 -12.699 1.00 14.24 58 LEU D N 1
ATOM 9150 C CA . LEU D 1 60 ? -23.968 91.945 -12.749 1.00 16.75 58 LEU D CA 1
ATOM 9151 C C . LEU D 1 60 ? -23.317 92.028 -14.123 1.00 13.29 58 LEU D C 1
ATOM 9152 O O . LEU D 1 60 ? -23.299 91.039 -14.856 1.00 13.98 58 LEU D O 1
ATOM 9157 N N . PRO D 1 61 ? -22.720 93.169 -14.485 1.00 14.91 59 PRO D N 1
ATOM 9158 C CA . PRO D 1 61 ? -22.038 93.253 -15.790 1.00 13.93 59 PRO D CA 1
ATOM 9159 C C . PRO D 1 61 ? -20.808 92.356 -15.868 1.00 15.06 59 PRO D C 1
ATOM 9160 O O . PRO D 1 61 ? -20.135 92.094 -14.868 1.00 11.58 59 PRO D O 1
ATOM 9164 N N . TYR D 1 62 ? -20.508 91.897 -17.088 1.00 14.56 60 TYR D N 1
ATOM 9165 C CA . TYR D 1 62 ? -19.320 91.094 -17.373 1.00 15.60 60 TYR D CA 1
ATOM 9166 C C . TYR D 1 62 ? -18.541 91.779 -18.484 1.00 11.07 60 TYR D C 1
ATOM 9167 O O . TYR D 1 62 ? -19.032 91.880 -19.609 1.00 9.60 60 TYR D O 1
ATOM 9176 N N . SER D 1 63 ? -17.327 92.226 -18.173 1.00 12.89 61 SER D N 1
ATOM 9177 C CA . SER D 1 63 ? -16.568 93.107 -19.059 1.00 12.99 61 SER D CA 1
ATOM 9178 C C . SER D 1 63 ? -15.163 92.557 -19.293 1.00 16.06 61 SER D C 1
ATOM 9179 O O . SER D 1 63 ? -14.697 91.653 -18.595 1.00 12.15 61 SER D O 1
ATOM 9182 N N . LEU D 1 64 ? -14.474 93.132 -20.284 1.00 14.04 62 LEU D N 1
ATOM 9183 C CA . LEU D 1 64 ? -13.115 92.735 -20.623 1.00 15.16 62 LEU D CA 1
ATOM 9184 C C . LEU D 1 64 ? -12.146 93.890 -20.437 1.00 15.55 62 LEU D C 1
ATOM 9185 O O . LEU D 1 64 ? -12.416 95.024 -20.852 1.00 17.45 62 LEU D O 1
ATOM 9190 N N . VAL D 1 65 ? -11.001 93.585 -19.839 1.00 14.94 63 VAL D N 1
ATOM 9191 C CA . VAL D 1 65 ? -9.884 94.524 -19.762 1.00 14.40 63 VAL D CA 1
ATOM 9192 C C . VAL D 1 65 ? -8.762 93.944 -20.623 1.00 16.31 63 VAL D C 1
ATOM 9193 O O . VAL D 1 65 ? -8.102 92.979 -20.215 1.00 14.98 63 VAL D O 1
ATOM 9197 N N . PRO D 1 66 ? -8.526 94.459 -21.817 1.00 15.32 64 PRO D N 1
ATOM 9198 C CA . PRO D 1 66 ? -7.514 93.850 -22.690 1.00 18.66 64 PRO D CA 1
ATOM 9199 C C . PRO D 1 66 ? -6.105 94.355 -22.380 1.00 16.62 64 PRO D C 1
ATOM 9200 O O . PRO D 1 66 ? -5.892 95.311 -21.631 1.00 12.63 64 PRO D O 1
ATOM 9204 N N . GLU D 1 67 ? -5.128 93.629 -22.915 1.00 18.25 65 GLU D N 1
ATOM 9205 C CA . GLU D 1 67 ? -3.731 94.076 -22.923 1.00 23.33 65 GLU D CA 1
ATOM 9206 C C . GLU D 1 67 ? -3.151 94.187 -21.513 1.00 21.73 65 GLU D C 1
ATOM 9207 O O . GLU D 1 67 ? -2.481 95.156 -21.164 1.00 20.81 65 GLU D O 1
ATOM 9213 N N . VAL D 1 68 ? -3.399 93.168 -20.703 1.00 17.75 66 VAL D N 1
ATOM 9214 C CA . VAL D 1 68 ? -2.742 93.036 -19.407 1.00 17.13 66 VAL D CA 1
ATOM 9215 C C . VAL D 1 68 ? -1.497 92.160 -19.609 1.00 17.35 66 VAL D C 1
ATOM 9216 O O . VAL D 1 68 ? -1.607 90.959 -19.858 1.00 18.11 66 VAL D O 1
ATOM 9220 N N . LEU D 1 69 ? -0.307 92.764 -19.500 1.00 15.06 67 LEU D N 1
ATOM 9221 C CA . LEU D 1 69 ? 0.967 92.105 -19.812 1.00 13.62 67 LEU D CA 1
ATOM 9222 C C . LEU D 1 69 ? 1.688 91.773 -18.508 1.00 13.47 67 LEU D C 1
ATOM 9223 O O . LEU D 1 69 ? 2.129 92.680 -17.792 1.00 15.85 67 LEU D O 1
ATOM 9228 N N . VAL D 1 70 ? 1.828 90.482 -18.210 1.00 15.95 68 VAL D N 1
ATOM 9229 C CA . VAL D 1 70 ? 2.417 90.011 -16.956 1.00 11.91 68 VAL D CA 1
ATOM 9230 C C . VAL D 1 70 ? 3.525 89.026 -17.284 1.00 13.53 68 VAL D C 1
ATOM 9231 O O . VAL D 1 70 ? 3.274 87.980 -17.897 1.00 14.00 68 VAL D O 1
ATOM 9235 N N . ASN D 1 71 ? 4.746 89.354 -16.858 1.00 19.35 69 ASN D N 1
ATOM 9236 C CA . ASN D 1 71 ? 5.931 88.527 -17.103 1.00 17.27 69 ASN D CA 1
ATOM 9237 C C . ASN D 1 71 ? 6.050 88.193 -18.585 1.00 12.43 69 ASN D C 1
ATOM 9238 O O . ASN D 1 71 ? 6.339 87.063 -18.967 1.00 16.52 69 ASN D O 1
ATOM 9243 N N . GLY D 1 72 ? 5.826 89.197 -19.427 1.00 17.56 70 GLY D N 1
ATOM 9244 C CA . GLY D 1 72 ? 5.981 89.072 -20.855 1.00 16.15 70 GLY D CA 1
ATOM 9245 C C . GLY D 1 72 ? 4.862 88.368 -21.591 1.00 24.24 70 GLY D C 1
ATOM 9246 O O . GLY D 1 72 ? 4.931 88.270 -22.823 1.00 21.54 70 GLY D O 1
ATOM 9247 N N . GLN D 1 73 ? 3.828 87.899 -20.899 1.00 21.37 71 GLN D N 1
ATOM 9248 C CA . GLN D 1 73 ? 2.674 87.269 -21.532 1.00 17.09 71 GLN D CA 1
ATOM 9249 C C . GLN D 1 73 ? 1.458 88.182 -21.416 1.00 16.81 71 GLN D C 1
ATOM 9250 O O . GLN D 1 73 ? 1.182 88.727 -20.339 1.00 15.75 71 GLN D O 1
ATOM 9256 N N . GLU D 1 74 ? 0.744 88.352 -22.532 1.00 19.33 72 GLU D N 1
ATOM 9257 C CA . GLU D 1 74 ? -0.410 89.240 -22.600 1.00 23.90 72 GLU D CA 1
ATOM 9258 C C . GLU D 1 74 ? -1.708 88.481 -22.355 1.00 19.92 72 GLU D C 1
ATOM 9259 O O . GLU D 1 74 ? -1.922 87.393 -22.897 1.00 17.84 72 GLU D O 1
ATOM 9265 N N . TYR D 1 75 ? -2.584 89.088 -21.551 1.00 21.66 73 TYR D N 1
ATOM 9266 C CA . TYR D 1 75 ? -3.876 88.520 -21.196 1.00 23.32 73 TYR D CA 1
ATOM 9267 C C . TYR D 1 75 ? -4.980 89.536 -21.454 1.00 20.12 73 TYR D C 1
ATOM 9268 O O . TYR D 1 75 ? -4.747 90.749 -21.492 1.00 15.18 73 TYR D O 1
ATOM 9277 N N . THR D 1 76 ? -6.175 89.012 -21.684 1.00 17.29 74 THR D N 1
ATOM 9278 C CA . THR D 1 76 ? -7.413 89.774 -21.630 1.00 13.82 74 THR D CA 1
ATOM 9279 C C . THR D 1 76 ? -8.154 89.324 -20.378 1.00 17.24 74 THR D C 1
ATOM 9280 O O . THR D 1 76 ? -8.448 88.138 -20.225 1.00 11.17 74 THR D O 1
ATOM 9284 N N . VAL D 1 77 ? -8.349 90.247 -19.450 1.00 14.10 75 VAL D N 1
ATOM 9285 C CA . VAL D 1 77 ? -8.814 89.936 -18.105 1.00 16.38 75 VAL D CA 1
ATOM 9286 C C . VAL D 1 77 ? -10.323 90.152 -18.034 1.00 14.03 75 VAL D C 1
ATOM 9287 O O . VAL D 1 77 ? -10.821 91.153 -18.572 1.00 13.11 75 VAL D O 1
ATOM 9291 N N . PRO D 1 78 ? -11.077 89.230 -17.452 1.00 11.57 76 PRO D N 1
ATOM 9292 C CA . PRO D 1 78 ? -12.505 89.470 -17.238 1.00 11.49 76 PRO D CA 1
ATOM 9293 C C . PRO D 1 78 ? -12.762 90.198 -15.920 1.00 14.98 76 PRO D C 1
ATOM 9294 O O . PRO D 1 78 ? -12.132 89.936 -14.889 1.00 15.27 76 PRO D O 1
ATOM 9298 N N . TYR D 1 79 ? -13.728 91.113 -15.955 1.00 11.18 77 TYR D N 1
ATOM 9299 C CA . TYR D 1 79 ? -14.126 91.904 -14.798 1.00 13.31 77 TYR D CA 1
ATOM 9300 C C . TYR D 1 79 ? -15.630 91.781 -14.595 1.00 16.44 77 TYR D C 1
ATOM 9301 O O . TYR D 1 79 ? -16.396 91.829 -15.562 1.00 14.26 77 TYR D O 1
ATOM 9310 N N . VAL D 1 80 ? -16.045 91.644 -13.336 1.00 12.16 78 VAL D N 1
ATOM 9311 C CA . VAL D 1 80 ? -17.451 91.752 -12.937 1.00 13.23 78 VAL D CA 1
ATOM 9312 C C . VAL D 1 80 ? -17.559 92.874 -11.910 1.00 15.64 78 VAL D C 1
ATOM 9313 O O . VAL D 1 80 ? -17.088 92.729 -10.773 1.00 13.75 78 VAL D O 1
ATOM 9317 N N . THR D 1 81 ? -18.137 94.008 -12.314 1.00 20.05 79 THR D N 1
ATOM 9318 C CA . THR D 1 81 ? -18.335 95.120 -11.395 1.00 13.28 79 THR D CA 1
ATOM 9319 C C . THR D 1 81 ? -19.582 95.912 -11.780 1.00 21.98 79 THR D C 1
ATOM 9320 O O . THR D 1 81 ? -19.963 95.962 -12.952 1.00 23.73 79 THR D O 1
ATOM 9324 N N . GLU D 1 82 ? -20.205 96.547 -10.778 1.00 21.24 80 GLU D N 1
ATOM 9325 C CA . GLU D 1 82 ? -21.341 97.441 -10.982 1.00 26.14 80 GLU D CA 1
ATOM 9326 C C . GLU D 1 82 ? -20.943 98.918 -10.909 1.00 26.22 80 GLU D C 1
ATOM 9327 O O . GLU D 1 82 ? -21.825 99.783 -10.963 1.00 19.53 80 GLU D O 1
ATOM 9333 N N . GLU D 1 83 ? -19.635 99.228 -10.823 1.00 15.19 81 GLU D N 1
ATOM 9334 C CA . GLU D 1 83 ? -19.187 100.602 -10.595 1.00 20.33 81 GLU D CA 1
ATOM 9335 C C . GLU D 1 83 ? -18.707 101.231 -11.894 1.00 15.16 81 GLU D C 1
ATOM 9336 O O . GLU D 1 83 ? -17.792 100.698 -12.541 1.00 20.35 81 GLU D O 1
ATOM 9342 N N . PRO D 1 84 ? -19.315 102.331 -12.321 1.00 23.09 82 PRO D N 1
ATOM 9343 C CA . PRO D 1 84 ? -18.881 102.984 -13.557 1.00 22.32 82 PRO D CA 1
ATOM 9344 C C . PRO D 1 84 ? -17.434 103.439 -13.471 1.00 22.15 82 PRO D C 1
ATOM 9345 O O . PRO D 1 84 ? -16.948 103.836 -12.410 1.00 14.31 82 PRO D O 1
ATOM 9349 N N . SER D 1 85 ? -16.746 103.352 -14.609 1.00 20.03 83 SER D N 1
ATOM 9350 C CA . SER D 1 85 ? -15.403 103.841 -14.879 1.00 20.56 83 SER D CA 1
ATOM 9351 C C . SER D 1 85 ? -14.336 102.889 -14.353 1.00 19.91 83 SER D C 1
ATOM 9352 O O . SER D 1 85 ? -13.171 103.098 -14.646 1.00 13.34 83 SER D O 1
ATOM 9355 N N . VAL D 1 86 ? -14.686 101.878 -13.552 1.00 15.68 84 VAL D N 1
ATOM 9356 C CA . VAL D 1 86 ? -13.673 100.964 -13.036 1.00 13.33 84 VAL D CA 1
ATOM 9357 C C . VAL D 1 86 ? -13.024 100.184 -14.182 1.00 13.57 84 VAL D C 1
ATOM 9358 O O . VAL D 1 86 ? -11.798 100.046 -14.240 1.00 18.62 84 VAL D O 1
ATOM 9362 N N . VAL D 1 87 ? -13.840 99.637 -15.093 1.00 10.89 85 VAL D N 1
ATOM 9363 C CA . VAL D 1 87 ? -13.307 98.854 -16.215 1.00 13.95 85 VAL D CA 1
ATOM 9364 C C . VAL D 1 87 ? -12.473 99.729 -17.136 1.00 13.73 85 VAL D C 1
ATOM 9365 O O . VAL D 1 87 ? -11.366 99.355 -17.543 1.00 15.68 85 VAL D O 1
ATOM 9369 N N . ALA D 1 88 ? -13.004 100.895 -17.498 1.00 14.19 86 ALA D N 1
ATOM 9370 C CA . ALA D 1 88 ? -12.249 101.826 -18.323 1.00 13.57 86 ALA D CA 1
ATOM 9371 C C . ALA D 1 88 ? -10.938 102.214 -17.651 1.00 15.56 86 ALA D C 1
ATOM 9372 O O . ALA D 1 88 ? -9.916 102.383 -18.321 1.00 15.09 86 ALA D O 1
ATOM 9374 N N . ALA D 1 89 ? -10.958 102.422 -16.335 1.00 16.52 87 ALA D N 1
ATOM 9375 C CA . ALA D 1 89 ? -9.738 102.826 -15.653 1.00 16.03 87 ALA D CA 1
ATOM 9376 C C . ALA D 1 89 ? -8.679 101.741 -15.765 1.00 14.49 87 ALA D C 1
ATOM 9377 O O . ALA D 1 89 ? -7.518 102.022 -16.072 1.00 19.88 87 ALA D O 1
ATOM 9379 N N . ALA D 1 90 ? -9.064 100.489 -15.504 1.00 16.06 88 ALA D N 1
ATOM 9380 C CA . ALA D 1 90 ? -8.110 99.387 -15.564 1.00 15.01 88 ALA D CA 1
ATOM 9381 C C . ALA D 1 90 ? -7.602 99.172 -16.987 1.00 14.34 88 ALA D C 1
ATOM 9382 O O . ALA D 1 90 ? -6.439 98.811 -17.184 1.00 14.42 88 ALA D O 1
ATOM 9384 N N . SER D 1 91 ? -8.467 99.342 -17.990 1.00 12.80 89 SER D N 1
ATOM 9385 C CA . SER D 1 91 ? -8.000 99.204 -19.367 1.00 15.98 89 SER D CA 1
ATOM 9386 C C . SER D 1 91 ? -7.020 100.318 -19.718 1.00 14.19 89 SER D C 1
ATOM 9387 O O . SER D 1 91 ? -6.033 100.083 -20.415 1.00 17.89 89 SER D O 1
ATOM 9390 N N . TYR D 1 92 ? -7.293 101.535 -19.251 1.00 12.94 90 TYR D N 1
ATOM 9391 C CA . TYR D 1 92 ? -6.406 102.670 -19.498 1.00 14.91 90 TYR D CA 1
ATOM 9392 C C . TYR D 1 92 ? -5.035 102.459 -18.843 1.00 18.25 90 TYR D C 1
ATOM 9393 O O . TYR D 1 92 ? -3.993 102.684 -19.469 1.00 19.68 90 TYR D O 1
ATOM 9402 N N . ALA D 1 93 ? -5.018 102.043 -17.569 1.00 13.87 91 ALA D N 1
ATOM 9403 C CA . ALA D 1 93 ? -3.746 101.774 -16.899 1.00 19.04 91 ALA D CA 1
ATOM 9404 C C . ALA D 1 93 ? -3.001 100.606 -17.545 1.00 16.94 91 ALA D C 1
ATOM 9405 O O . ALA D 1 93 ? -1.770 100.653 -17.681 1.00 20.85 91 ALA D O 1
ATOM 9407 N N . SER D 1 94 ? -3.715 99.533 -17.911 1.00 16.19 92 SER D N 1
ATOM 9408 C CA . SER D 1 94 ? -3.039 98.361 -18.475 1.00 20.62 92 SER D CA 1
ATOM 9409 C C . SER D 1 94 ? -2.352 98.684 -19.797 1.00 19.06 92 SER D C 1
ATOM 9410 O O . SER D 1 94 ? -1.232 98.227 -20.051 1.00 18.35 92 SER D O 1
ATOM 9413 N N . LYS D 1 95 ? -3.020 99.451 -20.659 1.00 20.66 93 LYS D N 1
ATOM 9414 C CA . LYS D 1 95 ? -2.418 99.834 -21.932 1.00 23.24 93 LYS D CA 1
ATOM 9415 C C . LYS D 1 95 ? -1.162 100.674 -21.709 1.00 19.44 93 LYS D C 1
ATOM 9416 O O . LYS D 1 95 ? -0.125 100.442 -22.341 1.00 25.80 93 LYS D O 1
ATOM 9422 N N . ILE D 1 96 ? -1.237 101.666 -20.820 1.00 20.87 94 ILE D N 1
ATOM 9423 C CA . ILE D 1 96 ? -0.060 102.490 -20.536 1.00 19.59 94 ILE D CA 1
ATOM 9424 C C . ILE D 1 96 ? 1.087 101.624 -20.031 1.00 23.80 94 ILE D C 1
ATOM 9425 O O . ILE D 1 96 ? 2.226 101.723 -20.510 1.00 20.58 94 ILE D O 1
ATOM 9430 N N . ILE D 1 97 ? 0.800 100.758 -19.055 1.00 17.83 95 ILE D N 1
ATOM 9431 C CA . ILE D 1 97 ? 1.854 99.974 -18.434 1.00 16.48 95 ILE D CA 1
ATOM 9432 C C . ILE D 1 97 ? 2.370 98.924 -19.404 1.00 21.70 95 ILE D C 1
ATOM 9433 O O . ILE D 1 97 ? 3.563 98.588 -19.391 1.00 16.73 95 ILE D O 1
ATOM 9438 N N . LYS D 1 98 ? 1.507 98.433 -20.303 1.00 19.15 96 LYS D N 1
ATOM 9439 C CA . LYS D 1 98 ? 1.990 97.555 -21.359 1.00 17.55 96 LYS D CA 1
ATOM 9440 C C . LYS D 1 98 ? 3.037 98.262 -22.213 1.00 24.91 96 LYS D C 1
ATOM 9441 O O . LYS D 1 98 ? 4.067 97.671 -22.551 1.00 18.67 96 LYS D O 1
ATOM 9447 N N . ARG D 1 99 ? 2.782 99.522 -22.586 1.00 22.37 97 ARG D N 1
ATOM 9448 C CA . ARG D 1 99 ? 3.779 100.301 -23.309 1.00 24.84 97 ARG D CA 1
ATOM 9449 C C . ARG D 1 99 ? 5.080 100.402 -22.537 1.00 31.94 97 ARG D C 1
ATOM 9450 O O . ARG D 1 99 ? 6.150 100.492 -23.147 1.00 24.49 97 ARG D O 1
ATOM 9458 N N . ALA D 1 100 ? 5.003 100.448 -21.209 1.00 21.97 98 ALA D N 1
ATOM 9459 C CA . ALA D 1 100 ? 6.168 100.590 -20.364 1.00 23.99 98 ALA D CA 1
ATOM 9460 C C . ALA D 1 100 ? 6.803 99.249 -20.020 1.00 26.53 98 ALA D C 1
ATOM 9461 O O . ALA D 1 100 ? 7.654 99.190 -19.122 1.00 28.25 98 ALA D O 1
ATOM 9463 N N . GLY D 1 101 ? 6.436 98.183 -20.734 1.00 19.96 99 GLY D N 1
ATOM 9464 C CA . GLY D 1 101 ? 7.020 96.875 -20.523 1.00 20.75 99 GLY D CA 1
ATOM 9465 C C . GLY D 1 101 ? 6.168 95.898 -19.731 1.00 21.91 99 GLY D C 1
ATOM 9466 O O . GLY D 1 101 ? 6.582 94.745 -19.564 1.00 16.46 99 GLY D O 1
ATOM 9467 N N . GLY D 1 102 ? 4.996 96.316 -19.240 1.00 16.22 100 GLY D N 1
ATOM 9468 C CA . GLY D 1 102 ? 4.139 95.424 -18.480 1.00 16.39 100 GLY D CA 1
ATOM 9469 C C . GLY D 1 102 ? 4.567 95.255 -17.028 1.00 14.89 100 GLY D C 1
ATOM 9470 O O . GLY D 1 102 ? 5.450 95.947 -16.487 1.00 14.80 100 GLY D O 1
ATOM 9471 N N . PHE D 1 103 ? 3.903 94.317 -16.379 1.00 18.43 101 PHE D N 1
ATOM 9472 C CA . PHE D 1 103 ? 4.184 94.034 -14.983 1.00 13.67 101 PHE D CA 1
ATOM 9473 C C . PHE D 1 103 ? 5.238 92.943 -14.880 1.00 17.77 101 PHE D C 1
ATOM 9474 O O . PHE D 1 103 ? 5.376 92.102 -15.769 1.00 11.39 101 PHE D O 1
ATOM 9482 N N . THR D 1 104 ? 6.008 92.995 -13.800 1.00 16.55 102 THR D N 1
ATOM 9483 C CA . THR D 1 104 ? 6.879 91.911 -13.374 1.00 12.62 102 THR D CA 1
ATOM 9484 C C . THR D 1 104 ? 6.329 91.400 -12.056 1.00 14.12 102 THR D C 1
ATOM 9485 O O . THR D 1 104 ? 6.111 92.190 -11.131 1.00 14.72 102 THR D O 1
ATOM 9489 N N . ALA D 1 105 ? 6.081 90.093 -11.975 1.00 18.23 103 ALA D N 1
ATOM 9490 C CA . ALA D 1 105 ? 5.338 89.536 -10.848 1.00 17.00 103 ALA D CA 1
ATOM 9491 C C . ALA D 1 105 ? 5.933 88.198 -10.424 1.00 14.23 103 ALA D C 1
ATOM 9492 O O . ALA D 1 105 ? 6.550 87.490 -11.223 1.00 21.56 103 ALA D O 1
ATOM 9494 N N . GLN D 1 106 ? 5.763 87.873 -9.148 1.00 15.20 104 GLN D N 1
ATOM 9495 C CA . GLN D 1 106 ? 6.272 86.625 -8.617 1.00 15.71 104 GLN D CA 1
ATOM 9496 C C . GLN D 1 106 ? 5.425 86.155 -7.438 1.00 15.11 104 GLN D C 1
ATOM 9497 O O . GLN D 1 106 ? 4.866 86.970 -6.700 1.00 14.92 104 GLN D O 1
ATOM 9503 N N . VAL D 1 107 ? 5.349 84.829 -7.268 1.00 16.85 105 VAL D N 1
ATOM 9504 C CA . VAL D 1 107 ? 4.781 84.180 -6.084 1.00 16.93 105 VAL D CA 1
ATOM 9505 C C . VAL D 1 107 ? 5.918 83.826 -5.118 1.00 16.77 105 VAL D C 1
ATOM 9506 O O . VAL D 1 107 ? 6.852 83.104 -5.484 1.00 13.72 105 VAL D O 1
ATOM 9510 N N . HIS D 1 108 ? 5.838 84.333 -3.882 1.00 14.49 106 HIS D N 1
ATOM 9511 C CA . HIS D 1 108 ? 6.850 84.078 -2.851 1.00 16.88 106 HIS D CA 1
ATOM 9512 C C . HIS D 1 108 ? 6.706 82.678 -2.247 1.00 16.09 106 HIS D C 1
ATOM 9513 O O . HIS D 1 108 ? 7.708 81.999 -1.989 1.00 22.25 106 HIS D O 1
ATOM 9520 N N . GLN D 1 109 ? 5.471 82.254 -2.015 1.00 12.92 107 GLN D N 1
ATOM 9521 C CA . GLN D 1 109 ? 5.086 80.963 -1.449 1.00 20.52 107 GLN D CA 1
ATOM 9522 C C . GLN D 1 109 ? 3.620 80.740 -1.805 1.00 13.67 107 GLN D C 1
ATOM 9523 O O . GLN D 1 109 ? 2.881 81.683 -2.091 1.00 20.58 107 GLN D O 1
ATOM 9529 N N . ARG D 1 110 ? 3.208 79.486 -1.804 1.00 14.63 108 ARG D N 1
ATOM 9530 C CA . ARG D 1 110 ? 1.798 79.152 -1.982 1.00 14.40 108 ARG D CA 1
ATOM 9531 C C . ARG D 1 110 ? 1.499 77.952 -1.090 1.00 13.63 108 ARG D C 1
ATOM 9532 O O . ARG D 1 110 ? 1.613 76.795 -1.516 1.00 14.81 108 ARG D O 1
ATOM 9540 N N . GLN D 1 111 ? 1.153 78.251 0.161 1.00 14.60 109 GLN D N 1
ATOM 9541 C CA . GLN D 1 111 ? 0.631 77.296 1.116 1.00 15.08 109 GLN D CA 1
ATOM 9542 C C . GLN D 1 111 ? -0.466 78.018 1.891 1.00 19.29 109 GLN D C 1
ATOM 9543 O O . GLN D 1 111 ? -0.451 79.244 2.020 1.00 15.62 109 GLN D O 1
ATOM 9549 N N . MET D 1 112 ? -1.429 77.250 2.369 1.00 10.50 110 MET D N 1
ATOM 9550 C CA . MET D 1 112 ? -2.503 77.749 3.208 1.00 16.15 110 MET D CA 1
ATOM 9551 C C . MET D 1 112 ? -2.204 77.439 4.669 1.00 14.66 110 MET D C 1
ATOM 9552 O O . MET D 1 112 ? -1.596 76.418 4.999 1.00 15.10 110 MET D O 1
ATOM 9557 N N . ILE D 1 113 ? -2.660 78.329 5.538 1.00 11.50 111 ILE D N 1
ATOM 9558 C CA . ILE D 1 113 ? -2.442 78.240 6.967 1.00 12.55 111 ILE D CA 1
ATOM 9559 C C . ILE D 1 113 ? -3.777 77.991 7.661 1.00 19.68 111 ILE D C 1
ATOM 9560 O O . ILE D 1 113 ? -4.760 78.709 7.425 1.00 14.14 111 ILE D O 1
ATOM 9565 N N . GLY D 1 114 ? -3.800 76.976 8.525 1.00 18.85 112 GLY D N 1
ATOM 9566 C CA . GLY D 1 114 ? -4.891 76.779 9.450 1.00 13.97 112 GLY D CA 1
ATOM 9567 C C . GLY D 1 114 ? -4.326 76.676 10.858 1.00 14.47 112 GLY D C 1
ATOM 9568 O O . GLY D 1 114 ? -3.128 76.450 11.052 1.00 18.37 112 GLY D O 1
ATOM 9569 N N . GLN D 1 115 ? -5.204 76.842 11.847 1.00 14.45 113 GLN D N 1
ATOM 9570 C CA . GLN D 1 115 ? -4.763 76.927 13.233 1.00 15.36 113 GLN D CA 1
ATOM 9571 C C . GLN D 1 115 ? -5.690 76.158 14.165 1.00 15.78 113 GLN D C 1
ATOM 9572 O O . GLN D 1 115 ? -6.910 76.101 13.966 1.00 19.61 113 GLN D O 1
ATOM 9578 N N . VAL D 1 116 ? -5.095 75.586 15.202 1.00 17.70 114 VAL D N 1
ATOM 9579 C CA . VAL D 1 116 ? -5.821 75.077 16.359 1.00 17.86 114 VAL D CA 1
ATOM 9580 C C . VAL D 1 116 ? -5.455 75.962 17.545 1.00 19.61 114 VAL D C 1
ATOM 9581 O O . VAL D 1 116 ? -4.269 76.158 17.834 1.00 12.78 114 VAL D O 1
ATOM 9585 N N . ALA D 1 117 ? -6.472 76.522 18.207 1.00 15.71 115 ALA D N 1
ATOM 9586 C CA . ALA D 1 117 ? -6.277 77.338 19.397 1.00 15.88 115 ALA D CA 1
ATOM 9587 C C . ALA D 1 117 ? -6.518 76.463 20.614 1.00 16.32 115 ALA D C 1
ATOM 9588 O O . ALA D 1 117 ? -7.554 75.796 20.705 1.00 13.22 115 ALA D O 1
ATOM 9590 N N . LEU D 1 118 ? -5.555 76.446 21.526 1.00 14.43 116 LEU D N 1
ATOM 9591 C CA . LEU D 1 118 ? -5.651 75.690 22.765 1.00 15.94 116 LEU D CA 1
ATOM 9592 C C . LEU D 1 118 ? -5.655 76.672 23.928 1.00 17.06 116 LEU D C 1
ATOM 9593 O O . LEU D 1 118 ? -5.004 77.716 23.861 1.00 17.66 116 LEU D O 1
ATOM 9598 N N . TYR D 1 119 ? -6.413 76.365 24.978 1.00 18.54 117 TYR D N 1
ATOM 9599 C CA . TYR D 1 119 ? -6.403 77.181 26.186 1.00 19.52 117 TYR D CA 1
ATOM 9600 C C . TYR D 1 119 ? -6.306 76.267 27.398 1.00 20.17 117 TYR D C 1
ATOM 9601 O O . TYR D 1 119 ? -6.401 75.043 27.291 1.00 19.36 117 TYR D O 1
ATOM 9610 N N . GLN D 1 120 ? -6.089 76.877 28.560 1.00 25.75 118 GLN D N 1
ATOM 9611 C CA . GLN D 1 120 ? -5.894 76.129 29.801 1.00 21.89 118 GLN D CA 1
ATOM 9612 C C . GLN D 1 120 ? -4.703 75.187 29.687 1.00 23.40 118 GLN D C 1
ATOM 9613 O O . GLN D 1 120 ? -4.738 74.050 30.157 1.00 26.30 118 GLN D O 1
ATOM 9619 N N . VAL D 1 121 ? -3.634 75.659 29.055 1.00 24.46 119 VAL D N 1
ATOM 9620 C CA . VAL D 1 121 ? -2.406 74.884 28.985 1.00 22.75 119 VAL D CA 1
ATOM 9621 C C . VAL D 1 121 ? -1.550 75.341 30.164 1.00 19.40 119 VAL D C 1
ATOM 9622 O O . VAL D 1 121 ? -0.990 76.438 30.161 1.00 25.19 119 VAL D O 1
ATOM 9626 N N . ALA D 1 122 ? -1.454 74.491 31.179 1.00 22.76 120 ALA D N 1
ATOM 9627 C CA . ALA D 1 122 ? -0.766 74.873 32.409 1.00 28.07 120 ALA D CA 1
ATOM 9628 C C . ALA D 1 122 ? 0.711 75.134 32.157 1.00 26.47 120 ALA D C 1
ATOM 9629 O O . ALA D 1 122 ? 1.296 76.043 32.755 1.00 30.97 120 ALA D O 1
ATOM 9631 N N . ASN D 1 123 ? 1.335 74.339 31.281 1.00 27.63 121 ASN D N 1
ATOM 9632 C CA . ASN D 1 123 ? 2.771 74.411 31.019 1.00 27.39 121 ASN D CA 1
ATOM 9633 C C . ASN D 1 123 ? 3.012 74.666 29.532 1.00 25.02 121 ASN D C 1
ATOM 9634 O O . ASN D 1 123 ? 3.448 73.771 28.794 1.00 23.92 121 ASN D O 1
ATOM 9639 N N . PRO D 1 124 ? 2.762 75.889 29.066 1.00 24.09 122 PRO D N 1
ATOM 9640 C CA . PRO D 1 124 ? 2.894 76.161 27.622 1.00 25.62 122 PRO D CA 1
ATOM 9641 C C . PRO D 1 124 ? 4.277 75.872 27.059 1.00 29.42 122 PRO D C 1
ATOM 9642 O O . PRO D 1 124 ? 4.388 75.368 25.931 1.00 26.31 122 PRO D O 1
ATOM 9646 N N . LYS D 1 125 ? 5.344 76.189 27.791 1.00 30.23 123 LYS D N 1
ATOM 9647 C CA . LYS D 1 125 ? 6.680 75.896 27.278 1.00 27.43 123 LYS D CA 1
ATOM 9648 C C . LYS D 1 125 ? 6.850 74.402 27.033 1.00 26.16 123 LYS D C 1
ATOM 9649 O O . LYS D 1 125 ? 7.272 73.978 25.952 1.00 28.55 123 LYS D O 1
ATOM 9651 N N . LEU D 1 126 ? 6.478 73.579 28.009 1.00 26.69 124 LEU D N 1
ATOM 9652 C CA . LEU D 1 126 ? 6.587 72.144 27.801 1.00 26.31 124 LEU D CA 1
ATOM 9653 C C . LEU D 1 126 ? 5.685 71.688 26.652 1.00 26.76 124 LEU D C 1
ATOM 9654 O O . LEU D 1 126 ? 6.119 70.930 25.773 1.00 24.20 124 LEU D O 1
ATOM 9659 N N . ALA D 1 127 ? 4.421 72.138 26.634 1.00 23.36 125 ALA D N 1
ATOM 9660 C CA . ALA D 1 127 ? 3.531 71.759 25.532 1.00 22.39 125 ALA D CA 1
ATOM 9661 C C . ALA D 1 127 ? 4.117 72.175 24.179 1.00 22.64 125 ALA D C 1
ATOM 9662 O O . ALA D 1 127 ? 4.116 71.396 23.217 1.00 22.41 125 ALA D O 1
ATOM 9664 N N . GLN D 1 128 ? 4.641 73.399 24.103 1.00 29.27 126 GLN D N 1
ATOM 9665 C CA . GLN D 1 128 ? 5.265 73.900 22.882 1.00 26.30 126 GLN D CA 1
ATOM 9666 C C . GLN D 1 128 ? 6.396 72.987 22.428 1.00 29.27 126 GLN D C 1
ATOM 9667 O O . GLN D 1 128 ? 6.548 72.719 21.230 1.00 27.53 126 GLN D O 1
ATOM 9673 N N . GLU D 1 129 ? 7.203 72.497 23.375 1.00 26.20 127 GLU D N 1
ATOM 9674 C CA . GLU D 1 129 ? 8.316 71.630 23.012 1.00 29.63 127 GLU D CA 1
ATOM 9675 C C . GLU D 1 129 ? 7.835 70.238 22.640 1.00 27.08 127 GLU D C 1
ATOM 9676 O O . GLU D 1 129 ? 8.350 69.632 21.696 1.00 26.58 127 GLU D O 1
ATOM 9682 N N . LYS D 1 130 ? 6.857 69.704 23.373 1.00 27.12 128 LYS D N 1
ATOM 9683 C CA . LYS D 1 130 ? 6.334 68.386 23.030 1.00 22.06 128 LYS D CA 1
ATOM 9684 C C . LYS D 1 130 ? 5.703 68.383 21.637 1.00 28.05 128 LYS D C 1
ATOM 9685 O O . LYS D 1 130 ? 5.925 67.456 20.845 1.00 27.55 128 LYS D O 1
ATOM 9687 N N . ILE D 1 131 ? 4.889 69.399 21.324 1.00 28.14 129 ILE D N 1
ATOM 9688 C CA . ILE D 1 131 ? 4.220 69.432 20.023 1.00 26.35 129 ILE D CA 1
ATOM 9689 C C . ILE D 1 131 ? 5.243 69.553 18.895 1.00 24.98 129 ILE D C 1
ATOM 9690 O O . ILE D 1 131 ? 5.165 68.838 17.888 1.00 27.39 129 ILE D O 1
ATOM 9695 N N . ALA D 1 132 ? 6.219 70.457 19.044 1.00 24.39 130 ALA D N 1
ATOM 9696 C CA . ALA D 1 132 ? 7.236 70.630 18.004 1.00 24.64 130 ALA D CA 1
ATOM 9697 C C . ALA D 1 132 ? 8.037 69.356 17.796 1.00 29.83 130 ALA D C 1
ATOM 9698 O O . ALA D 1 132 ? 8.423 69.032 16.668 1.00 31.53 130 ALA D O 1
ATOM 9700 N N . SER D 1 133 ? 8.323 68.633 18.874 1.00 30.85 131 SER D N 1
ATOM 9701 C CA . SER D 1 133 ? 9.075 67.398 18.733 1.00 26.13 131 SER D CA 1
ATOM 9702 C C . SER D 1 133 ? 8.300 66.327 17.977 1.00 30.73 131 SER D C 1
ATOM 9703 O O . SER D 1 133 ? 8.915 65.376 17.482 1.00 30.09 131 SER D O 1
ATOM 9706 N N . LYS D 1 134 ? 6.969 66.444 17.889 1.00 26.56 132 LYS D N 1
ATOM 9707 C CA . LYS D 1 134 ? 6.135 65.480 17.180 1.00 24.61 132 LYS D CA 1
ATOM 9708 C C . LYS D 1 134 ? 5.664 66.013 15.831 1.00 21.93 132 LYS D C 1
ATOM 9709 O O . LYS D 1 134 ? 4.657 65.532 15.296 1.00 22.92 132 LYS D O 1
ATOM 9715 N N . LYS D 1 135 ? 6.360 67.010 15.287 1.00 20.88 133 LYS D N 1
ATOM 9716 C CA . LYS D 1 135 ? 5.937 67.654 14.047 1.00 21.25 133 LYS D CA 1
ATOM 9717 C C . LYS D 1 135 ? 5.614 66.633 12.961 1.00 27.51 133 LYS D C 1
ATOM 9718 O O . LYS D 1 135 ? 4.503 66.609 12.420 1.00 25.44 133 LYS D O 1
ATOM 9724 N N . ALA D 1 136 ? 6.581 65.771 12.636 1.00 23.97 134 ALA D N 1
ATOM 9725 C CA . ALA D 1 136 ? 6.381 64.801 11.567 1.00 25.38 134 ALA D CA 1
ATOM 9726 C C . ALA D 1 136 ? 5.168 63.930 11.845 1.00 24.58 134 ALA D C 1
ATOM 9727 O O . ALA D 1 136 ? 4.319 63.732 10.968 1.00 24.99 134 ALA D O 1
ATOM 9729 N N . GLU D 1 137 ? 5.064 63.407 13.074 1.00 26.01 135 GLU D N 1
ATOM 9730 C CA . GLU D 1 137 ? 3.953 62.524 13.414 1.00 26.44 135 GLU D CA 1
ATOM 9731 C C . GLU D 1 137 ? 2.610 63.234 13.292 1.00 24.35 135 GLU D C 1
ATOM 9732 O O . GLU D 1 137 ? 1.605 62.601 12.931 1.00 24.59 135 GLU D O 1
ATOM 9738 N N . LEU D 1 138 ? 2.567 64.537 13.588 1.00 22.27 136 LEU D N 1
ATOM 9739 C CA . LEU D 1 138 ? 1.310 65.280 13.490 1.00 21.71 136 LEU D CA 1
ATOM 9740 C C . LEU D 1 138 ? 0.966 65.605 12.039 1.00 19.50 136 LEU D C 1
ATOM 9741 O O . LEU D 1 138 ? -0.200 65.521 11.631 1.00 16.56 136 LEU D O 1
ATOM 9746 N N . LEU D 1 139 ? 1.966 65.951 11.240 1.00 17.31 137 LEU D N 1
ATOM 9747 C CA . LEU D 1 139 ? 1.698 66.212 9.830 1.00 22.45 137 LEU D CA 1
ATOM 9748 C C . LEU D 1 139 ? 1.201 64.954 9.134 1.00 21.45 137 LEU D C 1
ATOM 9749 O O . LEU D 1 139 ? 0.374 65.037 8.220 1.00 20.48 137 LEU D O 1
ATOM 9754 N N . GLU D 1 140 ? 1.692 63.786 9.552 1.00 20.66 138 GLU D N 1
ATOM 9755 C CA . GLU D 1 140 ? 1.215 62.530 8.981 1.00 22.74 138 GLU D CA 1
ATOM 9756 C C . GLU D 1 140 ? -0.238 62.270 9.378 1.00 21.29 138 GLU D C 1
ATOM 9757 O O . GLU D 1 140 ? -1.029 61.762 8.575 1.00 18.94 138 GLU D O 1
ATOM 9763 N N . LEU D 1 141 ? -0.608 62.635 10.609 1.00 21.53 139 LEU D N 1
ATOM 9764 C CA . LEU D 1 141 ? -1.996 62.510 11.052 1.00 17.91 139 LEU D CA 1
ATOM 9765 C C . LEU D 1 141 ? -2.907 63.409 10.228 1.00 22.47 139 LEU D C 1
ATOM 9766 O O . LEU D 1 141 ? -3.960 62.978 9.737 1.00 19.33 139 LEU D O 1
ATOM 9771 N N . ALA D 1 142 ? -2.494 64.664 10.038 1.00 20.00 140 ALA D N 1
ATOM 9772 C CA . ALA D 1 142 ? -3.255 65.575 9.197 1.00 15.40 140 ALA D CA 1
ATOM 9773 C C . ALA D 1 142 ? -3.384 65.028 7.777 1.00 13.98 140 ALA D C 1
ATOM 9774 O O . ALA D 1 142 ? -4.461 65.068 7.177 1.00 19.64 140 ALA D O 1
ATOM 9776 N N . ASN D 1 143 ? -2.301 64.496 7.229 1.00 20.32 141 ASN D N 1
ATOM 9777 C CA . ASN D 1 143 ? -2.357 64.003 5.858 1.00 18.84 141 ASN D CA 1
ATOM 9778 C C . ASN D 1 143 ? -3.258 62.771 5.742 1.00 21.82 141 ASN D C 1
ATOM 9779 O O . ASN D 1 143 ? -3.965 62.609 4.742 1.00 19.27 141 ASN D O 1
ATOM 9784 N N . GLN D 1 144 ? -3.271 61.898 6.752 1.00 20.33 142 GLN D N 1
ATOM 9785 C CA . GLN D 1 144 ? -4.190 60.758 6.691 1.00 22.07 142 GLN D CA 1
ATOM 9786 C C . GLN D 1 144 ? -5.653 61.169 6.787 1.00 21.07 142 GLN D C 1
ATOM 9787 O O . GLN D 1 144 ? -6.524 60.424 6.320 1.00 22.94 142 GLN D O 1
ATOM 9793 N N . ALA D 1 145 ? -5.943 62.334 7.374 1.00 18.66 143 ALA D N 1
ATOM 9794 C CA . ALA D 1 145 ? -7.319 62.812 7.472 1.00 20.02 143 ALA D CA 1
ATOM 9795 C C . ALA D 1 145 ? -7.864 63.311 6.140 1.00 21.71 143 ALA D C 1
ATOM 9796 O O . ALA D 1 145 ? -9.086 63.378 5.978 1.00 25.30 143 ALA D O 1
ATOM 9798 N N . TYR D 1 146 ? -7.000 63.661 5.185 1.00 21.80 144 TYR D N 1
ATOM 9799 C CA . TYR D 1 146 ? -7.435 64.168 3.880 1.00 22.29 144 TYR D CA 1
ATOM 9800 C C . TYR D 1 146 ? -6.520 63.565 2.825 1.00 19.92 144 TYR D C 1
ATOM 9801 O O . TYR D 1 146 ? -5.718 64.260 2.191 1.00 19.43 144 TYR D O 1
ATOM 9810 N N . PRO D 1 147 ? -6.607 62.250 2.625 1.00 18.61 145 PRO D N 1
ATOM 9811 C CA . PRO D 1 147 ? -5.605 61.570 1.793 1.00 21.95 145 PRO D CA 1
ATOM 9812 C C . PRO D 1 147 ? -5.692 61.907 0.321 1.00 20.80 145 PRO D C 1
ATOM 9813 O O . PRO D 1 147 ? -4.719 61.655 -0.394 1.00 22.60 145 PRO D O 1
ATOM 9817 N N . SER D 1 148 ? -6.796 62.485 -0.157 1.00 19.21 146 SER D N 1
ATOM 9818 C CA . SER D 1 148 ? -6.907 62.759 -1.589 1.00 23.95 146 SER D CA 1
ATOM 9819 C C . SER D 1 148 ? -5.866 63.775 -2.044 1.00 25.41 146 SER D C 1
ATOM 9820 O O . SER D 1 148 ? -5.363 63.685 -3.171 1.00 22.61 146 SER D O 1
ATOM 9823 N N . ILE D 1 149 ? -5.540 64.761 -1.197 1.00 22.09 147 ILE D N 1
ATOM 9824 C CA . ILE D 1 149 ? -4.542 65.755 -1.587 1.00 16.82 147 ILE D CA 1
ATOM 9825 C C . ILE D 1 149 ? -3.163 65.109 -1.631 1.00 24.41 147 ILE D C 1
ATOM 9826 O O . ILE D 1 149 ? -2.317 65.465 -2.463 1.00 18.49 147 ILE D O 1
ATOM 9831 N N . VAL D 1 150 ? -2.929 64.135 -0.752 1.00 24.49 148 VAL D N 1
ATOM 9832 C CA . VAL D 1 150 ? -1.647 63.451 -0.691 1.00 22.60 148 VAL D CA 1
ATOM 9833 C C . VAL D 1 150 ? -1.407 62.651 -1.963 1.00 25.28 148 VAL D C 1
ATOM 9834 O O . VAL D 1 150 ? -0.311 62.685 -2.528 1.00 25.91 148 VAL D O 1
ATOM 9838 N N . LYS D 1 151 ? -2.441 61.973 -2.469 1.00 28.30 149 LYS D N 1
ATOM 9839 C CA . LYS D 1 151 ? -2.307 61.247 -3.727 1.00 30.14 149 LYS D CA 1
ATOM 9840 C C . LYS D 1 151 ? -1.874 62.162 -4.864 1.00 27.82 149 LYS D C 1
ATOM 9841 O O . LYS D 1 151 ? -1.252 61.700 -5.826 1.00 36.42 149 LYS D O 1
ATOM 9847 N N . ARG D 1 152 ? -2.229 63.438 -4.801 1.00 26.88 150 ARG D N 1
ATOM 9848 C CA . ARG D 1 152 ? -1.905 64.381 -5.860 1.00 25.22 150 ARG D CA 1
ATOM 9849 C C . ARG D 1 152 ? -0.596 65.130 -5.625 1.00 27.42 150 ARG D C 1
ATOM 9850 O O . ARG D 1 152 ? -0.230 65.980 -6.444 1.00 28.24 150 ARG D O 1
ATOM 9858 N N . GLY D 1 153 ? 0.104 64.861 -4.527 1.00 23.69 151 GLY D N 1
ATOM 9859 C CA . GLY D 1 153 ? 1.407 65.449 -4.297 1.00 27.23 151 GLY D CA 1
ATOM 9860 C C . GLY D 1 153 ? 1.459 66.604 -3.320 1.00 26.66 151 GLY D C 1
ATOM 9861 O O . GLY D 1 153 ? 2.553 67.115 -3.057 1.00 26.51 151 GLY D O 1
ATOM 9862 N N . GLY D 1 154 ? 0.324 67.048 -2.791 1.00 28.21 152 GLY D N 1
ATOM 9863 C CA . GLY D 1 154 ? 0.287 68.116 -1.814 1.00 20.49 152 GLY D CA 1
ATOM 9864 C C . GLY D 1 154 ? 0.128 67.570 -0.412 1.00 15.68 152 GLY D C 1
ATOM 9865 O O . GLY D 1 154 ? 0.405 66.398 -0.136 1.00 16.84 152 GLY D O 1
ATOM 9866 N N . GLY D 1 155 ? -0.348 68.424 0.483 1.00 15.90 153 GLY D N 1
ATOM 9867 C CA . GLY D 1 155 ? -0.617 68.017 1.844 1.00 15.78 153 GLY D CA 1
ATOM 9868 C C . GLY D 1 155 ? 0.067 68.932 2.828 1.00 17.71 153 GLY D C 1
ATOM 9869 O O . GLY D 1 155 ? 0.658 69.947 2.473 1.00 10.94 153 GLY D O 1
ATOM 9870 N N . ALA D 1 156 ? -0.041 68.571 4.099 1.00 17.73 154 ALA D N 1
ATOM 9871 C CA . ALA D 1 156 ? 0.536 69.405 5.149 1.00 18.95 154 ALA D CA 1
ATOM 9872 C C . ALA D 1 156 ? 2.061 69.322 5.121 1.00 17.42 154 ALA D C 1
ATOM 9873 O O . ALA D 1 156 ? 2.631 68.228 5.099 1.00 20.02 154 ALA D O 1
ATOM 9875 N N . ARG D 1 157 ? 2.716 70.488 5.080 1.00 18.49 155 ARG D N 1
ATOM 9876 C CA . ARG D 1 157 ? 4.162 70.607 4.916 1.00 18.87 155 ARG D CA 1
ATOM 9877 C C . ARG D 1 157 ? 4.880 71.123 6.147 1.00 21.85 155 ARG D C 1
ATOM 9878 O O . ARG D 1 157 ? 6.075 70.855 6.302 1.00 17.05 155 ARG D O 1
ATOM 9886 N N . ASP D 1 158 ? 4.204 71.887 7.007 1.00 16.84 156 ASP D N 1
ATOM 9887 C CA . ASP D 1 158 ? 4.904 72.480 8.133 1.00 18.65 156 ASP D CA 1
ATOM 9888 C C . ASP D 1 158 ? 3.931 72.679 9.282 1.00 23.60 156 ASP D C 1
ATOM 9889 O O . ASP D 1 158 ? 2.708 72.581 9.119 1.00 15.71 156 ASP D O 1
ATOM 9894 N N . LEU D 1 159 ? 4.503 72.917 10.462 1.00 23.05 157 LEU D N 1
ATOM 9895 C CA . LEU D 1 159 ? 3.729 73.087 11.683 1.00 23.00 157 LEU D CA 1
ATOM 9896 C C . LEU D 1 159 ? 4.571 73.878 12.665 1.00 23.73 157 LEU D C 1
ATOM 9897 O O . LEU D 1 159 ? 5.747 73.571 12.843 1.00 23.90 157 LEU D O 1
ATOM 9902 N N . HIS D 1 160 ? 3.981 74.890 13.295 1.00 26.87 158 HIS D N 1
ATOM 9903 C CA A HIS D 1 160 ? 4.623 75.713 14.316 0.55 25.90 158 HIS D CA 1
ATOM 9904 C CA B HIS D 1 160 ? 4.662 75.491 14.421 0.45 25.86 158 HIS D CA 1
ATOM 9905 C C . HIS D 1 160 ? 3.651 75.914 15.474 1.00 24.12 158 HIS D C 1
ATOM 9906 O O . HIS D 1 160 ? 2.439 75.993 15.246 1.00 20.91 158 HIS D O 1
ATOM 9919 N N . VAL D 1 161 ? 4.185 76.066 16.686 1.00 23.88 159 VAL D N 1
ATOM 9920 C CA . VAL D 1 161 ? 3.412 76.311 17.895 1.00 21.08 159 VAL D CA 1
ATOM 9921 C C . VAL D 1 161 ? 3.884 77.632 18.481 1.00 27.73 159 VAL D C 1
ATOM 9922 O O . VAL D 1 161 ? 5.094 77.851 18.629 1.00 28.82 159 VAL D O 1
ATOM 9926 N N . GLU D 1 162 ? 2.929 78.494 18.829 1.00 20.30 160 GLU D N 1
ATOM 9927 C CA . GLU D 1 162 ? 3.181 79.834 19.348 1.00 23.86 160 GLU D CA 1
ATOM 9928 C C . GLU D 1 162 ? 2.367 80.069 20.613 1.00 23.02 160 GLU D C 1
ATOM 9929 O O . GLU D 1 162 ? 1.195 79.689 20.687 1.00 17.46 160 GLU D O 1
ATOM 9935 N N . GLN D 1 163 ? 2.979 80.712 21.599 1.00 21.76 161 GLN D N 1
ATOM 9936 C CA . GLN D 1 163 ? 2.238 81.253 22.730 1.00 20.30 161 GLN D CA 1
ATOM 9937 C C . GLN D 1 163 ? 1.767 82.650 22.361 1.00 23.95 161 GLN D C 1
ATOM 9938 O O . GLN D 1 163 ? 2.567 83.492 21.956 1.00 26.94 161 GLN D O 1
ATOM 9944 N N . ILE D 1 164 ? 0.476 82.894 22.501 1.00 21.97 162 ILE D N 1
ATOM 9945 C CA . ILE D 1 164 ? -0.103 84.206 22.273 1.00 28.24 162 ILE D CA 1
ATOM 9946 C C . ILE D 1 164 ? -0.664 84.647 23.615 1.00 30.39 162 ILE D C 1
ATOM 9947 O O . ILE D 1 164 ? -1.718 84.174 24.047 1.00 32.76 162 ILE D O 1
ATOM 9952 N N . LYS D 1 165 ? 0.083 85.492 24.308 1.00 36.59 163 LYS D N 1
ATOM 9953 C CA . LYS D 1 165 ? -0.321 85.971 25.616 1.00 41.95 163 LYS D CA 1
ATOM 9954 C C . LYS D 1 165 ? -1.462 86.973 25.470 1.00 44.14 163 LYS D C 1
ATOM 9955 O O . LYS D 1 165 ? -1.666 87.566 24.405 1.00 49.10 163 LYS D O 1
ATOM 9961 N N . GLY D 1 166 ? -2.234 87.128 26.539 1.00 42.15 164 GLY D N 1
ATOM 9962 C CA . GLY D 1 166 ? -3.363 88.042 26.529 1.00 45.62 164 GLY D CA 1
ATOM 9963 C C . GLY D 1 166 ? -4.380 87.653 27.594 1.00 32.85 164 GLY D C 1
ATOM 9964 O O . GLY D 1 166 ? -4.020 87.154 28.661 1.00 37.26 164 GLY D O 1
ATOM 9965 N N . GLU D 1 167 ? -5.652 87.867 27.269 1.00 33.26 165 GLU D N 1
ATOM 9966 C CA . GLU D 1 167 ? -6.732 87.675 28.231 1.00 29.35 165 GLU D CA 1
ATOM 9967 C C . GLU D 1 167 ? -7.754 86.719 27.640 1.00 36.56 165 GLU D C 1
ATOM 9968 O O . GLU D 1 167 ? -8.770 87.152 27.076 1.00 40.67 165 GLU D O 1
ATOM 9974 N N . PRO D 1 168 ? -7.546 85.402 27.789 1.00 27.28 166 PRO D N 1
ATOM 9975 C CA . PRO D 1 168 ? -6.397 84.747 28.423 1.00 30.36 166 PRO D CA 1
ATOM 9976 C C . PRO D 1 168 ? -5.258 84.417 27.452 1.00 28.24 166 PRO D C 1
ATOM 9977 O O . PRO D 1 168 ? -5.327 84.812 26.293 1.00 26.83 166 PRO D O 1
ATOM 9981 N N . ASP D 1 169 ? -4.258 83.667 27.918 1.00 28.03 167 ASP D N 1
ATOM 9982 C CA . ASP D 1 169 ? -3.224 83.159 27.027 1.00 29.09 167 ASP D CA 1
ATOM 9983 C C . ASP D 1 169 ? -3.764 82.009 26.187 1.00 27.24 167 ASP D C 1
ATOM 9984 O O . ASP D 1 169 ? -4.539 81.178 26.664 1.00 26.62 167 ASP D O 1
ATOM 9989 N N . PHE D 1 170 ? -3.313 81.938 24.946 1.00 24.18 168 PHE D N 1
ATOM 9990 C CA . PHE D 1 170 ? -3.640 80.838 24.059 1.00 22.33 168 PHE D CA 1
ATOM 9991 C C . PHE D 1 170 ? -2.349 80.175 23.593 1.00 20.06 168 PHE D C 1
ATOM 9992 O O . PHE D 1 170 ? -1.332 80.849 23.379 1.00 21.09 168 PHE D O 1
ATOM 10000 N N . LEU D 1 171 ? -2.391 78.857 23.419 1.00 18.12 169 LEU D N 1
ATOM 10001 C CA . LEU D 1 171 ? -1.329 78.134 22.722 1.00 21.33 169 LEU D CA 1
ATOM 10002 C C . LEU D 1 171 ? -1.860 77.760 21.346 1.00 17.83 169 LEU D C 1
ATOM 10003 O O . LEU D 1 171 ? -2.854 77.033 21.243 1.00 15.38 169 LEU D O 1
ATOM 10008 N N . VAL D 1 172 ? -1.212 78.264 20.296 1.00 13.12 170 VAL D N 1
ATOM 10009 C CA . VAL D 1 172 ? -1.733 78.173 18.938 1.00 15.16 170 VAL D CA 1
ATOM 10010 C C . VAL D 1 172 ? -0.830 77.272 18.103 1.00 16.83 170 VAL D C 1
ATOM 10011 O O . VAL D 1 172 ? 0.383 77.498 18.017 1.00 14.35 170 VAL D O 1
ATOM 10015 N N . VAL D 1 173 ? -1.426 76.254 17.499 1.00 13.85 171 VAL D N 1
ATOM 10016 C CA . VAL D 1 173 ? -0.746 75.371 16.552 1.00 16.78 171 VAL D CA 1
ATOM 10017 C C . VAL D 1 173 ? -1.170 75.756 15.135 1.00 17.07 171 VAL D C 1
ATOM 10018 O O . VAL D 1 173 ? -2.368 75.751 14.805 1.00 17.10 171 VAL D O 1
ATOM 10022 N N . TYR D 1 174 ? -0.200 76.105 14.303 1.00 17.23 172 TYR D N 1
ATOM 10023 C CA . TYR D 1 174 ? -0.430 76.443 12.907 1.00 16.40 172 TYR D CA 1
ATOM 10024 C C . TYR D 1 174 ? 0.086 75.317 12.017 1.00 18.29 172 TYR D C 1
ATOM 10025 O O . TYR D 1 174 ? 1.172 74.777 12.253 1.00 19.31 172 TYR D O 1
ATOM 10034 N N . ILE D 1 175 ? -0.680 74.972 10.985 1.00 17.26 173 ILE D N 1
ATOM 10035 C CA . ILE D 1 175 ? -0.230 74.032 9.970 1.00 14.64 173 ILE D CA 1
ATOM 10036 C C . ILE D 1 175 ? -0.192 74.745 8.627 1.00 17.91 173 ILE D C 1
ATOM 10037 O O . ILE D 1 175 ? -1.032 75.600 8.330 1.00 16.90 173 ILE D O 1
ATOM 10042 N N . HIS D 1 176 ? 0.795 74.385 7.819 1.00 16.96 174 HIS D N 1
ATOM 10043 C CA . HIS D 1 176 ? 1.008 74.972 6.508 1.00 15.77 174 HIS D CA 1
ATOM 10044 C C . HIS D 1 176 ? 0.818 73.867 5.492 1.00 15.24 174 HIS D C 1
ATOM 10045 O O . HIS D 1 176 ? 1.481 72.831 5.580 1.00 15.48 174 HIS D O 1
ATOM 10052 N N . VAL D 1 177 ? -0.104 74.078 4.552 1.00 16.30 175 VAL D N 1
ATOM 10053 C CA . VAL D 1 177 ? -0.591 73.011 3.692 1.00 15.27 175 VAL D CA 1
ATOM 10054 C C . VAL D 1 177 ? -0.484 73.452 2.244 1.00 16.17 175 VAL D C 1
ATOM 10055 O O . VAL D 1 177 ? -0.931 74.548 1.888 1.00 15.23 175 VAL D O 1
ATOM 10059 N N . ASP D 1 178 ? 0.107 72.596 1.420 1.00 16.60 176 ASP D N 1
ATOM 10060 C CA . ASP D 1 178 ? 0.105 72.743 -0.031 1.00 17.69 176 ASP D CA 1
ATOM 10061 C C . ASP D 1 178 ? -1.229 72.215 -0.557 1.00 17.71 176 ASP D C 1
ATOM 10062 O O . ASP D 1 178 ? -1.450 70.999 -0.589 1.00 18.75 176 ASP D O 1
ATOM 10067 N N . THR D 1 179 ? -2.119 73.118 -0.982 1.00 13.57 177 THR D N 1
ATOM 10068 C CA . THR D 1 179 ? -3.442 72.729 -1.464 1.00 15.04 177 THR D CA 1
ATOM 10069 C C . THR D 1 179 ? -3.493 72.628 -2.979 1.00 18.68 177 THR D C 1
ATOM 10070 O O . THR D 1 179 ? -4.573 72.410 -3.543 1.00 17.29 177 THR D O 1
ATOM 10074 N N . GLN D 1 180 ? -2.357 72.817 -3.643 1.00 17.00 178 GLN D N 1
ATOM 10075 C CA . GLN D 1 180 ? -2.240 72.688 -5.095 1.00 19.25 178 GLN D CA 1
ATOM 10076 C C . GLN D 1 180 ? -3.190 73.698 -5.736 1.00 16.95 178 GLN D C 1
ATOM 10077 O O . GLN D 1 180 ? -3.149 74.885 -5.376 1.00 20.15 178 GLN D O 1
ATOM 10083 N N . GLU D 1 181 ? -4.053 73.296 -6.662 1.00 15.66 179 GLU D N 1
ATOM 10084 C CA . GLU D 1 181 ? -4.856 74.256 -7.411 1.00 20.34 179 GLU D CA 1
ATOM 10085 C C . GLU D 1 181 ? -6.158 74.629 -6.696 1.00 19.86 179 GLU D C 1
ATOM 10086 O O . GLU D 1 181 ? -6.913 75.467 -7.204 1.00 21.80 179 GLU D O 1
ATOM 10092 N N . ALA D 1 182 ? -6.442 74.028 -5.546 1.00 19.72 180 ALA D N 1
ATOM 10093 C CA . ALA D 1 182 ? -7.678 74.265 -4.804 1.00 26.11 180 ALA D CA 1
ATOM 10094 C C . ALA D 1 182 ? -7.410 75.226 -3.654 1.00 20.31 180 ALA D C 1
ATOM 10095 O O . ALA D 1 182 ? -6.261 75.440 -3.264 1.00 22.72 180 ALA D O 1
ATOM 10097 N N . MET D 1 183 ? -8.475 75.856 -3.134 1.00 26.63 181 MET D N 1
ATOM 10098 C CA . MET D 1 183 ? -8.253 76.708 -1.957 1.00 27.48 181 MET D CA 1
ATOM 10099 C C . MET D 1 183 ? -8.151 75.910 -0.656 1.00 27.87 181 MET D C 1
ATOM 10100 O O . MET D 1 183 ? -7.414 76.311 0.254 1.00 31.88 181 MET D O 1
ATOM 10105 N N . GLY D 1 184 ? -8.886 74.813 -0.514 1.00 23.85 182 GLY D N 1
ATOM 10106 C CA . GLY D 1 184 ? -8.599 73.951 0.622 1.00 28.94 182 GLY D CA 1
ATOM 10107 C C . GLY D 1 184 ? -9.217 74.329 1.955 1.00 22.12 182 GLY D C 1
ATOM 10108 O O . GLY D 1 184 ? -8.671 73.961 3.003 1.00 21.68 182 GLY D O 1
ATOM 10109 N N . ALA D 1 185 ? -10.321 75.076 1.961 1.00 25.56 183 ALA D N 1
ATOM 10110 C CA . ALA D 1 185 ? -11.007 75.344 3.221 1.00 26.56 183 ALA D CA 1
ATOM 10111 C C . ALA D 1 185 ? -11.444 74.039 3.890 1.00 22.81 183 ALA D C 1
ATOM 10112 O O . ALA D 1 185 ? -11.160 73.802 5.071 1.00 21.22 183 ALA D O 1
ATOM 10114 N N . ASN D 1 186 ? -12.115 73.166 3.142 1.00 19.66 184 ASN D N 1
ATOM 10115 C CA . ASN D 1 186 ? -12.528 71.886 3.708 1.00 21.33 184 ASN D CA 1
ATOM 10116 C C . ASN D 1 186 ? -11.322 71.001 4.012 1.00 21.64 184 ASN D C 1
ATOM 10117 O O . ASN D 1 186 ? -11.275 70.338 5.054 1.00 23.31 184 ASN D O 1
ATOM 10122 N N . MET D 1 187 ? -10.319 70.998 3.127 1.00 22.06 185 MET D N 1
ATOM 10123 C CA . MET D 1 187 ? -9.105 70.227 3.382 1.00 17.85 185 MET D CA 1
ATOM 10124 C C . MET D 1 187 ? -8.483 70.607 4.727 1.00 19.64 185 MET D C 1
ATOM 10125 O O . MET D 1 187 ? -8.230 69.745 5.581 1.00 17.02 185 MET D O 1
ATOM 10130 N N . LEU D 1 188 ? -8.224 71.899 4.928 1.00 15.97 186 LEU D N 1
ATOM 10131 C CA . LEU D 1 188 ? -7.608 72.351 6.176 1.00 21.21 186 LEU D CA 1
ATOM 10132 C C . LEU D 1 188 ? -8.508 72.091 7.386 1.00 18.48 186 LEU D C 1
ATOM 10133 O O . LEU D 1 188 ? -8.036 71.604 8.421 1.00 13.96 186 LEU D O 1
ATOM 10138 N N . ASN D 1 189 ? -9.809 72.396 7.272 1.00 15.65 187 ASN D N 1
ATOM 10139 C CA . ASN D 1 189 ? -10.710 72.193 8.402 1.00 21.25 187 ASN D CA 1
ATOM 10140 C C . ASN D 1 189 ? -10.774 70.724 8.796 1.00 17.29 187 ASN D C 1
ATOM 10141 O O . ASN D 1 189 ? -10.852 70.390 9.986 1.00 15.68 187 ASN D O 1
ATOM 10146 N N . THR D 1 190 ? -10.728 69.834 7.812 1.00 16.71 188 THR D N 1
ATOM 10147 C CA . THR D 1 190 ? -10.709 68.406 8.103 1.00 17.44 188 THR D CA 1
ATOM 10148 C C . THR D 1 190 ? -9.401 67.993 8.776 1.00 18.18 188 THR D C 1
ATOM 10149 O O . THR D 1 190 ? -9.410 67.217 9.736 1.00 19.43 188 THR D O 1
ATOM 10153 N N . MET D 1 191 ? -8.266 68.487 8.283 1.00 14.65 189 MET D N 1
ATOM 10154 C CA . MET D 1 191 ? -6.990 68.191 8.942 1.00 19.07 189 MET D CA 1
ATOM 10155 C C . MET D 1 191 ? -6.956 68.703 10.383 1.00 17.21 189 MET D C 1
ATOM 10156 O O . MET D 1 191 ? -6.475 68.014 11.288 1.00 14.97 189 MET D O 1
ATOM 10161 N N . LEU D 1 192 ? -7.437 69.926 10.609 1.00 18.77 190 LEU D N 1
ATOM 10162 C CA . LEU D 1 192 ? -7.390 70.508 11.946 1.00 16.84 190 LEU D CA 1
ATOM 10163 C C . LEU D 1 192 ? -8.321 69.779 12.911 1.00 20.88 190 LEU D C 1
ATOM 10164 O O . LEU D 1 192 ? -7.981 69.588 14.086 1.00 22.64 190 LEU D O 1
ATOM 10169 N N . GLU D 1 193 ? -9.512 69.388 12.444 1.00 17.84 191 GLU D N 1
ATOM 10170 C CA . GLU D 1 193 ? -10.404 68.601 13.290 1.00 17.58 191 GLU D CA 1
ATOM 10171 C C . GLU D 1 193 ? -9.741 67.306 13.753 1.00 20.19 191 GLU D C 1
ATOM 10172 O O . GLU D 1 193 ? -9.922 66.878 14.899 1.00 24.17 191 GLU D O 1
ATOM 10178 N N . ALA D 1 194 ? -8.983 66.656 12.871 1.00 21.41 192 ALA D N 1
ATOM 10179 C CA . ALA D 1 194 ? -8.305 65.420 13.242 1.00 20.10 192 ALA D CA 1
ATOM 10180 C C . ALA D 1 194 ? -7.208 65.657 14.267 1.00 20.32 192 ALA D C 1
ATOM 10181 O O . ALA D 1 194 ? -6.937 64.774 15.091 1.00 19.29 192 ALA D O 1
ATOM 10183 N N . LEU D 1 195 ? -6.549 66.819 14.213 1.00 14.17 193 LEU D N 1
ATOM 10184 C CA . LEU D 1 195 ? -5.439 67.129 15.113 1.00 19.30 193 LEU D CA 1
ATOM 10185 C C . LEU D 1 195 ? -5.879 67.549 16.506 1.00 20.50 193 LEU D C 1
ATOM 10186 O O . LEU D 1 195 ? -5.099 67.400 17.452 1.00 19.32 193 LEU D O 1
ATOM 10191 N N . LYS D 1 196 ? -7.095 68.074 16.652 1.00 16.64 194 LYS D N 1
ATOM 10192 C CA . LYS D 1 196 ? -7.534 68.609 17.938 1.00 20.21 194 LYS D CA 1
ATOM 10193 C C . LYS D 1 196 ? -7.330 67.646 19.100 1.00 23.50 194 LYS D C 1
ATOM 10194 O O . LYS D 1 196 ? -6.746 68.053 20.116 1.00 22.97 194 LYS D O 1
ATOM 10200 N N . PRO D 1 197 ? -7.811 66.403 19.043 1.00 27.90 195 PRO D N 1
ATOM 10201 C CA . PRO D 1 197 ? -7.649 65.502 20.201 1.00 29.93 195 PRO D CA 1
ATOM 10202 C C . PRO D 1 197 ? -6.207 65.273 20.600 1.00 24.60 195 PRO D C 1
ATOM 10203 O O . PRO D 1 197 ? -5.882 65.323 21.793 1.00 31.95 195 PRO D O 1
ATOM 10207 N N . VAL D 1 198 ? -5.327 64.981 19.643 1.00 24.29 196 VAL D N 1
ATOM 10208 C CA . VAL D 1 198 ? -3.957 64.648 20.013 1.00 23.83 196 VAL D CA 1
ATOM 10209 C C . VAL D 1 198 ? -3.219 65.882 20.513 1.00 20.90 196 VAL D C 1
ATOM 10210 O O . VAL D 1 198 ? -2.408 65.792 21.438 1.00 23.65 196 VAL D O 1
ATOM 10214 N N . LEU D 1 199 ? -3.492 67.053 19.930 1.00 18.87 197 LEU D N 1
ATOM 10215 C CA . LEU D 1 199 ? -2.885 68.284 20.437 1.00 19.25 197 LEU D CA 1
ATOM 10216 C C . LEU D 1 199 ? -3.350 68.590 21.864 1.00 22.56 197 LEU D C 1
ATOM 10217 O O . LEU D 1 199 ? -2.574 69.094 22.687 1.00 19.59 197 LEU D O 1
ATOM 10222 N N . GLU D 1 200 ? -4.612 68.286 22.175 1.00 22.16 198 GLU D N 1
ATOM 10223 C CA . GLU D 1 200 ? -5.088 68.426 23.551 1.00 25.32 198 GLU D CA 1
ATOM 10224 C C . GLU D 1 200 ? -4.312 67.517 24.496 1.00 23.46 198 GLU D C 1
ATOM 10225 O O . GLU D 1 200 ? -3.988 67.912 25.621 1.00 21.49 198 GLU D O 1
ATOM 10231 N N . GLU D 1 201 ? -4.064 66.271 24.078 1.00 26.97 199 GLU D N 1
ATOM 10232 C CA . GLU D 1 201 ? -3.295 65.332 24.894 1.00 26.99 199 GLU D CA 1
ATOM 10233 C C . GLU D 1 201 ? -1.857 65.802 25.078 1.00 26.70 199 GLU D C 1
ATOM 10234 O O . GLU D 1 201 ? -1.320 65.791 26.194 1.00 24.15 199 GLU D O 1
ATOM 10236 N N . LEU D 1 202 ? -1.216 66.220 23.987 1.00 24.00 200 LEU D N 1
ATOM 10237 C CA . LEU D 1 202 ? 0.174 66.658 24.055 1.00 28.11 200 LEU D CA 1
ATOM 10238 C C . LEU D 1 202 ? 0.324 67.887 24.937 1.00 24.28 200 LEU D C 1
ATOM 10239 O O . LEU D 1 202 ? 1.334 68.050 25.628 1.00 26.35 200 LEU D O 1
ATOM 10244 N N . SER D 1 203 ? -0.633 68.799 24.872 1.00 26.71 201 SER D N 1
ATOM 10245 C CA . SER D 1 203 ? -0.555 70.015 25.663 1.00 21.21 201 SER D CA 1
ATOM 10246 C C . SER D 1 203 ? -1.222 69.865 27.018 1.00 20.94 201 SER D C 1
ATOM 10247 O O . SER D 1 203 ? -1.042 70.722 27.883 1.00 23.66 201 SER D O 1
ATOM 10250 N N . GLN D 1 204 ? -2.008 68.819 27.228 1.00 21.85 202 GLN D N 1
ATOM 10251 C CA . GLN D 1 204 ? -2.835 68.767 28.425 1.00 28.45 202 GLN D CA 1
ATOM 10252 C C . GLN D 1 204 ? -3.721 70.000 28.527 1.00 26.19 202 GLN D C 1
ATOM 10253 O O . GLN D 1 204 ? -4.014 70.475 29.628 1.00 30.28 202 GLN D O 1
ATOM 10259 N N . GLY D 1 205 ? -4.144 70.525 27.378 1.00 21.21 203 GLY D N 1
ATOM 10260 C CA . GLY D 1 205 ? -5.011 71.684 27.332 1.00 19.30 203 GLY D CA 1
ATOM 10261 C C . GLY D 1 205 ? -6.336 71.396 26.657 1.00 29.19 203 GLY D C 1
ATOM 10262 O O . GLY D 1 205 ? -6.640 70.243 26.325 1.00 26.02 203 GLY D O 1
ATOM 10263 N N . GLN D 1 206 ? -7.136 72.440 26.459 1.00 29.83 204 GLN D N 1
ATOM 10264 C CA . GLN D 1 206 ? -8.448 72.336 25.833 1.00 21.63 204 GLN D CA 1
ATOM 10265 C C . GLN D 1 206 ? -8.413 72.963 24.444 1.00 24.08 204 GLN D C 1
ATOM 10266 O O . GLN D 1 206 ? -7.887 74.070 24.271 1.00 21.02 204 GLN D O 1
ATOM 10272 N N . SER D 1 207 ? -8.986 72.259 23.464 1.00 29.71 205 SER D N 1
ATOM 10273 C CA . SER D 1 207 ? -9.119 72.772 22.103 1.00 24.53 205 SER D CA 1
ATOM 10274 C C . SER D 1 207 ? -10.295 73.743 22.015 1.00 26.10 205 SER D C 1
ATOM 10275 O O . SER D 1 207 ? -11.412 73.408 22.424 1.00 27.85 205 SER D O 1
ATOM 10278 N N . LEU D 1 208 ? -10.043 74.958 21.516 1.00 20.54 206 LEU D N 1
ATOM 10279 C CA . LEU D 1 208 ? -11.131 75.919 21.318 1.00 23.34 206 LEU D CA 1
ATOM 10280 C C . LEU D 1 208 ? -11.720 75.835 19.918 1.00 23.40 206 LEU D C 1
ATOM 10281 O O . LEU D 1 208 ? -12.941 75.934 19.746 1.00 21.53 206 LEU D O 1
ATOM 10286 N N . MET D 1 209 ? -10.868 75.653 18.915 1.00 19.63 207 MET D N 1
ATOM 10287 C CA . MET D 1 209 ? -11.297 75.666 17.533 1.00 20.74 207 MET D CA 1
ATOM 10288 C C . MET D 1 209 ? -10.173 75.112 16.675 1.00 18.97 207 MET D C 1
ATOM 10289 O O . MET D 1 209 ? -9.000 75.147 17.052 1.00 20.84 207 MET D O 1
ATOM 10294 N N . GLY D 1 210 ? -10.550 74.635 15.500 1.00 18.30 208 GLY D N 1
ATOM 10295 C CA . GLY D 1 210 ? -9.615 74.281 14.458 1.00 16.36 208 GLY D CA 1
ATOM 10296 C C . GLY D 1 210 ? -10.176 74.767 13.139 1.00 14.60 208 GLY D C 1
ATOM 10297 O O . GLY D 1 210 ? -11.201 74.271 12.674 1.00 14.83 208 GLY D O 1
ATOM 10298 N N . ILE D 1 211 ? -9.537 75.762 12.529 1.00 18.63 209 ILE D N 1
ATOM 10299 C CA . ILE D 1 211 ? -10.133 76.443 11.388 1.00 17.26 209 ILE D CA 1
ATOM 10300 C C . ILE D 1 211 ? -9.008 77.050 10.571 1.00 17.16 209 ILE D C 1
ATOM 10301 O O . ILE D 1 211 ? -7.961 77.426 11.111 1.00 21.78 209 ILE D O 1
ATOM 10306 N N . LEU D 1 212 ? -9.217 77.137 9.257 1.00 19.31 210 LEU D N 1
ATOM 10307 C CA . LEU D 1 212 ? -8.215 77.789 8.427 1.00 16.80 210 LEU D CA 1
ATOM 10308 C C . LEU D 1 212 ? -8.144 79.269 8.784 1.00 19.93 210 LEU D C 1
ATOM 10309 O O . LEU D 1 212 ? -9.023 79.818 9.459 1.00 19.11 210 LEU D O 1
ATOM 10314 N N . SER D 1 213 ? -7.047 79.903 8.383 1.00 10.58 211 SER D N 1
ATOM 10315 C CA . SER D 1 213 ? -6.839 81.324 8.604 1.00 13.75 211 SER D CA 1
ATOM 10316 C C . SER D 1 213 ? -6.865 82.018 7.254 1.00 16.03 211 SER D C 1
ATOM 10317 O O . SER D 1 213 ? -6.208 81.561 6.309 1.00 12.64 211 SER D O 1
ATOM 10320 N N . ASN D 1 214 ? -7.647 83.094 7.154 1.00 13.10 212 ASN D N 1
ATOM 10321 C CA . ASN D 1 214 ? -7.638 83.903 5.943 1.00 11.38 212 ASN D CA 1
ATOM 10322 C C . ASN D 1 214 ? -6.509 84.923 5.928 1.00 12.86 212 ASN D C 1
ATOM 10323 O O . ASN D 1 214 ? -6.399 85.685 4.963 1.00 16.05 212 ASN D O 1
ATOM 10328 N N . TYR D 1 215 ? -5.656 84.963 6.952 1.00 12.19 213 TYR D N 1
ATOM 10329 C CA . TYR D 1 215 ? -4.471 85.827 6.902 1.00 12.66 213 TYR D CA 1
ATOM 10330 C C . TYR D 1 215 ? -3.343 85.034 6.240 1.00 16.16 213 TYR D C 1
ATOM 10331 O O . TYR D 1 215 ? -2.436 84.507 6.887 1.00 9.73 213 TYR D O 1
ATOM 10340 N N . ALA D 1 216 ? -3.401 84.973 4.908 1.00 11.37 214 ALA D N 1
ATOM 10341 C CA . ALA D 1 216 ? -2.671 83.959 4.148 1.00 12.80 214 ALA D CA 1
ATOM 10342 C C . ALA D 1 216 ? -1.257 84.445 3.816 1.00 10.19 214 ALA D C 1
ATOM 10343 O O . ALA D 1 216 ? -0.915 84.694 2.663 1.00 11.37 214 ALA D O 1
ATOM 10345 N N . THR D 1 217 ? -0.420 84.551 4.862 1.00 11.16 215 THR D N 1
ATOM 10346 C CA . THR D 1 217 ? 0.933 85.090 4.721 1.00 16.23 215 THR D CA 1
ATOM 10347 C C . THR D 1 217 ? 1.920 84.098 4.101 1.00 17.01 215 THR D C 1
ATOM 10348 O O . THR D 1 217 ? 3.058 84.484 3.829 1.00 16.85 215 THR D O 1
ATOM 10352 N N . ASP D 1 218 ? 1.516 82.841 3.895 1.00 12.00 216 ASP D N 1
ATOM 10353 C CA . ASP D 1 218 ? 2.248 81.860 3.110 1.00 15.73 216 ASP D CA 1
ATOM 10354 C C . ASP D 1 218 ? 1.817 81.844 1.644 1.00 13.62 216 ASP D C 1
ATOM 10355 O O . ASP D 1 218 ? 2.158 80.899 0.920 1.00 15.14 216 ASP D O 1
ATOM 10360 N N . SER D 1 219 ? 1.079 82.858 1.193 1.00 12.12 217 SER D N 1
ATOM 10361 C CA . SER D 1 219 ? 0.614 82.969 -0.193 1.00 13.53 217 SER D CA 1
ATOM 10362 C C . SER D 1 219 ? 0.831 84.368 -0.732 1.00 14.16 217 SER D C 1
ATOM 10363 O O . SER D 1 219 ? 0.023 84.882 -1.509 1.00 16.10 217 SER D O 1
ATOM 10366 N N . LEU D 1 220 ? 1.934 84.998 -0.346 1.00 11.64 218 LEU D N 1
ATOM 10367 C CA . LEU D 1 220 ? 2.221 86.352 -0.796 1.00 12.53 218 LEU D CA 1
ATOM 10368 C C . LEU D 1 220 ? 2.629 86.391 -2.270 1.00 16.52 218 LEU D C 1
ATOM 10369 O O . LEU D 1 220 ? 3.357 85.518 -2.761 1.00 14.17 218 LEU D O 1
ATOM 10374 N N . VAL D 1 221 ? 2.136 87.409 -2.982 1.00 13.61 219 VAL D N 1
ATOM 10375 C CA . VAL D 1 221 ? 2.439 87.628 -4.391 1.00 12.03 219 VAL D CA 1
ATOM 10376 C C . VAL D 1 221 ? 2.773 89.105 -4.561 1.00 14.84 219 VAL D C 1
ATOM 10377 O O . VAL D 1 221 ? 2.091 89.970 -3.999 1.00 14.40 219 VAL D O 1
ATOM 10381 N N . THR D 1 222 ? 3.834 89.401 -5.300 1.00 11.82 220 THR D N 1
ATOM 10382 C CA . THR D 1 222 ? 4.241 90.783 -5.531 1.00 11.68 220 THR D CA 1
ATOM 10383 C C . THR D 1 222 ? 4.230 91.079 -7.023 1.00 13.65 220 THR D C 1
ATOM 10384 O O . THR D 1 222 ? 4.699 90.265 -7.830 1.00 13.26 220 THR D O 1
ATOM 10388 N N . ALA D 1 223 ? 3.721 92.260 -7.373 1.00 14.86 221 ALA D N 1
ATOM 10389 C CA . ALA D 1 223 ? 3.745 92.773 -8.734 1.00 15.62 221 ALA D CA 1
ATOM 10390 C C . ALA D 1 223 ? 4.374 94.154 -8.723 1.00 11.28 221 ALA D C 1
ATOM 10391 O O . ALA D 1 223 ? 4.252 94.901 -7.746 1.00 11.49 221 ALA D O 1
ATOM 10393 N N . SER D 1 224 ? 5.047 94.489 -9.824 1.00 12.97 222 SER D N 1
ATOM 10394 C CA . SER D 1 224 ? 5.705 95.781 -9.946 1.00 11.19 222 SER D CA 1
ATOM 10395 C C . SER D 1 224 ? 5.616 96.268 -11.374 1.00 10.88 222 SER D C 1
ATOM 10396 O O . SER D 1 224 ? 5.439 95.491 -12.315 1.00 14.42 222 SER D O 1
ATOM 10399 N N . CYS D 1 225 ? 5.780 97.574 -11.523 1.00 12.60 223 CYS D N 1
ATOM 10400 C CA . CYS D 1 225 ? 5.868 98.168 -12.841 1.00 16.31 223 CYS D CA 1
ATOM 10401 C C . CYS D 1 225 ? 6.872 99.314 -12.796 1.00 17.18 223 CYS D C 1
ATOM 10402 O O . CYS D 1 225 ? 7.257 99.811 -11.732 1.00 14.65 223 CYS D O 1
ATOM 10405 N N . ARG D 1 226 ? 7.315 99.696 -13.984 1.00 20.71 224 ARG D N 1
ATOM 10406 C CA . ARG D 1 226 ? 8.345 100.713 -14.158 1.00 17.12 224 ARG D CA 1
ATOM 10407 C C . ARG D 1 226 ? 7.938 101.501 -15.395 1.00 17.78 224 ARG D C 1
ATOM 10408 O O . ARG D 1 226 ? 7.977 100.972 -16.512 1.00 18.37 224 ARG D O 1
ATOM 10416 N N . ILE D 1 227 ? 7.475 102.728 -15.187 1.00 19.36 225 ILE D N 1
ATOM 10417 C CA . ILE D 1 227 ? 6.843 103.536 -16.226 1.00 25.68 225 ILE D CA 1
ATOM 10418 C C . ILE D 1 227 ? 7.706 104.776 -16.468 1.00 23.81 225 ILE D C 1
ATOM 10419 O O . ILE D 1 227 ? 7.865 105.617 -15.569 1.00 22.59 225 ILE D O 1
ATOM 10424 N N . ALA D 1 228 ? 8.286 104.874 -17.664 1.00 28.05 226 ALA D N 1
ATOM 10425 C CA . ALA D 1 228 ? 9.022 106.076 -18.057 1.00 29.50 226 ALA D CA 1
ATOM 10426 C C . ALA D 1 228 ? 8.130 107.313 -17.958 1.00 27.48 226 ALA D C 1
ATOM 10427 O O . ALA D 1 228 ? 6.947 107.270 -18.304 1.00 25.11 226 ALA D O 1
ATOM 10429 N N . PHE D 1 229 ? 8.714 108.439 -17.527 1.00 30.17 227 PHE D N 1
ATOM 10430 C CA . PHE D 1 229 ? 7.918 109.655 -17.344 1.00 30.02 227 PHE D CA 1
ATOM 10431 C C . PHE D 1 229 ? 7.158 110.033 -18.610 1.00 32.40 227 PHE D C 1
ATOM 10432 O O . PHE D 1 229 ? 6.075 110.625 -18.524 1.00 32.66 227 PHE D O 1
ATOM 10440 N N . ARG D 1 230 ? 7.708 109.706 -19.788 1.00 27.48 228 ARG D N 1
ATOM 10441 C CA . ARG D 1 230 ? 7.093 110.094 -21.056 1.00 35.83 228 ARG D CA 1
ATOM 10442 C C . ARG D 1 230 ? 5.786 109.369 -21.329 1.00 35.26 228 ARG D C 1
ATOM 10443 O O . ARG D 1 230 ? 5.011 109.819 -22.178 1.00 37.36 228 ARG D O 1
ATOM 10451 N N . TYR D 1 231 ? 5.549 108.236 -20.671 1.00 33.11 229 TYR D N 1
ATOM 10452 C CA . TYR D 1 231 ? 4.292 107.518 -20.803 1.00 30.12 229 TYR D CA 1
ATOM 10453 C C . TYR D 1 231 ? 3.186 108.059 -19.901 1.00 29.94 229 TYR D C 1
ATOM 10454 O O . TYR D 1 231 ? 2.033 107.645 -20.058 1.00 29.92 229 TYR D O 1
ATOM 10463 N N . LEU D 1 232 ? 3.491 109.009 -19.015 1.00 31.04 230 LEU D N 1
ATOM 10464 C CA . LEU D 1 232 ? 2.541 109.511 -18.022 1.00 29.10 230 LEU D CA 1
ATOM 10465 C C . LEU D 1 232 ? 1.704 110.698 -18.480 1.00 39.29 230 LEU D C 1
ATOM 10466 O O . LEU D 1 232 ? 0.874 111.176 -17.699 1.00 39.59 230 LEU D O 1
ATOM 10471 N N . SER D 1 233 ? 1.908 111.219 -19.685 1.00 35.87 231 SER D N 1
ATOM 10472 C CA . SER D 1 233 ? 1.085 112.355 -20.069 1.00 49.86 231 SER D CA 1
ATOM 10473 C C . SER D 1 233 ? 1.255 112.616 -21.553 1.00 52.17 231 SER D C 1
ATOM 10474 O O . SER D 1 233 ? 2.340 112.416 -22.107 1.00 59.31 231 SER D O 1
ATOM 10477 N N . ARG D 1 234 ? 0.172 113.084 -22.188 1.00 56.89 232 ARG D N 1
ATOM 10478 C CA . ARG D 1 234 ? 0.270 113.422 -23.604 1.00 66.04 232 ARG D CA 1
ATOM 10479 C C . ARG D 1 234 ? 1.163 114.638 -23.800 1.00 63.75 232 ARG D C 1
ATOM 10480 O O . ARG D 1 234 ? 1.839 114.752 -24.830 1.00 62.83 232 ARG D O 1
ATOM 10482 N N . GLN D 1 235 ? 1.152 115.561 -22.836 1.00 59.15 233 GLN D N 1
ATOM 10483 C CA . GLN D 1 235 ? 2.066 116.702 -22.786 1.00 63.62 233 GLN D CA 1
ATOM 10484 C C . GLN D 1 235 ? 3.365 116.229 -22.127 1.00 61.91 233 GLN D C 1
ATOM 10485 O O . GLN D 1 235 ? 3.579 116.381 -20.921 1.00 66.30 233 GLN D O 1
ATOM 10487 N N . LYS D 1 236 ? 4.215 115.587 -22.933 1.00 55.62 234 LYS D N 1
ATOM 10488 C CA . LYS D 1 236 ? 5.507 115.024 -22.534 1.00 55.03 234 LYS D CA 1
ATOM 10489 C C . LYS D 1 236 ? 6.176 115.662 -21.313 1.00 57.59 234 LYS D C 1
ATOM 10490 O O . LYS D 1 236 ? 6.561 114.954 -20.376 1.00 52.12 234 LYS D O 1
ATOM 10492 N N . ASP D 1 237 ? 6.373 116.980 -21.324 1.00 53.47 235 ASP D N 1
ATOM 10493 C CA . ASP D 1 237 ? 7.083 117.618 -20.219 1.00 56.18 235 ASP D CA 1
ATOM 10494 C C . ASP D 1 237 ? 6.381 117.394 -18.884 1.00 54.73 235 ASP D C 1
ATOM 10495 O O . ASP D 1 237 ? 7.039 117.277 -17.842 1.00 57.16 235 ASP D O 1
ATOM 10497 N N . GLN D 1 238 ? 5.048 117.338 -18.895 1.00 52.15 236 GLN D N 1
ATOM 10498 C CA . GLN D 1 238 ? 4.277 117.117 -17.673 1.00 55.80 236 GLN D CA 1
ATOM 10499 C C . GLN D 1 238 ? 4.624 115.812 -16.939 1.00 49.60 236 GLN D C 1
ATOM 10500 O O . GLN D 1 238 ? 4.437 115.727 -15.714 1.00 49.63 236 GLN D O 1
ATOM 10506 N N . GLY D 1 239 ? 5.126 114.794 -17.648 1.00 43.21 237 GLY D N 1
ATOM 10507 C CA . GLY D 1 239 ? 5.268 113.466 -17.050 1.00 42.10 237 GLY D CA 1
ATOM 10508 C C . GLY D 1 239 ? 5.993 113.409 -15.716 1.00 40.30 237 GLY D C 1
ATOM 10509 O O . GLY D 1 239 ? 5.605 112.643 -14.828 1.00 38.01 237 GLY D O 1
ATOM 10510 N N . ARG D 1 240 ? 7.062 114.185 -15.558 1.00 42.88 238 ARG D N 1
ATOM 10511 C CA . ARG D 1 240 ? 7.769 114.169 -14.281 1.00 40.14 238 ARG D CA 1
ATOM 10512 C C . ARG D 1 240 ? 6.874 114.668 -13.153 1.00 34.53 238 ARG D C 1
ATOM 10513 O O . ARG D 1 240 ? 6.859 114.091 -12.058 1.00 29.52 238 ARG D O 1
ATOM 10521 N N . GLU D 1 241 ? 6.099 115.723 -13.410 1.00 29.86 239 GLU D N 1
ATOM 10522 C CA . GLU D 1 241 ? 5.216 116.256 -12.379 1.00 38.03 239 GLU D CA 1
ATOM 10523 C C . GLU D 1 241 ? 4.184 115.219 -11.950 1.00 38.62 239 GLU D C 1
ATOM 10524 O O . GLU D 1 241 ? 3.913 115.059 -10.751 1.00 34.79 239 GLU D O 1
ATOM 10530 N N . ILE D 1 242 ? 3.612 114.488 -12.911 1.00 33.06 240 ILE D N 1
ATOM 10531 C CA . ILE D 1 242 ? 2.647 113.442 -12.576 1.00 36.28 240 ILE D CA 1
ATOM 10532 C C . ILE D 1 242 ? 3.311 112.335 -11.761 1.00 25.31 240 ILE D C 1
ATOM 10533 O O . ILE D 1 242 ? 2.761 111.862 -10.760 1.00 25.89 240 ILE D O 1
ATOM 10538 N N . ALA D 1 243 ? 4.499 111.893 -12.180 1.00 27.55 241 ALA D N 1
ATOM 10539 C CA . ALA D 1 243 ? 5.214 110.893 -11.389 1.00 25.73 241 ALA D CA 1
ATOM 10540 C C . ALA D 1 243 ? 5.400 111.368 -9.951 1.00 24.91 241 ALA D C 1
ATOM 10541 O O . ALA D 1 243 ? 5.118 110.632 -8.998 1.00 24.43 241 ALA D O 1
ATOM 10543 N N . GLU D 1 244 ? 5.847 112.609 -9.780 1.00 24.50 242 GLU D N 1
ATOM 10544 C CA . GLU D 1 244 ? 6.094 113.134 -8.443 1.00 27.47 242 GLU D CA 1
ATOM 10545 C C . GLU D 1 244 ? 4.817 113.163 -7.619 1.00 24.04 242 GLU D C 1
ATOM 10546 O O . GLU D 1 244 ? 4.822 112.817 -6.430 1.00 22.53 242 GLU D O 1
ATOM 10552 N N . LYS D 1 245 ? 3.701 113.537 -8.242 1.00 22.94 243 LYS D N 1
ATOM 10553 C CA . LYS D 1 245 ? 2.439 113.604 -7.512 1.00 26.40 243 LYS D CA 1
ATOM 10554 C C . LYS D 1 245 ? 1.884 112.215 -7.194 1.00 25.79 243 LYS D C 1
ATOM 10555 O O . LYS D 1 245 ? 1.252 112.032 -6.144 1.00 17.79 243 LYS D O 1
ATOM 10561 N N . ILE D 1 246 ? 2.079 111.238 -8.085 1.00 21.54 244 ILE D N 1
ATOM 10562 C CA . ILE D 1 246 ? 1.647 109.877 -7.773 1.00 22.19 244 ILE D CA 1
ATOM 10563 C C . ILE D 1 246 ? 2.449 109.330 -6.598 1.00 18.85 244 ILE D C 1
ATOM 10564 O O . ILE D 1 246 ? 1.893 108.742 -5.667 1.00 20.59 244 ILE D O 1
ATOM 10569 N N . ALA D 1 247 ? 3.765 109.549 -6.609 1.00 18.89 245 ALA D N 1
ATOM 10570 C CA . ALA D 1 247 ? 4.598 109.187 -5.469 1.00 15.01 245 ALA D CA 1
ATOM 10571 C C . ALA D 1 247 ? 4.149 109.910 -4.209 1.00 18.24 245 ALA D C 1
ATOM 10572 O O . ALA D 1 247 ? 4.070 109.307 -3.132 1.00 20.01 245 ALA D O 1
ATOM 10574 N N . LEU D 1 248 ? 3.843 111.204 -4.312 1.00 19.04 246 LEU D N 1
ATOM 10575 C CA . LEU D 1 248 ? 3.336 111.907 -3.138 1.00 18.73 246 LEU D CA 1
ATOM 10576 C C . LEU D 1 248 ? 2.029 111.298 -2.647 1.00 23.84 246 LEU D C 1
ATOM 10577 O O . LEU D 1 248 ? 1.837 111.132 -1.435 1.00 18.70 246 LEU D O 1
ATOM 10582 N N . ALA D 1 249 ? 1.119 110.955 -3.574 1.00 22.84 247 ALA D N 1
ATOM 10583 C CA . ALA D 1 249 ? -0.159 110.360 -3.182 1.00 17.86 247 ALA D CA 1
ATOM 10584 C C . ALA D 1 249 ? 0.043 109.028 -2.471 1.00 19.01 247 ALA D C 1
ATOM 10585 O O . ALA D 1 249 ? -0.630 108.734 -1.477 1.00 21.56 247 ALA D O 1
ATOM 10587 N N . SER D 1 250 ? 0.976 108.214 -2.967 1.00 18.37 248 SER D N 1
ATOM 10588 C CA . SER D 1 250 ? 1.308 106.960 -2.304 1.00 20.84 248 SER D CA 1
ATOM 10589 C C . SER D 1 250 ? 1.831 107.187 -0.885 1.00 21.63 248 SER D C 1
ATOM 10590 O O . SER D 1 250 ? 1.508 106.418 0.032 1.00 23.75 248 SER D O 1
ATOM 10593 N N . GLN D 1 251 ? 2.666 108.214 -0.689 1.00 18.89 249 GLN D N 1
ATOM 10594 C CA . GLN D 1 251 ? 3.163 108.537 0.649 1.00 22.83 249 GLN D CA 1
ATOM 10595 C C . GLN D 1 251 ? 2.046 109.038 1.543 1.00 18.76 249 GLN D C 1
ATOM 10596 O O . GLN D 1 251 ? 2.025 108.749 2.744 1.00 17.51 249 GLN D O 1
ATOM 10602 N N . PHE D 1 252 ? 1.124 109.812 0.982 1.00 16.58 250 PHE D N 1
ATOM 10603 C CA . PHE D 1 252 ? -0.004 110.259 1.773 1.00 18.11 250 PHE D CA 1
ATOM 10604 C C . PHE D 1 252 ? -0.765 109.060 2.331 1.00 17.49 250 PHE D C 1
ATOM 10605 O O . PHE D 1 252 ? -1.170 109.061 3.500 1.00 13.88 250 PHE D O 1
ATOM 10613 N N . ALA D 1 253 ? -0.907 107.998 1.525 1.00 16.69 251 ALA D N 1
ATOM 10614 C CA . ALA D 1 253 ? -1.584 106.783 1.976 1.00 18.10 251 ALA D CA 1
ATOM 10615 C C . ALA D 1 253 ? -0.782 106.037 3.025 1.00 16.46 251 ALA D C 1
ATOM 10616 O O . ALA D 1 253 ? -1.355 105.240 3.772 1.00 14.25 251 ALA D O 1
ATOM 10618 N N . GLN D 1 254 ? 0.535 106.277 3.085 1.00 15.41 252 GLN D N 1
ATOM 10619 C CA . GLN D 1 254 ? 1.372 105.783 4.167 1.00 15.91 252 GLN D CA 1
ATOM 10620 C C . GLN D 1 254 ? 1.189 106.574 5.451 1.00 16.02 252 GLN D C 1
ATOM 10621 O O . GLN D 1 254 ? 1.438 106.038 6.532 1.00 21.75 252 GLN D O 1
ATOM 10627 N N . ALA D 1 255 ? 0.749 107.822 5.352 1.00 18.99 253 ALA D N 1
ATOM 10628 C CA . ALA D 1 255 ? 0.693 108.731 6.486 1.00 20.42 253 ALA D CA 1
ATOM 10629 C C . ALA D 1 255 ? -0.690 108.857 7.107 1.00 23.31 253 ALA D C 1
ATOM 10630 O O . ALA D 1 255 ? -0.787 109.131 8.304 1.00 20.17 253 ALA D O 1
ATOM 10632 N N . ASP D 1 256 ? -1.760 108.692 6.333 1.00 20.26 254 ASP D N 1
ATOM 10633 C CA . ASP D 1 256 ? -3.117 108.939 6.826 1.00 18.67 254 ASP D CA 1
ATOM 10634 C C . ASP D 1 256 ? -4.036 107.736 6.628 1.00 14.77 254 ASP D C 1
ATOM 10635 O O . ASP D 1 256 ? -4.359 107.389 5.477 1.00 15.95 254 ASP D O 1
ATOM 10640 N N . PRO D 1 257 ? -4.496 107.077 7.693 1.00 19.51 255 PRO D N 1
ATOM 10641 C CA . PRO D 1 257 ? -5.470 105.982 7.511 1.00 14.46 255 PRO D CA 1
ATOM 10642 C C . PRO D 1 257 ? -6.715 106.396 6.738 1.00 17.86 255 PRO D C 1
ATOM 10643 O O . PRO D 1 257 ? -7.279 105.569 6.007 1.00 20.88 255 PRO D O 1
ATOM 10647 N N . TYR D 1 258 ? -7.176 107.646 6.881 1.00 17.61 256 TYR D N 1
ATOM 10648 C CA . TYR D 1 258 ? -8.305 108.092 6.070 1.00 17.78 256 TYR D CA 1
ATOM 10649 C C . TYR D 1 258 ? -7.974 108.006 4.590 1.00 17.84 256 TYR D C 1
ATOM 10650 O O . TYR D 1 258 ? -8.843 107.676 3.776 1.00 12.77 256 TYR D O 1
ATOM 10659 N N . ARG D 1 259 ? -6.719 108.258 4.225 1.00 18.35 257 ARG D N 1
ATOM 10660 C CA . ARG D 1 259 ? -6.350 108.098 2.828 1.00 15.90 257 ARG D CA 1
ATOM 10661 C C . ARG D 1 259 ? -6.105 106.635 2.478 1.00 15.92 257 ARG D C 1
ATOM 10662 O O . ARG D 1 259 ? -6.536 106.166 1.413 1.00 15.81 257 ARG D O 1
ATOM 10670 N N . ALA D 1 260 ? -5.436 105.898 3.367 1.00 15.51 258 ALA D N 1
ATOM 10671 C CA . ALA D 1 260 ? -5.064 104.514 3.059 1.00 19.63 258 ALA D CA 1
ATOM 10672 C C . ALA D 1 260 ? -6.288 103.654 2.768 1.00 17.84 258 ALA D C 1
ATOM 10673 O O . ALA D 1 260 ? -6.266 102.804 1.862 1.00 14.12 258 ALA D O 1
ATOM 10675 N N . ALA D 1 261 ? -7.364 103.850 3.533 1.00 17.81 259 ALA D N 1
ATOM 10676 C CA . ALA D 1 261 ? -8.571 103.063 3.306 1.00 16.92 259 ALA D CA 1
ATOM 10677 C C . ALA D 1 261 ? -9.062 103.226 1.874 1.00 14.69 259 ALA D C 1
ATOM 10678 O O . ALA D 1 261 ? -9.485 102.255 1.234 1.00 17.58 259 ALA D O 1
ATOM 10680 N N . THR D 1 262 ? -9.047 104.459 1.374 1.00 11.43 260 THR D N 1
ATOM 10681 C CA . THR D 1 262 ? -9.529 104.759 0.031 1.00 13.53 260 THR D CA 1
ATOM 10682 C C . THR D 1 262 ? -8.543 104.268 -1.019 1.00 14.19 260 THR D C 1
ATOM 10683 O O . THR D 1 262 ? -8.940 103.759 -2.071 1.00 15.59 260 THR D O 1
ATOM 10687 N N . HIS D 1 263 ? -7.254 104.467 -0.756 1.00 15.42 261 HIS D N 1
ATOM 10688 C CA . HIS D 1 263 ? -6.204 103.885 -1.570 1.00 16.82 261 HIS D CA 1
ATOM 10689 C C . HIS D 1 263 ? -6.427 102.387 -1.745 1.00 14.64 261 HIS D C 1
ATOM 10690 O O . HIS D 1 263 ? -6.447 101.875 -2.868 1.00 14.34 261 HIS D O 1
ATOM 10697 N N . ASN D 1 264 ? -6.638 101.670 -0.638 1.00 12.85 262 ASN D N 1
ATOM 10698 C CA . ASN D 1 264 ? -6.772 100.222 -0.734 1.00 11.83 262 ASN D CA 1
ATOM 10699 C C . ASN D 1 264 ? -8.105 99.822 -1.344 1.00 13.70 262 ASN D C 1
ATOM 10700 O O . ASN D 1 264 ? -8.172 98.850 -2.103 1.00 12.50 262 ASN D O 1
ATOM 10705 N N . LYS D 1 265 ? -9.169 100.576 -1.043 1.00 9.42 263 LYS D N 1
ATOM 10706 C CA . LYS D 1 265 ? -10.456 100.363 -1.691 1.00 12.02 263 LYS D CA 1
ATOM 10707 C C . LYS D 1 265 ? -10.300 100.390 -3.206 1.00 11.98 263 LYS D C 1
ATOM 10708 O O . LYS D 1 265 ? -10.876 99.562 -3.920 1.00 11.10 263 LYS D O 1
ATOM 10714 N N . GLY D 1 266 ? -9.544 101.368 -3.717 1.00 14.75 264 GLY D N 1
ATOM 10715 C CA . GLY D 1 266 ? -9.367 101.475 -5.155 1.00 11.67 264 GLY D CA 1
ATOM 10716 C C . GLY D 1 266 ? -8.675 100.266 -5.748 1.00 13.20 264 GLY D C 1
ATOM 10717 O O . GLY D 1 266 ? -8.988 99.846 -6.866 1.00 14.16 264 GLY D O 1
ATOM 10718 N N . ILE D 1 267 ? -7.720 99.694 -5.012 1.00 14.34 265 ILE D N 1
ATOM 10719 C CA . ILE D 1 267 ? -7.087 98.464 -5.470 1.00 15.34 265 ILE D CA 1
ATOM 10720 C C . ILE D 1 267 ? -8.132 97.364 -5.613 1.00 17.36 265 ILE D C 1
ATOM 10721 O O . ILE D 1 267 ? -8.152 96.633 -6.615 1.00 16.19 265 ILE D O 1
ATOM 10726 N N . PHE D 1 268 ? -9.036 97.251 -4.639 1.00 13.77 266 PHE D N 1
ATOM 10727 C CA . PHE D 1 268 ? -9.967 96.129 -4.636 1.00 15.06 266 PHE D CA 1
ATOM 10728 C C . PHE D 1 268 ? -11.169 96.313 -5.560 1.00 13.54 266 PHE D C 1
ATOM 10729 O O . PHE D 1 268 ? -11.869 95.329 -5.810 1.00 16.17 266 PHE D O 1
ATOM 10737 N N . ASN D 1 269 ? -11.411 97.513 -6.097 1.00 14.20 267 ASN D N 1
ATOM 10738 C CA . ASN D 1 269 ? -12.327 97.637 -7.234 1.00 9.89 267 ASN D CA 1
ATOM 10739 C C . ASN D 1 269 ? -11.904 96.711 -8.366 1.00 13.32 267 ASN D C 1
ATOM 10740 O O . ASN D 1 269 ? -12.746 96.078 -9.015 1.00 12.67 267 ASN D O 1
ATOM 10745 N N . GLY D 1 270 ? -10.602 96.646 -8.639 1.00 14.01 268 GLY D N 1
ATOM 10746 C CA . GLY D 1 270 ? -10.088 95.761 -9.673 1.00 13.63 268 GLY D CA 1
ATOM 10747 C C . GLY D 1 270 ? -9.980 94.319 -9.222 1.00 12.50 268 GLY D C 1
ATOM 10748 O O . GLY D 1 270 ? -10.461 93.414 -9.908 1.00 13.97 268 GLY D O 1
ATOM 10749 N N . ILE D 1 271 ? -9.372 94.083 -8.058 1.00 13.22 269 ILE D N 1
ATOM 10750 C CA . ILE D 1 271 ? -9.145 92.710 -7.607 1.00 15.09 269 ILE D CA 1
ATOM 10751 C C . ILE D 1 271 ? -10.471 91.979 -7.410 1.00 9.14 269 ILE D C 1
ATOM 10752 O O . ILE D 1 271 ? -10.638 90.835 -7.843 1.00 14.14 269 ILE D O 1
ATOM 10757 N N . ASP D 1 272 ? -11.435 92.617 -6.758 1.00 11.06 270 ASP D N 1
ATOM 10758 C CA . ASP D 1 272 ? -12.703 91.921 -6.525 1.00 9.52 270 ASP D CA 1
ATOM 10759 C C . ASP D 1 272 ? -13.427 91.628 -7.825 1.00 9.60 270 ASP D C 1
ATOM 10760 O O . ASP D 1 272 ? -14.108 90.599 -7.928 1.00 9.87 270 ASP D O 1
ATOM 10765 N N . ALA D 1 273 ? -13.276 92.498 -8.833 1.00 10.48 271 ALA D N 1
ATOM 10766 C CA . ALA D 1 273 ? -13.915 92.279 -10.128 1.00 11.04 271 ALA D CA 1
ATOM 10767 C C . ALA D 1 273 ? -13.360 91.039 -10.823 1.00 12.55 271 ALA D C 1
ATOM 10768 O O . ALA D 1 273 ? -14.125 90.256 -11.400 1.00 12.22 271 ALA D O 1
ATOM 10770 N N . ILE D 1 274 ? -12.040 90.837 -10.788 1.00 7.71 272 ILE D N 1
ATOM 10771 C CA . ILE D 1 274 ? -11.500 89.632 -11.430 1.00 8.36 272 ILE D CA 1
ATOM 10772 C C . ILE D 1 274 ? -11.658 88.397 -10.523 1.00 11.00 272 ILE D C 1
ATOM 10773 O O . ILE D 1 274 ? -11.788 87.272 -11.026 1.00 11.89 272 ILE D O 1
ATOM 10778 N N . LEU D 1 275 ? -11.682 88.573 -9.199 1.00 10.97 273 LEU D N 1
ATOM 10779 C CA . LEU D 1 275 ? -11.969 87.445 -8.302 1.00 9.50 273 LEU D CA 1
ATOM 10780 C C . LEU D 1 275 ? -13.358 86.858 -8.559 1.00 8.31 273 LEU D C 1
ATOM 10781 O O . LEU D 1 275 ? -13.511 85.642 -8.724 1.00 11.02 273 LEU D O 1
ATOM 10786 N N . ILE D 1 276 ? -14.380 87.708 -8.629 1.00 8.90 274 ILE D N 1
ATOM 10787 C CA . ILE D 1 276 ? -15.729 87.222 -8.937 1.00 10.94 274 ILE D CA 1
ATOM 10788 C C . ILE D 1 276 ? -15.750 86.529 -10.298 1.00 12.93 274 ILE D C 1
ATOM 10789 O O . ILE D 1 276 ? -16.351 85.458 -10.478 1.00 10.28 274 ILE D O 1
ATOM 10794 N N . ALA D 1 277 ? -15.120 87.154 -11.286 1.00 11.32 275 ALA D N 1
ATOM 10795 C CA . ALA D 1 277 ? -15.126 86.615 -12.637 1.00 12.41 275 ALA D CA 1
ATOM 10796 C C . ALA D 1 277 ? -14.515 85.224 -12.702 1.00 13.27 275 ALA D C 1
ATOM 10797 O O . ALA D 1 277 ? -14.912 84.415 -13.542 1.00 15.60 275 ALA D O 1
ATOM 10799 N N . THR D 1 278 ? -13.563 84.916 -11.830 1.00 9.66 276 THR D N 1
ATOM 10800 C CA . THR D 1 278 ? -12.913 83.619 -11.858 1.00 14.30 276 THR D CA 1
ATOM 10801 C C . THR D 1 278 ? -13.410 82.704 -10.752 1.00 11.18 276 THR D C 1
ATOM 10802 O O . THR D 1 278 ? -12.797 81.665 -10.513 1.00 10.37 276 THR D O 1
ATOM 10806 N N . GLY D 1 279 ? -14.515 83.069 -10.084 1.00 10.84 277 GLY D N 1
ATOM 10807 C CA . GLY D 1 279 ? -15.108 82.227 -9.058 1.00 12.30 277 GLY D CA 1
ATOM 10808 C C . GLY D 1 279 ? -14.344 82.151 -7.749 1.00 13.91 277 GLY D C 1
ATOM 10809 O O . GLY D 1 279 ? -14.460 81.151 -7.038 1.00 16.48 277 GLY D O 1
ATOM 10810 N N . ASN D 1 280 ? -13.527 83.146 -7.423 1.00 10.54 278 ASN D N 1
ATOM 10811 C CA . ASN D 1 280 ? -12.722 83.095 -6.204 1.00 13.41 278 ASN D CA 1
ATOM 10812 C C . ASN D 1 280 ? -13.369 83.874 -5.062 1.00 13.14 278 ASN D C 1
ATOM 10813 O O . ASN D 1 280 ? -14.233 84.728 -5.269 1.00 12.89 278 ASN D O 1
ATOM 10818 N N . ASP D 1 281 ? -12.961 83.534 -3.838 1.00 18.68 279 ASP D N 1
ATOM 10819 C CA . ASP D 1 281 ? -13.577 84.066 -2.619 1.00 13.58 279 ASP D CA 1
ATOM 10820 C C . ASP D 1 281 ? -13.006 85.449 -2.331 1.00 13.17 279 ASP D C 1
ATOM 10821 O O . ASP D 1 281 ? -11.938 85.585 -1.732 1.00 10.58 279 ASP D O 1
ATOM 10826 N N . TRP D 1 282 ? -13.742 86.496 -2.700 1.00 13.58 280 TRP D N 1
ATOM 10827 C CA . TRP D 1 282 ? -13.198 87.834 -2.523 1.00 13.31 280 TRP D CA 1
ATOM 10828 C C . TRP D 1 282 ? -13.277 88.321 -1.074 1.00 15.51 280 TRP D C 1
ATOM 10829 O O . TRP D 1 282 ? -12.515 89.231 -0.703 1.00 13.72 280 TRP D O 1
ATOM 10840 N N . ARG D 1 283 ? -14.186 87.773 -0.253 1.00 10.81 281 ARG D N 1
ATOM 10841 C CA . ARG D 1 283 ? -14.159 88.115 1.168 1.00 11.87 281 ARG D CA 1
ATOM 10842 C C . ARG D 1 283 ? -12.845 87.669 1.791 1.00 10.29 281 ARG D C 1
ATOM 10843 O O . ARG D 1 283 ? -12.250 88.398 2.594 1.00 11.79 281 ARG D O 1
ATOM 10851 N N . ALA D 1 284 ? -12.359 86.483 1.405 1.00 12.00 282 ALA D N 1
ATOM 10852 C CA . ALA D 1 284 ? -11.086 85.998 1.934 1.00 12.98 282 ALA D CA 1
ATOM 10853 C C . ALA D 1 284 ? -9.942 86.924 1.541 1.00 12.99 282 ALA D C 1
ATOM 10854 O O . ALA D 1 284 ? -9.114 87.313 2.378 1.00 11.79 282 ALA D O 1
ATOM 10856 N N . ILE D 1 285 ? -9.880 87.285 0.263 1.00 12.17 283 ILE D N 1
ATOM 10857 C CA . ILE D 1 285 ? -8.775 88.111 -0.215 1.00 14.84 283 ILE D CA 1
ATOM 10858 C C . ILE D 1 285 ? -8.839 89.507 0.401 1.00 11.67 283 ILE D C 1
ATOM 10859 O O . ILE D 1 285 ? -7.813 90.046 0.832 1.00 11.07 283 ILE D O 1
ATOM 10864 N N . GLU D 1 286 ? -10.039 90.117 0.450 1.00 9.65 284 GLU D N 1
ATOM 10865 C CA . GLU D 1 286 ? -10.193 91.409 1.122 1.00 12.11 284 GLU D CA 1
ATOM 10866 C C . GLU D 1 286 ? -9.673 91.341 2.555 1.00 11.80 284 GLU D C 1
ATOM 10867 O O . GLU D 1 286 ? -8.864 92.165 2.974 1.00 11.70 284 GLU D O 1
ATOM 10873 N N . ALA D 1 287 ? -10.120 90.349 3.316 1.00 10.57 285 ALA D N 1
ATOM 10874 C CA . ALA D 1 287 ? -9.758 90.299 4.727 1.00 12.71 285 ALA D CA 1
ATOM 10875 C C . ALA D 1 287 ? -8.257 90.163 4.905 1.00 9.69 285 ALA D C 1
ATOM 10876 O O . ALA D 1 287 ? -7.648 90.883 5.700 1.00 14.35 285 ALA D O 1
ATOM 10878 N N . GLY D 1 288 ? -7.637 89.232 4.169 1.00 12.46 286 GLY D N 1
ATOM 10879 C CA . GLY D 1 288 ? -6.213 88.996 4.336 1.00 10.69 286 GLY D CA 1
ATOM 10880 C C . GLY D 1 288 ? -5.358 90.183 3.938 1.00 14.45 286 GLY D C 1
ATOM 10881 O O . GLY D 1 288 ? -4.340 90.473 4.578 1.00 11.11 286 GLY D O 1
ATOM 10882 N N . ALA D 1 289 ? -5.762 90.887 2.873 1.00 15.33 287 ALA D N 1
ATOM 10883 C CA . ALA D 1 289 ? -4.981 92.015 2.382 1.00 12.91 287 ALA D CA 1
ATOM 10884 C C . ALA D 1 289 ? -5.110 93.212 3.311 1.00 14.23 287 ALA D C 1
ATOM 10885 O O . ALA D 1 289 ? -4.110 93.848 3.650 1.00 15.67 287 ALA D O 1
ATOM 10887 N N . HIS D 1 290 ? -6.337 93.567 3.704 1.00 14.66 288 HIS D N 1
ATOM 10888 C CA . HIS D 1 290 ? -6.476 94.685 4.635 1.00 11.72 288 HIS D CA 1
ATOM 10889 C C . HIS D 1 290 ? -5.783 94.389 5.965 1.00 12.13 288 HIS D C 1
ATOM 10890 O O . HIS D 1 290 ? -5.237 95.302 6.592 1.00 14.41 288 HIS D O 1
ATOM 10897 N N . ALA D 1 291 ? -5.789 93.127 6.418 1.00 10.19 289 ALA D N 1
ATOM 10898 C CA . ALA D 1 291 ? -4.989 92.778 7.593 1.00 14.30 289 ALA D CA 1
ATOM 10899 C C . ALA D 1 291 ? -3.494 92.977 7.320 1.00 15.72 289 ALA D C 1
ATOM 10900 O O . ALA D 1 291 ? -2.766 93.507 8.165 1.00 14.70 289 ALA D O 1
ATOM 10902 N N . PHE D 1 292 ? -3.038 92.600 6.124 1.00 13.99 290 PHE D N 1
ATOM 10903 C CA . PHE D 1 292 ? -1.638 92.756 5.738 1.00 14.52 290 PHE D CA 1
ATOM 10904 C C . PHE D 1 292 ? -1.223 94.220 5.741 1.00 16.36 290 PHE D C 1
ATOM 10905 O O . PHE D 1 292 ? -0.045 94.541 5.962 1.00 16.18 290 PHE D O 1
ATOM 10913 N N . ALA D 1 293 ? -2.181 95.116 5.510 1.00 16.15 291 ALA D N 1
ATOM 10914 C CA . ALA D 1 293 ? -1.903 96.539 5.393 1.00 15.34 291 ALA D CA 1
ATOM 10915 C C . ALA D 1 293 ? -1.462 97.177 6.704 1.00 15.37 291 ALA D C 1
ATOM 10916 O O . ALA D 1 293 ? -0.889 98.272 6.675 1.00 18.78 291 ALA D O 1
ATOM 10918 N N . SER D 1 294 ? -1.670 96.521 7.843 1.00 13.99 292 SER D N 1
ATOM 10919 C CA . SER D 1 294 ? -1.224 97.081 9.115 1.00 21.60 292 SER D CA 1
ATOM 10920 C C . SER D 1 294 ? -0.081 96.275 9.707 1.00 21.65 292 SER D C 1
ATOM 10921 O O . SER D 1 294 ? 0.146 96.325 10.918 1.00 23.42 292 SER D O 1
ATOM 10924 N N . ARG D 1 295 ? 0.650 95.537 8.871 1.00 24.64 293 ARG D N 1
ATOM 10925 C CA . ARG D 1 295 ? 1.669 94.628 9.373 1.00 22.81 293 ARG D CA 1
ATOM 10926 C C . ARG D 1 295 ? 2.820 95.352 10.050 1.00 29.97 293 ARG D C 1
ATOM 10927 O O . ARG D 1 295 ? 3.507 94.742 10.874 1.00 27.39 293 ARG D O 1
ATOM 10935 N N . ASP D 1 296 ? 3.048 96.625 9.723 1.00 24.39 294 ASP D N 1
ATOM 10936 C CA . ASP D 1 296 ? 4.110 97.427 10.313 1.00 28.10 294 ASP D CA 1
ATOM 10937 C C . ASP D 1 296 ? 3.629 98.264 11.502 1.00 26.77 294 ASP D C 1
ATOM 10938 O O . ASP D 1 296 ? 4.329 99.190 11.917 1.00 33.74 294 ASP D O 1
ATOM 10943 N N . GLY D 1 297 ? 2.457 97.968 12.050 1.00 25.68 295 GLY D N 1
ATOM 10944 C CA . GLY D 1 297 ? 1.954 98.670 13.218 1.00 27.44 295 GLY D CA 1
ATOM 10945 C C . GLY D 1 297 ? 0.992 99.810 12.955 1.00 29.81 295 GLY D C 1
ATOM 10946 O O . GLY D 1 297 ? 0.510 100.423 13.919 1.00 25.94 295 GLY D O 1
ATOM 10947 N N . ARG D 1 298 ? 0.730 100.143 11.693 1.00 25.30 296 ARG D N 1
ATOM 10948 C CA . ARG D 1 298 ? -0.235 101.170 11.335 1.00 23.46 296 ARG D CA 1
ATOM 10949 C C . ARG D 1 298 ? -0.904 100.750 10.032 1.00 19.95 296 ARG D C 1
ATOM 10950 O O . ARG D 1 298 ? -0.252 100.172 9.151 1.00 17.42 296 ARG D O 1
ATOM 10958 N N . TYR D 1 299 ? -2.204 101.023 9.927 1.00 18.19 297 TYR D N 1
ATOM 10959 C CA . TYR D 1 299 ? -2.954 100.713 8.714 1.00 18.92 297 TYR D CA 1
ATOM 10960 C C . TYR D 1 299 ? -2.541 101.665 7.587 1.00 18.06 297 TYR D C 1
ATOM 10961 O O . TYR D 1 299 ? -2.748 102.876 7.692 1.00 13.63 297 TYR D O 1
ATOM 10970 N N . GLN D 1 300 ? -1.976 101.119 6.500 1.00 14.23 298 GLN D N 1
ATOM 10971 C CA . GLN D 1 300 ? -1.347 101.943 5.472 1.00 17.16 298 GLN D CA 1
ATOM 10972 C C . GLN D 1 300 ? -1.750 101.485 4.071 1.00 13.50 298 GLN D C 1
ATOM 10973 O O . GLN D 1 300 ? -2.351 100.427 3.888 1.00 17.20 298 GLN D O 1
ATOM 10979 N N . GLY D 1 301 ? -1.393 102.289 3.074 1.00 13.47 299 GLY D N 1
ATOM 10980 C CA . GLY D 1 301 ? -1.623 101.880 1.699 1.00 14.18 299 GLY D CA 1
ATOM 10981 C C . GLY D 1 301 ? -0.890 100.583 1.394 1.00 15.52 299 GLY D C 1
ATOM 10982 O O . GLY D 1 301 ? 0.177 100.307 1.945 1.00 17.35 299 GLY D O 1
ATOM 10983 N N . LEU D 1 302 ? -1.511 99.746 0.556 1.00 14.49 300 LEU D N 1
ATOM 10984 C CA . LEU D 1 302 ? -1.000 98.411 0.263 1.00 16.53 300 LEU D CA 1
ATOM 10985 C C . LEU D 1 302 ? 0.053 98.381 -0.839 1.00 14.20 300 LEU D C 1
ATOM 10986 O O . LEU D 1 302 ? 0.725 97.355 -0.990 1.00 15.23 300 LEU D O 1
ATOM 10991 N N . SER D 1 303 ? 0.197 99.458 -1.610 1.00 12.83 301 SER D N 1
ATOM 10992 C CA . SER D 1 303 ? 1.158 99.565 -2.693 1.00 18.10 301 SER D CA 1
ATOM 10993 C C . SER D 1 303 ? 2.034 100.784 -2.457 1.00 15.79 301 SER D C 1
ATOM 10994 O O . SER D 1 303 ? 1.689 101.680 -1.687 1.00 15.81 301 SER D O 1
ATOM 10997 N N . CYS D 1 304 ? 3.169 100.807 -3.135 1.00 13.54 302 CYS D N 1
ATOM 10998 C CA A CYS D 1 304 ? 4.155 101.867 -2.978 0.56 19.06 302 CYS D CA 1
ATOM 10999 C CA B CYS D 1 304 ? 4.186 101.841 -2.974 0.44 19.07 302 CYS D CA 1
ATOM 11000 C C . CYS D 1 304 ? 4.604 102.342 -4.348 1.00 16.28 302 CYS D C 1
ATOM 11001 O O . CYS D 1 304 ? 4.942 101.535 -5.218 1.00 16.72 302 CYS D O 1
ATOM 11006 N N . TRP D 1 305 ? 4.574 103.654 -4.543 1.00 16.41 303 TRP D N 1
ATOM 11007 C CA . TRP D 1 305 ? 5.010 104.271 -5.784 1.00 16.71 303 TRP D CA 1
ATOM 11008 C C . TRP D 1 305 ? 6.189 105.181 -5.475 1.00 21.05 303 TRP D C 1
ATOM 11009 O O . TRP D 1 305 ? 6.135 105.980 -4.531 1.00 21.78 303 TRP D O 1
ATOM 11020 N N . THR D 1 306 ? 7.256 105.042 -6.250 1.00 16.52 304 THR D N 1
ATOM 11021 C CA . THR D 1 306 ? 8.480 105.775 -5.993 1.00 19.08 304 THR D CA 1
ATOM 11022 C C . THR D 1 306 ? 9.046 106.306 -7.302 1.00 27.11 304 THR D C 1
ATOM 11023 O O . THR D 1 306 ? 8.784 105.775 -8.390 1.00 22.63 304 THR D O 1
ATOM 11027 N N . LEU D 1 307 ? 9.826 107.375 -7.168 1.00 26.53 305 LEU D N 1
ATOM 11028 C CA . LEU D 1 307 ? 10.515 108.002 -8.285 1.00 26.89 305 LEU D CA 1
ATOM 11029 C C . LEU D 1 307 ? 11.897 107.388 -8.459 1.00 35.26 305 LEU D C 1
ATOM 11030 O O . LEU D 1 307 ? 12.652 107.258 -7.489 1.00 28.71 305 LEU D O 1
ATOM 11035 N N . ASP D 1 308 ? 12.232 107.041 -9.697 1.00 35.00 306 ASP D N 1
ATOM 11036 C CA . ASP D 1 308 ? 13.601 106.727 -10.098 1.00 34.11 306 ASP D CA 1
ATOM 11037 C C . ASP D 1 308 ? 14.066 107.910 -10.944 1.00 39.05 306 ASP D C 1
ATOM 11038 O O . ASP D 1 308 ? 14.026 107.883 -12.175 1.00 38.72 306 ASP D O 1
ATOM 11043 N N . LEU D 1 309 ? 14.505 108.970 -10.259 1.00 43.03 307 LEU D N 1
ATOM 11044 C CA . LEU D 1 309 ? 14.849 110.206 -10.951 1.00 41.71 307 LEU D CA 1
ATOM 11045 C C . LEU D 1 309 ? 15.991 110.000 -11.939 1.00 43.81 307 LEU D C 1
ATOM 11046 O O . LEU D 1 309 ? 16.013 110.637 -13.001 1.00 42.03 307 LEU D O 1
ATOM 11048 N N . GLU D 1 310 ? 16.940 109.115 -11.614 1.00 47.68 308 GLU D N 1
ATOM 11049 C CA . GLU D 1 310 ? 18.074 108.875 -12.503 1.00 43.85 308 GLU D CA 1
ATOM 11050 C C . GLU D 1 310 ? 17.604 108.240 -13.800 1.00 42.06 308 GLU D C 1
ATOM 11051 O O . GLU D 1 310 ? 18.020 108.636 -14.896 1.00 40.05 308 GLU D O 1
ATOM 11057 N N . ARG D 1 311 ? 16.736 107.247 -13.691 1.00 38.81 309 ARG D N 1
ATOM 11058 C CA . ARG D 1 311 ? 16.159 106.604 -14.858 1.00 38.11 309 ARG D CA 1
ATOM 11059 C C . ARG D 1 311 ? 14.918 107.319 -15.371 1.00 29.64 309 ARG D C 1
ATOM 11060 O O . ARG D 1 311 ? 14.407 106.950 -16.431 1.00 33.70 309 ARG D O 1
ATOM 11068 N N . GLU D 1 312 ? 14.444 108.347 -14.676 1.00 30.82 310 GLU D N 1
ATOM 11069 C CA . GLU D 1 312 ? 13.233 109.053 -15.076 1.00 34.22 310 GLU D CA 1
ATOM 11070 C C . GLU D 1 312 ? 12.075 108.072 -15.268 1.00 31.49 310 GLU D C 1
ATOM 11071 O O . GLU D 1 312 ? 11.449 107.993 -16.329 1.00 28.18 310 GLU D O 1
ATOM 11077 N N . GLU D 1 313 ? 11.801 107.317 -14.203 1.00 29.49 311 GLU D N 1
ATOM 11078 C CA . GLU D 1 313 ? 10.766 106.295 -14.203 1.00 26.79 311 GLU D CA 1
ATOM 11079 C C . GLU D 1 313 ? 9.966 106.351 -12.915 1.00 23.10 311 GLU D C 1
ATOM 11080 O O . GLU D 1 313 ? 10.518 106.614 -11.845 1.00 19.07 311 GLU D O 1
ATOM 11086 N N . LEU D 1 314 ? 8.666 106.083 -13.030 1.00 25.94 312 LEU D N 1
ATOM 11087 C CA . LEU D 1 314 ? 7.786 105.889 -11.885 1.00 20.65 312 LEU D CA 1
ATOM 11088 C C . LEU D 1 314 ? 7.690 104.391 -11.617 1.00 22.49 312 LEU D C 1
ATOM 11089 O O . LEU D 1 314 ? 7.415 103.606 -12.536 1.00 19.48 312 LEU D O 1
ATOM 11094 N N . VAL D 1 315 ? 7.972 103.988 -10.378 1.00 16.08 313 VAL D N 1
ATOM 11095 C CA . VAL D 1 315 ? 8.051 102.576 -10.018 1.00 21.85 313 VAL D CA 1
ATOM 11096 C C . VAL D 1 315 ? 6.938 102.256 -9.029 1.00 18.80 313 VAL D C 1
ATOM 11097 O O . VAL D 1 315 ? 6.813 102.921 -7.993 1.00 19.57 313 VAL D O 1
ATOM 11101 N N . GLY D 1 316 ? 6.139 101.247 -9.347 1.00 19.54 314 GLY D N 1
ATOM 11102 C CA . GLY D 1 316 ? 5.044 100.819 -8.485 1.00 21.17 314 GLY D CA 1
ATOM 11103 C C . GLY D 1 316 ? 5.223 99.375 -8.064 1.00 17.27 314 GLY D C 1
ATOM 11104 O O . GLY D 1 316 ? 5.649 98.539 -8.865 1.00 16.59 314 GLY D O 1
ATOM 11105 N N . GLU D 1 317 ? 4.857 99.076 -6.815 1.00 15.53 315 GLU D N 1
ATOM 11106 C CA . GLU D 1 317 ? 5.052 97.733 -6.279 1.00 18.17 315 GLU D CA 1
ATOM 11107 C C . GLU D 1 317 ? 3.974 97.414 -5.246 1.00 17.91 315 GLU D C 1
ATOM 11108 O O . GLU D 1 317 ? 3.591 98.273 -4.449 1.00 15.40 315 GLU D O 1
ATOM 11114 N N . MET D 1 318 ? 3.495 96.171 -5.251 1.00 20.07 316 MET D N 1
ATOM 11115 C CA . MET D 1 318 ? 2.443 95.789 -4.315 1.00 16.52 316 MET D CA 1
ATOM 11116 C C . MET D 1 318 ? 2.532 94.311 -3.979 1.00 11.46 316 MET D C 1
ATOM 11117 O O . MET D 1 318 ? 2.530 93.454 -4.873 1.00 12.66 316 MET D O 1
ATOM 11122 N N . THR D 1 319 ? 2.574 94.024 -2.683 1.00 12.40 317 THR D N 1
ATOM 11123 C CA . THR D 1 319 ? 2.596 92.667 -2.164 1.00 14.74 317 THR D CA 1
ATOM 11124 C C . THR D 1 319 ? 1.321 92.422 -1.372 1.00 14.36 317 THR D C 1
ATOM 11125 O O . THR D 1 319 ? 1.030 93.174 -0.435 1.00 14.11 317 THR D O 1
ATOM 11129 N N . LEU D 1 320 ? 0.604 91.344 -1.700 1.00 11.99 318 LEU D N 1
ATOM 11130 C CA . LEU D 1 320 ? -0.642 90.973 -1.036 1.00 11.58 318 LEU D CA 1
ATOM 11131 C C . LEU D 1 320 ? -0.679 89.473 -0.824 1.00 12.72 318 LEU D C 1
ATOM 11132 O O . LEU D 1 320 ? -0.063 88.717 -1.587 1.00 13.42 318 LEU D O 1
ATOM 11137 N N . PRO D 1 321 ? -1.403 89.009 0.190 1.00 10.25 319 PRO D N 1
ATOM 11138 C CA . PRO D 1 321 ? -1.746 87.582 0.242 1.00 11.66 319 PRO D CA 1
ATOM 11139 C C . PRO D 1 321 ? -2.780 87.278 -0.840 1.00 11.25 319 PRO D C 1
ATOM 11140 O O . PRO D 1 321 ? -3.804 87.953 -0.934 1.00 13.02 319 PRO D O 1
ATOM 11144 N N . MET D 1 322 ? -2.489 86.286 -1.687 1.00 15.63 320 MET D N 1
ATOM 11145 C CA . MET D 1 322 ? -3.321 86.004 -2.862 1.00 15.73 320 MET D CA 1
ATOM 11146 C C . MET D 1 322 ? -3.504 84.497 -3.041 1.00 15.40 320 MET D C 1
ATOM 11147 O O . MET D 1 322 ? -3.138 83.924 -4.074 1.00 13.43 320 MET D O 1
ATOM 11152 N N . PRO D 1 323 ? -4.112 83.823 -2.055 1.00 15.33 321 PRO D N 1
ATOM 11153 C CA . PRO D 1 323 ? -4.366 82.371 -2.160 1.00 14.69 321 PRO D CA 1
ATOM 11154 C C . PRO D 1 323 ? -5.581 82.011 -3.016 1.00 17.98 321 PRO D C 1
ATOM 11155 O O . PRO D 1 323 ? -6.555 81.451 -2.534 1.00 23.56 321 PRO D O 1
ATOM 11159 N N . VAL D 1 324 ? -5.519 82.310 -4.313 1.00 15.95 322 VAL D N 1
ATOM 11160 C CA . VAL D 1 324 ? -6.644 82.036 -5.211 1.00 14.85 322 VAL D CA 1
ATOM 11161 C C . VAL D 1 324 ? -6.616 80.598 -5.725 1.00 19.83 322 VAL D C 1
ATOM 11162 O O . VAL D 1 324 ? -5.678 79.844 -5.448 1.00 19.02 322 VAL D O 1
ATOM 11166 N N . ALA D 1 325 ? -7.637 80.197 -6.479 1.00 11.80 323 ALA D N 1
ATOM 11167 C CA . ALA D 1 325 ? -7.721 78.810 -6.919 1.00 14.15 323 ALA D CA 1
ATOM 11168 C C . ALA D 1 325 ? -8.174 78.741 -8.367 1.00 15.59 323 ALA D C 1
ATOM 11169 O O . ALA D 1 325 ? -8.782 79.680 -8.896 1.00 17.58 323 ALA D O 1
ATOM 11171 N N . THR D 1 326 ? -7.881 77.597 -9.000 1.00 14.39 324 THR D N 1
ATOM 11172 C CA . THR D 1 326 ? -8.429 77.269 -10.310 1.00 12.78 324 THR D CA 1
ATOM 11173 C C . THR D 1 326 ? -9.290 76.007 -10.305 1.00 17.87 324 THR D C 1
ATOM 11174 O O . THR D 1 326 ? -9.871 75.671 -11.347 1.00 15.17 324 THR D O 1
ATOM 11178 N N . LYS D 1 327 ? -9.397 75.316 -9.166 1.00 20.30 325 LYS D N 1
ATOM 11179 C CA . LYS D 1 327 ? -10.235 74.129 -8.988 1.00 20.22 325 LYS D CA 1
ATOM 11180 C C . LYS D 1 327 ? -11.098 74.331 -7.756 1.00 19.81 325 LYS D C 1
ATOM 11181 O O . LYS D 1 327 ? -10.665 74.958 -6.788 1.00 17.53 325 LYS D O 1
ATOM 11187 N N . GLY D 1 328 ? -12.300 73.754 -7.776 1.00 23.27 326 GLY D N 1
ATOM 11188 C CA . GLY D 1 328 ? -13.173 73.746 -6.616 1.00 18.48 326 GLY D CA 1
ATOM 11189 C C . GLY D 1 328 ? -14.251 74.817 -6.645 1.00 22.99 326 GLY D C 1
ATOM 11190 O O . GLY D 1 328 ? -14.433 75.557 -7.616 1.00 30.70 326 GLY D O 1
ATOM 11191 N N . GLY D 1 329 ? -14.986 74.878 -5.535 1.00 29.55 327 GLY D N 1
ATOM 11192 C CA . GLY D 1 329 ? -16.077 75.836 -5.397 1.00 29.86 327 GLY D CA 1
ATOM 11193 C C . GLY D 1 329 ? -16.989 75.893 -6.610 1.00 30.33 327 GLY D C 1
ATOM 11194 O O . GLY D 1 329 ? -17.433 74.863 -7.136 1.00 30.33 327 GLY D O 1
ATOM 11195 N N . SER D 1 330 ? -17.279 77.113 -7.067 1.00 28.63 328 SER D N 1
ATOM 11196 C CA . SER D 1 330 ? -18.146 77.325 -8.223 1.00 27.54 328 SER D CA 1
ATOM 11197 C C . SER D 1 330 ? -17.388 77.341 -9.545 1.00 24.02 328 SER D C 1
ATOM 11198 O O . SER D 1 330 ? -18.010 77.560 -10.593 1.00 21.45 328 SER D O 1
ATOM 11201 N N . ILE D 1 331 ? -16.072 77.094 -9.527 1.00 26.55 329 ILE D N 1
ATOM 11202 C CA . ILE D 1 331 ? -15.281 77.209 -10.752 1.00 24.28 329 ILE D CA 1
ATOM 11203 C C . ILE D 1 331 ? -15.775 76.238 -11.818 1.00 20.61 329 ILE D C 1
ATOM 11204 O O . ILE D 1 331 ? -15.769 76.551 -13.016 1.00 23.93 329 ILE D O 1
ATOM 11209 N N . GLY D 1 332 ? -16.193 75.053 -11.420 1.00 24.48 330 GLY D N 1
ATOM 11210 C CA . GLY D 1 332 ? -16.727 74.157 -12.422 1.00 25.01 330 GLY D CA 1
ATOM 11211 C C . GLY D 1 332 ? -18.207 74.366 -12.689 1.00 30.88 330 GLY D C 1
ATOM 11212 O O . GLY D 1 332 ? -18.695 74.013 -13.764 1.00 43.00 330 GLY D O 1
ATOM 11213 N N . LEU D 1 333 ? -18.930 74.939 -11.725 1.00 23.69 331 LEU D N 1
ATOM 11214 C CA . LEU D 1 333 ? -20.386 75.058 -11.774 1.00 22.20 331 LEU D CA 1
ATOM 11215 C C . LEU D 1 333 ? -20.920 76.290 -12.515 1.00 23.34 331 LEU D C 1
ATOM 11216 O O . LEU D 1 333 ? -21.874 76.178 -13.289 1.00 21.04 331 LEU D O 1
ATOM 11221 N N . ASN D 1 334 ? -20.361 77.477 -12.270 1.00 20.17 332 ASN D N 1
ATOM 11222 C CA . ASN D 1 334 ? -20.853 78.673 -12.950 1.00 19.46 332 ASN D CA 1
ATOM 11223 C C . ASN D 1 334 ? -20.291 78.699 -14.361 1.00 17.18 332 ASN D C 1
ATOM 11224 O O . ASN D 1 334 ? -19.086 78.869 -14.522 1.00 11.39 332 ASN D O 1
ATOM 11229 N N . PRO D 1 335 ? -21.119 78.572 -15.400 1.00 15.73 333 PRO D N 1
ATOM 11230 C CA . PRO D 1 335 ? -20.551 78.484 -16.753 1.00 19.73 333 PRO D CA 1
ATOM 11231 C C . PRO D 1 335 ? -19.704 79.685 -17.131 1.00 14.71 333 PRO D C 1
ATOM 11232 O O . PRO D 1 335 ? -18.740 79.521 -17.885 1.00 12.47 333 PRO D O 1
ATOM 11236 N N . ARG D 1 336 ? -20.019 80.887 -16.636 1.00 13.44 334 ARG D N 1
ATOM 11237 C CA . ARG D 1 336 ? -19.188 82.045 -16.961 1.00 12.99 334 ARG D CA 1
ATOM 11238 C C . ARG D 1 336 ? -17.872 82.069 -16.186 1.00 15.17 334 ARG D C 1
ATOM 11239 O O . ARG D 1 336 ? -16.933 82.755 -16.614 1.00 12.93 334 ARG D O 1
ATOM 11247 N N . VAL D 1 337 ? -17.792 81.376 -15.041 1.00 9.30 335 VAL D N 1
ATOM 11248 C CA . VAL D 1 337 ? -16.512 81.250 -14.360 1.00 11.63 335 VAL D CA 1
ATOM 11249 C C . VAL D 1 337 ? -15.575 80.375 -15.186 1.00 15.73 335 VAL D C 1
ATOM 11250 O O . VAL D 1 337 ? -14.430 80.745 -15.455 1.00 14.41 335 VAL D O 1
ATOM 11254 N N . ALA D 1 338 ? -16.055 79.212 -15.619 1.00 16.40 336 ALA D N 1
ATOM 11255 C CA . ALA D 1 338 ? -15.240 78.362 -16.489 1.00 17.61 336 ALA D CA 1
ATOM 11256 C C . ALA D 1 338 ? -14.792 79.126 -17.726 1.00 18.66 336 ALA D C 1
ATOM 11257 O O . ALA D 1 338 ? -13.654 78.971 -18.183 1.00 18.23 336 ALA D O 1
ATOM 11259 N N . LEU D 1 339 ? -15.687 79.945 -18.290 1.00 17.77 337 LEU D N 1
ATOM 11260 C CA . LEU D 1 339 ? -15.342 80.739 -19.466 1.00 15.90 337 LEU D CA 1
ATOM 11261 C C . LEU D 1 339 ? -14.234 81.741 -19.148 1.00 14.76 337 LEU D C 1
ATOM 11262 O O . LEU D 1 339 ? -13.334 81.978 -19.967 1.00 13.86 337 LEU D O 1
ATOM 11267 N N . SER D 1 340 ? -14.298 82.352 -17.968 1.00 14.63 338 SER D N 1
ATOM 11268 C CA . SER D 1 340 ? -13.271 83.296 -17.555 1.00 12.18 338 SER D CA 1
ATOM 11269 C C . SER D 1 340 ? -11.900 82.625 -17.491 1.00 15.36 338 SER D C 1
ATOM 11270 O O . SER D 1 340 ? -10.905 83.189 -17.948 1.00 7.76 338 SER D O 1
ATOM 11273 N N . HIS D 1 341 ? -11.831 81.420 -16.934 1.00 9.78 339 HIS D N 1
ATOM 11274 C CA . HIS D 1 341 ? -10.561 80.712 -16.890 1.00 15.00 339 HIS D CA 1
ATOM 11275 C C . HIS D 1 341 ? -10.081 80.361 -18.297 1.00 12.71 339 HIS D C 1
ATOM 11276 O O . HIS D 1 341 ? -8.905 80.564 -18.628 1.00 14.55 339 HIS D O 1
ATOM 11283 N N . ASP D 1 342 ? -10.986 79.880 -19.158 1.00 14.71 340 ASP D N 1
ATOM 11284 C CA . ASP D 1 342 ? -10.617 79.637 -20.555 1.00 15.14 340 ASP D CA 1
ATOM 11285 C C . ASP D 1 342 ? -10.124 80.913 -21.220 1.00 12.60 340 ASP D C 1
ATOM 11286 O O . ASP D 1 342 ? -9.157 80.887 -21.976 1.00 15.73 340 ASP D O 1
ATOM 11291 N N . LEU D 1 343 ? -10.802 82.035 -20.957 1.00 14.36 341 LEU D N 1
ATOM 11292 C CA . LEU D 1 343 ? -10.432 83.327 -21.534 1.00 13.89 341 LEU D CA 1
ATOM 11293 C C . LEU D 1 343 ? -8.992 83.711 -21.207 1.00 15.16 341 LEU D C 1
ATOM 11294 O O . LEU D 1 343 ? -8.299 84.313 -22.036 1.00 16.27 341 LEU D O 1
ATOM 11299 N N . LEU D 1 344 ? -8.543 83.421 -19.985 1.00 14.00 342 LEU D N 1
ATOM 11300 C CA . LEU D 1 344 ? -7.179 83.732 -19.553 1.00 12.91 342 LEU D CA 1
ATOM 11301 C C . LEU D 1 344 ? -6.168 82.696 -20.002 1.00 12.77 342 LEU D C 1
ATOM 11302 O O . LEU D 1 344 ? -4.996 82.813 -19.633 1.00 17.08 342 LEU D O 1
ATOM 11307 N N . GLY D 1 345 ? -6.589 81.689 -20.769 1.00 14.47 343 GLY D N 1
ATOM 11308 C CA . GLY D 1 345 ? -5.682 80.638 -21.191 1.00 17.35 343 GLY D CA 1
ATOM 11309 C C . GLY D 1 345 ? -5.467 79.547 -20.172 1.00 17.50 343 GLY D C 1
ATOM 11310 O O . GLY D 1 345 ? -4.450 78.839 -20.228 1.00 17.22 343 GLY D O 1
ATOM 11311 N N . ASN D 1 346 ? -6.392 79.392 -19.237 1.00 14.45 344 ASN D N 1
ATOM 11312 C CA . ASN D 1 346 ? -6.300 78.378 -18.195 1.00 14.85 344 ASN D CA 1
ATOM 11313 C C . ASN D 1 346 ? -4.993 78.482 -17.412 1.00 14.20 344 ASN D C 1
ATOM 11314 O O . ASN D 1 346 ? -4.223 77.517 -17.345 1.00 20.41 344 ASN D O 1
ATOM 11319 N N . PRO D 1 347 ? -4.705 79.640 -16.823 1.00 14.90 345 PRO D N 1
ATOM 11320 C CA . PRO D 1 347 ? -3.477 79.785 -16.040 1.00 11.74 345 PRO D CA 1
ATOM 11321 C C . PRO D 1 347 ? -3.523 78.906 -14.813 1.00 16.35 345 PRO D C 1
ATOM 11322 O O . PRO D 1 347 ? -4.601 78.576 -14.307 1.00 16.41 345 PRO D O 1
ATOM 11326 N N . SER D 1 348 ? -2.336 78.523 -14.339 1.00 15.72 346 SER D N 1
ATOM 11327 C CA . SER D 1 348 ? -2.237 77.899 -13.027 1.00 15.82 346 SER D CA 1
ATOM 11328 C C . SER D 1 348 ? -2.677 78.892 -11.959 1.00 10.54 346 SER D C 1
ATOM 11329 O O . SER D 1 348 ? -2.774 80.095 -12.200 1.00 11.30 346 SER D O 1
ATOM 11332 N N . ALA D 1 349 ? -2.917 78.372 -10.753 1.00 11.02 347 ALA D N 1
ATOM 11333 C CA . ALA D 1 349 ? -3.282 79.241 -9.635 1.00 13.52 347 ALA D CA 1
ATOM 11334 C C . ALA D 1 349 ? -2.199 80.290 -9.364 1.00 14.85 347 ALA D C 1
ATOM 11335 O O . ALA D 1 349 ? -2.509 81.459 -9.103 1.00 15.48 347 ALA D O 1
ATOM 11337 N N . ARG D 1 350 ? -0.923 79.894 -9.415 1.00 12.95 348 ARG D N 1
ATOM 11338 C CA . ARG D 1 350 ? 0.163 80.863 -9.259 1.00 15.50 348 ARG D CA 1
ATOM 11339 C C . ARG D 1 350 ? 0.098 81.931 -10.340 1.00 10.66 348 ARG D C 1
ATOM 11340 O O . ARG D 1 350 ? 0.241 83.123 -10.065 1.00 16.10 348 ARG D O 1
ATOM 11348 N N . GLU D 1 351 ? -0.071 81.515 -11.589 1.00 11.15 349 GLU D N 1
ATOM 11349 C CA . GLU D 1 351 ? -0.159 82.485 -12.672 1.00 12.62 349 GLU D CA 1
ATOM 11350 C C . GLU D 1 351 ? -1.351 83.404 -12.477 1.00 12.37 349 GLU D C 1
ATOM 11351 O O . GLU D 1 351 ? -1.259 84.613 -12.703 1.00 11.45 349 GLU D O 1
ATOM 11357 N N . LEU D 1 352 ? -2.487 82.839 -12.087 1.00 14.29 350 LEU D N 1
ATOM 11358 C CA . LEU D 1 352 ? -3.661 83.662 -11.856 1.00 12.16 350 LEU D CA 1
ATOM 11359 C C . LEU D 1 352 ? -3.399 84.670 -10.740 1.00 8.58 350 LEU D C 1
ATOM 11360 O O . LEU D 1 352 ? -3.745 85.845 -10.870 1.00 13.33 350 LEU D O 1
ATOM 11365 N N . ALA D 1 353 ? -2.750 84.235 -9.650 1.00 8.68 351 ALA D N 1
ATOM 11366 C CA . ALA D 1 353 ? -2.439 85.152 -8.547 1.00 14.37 351 ALA D CA 1
ATOM 11367 C C . ALA D 1 353 ? -1.618 86.351 -9.011 1.00 12.37 351 ALA D C 1
ATOM 11368 O O . ALA D 1 353 ? -1.803 87.470 -8.512 1.00 9.61 351 ALA D O 1
ATOM 11370 N N . GLN D 1 354 ? -0.670 86.122 -9.925 1.00 11.20 352 GLN D N 1
ATOM 11371 C CA . GLN D 1 354 ? 0.187 87.191 -10.435 1.00 13.17 352 GLN D CA 1
ATOM 11372 C C . GLN D 1 354 ? -0.578 88.141 -11.357 1.00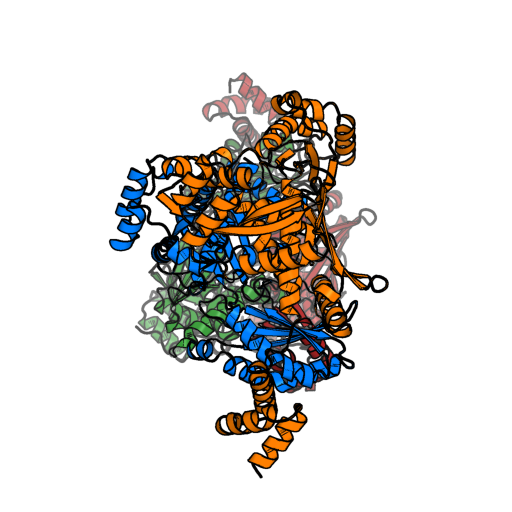 11.89 352 GLN D C 1
ATOM 11373 O O . GLN D 1 354 ? -0.314 89.352 -11.366 1.00 12.19 352 GLN D O 1
ATOM 11379 N N . ILE D 1 355 ? -1.534 87.612 -12.122 1.00 9.20 353 ILE D N 1
ATOM 11380 C CA . ILE D 1 355 ? -2.403 88.448 -12.949 1.00 12.36 353 ILE D CA 1
ATOM 11381 C C . ILE D 1 355 ? -3.277 89.345 -12.072 1.00 13.23 353 ILE D C 1
ATOM 11382 O O . ILE D 1 355 ? -3.413 90.552 -12.324 1.00 14.48 353 ILE D O 1
ATOM 11387 N N . ILE D 1 356 ? -3.894 88.762 -11.040 1.00 8.29 354 ILE D N 1
ATOM 11388 C CA . ILE D 1 356 ? -4.762 89.542 -10.162 1.00 10.37 354 ILE D CA 1
ATOM 11389 C C . ILE D 1 356 ? -3.944 90.594 -9.432 1.00 10.75 354 ILE D C 1
ATOM 11390 O O . ILE D 1 356 ? -4.375 91.741 -9.290 1.00 9.95 354 ILE D O 1
ATOM 11395 N N . GLU D 1 357 ? -2.735 90.230 -8.975 1.00 11.00 355 GLU D N 1
ATOM 11396 C CA . GLU D 1 357 ? -1.874 91.202 -8.304 1.00 9.99 355 GLU D CA 1
ATOM 11397 C C . GLU D 1 357 ? -1.561 92.370 -9.230 1.00 15.51 355 GLU D C 1
ATOM 11398 O O . GLU D 1 357 ? -1.684 93.549 -8.848 1.00 11.79 355 GLU D O 1
ATOM 11404 N N . SER D 1 358 ? -1.201 92.051 -10.472 1.00 10.27 356 SER D N 1
ATOM 11405 C CA . SER D 1 358 ? -0.930 93.084 -11.464 1.00 12.39 356 SER D CA 1
ATOM 11406 C C . SER D 1 358 ? -2.161 93.935 -11.706 1.00 11.85 356 SER D C 1
ATOM 11407 O O . SER D 1 358 ? -2.057 95.157 -11.814 1.00 15.36 356 SER D O 1
ATOM 11410 N N . ILE D 1 359 ? -3.340 93.296 -11.813 1.00 13.36 357 ILE D N 1
ATOM 11411 C CA . ILE D 1 359 ? -4.593 94.019 -12.022 1.00 12.28 357 ILE D CA 1
ATOM 11412 C C . ILE D 1 359 ? -4.837 95.017 -10.895 1.00 11.44 357 ILE D C 1
ATOM 11413 O O . ILE D 1 359 ? -5.232 96.161 -11.130 1.00 13.52 357 ILE D O 1
ATOM 11418 N N . GLY D 1 360 ? -4.617 94.602 -9.653 1.00 12.13 358 GLY D N 1
ATOM 11419 C CA . GLY D 1 360 ? -4.765 95.528 -8.543 1.00 11.41 358 GLY D CA 1
ATOM 11420 C C . GLY D 1 360 ? -3.837 96.727 -8.653 1.00 17.35 358 GLY D C 1
ATOM 11421 O O . GLY D 1 360 ? -4.232 97.859 -8.351 1.00 12.58 358 GLY D O 1
ATOM 11422 N N . LEU D 1 361 ? -2.583 96.499 -9.072 1.00 11.36 359 LEU D N 1
ATOM 11423 C CA . LEU D 1 361 ? -1.651 97.622 -9.204 1.00 14.00 359 LEU D CA 1
ATOM 11424 C C . LEU D 1 361 ? -2.057 98.554 -10.352 1.00 17.19 359 LEU D C 1
ATOM 11425 O O . LEU D 1 361 ? -1.968 99.786 -10.222 1.00 16.96 359 LEU D O 1
ATOM 11430 N N . ALA D 1 362 ? -2.542 97.990 -11.468 1.00 15.42 360 ALA D N 1
ATOM 11431 C CA . ALA D 1 362 ? -3.052 98.812 -12.569 1.00 15.43 360 ALA D CA 1
ATOM 11432 C C . ALA D 1 362 ? -4.220 99.682 -12.110 1.00 13.54 360 ALA D C 1
ATOM 11433 O O . ALA D 1 362 ? -4.246 100.892 -12.356 1.00 12.13 360 ALA D O 1
ATOM 11435 N N . GLN D 1 363 ? -5.196 99.078 -11.433 1.00 12.09 361 GLN D N 1
ATOM 11436 C CA . GLN D 1 363 ? -6.333 99.848 -10.923 1.00 17.53 361 GLN D CA 1
ATOM 11437 C C . GLN D 1 363 ? -5.863 100.987 -10.022 1.00 14.01 361 GLN D C 1
ATOM 11438 O O . GLN D 1 363 ? -6.355 102.117 -10.123 1.00 15.24 361 GLN D O 1
ATOM 11444 N N . ASN D 1 364 ? -4.898 100.702 -9.141 1.00 15.95 362 ASN D N 1
ATOM 11445 C CA . ASN D 1 364 ? -4.328 101.717 -8.257 1.00 15.69 362 ASN D CA 1
ATOM 11446 C C . ASN D 1 364 ? -3.657 102.832 -9.047 1.00 14.85 362 ASN D C 1
ATOM 11447 O O . ASN D 1 364 ? -3.820 104.014 -8.717 1.00 12.74 362 ASN D O 1
ATOM 11452 N N . PHE D 1 365 ? -2.914 102.473 -10.100 1.00 13.65 363 PHE D N 1
ATOM 11453 C CA . PHE D 1 365 ? -2.237 103.475 -10.922 1.00 16.36 363 PHE D CA 1
ATOM 11454 C C . PHE D 1 365 ? -3.238 104.428 -11.561 1.00 16.01 363 PHE D C 1
ATOM 11455 O O . PHE D 1 365 ? -3.043 105.649 -11.544 1.00 18.94 363 PHE D O 1
ATOM 11463 N N . ALA D 1 366 ? -4.329 103.888 -12.126 1.00 12.73 364 ALA D N 1
ATOM 11464 C CA . ALA D 1 366 ? -5.310 104.753 -12.766 1.00 17.25 364 ALA D CA 1
ATOM 11465 C C . ALA D 1 366 ? -5.968 105.686 -11.751 1.00 15.69 364 ALA D C 1
ATOM 11466 O O . ALA D 1 366 ? -6.182 106.874 -12.033 1.00 16.63 364 ALA D O 1
ATOM 11468 N N . ALA D 1 367 ? -6.266 105.176 -10.554 1.00 11.66 365 ALA D N 1
ATOM 11469 C CA . ALA D 1 367 ? -6.895 106.004 -9.529 1.00 16.23 365 ALA D CA 1
ATOM 11470 C C . ALA D 1 367 ? -5.969 107.142 -9.105 1.00 17.15 365 ALA D C 1
ATOM 11471 O O . ALA D 1 367 ? -6.369 108.315 -9.082 1.00 15.44 365 ALA D O 1
ATOM 11473 N N . LEU D 1 368 ? -4.710 106.818 -8.801 1.00 14.30 366 LEU D N 1
ATOM 11474 C CA . LEU D 1 368 ? -3.781 107.858 -8.371 1.00 11.63 366 LEU D CA 1
ATOM 11475 C C . LEU D 1 368 ? -3.534 108.856 -9.491 1.00 18.43 366 LEU D C 1
ATOM 11476 O O . LEU D 1 368 ? -3.531 110.072 -9.255 1.00 20.07 366 LEU D O 1
ATOM 11481 N N . LYS D 1 369 ? -3.372 108.374 -10.725 1.00 15.62 367 LYS D N 1
ATOM 11482 C CA . LYS D 1 369 ? -3.129 109.299 -11.827 1.00 16.06 367 LYS D CA 1
ATOM 11483 C C . LYS D 1 369 ? -4.268 110.306 -11.964 1.00 21.54 367 LYS D C 1
ATOM 11484 O O . LYS D 1 369 ? -4.033 111.516 -12.046 1.00 22.22 367 LYS D O 1
ATOM 11490 N N . ALA D 1 370 ? -5.512 109.827 -11.960 1.00 17.73 368 ALA D N 1
ATOM 11491 C CA . ALA D 1 370 ? -6.659 110.726 -12.063 1.00 22.80 368 ALA D CA 1
ATOM 11492 C C . ALA D 1 370 ? -6.747 111.660 -10.859 1.00 24.48 368 ALA D C 1
ATOM 11493 O O . ALA D 1 370 ? -7.144 112.827 -10.989 1.00 22.65 368 ALA D O 1
ATOM 11495 N N . LEU D 1 371 ? -6.403 111.157 -9.671 1.00 20.52 369 LEU D N 1
ATOM 11496 C CA . LEU D 1 371 ? -6.505 111.973 -8.461 1.00 21.73 369 LEU D CA 1
ATOM 11497 C C . LEU D 1 371 ? -5.581 113.190 -8.517 1.00 25.95 369 LEU D C 1
ATOM 11498 O O . LEU D 1 371 ? -5.926 114.265 -8.013 1.00 26.36 369 LEU D O 1
ATOM 11503 N N . VAL D 1 372 ? -4.366 113.021 -9.036 1.00 23.75 370 VAL D N 1
ATOM 11504 C CA . VAL D 1 372 ? -3.385 114.098 -8.980 1.00 27.94 370 VAL D CA 1
ATOM 11505 C C . VAL D 1 372 ? -3.315 114.888 -10.274 1.00 29.73 370 VAL D C 1
ATOM 11506 O O . VAL D 1 372 ? -2.744 115.991 -10.282 1.00 32.51 370 VAL D O 1
ATOM 11510 N N . SER D 1 373 ? -3.900 114.380 -11.351 1.00 33.09 371 SER D N 1
ATOM 11511 C CA . SER D 1 373 ? -3.845 115.009 -12.657 1.00 34.76 371 SER D CA 1
ATOM 11512 C C . SER D 1 373 ? -5.064 115.888 -12.850 1.00 43.82 371 SER D C 1
ATOM 11513 O O . SER D 1 373 ? -6.098 115.713 -12.198 1.00 48.57 371 SER D O 1
ATOM 11516 N N . THR D 1 374 ? -4.937 116.821 -13.788 1.00 54.81 372 THR D N 1
ATOM 11517 C CA . THR D 1 374 ? -5.902 117.898 -13.966 1.00 53.14 372 THR D CA 1
ATOM 11518 C C . THR D 1 374 ? -5.599 119.016 -12.978 1.00 49.29 372 THR D C 1
ATOM 11519 O O . THR D 1 374 ? -5.920 118.912 -11.786 1.00 43.04 372 THR D O 1
ATOM 11523 N N . GLY D 1 375 ? -4.953 120.070 -13.468 1.00 51.81 373 GLY D N 1
ATOM 11524 C CA . GLY D 1 375 ? -4.842 121.300 -12.710 1.00 53.78 373 GLY D CA 1
ATOM 11525 C C . GLY D 1 375 ? -6.206 121.811 -12.289 1.00 52.41 373 GLY D C 1
ATOM 11526 O O . GLY D 1 375 ? -7.254 121.319 -12.707 1.00 43.28 373 GLY D O 1
ATOM 11527 N N . ILE D 1 376 ? -6.178 122.848 -11.446 1.00 60.61 374 ILE D N 1
ATOM 11528 C CA . ILE D 1 376 ? -7.356 123.308 -10.710 1.00 55.37 374 ILE D CA 1
ATOM 11529 C C . ILE D 1 376 ? -8.245 124.210 -11.565 1.00 55.02 374 ILE D C 1
ATOM 11530 O O . ILE D 1 376 ? -8.670 125.284 -11.118 1.00 60.33 374 ILE D O 1
ATOM 11535 N N . GLN D 1 377 ? -8.535 123.766 -12.794 1.00 54.63 375 GLN D N 1
ATOM 11536 C CA . GLN D 1 377 ? -9.456 124.383 -13.751 1.00 57.10 375 GLN D CA 1
ATOM 11537 C C . GLN D 1 377 ? -10.183 125.636 -13.261 1.00 55.44 375 GLN D C 1
ATOM 11538 O O . GLN D 1 377 ? -11.228 125.538 -12.607 1.00 58.11 375 GLN D O 1
ATOM 11540 N N . GLN D 1 378 ? -9.663 126.815 -13.603 1.00 50.77 376 GLN D N 1
ATOM 11541 C CA . GLN D 1 378 ? -10.279 128.066 -13.180 1.00 51.69 376 GLN D CA 1
ATOM 11542 C C . GLN D 1 378 ? -11.610 128.294 -13.892 1.00 48.42 376 GLN D C 1
ATOM 11543 O O . GLN D 1 378 ? -11.823 127.848 -15.023 1.00 47.18 376 GLN D O 1
ATOM 11545 N N . GLY D 1 379 ? -12.513 129.003 -13.213 1.00 36.28 377 GLY D N 1
ATOM 11546 C CA . GLY D 1 379 ? -13.788 129.379 -13.781 1.00 37.18 377 GLY D CA 1
ATOM 11547 C C . GLY D 1 379 ? -13.819 130.841 -14.188 1.00 34.39 377 GLY D C 1
ATOM 11548 O O . GLY D 1 379 ? -12.817 131.558 -14.129 1.00 27.32 377 GLY D O 1
ATOM 11549 N N . HIS D 1 380 ? -15.005 131.287 -14.611 1.00 22.82 378 HIS D N 1
ATOM 11550 C CA . HIS D 1 380 ? -15.149 132.678 -15.015 1.00 24.58 378 HIS D CA 1
ATOM 11551 C C . HIS D 1 380 ? -14.609 133.613 -13.936 1.00 24.34 378 HIS D C 1
ATOM 11552 O O . HIS D 1 380 ? -14.782 133.371 -12.738 1.00 25.92 378 HIS D O 1
ATOM 11559 N N . MET D 1 381 ? -13.960 134.696 -14.379 1.00 23.14 379 MET D N 1
ATOM 11560 C CA . MET D 1 381 ? -13.379 135.670 -13.457 1.00 23.42 379 MET D CA 1
ATOM 11561 C C . MET D 1 381 ? -14.395 136.151 -12.425 1.00 20.72 379 MET D C 1
ATOM 11562 O O . MET D 1 381 ? -14.046 136.381 -11.263 1.00 16.38 379 MET D O 1
ATOM 11567 N N . LYS D 1 382 ? -15.654 136.346 -12.832 1.00 18.21 380 LYS D N 1
ATOM 11568 C CA . LYS D 1 382 ? -16.631 136.839 -11.857 1.00 21.04 380 LYS D CA 1
ATOM 11569 C C . LYS D 1 382 ? -16.921 135.797 -10.777 1.00 18.20 380 LYS D C 1
ATOM 11570 O O . LYS D 1 382 ? -17.181 136.162 -9.620 1.00 20.99 380 LYS D O 1
ATOM 11576 N N . LEU D 1 383 ? -16.889 134.508 -11.133 1.00 20.58 381 LEU D N 1
ATOM 11577 C CA . LEU D 1 383 ? -16.984 133.444 -10.135 1.00 21.20 381 LEU D CA 1
ATOM 11578 C C . LEU D 1 383 ? -15.822 133.521 -9.160 1.00 22.26 381 LEU D C 1
ATOM 11579 O O . LEU D 1 383 ? -16.023 133.606 -7.948 1.00 22.01 381 LEU D O 1
ATOM 11584 N N . GLN D 1 384 ? -14.587 133.483 -9.679 1.00 22.77 382 GLN D N 1
ATOM 11585 C CA . GLN D 1 384 ? -13.412 133.583 -8.815 1.00 22.10 382 GLN D CA 1
ATOM 11586 C C . GLN D 1 384 ? -13.561 134.736 -7.832 1.00 20.60 382 GLN D C 1
ATOM 11587 O O . GLN D 1 384 ? -13.310 134.586 -6.631 1.00 21.42 382 GLN D O 1
ATOM 11593 N N . ALA D 1 385 ? -13.998 135.894 -8.324 1.00 17.06 383 ALA D N 1
ATOM 11594 C CA . ALA D 1 385 ? -14.133 137.053 -7.445 1.00 21.50 383 ALA D CA 1
ATOM 11595 C C . ALA D 1 385 ? -15.205 136.828 -6.377 1.00 20.61 383 ALA D C 1
ATOM 11596 O O . ALA D 1 385 ? -14.995 137.140 -5.199 1.00 23.53 383 ALA D O 1
ATOM 11598 N N . LYS D 1 386 ? -16.363 136.291 -6.760 1.00 20.59 384 LYS D N 1
ATOM 11599 C CA . LYS D 1 386 ? -17.388 136.006 -5.753 1.00 27.02 384 LYS D CA 1
ATOM 11600 C C . LYS D 1 386 ? -16.849 135.051 -4.690 1.00 21.84 384 LYS D C 1
ATOM 11601 O O . LYS D 1 386 ? -16.982 135.299 -3.486 1.00 17.57 384 LYS D O 1
ATOM 11607 N N . SER D 1 387 ? -16.185 133.976 -5.123 1.00 16.88 385 SER D N 1
ATOM 11608 C CA . SER D 1 387 ? -15.554 133.052 -4.185 1.00 22.80 385 SER D CA 1
ATOM 11609 C C . SER D 1 387 ? -14.621 133.771 -3.218 1.00 19.10 385 SER D C 1
ATOM 11610 O O . SER D 1 387 ? -14.672 133.541 -2.005 1.00 21.05 385 SER D O 1
ATOM 11613 N N . LEU D 1 388 ? -13.747 134.640 -3.740 1.00 22.29 386 LEU D N 1
ATOM 11614 C CA . LEU D 1 388 ? -12.718 135.246 -2.896 1.00 19.36 386 LEU D CA 1
ATOM 11615 C C . LEU D 1 388 ? -13.304 136.291 -1.953 1.00 21.68 386 LEU D C 1
ATOM 11616 O O . LEU D 1 388 ? -12.825 136.442 -0.819 1.00 21.51 386 LEU D O 1
ATOM 11621 N N . ALA D 1 389 ? -14.336 137.010 -2.396 1.00 20.09 387 ALA D N 1
ATOM 11622 C CA . ALA D 1 389 ? -15.007 137.971 -1.525 1.00 18.22 387 ALA D CA 1
ATOM 11623 C C . ALA D 1 389 ? -15.690 137.254 -0.364 1.00 24.86 387 ALA D C 1
ATOM 11624 O O . ALA D 1 389 ? -15.516 137.624 0.807 1.00 22.10 387 ALA D O 1
ATOM 11626 N N . LEU D 1 390 ? -16.464 136.210 -0.677 1.00 21.27 388 LEU D N 1
ATOM 11627 C CA . LEU D 1 390 ? -17.019 135.330 0.346 1.00 23.53 388 LEU D CA 1
ATOM 11628 C C . LEU D 1 390 ? -15.933 134.804 1.283 1.00 21.42 388 LEU D C 1
ATOM 11629 O O . LEU D 1 390 ? -16.036 134.928 2.507 1.00 19.37 388 LEU D O 1
ATOM 11634 N N . LEU D 1 391 ? -14.875 134.220 0.719 1.00 22.68 389 LEU D N 1
ATOM 11635 C CA . LEU D 1 391 ? -13.772 133.721 1.538 1.00 21.88 389 LEU D CA 1
ATOM 11636 C C . LEU D 1 391 ? -13.204 134.800 2.459 1.00 23.37 389 LEU D C 1
ATOM 11637 O O . LEU D 1 391 ? -12.896 134.531 3.630 1.00 26.50 389 LEU D O 1
ATOM 11642 N N . ALA D 1 392 ? -13.015 136.015 1.943 1.00 19.53 390 ALA D N 1
ATOM 11643 C CA . ALA D 1 392 ? -12.466 137.087 2.763 1.00 19.22 390 ALA D CA 1
ATOM 11644 C C . ALA D 1 392 ? -13.339 137.380 3.982 1.00 24.60 390 ALA D C 1
ATOM 11645 O O . ALA D 1 392 ? -12.863 137.987 4.950 1.00 19.33 390 ALA D O 1
ATOM 11647 N N . GLY D 1 393 ? -14.593 136.942 3.972 1.00 18.87 391 GLY D N 1
ATOM 11648 C CA . GLY D 1 393 ? -15.513 137.234 5.046 1.00 24.16 391 GLY D CA 1
ATOM 11649 C C . GLY D 1 393 ? -16.645 138.164 4.679 1.00 26.39 391 GLY D C 1
ATOM 11650 O O . GLY D 1 393 ? -17.416 138.556 5.566 1.00 23.90 391 GLY D O 1
ATOM 11651 N N . ALA D 1 394 ? -16.786 138.517 3.405 1.00 22.62 392 ALA D N 1
ATOM 11652 C CA . ALA D 1 394 ? -17.854 139.421 3.001 1.00 23.43 392 ALA D CA 1
ATOM 11653 C C . ALA D 1 394 ? -19.218 138.816 3.297 1.00 22.66 392 ALA D C 1
ATOM 11654 O O . ALA D 1 394 ? -19.479 137.648 2.998 1.00 20.27 392 ALA D O 1
ATOM 11656 N N . SER D 1 395 ? -20.100 139.634 3.864 1.00 21.52 393 SER D N 1
ATOM 11657 C CA . SER D 1 395 ? -21.506 139.278 3.951 1.00 24.39 393 SER D CA 1
ATOM 11658 C C . SER D 1 395 ? -22.169 139.460 2.585 1.00 23.99 393 SER D C 1
ATOM 11659 O O . SER D 1 395 ? -21.609 140.065 1.670 1.00 27.36 393 SER D O 1
ATOM 11662 N N . GLU D 1 396 ? -23.395 138.955 2.454 1.00 24.98 394 GLU D N 1
ATOM 11663 C CA . GLU D 1 396 ? -24.023 138.922 1.138 1.00 27.26 394 GLU D CA 1
ATOM 11664 C C . GLU D 1 396 ? -24.147 140.319 0.537 1.00 31.48 394 GLU D C 1
ATOM 11665 O O . GLU D 1 396 ? -23.964 140.496 -0.677 1.00 26.22 394 GLU D O 1
ATOM 11671 N N . SER D 1 397 ? -24.444 141.329 1.364 1.00 26.14 395 SER D N 1
ATOM 11672 C CA . SER D 1 397 ? -24.589 142.677 0.828 1.00 26.19 395 SER D CA 1
ATOM 11673 C C . SER D 1 397 ? -23.256 143.284 0.426 1.00 20.83 395 SER D C 1
ATOM 11674 O O . SER D 1 397 ? -23.237 144.193 -0.408 1.00 28.61 395 SER D O 1
ATOM 11677 N N . GLU D 1 398 ? -22.149 142.813 0.990 1.00 30.08 396 GLU D N 1
ATOM 11678 C CA . GLU D 1 398 ? -20.832 143.323 0.637 1.00 25.81 396 GLU D CA 1
ATOM 11679 C C . GLU D 1 398 ? -20.230 142.664 -0.601 1.00 30.89 396 GLU D C 1
ATOM 11680 O O . GLU D 1 398 ? -19.234 143.173 -1.126 1.00 27.73 396 GLU D O 1
ATOM 11686 N N . VAL D 1 399 ? -20.792 141.552 -1.085 1.00 25.24 397 VAL D N 1
ATOM 11687 C CA . VAL D 1 399 ? -20.163 140.844 -2.205 1.00 25.67 397 VAL D CA 1
ATOM 11688 C C . VAL D 1 399 ? -20.156 141.708 -3.465 1.00 28.61 397 VAL D C 1
ATOM 11689 O O . VAL D 1 399 ? -19.171 141.729 -4.219 1.00 26.76 397 VAL D O 1
ATOM 11693 N N . ALA D 1 400 ? -21.260 142.418 -3.724 1.00 26.32 398 ALA D N 1
ATOM 11694 C CA . ALA D 1 400 ? -21.406 143.149 -4.982 1.00 30.07 398 ALA D CA 1
ATOM 11695 C C . ALA D 1 400 ? -20.384 144.267 -5.107 1.00 26.24 398 ALA D C 1
ATOM 11696 O O . ALA D 1 400 ? -19.599 144.263 -6.071 1.00 28.70 398 ALA D O 1
ATOM 11698 N N . PRO D 1 401 ? -20.331 145.236 -4.197 1.00 25.26 399 PRO D N 1
ATOM 11699 C CA . PRO D 1 401 ? -19.245 146.227 -4.264 1.00 27.80 399 PRO D CA 1
ATOM 11700 C C . PRO D 1 401 ? -17.867 145.589 -4.332 1.00 30.07 399 PRO D C 1
ATOM 11701 O O . PRO D 1 401 ? -17.008 146.050 -5.097 1.00 26.98 399 PRO D O 1
ATOM 11705 N N . LEU D 1 402 ? -17.636 144.531 -3.553 1.00 24.94 400 LEU D N 1
ATOM 11706 C CA . LEU D 1 402 ? -16.310 143.932 -3.504 1.00 25.10 400 LEU D CA 1
ATOM 11707 C C . LEU D 1 402 ? -15.957 143.278 -4.833 1.00 26.11 400 LEU D C 1
ATOM 11708 O O . LEU D 1 402 ? -14.831 143.426 -5.324 1.00 31.37 400 LEU D O 1
ATOM 11713 N N . VAL D 1 403 ? -16.919 142.576 -5.443 1.00 23.19 401 VAL D N 1
ATOM 11714 C CA . VAL D 1 403 ? -16.681 141.917 -6.724 1.00 28.72 401 VAL D CA 1
ATOM 11715 C C . VAL D 1 403 ? -16.308 142.932 -7.807 1.00 30.92 401 VAL D C 1
ATOM 11716 O O . VAL D 1 403 ? -15.427 142.674 -8.636 1.00 28.83 401 VAL D O 1
ATOM 11720 N N . GLU D 1 404 ? -16.973 144.093 -7.831 1.00 21.86 402 GLU D N 1
ATOM 11721 C CA . GLU D 1 404 ? -16.677 145.061 -8.884 1.00 27.67 402 GLU D CA 1
ATOM 11722 C C . GLU D 1 404 ? -15.274 145.644 -8.746 1.00 31.75 402 GLU D C 1
ATOM 11723 O O . GLU D 1 404 ? -14.626 145.914 -9.761 1.00 37.32 402 GLU D O 1
ATOM 11729 N N . ARG D 1 405 ? -14.780 145.833 -7.518 1.00 30.53 403 ARG D N 1
ATOM 11730 C CA . ARG D 1 405 ? -13.398 146.280 -7.331 1.00 31.03 403 ARG D CA 1
ATOM 11731 C C . ARG D 1 405 ? -12.413 145.253 -7.877 1.00 33.79 403 ARG D C 1
ATOM 11732 O O . ARG D 1 405 ? -11.449 145.604 -8.568 1.00 30.19 403 ARG D O 1
ATOM 11740 N N . LEU D 1 406 ? -12.638 143.973 -7.568 1.00 28.75 404 LEU D N 1
ATOM 11741 C CA . LEU D 1 406 ? -11.739 142.919 -8.030 1.00 30.78 404 LEU D CA 1
ATOM 11742 C C . LEU D 1 406 ? -11.752 142.804 -9.547 1.00 32.63 404 LEU D C 1
ATOM 11743 O O . LEU D 1 406 ? -10.696 142.766 -10.192 1.00 33.47 404 LEU D O 1
ATOM 11748 N N . ILE D 1 407 ? -12.946 142.730 -10.133 1.00 32.29 405 ILE D N 1
ATOM 11749 C CA . ILE D 1 407 ? -13.062 142.642 -11.584 1.00 38.28 405 ILE D CA 1
ATOM 11750 C C . ILE D 1 407 ? -12.342 143.807 -12.250 1.00 36.50 405 ILE D C 1
ATOM 11751 O O . ILE D 1 407 ? -11.715 143.646 -13.303 1.00 36.19 405 ILE D O 1
ATOM 11756 N N . SER D 1 408 ? -12.430 145.002 -11.657 1.00 41.74 406 SER D N 1
ATOM 11757 C CA . SER D 1 408 ? -11.732 146.151 -12.230 1.00 39.70 406 SER D CA 1
ATOM 11758 C C . SER D 1 408 ? -10.242 145.887 -12.318 1.00 37.79 406 SER D C 1
ATOM 11759 O O . SER D 1 408 ? -9.586 146.305 -13.278 1.00 42.30 406 SER D O 1
ATOM 11762 N N . ASP D 1 409 ? -9.688 145.195 -11.325 1.00 38.27 407 ASP D N 1
ATOM 11763 C CA . ASP D 1 409 ? -8.253 144.957 -11.310 1.00 36.19 407 ASP D CA 1
ATOM 11764 C C . ASP D 1 409 ? -7.832 143.899 -12.322 1.00 36.46 407 ASP D C 1
ATOM 11765 O O . ASP D 1 409 ? -6.654 143.857 -12.692 1.00 48.20 407 ASP D O 1
ATOM 11770 N N . LYS D 1 410 ? -8.757 143.035 -12.759 1.00 41.08 408 LYS D N 1
ATOM 11771 C CA . LYS D 1 410 ? -8.482 141.985 -13.744 1.00 44.83 408 LYS D CA 1
ATOM 11772 C C . LYS D 1 410 ? -7.568 140.889 -13.199 1.00 43.65 408 LYS D C 1
ATOM 11773 O O . LYS D 1 410 ? -7.650 139.735 -13.639 1.00 50.35 408 LYS D O 1
ATOM 11779 N N . THR D 1 411 ? -6.682 141.236 -12.265 1.00 37.11 409 THR D N 1
ATOM 11780 C CA . THR D 1 411 ? -5.901 140.262 -11.515 1.00 36.25 409 THR D CA 1
ATOM 11781 C C . THR D 1 411 ? -5.983 140.587 -10.029 1.00 34.05 409 THR D C 1
ATOM 11782 O O . THR D 1 411 ? -5.910 141.756 -9.632 1.00 32.19 409 THR D O 1
ATOM 11786 N N . PHE D 1 412 ? -6.112 139.542 -9.213 1.00 32.31 410 PHE D N 1
ATOM 11787 C CA . PHE D 1 412 ? -6.354 139.699 -7.785 1.00 26.13 410 PHE D CA 1
ATOM 11788 C C . PHE D 1 412 ? -6.165 138.349 -7.106 1.00 24.78 410 PHE D C 1
ATOM 11789 O O . PHE D 1 412 ? -6.039 137.313 -7.762 1.00 23.23 410 PHE D O 1
ATOM 11797 N N . ASN D 1 413 ? -6.161 138.376 -5.779 1.00 24.45 411 ASN D N 1
ATOM 11798 C CA . ASN D 1 413 ? -6.057 137.169 -4.975 1.00 22.69 411 ASN D CA 1
ATOM 11799 C C . ASN D 1 413 ? -6.825 137.408 -3.682 1.00 27.09 411 ASN D C 1
ATOM 11800 O O . ASN D 1 413 ? -7.470 138.447 -3.511 1.00 25.33 411 ASN D O 1
ATOM 11805 N N . LEU D 1 414 ? -6.753 136.440 -2.768 1.00 22.12 412 LEU D N 1
ATOM 11806 C CA . LEU D 1 414 ? -7.435 136.569 -1.484 1.00 28.16 412 LEU D CA 1
ATOM 11807 C C . LEU D 1 414 ? -7.036 137.860 -0.769 1.00 26.80 412 LEU D C 1
ATOM 11808 O O . LEU D 1 414 ? -7.898 138.646 -0.356 1.00 27.45 412 LEU D O 1
ATOM 11813 N N . GLU D 1 415 ? -5.731 138.103 -0.630 1.00 28.81 413 GLU D N 1
ATOM 11814 C CA . GLU D 1 415 ? -5.246 139.326 0.011 1.00 28.95 413 GLU D CA 1
ATOM 11815 C C . GLU D 1 415 ? -5.884 140.574 -0.599 1.00 25.62 413 GLU D C 1
ATOM 11816 O O . GLU D 1 415 ? -6.304 141.485 0.125 1.00 22.55 413 GLU D O 1
ATOM 11822 N N . THR D 1 416 ? -5.955 140.642 -1.935 1.00 22.55 414 THR D N 1
ATOM 11823 C CA . THR D 1 416 ? -6.698 141.722 -2.586 1.00 24.43 414 THR D CA 1
ATOM 11824 C C . THR D 1 416 ? -8.124 141.810 -2.047 1.00 27.31 414 THR D C 1
ATOM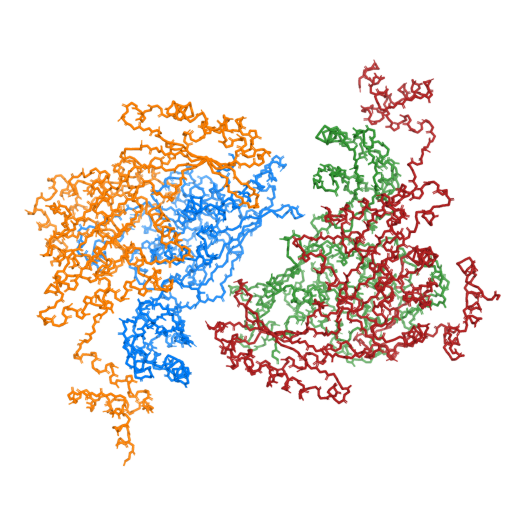 11825 O O . THR D 1 416 ? -8.603 142.889 -1.674 1.00 26.58 414 THR D O 1
ATOM 11829 N N . ALA D 1 417 ? -8.827 140.672 -2.013 1.00 25.11 415 ALA D N 1
ATOM 11830 C CA . ALA D 1 417 ? -10.210 140.680 -1.549 1.00 23.88 415 ALA D CA 1
ATOM 11831 C C . ALA D 1 417 ? -10.293 141.083 -0.076 1.00 25.48 415 ALA D C 1
ATOM 11832 O O . ALA D 1 417 ? -11.242 141.766 0.340 1.00 19.27 415 ALA D O 1
ATOM 11834 N N . GLN D 1 418 ? -9.304 140.673 0.730 1.00 19.86 416 GLN D N 1
ATOM 11835 C CA . GLN D 1 418 ? -9.308 141.036 2.149 1.00 26.43 416 GLN D CA 1
ATOM 11836 C C . GLN D 1 418 ? -9.084 142.537 2.347 1.00 27.43 416 GLN D C 1
ATOM 11837 O O . GLN D 1 418 ? -9.793 143.176 3.137 1.00 26.75 416 GLN D O 1
ATOM 11843 N N . ARG D 1 419 ? -8.127 143.126 1.622 1.00 25.70 417 ARG D N 1
ATOM 11844 C CA . ARG D 1 419 ? -7.945 144.574 1.684 1.00 23.73 417 ARG D CA 1
ATOM 11845 C C . ARG D 1 419 ? -9.231 145.306 1.320 1.00 25.77 417 ARG D C 1
ATOM 11846 O O . ARG D 1 419 ? -9.651 146.236 2.016 1.00 26.17 417 ARG D O 1
ATOM 11848 N N . TYR D 1 420 ? -9.874 144.896 0.224 1.00 22.54 418 TYR D N 1
ATOM 11849 C CA . TYR D 1 420 ? -11.071 145.597 -0.232 1.00 24.84 418 TYR D CA 1
ATOM 11850 C C . TYR D 1 420 ? -12.203 145.478 0.774 1.00 28.69 418 TYR D C 1
ATOM 11851 O O . TYR D 1 420 ? -12.934 146.447 1.002 1.00 28.94 418 TYR D O 1
ATOM 11860 N N . LEU D 1 421 ? -12.370 144.299 1.384 1.00 26.77 419 LEU D N 1
ATOM 11861 C CA . LEU D 1 421 ? -13.358 144.159 2.445 1.00 27.72 419 LEU D CA 1
ATOM 11862 C C . LEU D 1 421 ? -13.065 145.129 3.580 1.00 30.05 419 LEU D C 1
ATOM 11863 O O . LEU D 1 421 ? -13.941 145.889 4.008 1.00 30.62 419 LEU D O 1
ATOM 11868 N N . GLU D 1 422 ? -11.826 145.117 4.077 1.00 32.24 420 GLU D N 1
ATOM 11869 C CA . GLU D 1 422 ? -11.405 146.083 5.086 1.00 33.14 420 GLU D CA 1
ATOM 11870 C C . GLU D 1 422 ? -11.709 147.518 4.649 1.00 30.47 420 GLU D C 1
ATOM 11871 O O . GLU D 1 422 ? -12.277 148.305 5.418 1.00 32.68 420 GLU D O 1
ATOM 11877 N N . ASN D 1 423 ? -11.350 147.875 3.408 1.00 26.09 421 ASN D N 1
ATOM 11878 C CA . ASN D 1 423 ? -11.670 149.209 2.902 1.00 27.13 421 ASN D CA 1
ATOM 11879 C C . ASN D 1 423 ? -13.162 149.488 2.987 1.00 35.70 421 ASN D C 1
ATOM 11880 O O . ASN D 1 423 ? -13.590 150.487 3.577 1.00 35.69 421 ASN D O 1
ATOM 11885 N N . LEU D 1 424 ? -13.973 148.616 2.386 1.00 33.57 422 LEU D N 1
ATOM 11886 C CA . LEU D 1 424 ? -15.414 148.788 2.438 1.00 36.40 422 LEU D CA 1
ATOM 11887 C C . LEU D 1 424 ? -15.918 148.807 3.871 1.00 36.13 422 LEU D C 1
ATOM 11888 O O . LEU D 1 424 ? -16.953 149.425 4.143 1.00 44.53 422 LEU D O 1
ATOM 11893 N N . ARG D 1 425 ? -15.172 148.187 4.790 1.00 39.43 423 ARG D N 1
ATOM 11894 C CA . ARG D 1 425 ? -15.549 147.981 6.185 1.00 37.28 423 ARG D CA 1
ATOM 11895 C C . ARG D 1 425 ? -16.204 146.608 6.300 1.00 43.71 423 ARG D C 1
ATOM 11896 O O . ARG D 1 425 ? -17.225 146.349 5.655 1.00 46.56 423 ARG D O 1
ATOM 11904 N N . SER D 1 426 ? -15.615 145.724 7.109 1.00 48.94 424 SER D N 1
ATOM 11905 C CA . SER D 1 426 ? -15.731 144.269 6.921 1.00 45.61 424 SER D CA 1
ATOM 11906 C C . SER D 1 426 ? -17.129 143.697 6.992 1.00 37.01 424 SER D C 1
ATOM 11907 O O . SER D 1 426 ? -17.308 142.498 6.735 1.00 36.06 424 SER D O 1
#

B-factor: mean 24.31, std 10.88, range [5.83, 94.09]

Sequence (1576 aa):
ISWNGFSKKSYQERLELLKAQALLSPERQASLEKDEQMSVTVADQLSENVVGTFSSLPYSLVPEVLVNGQEYTVPYVTEEPSVVAAASYASKIIKRAGGFTAQVHQRQMIGQVALYQVANPKLAQEKIASKKAELLELANQAYPSIVKRGGGARDLHVEQIKGEPDFLVVYIHVDTQEAMGANMLNTMLEALKPVLEELSQGQSLMGILSNYATDSLVTASCRIAFRYLSRQKDQGREIAEKIALASQFAQADPYRAATHNKGIFNGIDAILIATGNDWRAIEAGAHAFASRDGRYQGLSCCWTLDLEREELVGEMTLPMPVATKGGSIGLNPRVALSHDLLGNPSARELAQIIESIGLAQNFAALKALVSKSYQERLELLKAQALLSPERQASLEKDEQMSVTVADQLSENVVGTFSLPYSLVPEVLVNGQEYTVPYVTEEPSVVAAASYASKIIKRAGGFTAQVHQRQMIGQVALYQVANPKLAQEKIASKKAEELLELANQAYPSIVKRGGGARDLHHVEQIKGEPDFLVVYIHVDTQEAMGANMLNTMLEALKPVLEELSQGQSLMGILSNYATDSSLVTASCRIAFRYLSRQKDQGREIAEKIALASQFAQADPYRAATHNKGIFNGIDAILIATGNDWRAIEAGAHAFASRDGRYQGLSCCWTLDLEREELVGEMTLPMPVATKGGSIGLNPRVALSHDLLGNPSARRELAQIIESIGLAQNFAALKALVSTGIQQGHMKLQAKSLALLAGASESEVAPLVERLISDKTFNLETAQRYLENLRSISWNGFSKKSYQERLELLKAQALLSPERQASLEKDEQMSVTVADQLSENVVGTFSLPYSLVPEVLVNGQEYTVPYVTEEPSVVAAASYASKIIKRAGGFTAQVHQRQMIGQVALYQVANPKLAQEKIASSKKAELLELANQAYPSIVKRGGGARDLHVEQIKGEPDFLVVYIHVDTQEAMGANMLNTMLEALKPVLEELSQGQSLMGILSNYATDSLVTASCRIAFRYLSRQKDQGREIAEKIALASQFAQADPYRAATHNKGIFNGIDAILIATGNDWRAIEAGAHAFASRDGRYQGLSCCWTLDLEREELVGEMTLPMPVATKGGSIGLNPRVALSHDLLGNPSARELAQIIESIGLAQNFAALKALVSTKISWNGFSKKSYQERLELLKAQALLSPERQASLEKDEQMSVTVADQLSENVVGTFSLPYSLVPEVLVNGQEYTVPYVTEEPSVVAAASYASKIIKRAGGFTAQVHQRQMIGQVALYQVANPKLAQEKIASKKAELLELANQAYPSIVKRGGGARDLHHVEQIKGEPDFLVVYIHVDTQEAMGANMLNTMLEALKPVLEELSQGQSLMGILSNYATDSLVTASCRIAFRYLSRQKDQGREIAEKIALASQFAQADPYRAATHNKGIFNGIDAILIATGNDWRAIEAGAHAFASRDGRYQGLSCCWTLDLEREELVGEMTLPMPVATKGGSIGLNPRVALSHDLLGNPSARELAQIIESIGLAQNFAALKALVSTGIQQGHMKLQAKSLALLAGASESEVAPLVERLISDKTFNLETAQRYLENLRS

CATH classification: 3.90.770.10 (+1 more: 3.30.70.420)

Nearest PDB structures (foldseek):
  5wpj-assembly1_A  TM=1.000E+00  e=1.328E-71  Streptococcus pneumoniae
  3qau-assembly1_A-2  TM=9.996E-01  e=2.920E-70  Streptococcus pneumoniae R6
  3qae-assembly1_A-2  TM=9.994E-01  e=1.226E-69  Streptococcus pneumoniae R6
  5wpj-assembly1_B  TM=1.000E+00  e=4.127E-69  Streptococcus pneumoniae
  4i4b-assembly1_A  TM=9.623E-01  e=9.257E-41  Pseudomonas sp. 'mevalonii'

Solvent-accessible surface area: 56520 Å² total; per-residue (Å²): 138,62,26,128,45,6,60,196,64,56,58,59,78,15,13,108,17,1,119,56,31,87,68,22,58,122,147,62,13,44,10,0,70,144,25,67,46,4,55,26,102,36,0,48,107,7,5,44,49,0,2,0,5,2,0,4,0,0,1,1,0,11,18,0,30,5,47,68,64,85,21,10,0,0,0,1,4,15,46,70,66,5,0,40,28,0,19,104,0,2,68,8,0,59,132,20,53,9,4,60,4,49,27,44,50,24,31,3,4,0,0,0,0,0,21,128,25,106,72,44,52,99,2,26,109,30,0,58,80,69,35,74,86,2,23,91,6,0,24,60,31,67,81,63,6,72,93,176,44,3,0,7,119,24,6,22,6,62,89,26,85,52,80,52,88,4,4,0,0,7,1,12,0,21,3,58,61,29,43,9,32,69,8,0,50,56,0,0,46,2,0,34,11,0,0,52,44,28,6,139,7,86,15,3,0,9,23,12,0,8,19,0,30,17,2,22,2,3,0,27,4,87,0,11,15,168,72,8,22,114,69,68,117,103,0,85,80,19,0,38,50,0,4,30,0,3,63,0,0,50,21,4,37,54,6,0,0,15,2,0,15,10,0,0,15,0,0,1,2,0,0,4,0,0,11,10,26,5,4,6,4,0,0,1,0,0,2,11,6,9,128,115,42,108,6,27,10,14,1,62,2,57,63,12,76,32,51,109,25,0,25,0,70,2,12,0,1,1,12,1,4,12,131,42,63,5,30,47,73,2,26,1,1,18,1,0,13,44,12,5,58,96,5,49,0,88,56,0,2,26,0,0,0,0,0,0,0,0,7,1,0,5,43,0,28,78,33,16,92,158,55,58,57,80,49,12,118,78,4,126,86,90,77,70,13,54,107,133,68,8,58,23,0,72,80,27,79,45,4,56,28,97,35,0,52,111,4,5,41,2,0,0,0,5,3,1,8,0,0,0,17,0,53,55,0,29,6,79,65,99,70,37,20,0,0,0,0,4,15,45,68,70,5,0,44,29,0,18,84,0,2,78,6,0,71,130,20,55,7,4,93,8,105,27,99,73,14,25,11,4,0,0,0,0,0,16,131,18,105,78,38,68,73,2,52,112,99,0,55,79,91,86,73,106,4,18,84,56,0,20,116,33,55,65,40,8,72,167,177,44,1,0,6,109,35,7,82,13,87,75,32,144,41,155,46,59,5,4,0,0,19,0,21,0,31,3,59,59,33,46,11,41,100,10,0,48,48,0,0,100,31,0,32,86,45,0,57,62,35,6,142,6,82,19,6,0,9,23,20,4,10,18,4,36,25,2,38,2,13,0,32,5,104,0,12,15,168,64,10,17,234,107,86,83,78,0,80,68,22,0,62,32,0,6,26,0,3,67,0,0,50,23,4,37,54,4,0,0,15,3,0,15,10,0,0,16,0,0,0,2,0,0,5,0,0,12,6,32,5,5,4,2,0,0,1,0,0,2,12,6,6,139,121,39,104,5,28,9,16,1,64,2,76,54,38,118,104,156,106,15,0,26,0,84,1,33,0,2,2,6,1,5,13,137,44,64,3,17,68,69,1,31,3,0,24,2,0,12,46,16,5,59,95,8,44,0,107,86,0,2,25,2,0,0,0,0,0,0,0,8,1,0,8,37,0,31,75,26,10,55,104,46,114,59,97,43,2,68,38,46,42,0,77,2,7,0,27,20,19,41,11,60,168,96,29,18,75,57,2,19,106,108,0,65,87,53,214,110,39,70,25,65,29,0,89,49,40,9,104,67,73,135,122,136,73,24,125,38,5,57,98,74,56,51,100,80,16,4,88,20,0,118,57,32,84,69,20,55,117,148,68,11,42,12,0,74,153,22,76,49,4,57,26,96,40,0,54,137,7,6,44,6,0,0,0,2,1,1,6,0,0,0,0,0,10,19,0,33,5,78,71,100,79,28,14,0,0,0,0,4,18,48,74,68,5,0,38,28,0,17,104,0,1,66,8,0,60,126,21,59,7,5,90,10,102,22,82,75,20,28,1,4,0,0,0,0,0,17,138,21,104,80,41,59,84,3,46,114,91,0,50,82,33,80,73,37,0,20,76,18,0,25,105,33,46,83,55,4,68,184,175,47,3,0,5,113,38,7,84,12,70,56,31,150,51,81,58,70,4,3,0,1,20,0,21,0,27,3,64,55,28,41,8,42,101,11,0,48,49,0,0,75,44,0,17,54,10,0,39,46,8,6,142,6,90,12,4,0,9,22,14,0,10,2,0,13,29,1,10,2,15,0,31,6,104,0,14,18,164,68,9,23,113,53,96,84,90,1,72,81,16,0,57,53,0,17,34,0,3,50,0,0,54,34,3,48,52,4,0,0,16,3,0,14,10,0,0,14,0,0,1,2,0,0,3,0,0,12,11,36,4,4,7,4,0,0,2,0,0,1,5,9,2,76,100,26,43,6,46,10,17,4,58,5,40,47,17,71,71,154,106,20,0,26,0,68,2,8,0,1,1,7,2,5,16,136,41,70,23,33,46,83,7,27,2,4,20,0,0,12,48,14,7,59,98,8,43,0,105,83,0,2,26,1,0,0,0,0,0,0,0,7,0,0,6,38,0,30,78,27,10,46,159,156,102,58,26,82,48,6,78,97,70,54,58,130,86,18,10,59,21,0,133,45,43,80,56,20,50,106,127,70,10,56,16,1,78,83,28,81,35,2,54,29,112,39,0,52,75,6,6,37,2,0,0,0,0,2,1,9,0,1,1,1,0,11,18,0,31,7,81,66,103,72,20,7,0,0,0,0,3,17,43,68,69,5,0,43,29,0,21,108,0,1,71,10,0,56,130,22,56,7,4,94,10,100,37,92,95,16,38,10,5,0,0,0,0,0,24,98,22,28,19,46,58,78,3,50,123,28,0,59,82,90,79,73,103,6,20,92,53,0,22,119,33,62,72,71,13,62,159,184,45,4,0,4,118,35,6,80,12,86,67,26,148,24,47,30,78,3,4,0,0,18,0,18,0,30,4,53,47,29,46,12,41,111,9,1,44,56,0,0,88,31,0,27,78,48,0,55,64,56,6,101,7,84,15,4,0,9,25,22,3,12,20,3,30,16,2,34,2,11,0,30,5,98,0,15,22,160,65,0,28,119,69,72,101,78,0,154,73,9,0,61,30,0,13,33,0,1,65,0,0,33,20,4,36,43,4,0,0,16,2,0,15,11,0,0,16,0,0,0,2,0,0,3,0,0,16,9,29,4,4,3,2,0,0,2,0,0,2,15,4,8,122,123,44,118,5,27,9,7,0,60,3,72,69,26,72,150,150,107,18,0,25,0,87,2,28,0,1,1,6,2,5,15,123,45,70,5,15,68,81,2,27,2,0,20,2,0,11,41,7,5,59,97,8,42,0,102,80,0,2,24,1,0,0,0,0,0,0,0,8,1,0,8,38,0,23,77,30,12,26,112,60,46,91,87,40,130,69,83,109,76,0,95,38,15,0,30,0,10,28,9,59,163,95,23,29,67,60,3,6,93,152,0,44,86,59,154,115,42,66,10,126,34,0,69,51,52,7,118,96,76,168,102

Secondary structure (DSSP, 8-state):
---TTTTTS-HHHHHHHHHHHT-S-HHHHHHHHTT----HHHHHHHSSSEEEEEEEEEEEEEEEEETTEEEEEEE---STTHHHHHHHHHHHHHHTT-BEEEES---EEEEEEEE--S-HHHHHHHHHHTHHHHHHHHHHHSHHHHHTT-EEEEEEEEEE-SSS-EEEEEEEEE-TTB--HHHHHHHHHHHHHHHHHHHTSEEEEEEEES--TTSEEEEEEEEEGGGT-TTSHHHHHHHHHHHHHHHHHHH-HHHHHHHHHHHHHHHHHHHHHTT--HHHHHHHHHHHTTTTSS---SEEEEEETTTTEEEEEEEEE----SBSTTTTTSHHHHHHHHHTT---HHHHHHHHHHHHHHHHHHHHHHHH-/--HHHHHHHHHHHT-S-HHHHHHHHTT----HHHHHHHSSSEEEEEEEEEEEEEEEEETTEEEEEEE---STTHHHHHHHHHHHHHHTT-BEEEES---EEEEEEEE--S-HHHHHHHHHHTHHHHHHHHHHHSHHHHHTT-EEEEEEEEEE-SSS-EEEEEEEEE-TTB--HHHHHHHHHHHHHHHHHHHT-EEEEEEEES--TTSEEEEEEEEEGGGT-SSHHHHHHHHHHHHHHHHHHHH-HHHHHHHHHHHHHHHHHHHHHTT--HHHHHHHHHHHTTTTSS---SEEEEEETTTTEEEEEEEEE----SBSTTTTT-HHHHHHHHHTT---HHHHHHHHHHHHHHHHHHHHHHHH----TTTHHHHHHHHHHHHHT--GGGHHHHHHHHHTSS---HHHHHHHHHHHH-/---TTTTTS-HHHHHHHHHHHT-S-HHHHHHHHTT----HHHHHHHSSSEEEEEEEEEEEEEEEEETTEEEEEEE---STTHHHHHHHHHHHHHHTT-BEEEES---EEEEEEEE--S-HHHHHHHHHHTHHHHHHHHHHH-HHHHHTT-EEEEEEEEEE-SSS-EEEEEEEEE-TTS--HHHHHHHHHHHHHHHHHHHTSEEEEEEEES--TTSEEEEEEEEEGGGT-SSTTHHHHHHHHHHHHHHHHHH-HHHHHHHHHHHHHHHHHHHHHTT--HHHHHHHHHHHTTTTSS---SEEEEEETTTTEEEEEEEEE----SSSTTTTTSHHHHHHHHHTT---HHHHHHHHHHHHHHHHHHHHHHHH--/----TTTTTS-HHHHHHHHHHHT-S-HHHHHHHHTT----HHHHHHHSSSEEEEEEEEEEEEEEEEETTEEEEEEE---STTHHHHHHHHHHHHHHTT-BEEEES---EEEEEEEE--S-HHHHHHHHHHTHHHHHHHHHHHSHHHHHTT-EEEEEEEEEE-SSS-EEEEEEEEE-TTB--HHHHHHHHHHHHHHHHHHHTSEEEEEEE-S--TTSEEEEEEEEEGGGS-SSGGGHHHHHHHHHHHHHHHHH-HHHHHHHHHHHHHHHHHHHHHTT--HHHHHHHHHHHTTTTSS---SEEEEEETTTTEEEEEEEEE----SBSTTTTTSHHHHHHHHHTT---HHHHHHHHHHHHHHHHHHHHHHHH-S------HHHHHHHHHHHHT--HHHHHHHHHHHHHHSS--HHHHHHHHHHH--